Protein AF-0000000078591551 (afdb_homodimer)

pLDDT: mean 77.23, std 20.64, range [16.31, 97.5]

InterPro domains:
  IPR007632 Anoctamin [PTHR12308] (68-942)
  IPR032394 Anoctamin, dimerisation domain [PF16178] (71-331)
  IPR049452 Anoctamin, transmembrane domain [PF04547] (334-931)

Organism: NCBI:txid53326

Nearest PDB structures (foldseek):
  6qp6-assembly1_A  TM=9.035E-01  e=3.468E-50  Mus musculus
  8b8k-assembly1_B  TM=9.073E-01  e=5.286E-49  Mus musculus
  8b8j-assembly1_A  TM=8.773E-01  e=1.111E-42  Mus musculus
  8b8m-assembly1_B  TM=8.915E-01  e=1.619E-41  Mus musculus
  8b8q-assembly1_A  TM=8.797E-01  e=5.798E-42  Mus musculus

Secondary structure (DSSP, 8-state):
------------------------------------------THHHHHSSTTSS-HHHHHHHHTT--TTSB-TTSSSBP-EEEEEE---SS------S--------THHHHSSTT-S-HHHHHHHHHHHHHHHHHHTT-EEEEEE--TTT-SEEEEEEE--HHHHHHHHHHHT-EEEEEE------S------HHHHHHHHH-TTS--HHHHHHHPPPPEEEEE--GGGGGGSTTTT-HHHHS-HHHHHHHHHHHHHH-B-S-TTS-GGG--TT-B-HHHHHHTTSSSEEEPPPPP---HHHHHHS---SHHHHHIIIII-GGGTTSPP-HHHHHHHH-HHHHHHHHHHHHHHHHHHHHHHHHHHHHHHHHHHGGG-HHHHHHH-SSSHHHHPEEPPSSSSSPPPEEGGGGHHHHHHHHHHSSHHHHHHHHHHHHHHHHHHHHHHHHHHHHHHHTT-TT------PBPHHHHHH---EEEETTTTEEEE---HHHHHHHHHHHHHHHHHHHHHHHHHHHHHHHHHHHHHHHHHHT--HHHHHSHHHHHHHHHHHHHHHHHHHHHHHHHHHHHHHHHHH--SBHHHHHHHHHHHHHHHHHHHHHHHHHIIIIIHHHHS---S--TTS---EETTEEPP--BTTBSHHHHHHHHHHHHHHHHHHHHHHHHHHHHHHHHHHHHHHHS-SS--HHHHHHHHHHHHHHHHHS---HHHHHHTSBP--TTHHHHHHHHHHHHHHHHHTTTTT-TTHHHHHHHHHHHHHHHHHHIIIIIBPPPP----SS-TTHHHHHHHHHHHHHHHHHHIIIIISSHHHHHHHHHHHSS-TTHHHHHEEEEEGGG---SS-SS-S--EEEEES-BPPPTTT-SSEEETTEEE---TT-PBPHHHHHHHHHHHHHHHHHHHHHHHHHHHHHHHS-SS-HHHHHHHHHHHHHHHHHHHHHHHHTTGGGS---GGGG-/------------------------------------------THHHHHSGGGGS-HHHHHHHHTT--TTSB-TTSSSBP-EEEEEE---SS------S--------GGGTSSSTTSS-HHHHHHHHHHHHHHHHHHTT-EEEEEE--TTT-SEEEEEEE--HHHHHHHHHHHT-EEEEEE------S----S-HHHHHHHHH-TTS--HHHHHHHPPPPEEEEE--GGGGGGSTTTT-HHHHS-HHHHHHHHHHHHHH-B-S-TTS-GGG--TT-B-HHHHHHTTSSSEEEPPPPP---HHHHHHS---SHHHHHIIIII-GGGTTSPP-HHHHHHHH-HHHHHHHHHHHHHHHHHHHHHHHHHHHHHHHHHHGGG-HHHHHHH-SSSHHHHPEEPPSSSSSPPPEEGGGGHHHHHHHHHHSSHHHHHHHHHHHHHHHHHHHHHHHHHHHHHHHTT-TT------PBPHHHHHH---EEEETTTTEEEE---HHHHHHHHHHHHHHHHHHHHHHHHHHHHHHHHHHHHHHHHHHT--HHHHHSHHHHHHHHHHHHHHHHHHHHHHHHHHHHHHHHHHH--SBHHHHHHHHHHHHHHHHHHHHHHHHHIIIIIHHHHS---S--TTS---EETTEEPP--BTTBSHHHHHHHHHHHHHHHHHHHHHHHHHHHHHHHHHHHHHHHS-SS--HHHHHHHHHHHHHHHHHS---HHHHHHTSBP--TTHHHHHHHHHHHHHHHHHTTTTT-TTHHHHHHHHHHHHHHHHHHIIIIIBPPPP----SS-TTHHHHHHHHHHHHHHHHHHIIIIISSHHHHHHHHHHHSS-TTHHHHHEEEEEGGG---SS-SS-S--EEEEES-BPPPTTT-SEEEETTEEEE--TT-PBPHHHHHHHHHHHHHHHHHHHHHHHHHHHHHHHS-SS-HHHHHHHHHHHHHHHHHHHHHHHHTTGGGS---GGGG-

Solvent-accessible surface area (backbone atoms only — not comparable to full-atom values): 107550 Å² total; per-residue (Å²): 143,82,90,77,77,74,83,78,78,77,79,79,78,80,78,85,76,84,78,75,79,67,75,78,69,78,77,76,72,83,71,75,76,73,69,76,64,78,74,74,65,65,73,69,59,70,74,65,54,77,67,68,82,52,64,71,69,61,54,61,58,59,53,33,73,58,50,87,73,48,37,43,99,83,68,75,50,53,57,38,37,39,37,31,30,66,68,80,74,90,76,79,83,70,81,76,65,77,82,57,72,81,63,76,73,62,69,67,59,74,75,42,83,79,59,83,63,52,76,63,51,51,41,51,50,40,50,50,25,30,56,50,46,42,42,71,68,54,40,45,79,48,81,47,71,51,62,79,88,70,40,64,47,36,37,41,37,29,27,72,47,64,71,52,48,54,54,46,34,48,72,67,51,41,67,42,47,45,45,71,60,77,71,68,72,63,84,63,65,66,78,45,56,73,62,53,55,56,48,59,70,67,52,67,39,56,73,59,72,73,58,42,60,66,43,53,71,79,59,45,40,60,42,62,49,43,86,90,53,40,78,55,30,59,56,51,89,35,75,84,63,53,56,52,69,33,56,47,30,38,52,52,49,55,48,42,47,64,38,44,40,52,66,84,83,59,60,85,88,68,62,65,90,77,50,46,22,48,69,54,35,40,67,67,60,54,25,73,45,73,43,42,77,67,68,68,68,69,56,76,73,61,50,71,79,51,81,72,63,23,57,54,36,45,42,43,63,54,50,38,30,77,88,35,68,65,37,64,76,53,53,57,48,40,26,54,63,42,15,44,41,59,25,48,50,52,50,50,52,50,50,53,42,58,59,31,50,61,51,16,52,53,18,50,52,47,41,50,51,18,62,73,45,55,85,72,36,56,61,43,46,41,32,48,27,81,84,42,68,4,57,72,35,39,29,54,37,73,47,81,54,46,37,48,72,37,51,40,38,55,45,28,68,57,30,49,54,32,37,32,43,58,39,84,58,31,59,57,48,40,54,50,44,44,46,44,48,52,50,52,54,49,49,44,46,25,52,48,47,53,52,28,49,63,70,59,40,74,81,57,68,82,68,80,71,56,68,31,68,66,31,59,67,71,34,82,42,65,37,79,31,80,54,79,71,42,74,35,67,37,75,53,67,68,58,47,48,51,36,48,50,54,44,49,51,51,53,52,50,51,52,51,49,46,52,49,48,48,50,51,50,54,51,48,46,40,52,51,51,46,56,53,36,64,63,75,42,73,70,52,58,52,45,39,68,60,51,47,43,52,53,51,32,53,51,47,42,53,48,43,57,52,51,49,58,55,43,52,57,48,44,52,53,46,44,58,66,48,50,43,53,28,59,65,52,40,50,51,54,37,49,52,53,50,45,55,50,50,49,49,51,69,44,47,59,56,50,37,49,52,67,43,36,60,70,40,27,59,66,76,76,82,61,86,87,61,84,55,55,59,60,96,82,37,70,44,57,50,54,52,85,78,42,46,48,52,55,46,30,51,36,49,50,45,42,55,52,47,50,51,51,49,50,54,47,45,67,58,48,47,61,54,52,47,43,51,46,47,50,46,57,62,61,52,69,83,85,64,56,75,66,56,47,54,50,45,49,52,46,43,57,59,48,59,69,76,68,77,75,52,51,72,61,57,46,65,62,30,41,78,69,58,94,63,57,64,53,58,56,51,51,53,52,54,54,49,51,42,56,46,40,34,54,22,42,54,38,45,53,42,34,41,56,47,39,58,49,44,63,51,45,56,33,50,52,43,39,40,54,71,69,49,28,32,38,61,78,33,44,82,51,87,65,82,61,69,56,57,57,53,51,51,51,50,45,61,49,14,44,56,44,33,35,47,40,44,36,69,38,40,63,59,48,57,50,50,52,45,34,72,74,65,74,46,62,79,59,49,68,65,57,42,40,19,56,41,78,36,70,76,64,73,58,80,70,60,96,68,77,88,58,60,61,23,30,45,62,41,46,39,24,33,34,48,89,80,30,67,85,38,71,48,95,89,38,81,41,75,56,27,80,79,48,46,81,30,65,64,34,39,52,44,52,29,50,24,44,49,46,34,54,51,51,43,52,53,53,48,52,50,44,53,49,51,58,67,71,51,60,55,62,47,67,67,56,50,44,50,53,48,25,51,51,48,51,52,47,51,51,49,50,50,51,62,60,54,64,58,58,74,72,60,63,79,72,74,61,75,76,110,140,74,94,68,86,78,82,77,77,81,81,82,82,79,83,84,75,87,77,78,79,70,79,77,70,79,77,76,75,81,76,75,77,75,71,77,68,78,74,77,65,62,72,69,58,66,72,64,53,77,66,67,83,51,65,72,70,60,54,60,57,60,53,31,72,58,52,88,72,49,39,42,98,82,68,74,48,53,57,38,37,38,38,30,29,64,70,82,72,90,77,78,84,71,79,76,65,76,82,56,71,81,66,75,71,63,70,67,58,74,77,42,84,78,59,83,62,53,75,64,53,52,41,52,49,39,50,50,26,30,54,51,45,42,43,71,69,54,39,43,78,47,79,47,70,50,61,78,88,70,40,64,49,36,37,40,38,30,28,74,47,64,71,53,49,54,53,46,32,48,73,67,51,41,66,42,47,44,46,71,59,78,72,69,73,63,85,61,66,66,77,49,54,73,62,52,54,55,48,60,68,68,51,68,37,57,73,57,72,72,57,43,61,65,40,52,71,80,60,45,42,59,43,63,48,42,88,90,52,40,80,54,30,60,56,52,87,35,75,84,65,52,56,51,70,32,57,46,31,36,52,50,48,55,49,42,47,64,38,44,39,52,66,85,84,60,60,86,88,69,62,64,89,76,51,46,22,48,68,54,37,40,68,67,60,53,26,73,46,73,44,42,76,66,66,68,68,67,55,76,74,61,51,72,79,48,81,75,64,24,56,54,37,44,41,43,63,55,49,36,31,78,88,34,67,66,36,64,75,54,52,58,48,41,27,54,64,40,15,43,42,60,24,49,51,53,51,50,53,50,50,55,42,58,61,29,51,60,51,17,54,54,19,50,51,49,41,50,50,19,62,72,44,54,85,74,36,57,60,45,47,40,31,47,27,82,85,42,66,5,56,72,37,40,29,54,38,73,47,80,55,44,36,49,72,38,52,41,35,54,45,27,68,56,31,49,53,33,38,30,44,60,40,88,57,32,60,57,49,40,55,48,44,44,44,44,47,50,50,50,54,50,47,44,45,24,52,48,46,52,52,28,49,63,70,60,39,74,82,58,67,80,66,78,73,58,67,31,68,66,29,59,67,71,34,81,43,67,37,79,33,80,53,78,72,41,74,36,66,38,77,53,67,68,58,48,48,52,37,48,50,54,46,50,53,50,51,52,51,50,52,50,49,45,52,49,48,48,51,51,50,52,52,48,47,41,52,50,52,46,54,53,35,65,63,76,43,72,70,53,57,53,44,39,70,60,51,46,43,51,51,51,30,52,51,49,42,54,48,42,57,52,51,50,58,55,44,52,56,48,45,54,52,46,45,58,66,47,49,43,55,27,58,68,52,40,50,50,55,37,50,52,54,50,46,55,50,51,50,49,52,69,44,47,58,56,51,39,48,52,64,41,36,59,70,38,28,57,66,77,76,83,61,87,88,62,83,55,56,58,58,95,83,37,72,43,59,50,54,53,84,78,43,46,49,51,54,45,30,52,36,48,51,45,42,55,52,48,50,52,52,48,51,52,48,44,67,59,46,46,60,55,53,48,42,50,47,48,49,47,59,60,61,53,71,84,85,62,54,75,65,55,47,53,50,46,49,52,46,44,58,59,48,57,71,78,67,77,75,54,52,76,61,57,46,64,63,32,40,79,70,59,96,62,57,66,52,58,56,51,50,53,53,55,52,50,50,43,55,46,40,34,54,23,44,52,37,46,53,41,33,42,56,48,38,57,49,44,62,52,45,57,34,50,51,43,39,39,54,70,69,48,27,32,38,61,78,33,44,81,49,86,65,82,63,68,56,58,58,53,52,50,52,51,45,61,48,14,43,55,44,33,34,45,42,45,35,68,37,40,62,58,47,58,51,50,53,44,34,71,72,66,75,44,63,80,59,48,69,63,58,42,40,19,54,41,77,36,70,76,65,73,56,81,70,60,94,68,78,90,58,59,61,24,30,45,61,40,46,38,26,34,34,47,87,81,28,73,65,42,76,48,95,90,40,84,40,74,44,27,79,80,50,46,80,30,64,64,35,40,52,43,53,29,50,25,43,49,46,34,55,51,52,42,51,52,53,49,51,50,44,52,50,51,58,66,70,50,62,56,60,47,67,65,57,50,44,49,52,50,24,50,51,48,52,52,48,51,51,49,51,49,50,62,59,54,63,57,58,72,71,59,63,79,72,74,62,76,77,109

Radius of gyration: 43.88 Å; Cα contacts (8 Å, |Δi|>4): 2270; chains: 2; bounding box: 173×126×94 Å

Sequence (1920 aa):
MDRDAANLVPLLKLKSQDDVDLPKYPEMGDAGEVVILPSDVPMDDVLEKTYSHQPKELQDFFSLEWDKNCYFSDGKRQIDYVLAYEEDNNNEATSASPSSVEMDPDDDDKNSPQSASSSKEKKQNRRFYFETNLQKMGLQIERVNISPQLGRTRFVLLHAPFPVLEKQAQLLTVKLPVQQSDVTFQDRTSLPGLVDSILSRVGIFDFDERVKKVLEEPDFFTAPYSSDRRKQFVNWDRPDILFPHSERSRMVYDLLTRAHYDDPHSDVKGKNQYRFGIERLVAQGVYSAAYPLHQTIRDGYERKKGSEVSQRELLYNHWVSWRNVLKYQPLDCIKRYFGTKIAFYFAWLGYYTRSLYLAAFVGIITVLFGFWNVGEDVVSNDICGRDGVGSKTLICPQCENYCDFTPLNNSCVYAKVSYLFDNGSTVIFAALMSIWATLFLEGWKRYHAEIAWKWGLLDFVIEEDTVRPEFQYRVKTKRFNPVTQQDEPYLSGKKKAANFFAAMVTVVFFMCLVLAVVFGMVVYRVICMRLLASMDNPTVDSYAFLIVSATAAFINLAIIITMNYFYNSLAHRLTRWECPRTQADFDNSYTFKVFLFQFANYYSSLFYIAFFKGVLSQLPGHKDNDGNVKIAGYRLEGCDPAGCFVELVIQLAIIMCGKQFFSAFVEFAYPNVMSLLRKWQLMVPIVETKQQRKERIREESCKKVGKDMARWEADYYLNPTYDQFLFDEYLEMVLQFGFCTLFVAAFPLAPFFAVLNNILEIRLDAYKFLVNTQRPVPAQARNIGVWLKILDVISKFSVTINALVIAFTSDFVPKTMYWFAKHSMIGYVDSSLSYFDASEFNMKSSQFHNVTECRYRGWRRSPCSLMDTTNTTYGKESCDDFLGLSMEWWKVFAARLLFVVVFEHVVFVIKIVVEYLIPDVPTRIFVQQQREKYLVRKALLNDLASGRETANGPSPERKAMDRDAANLVPLLKLKSQDDVDLPKYPEMGDAGEVVILPSDVPMDDVLEKTYSHQPKELQDFFSLEWDKNCYFSDGKRQIDYVLAYEEDNNNEATSASPSSVEMDPDDDDKNSPQSASSSKEKKQNRRFYFETNLQKMGLQIERVNISPQLGRTRFVLLHAPFPVLEKQAQLLTVKLPVQQSDVTFQDRTSLPGLVDSILSRVGIFDFDERVKKVLEEPDFFTAPYSSDRRKQFVNWDRPDILFPHSERSRMVYDLLTRAHYDDPHSDVKGKNQYRFGIERLVAQGVYSAAYPLHQTIRDGYERKKGSEVSQRELLYNHWVSWRNVLKYQPLDCIKRYFGTKIAFYFAWLGYYTRSLYLAAFVGIITVLFGFWNVGEDVVSNDICGRDGVGSKTLICPQCENYCDFTPLNNSCVYAKVSYLFDNGSTVIFAALMSIWATLFLEGWKRYHAEIAWKWGLLDFVIEEDTVRPEFQYRVKTKRFNPVTQQDEPYLSGKKKAANFFAAMVTVVFFMCLVLAVVFGMVVYRVICMRLLASMDNPTVDSYAFLIVSATAAFINLAIIITMNYFYNSLAHRLTRWECPRTQADFDNSYTFKVFLFQFANYYSSLFYIAFFKGVLSQLPGHKDNDGNVKIAGYRLEGCDPAGCFVELVIQLAIIMCGKQFFSAFVEFAYPNVMSLLRKWQLMVPIVETKQQRKERIREESCKKVGKDMARWEADYYLNPTYDQFLFDEYLEMVLQFGFCTLFVAAFPLAPFFAVLNNILEIRLDAYKFLVNTQRPVPAQARNIGVWLKILDVISKFSVTINALVIAFTSDFVPKTMYWFAKHSMIGYVDSSLSYFDASEFNMKSSQFHNVTECRYRGWRRSPCSLMDTTNTTYGKESCDDFLGLSMEWWKVFAARLLFVVVFEHVVFVIKIVVEYLIPDVPTRIFVQQQREKYLVRKALLNDLASGRETANGPSPERKA

Structure (mmCIF, N/CA/C/O backbone):
data_AF-0000000078591551-model_v1
#
loop_
_entity.id
_entity.type
_entity.pdbx_description
1 polymer Anoctamin
#
loop_
_atom_site.group_PDB
_atom_site.id
_atom_site.type_symbol
_atom_site.label_atom_id
_atom_site.label_alt_id
_atom_site.label_comp_id
_atom_site.label_asym_id
_atom_site.label_entity_id
_atom_site.label_seq_id
_atom_site.pdbx_PDB_ins_code
_atom_site.Cartn_x
_atom_site.Cartn_y
_atom_site.Cartn_z
_atom_site.occupancy
_atom_site.B_iso_or_equiv
_atom_site.auth_seq_id
_atom_site.auth_comp_id
_atom_site.auth_asym_id
_atom_site.auth_atom_id
_atom_site.pdbx_PDB_model_num
ATOM 1 N N . MET A 1 1 ? -82.812 4.734 49.75 1 18.61 1 MET A N 1
ATOM 2 C CA . MET A 1 1 ? -82.938 5.301 51.094 1 18.61 1 MET A CA 1
ATOM 3 C C . MET A 1 1 ? -81.75 6.262 51.375 1 18.61 1 MET A C 1
ATOM 5 O O . MET A 1 1 ? -80.75 6.242 50.688 1 18.61 1 MET A O 1
ATOM 9 N N . ASP A 1 2 ? -81.375 6.664 52.688 1 18.47 2 ASP A N 1
ATOM 10 C CA . ASP A 1 2 ? -81.125 7.898 53.406 1 18.47 2 ASP A CA 1
ATOM 11 C C . ASP A 1 2 ? -79.625 8.328 53.281 1 18.47 2 ASP A C 1
ATOM 13 O O . ASP A 1 2 ? -79.375 9.492 52.969 1 18.47 2 ASP A O 1
ATOM 17 N N . ARG A 1 3 ? -78.625 7.727 54.031 1 19.89 3 ARG A N 1
ATOM 18 C CA . ARG A 1 3 ? -77.812 8.398 55.062 1 19.89 3 ARG A CA 1
ATOM 19 C C . ARG A 1 3 ? -76.5 8.875 54.469 1 19.89 3 ARG A C 1
ATOM 21 O O . ARG A 1 3 ? -75.562 8.094 54.375 1 19.89 3 ARG A O 1
ATOM 28 N N . ASP A 1 4 ? -76.375 9.695 53.375 1 17.86 4 ASP A N 1
ATOM 29 C CA . ASP A 1 4 ? -75.375 9.984 52.344 1 17.86 4 ASP A CA 1
ATOM 30 C C . ASP A 1 4 ? -74.188 10.758 52.906 1 17.86 4 ASP A C 1
ATOM 32 O O . ASP A 1 4 ? -73.438 11.406 52.156 1 17.86 4 ASP A O 1
ATOM 36 N N . ALA A 1 5 ? -74 10.859 54.219 1 21.31 5 ALA A N 1
ATOM 37 C CA . ALA A 1 5 ? -73.438 12.023 54.906 1 21.31 5 ALA A CA 1
ATOM 38 C C . ALA A 1 5 ? -71.938 12.078 54.719 1 21.31 5 ALA A C 1
ATOM 40 O O . ALA A 1 5 ? -71.188 11.93 55.688 1 21.31 5 ALA A O 1
ATOM 41 N N . ALA A 1 6 ? -71.312 11.453 53.719 1 21.56 6 ALA A N 1
ATOM 42 C CA . ALA A 1 6 ? -69.938 10.984 53.844 1 21.56 6 ALA A CA 1
ATOM 43 C C . ALA A 1 6 ? -69 12.156 54.062 1 21.56 6 ALA A C 1
ATOM 45 O O . ALA A 1 6 ? -69.188 13.25 53.562 1 21.56 6 ALA A O 1
ATOM 46 N N . ASN A 1 7 ? -68 12.086 55 1 19.83 7 ASN A N 1
ATOM 47 C CA . ASN A 1 7 ? -67.125 12.797 55.906 1 19.83 7 ASN A CA 1
ATOM 48 C C . ASN A 1 7 ? -66.062 13.641 55.125 1 19.83 7 ASN A C 1
ATOM 50 O O . ASN A 1 7 ? -65.375 13.125 54.25 1 19.83 7 ASN A O 1
ATOM 54 N N . LEU A 1 8 ? -66.25 15.031 54.875 1 19.2 8 LEU A N 1
ATOM 55 C CA . LEU A 1 8 ? -65.75 16.234 54.219 1 19.2 8 LEU A CA 1
ATOM 56 C C . LEU A 1 8 ? -64.312 16.516 54.719 1 19.2 8 LEU A C 1
ATOM 58 O O . LEU A 1 8 ? -64.125 16.875 55.875 1 19.2 8 LEU A O 1
ATOM 62 N N . VAL A 1 9 ? -63.281 15.609 54.469 1 21.41 9 VAL A N 1
ATOM 63 C CA . VAL A 1 9 ? -62.031 15.664 55.219 1 21.41 9 VAL A CA 1
ATOM 64 C C . VAL A 1 9 ? -61.438 17.062 55.094 1 21.41 9 VAL A C 1
ATOM 66 O O . VAL A 1 9 ? -61.312 17.594 53.969 1 21.41 9 VAL A O 1
ATOM 69 N N . PRO A 1 10 ? -61.344 17.844 56.125 1 20.47 10 PRO A N 1
ATOM 70 C CA . PRO A 1 10 ? -61.062 19.281 56.281 1 20.47 10 PRO A CA 1
ATOM 71 C C . PRO A 1 10 ? -59.688 19.672 55.719 1 20.47 10 PRO A C 1
ATOM 73 O O . PRO A 1 10 ? -58.75 18.891 55.75 1 20.47 10 PRO A O 1
ATOM 76 N N . LEU A 1 11 ? -59.594 20.531 54.656 1 19.77 11 LEU A N 1
ATOM 77 C CA . LEU A 1 11 ? -58.594 21.125 53.781 1 19.77 11 LEU A CA 1
ATOM 78 C C . LEU A 1 11 ? -57.531 21.859 54.594 1 19.77 11 LEU A C 1
ATOM 80 O O . LEU A 1 11 ? -57.844 22.766 55.375 1 19.77 11 LEU A O 1
ATOM 84 N N . LEU A 1 12 ? -56.5 21.109 55.188 1 19.02 12 LEU A N 1
ATOM 85 C CA . LEU A 1 12 ? -55.562 21.625 56.188 1 19.02 12 LEU A CA 1
ATOM 86 C C . LEU A 1 12 ? -54.969 22.938 55.719 1 19.02 12 LEU A C 1
ATOM 88 O O . LEU A 1 12 ? -54.5 23.062 54.594 1 19.02 12 LEU A O 1
ATOM 92 N N . LYS A 1 13 ? -55.281 24.125 56.344 1 21.39 13 LYS A N 1
ATOM 93 C CA . LYS A 1 13 ? -55 25.547 56.219 1 21.39 13 LYS A CA 1
ATOM 94 C C . LYS A 1 13 ? -53.5 25.828 56.344 1 21.39 13 LYS A C 1
ATOM 96 O O . LYS A 1 13 ? -52.906 25.594 57.406 1 21.39 13 LYS A O 1
ATOM 101 N N . LEU A 1 14 ? -52.688 25.516 55.281 1 18.25 14 LEU A N 1
ATOM 102 C CA . LEU A 1 14 ? -51.25 25.688 55.25 1 18.25 14 LEU A CA 1
ATOM 103 C C . LEU A 1 14 ? -50.844 27.094 55.656 1 18.25 14 LEU A C 1
ATOM 105 O O . LEU A 1 14 ? -51.281 28.062 55.062 1 18.25 14 LEU A O 1
ATOM 109 N N . LYS A 1 15 ? -50.562 27.391 56.906 1 20.83 15 LYS A N 1
ATOM 110 C CA . LYS A 1 15 ? -50.344 28.641 57.625 1 20.83 15 LYS A CA 1
ATOM 111 C C . LYS A 1 15 ? -49.188 29.438 57 1 20.83 15 LYS A C 1
ATOM 113 O O . LYS A 1 15 ? -48.125 28.891 56.719 1 20.83 15 LYS A O 1
ATOM 118 N N . SER A 1 16 ? -49.406 30.703 56.406 1 21.89 16 SER A N 1
ATOM 119 C CA . SER A 1 16 ? -48.75 31.797 55.688 1 21.89 16 SER A CA 1
ATOM 120 C C . SER A 1 16 ? -47.688 32.469 56.531 1 21.89 16 SER A C 1
ATOM 122 O O . SER A 1 16 ? -47.375 33.656 56.344 1 21.89 16 SER A O 1
ATOM 124 N N . GLN A 1 17 ? -47 31.828 57.5 1 19.8 17 GLN A N 1
ATOM 125 C CA . GLN A 1 17 ? -46.469 32.562 58.625 1 19.8 17 GLN A CA 1
ATOM 126 C C . GLN A 1 17 ? -45.594 33.75 58.156 1 19.8 17 GLN A C 1
ATOM 128 O O . GLN A 1 17 ? -45.844 34.875 58.531 1 19.8 17 GLN A O 1
ATOM 133 N N . ASP A 1 18 ? -44.312 33.938 58.75 1 21.55 18 ASP A N 1
ATOM 134 C CA . ASP A 1 18 ? -43.594 34.906 59.562 1 21.55 18 ASP A CA 1
ATOM 135 C C . ASP A 1 18 ? -42.781 35.875 58.688 1 21.55 18 ASP A C 1
ATOM 137 O O . ASP A 1 18 ? -42.062 35.406 57.75 1 21.55 18 ASP A O 1
ATOM 141 N N . ASP A 1 19 ? -43 37.25 58.625 1 23.84 19 ASP A N 1
ATOM 142 C CA . ASP A 1 19 ? -42.719 38.5 57.938 1 23.84 19 ASP A CA 1
ATOM 143 C C . ASP A 1 19 ? -41.25 38.906 58.125 1 23.84 19 ASP A C 1
ATOM 145 O O . ASP A 1 19 ? -40.938 39.656 59.062 1 23.84 19 ASP A O 1
ATOM 149 N N . VAL A 1 20 ? -40.281 38.031 58.281 1 24.06 20 VAL A N 1
ATOM 150 C CA . VAL A 1 20 ? -38.969 38.5 58.719 1 24.06 20 VAL A CA 1
ATOM 151 C C . VAL A 1 20 ? -38.562 39.688 57.906 1 24.06 20 VAL A C 1
ATOM 153 O O . VAL A 1 20 ? -38.656 39.688 56.656 1 24.06 20 VAL A O 1
ATOM 156 N N . ASP A 1 21 ? -38.469 40.875 58.562 1 23.69 21 ASP A N 1
ATOM 157 C CA . ASP A 1 21 ? -38.281 42.281 58.156 1 23.69 21 ASP A CA 1
ATOM 158 C C . ASP A 1 21 ? -37 42.438 57.312 1 23.69 21 ASP A C 1
ATOM 160 O O . ASP A 1 21 ? -35.906 42.312 57.812 1 23.69 21 ASP A O 1
ATOM 164 N N . LEU A 1 22 ? -36.875 41.75 56.25 1 21.73 22 LEU A N 1
ATOM 165 C CA . LEU A 1 22 ? -35.688 41.875 55.406 1 21.73 22 LEU A CA 1
ATOM 166 C C . LEU A 1 22 ? -35.375 43.344 55.125 1 21.73 22 LEU A C 1
ATOM 168 O O . LEU A 1 22 ? -36.25 44.094 54.688 1 21.73 22 LEU A O 1
ATOM 172 N N . PRO A 1 23 ? -34.438 43.906 56 1 24.77 23 PRO A N 1
ATOM 173 C CA . PRO A 1 23 ? -34.25 45.375 55.969 1 24.77 23 PRO A CA 1
ATOM 174 C C . PRO A 1 23 ? -34.344 45.969 54.562 1 24.77 23 PRO A C 1
ATOM 176 O O . PRO A 1 23 ? -34.125 45.281 53.594 1 24.77 23 PRO A O 1
ATOM 179 N N . LYS A 1 24 ? -35.125 47.094 54.438 1 25.06 24 LYS A N 1
ATOM 180 C CA . LYS A 1 24 ? -35.656 47.812 53.281 1 25.06 24 LYS A CA 1
ATOM 181 C C . LYS A 1 24 ? -34.5 48.281 52.375 1 25.06 24 LYS A C 1
ATOM 183 O O . LYS A 1 24 ? -33.625 49.031 52.812 1 25.06 24 LYS A O 1
ATOM 188 N N . TYR A 1 25 ? -33.875 47.406 51.719 1 21.3 25 TYR A N 1
ATOM 189 C CA . TYR A 1 25 ? -32.75 47.844 50.875 1 21.3 25 TYR A CA 1
ATOM 190 C C . TYR A 1 25 ? -33.125 49.156 50.188 1 21.3 25 TYR A C 1
ATOM 192 O O . TYR A 1 25 ? -34.281 49.375 49.781 1 21.3 25 TYR A O 1
ATOM 200 N N . PRO A 1 26 ? -32.375 50.312 50.531 1 23.22 26 PRO A N 1
ATOM 201 C CA . PRO A 1 26 ? -32.812 51.625 50.062 1 23.22 26 PRO A CA 1
ATOM 202 C C . PRO A 1 26 ? -33.312 51.625 48.625 1 23.22 26 PRO A C 1
ATOM 204 O O . PRO A 1 26 ? -32.938 50.75 47.844 1 23.22 26 PRO A O 1
ATOM 207 N N . GLU A 1 27 ? -34.562 52.125 48.438 1 21.39 27 GLU A N 1
ATOM 208 C CA . GLU A 1 27 ? -35.344 52.281 47.188 1 21.39 27 GLU A CA 1
ATOM 209 C C . GLU A 1 27 ? -34.5 53 46.125 1 21.39 27 GLU A C 1
ATOM 211 O O . GLU A 1 27 ? -34.062 54.156 46.344 1 21.39 27 GLU A O 1
ATOM 216 N N . MET A 1 28 ? -33.5 52.344 45.625 1 21.22 28 MET A N 1
ATOM 217 C CA . MET A 1 28 ? -32.656 53.062 44.656 1 21.22 28 MET A CA 1
ATOM 218 C C . MET A 1 28 ? -33.531 53.969 43.781 1 21.22 28 MET A C 1
ATOM 220 O O . MET A 1 28 ? -34.594 53.562 43.344 1 21.22 28 MET A O 1
ATOM 224 N N . GLY A 1 29 ? -33.469 55.312 43.906 1 20 29 GLY A N 1
ATOM 225 C CA . GLY A 1 29 ? -34.219 56.438 43.344 1 20 29 GLY A CA 1
ATOM 226 C C . GLY A 1 29 ? -34.625 56.188 41.906 1 20 29 GLY A C 1
ATOM 227 O O . GLY A 1 29 ? -34.125 55.25 41.25 1 20 29 GLY A O 1
ATOM 228 N N . ASP A 1 30 ? -35.625 57.031 41.344 1 21.48 30 ASP A N 1
ATOM 229 C CA . ASP A 1 30 ? -36.469 57.125 40.156 1 21.48 30 ASP A CA 1
ATOM 230 C C . ASP A 1 30 ? -35.625 57.125 38.875 1 21.48 30 ASP A C 1
ATOM 232 O O . ASP A 1 30 ? -35.406 58.188 38.312 1 21.48 30 ASP A O 1
ATOM 236 N N . ALA A 1 31 ? -34.594 56.531 38.812 1 21.7 31 ALA A N 1
ATOM 237 C CA . ALA A 1 31 ? -33.688 56.844 37.688 1 21.7 31 ALA A CA 1
ATOM 238 C C . ALA A 1 31 ? -34.469 56.875 36.375 1 21.7 31 ALA A C 1
ATOM 240 O O . ALA A 1 31 ? -35.344 56.062 36.156 1 21.7 31 ALA A O 1
ATOM 241 N N . GLY A 1 32 ? -34.594 58.156 35.75 1 21.61 32 GLY A N 1
ATOM 242 C CA . GLY A 1 32 ? -35.281 58.625 34.562 1 21.61 32 GLY A CA 1
ATOM 243 C C . GLY A 1 32 ? -35.312 57.625 33.438 1 21.61 32 GLY A C 1
ATOM 244 O O . GLY A 1 32 ? -34.375 56.812 33.312 1 21.61 32 GLY A O 1
ATOM 245 N N . GLU A 1 33 ? -36.5 57.125 33.188 1 21.38 33 GLU A N 1
ATOM 246 C CA . GLU A 1 33 ? -36.938 56.219 32.156 1 21.38 33 GLU A CA 1
ATOM 247 C C . GLU A 1 33 ? -36.344 56.594 30.797 1 21.38 33 GLU A C 1
ATOM 249 O O . GLU A 1 33 ? -36.75 57.562 30.172 1 21.38 33 GLU A O 1
ATOM 254 N N . VAL A 1 34 ? -35.031 56.781 30.75 1 21.95 34 VAL A N 1
ATOM 255 C CA . VAL A 1 34 ? -34.625 57.188 29.422 1 21.95 34 VAL A CA 1
ATOM 256 C C . VAL A 1 34 ? -35.219 56.25 28.375 1 21.95 34 VAL A C 1
ATOM 258 O O . VAL A 1 34 ? -34.938 55.062 28.359 1 21.95 34 VAL A O 1
ATOM 261 N N . VAL A 1 35 ? -36.531 56.5 28.125 1 21.77 35 VAL A N 1
ATOM 262 C CA . VAL A 1 35 ? -37.25 55.906 26.984 1 21.77 35 VAL A CA 1
ATOM 263 C C . VAL A 1 35 ? -36.375 55.969 25.734 1 21.77 35 VAL A C 1
ATOM 265 O O . VAL A 1 35 ? -36 57.062 25.297 1 21.77 35 VAL A O 1
ATOM 268 N N . ILE A 1 36 ? -35.469 55.156 25.719 1 22.88 36 ILE A N 1
ATOM 269 C CA . ILE A 1 36 ? -34.75 55.094 24.469 1 22.88 36 ILE A CA 1
ATOM 270 C C . ILE A 1 36 ? -35.719 55.094 23.297 1 22.88 36 ILE A C 1
ATOM 272 O O . ILE A 1 36 ? -36.531 54.156 23.156 1 22.88 36 ILE A O 1
ATOM 276 N N . LEU A 1 37 ? -36.281 56.281 22.953 1 22.98 37 LEU A N 1
ATOM 277 C CA . LEU A 1 37 ? -37.156 56.5 21.828 1 22.98 37 LEU A CA 1
ATOM 278 C C . LEU A 1 37 ? -36.719 55.719 20.609 1 22.98 37 LEU A C 1
ATOM 280 O O . LEU A 1 37 ? -35.531 55.5 20.406 1 22.98 37 LEU A O 1
ATOM 284 N N . PRO A 1 38 ? -37.719 54.906 20.141 1 24.66 38 PRO A N 1
ATOM 285 C CA . PRO A 1 38 ? -37.531 54.094 18.938 1 24.66 38 PRO A CA 1
ATOM 286 C C . PRO A 1 38 ? -36.875 54.875 17.797 1 24.66 38 PRO A C 1
ATOM 288 O O . PRO A 1 38 ? -37.375 55.938 17.391 1 24.66 38 PRO A O 1
ATOM 291 N N . SER A 1 39 ? -35.625 55.281 17.969 1 24.86 39 SER A N 1
ATOM 292 C CA . SER A 1 39 ? -35.156 56.031 16.797 1 24.86 39 SER A CA 1
ATOM 293 C C . SER A 1 39 ? -35.594 55.344 15.5 1 24.86 39 SER A C 1
ATOM 295 O O . SER A 1 39 ? -35.312 54.125 15.328 1 24.86 39 SER A O 1
ATOM 297 N N . ASP A 1 40 ? -36.75 55.688 14.93 1 26.78 40 ASP A N 1
ATOM 298 C CA . ASP A 1 40 ? -37.344 55.406 13.633 1 26.78 40 ASP A CA 1
ATOM 299 C C . ASP A 1 40 ? -36.312 55.438 12.523 1 26.78 40 ASP A C 1
ATOM 301 O O . ASP A 1 40 ? -36.281 56.406 11.734 1 26.78 40 ASP A O 1
ATOM 305 N N . VAL A 1 41 ? -35.062 55.219 12.836 1 28.2 41 VAL A N 1
ATOM 306 C CA . VAL A 1 41 ? -34.312 55.281 11.586 1 28.2 41 VAL A CA 1
ATOM 307 C C . VAL A 1 41 ? -34.844 54.25 10.609 1 28.2 41 VAL A C 1
ATOM 309 O O . VAL A 1 41 ? -35.031 53.094 10.969 1 28.2 41 VAL A O 1
ATOM 312 N N . PRO A 1 42 ? -35.625 54.719 9.625 1 26.45 42 PRO A N 1
ATOM 313 C CA . PRO A 1 42 ? -36.219 53.844 8.625 1 26.45 42 PRO A CA 1
ATOM 314 C C . PRO A 1 42 ? -35.281 52.719 8.203 1 26.45 42 PRO A C 1
ATOM 316 O O . PRO A 1 42 ? -34.062 52.938 8.062 1 26.45 42 PRO A O 1
ATOM 319 N N . MET A 1 43 ? -35.594 51.5 8.648 1 28.7 43 MET A N 1
ATOM 320 C CA . MET A 1 43 ? -34.938 50.219 8.375 1 28.7 43 MET A CA 1
ATOM 321 C C . MET A 1 43 ? -34.531 50.125 6.91 1 28.7 43 MET A C 1
ATOM 323 O O . MET A 1 43 ? -33.875 49.156 6.512 1 28.7 43 MET A O 1
ATOM 327 N N . ASP A 1 44 ? -35.25 50.969 6.039 1 29.8 44 ASP A N 1
ATOM 328 C CA . ASP A 1 44 ? -35 50.844 4.609 1 29.8 44 ASP A CA 1
ATOM 329 C C . ASP A 1 44 ? -33.562 51.156 4.273 1 29.8 44 ASP A C 1
ATOM 331 O O . ASP A 1 44 ? -32.969 50.594 3.332 1 29.8 44 ASP A O 1
ATOM 335 N N . ASP A 1 45 ? -33.094 52.281 4.871 1 28.95 45 ASP A N 1
ATOM 336 C CA . ASP A 1 45 ? -31.812 52.844 4.379 1 28.95 45 ASP A CA 1
ATOM 337 C C . ASP A 1 45 ? -30.641 52 4.852 1 28.95 45 ASP A C 1
ATOM 339 O O . ASP A 1 45 ? -29.5 52.219 4.426 1 28.95 45 ASP A O 1
ATOM 343 N N . VAL A 1 46 ? -30.797 51.438 6.016 1 29.3 46 VAL A N 1
ATOM 344 C CA . VAL A 1 46 ? -29.562 50.844 6.488 1 29.3 46 VAL A CA 1
ATOM 345 C C . VAL A 1 46 ? -29.172 49.656 5.574 1 29.3 46 VAL A C 1
ATOM 347 O O . VAL A 1 46 ? -28 49.312 5.473 1 29.3 46 VAL A O 1
ATOM 350 N N . LEU A 1 47 ? -30.188 49.031 5.098 1 30.28 47 LEU A N 1
ATOM 351 C CA . LEU A 1 47 ? -29.828 47.844 4.352 1 30.28 47 LEU A CA 1
ATOM 352 C C . LEU A 1 47 ? -29.109 48.188 3.057 1 30.28 47 LEU A C 1
ATOM 354 O O . LEU A 1 47 ? -28.344 47.406 2.523 1 30.28 47 LEU A O 1
ATOM 358 N N . GLU A 1 48 ? -29.578 49.344 2.393 1 30.59 48 GLU A N 1
ATOM 359 C CA . GLU A 1 48 ? -29.141 49.562 1.017 1 30.59 48 GLU A CA 1
ATOM 360 C C . GLU A 1 48 ? -27.719 50.125 0.966 1 30.59 48 GLU A C 1
ATOM 362 O O . GLU A 1 48 ? -27.078 50.125 -0.091 1 30.59 48 GLU A O 1
ATOM 367 N N . LYS A 1 49 ? -27.344 51 1.885 1 30 49 LYS A N 1
ATOM 368 C CA . LYS A 1 49 ? -26.25 51.906 1.53 1 30 49 LYS A CA 1
ATOM 369 C C . LYS A 1 49 ? -24.953 51.156 1.263 1 30 49 LYS A C 1
ATOM 371 O O . LYS A 1 49 ? -24.297 51.375 0.251 1 30 49 LYS A O 1
ATOM 376 N N . THR A 1 50 ? -24.188 50.812 2.334 1 29.84 50 THR A N 1
ATOM 377 C CA . THR A 1 50 ? -22.719 50.875 2.305 1 29.84 50 THR A CA 1
ATOM 378 C C . THR A 1 50 ? -22.125 49.688 1.585 1 29.84 50 THR A C 1
ATOM 380 O O . THR A 1 50 ? -20.922 49.438 1.646 1 29.84 50 THR A O 1
ATOM 383 N N . TYR A 1 51 ? -22.938 48.812 1.171 1 33.34 51 TYR A N 1
ATOM 384 C CA . TYR A 1 51 ? -22.234 47.75 0.426 1 33.34 51 TYR A CA 1
ATOM 385 C C . TYR A 1 51 ? -21.656 48.312 -0.868 1 33.34 51 TYR A C 1
ATOM 387 O O . TYR A 1 51 ? -21.516 47.594 -1.857 1 33.34 51 TYR A O 1
ATOM 395 N N . SER A 1 52 ? -21.5 49.562 -0.929 1 34.19 52 SER A N 1
ATOM 396 C CA . SER A 1 52 ? -21.125 50.156 -2.217 1 34.19 52 SER A CA 1
ATOM 397 C C . SER A 1 52 ? -19.781 49.594 -2.705 1 34.19 52 SER A C 1
ATOM 399 O O . SER A 1 52 ? -19.516 49.594 -3.908 1 34.19 52 SER A O 1
ATOM 401 N N . HIS A 1 53 ? -18.75 49.344 -1.773 1 36.41 53 HIS A N 1
ATOM 402 C CA . HIS A 1 53 ? -17.422 49.156 -2.359 1 36.41 53 HIS A CA 1
ATOM 403 C C . HIS A 1 53 ? -17.188 47.688 -2.705 1 36.41 53 HIS A C 1
ATOM 405 O O . HIS A 1 53 ? -16.109 47.312 -3.178 1 36.41 53 HIS A O 1
ATOM 411 N N . GLN A 1 54 ? -17.906 46.719 -2.125 1 45.19 54 GLN A N 1
ATOM 412 C CA . GLN A 1 54 ? -17.609 45.375 -2.613 1 45.19 54 GLN A CA 1
ATOM 413 C C . GLN A 1 54 ? -18.312 45.094 -3.941 1 45.19 54 GLN A C 1
ATOM 415 O O . GLN A 1 54 ? -19.375 45.688 -4.219 1 45.19 54 GLN A O 1
ATOM 420 N N . PRO A 1 55 ? -17.594 44.531 -4.914 1 47.53 55 PRO A N 1
ATOM 421 C CA . PRO A 1 55 ? -18.297 44.219 -6.16 1 47.53 55 PRO A CA 1
ATOM 422 C C . PRO A 1 55 ? -19.672 43.594 -5.922 1 47.53 55 PRO A C 1
ATOM 424 O O . PRO A 1 55 ? -19.875 42.906 -4.914 1 47.53 55 PRO A O 1
ATOM 427 N N . LYS A 1 56 ? -20.812 44.156 -6.488 1 50.28 56 LYS A N 1
ATOM 428 C CA . LYS A 1 56 ? -22.234 43.781 -6.445 1 50.28 56 LYS A CA 1
ATOM 429 C C . LYS A 1 56 ? -22.406 42.281 -6.336 1 50.28 56 LYS A C 1
ATOM 431 O O . LYS A 1 56 ? -23.328 41.812 -5.672 1 50.28 56 LYS A O 1
ATOM 436 N N . GLU A 1 57 ? -21.406 41.562 -6.816 1 52.91 57 GLU A N 1
ATOM 437 C CA . GLU A 1 57 ? -21.516 40.094 -6.906 1 52.91 57 GLU A CA 1
ATOM 438 C C . GLU A 1 57 ? -21.359 39.438 -5.535 1 52.91 57 GLU A C 1
ATOM 440 O O . GLU A 1 57 ? -22.031 38.469 -5.238 1 52.91 57 GLU A O 1
ATOM 445 N N . LEU A 1 58 ? -20.578 39.938 -4.781 1 56.69 58 LEU A N 1
ATOM 446 C CA . LEU A 1 58 ? -20.359 39.375 -3.453 1 56.69 58 LEU A CA 1
ATOM 447 C C . LEU A 1 58 ? -21.516 39.75 -2.516 1 56.69 58 LEU A C 1
ATOM 449 O O . LEU A 1 58 ? -21.828 39 -1.595 1 56.69 58 LEU A O 1
ATOM 453 N N . GLN A 1 59 ? -22.219 40.875 -2.789 1 54.12 59 GLN A N 1
ATOM 454 C CA . GLN A 1 59 ? -23.328 41.312 -1.949 1 54.12 59 GLN A CA 1
ATOM 455 C C . GLN A 1 59 ? -24.516 40.375 -2.066 1 54.12 59 GLN A C 1
ATOM 457 O O . GLN A 1 59 ? -25.188 40.094 -1.07 1 54.12 59 GLN A O 1
ATOM 462 N N . ASP A 1 60 ? -24.766 39.969 -3.25 1 56.12 60 ASP A N 1
ATOM 463 C CA . ASP A 1 60 ? -25.891 39.062 -3.48 1 56.12 60 ASP A CA 1
ATOM 464 C C . ASP A 1 60 ? -25.641 37.688 -2.826 1 56.12 60 ASP A C 1
ATOM 466 O O . ASP A 1 60 ? -26.578 37.062 -2.348 1 56.12 60 ASP A O 1
ATOM 470 N N . PHE A 1 61 ? -24.375 37.375 -2.75 1 62.16 61 PHE A N 1
ATOM 471 C CA . PHE A 1 61 ? -24.016 36.062 -2.217 1 62.16 61 PHE A CA 1
ATOM 472 C C . PHE A 1 61 ? -24.312 36 -0.725 1 62.16 61 PHE A C 1
ATOM 474 O O . PHE A 1 61 ? -24.859 35 -0.245 1 62.16 61 PHE A O 1
ATOM 481 N N . PHE A 1 62 ? -24.188 37.094 -0.046 1 62.88 62 PHE A N 1
ATOM 482 C CA . PHE A 1 62 ? -24.312 37.062 1.406 1 62.88 62 PHE A CA 1
ATOM 483 C C . PHE A 1 62 ? -25.719 37.469 1.829 1 62.88 62 PHE A C 1
ATOM 485 O O . PHE A 1 62 ? -26.125 37.25 2.977 1 62.88 62 PHE A O 1
ATOM 492 N N . SER A 1 63 ? -26.531 37.938 0.885 1 64.44 63 SER A N 1
ATOM 493 C CA . SER A 1 63 ? -27.875 38.406 1.23 1 64.44 63 SER A CA 1
ATOM 494 C C . SER A 1 63 ? -28.797 37.219 1.495 1 64.44 63 SER A C 1
ATOM 496 O O . SER A 1 63 ? -29.781 37.344 2.24 1 64.44 63 SER A O 1
ATOM 498 N N . LEU A 1 64 ? -28.469 36.094 0.983 1 70.06 64 LEU A N 1
ATOM 499 C CA . LEU A 1 64 ? -29.344 34.938 1.104 1 70.06 64 LEU A CA 1
ATOM 500 C C . LEU A 1 64 ? -29.172 34.281 2.463 1 70.06 64 LEU A C 1
ATOM 502 O O . LEU A 1 64 ? -29.938 33.375 2.811 1 70.06 64 LEU A O 1
ATOM 506 N N . GLU A 1 65 ? -28.359 34.812 3.211 1 72.19 65 GLU A N 1
ATOM 507 C CA . GLU A 1 65 ? -28.125 34.219 4.52 1 72.19 65 GLU A CA 1
ATOM 508 C C . GLU A 1 65 ? -29.141 34.688 5.547 1 72.19 65 GLU A C 1
ATOM 510 O O . GLU A 1 65 ? -29.344 34.031 6.57 1 72.19 65 GLU A O 1
ATOM 515 N N . TRP A 1 66 ? -29.984 35.719 5.18 1 71.31 66 TRP A N 1
ATOM 516 C CA . TRP A 1 66 ? -30.828 36.312 6.215 1 71.31 66 TRP A CA 1
ATOM 517 C C . TRP A 1 66 ? -32.312 36.062 5.91 1 71.31 66 TRP A C 1
ATOM 519 O O . TRP A 1 66 ? -32.781 36.375 4.812 1 71.31 66 TRP A O 1
ATOM 529 N N . ASP A 1 67 ? -32.875 35.219 6.742 1 77.06 67 ASP A N 1
ATOM 530 C CA . ASP A 1 67 ? -34.312 34.938 6.691 1 77.06 67 ASP A CA 1
ATOM 531 C C . ASP A 1 67 ? -35.062 35.688 7.781 1 77.06 67 ASP A C 1
ATOM 533 O O . ASP A 1 67 ? -34.75 35.562 8.969 1 77.06 67 ASP A O 1
ATOM 537 N N . LYS A 1 68 ? -36.031 36.438 7.434 1 73.94 68 LYS A N 1
ATOM 538 C CA . LYS A 1 68 ? -36.812 37.281 8.344 1 73.94 68 LYS A CA 1
ATOM 539 C C . LYS A 1 68 ? -37.531 36.438 9.391 1 73.94 68 LYS A C 1
ATOM 541 O O . LYS A 1 68 ? -37.875 36.938 10.469 1 73.94 68 LYS A O 1
ATOM 546 N N . ASN A 1 69 ? -37.656 35.188 9.148 1 78.94 69 ASN A N 1
ATOM 547 C CA . ASN A 1 69 ? -38.438 34.344 10.047 1 78.94 69 ASN A CA 1
ATOM 548 C C . ASN A 1 69 ? -37.562 33.688 11.094 1 78.94 69 ASN A C 1
ATOM 550 O O . ASN A 1 69 ? -38.031 32.969 11.984 1 78.94 69 ASN A O 1
ATOM 554 N N . CYS A 1 70 ? -36.281 33.969 11.102 1 87.31 70 CYS A N 1
ATOM 555 C CA . CYS A 1 70 ? -35.344 33.312 12.023 1 87.31 70 CYS A CA 1
ATOM 556 C C . CYS A 1 70 ? -34.812 34.312 13.039 1 87.31 70 CYS A C 1
ATOM 558 O O . CYS A 1 70 ? -33.625 34.281 13.367 1 87.31 70 CYS A O 1
ATOM 560 N N . TYR A 1 71 ? -35.719 35.188 13.492 1 88.25 71 TYR A N 1
ATOM 561 C CA . TYR A 1 71 ? -35.312 36.188 14.453 1 88.25 71 TYR A CA 1
ATOM 562 C C . TYR A 1 71 ? -36.188 36.156 15.703 1 88.25 71 TYR A C 1
ATOM 564 O O . TYR A 1 71 ? -37.25 35.562 15.695 1 88.25 71 TYR A O 1
ATOM 572 N N . PHE A 1 72 ? -35.562 36.688 16.781 1 90.5 72 PHE A N 1
ATOM 573 C CA . PHE A 1 72 ? -36.344 36.875 18 1 90.5 72 PHE A CA 1
ATOM 574 C C . PHE A 1 72 ? -37.562 37.75 17.719 1 90.5 72 PHE A C 1
ATOM 576 O O . PHE A 1 72 ? -37.719 38.281 16.625 1 90.5 72 PHE A O 1
ATOM 583 N N . SER A 1 73 ? -38.531 37.781 18.672 1 84.25 73 SER A N 1
ATOM 584 C CA . SER A 1 73 ? -39.719 38.594 18.547 1 84.25 73 SER A CA 1
ATOM 585 C C . SER A 1 73 ? -39.375 40.062 18.312 1 84.25 73 SER A C 1
ATOM 587 O O . SER A 1 73 ? -40.188 40.781 17.75 1 84.25 73 SER A O 1
ATOM 589 N N . ASP A 1 74 ? -38.062 40.438 18.672 1 85.19 74 ASP A N 1
ATOM 590 C CA . ASP A 1 74 ? -37.625 41.812 18.484 1 85.19 74 ASP A CA 1
ATOM 591 C C . ASP A 1 74 ? -37.219 42.094 17.031 1 85.19 74 ASP A C 1
ATOM 593 O O . ASP A 1 74 ? -37.094 43.25 16.609 1 85.19 74 ASP A O 1
ATOM 597 N N . GLY A 1 75 ? -36.969 41.094 16.219 1 81.81 75 GLY A N 1
ATOM 598 C CA . GLY A 1 75 ? -36.656 41.219 14.812 1 81.81 75 GLY A CA 1
ATOM 599 C C . GLY A 1 75 ? -35.188 41.594 14.578 1 81.81 75 GLY A C 1
ATOM 600 O O . GLY A 1 75 ? -34.781 41.844 13.438 1 81.81 75 GLY A O 1
ATOM 601 N N . LYS A 1 76 ? -34.406 41.812 15.625 1 81.81 76 LYS A N 1
ATOM 602 C CA . LYS A 1 76 ? -33.031 42.219 15.492 1 81.81 76 LYS A CA 1
ATOM 603 C C . LYS A 1 76 ? -32.062 41.062 15.789 1 81.81 76 LYS A C 1
ATOM 605 O O . LYS A 1 76 ? -31.047 40.938 15.133 1 81.81 76 LYS A O 1
ATOM 610 N N . ARG A 1 77 ? -32.438 40.312 16.75 1 90.19 77 ARG A N 1
ATOM 611 C CA . ARG A 1 77 ? -31.547 39.219 17.172 1 90.19 77 ARG A CA 1
ATOM 612 C C . ARG A 1 77 ? -31.891 37.938 16.438 1 90.19 77 ARG A C 1
ATOM 614 O O . ARG A 1 77 ? -33 37.438 16.516 1 90.19 77 ARG A O 1
ATOM 621 N N . GLN A 1 78 ? -30.875 37.469 15.805 1 90.5 78 GLN A N 1
ATOM 622 C CA . GLN A 1 78 ? -31.031 36.25 15.039 1 90.5 78 GLN A CA 1
ATOM 623 C C . GLN A 1 78 ? -30.969 35 15.953 1 90.5 78 GLN A C 1
ATOM 625 O O . GLN A 1 78 ? -30.188 35 16.906 1 90.5 78 GLN A O 1
ATOM 630 N N . ILE A 1 79 ? -31.766 33.938 15.656 1 93.06 79 ILE A N 1
ATOM 631 C CA . ILE A 1 79 ? -31.766 32.719 16.422 1 93.06 79 ILE A CA 1
ATOM 632 C C . ILE A 1 79 ? -30.641 31.797 15.914 1 93.06 79 ILE A C 1
ATOM 634 O O . ILE A 1 79 ? -30.594 31.453 14.727 1 93.06 79 ILE A O 1
ATOM 638 N N . ASP A 1 80 ? -29.781 31.438 16.781 1 93.62 80 ASP A N 1
ATOM 639 C CA . ASP A 1 80 ? -28.656 30.594 16.391 1 93.62 80 ASP A CA 1
ATOM 640 C C . ASP A 1 80 ? -28.938 29.125 16.719 1 93.62 80 ASP A C 1
ATOM 642 O O . ASP A 1 80 ? -28.422 28.219 16.062 1 93.62 80 ASP A O 1
ATOM 646 N N . TYR A 1 81 ? -29.656 28.875 17.734 1 94.75 81 TYR A N 1
ATOM 647 C CA . TYR A 1 81 ? -29.953 27.516 18.188 1 94.75 81 TYR A CA 1
ATOM 648 C C . TYR A 1 81 ? -31.281 27.469 18.953 1 94.75 81 TYR A C 1
ATOM 650 O O . TYR A 1 81 ? -31.672 28.469 19.562 1 94.75 81 TYR A O 1
ATOM 658 N N . VAL A 1 82 ? -31.969 26.312 18.922 1 94.44 82 VAL A N 1
ATOM 659 C CA . VAL A 1 82 ? -33.281 26.188 19.562 1 94.44 82 VAL A CA 1
ATOM 660 C C . VAL A 1 82 ? -33.281 24.969 20.484 1 94.44 82 VAL A C 1
ATOM 662 O O . VAL A 1 82 ? -32.75 23.906 20.125 1 94.44 82 VAL A O 1
ATOM 665 N N . LEU A 1 83 ? -33.719 25.156 21.656 1 94.88 83 LEU A N 1
ATOM 666 C CA . LEU A 1 83 ? -33.969 24.078 22.609 1 94.88 83 LEU A CA 1
ATOM 667 C C . LEU A 1 83 ? -35.469 23.906 22.859 1 94.88 83 LEU A C 1
ATOM 669 O O . LEU A 1 83 ? -36.188 24.906 22.906 1 94.88 83 LEU A O 1
ATOM 673 N N . ALA A 1 84 ? -35.938 22.688 22.938 1 91.69 84 ALA A N 1
ATOM 674 C CA . ALA A 1 84 ? -37.344 22.422 23.172 1 91.69 84 ALA A CA 1
ATOM 675 C C . ALA A 1 84 ? -37.531 21.438 24.328 1 91.69 84 ALA A C 1
ATOM 677 O O . ALA A 1 84 ? -36.688 20.531 24.531 1 91.69 84 ALA A O 1
ATOM 678 N N . TYR A 1 85 ? -38.5 21.672 25.203 1 89.5 85 TYR A N 1
ATOM 679 C CA . TYR A 1 85 ? -38.812 20.75 26.266 1 89.5 85 TYR A CA 1
ATOM 680 C C . TYR A 1 85 ? -40.312 20.672 26.484 1 89.5 85 TYR A C 1
ATOM 682 O O . TYR A 1 85 ? -41.062 21.609 26.125 1 89.5 85 TYR A O 1
ATOM 690 N N . GLU A 1 86 ? -40.844 19.547 26.922 1 81.31 86 GLU A N 1
ATOM 691 C CA . GLU A 1 86 ? -42.25 19.312 27.203 1 81.31 86 GLU A CA 1
ATOM 692 C C . GLU A 1 86 ? -42.562 19.422 28.688 1 81.31 86 GLU A C 1
ATOM 694 O O . GLU A 1 86 ? -41.781 18.922 29.516 1 81.31 86 GLU A O 1
ATOM 699 N N . GLU A 1 87 ? -43.594 20.172 29.094 1 73.12 87 GLU A N 1
ATOM 700 C CA . GLU A 1 87 ? -43.969 20.344 30.484 1 73.12 87 GLU A CA 1
ATOM 701 C C . GLU A 1 87 ? -44.562 19.062 31.047 1 73.12 87 GLU A C 1
ATOM 703 O O . GLU A 1 87 ? -45.406 18.422 30.406 1 73.12 87 GLU A O 1
ATOM 708 N N . ASP A 1 88 ? -43.938 18.328 31.969 1 58.31 88 ASP A N 1
ATOM 709 C CA . ASP A 1 88 ? -44.375 17.094 32.625 1 58.31 88 ASP A CA 1
ATOM 710 C C . ASP A 1 88 ? -45.688 17.312 33.375 1 58.31 88 ASP A C 1
ATOM 712 O O . ASP A 1 88 ? -45.812 18.234 34.188 1 58.31 88 ASP A O 1
ATOM 716 N N . ASN A 1 89 ? -46.906 17.141 32.969 1 49.5 89 ASN A N 1
ATOM 717 C CA . ASN A 1 89 ? -48.156 17.188 33.719 1 49.5 89 ASN A CA 1
ATOM 718 C C . ASN A 1 89 ? -48.125 16.234 34.906 1 49.5 89 ASN A C 1
ATOM 720 O O . ASN A 1 89 ? -47.438 15.195 34.875 1 49.5 89 ASN A O 1
ATOM 724 N N . ASN A 1 90 ? -48.719 16.578 36.219 1 40.81 90 ASN A N 1
ATOM 725 C CA . ASN A 1 90 ? -48.906 15.82 37.438 1 40.81 90 ASN A CA 1
ATOM 726 C C . ASN A 1 90 ? -49.531 14.453 37.156 1 40.81 90 ASN A C 1
ATOM 728 O O . ASN A 1 90 ? -49.531 13.57 38 1 40.81 90 ASN A O 1
ATOM 732 N N . ASN A 1 91 ? -50.938 14.305 36.594 1 34.84 91 ASN A N 1
ATOM 733 C CA . ASN A 1 91 ? -51.781 13.133 36.75 1 34.84 91 ASN A CA 1
ATOM 734 C C . ASN A 1 91 ? -51.188 11.914 36.031 1 34.84 91 ASN A C 1
ATOM 736 O O . ASN A 1 91 ? -51.688 10.797 36.219 1 34.84 91 ASN A O 1
ATOM 740 N N . GLU A 1 92 ? -51.188 11.852 34.688 1 33.84 92 GLU A N 1
ATOM 741 C CA . GLU A 1 92 ? -51.25 10.555 34.031 1 33.84 92 GLU A CA 1
ATOM 742 C C . GLU A 1 92 ? -49.969 9.766 34.219 1 33.84 92 GLU A C 1
ATOM 744 O O . GLU A 1 92 ? -48.875 10.266 33.969 1 33.84 92 GLU A O 1
ATOM 749 N N . ALA A 1 93 ? -50 8.664 35.094 1 32.59 93 ALA A N 1
ATOM 750 C CA . ALA A 1 93 ? -49.281 7.41 35.125 1 32.59 93 ALA A CA 1
ATOM 751 C C . ALA A 1 93 ? -49 6.879 33.719 1 32.59 93 ALA A C 1
ATOM 753 O O . ALA A 1 93 ? -49.406 5.77 33.375 1 32.59 93 ALA A O 1
ATOM 754 N N . THR A 1 94 ? -49.406 7.449 32.625 1 29.84 94 THR A N 1
ATOM 755 C CA . THR A 1 94 ? -49.375 6.711 31.359 1 29.84 94 THR A CA 1
ATOM 756 C C . THR A 1 94 ? -48.031 6.023 31.172 1 29.84 94 THR A C 1
ATOM 758 O O . THR A 1 94 ? -47 6.469 31.703 1 29.84 94 THR A O 1
ATOM 761 N N . SER A 1 95 ? -48.031 4.852 30.219 1 28.81 95 SER A N 1
ATOM 762 C CA . SER A 1 95 ? -47.219 3.744 29.75 1 28.81 95 SER A CA 1
ATOM 763 C C . SER A 1 95 ? -45.875 4.234 29.266 1 28.81 95 SER A C 1
ATOM 765 O O . SER A 1 95 ? -45.781 5.223 28.531 1 28.81 95 SER A O 1
ATOM 767 N N . ALA A 1 96 ? -44.844 3.977 30 1 29.91 96 ALA A N 1
ATOM 768 C CA . ALA A 1 96 ? -43.438 3.953 29.625 1 29.91 96 ALA A CA 1
ATOM 769 C C . ALA A 1 96 ? -43.25 3.441 28.203 1 29.91 96 ALA A C 1
ATOM 771 O O . ALA A 1 96 ? -43.562 2.283 27.906 1 29.91 96 ALA A O 1
ATOM 772 N N . SER A 1 97 ? -43.531 4.098 27.141 1 28.94 97 SER A N 1
ATOM 773 C CA . SER A 1 97 ? -43.031 3.545 25.891 1 28.94 97 SER A CA 1
ATOM 774 C C . SER A 1 97 ? -41.625 2.967 26.078 1 28.94 97 SER A C 1
ATOM 776 O O . SER A 1 97 ? -40.781 3.588 26.719 1 28.94 97 SER A O 1
ATOM 778 N N . PRO A 1 98 ? -41.438 1.59 26.062 1 30.59 98 PRO A N 1
ATOM 779 C CA . PRO A 1 98 ? -40.219 0.801 26.25 1 30.59 98 PRO A CA 1
ATOM 780 C C . PRO A 1 98 ? -39.031 1.391 25.516 1 30.59 98 PRO A C 1
ATOM 782 O O . PRO A 1 98 ? -37.906 0.848 25.594 1 30.59 98 PRO A O 1
ATOM 785 N N . SER A 1 99 ? -39.312 2.041 24.453 1 32.75 99 SER A N 1
ATOM 786 C CA . SER A 1 99 ? -38.031 2.344 23.859 1 32.75 99 SER A CA 1
ATOM 787 C C . SER A 1 99 ? -37.156 3.209 24.766 1 32.75 99 SER A C 1
ATOM 789 O O . SER A 1 99 ? -36.625 4.219 24.344 1 32.75 99 SER A O 1
ATOM 791 N N . SER A 1 100 ? -37.531 3.48 26.078 1 31.61 100 SER A N 1
ATOM 792 C CA . SER A 1 100 ? -36.781 4.344 26.984 1 31.61 100 SER A CA 1
ATOM 793 C C . SER A 1 100 ? -35.281 3.998 26.984 1 31.61 100 SER A C 1
ATOM 795 O O . SER A 1 100 ? -34.906 2.857 27.266 1 31.61 100 SER A O 1
ATOM 797 N N . VAL A 1 101 ? -34.562 4.598 26.141 1 36.03 101 VAL A N 1
ATOM 798 C CA . VAL A 1 101 ? -33.125 4.594 26.375 1 36.03 101 VAL A CA 1
ATOM 799 C C . VAL A 1 101 ? -32.844 4.582 27.875 1 36.03 101 VAL A C 1
ATOM 801 O O . VAL A 1 101 ? -33.5 5.273 28.641 1 36.03 101 VAL A O 1
ATOM 804 N N . GLU A 1 102 ? -32.469 3.496 28.547 1 35.5 102 GLU A N 1
ATOM 805 C CA . GLU A 1 102 ? -31.938 3.33 29.891 1 35.5 102 GLU A CA 1
ATOM 806 C C . GLU A 1 102 ? -31.328 4.633 30.422 1 35.5 102 GLU A C 1
ATOM 808 O O . GLU A 1 102 ? -30.422 5.188 29.797 1 35.5 102 GLU A O 1
ATOM 813 N N . MET A 1 103 ? -32.062 5.555 31.094 1 40.22 103 MET A N 1
ATOM 814 C CA . MET A 1 103 ? -31.672 6.699 31.906 1 40.22 103 MET A CA 1
ATOM 815 C C . MET A 1 103 ? -30.469 6.352 32.781 1 40.22 103 MET A C 1
ATOM 817 O O . MET A 1 103 ? -30.516 5.41 33.562 1 40.22 103 MET A O 1
ATOM 821 N N . ASP A 1 104 ? -29.344 6.414 32.344 1 43.03 104 ASP A N 1
ATOM 822 C CA . ASP A 1 104 ? -28.203 6.273 33.25 1 43.03 104 ASP A CA 1
ATOM 823 C C . ASP A 1 104 ? -28.375 7.113 34.531 1 43.03 104 ASP A C 1
ATOM 825 O O . ASP A 1 104 ? -28.453 8.344 34.438 1 43.03 104 ASP A O 1
ATOM 829 N N . PRO A 1 105 ? -29.109 6.699 35.625 1 44.41 105 PRO A N 1
ATOM 830 C CA . PRO A 1 105 ? -29.25 7.5 36.844 1 44.41 105 PRO A CA 1
ATOM 831 C C . PRO A 1 105 ? -27.922 8.133 37.281 1 44.41 105 PRO A C 1
ATOM 833 O O . PRO A 1 105 ? -26.859 7.535 37.125 1 44.41 105 PRO A O 1
ATOM 836 N N . ASP A 1 106 ? -27.844 9.375 37.219 1 47.31 106 ASP A N 1
ATOM 837 C CA . ASP A 1 106 ? -26.703 10.039 37.844 1 47.31 106 ASP A CA 1
ATOM 838 C C . ASP A 1 106 ? -26.469 9.5 39.25 1 47.31 106 ASP A C 1
ATOM 840 O O . ASP A 1 106 ? -27.344 9.578 40.125 1 47.31 106 ASP A O 1
ATOM 844 N N . ASP A 1 107 ? -25.75 8.547 39.469 1 48.53 107 ASP A N 1
ATOM 845 C CA . ASP A 1 107 ? -25.406 7.996 40.781 1 48.53 107 ASP A CA 1
ATOM 846 C C . ASP A 1 107 ? -25.266 9.102 41.812 1 48.53 107 ASP A C 1
ATOM 848 O O . ASP A 1 107 ? -25.375 8.844 43.031 1 48.53 107 ASP A O 1
ATOM 852 N N . ASP A 1 108 ? -24.859 10.234 41.438 1 45.62 108 ASP A N 1
ATOM 853 C CA . ASP A 1 108 ? -24.656 11.258 42.469 1 45.62 108 ASP A CA 1
ATOM 854 C C . ASP A 1 108 ? -26 11.711 43.062 1 45.62 108 ASP A C 1
ATOM 856 O O . ASP A 1 108 ? -26.031 12.469 44.031 1 45.62 108 ASP A O 1
ATOM 860 N N . ASP A 1 109 ? -27.031 11.633 42.375 1 51.31 109 ASP A N 1
ATOM 861 C CA . ASP A 1 109 ? -28.312 12.023 42.938 1 51.31 109 ASP A CA 1
ATOM 862 C C . ASP A 1 109 ? -28.688 11.109 44.125 1 51.31 109 ASP A C 1
ATOM 864 O O . ASP A 1 109 ? -29.656 11.367 44.812 1 51.31 109 ASP A O 1
ATOM 868 N N . LYS A 1 110 ? -28.25 9.914 44.219 1 47.31 110 LYS A N 1
ATOM 869 C CA . LYS A 1 110 ? -28.641 9.023 45.312 1 47.31 110 LYS A CA 1
ATOM 870 C C . LYS A 1 110 ? -28.203 9.602 46.656 1 47.31 110 LYS A C 1
ATOM 872 O O . LYS A 1 110 ? -28.875 9.406 47.656 1 47.31 110 LYS A O 1
ATOM 877 N N . ASN A 1 111 ? -26.875 10.164 46.656 1 41.69 111 ASN A N 1
ATOM 878 C CA . ASN A 1 111 ? -26.391 10.539 47.969 1 41.69 111 ASN A CA 1
ATOM 879 C C . ASN A 1 111 ? -26.828 11.953 48.344 1 41.69 111 ASN A C 1
ATOM 881 O O . ASN A 1 111 ? -26.422 12.477 49.406 1 41.69 111 ASN A O 1
ATOM 885 N N . SER A 1 112 ? -27.234 12.805 47.375 1 43.16 112 SER A N 1
ATOM 886 C CA . SER A 1 112 ? -27.562 14.141 47.844 1 43.16 112 SER A CA 1
ATOM 887 C C . SER A 1 112 ? -28.906 14.141 48.562 1 43.16 112 SER A C 1
ATOM 889 O O . SER A 1 112 ? -29.812 13.383 48.219 1 43.16 112 SER A O 1
ATOM 891 N N . PRO A 1 113 ? -28.969 14.547 49.844 1 40.03 113 PRO A N 1
ATOM 892 C CA . PRO A 1 113 ? -30.188 14.625 50.656 1 40.03 113 PRO A CA 1
ATOM 893 C C . PRO A 1 113 ? -31.375 15.219 49.875 1 40.03 113 PRO A C 1
ATOM 895 O O . PRO A 1 113 ? -32.469 15.344 50.438 1 40.03 113 PRO A O 1
ATOM 898 N N . GLN A 1 114 ? -31.203 16 48.875 1 41.31 114 GLN A N 1
ATOM 899 C CA . GLN A 1 114 ? -32.406 16.578 48.25 1 41.31 114 GLN A CA 1
ATOM 900 C C . GLN A 1 114 ? -33.281 15.5 47.656 1 41.31 114 GLN A C 1
ATOM 902 O O . GLN A 1 114 ? -33.344 15.359 46.406 1 41.31 114 GLN A O 1
ATOM 907 N N . SER A 1 115 ? -33.375 14.375 48.094 1 43.5 115 SER A N 1
ATOM 908 C CA . SER A 1 115 ? -34.094 13.18 47.656 1 43.5 115 SER A CA 1
ATOM 909 C C . SER A 1 115 ? -35.562 13.5 47.312 1 43.5 115 SER A C 1
ATOM 911 O O . SER A 1 115 ? -36.188 12.758 46.594 1 43.5 115 SER A O 1
ATOM 913 N N . ALA A 1 116 ? -36.344 14.281 48.188 1 45.72 116 ALA A N 1
ATOM 914 C CA . ALA A 1 116 ? -37.781 14.242 48.125 1 45.72 116 ALA A CA 1
ATOM 915 C C . ALA A 1 116 ? -38.312 14.984 46.906 1 45.72 116 ALA A C 1
ATOM 917 O O . ALA A 1 116 ? -39.531 15.102 46.719 1 45.72 116 ALA A O 1
ATOM 918 N N . SER A 1 117 ? -37.438 15.766 46.156 1 53.12 117 SER A N 1
ATOM 919 C CA . SER A 1 117 ? -38.094 16.562 45.125 1 53.12 117 SER A CA 1
ATOM 920 C C . SER A 1 117 ? -38.5 15.695 43.938 1 53.12 117 SER A C 1
ATOM 922 O O . SER A 1 117 ? -37.844 14.711 43.625 1 53.12 117 SER A O 1
ATOM 924 N N . SER A 1 118 ? -39.75 15.664 43.5 1 65.81 118 SER A N 1
ATOM 925 C CA . SER A 1 118 ? -40.375 14.969 42.375 1 65.81 118 SER A CA 1
ATOM 926 C C . SER A 1 118 ? -39.531 15.078 41.125 1 65.81 118 SER A C 1
ATOM 928 O O . SER A 1 118 ? -38.719 16 41 1 65.81 118 SER A O 1
ATOM 930 N N . SER A 1 119 ? -39.219 13.969 40.344 1 76.38 119 SER A N 1
ATOM 931 C CA . SER A 1 119 ? -38.531 13.922 39.062 1 76.38 119 SER A CA 1
ATOM 932 C C . SER A 1 119 ? -38.812 15.172 38.219 1 76.38 119 SER A C 1
ATOM 934 O O . SER A 1 119 ? -37.906 15.672 37.531 1 76.38 119 SER A O 1
ATOM 936 N N . LYS A 1 120 ? -39.906 15.742 38.469 1 79 120 LYS A N 1
ATOM 937 C CA . LYS A 1 120 ? -40.281 16.953 37.75 1 79 120 LYS A CA 1
ATOM 938 C C . LYS A 1 120 ? -39.5 18.156 38.25 1 79 120 LYS A C 1
ATOM 940 O O . LYS A 1 120 ? -39 18.969 37.469 1 79 120 LYS A O 1
ATOM 945 N N . GLU A 1 121 ? -39.344 18.219 39.438 1 79.94 121 GLU A N 1
ATOM 946 C CA . GLU A 1 121 ? -38.656 19.344 40.031 1 79.94 121 GLU A CA 1
ATOM 947 C C . GLU A 1 121 ? -37.156 19.297 39.719 1 79.94 121 GLU A C 1
ATOM 949 O O . GLU A 1 121 ? -36.531 20.328 39.5 1 79.94 121 GLU A O 1
ATOM 954 N N . LYS A 1 122 ? -36.75 18.094 39.656 1 82.38 122 LYS A N 1
ATOM 955 C CA . LYS A 1 122 ? -35.344 17.938 39.312 1 82.38 122 LYS A CA 1
ATOM 956 C C . LYS A 1 122 ? -35.062 18.406 37.875 1 82.38 122 LYS A C 1
ATOM 958 O O . LYS A 1 122 ? -34.062 19.078 37.625 1 82.38 122 LYS A O 1
ATOM 963 N N . LYS A 1 123 ? -35.875 18.062 37 1 87.44 123 LYS A N 1
ATOM 964 C CA . LYS A 1 123 ? -35.719 18.484 35.594 1 87.44 123 LYS A CA 1
ATOM 965 C C . LYS A 1 123 ? -35.812 20 35.469 1 87.44 123 LYS A C 1
ATOM 967 O O . LYS A 1 123 ? -35.062 20.609 34.719 1 87.44 123 LYS A O 1
ATOM 972 N N . GLN A 1 124 ? -36.688 20.562 36.25 1 87.44 124 GLN A N 1
ATOM 973 C CA . GLN A 1 124 ? -36.875 22.016 36.188 1 87.44 124 GLN A CA 1
ATOM 974 C C . GLN A 1 124 ? -35.656 22.75 36.75 1 87.44 124 GLN A C 1
ATOM 976 O O . GLN A 1 124 ? -35.25 23.797 36.219 1 87.44 124 GLN A O 1
ATOM 981 N N . ASN A 1 125 ? -35.156 22.203 37.75 1 85.19 125 ASN A N 1
ATOM 982 C CA . ASN A 1 125 ? -33.969 22.828 38.344 1 85.19 125 ASN A CA 1
ATOM 983 C C . ASN A 1 125 ? -32.75 22.734 37.406 1 85.19 125 ASN A C 1
ATOM 985 O O . ASN A 1 125 ? -31.969 23.688 37.312 1 85.19 125 ASN A O 1
ATOM 989 N N . ARG A 1 126 ? -32.625 21.625 36.812 1 88.12 126 ARG A N 1
ATOM 990 C CA . ARG A 1 126 ? -31.516 21.453 35.875 1 88.12 126 ARG A CA 1
ATOM 991 C C . ARG A 1 126 ? -31.625 22.406 34.688 1 88.12 126 ARG A C 1
ATOM 993 O O . ARG A 1 126 ? -30.609 22.938 34.25 1 88.12 126 ARG A O 1
ATOM 1000 N N . ARG A 1 127 ? -32.812 22.641 34.25 1 90.62 127 ARG A N 1
ATOM 1001 C CA . ARG A 1 127 ? -33.031 23.578 33.156 1 90.62 127 ARG A CA 1
ATOM 1002 C C . ARG A 1 127 ? -32.688 25 33.562 1 90.62 127 ARG A C 1
ATOM 1004 O O . ARG A 1 127 ? -32.094 25.75 32.812 1 90.62 127 ARG A O 1
ATOM 1011 N N . PHE A 1 128 ? -33.125 25.25 34.781 1 89.5 128 PHE A N 1
ATOM 1012 C CA . PHE A 1 128 ? -32.906 26.594 35.281 1 89.5 128 PHE A CA 1
ATOM 1013 C C . PHE A 1 128 ? -31.406 26.859 35.438 1 89.5 128 PHE A C 1
ATOM 1015 O O . PHE A 1 128 ? -30.906 27.922 35.062 1 89.5 128 PHE A O 1
ATOM 1022 N N . TYR A 1 129 ? -30.719 25.906 35.969 1 88.38 129 TYR A N 1
ATOM 1023 C CA . TYR A 1 129 ? -29.281 26.078 36.156 1 88.38 129 TYR A CA 1
ATOM 1024 C C . TYR A 1 129 ? -28.547 26.156 34.844 1 88.38 129 TYR A C 1
ATOM 1026 O O . TYR A 1 129 ? -27.609 26.938 34.656 1 88.38 129 TYR A O 1
ATOM 1034 N N . PHE A 1 130 ? -28.938 25.391 33.906 1 92.31 130 PHE A N 1
ATOM 1035 C CA . PHE A 1 130 ? -28.312 25.375 32.594 1 92.31 130 PHE A CA 1
ATOM 1036 C C . PHE A 1 130 ? -28.516 26.703 31.875 1 92.31 130 PHE A C 1
ATOM 1038 O O . PHE A 1 130 ? -27.562 27.266 31.328 1 92.31 130 PHE A O 1
ATOM 1045 N N . GLU A 1 131 ? -29.719 27.219 31.891 1 93 131 GLU A N 1
ATOM 1046 C CA . GLU A 1 131 ? -30.031 28.469 31.203 1 93 131 GLU A CA 1
ATOM 1047 C C . GLU A 1 131 ? -29.344 29.656 31.875 1 93 131 GLU A C 1
ATOM 1049 O O . GLU A 1 131 ? -28.922 30.594 31.203 1 93 131 GLU A O 1
ATOM 1054 N N . THR A 1 132 ? -29.172 29.547 33.188 1 90.75 132 THR A N 1
ATOM 1055 C CA . THR A 1 132 ? -28.469 30.609 33.906 1 90.75 132 THR A CA 1
ATOM 1056 C C . THR A 1 132 ? -26.984 30.609 33.562 1 90.75 132 THR A C 1
ATOM 1058 O O . THR A 1 132 ? -26.375 31.672 33.375 1 90.75 132 THR A O 1
ATOM 1061 N N . ASN A 1 133 ? -26.5 29.469 33.5 1 90.38 133 ASN A N 1
ATOM 1062 C CA . ASN A 1 133 ? -25.094 29.359 33.125 1 90.38 133 ASN A CA 1
ATOM 1063 C C . ASN A 1 133 ? -24.859 29.797 31.688 1 90.38 133 ASN A C 1
ATOM 1065 O O . ASN A 1 133 ? -23.797 30.344 31.359 1 90.38 133 ASN A O 1
ATOM 1069 N N . LEU A 1 134 ? -25.781 29.578 30.781 1 93.75 134 LEU A N 1
ATOM 1070 C CA . LEU A 1 134 ? -25.672 30.047 29.406 1 93.75 134 LEU A CA 1
ATOM 1071 C C . LEU A 1 134 ? -25.688 31.562 29.328 1 93.75 134 LEU A C 1
ATOM 1073 O O . LEU A 1 134 ? -24.953 32.156 28.531 1 93.75 134 LEU A O 1
ATOM 1077 N N . GLN A 1 135 ? -26.469 32.125 30.203 1 92.5 135 GLN A N 1
ATOM 1078 C CA . GLN A 1 135 ? -26.531 33.594 30.25 1 92.5 135 GLN A CA 1
ATOM 1079 C C . GLN A 1 135 ? -25.234 34.188 30.812 1 92.5 135 GLN A C 1
ATOM 1081 O O . GLN A 1 135 ? -24.797 35.25 30.359 1 92.5 135 GLN A O 1
ATOM 1086 N N . LYS A 1 136 ? -24.641 33.406 31.656 1 88 136 LYS A N 1
ATOM 1087 C CA . LYS A 1 136 ? -23.359 33.875 32.219 1 88 136 LYS A CA 1
ATOM 1088 C C . LYS A 1 136 ? -22.25 33.781 31.172 1 88 136 LYS A C 1
ATOM 1090 O O . LYS A 1 136 ? -21.297 34.562 31.219 1 88 136 LYS A O 1
ATOM 1095 N N . MET A 1 137 ? -22.422 32.938 30.25 1 89.56 137 MET A N 1
ATOM 1096 C CA . MET A 1 137 ? -21.438 32.781 29.188 1 89.56 137 MET A CA 1
ATOM 1097 C C . MET A 1 137 ? -21.656 33.844 28.109 1 89.56 137 MET A C 1
ATOM 1099 O O . MET A 1 137 ? -20.828 34 27.203 1 89.56 137 MET A O 1
ATOM 1103 N N . GLY A 1 138 ? -22.688 34.562 28.172 1 90.81 138 GLY A N 1
ATOM 1104 C CA . GLY A 1 138 ? -22.891 35.688 27.281 1 90.81 138 GLY A CA 1
ATOM 1105 C C . GLY A 1 138 ? -24.016 35.469 26.297 1 90.81 138 GLY A C 1
ATOM 1106 O O . GLY A 1 138 ? -24.281 36.344 25.453 1 90.81 138 GLY A O 1
ATOM 1107 N N . LEU A 1 139 ? -24.656 34.344 26.391 1 95.69 139 LEU A N 1
ATOM 1108 C CA . LEU A 1 139 ? -25.734 34.062 25.453 1 95.69 139 LEU A CA 1
ATOM 1109 C C . LEU A 1 139 ? -27.031 34.75 25.906 1 95.69 139 LEU A C 1
ATOM 1111 O O . LEU A 1 139 ? -27.234 34.969 27.094 1 95.69 139 LEU A O 1
ATOM 1115 N N . GLN A 1 140 ? -27.844 35.094 24.906 1 95.62 140 GLN A N 1
ATOM 1116 C CA . GLN A 1 140 ? -29.141 35.688 25.156 1 95.62 140 GLN A CA 1
ATOM 1117 C C . GLN A 1 140 ? -30.266 34.688 24.891 1 95.62 140 GLN A C 1
ATOM 1119 O O . GLN A 1 140 ? -30.172 33.906 23.938 1 95.62 140 GLN A O 1
ATOM 1124 N N . ILE A 1 141 ? -31.297 34.688 25.734 1 95.38 141 ILE A N 1
ATOM 1125 C CA . ILE A 1 141 ? -32.344 33.656 25.672 1 95.38 141 ILE A CA 1
ATOM 1126 C C . ILE A 1 141 ? -33.719 34.312 25.562 1 95.38 141 ILE A C 1
ATOM 1128 O O . ILE A 1 141 ? -33.969 35.344 26.172 1 95.38 141 ILE A O 1
ATOM 1132 N N . GLU A 1 142 ? -34.5 33.812 24.625 1 93.38 142 GLU A N 1
ATOM 1133 C CA . GLU A 1 142 ? -35.938 34.125 24.531 1 93.38 142 GLU A CA 1
ATOM 1134 C C . GLU A 1 142 ? -36.781 32.906 24.688 1 93.38 142 GLU A C 1
ATOM 1136 O O . GLU A 1 142 ? -36.594 31.891 24 1 93.38 142 GLU A O 1
ATOM 1141 N N . ARG A 1 143 ? -37.719 32.938 25.656 1 91.25 143 ARG A N 1
ATOM 1142 C CA . ARG A 1 143 ? -38.625 31.812 25.891 1 91.25 143 ARG A CA 1
ATOM 1143 C C . ARG A 1 143 ? -39.969 32.062 25.203 1 91.25 143 ARG A C 1
ATOM 1145 O O . ARG A 1 143 ? -40.562 33.125 25.328 1 91.25 143 ARG A O 1
ATOM 1152 N N . VAL A 1 144 ? -40.281 31.109 24.344 1 85.88 144 VAL A N 1
ATOM 1153 C CA . VAL A 1 144 ? -41.531 31.25 23.625 1 85.88 144 VAL A CA 1
ATOM 1154 C C . VAL A 1 144 ? -42.406 30.016 23.875 1 85.88 144 VAL A C 1
ATOM 1156 O O . VAL A 1 144 ? -41.906 28.906 24.016 1 85.88 144 VAL A O 1
ATOM 1159 N N . ASN A 1 145 ? -43.625 30.234 24.188 1 74.94 145 ASN A N 1
ATOM 1160 C CA . ASN A 1 145 ? -44.594 29.156 24.422 1 74.94 145 ASN A CA 1
ATOM 1161 C C . ASN A 1 145 ? -45.625 29.094 23.312 1 74.94 145 ASN A C 1
ATOM 1163 O O . ASN A 1 145 ? -45.938 30.094 22.672 1 74.94 145 ASN A O 1
ATOM 1167 N N . ILE A 1 146 ? -45.812 27.875 22.797 1 65 146 ILE A N 1
ATOM 1168 C CA . ILE A 1 146 ? -46.906 27.672 21.859 1 65 146 ILE A CA 1
ATOM 1169 C C . ILE A 1 146 ? -48.25 27.812 22.578 1 65 146 ILE A C 1
ATOM 1171 O O . ILE A 1 146 ? -48.344 27.547 23.781 1 65 146 ILE A O 1
ATOM 1175 N N . SER A 1 147 ? -49.156 28.391 22.016 1 52.62 147 SER A N 1
ATOM 1176 C CA . SER A 1 147 ? -50.469 28.531 22.609 1 52.62 147 SER A CA 1
ATOM 1177 C C . SER A 1 147 ? -50.875 27.234 23.312 1 52.62 147 SER A C 1
ATOM 1179 O O . SER A 1 147 ? -50.656 26.141 22.812 1 52.62 147 SER A O 1
ATOM 1181 N N . PRO A 1 148 ? -51.031 27.297 24.734 1 48.12 148 PRO A N 1
ATOM 1182 C CA . PRO A 1 148 ? -51.406 26.188 25.625 1 48.12 148 PRO A CA 1
ATOM 1183 C C . PRO A 1 148 ? -52.344 25.172 24.953 1 48.12 148 PRO A C 1
ATOM 1185 O O . PRO A 1 148 ? -52.375 24 25.344 1 48.12 148 PRO A O 1
ATOM 1188 N N . GLN A 1 149 ? -53.188 25.625 24.078 1 42.12 149 GLN A N 1
ATOM 1189 C CA . GLN A 1 149 ? -54.188 24.719 23.516 1 42.12 149 GLN A CA 1
ATOM 1190 C C . GLN A 1 149 ? -53.531 23.719 22.562 1 42.12 149 GLN A C 1
ATOM 1192 O O . GLN A 1 149 ? -54.094 22.641 22.344 1 42.12 149 GLN A O 1
ATOM 1197 N N . LEU A 1 150 ? -52.469 24.078 21.859 1 48.06 150 LEU A N 1
ATOM 1198 C CA . LEU A 1 150 ? -52 23.281 20.734 1 48.06 150 LEU A CA 1
ATOM 1199 C C . LEU A 1 150 ? -50.875 22.344 21.188 1 48.06 150 LEU A C 1
ATOM 1201 O O . LEU A 1 150 ? -50.688 21.281 20.594 1 48.06 150 LEU A O 1
ATOM 1205 N N . GLY A 1 151 ? -50.094 22.625 22.125 1 55.41 151 GLY A N 1
ATOM 1206 C CA . GLY A 1 151 ? -49.031 21.688 22.469 1 55.41 151 GLY A CA 1
ATOM 1207 C C . GLY A 1 151 ? -48.219 22.109 23.672 1 55.41 151 GLY A C 1
ATOM 1208 O O . GLY A 1 151 ? -48.25 23.281 24.062 1 55.41 151 GLY A O 1
ATOM 1209 N N . ARG A 1 152 ? -47.938 21.172 24.656 1 64.62 152 ARG A N 1
ATOM 1210 C CA . ARG A 1 152 ? -47.25 21.312 25.922 1 64.62 152 ARG A CA 1
ATOM 1211 C C . ARG A 1 152 ? -45.75 21.531 25.703 1 64.62 152 ARG A C 1
ATOM 1213 O O . ARG A 1 152 ? -44.969 21.438 26.641 1 64.62 152 ARG A O 1
ATOM 1220 N N . THR A 1 153 ? -45.406 21.922 24.328 1 79.88 153 THR A N 1
ATOM 1221 C CA . THR A 1 153 ? -43.969 22.031 24.125 1 79.88 153 THR A CA 1
ATOM 1222 C C . THR A 1 153 ? -43.5 23.484 24.266 1 79.88 153 THR A C 1
ATOM 1224 O O . THR A 1 153 ? -44.156 24.406 23.781 1 79.88 153 THR A O 1
ATOM 1227 N N . ARG A 1 154 ? -42.562 23.688 25.094 1 86.75 154 ARG A N 1
ATOM 1228 C CA . ARG A 1 154 ? -41.938 24.984 25.281 1 86.75 154 ARG A CA 1
ATOM 1229 C C . ARG A 1 154 ? -40.594 25.062 24.516 1 86.75 154 ARG A C 1
ATOM 1231 O O . ARG A 1 154 ? -39.906 24.062 24.391 1 86.75 154 ARG A O 1
ATOM 1238 N N . PHE A 1 155 ? -40.406 26.312 23.969 1 91.5 155 PHE A N 1
ATOM 1239 C CA . PHE A 1 155 ? -39.188 26.5 23.156 1 91.5 155 PHE A CA 1
ATOM 1240 C C . PHE A 1 155 ? -38.281 27.547 23.781 1 91.5 155 PHE A C 1
ATOM 1242 O O . PHE A 1 155 ? -38.75 28.562 24.297 1 91.5 155 PHE A O 1
ATOM 1249 N N . VAL A 1 156 ? -37.031 27.25 23.828 1 93.81 156 VAL A N 1
ATOM 1250 C CA . VAL A 1 156 ? -36 28.188 24.266 1 93.81 156 VAL A CA 1
ATOM 1251 C C . VAL A 1 156 ? -35.125 28.578 23.078 1 93.81 156 VAL A C 1
ATOM 1253 O O . VAL A 1 156 ? -34.406 27.75 22.531 1 93.81 156 VAL A O 1
ATOM 1256 N N . LEU A 1 157 ? -35.188 29.812 22.672 1 95.12 157 LEU A N 1
ATOM 1257 C CA . LEU A 1 157 ? -34.406 30.312 21.562 1 95.12 157 LEU A CA 1
ATOM 1258 C C . LEU A 1 157 ? -33.094 30.953 22.047 1 95.12 157 LEU A C 1
ATOM 1260 O O . LEU A 1 157 ? -33.094 31.688 23.031 1 95.12 157 LEU A O 1
ATOM 1264 N N . LEU A 1 158 ? -32.031 30.672 21.375 1 96.31 158 LEU A N 1
ATOM 1265 C CA . LEU A 1 158 ? -30.719 31.156 21.797 1 96.31 158 LEU A CA 1
ATOM 1266 C C . LEU A 1 158 ? -30.109 32.062 20.734 1 96.31 158 LEU A C 1
ATOM 1268 O O . LEU A 1 158 ? -30.203 31.797 19.547 1 96.31 158 LEU A O 1
ATOM 1272 N N . HIS A 1 159 ? -29.516 33.188 21.156 1 95.19 159 HIS A N 1
ATOM 1273 C CA . HIS A 1 159 ? -28.766 34.125 20.312 1 95.19 159 HIS A CA 1
ATOM 1274 C C . HIS A 1 159 ? -27.406 34.438 20.906 1 95.19 159 HIS A C 1
ATOM 1276 O O . HIS A 1 159 ? -27.297 34.719 22.094 1 95.19 159 HIS A O 1
ATOM 1282 N N . ALA A 1 160 ? -26.359 34.375 20.125 1 95.5 160 ALA A N 1
ATOM 1283 C CA . ALA A 1 160 ? -25 34.719 20.562 1 95.5 160 ALA A CA 1
ATOM 1284 C C . ALA A 1 160 ? -24.625 36.094 20.047 1 95.5 160 ALA A C 1
ATOM 1286 O O . ALA A 1 160 ? -24.516 36.312 18.828 1 95.5 160 ALA A O 1
ATOM 1287 N N . PRO A 1 161 ? -24.328 37 20.922 1 93.81 161 PRO A N 1
ATOM 1288 C CA . PRO A 1 161 ? -23.875 38.344 20.484 1 93.81 161 PRO A CA 1
ATOM 1289 C C . PRO A 1 161 ? -22.469 38.281 19.859 1 93.81 161 PRO A C 1
ATOM 1291 O O . PRO A 1 161 ? -21.75 37.312 20.016 1 93.81 161 PRO A O 1
ATOM 1294 N N . PHE A 1 162 ? -22.031 39.312 19.219 1 91.75 162 PHE A N 1
ATOM 1295 C CA . PHE A 1 162 ? -20.828 39.375 18.406 1 91.75 162 PHE A CA 1
ATOM 1296 C C . PHE A 1 162 ? -19.594 39.156 19.266 1 91.75 162 PHE A C 1
ATOM 1298 O O . PHE A 1 162 ? -18.688 38.406 18.891 1 91.75 162 PHE A O 1
ATOM 1305 N N . PRO A 1 163 ? -19.484 39.719 20.469 1 88.75 163 PRO A N 1
ATOM 1306 C CA . PRO A 1 163 ? -18.266 39.531 21.266 1 88.75 163 PRO A CA 1
ATOM 1307 C C . PRO A 1 163 ? -18.062 38.062 21.688 1 88.75 163 PRO A C 1
ATOM 1309 O O . PRO A 1 163 ? -16.938 37.594 21.781 1 88.75 163 PRO A O 1
ATOM 1312 N N . VAL A 1 164 ? -19.172 37.406 21.938 1 92.44 164 VAL A N 1
ATOM 1313 C CA . VAL A 1 164 ? -19.094 36 22.312 1 92.44 164 VAL A CA 1
ATOM 1314 C C . VAL A 1 164 ? -18.641 35.188 21.109 1 92.44 164 VAL A C 1
ATOM 1316 O O . VAL A 1 164 ? -17.828 34.25 21.234 1 92.44 164 VAL A O 1
ATOM 1319 N N . LEU A 1 165 ? -19.094 35.531 19.984 1 93.31 165 LEU A N 1
ATOM 1320 C CA . LEU A 1 165 ? -18.734 34.844 18.75 1 93.31 165 LEU A CA 1
ATOM 1321 C C . LEU A 1 165 ? -17.266 35.062 18.422 1 93.31 165 LEU A C 1
ATOM 1323 O O . LEU A 1 165 ? -16.578 34.156 17.938 1 93.31 165 LEU A O 1
ATOM 1327 N N . GLU A 1 166 ? -16.766 36.219 18.578 1 89.12 166 GLU A N 1
ATOM 1328 C CA . GLU A 1 166 ? -15.375 36.531 18.297 1 89.12 166 GLU A CA 1
ATOM 1329 C C . GLU A 1 166 ? -14.438 35.719 19.172 1 89.12 166 GLU A C 1
ATOM 1331 O O . GLU A 1 166 ? -13.43 35.188 18.703 1 89.12 166 GLU A O 1
ATOM 1336 N N . LYS A 1 167 ? -14.812 35.625 20.422 1 85.25 167 LYS A N 1
ATOM 1337 C CA . LYS A 1 167 ? -14.008 34.844 21.344 1 85.25 167 LYS A CA 1
ATOM 1338 C C . LYS A 1 167 ? -14.031 33.375 20.984 1 85.25 167 LYS A C 1
ATOM 1340 O O . LYS A 1 167 ? -12.992 32.719 21 1 85.25 167 LYS A O 1
ATOM 1345 N N . GLN A 1 168 ? -15.195 32.969 20.672 1 86.69 168 GLN A N 1
ATOM 1346 C CA . GLN A 1 168 ? -15.328 31.562 20.344 1 86.69 168 GLN A CA 1
ATOM 1347 C C . GLN A 1 168 ? -14.641 31.25 19.016 1 86.69 168 GLN A C 1
ATOM 1349 O O . GLN A 1 168 ? -14.117 30.141 18.844 1 86.69 168 GLN A O 1
ATOM 1354 N N . ALA A 1 169 ? -14.648 32.094 18.078 1 88.5 169 ALA A N 1
ATOM 1355 C CA . ALA A 1 169 ? -14 31.891 16.781 1 88.5 169 ALA A CA 1
ATOM 1356 C C . ALA A 1 169 ? -12.492 31.75 16.938 1 88.5 169 ALA A C 1
ATOM 1358 O O . ALA A 1 169 ? -11.859 30.969 16.219 1 88.5 169 ALA A O 1
ATOM 1359 N N . GLN A 1 170 ? -11.914 32.469 17.828 1 80.81 170 GLN A N 1
ATOM 1360 C CA . GLN A 1 170 ? -10.477 32.375 18.078 1 80.81 170 GLN A CA 1
ATOM 1361 C C . GLN A 1 170 ? -10.117 31.078 18.781 1 80.81 170 GLN A C 1
ATOM 1363 O O . GLN A 1 170 ? -9.086 30.469 18.484 1 80.81 170 GLN A O 1
ATOM 1368 N N . LEU A 1 171 ? -11.086 30.672 19.641 1 75.44 171 LEU A N 1
ATOM 1369 C CA . LEU A 1 171 ? -10.844 29.438 20.375 1 75.44 171 LEU A CA 1
ATOM 1370 C C . LEU A 1 171 ? -10.906 28.234 19.453 1 75.44 171 LEU A C 1
ATOM 1372 O O . LEU A 1 171 ? -10.133 27.281 19.594 1 75.44 171 LEU A O 1
ATOM 1376 N N . LEU A 1 172 ? -11.844 28.297 18.531 1 78.75 172 LEU A N 1
ATOM 1377 C CA . LEU A 1 172 ? -12.031 27.156 17.625 1 78.75 172 LEU A CA 1
ATOM 1378 C C . LEU A 1 172 ? -11.188 27.328 16.375 1 78.75 172 LEU A C 1
ATOM 1380 O O . LEU A 1 172 ? -11.172 26.453 15.508 1 78.75 172 LEU A O 1
ATOM 1384 N N . THR A 1 173 ? -10.375 28.375 16.203 1 79.38 173 THR A N 1
ATOM 1385 C CA . THR A 1 173 ? -9.547 28.672 15.039 1 79.38 173 THR A CA 1
ATOM 1386 C C . THR A 1 173 ? -10.352 28.594 13.75 1 79.38 173 THR A C 1
ATOM 1388 O O . THR A 1 173 ? -9.961 27.906 12.805 1 79.38 173 THR A O 1
ATOM 1391 N N . VAL A 1 174 ? -11.492 29.281 13.797 1 85.25 174 VAL A N 1
ATOM 1392 C CA . VAL A 1 174 ? -12.344 29.328 12.617 1 85.25 174 VAL A CA 1
ATOM 1393 C C . VAL A 1 174 ? -11.625 30.062 11.492 1 85.25 174 VAL A C 1
ATOM 1395 O O . VAL A 1 174 ? -11.016 31.109 11.711 1 85.25 174 VAL A O 1
ATOM 1398 N N . LYS A 1 175 ? -11.609 29.531 10.297 1 83.44 175 LYS A N 1
ATOM 1399 C CA . LYS A 1 175 ? -10.953 30.141 9.148 1 83.44 175 LYS A CA 1
ATOM 1400 C C . LYS A 1 175 ? -11.938 31 8.352 1 83.44 175 LYS A C 1
ATOM 1402 O O . LYS A 1 175 ? -13.047 30.547 8.039 1 83.44 175 LYS A O 1
ATOM 1407 N N . LEU A 1 176 ? -11.547 32.25 8.133 1 86.38 176 LEU A N 1
ATOM 1408 C CA . LEU A 1 176 ? -12.352 33.188 7.359 1 86.38 176 LEU A CA 1
ATOM 1409 C C . LEU A 1 176 ? -11.586 33.656 6.125 1 86.38 176 LEU A C 1
ATOM 1411 O O . LEU A 1 176 ? -10.359 33.594 6.086 1 86.38 176 LEU A O 1
ATOM 1415 N N . PRO A 1 177 ? -12.273 34.031 5.09 1 83.06 177 PRO A N 1
ATOM 1416 C CA . PRO A 1 177 ? -11.617 34.5 3.861 1 83.06 177 PRO A CA 1
ATOM 1417 C C . PRO A 1 177 ? -10.891 35.812 4.039 1 83.06 177 PRO A C 1
ATOM 1419 O O . PRO A 1 177 ? -11.398 36.719 4.711 1 83.06 177 PRO A O 1
ATOM 1422 N N . VAL A 1 178 ? -9.641 35.938 3.494 1 79.38 178 VAL A N 1
ATOM 1423 C CA . VAL A 1 178 ? -8.82 37.125 3.604 1 79.38 178 VAL A CA 1
ATOM 1424 C C . VAL A 1 178 ? -8.75 37.844 2.252 1 79.38 178 VAL A C 1
ATOM 1426 O O . VAL A 1 178 ? -9.094 39.031 2.143 1 79.38 178 VAL A O 1
ATOM 1429 N N . GLN A 1 179 ? -8.117 37.125 1.253 1 76.88 179 GLN A N 1
ATOM 1430 C CA . GLN A 1 179 ? -7.961 37.688 -0.08 1 76.88 179 GLN A CA 1
ATOM 1431 C C . GLN A 1 179 ? -8.375 36.688 -1.158 1 76.88 179 GLN A C 1
ATOM 1433 O O . GLN A 1 179 ? -8.297 35.5 -0.955 1 76.88 179 GLN A O 1
ATOM 1438 N N . GLN A 1 180 ? -8.93 37.375 -2.172 1 76.25 180 GLN A N 1
ATOM 1439 C CA . GLN A 1 180 ? -9.297 36.531 -3.303 1 76.25 180 GLN A CA 1
ATOM 1440 C C . GLN A 1 180 ? -8.062 35.969 -3.99 1 76.25 180 GLN A C 1
ATOM 1442 O O . GLN A 1 180 ? -7.051 36.656 -4.137 1 76.25 180 GLN A O 1
ATOM 1447 N N . SER A 1 181 ? -8.07 34.656 -4.25 1 73.69 181 SER A N 1
ATOM 1448 C CA . SER A 1 181 ? -6.945 34 -4.883 1 73.69 181 SER A CA 1
ATOM 1449 C C . SER A 1 181 ? -6.613 34.625 -6.234 1 73.69 181 SER A C 1
ATOM 1451 O O . SER A 1 181 ? -7.516 34.906 -7.023 1 73.69 181 SER A O 1
ATOM 1453 N N . ASP A 1 182 ? -5.352 35.094 -6.391 1 69.69 182 ASP A N 1
ATOM 1454 C CA . ASP A 1 182 ? -4.898 35.75 -7.617 1 69.69 182 ASP A CA 1
ATOM 1455 C C . ASP A 1 182 ? -4.391 34.719 -8.625 1 69.69 182 ASP A C 1
ATOM 1457 O O . ASP A 1 182 ? -3.91 35.094 -9.703 1 69.69 182 ASP A O 1
ATOM 1461 N N . VAL A 1 183 ? -4.309 33.594 -8.148 1 65.75 183 VAL A N 1
ATOM 1462 C CA . VAL A 1 183 ? -3.781 32.594 -9.086 1 65.75 183 VAL A CA 1
ATOM 1463 C C . VAL A 1 183 ? -4.852 32.25 -10.117 1 65.75 183 VAL A C 1
ATOM 1465 O O . VAL A 1 183 ? -5.93 31.75 -9.758 1 65.75 183 VAL A O 1
ATOM 1468 N N . THR A 1 184 ? -4.938 33.031 -11.18 1 57.81 184 THR A N 1
ATOM 1469 C CA . THR A 1 184 ? -5.871 32.688 -12.25 1 57.81 184 THR A CA 1
ATOM 1470 C C . THR A 1 184 ? -5.383 31.5 -13.047 1 57.81 184 THR A C 1
ATOM 1472 O O . THR A 1 184 ? -4.277 31.516 -13.594 1 57.81 184 THR A O 1
ATOM 1475 N N . PHE A 1 185 ? -5.512 30.375 -12.594 1 51.78 185 PHE A N 1
ATOM 1476 C CA . PHE A 1 185 ? -5.113 29.266 -13.461 1 51.78 185 PHE A CA 1
ATOM 1477 C C . PHE A 1 185 ? -5.828 29.359 -14.805 1 51.78 185 PHE A C 1
ATOM 1479 O O . PHE A 1 185 ? -7.055 29.484 -14.852 1 51.78 185 PHE A O 1
ATOM 1486 N N . GLN A 1 186 ? -5.336 30.328 -15.664 1 45.41 186 GLN A N 1
ATOM 1487 C CA . GLN A 1 186 ? -5.961 30.141 -16.969 1 45.41 186 GLN A CA 1
ATOM 1488 C C . GLN A 1 186 ? -6.496 28.719 -17.109 1 45.41 186 GLN A C 1
ATOM 1490 O O . GLN A 1 186 ? -6.043 27.797 -16.422 1 45.41 186 GLN A O 1
ATOM 1495 N N . ASP A 1 187 ? -7.613 28.578 -18 1 40.16 187 ASP A N 1
ATOM 1496 C CA . ASP A 1 187 ? -8.367 27.391 -18.359 1 40.16 187 ASP A CA 1
ATOM 1497 C C . ASP A 1 187 ? -7.465 26.156 -18.422 1 40.16 187 ASP A C 1
ATOM 1499 O O . ASP A 1 187 ? -7.297 25.547 -19.484 1 40.16 187 ASP A O 1
ATOM 1503 N N . ARG A 1 188 ? -6.32 26.281 -18.016 1 35.09 188 ARG A N 1
ATOM 1504 C CA . ARG A 1 188 ? -5.543 25.094 -18.297 1 35.09 188 ARG A CA 1
ATOM 1505 C C . ARG A 1 188 ? -6.191 23.859 -17.688 1 35.09 188 ARG A C 1
ATOM 1507 O O . ARG A 1 188 ? -5.641 23.25 -16.766 1 35.09 188 ARG A O 1
ATOM 1514 N N . THR A 1 189 ? -7.32 24.109 -17.109 1 38.06 189 THR A N 1
ATOM 1515 C CA . THR A 1 189 ? -7.906 22.828 -16.719 1 38.06 189 THR A CA 1
ATOM 1516 C C . THR A 1 189 ? -7.613 21.75 -17.766 1 38.06 189 THR A C 1
ATOM 1518 O O . THR A 1 189 ? -8.352 21.609 -18.734 1 38.06 189 THR A O 1
ATOM 1521 N N . SER A 1 190 ? -6.508 21.766 -18.266 1 36.06 190 SER A N 1
ATOM 1522 C CA . SER A 1 190 ? -6.195 20.781 -19.297 1 36.06 190 SER A CA 1
ATOM 1523 C C . SER A 1 190 ? -6.902 19.469 -19.031 1 36.06 190 SER A C 1
ATOM 1525 O O . SER A 1 190 ? -7.41 18.828 -19.953 1 36.06 190 SER A O 1
ATOM 1527 N N . LEU A 1 191 ? -6.465 18.703 -18 1 37.81 191 LEU A N 1
ATOM 1528 C CA . LEU A 1 191 ? -6.965 17.328 -17.984 1 37.81 191 LEU A CA 1
ATOM 1529 C C . LEU A 1 191 ? -8.406 17.281 -17.484 1 37.81 191 LEU A C 1
ATOM 1531 O O . LEU A 1 191 ? -8.648 17.125 -16.281 1 37.81 191 LEU A O 1
ATOM 1535 N N . PRO A 1 192 ? -9.258 18.297 -17.469 1 45.38 192 PRO A N 1
ATOM 1536 C CA . PRO A 1 192 ? -10.594 17.75 -17.219 1 45.38 192 PRO A CA 1
ATOM 1537 C C . PRO A 1 192 ? -10.719 16.281 -17.641 1 45.38 192 PRO A C 1
ATOM 1539 O O . PRO A 1 192 ? -10.109 15.867 -18.625 1 45.38 192 PRO A O 1
ATOM 1542 N N . GLY A 1 193 ? -10.867 15.336 -16.766 1 53.5 193 GLY A N 1
ATOM 1543 C CA . GLY A 1 193 ? -11.078 13.984 -17.25 1 53.5 193 GLY A CA 1
ATOM 1544 C C . GLY A 1 193 ? -11.836 13.93 -18.562 1 53.5 193 GLY A C 1
ATOM 1545 O O . GLY A 1 193 ? -12.523 14.891 -18.938 1 53.5 193 GLY A O 1
ATOM 1546 N N . LEU A 1 194 ? -11.328 13.438 -19.578 1 56.91 194 LEU A N 1
ATOM 1547 C CA . LEU A 1 194 ? -11.938 13.164 -20.875 1 56.91 194 LEU A CA 1
ATOM 1548 C C . LEU A 1 194 ? -13.461 13.141 -20.75 1 56.91 194 LEU A C 1
ATOM 1550 O O . LEU A 1 194 ? -14.156 13.711 -21.594 1 56.91 194 LEU A O 1
ATOM 1554 N N . VAL A 1 195 ? -13.898 12.727 -19.625 1 61.47 195 VAL A N 1
ATOM 1555 C CA . VAL A 1 195 ? -15.344 12.57 -19.469 1 61.47 195 VAL A CA 1
ATOM 1556 C C . VAL A 1 195 ? -15.977 13.914 -19.156 1 61.47 195 VAL A C 1
ATOM 1558 O O . VAL A 1 195 ? -17.047 14.25 -19.688 1 61.47 195 VAL A O 1
ATOM 1561 N N . ASP A 1 196 ? -15.242 14.734 -18.375 1 62.84 196 ASP A N 1
ATOM 1562 C CA . ASP A 1 196 ? -15.789 16.031 -18 1 62.84 196 ASP A CA 1
ATOM 1563 C C . ASP A 1 196 ? -15.781 16.984 -19.188 1 62.84 196 ASP A C 1
ATOM 1565 O O . ASP A 1 196 ? -16.703 17.781 -19.359 1 62.84 196 ASP A O 1
ATOM 1569 N N . SER A 1 197 ? -14.82 16.781 -20.062 1 63.47 197 SER A N 1
ATOM 1570 C CA . SER A 1 197 ? -14.75 17.641 -21.234 1 63.47 197 SER A CA 1
ATOM 1571 C C . SER A 1 197 ? -15.859 17.312 -22.234 1 63.47 197 SER A C 1
ATOM 1573 O O . SER A 1 197 ? -16.438 18.203 -22.844 1 63.47 197 SER A O 1
ATOM 1575 N N . ILE A 1 198 ? -16.234 16.016 -22.281 1 64.56 198 ILE A N 1
ATOM 1576 C CA . ILE A 1 198 ? -17.281 15.586 -23.203 1 64.56 198 ILE A CA 1
ATOM 1577 C C . ILE A 1 198 ? -18.641 16 -22.641 1 64.56 198 ILE A C 1
ATOM 1579 O O . ILE A 1 198 ? -19.5 16.5 -23.391 1 64.56 198 ILE A O 1
ATOM 1583 N N . LEU A 1 199 ? -18.719 15.922 -21.391 1 65.81 199 LEU A N 1
ATOM 1584 C CA . LEU A 1 199 ? -20 16.219 -20.766 1 65.81 199 LEU A CA 1
ATOM 1585 C C . LEU A 1 199 ? -20.25 17.734 -20.75 1 65.81 199 LEU A C 1
ATOM 1587 O O . LEU A 1 199 ? -21.391 18.172 -20.859 1 65.81 199 LEU A O 1
ATOM 1591 N N . SER A 1 200 ? -19.156 18.516 -20.578 1 65.25 200 SER A N 1
ATOM 1592 C CA . SER A 1 200 ? -19.312 19.969 -20.531 1 65.25 200 SER A CA 1
ATOM 1593 C C . SER A 1 200 ? -19.719 20.516 -21.906 1 65.25 200 SER A C 1
ATOM 1595 O O . SER A 1 200 ? -20.344 21.578 -21.984 1 65.25 200 SER A O 1
ATOM 1597 N N . ARG A 1 201 ? -19.469 19.766 -22.984 1 63.91 201 ARG A N 1
ATOM 1598 C CA . ARG A 1 201 ? -19.797 20.203 -24.344 1 63.91 201 ARG A CA 1
ATOM 1599 C C . ARG A 1 201 ? -21.297 20.047 -24.625 1 63.91 201 ARG A C 1
ATOM 1601 O O . ARG A 1 201 ? -21.859 20.781 -25.422 1 63.91 201 ARG A O 1
ATOM 1608 N N . VAL A 1 202 ? -21.922 19.031 -23.953 1 69.94 202 VAL A N 1
ATOM 1609 C CA . VAL A 1 202 ? -23.328 18.781 -24.234 1 69.94 202 VAL A CA 1
ATOM 1610 C C . VAL A 1 202 ? -24.203 19.797 -23.5 1 69.94 202 VAL A C 1
ATOM 1612 O O . VAL A 1 202 ? -25.344 20.047 -23.875 1 69.94 202 VAL A O 1
ATOM 1615 N N . GLY A 1 203 ? -23.656 20.812 -22.703 1 63.03 203 GLY A N 1
ATOM 1616 C CA . GLY A 1 203 ? -24.281 21.953 -22.047 1 63.03 203 GLY A CA 1
ATOM 1617 C C . GLY A 1 203 ? -25.453 21.562 -21.156 1 63.03 203 GLY A C 1
ATOM 1618 O O . GLY A 1 203 ? -26.016 22.422 -20.484 1 63.03 203 GLY A O 1
ATOM 1619 N N . ILE A 1 204 ? -26 20.375 -21.156 1 70.94 204 ILE A N 1
ATOM 1620 C CA . ILE A 1 204 ? -27.203 19.984 -20.406 1 70.94 204 ILE A CA 1
ATOM 1621 C C . ILE A 1 204 ? -26.844 19.812 -18.938 1 70.94 204 ILE A C 1
ATOM 1623 O O . ILE A 1 204 ? -27.703 19.969 -18.062 1 70.94 204 ILE A O 1
ATOM 1627 N N . PHE A 1 205 ? -25.625 19.797 -18.641 1 76.25 205 PHE A N 1
ATOM 1628 C CA . PHE A 1 205 ? -25.219 19.5 -17.266 1 76.25 205 PHE A CA 1
ATOM 1629 C C . PHE A 1 205 ? -24.891 20.781 -16.5 1 76.25 205 PHE A C 1
ATOM 1631 O O . PHE A 1 205 ? -24.656 20.75 -15.297 1 76.25 205 PHE A O 1
ATOM 1638 N N . ASP A 1 206 ? -24.969 21.938 -17.156 1 78.19 206 ASP A N 1
ATOM 1639 C CA . ASP A 1 206 ? -24.609 23.203 -16.5 1 78.19 206 ASP A CA 1
ATOM 1640 C C . ASP A 1 206 ? -25.828 24.078 -16.281 1 78.19 206 ASP A C 1
ATOM 1642 O O . ASP A 1 206 ? -26.859 23.891 -16.938 1 78.19 206 ASP A O 1
ATOM 1646 N N . PHE A 1 207 ? -25.734 24.875 -15.258 1 81.75 207 PHE A N 1
ATOM 1647 C CA . PHE A 1 207 ? -26.797 25.828 -14.953 1 81.75 207 PHE A CA 1
ATOM 1648 C C . PHE A 1 207 ? -26.641 27.094 -15.797 1 81.75 207 PHE A C 1
ATOM 1650 O O . PHE A 1 207 ? -25.625 27.281 -16.453 1 81.75 207 PHE A O 1
ATOM 1657 N N . ASP A 1 208 ? -27.734 27.891 -15.781 1 80.19 208 ASP A N 1
ATOM 1658 C CA . ASP A 1 208 ? -27.688 29.219 -16.422 1 80.19 208 ASP A CA 1
ATOM 1659 C C . ASP A 1 208 ? -26.672 30.109 -15.719 1 80.19 208 ASP A C 1
ATOM 1661 O O . ASP A 1 208 ? -26.328 29.891 -14.555 1 80.19 208 ASP A O 1
ATOM 1665 N N . GLU A 1 209 ? -26.125 31 -16.391 1 80.44 209 GLU A N 1
ATOM 1666 C CA . GLU A 1 209 ? -25.047 31.859 -15.906 1 80.44 209 GLU A CA 1
ATOM 1667 C C . GLU A 1 209 ? -25.469 32.625 -14.648 1 80.44 209 GLU A C 1
ATOM 1669 O O . GLU A 1 209 ? -24.656 32.781 -13.734 1 80.44 209 GLU A O 1
ATOM 1674 N N . ARG A 1 210 ? -26.625 33.031 -14.539 1 76.25 210 ARG A N 1
ATOM 1675 C CA . ARG A 1 210 ? -27.094 33.75 -13.367 1 76.25 210 ARG A CA 1
ATOM 1676 C C . ARG A 1 210 ? -27.109 32.844 -12.141 1 76.25 210 ARG A C 1
ATOM 1678 O O . ARG A 1 210 ? -26.703 33.25 -11.047 1 76.25 210 ARG A O 1
ATOM 1685 N N . VAL A 1 211 ? -27.562 31.688 -12.367 1 79.5 211 VAL A N 1
ATOM 1686 C CA . VAL A 1 211 ? -27.656 30.734 -11.273 1 79.5 211 VAL A CA 1
ATOM 1687 C C . VAL A 1 211 ? -26.266 30.25 -10.883 1 79.5 211 VAL A C 1
ATOM 1689 O O . VAL A 1 211 ? -25.984 30.031 -9.695 1 79.5 211 VAL A O 1
ATOM 1692 N N . LYS A 1 212 ? -25.406 30.234 -11.828 1 80.69 212 LYS A N 1
ATOM 1693 C CA . LYS A 1 212 ? -24.031 29.766 -11.578 1 80.69 212 LYS A CA 1
ATOM 1694 C C . LYS A 1 212 ? -23.281 30.734 -10.672 1 80.69 212 LYS A C 1
ATOM 1696 O O . LYS A 1 212 ? -22.516 30.312 -9.812 1 80.69 212 LYS A O 1
ATOM 1701 N N . LYS A 1 213 ? -23.531 31.922 -10.805 1 76.62 213 LYS A N 1
ATOM 1702 C CA . LYS A 1 213 ? -22.844 32.938 -10.023 1 76.62 213 LYS A CA 1
ATOM 1703 C C . LYS A 1 213 ? -23.297 32.906 -8.562 1 76.62 213 LYS A C 1
ATOM 1705 O O . LYS A 1 213 ? -22.5 33.219 -7.664 1 76.62 213 LYS A O 1
ATOM 1710 N N . VAL A 1 214 ? -24.469 32.438 -8.43 1 76.69 214 VAL A N 1
ATOM 1711 C CA . VAL A 1 214 ? -24.984 32.406 -7.062 1 76.69 214 VAL A CA 1
ATOM 1712 C C . VAL A 1 214 ? -24.547 31.094 -6.387 1 76.69 214 VAL A C 1
ATOM 1714 O O . VAL A 1 214 ? -24.344 31.062 -5.172 1 76.69 214 VAL A O 1
ATOM 1717 N N . LEU A 1 215 ? -24.375 30.141 -7.117 1 80.81 215 LEU A N 1
ATOM 1718 C CA . LEU A 1 215 ? -24.094 28.812 -6.574 1 80.81 215 LEU A CA 1
ATOM 1719 C C . LEU A 1 215 ? -22.609 28.656 -6.289 1 80.81 215 LEU A C 1
ATOM 1721 O O . LEU A 1 215 ? -22.234 27.953 -5.352 1 80.81 215 LEU A O 1
ATOM 1725 N N . GLU A 1 216 ? -21.75 29.297 -7.062 1 80.38 216 GLU A N 1
ATOM 1726 C CA . GLU A 1 216 ? -20.312 29.094 -6.93 1 80.38 216 GLU A CA 1
ATOM 1727 C C . GLU A 1 216 ? -19.656 30.219 -6.129 1 80.38 216 GLU A C 1
ATOM 1729 O O . GLU A 1 216 ? -19.953 31.391 -6.363 1 80.38 216 GLU A O 1
ATOM 1734 N N . GLU A 1 217 ? -18.938 29.766 -5.105 1 76.94 217 GLU A N 1
ATOM 1735 C CA . GLU A 1 217 ? -18.188 30.719 -4.289 1 76.94 217 GLU A CA 1
ATOM 1736 C C . GLU A 1 217 ? -16.797 30.953 -4.855 1 76.94 217 GLU A C 1
ATOM 1738 O O . GLU A 1 217 ? -16.125 30.016 -5.289 1 76.94 217 GLU A O 1
ATOM 1743 N N . PRO A 1 218 ? -16.469 32.156 -5.008 1 75.5 218 PRO A N 1
ATOM 1744 C CA . PRO A 1 218 ? -15.102 32.438 -5.465 1 75.5 218 PRO A CA 1
ATOM 1745 C C . PRO A 1 218 ? -14.039 31.859 -4.527 1 75.5 218 PRO A C 1
ATOM 1747 O O . PRO A 1 218 ? -14.305 31.641 -3.344 1 75.5 218 PRO A O 1
ATOM 1750 N N . ASP A 1 219 ? -12.914 31.656 -5.055 1 76.56 219 ASP A N 1
ATOM 1751 C CA . ASP A 1 219 ? -11.828 31.062 -4.289 1 76.56 219 ASP A CA 1
ATOM 1752 C C . ASP A 1 219 ? -11.109 32.125 -3.449 1 76.56 219 ASP A C 1
ATOM 1754 O O . ASP A 1 219 ? -10.742 33.156 -3.961 1 76.56 219 ASP A O 1
ATOM 1758 N N . PHE A 1 220 ? -11.141 31.891 -2.131 1 76.06 220 PHE A N 1
ATOM 1759 C CA . PHE A 1 220 ? -10.461 32.812 -1.214 1 76.06 220 PHE A CA 1
ATOM 1760 C C . PHE A 1 220 ? -9.312 32.094 -0.5 1 76.06 220 PHE A C 1
ATOM 1762 O O . PHE A 1 220 ? -9.352 30.875 -0.312 1 76.06 220 PHE A O 1
ATOM 1769 N N . PHE A 1 221 ? -8.266 32.938 -0.219 1 75.12 221 PHE A N 1
ATOM 1770 C CA . PHE A 1 221 ? -7.309 32.469 0.779 1 75.12 221 PHE A CA 1
ATOM 1771 C C . PHE A 1 221 ? -7.891 32.562 2.182 1 75.12 221 PHE A C 1
ATOM 1773 O O . PHE A 1 221 ? -8.562 33.562 2.5 1 75.12 221 PHE A O 1
ATOM 1780 N N . THR A 1 222 ? -7.828 31.5 2.912 1 79.31 222 THR A N 1
ATOM 1781 C CA . THR A 1 222 ? -8.422 31.516 4.242 1 79.31 222 THR A CA 1
ATOM 1782 C C . THR A 1 222 ? -7.34 31.531 5.32 1 79.31 222 THR A C 1
ATOM 1784 O O . THR A 1 222 ? -6.23 31.031 5.102 1 79.31 222 THR A O 1
ATOM 1787 N N . ALA A 1 223 ? -7.574 32.25 6.34 1 76.75 223 ALA A N 1
ATOM 1788 C CA . ALA A 1 223 ? -6.699 32.281 7.508 1 76.75 223 ALA A CA 1
ATOM 1789 C C . ALA A 1 223 ? -7.504 32.219 8.805 1 76.75 223 ALA A C 1
ATOM 1791 O O . ALA A 1 223 ? -8.695 32.5 8.82 1 76.75 223 ALA A O 1
ATOM 1792 N N . PRO A 1 224 ? -6.926 31.703 9.828 1 80.31 224 PRO A N 1
ATOM 1793 C CA . PRO A 1 224 ? -7.625 31.688 11.117 1 80.31 224 PRO A CA 1
ATOM 1794 C C . PRO A 1 224 ? -7.926 33.094 11.648 1 80.31 224 PRO A C 1
ATOM 1796 O O . PRO A 1 224 ? -7.113 34 11.492 1 80.31 224 PRO A O 1
ATOM 1799 N N . TYR A 1 225 ? -9.086 33.219 12.219 1 84.88 225 TYR A N 1
ATOM 1800 C CA . TYR A 1 225 ? -9.57 34.531 12.688 1 84.88 225 TYR A CA 1
ATOM 1801 C C . TYR A 1 225 ? -8.789 35 13.914 1 84.88 225 TYR A C 1
ATOM 1803 O O . TYR A 1 225 ? -8.477 34.188 14.797 1 84.88 225 TYR A O 1
ATOM 1811 N N . SER A 1 226 ? -8.305 36.188 13.828 1 78.88 226 SER A N 1
ATOM 1812 C CA . SER A 1 226 ? -7.711 36.875 14.961 1 78.88 226 SER A CA 1
ATOM 1813 C C . SER A 1 226 ? -8.328 38.25 15.148 1 78.88 226 SER A C 1
ATOM 1815 O O . SER A 1 226 ? -8.5 39 14.188 1 78.88 226 SER A O 1
ATOM 1817 N N . SER A 1 227 ? -8.828 38.531 16.375 1 80.44 227 SER A N 1
ATOM 1818 C CA . SER A 1 227 ? -9.477 39.812 16.656 1 80.44 227 SER A CA 1
ATOM 1819 C C . SER A 1 227 ? -8.555 41 16.375 1 80.44 227 SER A C 1
ATOM 1821 O O . SER A 1 227 ? -9.008 42.062 16.016 1 80.44 227 SER A O 1
ATOM 1823 N N . ASP A 1 228 ? -7.211 40.688 16.438 1 73.31 228 ASP A N 1
ATOM 1824 C CA . ASP A 1 228 ? -6.23 41.719 16.234 1 73.31 228 ASP A CA 1
ATOM 1825 C C . ASP A 1 228 ? -6.098 42.094 14.758 1 73.31 228 ASP A C 1
ATOM 1827 O O . ASP A 1 228 ? -5.746 43.219 14.414 1 73.31 228 ASP A O 1
ATOM 1831 N N . ARG A 1 229 ? -6.438 41.219 13.93 1 78.56 229 ARG A N 1
ATOM 1832 C CA . ARG A 1 229 ? -6.328 41.406 12.484 1 78.56 229 ARG A CA 1
ATOM 1833 C C . ARG A 1 229 ? -7.695 41.375 11.82 1 78.56 229 ARG A C 1
ATOM 1835 O O . ARG A 1 229 ? -7.848 40.781 10.742 1 78.56 229 ARG A O 1
ATOM 1842 N N . ARG A 1 230 ? -8.711 41.844 12.398 1 82.62 230 ARG A N 1
ATOM 1843 C CA . ARG A 1 230 ? -10.078 41.812 11.891 1 82.62 230 ARG A CA 1
ATOM 1844 C C . ARG A 1 230 ? -10.195 42.5 10.539 1 82.62 230 ARG A C 1
ATOM 1846 O O . ARG A 1 230 ? -10.961 42.062 9.672 1 82.62 230 ARG A O 1
ATOM 1853 N N . LYS A 1 231 ? -9.312 43.469 10.258 1 78.69 231 LYS A N 1
ATOM 1854 C CA . LYS A 1 231 ? -9.43 44.281 9.047 1 78.69 231 LYS A CA 1
ATOM 1855 C C . LYS A 1 231 ? -8.953 43.5 7.82 1 78.69 231 LYS A C 1
ATOM 1857 O O . LYS A 1 231 ? -9.242 43.906 6.688 1 78.69 231 LYS A O 1
ATOM 1862 N N . GLN A 1 232 ? -8.297 42.531 8.078 1 79.38 232 GLN A N 1
ATOM 1863 C CA . GLN A 1 232 ? -7.742 41.781 6.957 1 79.38 232 GLN A CA 1
ATOM 1864 C C . GLN A 1 232 ? -8.773 40.812 6.371 1 79.38 232 GLN A C 1
ATOM 1866 O O . GLN A 1 232 ? -8.609 40.312 5.254 1 79.38 232 GLN A O 1
ATOM 1871 N N . PHE A 1 233 ? -9.805 40.656 7.117 1 85 233 PHE A N 1
ATOM 1872 C CA . PHE A 1 233 ? -10.781 39.656 6.672 1 85 233 PHE A CA 1
ATOM 1873 C C . PHE A 1 233 ? -11.859 40.344 5.816 1 85 233 PHE A C 1
ATOM 1875 O O . PHE A 1 233 ? -12.125 41.531 5.957 1 85 233 PHE A O 1
ATOM 1882 N N . VAL A 1 234 ? -12.375 39.469 4.953 1 80.62 234 VAL A N 1
ATOM 1883 C CA . VAL A 1 234 ? -13.461 39.969 4.109 1 80.62 234 VAL A CA 1
ATOM 1884 C C . VAL A 1 234 ? -14.68 40.312 4.973 1 80.62 234 VAL A C 1
ATOM 1886 O O . VAL A 1 234 ? -15.023 39.531 5.883 1 80.62 234 VAL A O 1
ATOM 1889 N N . ASN A 1 235 ? -15.398 41.438 4.832 1 78.25 235 ASN A N 1
ATOM 1890 C CA . ASN A 1 235 ? -16.578 41.906 5.559 1 78.25 235 ASN A CA 1
ATOM 1891 C C . ASN A 1 235 ? -16.25 42.219 7.012 1 78.25 235 ASN A C 1
ATOM 1893 O O . ASN A 1 235 ? -17.016 41.906 7.918 1 78.25 235 ASN A O 1
ATOM 1897 N N . TRP A 1 236 ? -15.016 42.656 7.211 1 81.12 236 TRP A N 1
ATOM 1898 C CA . TRP A 1 236 ? -14.586 43 8.57 1 81.12 236 TRP A CA 1
ATOM 1899 C C . TRP A 1 236 ? -15.438 44.125 9.156 1 81.12 236 TRP A C 1
ATOM 1901 O O . TRP A 1 236 ? -15.578 44.219 10.375 1 81.12 236 TRP A O 1
ATOM 1911 N N . ASP A 1 237 ? -16.094 44.875 8.312 1 77.5 237 ASP A N 1
ATOM 1912 C CA . ASP A 1 237 ? -16.828 46.062 8.727 1 77.5 237 ASP A CA 1
ATOM 1913 C C . ASP A 1 237 ? -18.266 45.688 9.102 1 77.5 237 ASP A C 1
ATOM 1915 O O . ASP A 1 237 ? -19 46.531 9.648 1 77.5 237 ASP A O 1
ATOM 1919 N N . ARG A 1 238 ? -18.641 44.438 8.875 1 80 238 ARG A N 1
ATOM 1920 C CA . ARG A 1 238 ? -20.016 44 9.18 1 80 238 ARG A CA 1
ATOM 1921 C C . ARG A 1 238 ? -20 42.812 10.156 1 80 238 ARG A C 1
ATOM 1923 O O . ARG A 1 238 ? -20.016 41.656 9.734 1 80 238 ARG A O 1
ATOM 1930 N N . PRO A 1 239 ? -20.125 43.125 11.328 1 81.12 239 PRO A N 1
ATOM 1931 C CA . PRO A 1 239 ? -20.094 42.062 12.328 1 81.12 239 PRO A CA 1
ATOM 1932 C C . PRO A 1 239 ? -21.266 41.094 12.188 1 81.12 239 PRO A C 1
ATOM 1934 O O . PRO A 1 239 ? -21.172 39.938 12.633 1 81.12 239 PRO A O 1
ATOM 1937 N N . ASP A 1 240 ? -22.359 41.531 11.562 1 76.12 240 ASP A N 1
ATOM 1938 C CA . ASP A 1 240 ? -23.547 40.688 11.453 1 76.12 240 ASP A CA 1
ATOM 1939 C C . ASP A 1 240 ? -23.344 39.594 10.414 1 76.12 240 ASP A C 1
ATOM 1941 O O . ASP A 1 240 ? -23.969 38.531 10.5 1 76.12 240 ASP A O 1
ATOM 1945 N N . ILE A 1 241 ? -22.391 39.875 9.508 1 79.62 241 ILE A N 1
ATOM 1946 C CA . ILE A 1 241 ? -22.25 38.906 8.422 1 79.62 241 ILE A CA 1
ATOM 1947 C C . ILE A 1 241 ? -20.844 38.344 8.422 1 79.62 241 ILE A C 1
ATOM 1949 O O . ILE A 1 241 ? -20.484 37.562 7.531 1 79.62 241 ILE A O 1
ATOM 1953 N N . LEU A 1 242 ? -20.078 38.656 9.352 1 84.31 242 LEU A N 1
ATOM 1954 C CA . LEU A 1 242 ? -18.703 38.219 9.383 1 84.31 242 LEU A CA 1
ATOM 1955 C C . LEU A 1 242 ? -18.641 36.688 9.508 1 84.31 242 LEU A C 1
ATOM 1957 O O . LEU A 1 242 ? -17.812 36.031 8.844 1 84.31 242 LEU A O 1
ATOM 1961 N N . PHE A 1 243 ? -19.547 36.219 10.352 1 88.56 243 PHE A N 1
ATOM 1962 C CA . PHE A 1 243 ? -19.609 34.781 10.531 1 88.56 243 PHE A CA 1
ATOM 1963 C C . PHE A 1 243 ? -20.828 34.188 9.852 1 88.56 243 PHE A C 1
ATOM 1965 O O . PHE A 1 243 ? -21.969 34.594 10.148 1 88.56 243 PHE A O 1
ATOM 1972 N N . PRO A 1 244 ? -20.609 33.312 8.938 1 86.06 244 PRO A N 1
ATOM 1973 C CA . PRO A 1 244 ? -21.766 32.656 8.297 1 86.06 244 PRO A CA 1
ATOM 1974 C C . PRO A 1 244 ? -22.656 31.938 9.297 1 86.06 244 PRO A C 1
ATOM 1976 O O . PRO A 1 244 ? -22.203 31.578 10.383 1 86.06 244 PRO A O 1
ATOM 1979 N N . HIS A 1 245 ? -23.891 31.672 8.906 1 88.06 245 HIS A N 1
ATOM 1980 C CA . HIS A 1 245 ? -24.891 31.078 9.797 1 88.06 245 HIS A CA 1
ATOM 1981 C C . HIS A 1 245 ? -24.469 29.688 10.25 1 88.06 245 HIS A C 1
ATOM 1983 O O . HIS A 1 245 ? -24.719 29.312 11.398 1 88.06 245 HIS A O 1
ATOM 1989 N N . SER A 1 246 ? -23.906 28.969 9.391 1 89.94 246 SER A N 1
ATOM 1990 C CA . SER A 1 246 ? -23.484 27.625 9.742 1 89.94 246 SER A CA 1
ATOM 1991 C C . SER A 1 246 ? -22.391 27.656 10.812 1 89.94 246 SER A C 1
ATOM 1993 O O . SER A 1 246 ? -22.391 26.844 11.734 1 89.94 246 SER A O 1
ATOM 1995 N N . GLU A 1 247 ? -21.469 28.609 10.711 1 90.19 247 GLU A N 1
ATOM 1996 C CA . GLU A 1 247 ? -20.406 28.734 11.695 1 90.19 247 GLU A CA 1
ATOM 1997 C C . GLU A 1 247 ? -20.938 29.25 13.023 1 90.19 247 GLU A C 1
ATOM 1999 O O . GLU A 1 247 ? -20.453 28.875 14.094 1 90.19 247 GLU A O 1
ATOM 2004 N N . ARG A 1 248 ? -21.906 30.125 12.938 1 91.31 248 ARG A N 1
ATOM 2005 C CA . ARG A 1 248 ? -22.531 30.625 14.156 1 91.31 248 ARG A CA 1
ATOM 2006 C C . ARG A 1 248 ? -23.188 29.5 14.945 1 91.31 248 ARG A C 1
ATOM 2008 O O . ARG A 1 248 ? -22.969 29.375 16.156 1 91.31 248 ARG A O 1
ATOM 2015 N N . SER A 1 249 ? -23.953 28.734 14.227 1 92.88 249 SER A N 1
ATOM 2016 C CA . SER A 1 249 ? -24.625 27.609 14.891 1 92.88 249 SER A CA 1
ATOM 2017 C C . SER A 1 249 ? -23.609 26.625 15.461 1 92.88 249 SER A C 1
ATOM 2019 O O . SER A 1 249 ? -23.828 26.047 16.531 1 92.88 249 SER A O 1
ATOM 2021 N N . ARG A 1 250 ? -22.547 26.406 14.781 1 92 250 ARG A N 1
ATOM 2022 C CA . ARG A 1 250 ? -21.516 25.484 15.258 1 92 250 ARG A CA 1
ATOM 2023 C C . ARG A 1 250 ? -20.844 26.031 16.516 1 92 250 ARG A C 1
ATOM 2025 O O . ARG A 1 250 ? -20.594 25.266 17.453 1 92 250 ARG A O 1
ATOM 2032 N N . MET A 1 251 ? -20.562 27.281 16.547 1 91.62 251 MET A N 1
ATOM 2033 C CA . MET A 1 251 ? -19.938 27.906 17.719 1 91.62 251 MET A CA 1
ATOM 2034 C C . MET A 1 251 ? -20.859 27.844 18.922 1 91.62 251 MET A C 1
ATOM 2036 O O . MET A 1 251 ? -20.406 27.562 20.047 1 91.62 251 MET A O 1
ATOM 2040 N N . VAL A 1 252 ? -22.109 28.109 18.672 1 93.81 252 VAL A N 1
ATOM 2041 C CA . VAL A 1 252 ? -23.062 28.062 19.766 1 93.81 252 VAL A CA 1
ATOM 2042 C C . VAL A 1 252 ? -23.219 26.625 20.266 1 93.81 252 VAL A C 1
ATOM 2044 O O . VAL A 1 252 ? -23.359 26.391 21.469 1 93.81 252 VAL A O 1
ATOM 2047 N N . TYR A 1 253 ? -23.25 25.719 19.344 1 91.88 253 TYR A N 1
ATOM 2048 C CA . TYR A 1 253 ? -23.297 24.328 19.734 1 91.88 253 TYR A CA 1
ATOM 2049 C C . TYR A 1 253 ? -22.125 23.953 20.625 1 91.88 253 TYR A C 1
ATOM 2051 O O . TYR A 1 253 ? -22.266 23.188 21.578 1 91.88 253 TYR A O 1
ATOM 2059 N N . ASP A 1 254 ? -20.938 24.438 20.281 1 86.94 254 ASP A N 1
ATOM 2060 C CA . ASP A 1 254 ? -19.75 24.172 21.094 1 86.94 254 ASP A CA 1
ATOM 2061 C C . ASP A 1 254 ? -19.922 24.719 22.5 1 86.94 254 ASP A C 1
ATOM 2063 O O . ASP A 1 254 ? -19.484 24.094 23.469 1 86.94 254 ASP A O 1
ATOM 2067 N N . LEU A 1 255 ? -20.578 25.812 22.672 1 88.75 255 LEU A N 1
ATOM 2068 C CA . LEU A 1 255 ? -20.844 26.406 23.984 1 88.75 255 LEU A CA 1
ATOM 2069 C C . LEU A 1 255 ? -21.859 25.547 24.75 1 88.75 255 LEU A C 1
ATOM 2071 O O . LEU A 1 255 ? -21.703 25.359 25.969 1 88.75 255 LEU A O 1
ATOM 2075 N N . LEU A 1 256 ? -22.828 25.062 24.031 1 91.19 256 LEU A N 1
ATOM 2076 C CA . LEU A 1 256 ? -23.875 24.266 24.656 1 91.19 256 LEU A CA 1
ATOM 2077 C C . LEU A 1 256 ? -23.297 22.938 25.156 1 91.19 256 LEU A C 1
ATOM 2079 O O . LEU A 1 256 ? -23.766 22.406 26.172 1 91.19 256 LEU A O 1
ATOM 2083 N N . THR A 1 257 ? -22.344 22.453 24.516 1 85 257 THR A N 1
ATOM 2084 C CA . THR A 1 257 ? -21.75 21.188 24.906 1 85 257 THR A CA 1
ATOM 2085 C C . THR A 1 257 ? -20.812 21.375 26.094 1 85 257 THR A C 1
ATOM 2087 O O . THR A 1 257 ? -20.609 20.438 26.891 1 85 257 THR A O 1
ATOM 2090 N N . ARG A 1 258 ? -20.312 22.562 26.328 1 79.56 258 ARG A N 1
ATOM 2091 C CA . ARG A 1 258 ? -19.344 22.812 27.391 1 79.56 258 ARG A CA 1
ATOM 2092 C C . ARG A 1 258 ? -20.031 23.391 28.625 1 79.56 258 ARG A C 1
ATOM 2094 O O . ARG A 1 258 ? -19.469 23.375 29.719 1 79.56 258 ARG A O 1
ATOM 2101 N N . ALA A 1 259 ? -21.25 23.797 28.453 1 85.94 259 ALA A N 1
ATOM 2102 C CA . ALA A 1 259 ? -21.953 24.469 29.547 1 85.94 259 ALA A CA 1
ATOM 2103 C C . ALA A 1 259 ? -22.328 23.469 30.656 1 85.94 259 ALA A C 1
ATOM 2105 O O . ALA A 1 259 ? -22.75 22.344 30.375 1 85.94 259 ALA A O 1
ATOM 2106 N N . HIS A 1 260 ? -22.062 23.922 31.891 1 83.94 260 HIS A N 1
ATOM 2107 C CA . HIS A 1 260 ? -22.406 23.109 33.062 1 83.94 260 HIS A CA 1
ATOM 2108 C C . HIS A 1 260 ? -23.828 23.375 33.5 1 83.94 260 HIS A C 1
ATOM 2110 O O . HIS A 1 260 ? -24.391 24.438 33.219 1 83.94 260 HIS A O 1
ATOM 2116 N N . TYR A 1 261 ? -24.516 22.453 34.156 1 84.94 261 TYR A N 1
ATOM 2117 C CA . TYR A 1 261 ? -25.859 22.688 34.688 1 84.94 261 TYR A CA 1
ATOM 2118 C C . TYR A 1 261 ? -25.891 22.484 36.188 1 84.94 261 TYR A C 1
ATOM 2120 O O . TYR A 1 261 ? -26.906 22.031 36.75 1 84.94 261 TYR A O 1
ATOM 2128 N N . ASP A 1 262 ? -24.719 22.688 36.844 1 78.62 262 ASP A N 1
ATOM 2129 C CA . ASP A 1 262 ? -24.688 22.703 38.312 1 78.62 262 ASP A CA 1
ATOM 2130 C C . ASP A 1 262 ? -25 24.094 38.844 1 78.62 262 ASP A C 1
ATOM 2132 O O . ASP A 1 262 ? -25.078 25.062 38.094 1 78.62 262 ASP A O 1
ATOM 2136 N N . ASP A 1 263 ? -25.266 24.125 40.188 1 72.56 263 ASP A N 1
ATOM 2137 C CA . ASP A 1 263 ? -25.609 25.375 40.844 1 72.56 263 ASP A CA 1
ATOM 2138 C C . ASP A 1 263 ? -24.5 26.406 40.688 1 72.56 263 ASP A C 1
ATOM 2140 O O . ASP A 1 263 ? -23.344 26.141 41.031 1 72.56 263 ASP A O 1
ATOM 2144 N N . PRO A 1 264 ? -24.875 27.438 39.906 1 69.88 264 PRO A N 1
ATOM 2145 C CA . PRO A 1 264 ? -23.875 28.469 39.625 1 69.88 264 PRO A CA 1
ATOM 2146 C C . PRO A 1 264 ? -23.234 29.031 40.875 1 69.88 264 PRO A C 1
ATOM 2148 O O . PRO A 1 264 ? -22.109 29.562 40.844 1 69.88 264 PRO A O 1
ATOM 2151 N N . HIS A 1 265 ? -23.938 29.078 42.125 1 61.22 265 HIS A N 1
ATOM 2152 C CA . HIS A 1 265 ? -23.422 29.672 43.375 1 61.22 265 HIS A CA 1
ATOM 2153 C C . HIS A 1 265 ? -22.641 28.672 44.188 1 61.22 265 HIS A C 1
ATOM 2155 O O . HIS A 1 265 ? -22.094 29.016 45.25 1 61.22 265 HIS A O 1
ATOM 2161 N N . SER A 1 266 ? -22.703 27.375 43.844 1 57.09 266 SER A N 1
ATOM 2162 C CA . SER A 1 266 ? -21.969 26.391 44.656 1 57.09 266 SER A CA 1
ATOM 2163 C C . SER A 1 266 ? -20.469 26.516 44.438 1 57.09 266 SER A C 1
ATOM 2165 O O . SER A 1 266 ? -20.016 26.844 43.344 1 57.09 266 SER A O 1
ATOM 2167 N N . ASP A 1 267 ? -19.656 26.703 45.594 1 49.44 267 ASP A N 1
ATOM 2168 C CA . ASP A 1 267 ? -18.203 26.828 45.688 1 49.44 267 ASP A CA 1
ATOM 2169 C C . ASP A 1 267 ? -17.516 25.781 44.781 1 49.44 267 ASP A C 1
ATOM 2171 O O . ASP A 1 267 ? -18.094 24.734 44.5 1 49.44 267 ASP A O 1
ATOM 2175 N N . VAL A 1 268 ? -16.297 26.141 44.25 1 50.41 268 VAL A N 1
ATOM 2176 C CA . VAL A 1 268 ? -15.383 25.484 43.312 1 50.41 268 VAL A CA 1
ATOM 2177 C C . VAL A 1 268 ? -15.312 23.984 43.625 1 50.41 268 VAL A C 1
ATOM 2179 O O . VAL A 1 268 ? -15.086 23.172 42.719 1 50.41 268 VAL A O 1
ATOM 2182 N N . LYS A 1 269 ? -15.297 23.703 44.938 1 49.44 269 LYS A N 1
ATOM 2183 C CA . LYS A 1 269 ? -14.906 22.359 45.406 1 49.44 269 LYS A CA 1
ATOM 2184 C C . LYS A 1 269 ? -15.984 21.344 45.062 1 49.44 269 LYS A C 1
ATOM 2186 O O . LYS A 1 269 ? -15.711 20.141 45 1 49.44 269 LYS A O 1
ATOM 2191 N N . GLY A 1 270 ? -17.281 21.703 44.844 1 46 270 GLY A N 1
ATOM 2192 C CA . GLY A 1 270 ? -18.328 20.719 44.75 1 46 270 GLY A CA 1
ATOM 2193 C C . GLY A 1 270 ? -18.844 20.531 43.344 1 46 270 GLY A C 1
ATOM 2194 O O . GLY A 1 270 ? -19.891 19.906 43.125 1 46 270 GLY A O 1
ATOM 2195 N N . LYS A 1 271 ? -18.469 21.203 42.469 1 50.84 271 LYS A N 1
ATOM 2196 C CA . LYS A 1 271 ? -18.922 21.125 41.094 1 50.84 271 LYS A CA 1
ATOM 2197 C C . LYS A 1 271 ? -18.625 19.75 40.5 1 50.84 271 LYS A C 1
ATOM 2199 O O . LYS A 1 271 ? -17.484 19.281 40.531 1 50.84 271 LYS A O 1
ATOM 2204 N N . ASN A 1 272 ? -19.625 18.938 40.531 1 54.19 272 ASN A N 1
ATOM 2205 C CA . ASN A 1 272 ? -19.484 17.625 39.875 1 54.19 272 ASN A CA 1
ATOM 2206 C C . ASN A 1 272 ? -18.969 17.766 38.438 1 54.19 272 ASN A C 1
ATOM 2208 O O . ASN A 1 272 ? -19.625 18.391 37.594 1 54.19 272 ASN A O 1
ATOM 2212 N N . GLN A 1 273 ? -17.766 17.625 38.219 1 58.19 273 GLN A N 1
ATOM 2213 C CA . GLN A 1 273 ? -16.938 17.797 37.031 1 58.19 273 GLN A CA 1
ATOM 2214 C C . GLN A 1 273 ? -17.578 17.109 35.844 1 58.19 273 GLN A C 1
ATOM 2216 O O . GLN A 1 273 ? -17.297 17.453 34.688 1 58.19 273 GLN A O 1
ATOM 2221 N N . TYR A 1 274 ? -18.75 16.359 36.125 1 62 274 TYR A N 1
ATOM 2222 C CA . TYR A 1 274 ? -19.219 15.57 35 1 62 274 TYR A CA 1
ATOM 2223 C C . TYR A 1 274 ? -20.609 16.047 34.531 1 62 274 TYR A C 1
ATOM 2225 O O . TYR A 1 274 ? -21.203 15.453 33.625 1 62 274 TYR A O 1
ATOM 2233 N N . ARG A 1 275 ? -21.141 17.109 35.125 1 71.62 275 ARG A N 1
ATOM 2234 C CA . ARG A 1 275 ? -22.469 17.578 34.75 1 71.62 275 ARG A CA 1
ATOM 2235 C C . ARG A 1 275 ? -22.375 18.719 33.75 1 71.62 275 ARG A C 1
ATOM 2237 O O . ARG A 1 275 ? -22.578 19.875 34.094 1 71.62 275 ARG A O 1
ATOM 2244 N N . PHE A 1 276 ? -22.047 18.312 32.562 1 77.75 276 PHE A N 1
ATOM 2245 C CA . PHE A 1 276 ? -21.984 19.359 31.547 1 77.75 276 PHE A CA 1
ATOM 2246 C C . PHE A 1 276 ? -22.469 18.828 30.203 1 77.75 276 PHE A C 1
ATOM 2248 O O . PHE A 1 276 ? -22.484 17.625 29.969 1 77.75 276 PHE A O 1
ATOM 2255 N N . GLY A 1 277 ? -23.094 19.672 29.484 1 82.38 277 GLY A N 1
ATOM 2256 C CA . GLY A 1 277 ? -23.359 19.391 28.078 1 82.38 277 GLY A CA 1
ATOM 2257 C C . GLY A 1 277 ? -24.844 19.234 27.766 1 82.38 277 GLY A C 1
ATOM 2258 O O . GLY A 1 277 ? -25.594 18.688 28.578 1 82.38 277 GLY A O 1
ATOM 2259 N N . ILE A 1 278 ? -25.234 19.672 26.625 1 86.81 278 ILE A N 1
ATOM 2260 C CA . ILE A 1 278 ? -26.625 19.625 26.156 1 86.81 278 ILE A CA 1
ATOM 2261 C C . ILE A 1 278 ? -26.969 18.188 25.766 1 86.81 278 ILE A C 1
ATOM 2263 O O . ILE A 1 278 ? -28.125 17.766 25.906 1 86.81 278 ILE A O 1
ATOM 2267 N N . GLU A 1 279 ? -26.047 17.469 25.281 1 81.5 279 GLU A N 1
ATOM 2268 C CA . GLU A 1 279 ? -26.297 16.109 24.844 1 81.5 279 GLU A CA 1
ATOM 2269 C C . GLU A 1 279 ? -26.734 15.219 26 1 81.5 279 GLU A C 1
ATOM 2271 O O . GLU A 1 279 ? -27.609 14.367 25.844 1 81.5 279 GLU A O 1
ATOM 2276 N N . ARG A 1 280 ? -26.188 15.438 27.094 1 79.38 280 ARG A N 1
ATOM 2277 C CA . ARG A 1 280 ? -26.562 14.688 28.297 1 79.38 280 ARG A CA 1
ATOM 2278 C C . ARG A 1 280 ? -27.953 15.094 28.766 1 79.38 280 ARG A C 1
ATOM 2280 O O . ARG A 1 280 ? -28.734 14.25 29.234 1 79.38 280 ARG A O 1
ATOM 2287 N N . LEU A 1 281 ? -28.25 16.297 28.672 1 87.31 281 LEU A N 1
ATOM 2288 C CA . LEU A 1 281 ? -29.547 16.797 29.109 1 87.31 281 LEU A CA 1
ATOM 2289 C C . LEU A 1 281 ? -30.672 16.266 28.219 1 87.31 281 LEU A C 1
ATOM 2291 O O . LEU A 1 281 ? -31.781 16 28.688 1 87.31 281 LEU A O 1
ATOM 2295 N N . VAL A 1 282 ? -30.359 16.172 26.969 1 86.62 282 VAL A N 1
ATOM 2296 C CA . VAL A 1 282 ? -31.344 15.609 26.047 1 86.62 282 VAL A CA 1
ATOM 2297 C C . VAL A 1 282 ? -31.516 14.109 26.312 1 86.62 282 VAL A C 1
ATOM 2299 O O . VAL A 1 282 ? -32.625 13.586 26.266 1 86.62 282 VAL A O 1
ATOM 2302 N N . ALA A 1 283 ? -30.438 13.453 26.609 1 77.44 283 ALA A N 1
ATOM 2303 C CA . ALA A 1 283 ? -30.469 12.016 26.875 1 77.44 283 ALA A CA 1
ATOM 2304 C C . ALA A 1 283 ? -31.234 11.727 28.172 1 77.44 283 ALA A C 1
ATOM 2306 O O . ALA A 1 283 ? -31.891 10.695 28.281 1 77.44 283 ALA A O 1
ATOM 2307 N N . GLN A 1 284 ? -31.203 12.672 29.125 1 79.75 284 GLN A N 1
ATOM 2308 C CA . GLN A 1 284 ? -31.891 12.523 30.406 1 79.75 284 GLN A CA 1
ATOM 2309 C C . GLN A 1 284 ? -33.344 12.961 30.297 1 79.75 284 GLN A C 1
ATOM 2311 O O . GLN A 1 284 ? -34.125 12.812 31.25 1 79.75 284 GLN A O 1
ATOM 2316 N N . GLY A 1 285 ? -33.719 13.445 29.156 1 83.75 285 GLY A N 1
ATOM 2317 C CA . GLY A 1 285 ? -35.094 13.844 28.953 1 83.75 285 GLY A CA 1
ATOM 2318 C C . GLY A 1 285 ? -35.406 15.211 29.5 1 83.75 285 GLY A C 1
ATOM 2319 O O . GLY A 1 285 ? -36.594 15.578 29.641 1 83.75 285 GLY A O 1
ATOM 2320 N N . VAL A 1 286 ? -34.344 15.938 29.922 1 87.5 286 VAL A N 1
ATOM 2321 C CA . VAL A 1 286 ? -34.562 17.297 30.406 1 87.5 286 VAL A CA 1
ATOM 2322 C C . VAL A 1 286 ? -35.062 18.172 29.25 1 87.5 286 VAL A C 1
ATOM 2324 O O . VAL A 1 286 ? -35.969 18.984 29.406 1 87.5 286 VAL A O 1
ATOM 2327 N N . TYR A 1 287 ? -34.375 18.047 28.188 1 90.94 287 TYR A N 1
ATOM 2328 C CA . TYR A 1 287 ? -34.812 18.641 26.938 1 90.94 287 TYR A CA 1
ATOM 2329 C C . TYR A 1 287 ? -35.25 17.578 25.938 1 90.94 287 TYR A C 1
ATOM 2331 O O . TYR A 1 287 ? -34.688 16.469 25.938 1 90.94 287 TYR A O 1
ATOM 2339 N N . SER A 1 288 ? -36.219 17.859 25.172 1 86.62 288 SER A N 1
ATOM 2340 C CA . SER A 1 288 ? -36.719 16.906 24.188 1 86.62 288 SER A CA 1
ATOM 2341 C C . SER A 1 288 ? -35.938 16.969 22.891 1 86.62 288 SER A C 1
ATOM 2343 O O . SER A 1 288 ? -35.781 15.961 22.203 1 86.62 288 SER A O 1
ATOM 2345 N N . ALA A 1 289 ? -35.5 18.188 22.531 1 89.81 289 ALA A N 1
ATOM 2346 C CA . ALA A 1 289 ? -34.75 18.312 21.281 1 89.81 289 ALA A CA 1
ATOM 2347 C C . ALA A 1 289 ? -33.875 19.562 21.312 1 89.81 289 ALA A C 1
ATOM 2349 O O . ALA A 1 289 ? -34.125 20.5 22.047 1 89.81 289 ALA A O 1
ATOM 2350 N N . ALA A 1 290 ? -32.844 19.484 20.703 1 92.56 290 ALA A N 1
ATOM 2351 C CA . ALA A 1 290 ? -31.906 20.594 20.453 1 92.56 290 ALA A CA 1
ATOM 2352 C C . ALA A 1 290 ? -31.438 20.594 19 1 92.56 290 ALA A C 1
ATOM 2354 O O . ALA A 1 290 ? -30.828 19.641 18.531 1 92.56 290 ALA A O 1
ATOM 2355 N N . TYR A 1 291 ? -31.812 21.625 18.25 1 92.75 291 TYR A N 1
ATOM 2356 C CA . TYR A 1 291 ? -31.484 21.641 16.828 1 92.75 291 TYR A CA 1
ATOM 2357 C C . TYR A 1 291 ? -31.297 23.078 16.328 1 92.75 291 TYR A C 1
ATOM 2359 O O . TYR A 1 291 ? -31.875 24.016 16.906 1 92.75 291 TYR A O 1
ATOM 2367 N N . PRO A 1 292 ? -30.453 23.266 15.273 1 93.69 292 PRO A N 1
ATOM 2368 C CA . PRO A 1 292 ? -30.422 24.562 14.578 1 93.69 292 PRO A CA 1
ATOM 2369 C C . PRO A 1 292 ? -31.625 24.781 13.68 1 93.69 292 PRO A C 1
ATOM 2371 O O . PRO A 1 292 ? -32.312 23.812 13.312 1 93.69 292 PRO A O 1
ATOM 2374 N N . LEU A 1 293 ? -31.875 25.922 13.336 1 92.44 293 LEU A N 1
ATOM 2375 C CA . LEU A 1 293 ? -33.094 26.25 12.609 1 92.44 293 LEU A CA 1
ATOM 2376 C C . LEU A 1 293 ? -32.875 26.188 11.102 1 92.44 293 LEU A C 1
ATOM 2378 O O . LEU A 1 293 ? -31.844 26.609 10.609 1 92.44 293 LEU A O 1
ATOM 2382 N N . HIS A 1 294 ? -33.906 25.625 10.43 1 92.38 294 HIS A N 1
ATOM 2383 C CA . HIS A 1 294 ? -33.969 25.719 8.977 1 92.38 294 HIS A CA 1
ATOM 2384 C C . HIS A 1 294 ? -34.5 27.062 8.531 1 92.38 294 HIS A C 1
ATOM 2386 O O . HIS A 1 294 ? -35.281 27.688 9.234 1 92.38 294 HIS A O 1
ATOM 2392 N N . GLN A 1 295 ? -34.031 27.453 7.359 1 90.25 295 GLN A N 1
ATOM 2393 C CA . GLN A 1 295 ? -34.625 28.641 6.75 1 90.25 295 GLN A CA 1
ATOM 2394 C C . GLN A 1 295 ? -35.969 28.312 6.129 1 90.25 295 GLN A C 1
ATOM 2396 O O . GLN A 1 295 ? -36.375 27.141 6.055 1 90.25 295 GLN A O 1
ATOM 2401 N N . THR A 1 296 ? -36.688 29.312 5.824 1 85.62 296 THR A N 1
ATOM 2402 C CA . THR A 1 296 ? -38.031 29.141 5.336 1 85.62 296 THR A CA 1
ATOM 2403 C C . THR A 1 296 ? -38.062 28.844 3.842 1 85.62 296 THR A C 1
ATOM 2405 O O . THR A 1 296 ? -37.219 29.344 3.098 1 85.62 296 THR A O 1
ATOM 2408 N N . ILE A 1 297 ? -38.938 27.922 3.498 1 85.56 297 ILE A N 1
ATOM 2409 C CA . ILE A 1 297 ? -39.219 27.641 2.094 1 85.56 297 ILE A CA 1
ATOM 2410 C C . ILE A 1 297 ? -40.625 28.156 1.735 1 85.56 297 ILE A C 1
ATOM 2412 O O . ILE A 1 297 ? -41.594 27.812 2.395 1 85.56 297 ILE A O 1
ATOM 2416 N N . ARG A 1 298 ? -40.75 28.953 0.655 1 77.81 298 ARG A N 1
ATOM 2417 C CA . ARG A 1 298 ? -42.031 29.5 0.244 1 77.81 298 ARG A CA 1
ATOM 2418 C C . ARG A 1 298 ? -42.875 28.453 -0.466 1 77.81 298 ARG A C 1
ATOM 2420 O O . ARG A 1 298 ? -42.344 27.453 -0.961 1 77.81 298 ARG A O 1
ATOM 2427 N N . ASP A 1 299 ? -44.062 28.75 -0.35 1 71.62 299 ASP A N 1
ATOM 2428 C CA . ASP A 1 299 ? -45 27.844 -0.965 1 71.62 299 ASP A CA 1
ATOM 2429 C C . ASP A 1 299 ? -44.875 27.844 -2.486 1 71.62 299 ASP A C 1
ATOM 2431 O O . ASP A 1 299 ? -44.281 28.766 -3.059 1 71.62 299 ASP A O 1
ATOM 2435 N N . GLY A 1 300 ? -45.156 26.703 -3.16 1 64.12 300 GLY A N 1
ATOM 2436 C CA . GLY A 1 300 ? -45 26.422 -4.582 1 64.12 300 GLY A CA 1
ATOM 2437 C C . GLY A 1 300 ? -45.375 27.609 -5.457 1 64.12 300 GLY A C 1
ATOM 2438 O O . GLY A 1 300 ? -44.625 27.938 -6.387 1 64.12 300 GLY A O 1
ATOM 2439 N N . TYR A 1 301 ? -46.406 28.297 -5.133 1 54.97 301 TYR A N 1
ATOM 2440 C CA . TYR A 1 301 ? -46.875 29.375 -5.988 1 54.97 301 TYR A CA 1
ATOM 2441 C C . TYR A 1 301 ? -46 30.609 -5.855 1 54.97 301 TYR A C 1
ATOM 2443 O O . TYR A 1 301 ? -45.656 31.234 -6.855 1 54.97 301 TYR A O 1
ATOM 2451 N N . GLU A 1 302 ? -45.531 30.844 -4.691 1 63.38 302 GLU A N 1
ATOM 2452 C CA . GLU A 1 302 ? -44.719 32.031 -4.438 1 63.38 302 GLU A CA 1
ATOM 2453 C C . GLU A 1 302 ? -43.281 31.797 -4.852 1 63.38 302 GLU A C 1
ATOM 2455 O O . GLU A 1 302 ? -42.562 32.719 -5.207 1 63.38 302 GLU A O 1
ATOM 2460 N N . ARG A 1 303 ? -42.906 30.547 -4.812 1 65.12 303 ARG A N 1
ATOM 2461 C CA . ARG A 1 303 ? -41.531 30.188 -5.137 1 65.12 303 ARG A CA 1
ATOM 2462 C C . ARG A 1 303 ? -41.219 30.453 -6.605 1 65.12 303 ARG A C 1
ATOM 2464 O O . ARG A 1 303 ? -40.094 30.812 -6.953 1 65.12 303 ARG A O 1
ATOM 2471 N N . LYS A 1 304 ? -42.312 30.328 -7.508 1 62.5 304 LYS A N 1
ATOM 2472 C CA . LYS A 1 304 ? -42.125 30.438 -8.953 1 62.5 304 LYS A CA 1
ATOM 2473 C C . LYS A 1 304 ? -42.031 31.906 -9.383 1 62.5 304 LYS A C 1
ATOM 2475 O O . LYS A 1 304 ? -41.406 32.219 -10.406 1 62.5 304 LYS A O 1
ATOM 2480 N N . LYS A 1 305 ? -42.688 32.844 -8.727 1 54.28 305 LYS A N 1
ATOM 2481 C CA . LYS A 1 305 ? -42.812 34.188 -9.258 1 54.28 305 LYS A CA 1
ATOM 2482 C C . LYS A 1 305 ? -41.625 35.062 -8.914 1 54.28 305 LYS A C 1
ATOM 2484 O O . LYS A 1 305 ? -41.312 36.031 -9.617 1 54.28 305 LYS A O 1
ATOM 2489 N N . GLY A 1 306 ? -40.625 34.531 -7.871 1 59.38 306 GLY A N 1
ATOM 2490 C CA . GLY A 1 306 ? -39.594 35.531 -7.508 1 59.38 306 GLY A CA 1
ATOM 2491 C C . GLY A 1 306 ? -38.25 34.906 -7.266 1 59.38 306 GLY A C 1
ATOM 2492 O O . GLY A 1 306 ? -38.031 33.719 -7.527 1 59.38 306 GLY A O 1
ATOM 2493 N N . SER A 1 307 ? -37.188 35.938 -7.168 1 65.88 307 SER A N 1
ATOM 2494 C CA . SER A 1 307 ? -35.812 35.531 -6.832 1 65.88 307 SER A CA 1
ATOM 2495 C C . SER A 1 307 ? -35.75 34.781 -5.504 1 65.88 307 SER A C 1
ATOM 2497 O O . SER A 1 307 ? -36.625 34.969 -4.648 1 65.88 307 SER A O 1
ATOM 2499 N N . GLU A 1 308 ? -35 33.781 -5.379 1 71.56 308 GLU A N 1
ATOM 2500 C CA . GLU A 1 308 ? -34.844 32.969 -4.172 1 71.56 308 GLU A CA 1
ATOM 2501 C C . GLU A 1 308 ? -34.531 33.844 -2.955 1 71.56 308 GLU A C 1
ATOM 2503 O O . GLU A 1 308 ? -33.781 34.781 -3.047 1 71.56 308 GLU A O 1
ATOM 2508 N N . VAL A 1 309 ? -35.25 33.594 -1.808 1 66.56 309 VAL A N 1
ATOM 2509 C CA . VAL A 1 309 ? -35.188 34.406 -0.608 1 66.56 309 VAL A CA 1
ATOM 2510 C C . VAL A 1 309 ? -34.219 33.812 0.401 1 66.56 309 VAL A C 1
ATOM 2512 O O . VAL A 1 309 ? -33.719 34.5 1.276 1 66.56 309 VAL A O 1
ATOM 2515 N N . SER A 1 310 ? -33.938 32.531 0.237 1 83.38 310 SER A N 1
ATOM 2516 C CA . SER A 1 310 ? -33.094 31.891 1.237 1 83.38 310 SER A CA 1
ATOM 2517 C C . SER A 1 310 ? -32.188 30.859 0.598 1 83.38 310 SER A C 1
ATOM 2519 O O . SER A 1 310 ? -32.406 30.453 -0.546 1 83.38 310 SER A O 1
ATOM 2521 N N . GLN A 1 311 ? -31.188 30.531 1.317 1 87.38 311 GLN A N 1
ATOM 2522 C CA . GLN A 1 311 ? -30.266 29.5 0.849 1 87.38 311 GLN A CA 1
ATOM 2523 C C . GLN A 1 311 ? -30.969 28.141 0.769 1 87.38 311 GLN A C 1
ATOM 2525 O O . GLN A 1 311 ? -30.672 27.328 -0.117 1 87.38 311 GLN A O 1
ATOM 2530 N N . ARG A 1 312 ? -31.891 27.875 1.708 1 91 312 ARG A N 1
ATOM 2531 C CA . ARG A 1 312 ? -32.625 26.625 1.705 1 91 312 ARG A CA 1
ATOM 2532 C C . ARG A 1 312 ? -33.5 26.5 0.457 1 91 312 ARG A C 1
ATOM 2534 O O . ARG A 1 312 ? -33.594 25.422 -0.141 1 91 312 ARG A O 1
ATOM 2541 N N . GLU A 1 313 ? -34.125 27.594 0.068 1 88.38 313 GLU A N 1
ATOM 2542 C CA . GLU A 1 313 ? -34.938 27.594 -1.137 1 88.38 313 GLU A CA 1
ATOM 2543 C C . GLU A 1 313 ? -34.094 27.422 -2.391 1 88.38 313 GLU A C 1
ATOM 2545 O O . GLU A 1 313 ? -34.531 26.781 -3.35 1 88.38 313 GLU A O 1
ATOM 2550 N N . LEU A 1 314 ? -33 28.062 -2.357 1 87.69 314 LEU A N 1
ATOM 2551 C CA . LEU A 1 314 ? -32.062 27.906 -3.463 1 87.69 314 LEU A CA 1
ATOM 2552 C C . LEU A 1 314 ? -31.656 26.453 -3.631 1 87.69 314 LEU A C 1
ATOM 2554 O O . LEU A 1 314 ? -31.609 25.938 -4.754 1 87.69 314 LEU A O 1
ATOM 2558 N N . LEU A 1 315 ? -31.406 25.781 -2.541 1 91.38 315 LEU A N 1
ATOM 2559 C CA . LEU A 1 315 ? -31.016 24.375 -2.566 1 91.38 315 LEU A CA 1
ATOM 2560 C C . LEU A 1 315 ? -32.188 23.484 -2.965 1 91.38 315 LEU A C 1
ATOM 2562 O O . LEU A 1 315 ? -32 22.469 -3.619 1 91.38 315 LEU A O 1
ATOM 2566 N N . TYR A 1 316 ? -33.312 23.859 -2.551 1 90.5 316 TYR A N 1
ATOM 2567 C CA . TYR A 1 316 ? -34.5 23.062 -2.912 1 90.5 316 TYR A CA 1
ATOM 2568 C C . TYR A 1 316 ? -34.75 23.125 -4.414 1 90.5 316 TYR A C 1
ATOM 2570 O O . TYR A 1 316 ? -35 22.094 -5.047 1 90.5 316 TYR A O 1
ATOM 2578 N N . ASN A 1 317 ? -34.594 24.219 -5.031 1 86.88 317 ASN A N 1
ATOM 2579 C CA . ASN A 1 317 ? -34.906 24.406 -6.441 1 86.88 317 ASN A CA 1
ATOM 2580 C C . ASN A 1 317 ? -33.781 23.859 -7.344 1 86.88 317 ASN A C 1
ATOM 2582 O O . ASN A 1 317 ? -34.062 23.344 -8.422 1 86.88 317 ASN A O 1
ATOM 2586 N N . HIS A 1 318 ? -32.625 23.938 -6.863 1 88.25 318 HIS A N 1
ATOM 2587 C CA . HIS A 1 318 ? -31.547 23.641 -7.789 1 88.25 318 HIS A CA 1
ATOM 2588 C C . HIS A 1 318 ? -30.797 22.375 -7.371 1 88.25 318 HIS A C 1
ATOM 2590 O O . HIS A 1 318 ? -29.922 21.906 -8.094 1 88.25 318 HIS A O 1
ATOM 2596 N N . TRP A 1 319 ? -31.125 21.812 -6.328 1 90.56 319 TRP A N 1
ATOM 2597 C CA . TRP A 1 319 ? -30.422 20.625 -5.844 1 90.56 319 TRP A CA 1
ATOM 2598 C C . TRP A 1 319 ? -31.406 19.469 -5.633 1 90.56 319 TRP A C 1
ATOM 2600 O O . TRP A 1 319 ? -31.234 18.391 -6.203 1 90.56 319 TRP A O 1
ATOM 2610 N N . VAL A 1 320 ? -32.531 19.688 -4.977 1 90.25 320 VAL A N 1
ATOM 2611 C CA . VAL A 1 320 ? -33.469 18.625 -4.59 1 90.25 320 VAL A CA 1
ATOM 2612 C C . VAL A 1 320 ? -34.438 18.359 -5.715 1 90.25 320 VAL A C 1
ATOM 2614 O O . VAL A 1 320 ? -34.906 17.234 -5.914 1 90.25 320 VAL A O 1
ATOM 2617 N N . SER A 1 321 ? -34.656 19.359 -6.516 1 86.75 321 SER A N 1
ATOM 2618 C CA . SER A 1 321 ? -35.688 19.25 -7.539 1 86.75 321 SER A CA 1
ATOM 2619 C C . SER A 1 321 ? -35.344 18.188 -8.578 1 86.75 321 SER A C 1
ATOM 2621 O O . SER A 1 321 ? -34.188 18.109 -9.016 1 86.75 321 SER A O 1
ATOM 2623 N N . TRP A 1 322 ? -36.312 17.391 -9 1 83.81 322 TRP A N 1
ATOM 2624 C CA . TRP A 1 322 ? -36.156 16.297 -9.953 1 83.81 322 TRP A CA 1
ATOM 2625 C C . TRP A 1 322 ? -35.875 16.844 -11.352 1 83.81 322 TRP A C 1
ATOM 2627 O O . TRP A 1 322 ? -35.312 16.141 -12.195 1 83.81 322 TRP A O 1
ATOM 2637 N N . ARG A 1 323 ? -36.125 18.109 -11.531 1 80.25 323 ARG A N 1
ATOM 2638 C CA . ARG A 1 323 ? -35.938 18.719 -12.836 1 80.25 323 ARG A CA 1
ATOM 2639 C C . ARG A 1 323 ? -34.438 18.922 -13.109 1 80.25 323 ARG A C 1
ATOM 2641 O O . ARG A 1 323 ? -34.031 19.031 -14.266 1 80.25 323 ARG A O 1
ATOM 2648 N N . ASN A 1 324 ? -33.75 18.938 -12.062 1 82.12 324 ASN A N 1
ATOM 2649 C CA . ASN A 1 324 ? -32.312 19.219 -12.203 1 82.12 324 ASN A CA 1
ATOM 2650 C C . ASN A 1 324 ? -31.484 17.969 -11.93 1 82.12 324 ASN A C 1
ATOM 2652 O O . ASN A 1 324 ? -30.391 18.062 -11.367 1 82.12 324 ASN A O 1
ATOM 2656 N N . VAL A 1 325 ? -31.984 16.891 -12.32 1 82.12 325 VAL A N 1
ATOM 2657 C CA . VAL A 1 325 ? -31.297 15.625 -12.047 1 82.12 325 VAL A CA 1
ATOM 2658 C C . VAL A 1 325 ? -30.016 15.547 -12.859 1 82.12 325 VAL A C 1
ATOM 2660 O O . VAL A 1 325 ? -29.031 14.938 -12.43 1 82.12 325 VAL A O 1
ATOM 2663 N N . LEU A 1 326 ? -29.953 16.219 -13.969 1 78.44 326 LEU A N 1
ATOM 2664 C CA . LEU A 1 326 ? -28.797 16.109 -14.852 1 78.44 326 LEU A CA 1
ATOM 2665 C C . LEU A 1 326 ? -27.797 17.203 -14.555 1 78.44 326 LEU A C 1
ATOM 2667 O O . LEU A 1 326 ? -26.672 17.203 -15.078 1 78.44 326 LEU A O 1
ATOM 2671 N N . LYS A 1 327 ? -28.188 18.062 -13.641 1 83.81 327 LYS A N 1
ATOM 2672 C CA . LYS A 1 327 ? -27.297 19.172 -13.336 1 83.81 327 LYS A CA 1
ATOM 2673 C C . LYS A 1 327 ? -26.312 18.812 -12.234 1 83.81 327 LYS A C 1
ATOM 2675 O O . LYS A 1 327 ? -26.5 17.828 -11.516 1 83.81 327 LYS A O 1
ATOM 2680 N N . TYR A 1 328 ? -25.188 19.562 -12.219 1 83.75 328 TYR A N 1
ATOM 2681 C CA . TYR A 1 328 ? -24.172 19.297 -11.211 1 83.75 328 TYR A CA 1
ATOM 2682 C C . TYR A 1 328 ? -24.656 19.719 -9.828 1 83.75 328 TYR A C 1
ATOM 2684 O O . TYR A 1 328 ? -25.578 20.531 -9.711 1 83.75 328 TYR A O 1
ATOM 2692 N N . GLN A 1 329 ? -24.094 19.156 -8.805 1 89.81 329 GLN A N 1
ATOM 2693 C CA . GLN A 1 329 ? -24.453 19.453 -7.418 1 89.81 329 GLN A CA 1
ATOM 2694 C C . GLN A 1 329 ? -23.781 20.734 -6.93 1 89.81 329 GLN A C 1
ATOM 2696 O O . GLN A 1 329 ? -22.594 20.938 -7.16 1 89.81 329 GLN A O 1
ATOM 2701 N N . PRO A 1 330 ? -24.484 21.609 -6.422 1 91.56 330 PRO A N 1
ATOM 2702 C CA . PRO A 1 330 ? -23.891 22.812 -5.848 1 91.56 330 PRO A CA 1
ATOM 2703 C C . PRO A 1 330 ? -23.188 22.547 -4.52 1 91.56 330 PRO A C 1
ATOM 2705 O O . PRO A 1 330 ? -23.719 22.891 -3.459 1 91.56 330 PRO A O 1
ATOM 2708 N N . LEU A 1 331 ? -22.047 22.125 -4.512 1 92.62 331 LEU A N 1
ATOM 2709 C CA . LEU A 1 331 ? -21.312 21.656 -3.332 1 92.62 331 LEU A CA 1
ATOM 2710 C C . LEU A 1 331 ? -20.984 22.828 -2.418 1 92.62 331 LEU A C 1
ATOM 2712 O O . LEU A 1 331 ? -21.016 22.703 -1.192 1 92.62 331 LEU A O 1
ATOM 2716 N N . ASP A 1 332 ? -20.688 23.953 -2.965 1 90 332 ASP A N 1
ATOM 2717 C CA . ASP A 1 332 ? -20.328 25.109 -2.152 1 90 332 ASP A CA 1
ATOM 2718 C C . ASP A 1 332 ? -21.516 25.594 -1.33 1 90 332 ASP A C 1
ATOM 2720 O O . ASP A 1 332 ? -21.359 25.984 -0.173 1 90 332 ASP A O 1
ATOM 2724 N N . CYS A 1 333 ? -22.656 25.5 -1.971 1 90.62 333 CYS A N 1
ATOM 2725 C CA . CYS A 1 333 ? -23.875 25.906 -1.257 1 90.62 333 CYS A CA 1
ATOM 2726 C C . CYS A 1 333 ? -24.219 24.906 -0.171 1 90.62 333 CYS A C 1
ATOM 2728 O O . CYS A 1 333 ? -24.703 25.281 0.898 1 90.62 333 CYS A O 1
ATOM 2730 N N . ILE A 1 334 ? -24.031 23.688 -0.458 1 93.31 334 ILE A N 1
ATOM 2731 C CA . ILE A 1 334 ? -24.297 22.641 0.525 1 93.31 334 ILE A CA 1
ATOM 2732 C C . ILE A 1 334 ? -23.375 22.812 1.724 1 93.31 334 ILE A C 1
ATOM 2734 O O . ILE A 1 334 ? -23.797 22.688 2.873 1 93.31 334 ILE A O 1
ATOM 2738 N N . LYS A 1 335 ? -22.172 23.125 1.44 1 91.75 335 LYS A N 1
ATOM 2739 C CA . LYS A 1 335 ? -21.203 23.359 2.506 1 91.75 335 LYS A CA 1
ATOM 2740 C C . LYS A 1 335 ? -21.578 24.547 3.365 1 91.75 335 LYS A C 1
ATOM 2742 O O . LYS A 1 335 ? -21.484 24.5 4.594 1 91.75 335 LYS A O 1
ATOM 2747 N N . ARG A 1 336 ? -22.031 25.531 2.725 1 88.81 336 ARG A N 1
ATOM 2748 C CA . ARG A 1 336 ? -22.406 26.75 3.436 1 88.81 336 ARG A CA 1
ATOM 2749 C C . ARG A 1 336 ? -23.594 26.516 4.348 1 88.81 336 ARG A C 1
ATOM 2751 O O . ARG A 1 336 ? -23.688 27.094 5.434 1 88.81 336 ARG A O 1
ATOM 2758 N N . TYR A 1 337 ? -24.438 25.688 3.898 1 91.62 337 TYR A N 1
ATOM 2759 C CA . TYR A 1 337 ? -25.672 25.484 4.645 1 91.62 337 TYR A CA 1
ATOM 2760 C C . TYR A 1 337 ? -25.5 24.375 5.676 1 91.62 337 TYR A C 1
ATOM 2762 O O . TYR A 1 337 ? -25.953 24.516 6.82 1 91.62 337 TYR A O 1
ATOM 2770 N N . PHE A 1 338 ? -24.891 23.234 5.359 1 93.25 338 PHE A N 1
ATOM 2771 C CA . PHE A 1 338 ? -24.891 22.062 6.215 1 93.25 338 PHE A CA 1
ATOM 2772 C C . PHE A 1 338 ? -23.516 21.844 6.828 1 93.25 338 PHE A C 1
ATOM 2774 O O . PHE A 1 338 ? -23.359 21.031 7.758 1 93.25 338 PHE A O 1
ATOM 2781 N N . GLY A 1 339 ? -22.531 22.406 6.348 1 91.25 339 GLY A N 1
ATOM 2782 C CA . GLY A 1 339 ? -21.188 22.188 6.84 1 91.25 339 GLY A CA 1
ATOM 2783 C C . GLY A 1 339 ? -20.359 21.281 5.938 1 91.25 339 GLY A C 1
ATOM 2784 O O . GLY A 1 339 ? -20.859 20.812 4.914 1 91.25 339 GLY A O 1
ATOM 2785 N N . THR A 1 340 ? -19.141 21.016 6.273 1 91.25 340 THR A N 1
ATOM 2786 C CA . THR A 1 340 ? -18.219 20.297 5.398 1 91.25 340 THR A CA 1
ATOM 2787 C C . THR A 1 340 ? -18.453 18.797 5.484 1 91.25 340 THR A C 1
ATOM 2789 O O . THR A 1 340 ? -18.203 18.062 4.52 1 91.25 340 THR A O 1
ATOM 2792 N N . LYS A 1 341 ? -18.906 18.281 6.59 1 91 341 LYS A N 1
ATOM 2793 C CA . LYS A 1 341 ? -19.109 16.844 6.746 1 91 341 LYS A CA 1
ATOM 2794 C C . LYS A 1 341 ? -20.141 16.328 5.746 1 91 341 LYS A C 1
ATOM 2796 O O . LYS A 1 341 ? -19.891 15.352 5.035 1 91 341 LYS A O 1
ATOM 2801 N N . ILE A 1 342 ? -21.297 16.953 5.633 1 93.44 342 ILE A N 1
ATOM 2802 C CA . ILE A 1 342 ? -22.359 16.547 4.711 1 93.44 342 ILE A CA 1
ATOM 2803 C C . ILE A 1 342 ? -21.953 16.891 3.279 1 93.44 342 ILE A C 1
ATOM 2805 O O . ILE A 1 342 ? -22.25 16.156 2.344 1 93.44 342 ILE A O 1
ATOM 2809 N N . ALA A 1 343 ? -21.266 17.969 3.15 1 94.06 343 ALA A N 1
ATOM 2810 C CA . ALA A 1 343 ? -20.812 18.359 1.819 1 94.06 343 ALA A CA 1
ATOM 2811 C C . ALA A 1 343 ? -19.828 17.359 1.253 1 94.06 343 ALA A C 1
ATOM 2813 O O . ALA A 1 343 ? -19.859 17.031 0.061 1 94.06 343 ALA A O 1
ATOM 2814 N N . PHE A 1 344 ? -18.984 16.828 2.102 1 93.62 344 PHE A N 1
ATOM 2815 C CA . PHE A 1 344 ? -18.031 15.82 1.657 1 93.62 344 PHE A CA 1
ATOM 2816 C C . PHE A 1 344 ? -18.75 14.547 1.232 1 93.62 344 PHE A C 1
ATOM 2818 O O . PHE A 1 344 ? -18.328 13.867 0.295 1 93.62 344 PHE A O 1
ATOM 2825 N N . TYR A 1 345 ? -19.812 14.211 1.916 1 95 345 TYR A N 1
ATOM 2826 C CA . TYR A 1 345 ? -20.578 13.023 1.536 1 95 345 TYR A CA 1
ATOM 2827 C C . TYR A 1 345 ? -21.141 13.172 0.127 1 95 345 TYR A C 1
ATOM 2829 O O . TYR A 1 345 ? -21 12.266 -0.701 1 95 345 TYR A O 1
ATOM 2837 N N . PHE A 1 346 ? -21.688 14.305 -0.182 1 95.06 346 PHE A N 1
ATOM 2838 C CA . PHE A 1 346 ? -22.297 14.5 -1.492 1 95.06 346 PHE A CA 1
ATOM 2839 C C . PHE A 1 346 ? -21.234 14.68 -2.564 1 95.06 346 PHE A C 1
ATOM 2841 O O . PHE A 1 346 ? -21.438 14.305 -3.721 1 95.06 346 PHE A O 1
ATOM 2848 N N . ALA A 1 347 ? -20.109 15.25 -2.125 1 95.31 347 ALA A N 1
ATOM 2849 C CA . ALA A 1 347 ? -19 15.336 -3.064 1 95.31 347 ALA A CA 1
ATOM 2850 C C . ALA A 1 347 ? -18.484 13.945 -3.432 1 95.31 347 ALA A C 1
ATOM 2852 O O . ALA A 1 347 ? -18.25 13.656 -4.605 1 95.31 347 ALA A O 1
ATOM 2853 N N . TRP A 1 348 ? -18.344 13.156 -2.451 1 95.81 348 TRP A N 1
ATOM 2854 C CA . TRP A 1 348 ? -17.859 11.789 -2.67 1 95.81 348 TRP A CA 1
ATOM 2855 C C . TRP A 1 348 ? -18.875 10.992 -3.49 1 95.81 348 TRP A C 1
ATOM 2857 O O . TRP A 1 348 ? -18.5 10.273 -4.422 1 95.81 348 TRP A O 1
ATOM 2867 N N . LEU A 1 349 ? -20.172 11.094 -3.162 1 95.81 349 LEU A N 1
ATOM 2868 C CA . LEU A 1 349 ? -21.234 10.383 -3.875 1 95.81 349 LEU A CA 1
ATOM 2869 C C . LEU A 1 349 ? -21.297 10.812 -5.336 1 95.81 349 LEU A C 1
ATOM 2871 O O . LEU A 1 349 ? -21.453 9.984 -6.227 1 95.81 349 LEU A O 1
ATOM 2875 N N . GLY A 1 350 ? -21.156 12.125 -5.527 1 94 350 GLY A N 1
ATOM 2876 C CA . GLY A 1 350 ? -21.141 12.625 -6.895 1 94 350 GLY A CA 1
ATOM 2877 C C . GLY A 1 350 ? -19.953 12.133 -7.699 1 94 350 GLY A C 1
ATOM 2878 O O . GLY A 1 350 ? -20.109 11.727 -8.852 1 94 350 GLY A O 1
ATOM 2879 N N . TYR A 1 351 ? -18.828 12.148 -7.121 1 94 351 TYR A N 1
ATOM 2880 C CA . TYR A 1 351 ? -17.625 11.68 -7.809 1 94 351 TYR A CA 1
ATOM 2881 C C . TYR A 1 351 ? -17.719 10.188 -8.109 1 94 351 TYR A C 1
ATOM 2883 O O . TYR A 1 351 ? -17.344 9.742 -9.195 1 94 351 TYR A O 1
ATOM 2891 N N . TYR A 1 352 ? -18.156 9.398 -7.117 1 96 352 TYR A N 1
ATOM 2892 C CA . TYR A 1 352 ? -18.359 7.965 -7.285 1 96 352 TYR A CA 1
ATOM 2893 C C . TYR A 1 352 ? -19.297 7.672 -8.445 1 96 352 TYR A C 1
ATOM 2895 O O . TYR A 1 352 ? -19 6.832 -9.297 1 96 352 TYR A O 1
ATOM 2903 N N . THR A 1 353 ? -20.391 8.398 -8.57 1 94.56 353 THR A N 1
ATOM 2904 C CA . THR A 1 353 ? -21.375 8.195 -9.625 1 94.56 353 THR A CA 1
ATOM 2905 C C . THR A 1 353 ? -20.797 8.555 -10.984 1 94.56 353 THR A C 1
ATOM 2907 O O . THR A 1 353 ? -21 7.828 -11.961 1 94.56 353 THR A O 1
ATOM 2910 N N . ARG A 1 354 ? -20.078 9.625 -11.023 1 90.88 354 ARG A N 1
ATOM 2911 C CA . ARG A 1 354 ? -19.484 10.039 -12.281 1 90.88 354 ARG A CA 1
ATOM 2912 C C . ARG A 1 354 ? -18.438 9.031 -12.758 1 90.88 354 ARG A C 1
ATOM 2914 O O . ARG A 1 354 ? -18.328 8.758 -13.953 1 90.88 354 ARG A O 1
ATOM 2921 N N . SER A 1 355 ? -17.703 8.547 -11.812 1 93.38 355 SER A N 1
ATOM 2922 C CA . SER A 1 355 ? -16.688 7.562 -12.164 1 93.38 355 SER A CA 1
ATOM 2923 C C . SER A 1 355 ? -17.312 6.27 -12.664 1 93.38 355 SER A C 1
ATOM 2925 O O . SER A 1 355 ? -16.719 5.543 -13.469 1 93.38 355 SER A O 1
ATOM 2927 N N . LEU A 1 356 ? -18.531 5.973 -12.25 1 95.38 356 LEU A N 1
ATOM 2928 C CA . LEU A 1 356 ? -19.234 4.746 -12.617 1 95.38 356 LEU A CA 1
ATOM 2929 C C . LEU A 1 356 ? -19.781 4.836 -14.039 1 95.38 356 LEU A C 1
ATOM 2931 O O . LEU A 1 356 ? -20.109 3.816 -14.648 1 95.38 356 LEU A O 1
ATOM 2935 N N . TYR A 1 357 ? -19.844 6.035 -14.648 1 92.5 357 TYR A N 1
ATOM 2936 C CA . TYR A 1 357 ? -20.375 6.184 -16 1 92.5 357 TYR A CA 1
ATOM 2937 C C . TYR A 1 357 ? -19.531 5.398 -17 1 92.5 357 TYR A C 1
ATOM 2939 O O . TYR A 1 357 ? -20.078 4.668 -17.828 1 92.5 357 TYR A O 1
ATOM 2947 N N . LEU A 1 358 ? -18.297 5.508 -16.828 1 91.12 358 LEU A N 1
ATOM 2948 C CA . LEU A 1 358 ? -17.406 4.816 -17.75 1 91.12 358 LEU A CA 1
ATOM 2949 C C . LEU A 1 358 ? -17.469 3.307 -17.531 1 91.12 358 LEU A C 1
ATOM 2951 O O . LEU A 1 358 ? -17.469 2.537 -18.5 1 91.12 358 LEU A O 1
ATOM 2955 N N . ALA A 1 359 ? -17.5 2.9 -16.312 1 95.31 359 ALA A N 1
ATOM 2956 C CA . ALA A 1 359 ? -17.609 1.478 -16 1 95.31 359 ALA A CA 1
ATOM 2957 C C . ALA A 1 359 ? -18.922 0.897 -16.516 1 95.31 359 ALA A C 1
ATOM 2959 O O . ALA A 1 359 ? -18.953 -0.213 -17.047 1 95.31 359 ALA A O 1
ATOM 2960 N N . ALA A 1 360 ? -20.016 1.661 -16.359 1 96.88 360 ALA A N 1
ATOM 2961 C CA . ALA A 1 360 ? -21.328 1.22 -16.828 1 96.88 360 ALA A CA 1
ATOM 2962 C C . ALA A 1 360 ? -21.359 1.111 -18.359 1 96.88 360 ALA A C 1
ATOM 2964 O O . ALA A 1 360 ? -21.906 0.16 -18.906 1 96.88 360 ALA A O 1
ATOM 2965 N N . PHE A 1 361 ? -20.734 2.012 -19.016 1 94.94 361 PHE A N 1
ATOM 2966 C CA . PHE A 1 361 ? -20.688 2.01 -20.469 1 94.94 361 PHE A CA 1
ATOM 2967 C C . PHE A 1 361 ? -19.938 0.783 -20.984 1 94.94 361 PHE A C 1
ATOM 2969 O O . PHE A 1 361 ? -20.422 0.09 -21.891 1 94.94 361 PHE A O 1
ATOM 2976 N N . VAL A 1 362 ? -18.828 0.479 -20.359 1 95.19 362 VAL A N 1
ATOM 2977 C CA . VAL A 1 362 ? -18.047 -0.679 -20.781 1 95.19 362 VAL A CA 1
ATOM 2978 C C . VAL A 1 362 ? -18.797 -1.963 -20.422 1 95.19 362 VAL A C 1
ATOM 2980 O O . VAL A 1 362 ? -18.75 -2.943 -21.172 1 95.19 362 VAL A O 1
ATOM 2983 N N . GLY A 1 363 ? -19.453 -1.948 -19.281 1 96.25 363 GLY A N 1
ATOM 2984 C CA . GLY A 1 363 ? -20.25 -3.105 -18.891 1 96.25 363 GLY A CA 1
ATOM 2985 C C . GLY A 1 363 ? -21.375 -3.4 -19.859 1 96.25 363 GLY A C 1
ATOM 2986 O O . GLY A 1 363 ? -21.609 -4.555 -20.219 1 96.25 363 GLY A O 1
ATOM 2987 N N . ILE A 1 364 ? -22.047 -2.398 -20.375 1 96.38 364 ILE A N 1
ATOM 2988 C CA . ILE A 1 364 ? -23.141 -2.561 -21.328 1 96.38 364 ILE A CA 1
ATOM 2989 C C . ILE A 1 364 ? -22.578 -3.08 -22.656 1 96.38 364 ILE A C 1
ATOM 2991 O O . ILE A 1 364 ? -23.172 -3.975 -23.281 1 96.38 364 ILE A O 1
ATOM 2995 N N . ILE A 1 365 ? -21.453 -2.619 -23.047 1 95.69 365 ILE A N 1
ATOM 2996 C CA . ILE A 1 365 ? -20.828 -3.047 -24.297 1 95.69 365 ILE A CA 1
ATOM 2997 C C . ILE A 1 365 ? -20.453 -4.523 -24.203 1 95.69 365 ILE A C 1
ATOM 2999 O O . ILE A 1 365 ? -20.609 -5.273 -25.172 1 95.69 365 ILE A O 1
ATOM 3003 N N . THR A 1 366 ? -20.016 -4.93 -23.047 1 95.25 366 THR A N 1
ATOM 3004 C CA . THR A 1 366 ? -19.609 -6.316 -22.859 1 95.25 366 THR A CA 1
ATOM 3005 C C . THR A 1 366 ? -20.812 -7.25 -22.969 1 95.25 366 THR A C 1
ATOM 3007 O O . THR A 1 366 ? -20.734 -8.305 -23.594 1 95.25 366 THR A O 1
ATOM 3010 N N . VAL A 1 367 ? -21.953 -6.895 -22.438 1 94.62 367 VAL A N 1
ATOM 3011 C CA . VAL A 1 367 ? -23.156 -7.723 -22.484 1 94.62 367 VAL A CA 1
ATOM 3012 C C . VAL A 1 367 ? -23.75 -7.68 -23.891 1 94.62 367 VAL A C 1
ATOM 3014 O O . VAL A 1 367 ? -24.25 -8.688 -24.391 1 94.62 367 VAL A O 1
ATOM 3017 N N . LEU A 1 368 ? -23.672 -6.523 -24.578 1 95.31 368 LEU A N 1
ATOM 3018 C CA . LEU A 1 368 ? -24.188 -6.41 -25.938 1 95.31 368 LEU A CA 1
ATOM 3019 C C . LEU A 1 368 ? -23.359 -7.25 -26.891 1 95.31 368 LEU A C 1
ATOM 3021 O O . LEU A 1 368 ? -23.891 -7.828 -27.844 1 95.31 368 LEU A O 1
ATOM 3025 N N . PHE A 1 369 ? -22.125 -7.336 -26.609 1 94.31 369 PHE A N 1
ATOM 3026 C CA . PHE A 1 369 ? -21.266 -8.211 -27.406 1 94.31 369 PHE A CA 1
ATOM 3027 C C . PHE A 1 369 ? -21.688 -9.664 -27.25 1 94.31 369 PHE A C 1
ATOM 3029 O O . PHE A 1 369 ? -21.734 -10.406 -28.234 1 94.31 369 PHE A O 1
ATOM 3036 N N . GLY A 1 370 ? -22 -10.07 -26.078 1 92.81 370 GLY A N 1
ATOM 3037 C CA . GLY A 1 370 ? -22.5 -11.414 -25.859 1 92.81 370 GLY A CA 1
ATOM 3038 C C . GLY A 1 370 ? -23.844 -11.664 -26.531 1 92.81 370 GLY A C 1
ATOM 3039 O O . GLY A 1 370 ? -24.062 -12.734 -27.094 1 92.81 370 GLY A O 1
ATOM 3040 N N . PHE A 1 371 ? -24.672 -10.672 -26.547 1 93.44 371 PHE A N 1
ATOM 3041 C CA . PHE A 1 371 ? -26 -10.781 -27.141 1 93.44 371 PHE A CA 1
ATOM 3042 C C . PHE A 1 371 ? -25.922 -10.898 -28.656 1 93.44 371 PHE A C 1
ATOM 3044 O O . PHE A 1 371 ? -26.656 -11.695 -29.25 1 93.44 371 PHE A O 1
ATOM 3051 N N . TRP A 1 372 ? -24.984 -10.219 -29.281 1 93.38 372 TRP A N 1
ATOM 3052 C CA . TRP A 1 372 ? -24.859 -10.219 -30.734 1 93.38 372 TRP A CA 1
ATOM 3053 C C . TRP A 1 372 ? -24.156 -11.484 -31.219 1 93.38 372 TRP A C 1
ATOM 3055 O O . TRP A 1 372 ? -24.438 -11.961 -32.312 1 93.38 372 TRP A O 1
ATOM 3065 N N . ASN A 1 373 ? -23.391 -12.148 -30.359 1 92.62 373 ASN A N 1
ATOM 3066 C CA . ASN A 1 373 ? -22.594 -13.289 -30.797 1 92.62 373 ASN A CA 1
ATOM 3067 C C . ASN A 1 373 ? -23.125 -14.602 -30.203 1 92.62 373 ASN A C 1
ATOM 3069 O O . ASN A 1 373 ? -22.531 -15.656 -30.406 1 92.62 373 ASN A O 1
ATOM 3073 N N . VAL A 1 374 ? -24.188 -14.555 -29.531 1 92.25 374 VAL A N 1
ATOM 3074 C CA . VAL A 1 374 ? -24.734 -15.758 -28.906 1 92.25 374 VAL A CA 1
ATOM 3075 C C . VAL A 1 374 ? -25.156 -16.75 -29.984 1 92.25 374 VAL A C 1
ATOM 3077 O O . VAL A 1 374 ? -25.016 -17.969 -29.797 1 92.25 374 VAL A O 1
ATOM 3080 N N . GLY A 1 375 ? -25.562 -16.312 -31.172 1 90.25 375 GLY A N 1
ATOM 3081 C CA . GLY A 1 375 ? -26 -17.172 -32.25 1 90.25 375 GLY A CA 1
ATOM 3082 C C . GLY A 1 375 ? -24.859 -17.922 -32.938 1 90.25 375 GLY A C 1
ATOM 3083 O O . GLY A 1 375 ? -25.047 -19 -33.5 1 90.25 375 GLY A O 1
ATOM 3084 N N . GLU A 1 376 ? -23.656 -17.453 -32.719 1 90.5 376 GLU A N 1
ATOM 3085 C CA . GLU A 1 376 ? -22.5 -18.031 -33.406 1 90.5 376 GLU A CA 1
ATOM 3086 C C . GLU A 1 376 ? -21.656 -18.875 -32.438 1 90.5 376 GLU A C 1
ATOM 3088 O O . GLU A 1 376 ? -20.672 -19.5 -32.875 1 90.5 376 GLU A O 1
ATOM 3093 N N . ASP A 1 377 ? -22.094 -19.047 -31.266 1 92.19 377 ASP A N 1
ATOM 3094 C CA . ASP A 1 377 ? -21.328 -19.844 -30.297 1 92.19 377 ASP A CA 1
ATOM 3095 C C . ASP A 1 377 ? -21.531 -21.328 -30.531 1 92.19 377 ASP A C 1
ATOM 3097 O O . ASP A 1 377 ? -22.641 -21.844 -30.422 1 92.19 377 ASP A O 1
ATOM 3101 N N . VAL A 1 378 ? -20.484 -22 -30.734 1 92.81 378 VAL A N 1
ATOM 3102 C CA . VAL A 1 378 ? -20.531 -23.406 -31.094 1 92.81 378 VAL A CA 1
ATOM 3103 C C . VAL A 1 378 ? -20.953 -24.234 -29.891 1 92.81 378 VAL A C 1
ATOM 3105 O O . VAL A 1 378 ? -21.734 -25.188 -30.031 1 92.81 378 VAL A O 1
ATOM 3108 N N . VAL A 1 379 ? -20.484 -23.922 -28.766 1 92.25 379 VAL A N 1
ATOM 3109 C CA . VAL A 1 379 ? -20.75 -24.719 -27.562 1 92.25 379 VAL A CA 1
ATOM 3110 C C . VAL A 1 379 ? -22.234 -24.672 -27.219 1 92.25 379 VAL A C 1
ATOM 3112 O O . VAL A 1 379 ? -22.844 -25.703 -26.969 1 92.25 379 VAL A O 1
ATOM 3115 N N . SER A 1 380 ? -22.828 -23.453 -27.219 1 92 380 SER A N 1
ATOM 3116 C CA . SER A 1 380 ? -24.25 -23.328 -26.922 1 92 380 SER A CA 1
ATOM 3117 C C . SER A 1 380 ? -25.109 -23.984 -28.016 1 92 380 SER A C 1
ATOM 3119 O O . SER A 1 380 ? -26.141 -24.594 -27.703 1 92 380 SER A O 1
ATOM 3121 N N . ASN A 1 381 ? -24.672 -23.906 -29.188 1 92.88 381 ASN A N 1
ATOM 3122 C CA . ASN A 1 381 ? -25.422 -24.516 -30.281 1 92.88 381 ASN A CA 1
ATOM 3123 C C . ASN A 1 381 ? -25.359 -26.031 -30.234 1 92.88 381 ASN A C 1
ATOM 3125 O O . ASN A 1 381 ? -26.312 -26.719 -30.609 1 92.88 381 ASN A O 1
ATOM 3129 N N . ASP A 1 382 ? -24.234 -26.547 -29.734 1 92.31 382 ASP A N 1
ATOM 3130 C CA . ASP A 1 382 ? -24.094 -28 -29.578 1 92.31 382 ASP A CA 1
ATOM 3131 C C . ASP A 1 382 ? -25.047 -28.516 -28.484 1 92.31 382 ASP A C 1
ATOM 3133 O O . ASP A 1 382 ? -25.609 -29.609 -28.625 1 92.31 382 ASP A O 1
ATOM 3137 N N . ILE A 1 383 ? -25.172 -27.812 -27.5 1 92 383 ILE A N 1
ATOM 3138 C CA . ILE A 1 383 ? -26.031 -28.219 -26.406 1 92 383 ILE A CA 1
ATOM 3139 C C . ILE A 1 383 ? -27.5 -28.094 -26.828 1 92 383 ILE A C 1
ATOM 3141 O O . ILE A 1 383 ? -28.328 -28.938 -26.484 1 92 383 ILE A O 1
ATOM 3145 N N . CYS A 1 384 ? -27.844 -27.031 -27.594 1 90.81 384 CYS A N 1
ATOM 3146 C CA . CYS A 1 384 ? -29.219 -26.734 -27.984 1 90.81 384 CYS A CA 1
ATOM 3147 C C . CYS A 1 384 ? -29.609 -27.531 -29.219 1 90.81 384 CYS A C 1
ATOM 3149 O O . CYS A 1 384 ? -30.797 -27.656 -29.531 1 90.81 384 CYS A O 1
ATOM 3151 N N . GLY A 1 385 ? -28.688 -28.109 -29.875 1 87.44 385 GLY A N 1
ATOM 3152 C CA . GLY A 1 385 ? -28.969 -28.766 -31.141 1 87.44 385 GLY A CA 1
ATOM 3153 C C . GLY A 1 385 ? -29.875 -29.969 -31 1 87.44 385 GLY A C 1
ATOM 3154 O O . GLY A 1 385 ? -29.859 -30.641 -29.969 1 87.44 385 GLY A O 1
ATOM 3155 N N . ARG A 1 386 ? -30.688 -30.266 -32.094 1 82.81 386 ARG A N 1
ATOM 3156 C CA . ARG A 1 386 ? -31.609 -31.406 -32.125 1 82.81 386 ARG A CA 1
ATOM 3157 C C . ARG A 1 386 ? -30.969 -32.625 -32.781 1 82.81 386 ARG A C 1
ATOM 3159 O O . ARG A 1 386 ? -31.453 -33.75 -32.625 1 82.81 386 ARG A O 1
ATOM 3166 N N . ASP A 1 387 ? -29.875 -32.562 -33.406 1 79.19 387 ASP A N 1
ATOM 3167 C CA . ASP A 1 387 ? -29.266 -33.688 -34.125 1 79.19 387 ASP A CA 1
ATOM 3168 C C . ASP A 1 387 ? -27.875 -34 -33.594 1 79.19 387 ASP A C 1
ATOM 3170 O O . ASP A 1 387 ? -27.234 -34.969 -34.031 1 79.19 387 ASP A O 1
ATOM 3174 N N . GLY A 1 388 ? -27.438 -33.375 -32.531 1 79.12 388 GLY A N 1
ATOM 3175 C CA . GLY A 1 388 ? -26.078 -33.594 -32.094 1 79.12 388 GLY A CA 1
ATOM 3176 C C . GLY A 1 388 ? -25.984 -34.062 -30.641 1 79.12 388 GLY A C 1
ATOM 3177 O O . GLY A 1 388 ? -26.828 -34.875 -30.203 1 79.12 388 GLY A O 1
ATOM 3178 N N . VAL A 1 389 ? -24.922 -33.875 -30.031 1 81.19 389 VAL A N 1
ATOM 3179 C CA . VAL A 1 389 ? -24.609 -34.312 -28.672 1 81.19 389 VAL A CA 1
ATOM 3180 C C . VAL A 1 389 ? -25.703 -33.875 -27.719 1 81.19 389 VAL A C 1
ATOM 3182 O O . VAL A 1 389 ? -26.031 -34.562 -26.75 1 81.19 389 VAL A O 1
ATOM 3185 N N . GLY A 1 390 ? -26.422 -32.844 -28.094 1 84.62 390 GLY A N 1
ATOM 3186 C CA . GLY A 1 390 ? -27.453 -32.281 -27.25 1 84.62 390 GLY A CA 1
ATOM 3187 C C . GLY A 1 390 ? -28.656 -33.219 -27.078 1 84.62 390 GLY A C 1
ATOM 3188 O O . GLY A 1 390 ? -29.188 -33.344 -25.969 1 84.62 390 GLY A O 1
ATOM 3189 N N . SER A 1 391 ? -29.078 -33.844 -28.141 1 85.25 391 SER A N 1
ATOM 3190 C CA . SER A 1 391 ? -30.281 -34.688 -28.094 1 85.25 391 SER A CA 1
ATOM 3191 C C . SER A 1 391 ? -29.938 -36.125 -27.766 1 85.25 391 SER A C 1
ATOM 3193 O O . SER A 1 391 ? -30.75 -36.875 -27.203 1 85.25 391 SER A O 1
ATOM 3195 N N . LYS A 1 392 ? -28.688 -36.531 -28 1 85.38 392 LYS A N 1
ATOM 3196 C CA . LYS A 1 392 ? -28.328 -37.938 -27.859 1 85.38 392 LYS A CA 1
ATOM 3197 C C . LYS A 1 392 ? -27.781 -38.25 -26.469 1 85.38 392 LYS A C 1
ATOM 3199 O O . LYS A 1 392 ? -27.859 -39.375 -25.984 1 85.38 392 LYS A O 1
ATOM 3204 N N . THR A 1 393 ? -27.328 -37.219 -25.828 1 89.56 393 THR A N 1
ATOM 3205 C CA . THR A 1 393 ? -26.656 -37.438 -24.547 1 89.56 393 THR A CA 1
ATOM 3206 C C . THR A 1 393 ? -27.625 -37.219 -23.391 1 89.56 393 THR A C 1
ATOM 3208 O O . THR A 1 393 ? -28.359 -36.25 -23.359 1 89.56 393 THR A O 1
ATOM 3211 N N . LEU A 1 394 ? -27.703 -38.25 -22.484 1 90.06 394 LEU A N 1
ATOM 3212 C CA . LEU A 1 394 ? -28.516 -38.156 -21.281 1 90.06 394 LEU A CA 1
ATOM 3213 C C . LEU A 1 394 ? -27.641 -37.781 -20.078 1 90.06 394 LEU A C 1
ATOM 3215 O O . LEU A 1 394 ? -26.578 -38.344 -19.875 1 90.06 394 LEU A O 1
ATOM 3219 N N . ILE A 1 395 ? -28.094 -36.781 -19.359 1 91 395 ILE A N 1
ATOM 3220 C CA . ILE A 1 395 ? -27.359 -36.344 -18.172 1 91 395 ILE A CA 1
ATOM 3221 C C . ILE A 1 395 ? -27.844 -37.094 -16.953 1 91 395 ILE A C 1
ATOM 3223 O O . ILE A 1 395 ? -29.047 -37.375 -16.812 1 91 395 ILE A O 1
ATOM 3227 N N . CYS A 1 396 ? -26.875 -37.406 -16.078 1 88.88 396 CYS A N 1
ATOM 3228 C CA . CYS A 1 396 ? -27.172 -38.188 -14.859 1 88.88 396 CYS A CA 1
ATOM 3229 C C . CYS A 1 396 ? -28.078 -37.375 -13.938 1 88.88 396 CYS A C 1
ATOM 3231 O O . CYS A 1 396 ? -28 -36.156 -13.883 1 88.88 396 CYS A O 1
ATOM 3233 N N . PRO A 1 397 ? -28.938 -38.094 -13.203 1 85.06 397 PRO A N 1
ATOM 3234 C CA . PRO A 1 397 ? -29.844 -37.406 -12.281 1 85.06 397 PRO A CA 1
ATOM 3235 C C . PRO A 1 397 ? -29.109 -36.625 -11.203 1 85.06 397 PRO A C 1
ATOM 3237 O O . PRO A 1 397 ? -28.078 -37.062 -10.703 1 85.06 397 PRO A O 1
ATOM 3240 N N . GLN A 1 398 ? -29.641 -35.438 -10.883 1 80.25 398 GLN A N 1
ATOM 3241 C CA . GLN A 1 398 ? -29 -34.562 -9.922 1 80.25 398 GLN A CA 1
ATOM 3242 C C . GLN A 1 398 ? -29.344 -34.938 -8.492 1 80.25 398 GLN A C 1
ATOM 3244 O O . GLN A 1 398 ? -28.641 -34.562 -7.555 1 80.25 398 GLN A O 1
ATOM 3249 N N . CYS A 1 399 ? -30.422 -35.594 -8.305 1 77 399 CYS A N 1
ATOM 3250 C CA . CYS A 1 399 ? -30.812 -36.031 -6.98 1 77 399 CYS A CA 1
ATOM 3251 C C . CYS A 1 399 ? -31.141 -37.531 -6.988 1 77 399 CYS A C 1
ATOM 3253 O O . CYS A 1 399 ? -31.312 -38.125 -8.055 1 77 399 CYS A O 1
ATOM 3255 N N . GLU A 1 400 ? -31.219 -38.031 -5.793 1 73.81 400 GLU A N 1
ATOM 3256 C CA . GLU A 1 400 ? -31.484 -39.469 -5.668 1 73.81 400 GLU A CA 1
ATOM 3257 C C . GLU A 1 400 ? -32.969 -39.75 -5.598 1 73.81 400 GLU A C 1
ATOM 3259 O O . GLU A 1 400 ? -33.719 -39 -4.988 1 73.81 400 GLU A O 1
ATOM 3264 N N . ASN A 1 401 ? -33.406 -40.781 -6.234 1 74.5 401 ASN A N 1
ATO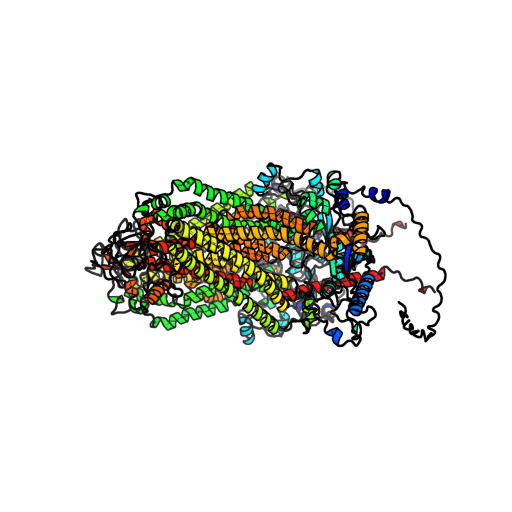M 3265 C CA . ASN A 1 401 ? -34.719 -41.406 -6.117 1 74.5 401 ASN A CA 1
ATOM 3266 C C . ASN A 1 401 ? -35.781 -40.656 -6.934 1 74.5 401 ASN A C 1
ATOM 3268 O O . ASN A 1 401 ? -36.594 -41.281 -7.609 1 74.5 401 ASN A O 1
ATOM 3272 N N . TYR A 1 402 ? -35.688 -39.25 -6.82 1 75.44 402 TYR A N 1
ATOM 3273 C CA . TYR A 1 402 ? -36.812 -38.531 -7.43 1 75.44 402 TYR A CA 1
ATOM 3274 C C . TYR A 1 402 ? -36.375 -37.875 -8.742 1 75.44 402 TYR A C 1
ATOM 3276 O O . TYR A 1 402 ? -37.219 -37.656 -9.617 1 75.44 402 TYR A O 1
ATOM 3284 N N . CYS A 1 403 ? -35.156 -37.688 -8.922 1 80.38 403 CYS A N 1
ATOM 3285 C CA . CYS A 1 403 ? -34.688 -37 -10.133 1 80.38 403 CYS A CA 1
ATOM 3286 C C . CYS A 1 403 ? -34.469 -38.031 -11.25 1 80.38 403 CYS A C 1
ATOM 3288 O O . CYS A 1 403 ? -33.969 -39.125 -11.008 1 80.38 403 CYS A O 1
ATOM 3290 N N . ASP A 1 404 ? -34.969 -37.656 -12.398 1 85.44 404 ASP A N 1
ATOM 3291 C CA . ASP A 1 404 ? -34.812 -38.531 -13.562 1 85.44 404 ASP A CA 1
ATOM 3292 C C . ASP A 1 404 ? -33.688 -38.031 -14.469 1 85.44 404 ASP A C 1
ATOM 3294 O O . ASP A 1 404 ? -33.125 -36.969 -14.242 1 85.44 404 ASP A O 1
ATOM 3298 N N . PHE A 1 405 ? -33.281 -38.938 -15.438 1 86.5 405 PHE A N 1
ATOM 3299 C CA . PHE A 1 405 ? -32.344 -38.531 -16.469 1 86.5 405 PHE A CA 1
ATOM 3300 C C . PHE A 1 405 ? -32.906 -37.375 -17.312 1 86.5 405 PHE A C 1
ATOM 3302 O O . PHE A 1 405 ? -34.125 -37.281 -17.5 1 86.5 405 PHE A O 1
ATOM 3309 N N . THR A 1 406 ? -32.125 -36.5 -17.641 1 86.44 406 THR A N 1
ATOM 3310 C CA . THR A 1 406 ? -32.531 -35.344 -18.469 1 86.44 406 THR A CA 1
ATOM 3311 C C . THR A 1 406 ? -31.656 -35.219 -19.703 1 86.44 406 THR A C 1
ATOM 3313 O O . THR A 1 406 ? -30.438 -35.438 -19.625 1 86.44 406 THR A O 1
ATOM 3316 N N . PRO A 1 407 ? -32.375 -35.062 -20.812 1 89.31 407 PRO A N 1
ATOM 3317 C CA . PRO A 1 407 ? -31.531 -34.781 -22 1 89.31 407 PRO A CA 1
ATOM 3318 C C . PRO A 1 407 ? -30.734 -33.5 -21.891 1 89.31 407 PRO A C 1
ATOM 3320 O O . PRO A 1 407 ? -31.203 -32.531 -21.281 1 89.31 407 PRO A O 1
ATOM 3323 N N . LEU A 1 408 ? -29.594 -33.469 -22.453 1 91.81 408 LEU A N 1
ATOM 3324 C CA . LEU A 1 408 ? -28.688 -32.312 -22.375 1 91.81 408 LEU A CA 1
ATOM 3325 C C . LEU A 1 408 ? -29.312 -31.078 -22.984 1 91.81 408 LEU A C 1
ATOM 3327 O O . LEU A 1 408 ? -29.016 -29.953 -22.562 1 91.81 408 LEU A O 1
ATOM 3331 N N . ASN A 1 409 ? -30.25 -31.203 -23.922 1 90.31 409 ASN A N 1
ATOM 3332 C CA . ASN A 1 409 ? -30.875 -30.078 -24.609 1 90.31 409 ASN A CA 1
ATOM 3333 C C . ASN A 1 409 ? -31.781 -29.281 -23.672 1 90.31 409 ASN A C 1
ATOM 3335 O O . ASN A 1 409 ? -32.156 -28.141 -23.984 1 90.31 409 ASN A O 1
ATOM 3339 N N . ASN A 1 410 ? -32.125 -29.828 -22.531 1 87 410 ASN A N 1
ATOM 3340 C CA . ASN A 1 410 ? -32.906 -29.094 -21.547 1 87 410 ASN A CA 1
ATOM 3341 C C . ASN A 1 410 ? -32.125 -27.953 -20.922 1 87 410 ASN A C 1
ATOM 3343 O O . ASN A 1 410 ? -32.719 -27.016 -20.359 1 87 410 ASN A O 1
ATOM 3347 N N . SER A 1 411 ? -30.812 -27.969 -21.109 1 89.81 411 SER A N 1
ATOM 3348 C CA . SER A 1 411 ? -29.953 -26.922 -20.547 1 89.81 411 SER A CA 1
ATOM 3349 C C . SER A 1 411 ? -29.625 -25.844 -21.578 1 89.81 411 SER A C 1
ATOM 3351 O O . SER A 1 411 ? -28.672 -25.094 -21.406 1 89.81 411 SER A O 1
ATOM 3353 N N . CYS A 1 412 ? -30.438 -25.766 -22.625 1 89.94 412 CYS A N 1
ATOM 3354 C CA . CYS A 1 412 ? -30.188 -24.828 -23.703 1 89.94 412 CYS A CA 1
ATOM 3355 C C . CYS A 1 412 ? -30.281 -23.375 -23.219 1 89.94 412 CYS A C 1
ATOM 3357 O O . CYS A 1 412 ? -29.359 -22.578 -23.438 1 89.94 412 CYS A O 1
ATOM 3359 N N . VAL A 1 413 ? -31.359 -23.016 -22.453 1 88.62 413 VAL A N 1
ATOM 3360 C CA . VAL A 1 413 ? -31.547 -21.656 -21.969 1 88.62 413 VAL A CA 1
ATOM 3361 C C . VAL A 1 413 ? -30.406 -21.297 -21.016 1 88.62 413 VAL A C 1
ATOM 3363 O O . VAL A 1 413 ? -29.875 -20.188 -21.078 1 88.62 413 VAL A O 1
ATOM 3366 N N . TYR A 1 414 ? -30.016 -22.234 -20.266 1 90.12 414 TYR A N 1
ATOM 3367 C CA . TYR A 1 414 ? -28.938 -22.031 -19.312 1 90.12 414 TYR A CA 1
ATOM 3368 C C . TYR A 1 414 ? -27.625 -21.75 -20.031 1 90.12 414 TYR A C 1
ATOM 3370 O O . TYR A 1 414 ? -26.859 -20.875 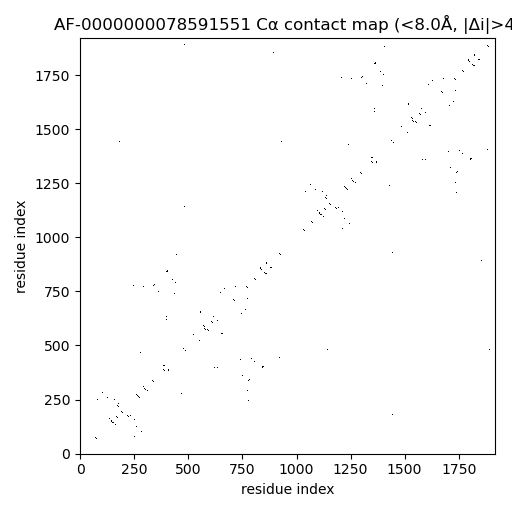-19.625 1 90.12 414 TYR A O 1
ATOM 3378 N N . ALA A 1 415 ? -27.375 -22.484 -21.062 1 91.5 415 ALA A N 1
ATOM 3379 C CA . ALA A 1 415 ? -26.141 -22.344 -21.812 1 91.5 415 ALA A CA 1
ATOM 3380 C C . ALA A 1 415 ? -26.094 -21 -22.547 1 91.5 415 ALA A C 1
ATOM 3382 O O . ALA A 1 415 ? -25.047 -20.344 -22.594 1 91.5 415 ALA A O 1
ATOM 3383 N N . LYS A 1 416 ? -27.234 -20.578 -23.031 1 92.25 416 LYS A N 1
ATOM 3384 C CA . LYS A 1 416 ? -27.281 -19.312 -23.75 1 92.25 416 LYS A CA 1
ATOM 3385 C C . LYS A 1 416 ? -27.109 -18.125 -22.797 1 92.25 416 LYS A C 1
ATOM 3387 O O . LYS A 1 416 ? -26.422 -17.156 -23.109 1 92.25 416 LYS A O 1
ATOM 3392 N N . VAL A 1 417 ? -27.688 -18.219 -21.672 1 90.38 417 VAL A N 1
ATOM 3393 C CA . VAL A 1 417 ? -27.562 -17.156 -20.672 1 90.38 417 VAL A CA 1
ATOM 3394 C C . VAL A 1 417 ? -26.141 -17.109 -20.156 1 90.38 417 VAL A C 1
ATOM 3396 O O . VAL A 1 417 ? -25.594 -16.031 -19.891 1 90.38 417 VAL A O 1
ATOM 3399 N N . SER A 1 418 ? -25.562 -18.266 -19.984 1 91.44 418 SER A N 1
ATOM 3400 C CA . SER A 1 418 ? -24.188 -18.312 -19.531 1 91.44 418 SER A CA 1
ATOM 3401 C C . SER A 1 418 ? -23.25 -17.625 -20.516 1 91.44 418 SER A C 1
ATOM 3403 O O . SER A 1 418 ? -22.344 -16.891 -20.109 1 91.44 418 SER A O 1
ATOM 3405 N N . TYR A 1 419 ? -23.5 -17.797 -21.766 1 92.5 419 TYR A N 1
ATOM 3406 C CA . TYR A 1 419 ? -22.656 -17.188 -22.766 1 92.5 419 TYR A CA 1
ATOM 3407 C C . TYR A 1 419 ? -22.859 -15.672 -22.797 1 92.5 419 TYR A C 1
ATOM 3409 O O . TYR A 1 419 ? -21.938 -14.922 -23.125 1 92.5 419 TYR A O 1
ATOM 3417 N N . LEU A 1 420 ? -24.047 -15.25 -22.531 1 92.31 420 LEU A N 1
ATOM 3418 C CA . LEU A 1 420 ? -24.344 -13.82 -22.516 1 92.31 420 LEU A CA 1
ATOM 3419 C C . LEU A 1 420 ? -23.438 -13.086 -21.547 1 92.31 420 LEU A C 1
ATOM 3421 O O . LEU A 1 420 ? -22.953 -11.984 -21.844 1 92.31 420 LEU A O 1
ATOM 3425 N N . PHE A 1 421 ? -23.109 -13.734 -20.438 1 91.88 421 PHE A N 1
ATOM 3426 C CA . PHE A 1 421 ? -22.359 -13.062 -19.391 1 91.88 421 PHE A CA 1
ATOM 3427 C C . PHE A 1 421 ? -20.938 -13.609 -19.312 1 91.88 421 PHE A C 1
ATOM 3429 O O . PHE A 1 421 ? -20.047 -12.961 -18.75 1 91.88 421 PHE A O 1
ATOM 3436 N N . ASP A 1 422 ? -20.766 -14.758 -19.766 1 90.25 422 ASP A N 1
ATOM 3437 C CA . ASP A 1 422 ? -19.453 -15.375 -19.75 1 90.25 422 ASP A CA 1
ATOM 3438 C C . ASP A 1 422 ? -18.875 -15.5 -21.156 1 90.25 422 ASP A C 1
ATOM 3440 O O . ASP A 1 422 ? -18.812 -16.594 -21.703 1 90.25 422 ASP A O 1
ATOM 3444 N N . ASN A 1 423 ? -18.5 -14.43 -21.719 1 88.81 423 ASN A N 1
ATOM 3445 C CA . ASN A 1 423 ? -17.859 -14.43 -23.047 1 88.81 423 ASN A CA 1
ATOM 3446 C C . ASN A 1 423 ? -16.406 -13.977 -22.969 1 88.81 423 ASN A C 1
ATOM 3448 O O . ASN A 1 423 ? -15.914 -13.656 -21.875 1 88.81 423 ASN A O 1
ATOM 3452 N N . GLY A 1 424 ? -15.539 -14.195 -23.906 1 86 424 GLY A N 1
ATOM 3453 C CA . GLY A 1 424 ? -14.133 -13.82 -23.922 1 86 424 GLY A CA 1
ATOM 3454 C C . GLY A 1 424 ? -13.891 -12.375 -23.516 1 86 424 GLY A C 1
ATOM 3455 O O . GLY A 1 424 ? -12.867 -12.055 -22.922 1 86 424 GLY A O 1
ATOM 3456 N N . SER A 1 425 ? -14.859 -11.523 -23.641 1 90.94 425 SER A N 1
ATOM 3457 C CA . SER A 1 425 ? -14.727 -10.102 -23.344 1 90.94 425 SER A CA 1
ATOM 3458 C C . SER A 1 425 ? -14.883 -9.836 -21.844 1 90.94 425 SER A C 1
ATOM 3460 O O . SER A 1 425 ? -14.445 -8.797 -21.344 1 90.94 425 SER A O 1
ATOM 3462 N N . THR A 1 426 ? -15.438 -10.75 -21.125 1 91.88 426 THR A N 1
ATOM 3463 C CA . THR A 1 426 ? -15.656 -10.57 -19.703 1 91.88 426 THR A CA 1
ATOM 3464 C C . THR A 1 426 ? -14.336 -10.578 -18.938 1 91.88 426 THR A C 1
ATOM 3466 O O . THR A 1 426 ? -14.195 -9.906 -17.922 1 91.88 426 THR A O 1
ATOM 3469 N N . VAL A 1 427 ? -13.344 -11.312 -19.438 1 93 427 VAL A N 1
ATOM 3470 C CA . VAL A 1 427 ? -12.031 -11.352 -18.812 1 93 427 VAL A CA 1
ATOM 3471 C C . VAL A 1 427 ? -11.375 -9.977 -18.906 1 93 427 VAL A C 1
ATOM 3473 O O . VAL A 1 427 ? -10.82 -9.484 -17.922 1 93 427 VAL A O 1
ATOM 3476 N N . ILE A 1 428 ? -11.492 -9.344 -19.984 1 93.81 428 ILE A N 1
ATOM 3477 C CA . ILE A 1 428 ? -10.938 -8.008 -20.172 1 93.81 428 ILE A CA 1
ATOM 3478 C C . ILE A 1 428 ? -11.68 -7.008 -19.297 1 93.81 428 ILE A C 1
ATOM 3480 O O . ILE A 1 428 ? -11.07 -6.117 -18.703 1 93.81 428 ILE A O 1
ATOM 3484 N N . PHE A 1 429 ? -13 -7.191 -19.266 1 95.62 429 PHE A N 1
ATOM 3485 C CA . PHE A 1 429 ? -13.812 -6.305 -18.438 1 95.62 429 PHE A CA 1
ATOM 3486 C C . PHE A 1 429 ? -13.422 -6.418 -16.969 1 95.62 429 PHE A C 1
ATOM 3488 O O . PHE A 1 429 ? -13.328 -5.406 -16.266 1 95.62 429 PHE A O 1
ATOM 3495 N N . ALA A 1 430 ? -13.242 -7.641 -16.531 1 95 430 ALA A N 1
ATOM 3496 C CA . ALA A 1 430 ? -12.859 -7.844 -15.133 1 95 430 ALA A CA 1
ATOM 3497 C C . ALA A 1 430 ? -11.523 -7.18 -14.828 1 95 430 ALA A C 1
ATOM 3499 O O . ALA A 1 430 ? -11.344 -6.582 -13.766 1 95 430 ALA A O 1
ATOM 3500 N N . ALA A 1 431 ? -10.562 -7.273 -15.711 1 94.62 431 ALA A N 1
ATOM 3501 C CA . ALA A 1 431 ? -9.266 -6.621 -15.547 1 94.62 431 ALA A CA 1
ATOM 3502 C C . ALA A 1 431 ? -9.414 -5.102 -15.531 1 94.62 431 ALA A C 1
ATOM 3504 O O . ALA A 1 431 ? -8.828 -4.422 -14.688 1 94.62 431 ALA A O 1
ATOM 3505 N N . LEU A 1 432 ? -10.234 -4.598 -16.359 1 94.81 432 LEU A N 1
ATOM 3506 C CA . LEU A 1 432 ? -10.445 -3.158 -16.438 1 94.81 432 LEU A CA 1
ATOM 3507 C C . LEU A 1 432 ? -11.125 -2.635 -15.188 1 94.81 432 LEU A C 1
ATOM 3509 O O . LEU A 1 432 ? -10.82 -1.537 -14.719 1 94.81 432 LEU A O 1
ATOM 3513 N N . MET A 1 433 ? -12.047 -3.43 -14.695 1 96 433 MET A N 1
ATOM 3514 C CA . MET A 1 433 ? -12.766 -2.994 -13.492 1 96 433 MET A CA 1
ATOM 3515 C C . MET A 1 433 ? -11.844 -2.994 -12.281 1 96 433 MET A C 1
ATOM 3517 O O . MET A 1 433 ? -11.992 -2.166 -11.383 1 96 433 MET A O 1
ATOM 3521 N N . SER A 1 434 ? -10.922 -3.951 -12.242 1 94.25 434 SER A N 1
ATOM 3522 C CA . SER A 1 434 ? -9.945 -3.951 -11.156 1 94.25 434 SER A CA 1
ATOM 3523 C C . SER A 1 434 ? -9.047 -2.727 -11.219 1 94.25 434 SER A C 1
ATOM 3525 O O . SER A 1 434 ? -8.719 -2.135 -10.188 1 94.25 434 SER A O 1
ATOM 3527 N N . ILE A 1 435 ? -8.68 -2.301 -12.352 1 93.69 435 ILE A N 1
ATOM 3528 C CA . ILE A 1 435 ? -7.867 -1.103 -12.539 1 93.69 435 ILE A CA 1
ATOM 3529 C C . ILE A 1 435 ? -8.711 0.139 -12.266 1 93.69 435 ILE A C 1
ATOM 3531 O O . ILE A 1 435 ? -8.227 1.102 -11.664 1 93.69 435 ILE A O 1
ATOM 3535 N N . TRP A 1 436 ? -9.984 0.084 -12.68 1 95.5 436 TRP A N 1
ATOM 3536 C CA . TRP A 1 436 ? -10.914 1.182 -12.445 1 95.5 436 TRP A CA 1
ATOM 3537 C C . TRP A 1 436 ? -11.047 1.468 -10.953 1 95.5 436 TRP A C 1
ATOM 3539 O O . TRP A 1 436 ? -11.117 2.629 -10.539 1 95.5 436 TRP A O 1
ATOM 3549 N N . ALA A 1 437 ? -11.094 0.403 -10.164 1 95.44 437 ALA A N 1
ATOM 3550 C CA . ALA A 1 437 ? -11.219 0.589 -8.719 1 95.44 437 ALA A CA 1
ATOM 3551 C C . ALA A 1 437 ? -10.062 1.411 -8.164 1 95.44 437 ALA A C 1
ATOM 3553 O O . ALA A 1 437 ? -10.258 2.279 -7.312 1 95.44 437 ALA A O 1
ATOM 3554 N N . THR A 1 438 ? -8.883 1.249 -8.695 1 93.25 438 THR A N 1
ATOM 3555 C CA . THR A 1 438 ? -7.711 2 -8.258 1 93.25 438 THR A CA 1
ATOM 3556 C C . THR A 1 438 ? -7.746 3.424 -8.805 1 93.25 438 THR A C 1
ATOM 3558 O O . THR A 1 438 ? -7.387 4.375 -8.102 1 93.25 438 THR A O 1
ATOM 3561 N N . LEU A 1 439 ? -8.164 3.551 -10.008 1 92.94 439 LEU A N 1
ATOM 3562 C CA . LEU A 1 439 ? -8.281 4.879 -10.602 1 92.94 439 LEU A CA 1
ATOM 3563 C C . LEU A 1 439 ? -9.305 5.719 -9.844 1 92.94 439 LEU A C 1
ATOM 3565 O O . LEU A 1 439 ? -9.102 6.918 -9.633 1 92.94 439 LEU A O 1
ATOM 3569 N N . PHE A 1 440 ? -10.359 5.074 -9.477 1 94.38 440 PHE A N 1
ATOM 3570 C CA . PHE A 1 440 ? -11.391 5.746 -8.688 1 94.38 440 PHE A CA 1
ATOM 3571 C C . PHE A 1 440 ? -10.82 6.234 -7.359 1 94.38 440 PHE A C 1
ATOM 3573 O O . PHE A 1 440 ? -11.031 7.387 -6.969 1 94.38 440 PHE A O 1
ATOM 3580 N N . LEU A 1 441 ? -10.109 5.398 -6.641 1 94.81 441 LEU A N 1
ATOM 3581 C CA . LEU A 1 441 ? -9.594 5.746 -5.32 1 94.81 441 LEU A CA 1
ATOM 3582 C C . LEU A 1 441 ? -8.531 6.84 -5.422 1 94.81 441 LEU A C 1
ATOM 3584 O O . LEU A 1 441 ? -8.562 7.809 -4.66 1 94.81 441 LEU A O 1
ATOM 3588 N N . GLU A 1 442 ? -7.637 6.734 -6.379 1 92.69 442 GLU A N 1
ATOM 3589 C CA . GLU A 1 442 ? -6.609 7.754 -6.559 1 92.69 442 GLU A CA 1
ATOM 3590 C C . GLU A 1 442 ? -7.215 9.062 -7.059 1 92.69 442 GLU A C 1
ATOM 3592 O O . GLU A 1 442 ? -6.77 10.148 -6.676 1 92.69 442 GLU A O 1
ATOM 3597 N N . GLY A 1 443 ? -8.164 8.906 -7.926 1 91.75 443 GLY A N 1
ATOM 3598 C CA . GLY A 1 443 ? -8.859 10.102 -8.391 1 91.75 443 GLY A CA 1
ATOM 3599 C C . GLY A 1 443 ? -9.609 10.82 -7.293 1 91.75 443 GLY A C 1
ATOM 3600 O O . GLY A 1 443 ? -9.664 12.055 -7.277 1 91.75 443 GLY A O 1
ATOM 3601 N N . TRP A 1 444 ? -10.188 10.062 -6.422 1 93.56 444 TRP A N 1
ATOM 3602 C CA . TRP A 1 444 ? -10.891 10.672 -5.301 1 93.56 444 TRP A CA 1
ATOM 3603 C C . TRP A 1 444 ? -9.914 11.422 -4.395 1 93.56 444 TRP A C 1
ATOM 3605 O O . TRP A 1 444 ? -10.203 12.531 -3.934 1 93.56 444 TRP A O 1
ATOM 3615 N N . LYS A 1 445 ? -8.797 10.844 -4.09 1 92 445 LYS A N 1
ATOM 3616 C CA . LYS A 1 445 ? -7.809 11.531 -3.266 1 92 445 LYS A CA 1
ATOM 3617 C C . LYS A 1 445 ? -7.434 12.883 -3.863 1 92 445 LYS A C 1
ATOM 3619 O O . LYS A 1 445 ? -7.305 13.875 -3.141 1 92 445 LYS A O 1
ATOM 3624 N N . ARG A 1 446 ? -7.344 12.953 -5.141 1 90.31 446 ARG A N 1
ATOM 3625 C CA . ARG A 1 446 ? -7.016 14.195 -5.844 1 90.31 446 ARG A CA 1
ATOM 3626 C C . ARG A 1 446 ? -8.164 15.195 -5.758 1 90.31 446 ARG A C 1
ATOM 3628 O O . ARG A 1 446 ? -7.949 16.375 -5.473 1 90.31 446 ARG A O 1
ATOM 3635 N N . TYR A 1 447 ? -9.297 14.648 -6.008 1 91.56 447 TYR A N 1
ATOM 3636 C CA . TYR A 1 447 ? -10.469 15.516 -5.945 1 91.56 447 TYR A CA 1
ATOM 3637 C C . TYR A 1 447 ? -10.695 16.031 -4.527 1 91.56 447 TYR A C 1
ATOM 3639 O O . TYR A 1 447 ? -11.094 17.172 -4.336 1 91.56 447 TYR A O 1
ATOM 3647 N N . HIS A 1 448 ? -10.5 15.164 -3.604 1 91.62 448 HIS A N 1
ATOM 3648 C CA . HIS A 1 448 ? -10.633 15.555 -2.205 1 91.62 448 HIS A CA 1
ATOM 3649 C C . HIS A 1 448 ? -9.656 16.672 -1.846 1 91.62 448 HIS A C 1
ATOM 3651 O O . HIS A 1 448 ? -10.008 17.609 -1.13 1 91.62 448 HIS A O 1
ATOM 3657 N N . ALA A 1 449 ? -8.422 16.578 -2.326 1 88.56 449 ALA A N 1
ATOM 3658 C CA . ALA A 1 449 ? -7.426 17.609 -2.037 1 88.56 449 ALA A CA 1
ATOM 3659 C C . ALA A 1 449 ? -7.824 18.953 -2.641 1 88.56 449 ALA A C 1
ATOM 3661 O O . ALA A 1 449 ? -7.59 20 -2.041 1 88.56 449 ALA A O 1
ATOM 3662 N N . GLU A 1 450 ? -8.43 18.891 -3.744 1 88.5 450 GLU A N 1
ATOM 3663 C CA . GLU A 1 450 ? -8.883 20.125 -4.406 1 88.5 450 GLU A CA 1
ATOM 3664 C C . GLU A 1 450 ? -10.008 20.781 -3.621 1 88.5 450 GLU A C 1
ATOM 3666 O O . GLU A 1 450 ? -9.992 22 -3.4 1 88.5 450 GLU A O 1
ATOM 3671 N N . ILE A 1 451 ? -10.93 19.969 -3.213 1 89.06 451 ILE A N 1
ATOM 3672 C CA . ILE A 1 451 ? -12.07 20.531 -2.484 1 89.06 451 ILE A CA 1
ATOM 3673 C C . ILE A 1 451 ? -11.625 20.969 -1.091 1 89.06 451 ILE A C 1
ATOM 3675 O O . ILE A 1 451 ? -12.109 21.969 -0.564 1 89.06 451 ILE A O 1
ATOM 3679 N N . ALA A 1 452 ? -10.742 20.188 -0.545 1 88.5 452 ALA A N 1
ATOM 3680 C CA . ALA A 1 452 ? -10.242 20.531 0.785 1 88.5 452 ALA A CA 1
ATOM 3681 C C . ALA A 1 452 ? -9.484 21.859 0.763 1 88.5 452 ALA A C 1
ATOM 3683 O O . ALA A 1 452 ? -9.562 22.641 1.71 1 88.5 452 ALA A O 1
ATOM 3684 N N . TRP A 1 453 ? -8.766 22.062 -0.269 1 82.94 453 TRP A N 1
ATOM 3685 C CA . TRP A 1 453 ? -8.062 23.344 -0.402 1 82.94 453 TRP A CA 1
ATOM 3686 C C . TRP A 1 453 ? -9.047 24.484 -0.584 1 82.94 453 TRP A C 1
ATOM 3688 O O . TRP A 1 453 ? -8.898 25.547 0.038 1 82.94 453 TRP A O 1
ATOM 3698 N N . LYS A 1 454 ? -10.031 24.266 -1.394 1 82.62 454 LYS A N 1
ATOM 3699 C CA . LYS A 1 454 ? -11.031 25.312 -1.648 1 82.62 454 LYS A CA 1
ATOM 3700 C C . LYS A 1 454 ? -11.766 25.688 -0.367 1 82.62 454 LYS A C 1
ATOM 3702 O O . LYS A 1 454 ? -12.062 26.875 -0.146 1 82.62 454 LYS A O 1
ATOM 3707 N N . TRP A 1 455 ? -11.984 24.703 0.438 1 85.19 455 TRP A N 1
ATOM 3708 C CA . TRP A 1 455 ? -12.742 24.938 1.661 1 85.19 455 TRP A CA 1
ATOM 3709 C C . TRP A 1 455 ? -11.805 25.25 2.826 1 85.19 455 TRP A C 1
ATOM 3711 O O . TRP A 1 455 ? -12.258 25.438 3.959 1 85.19 455 TRP A O 1
ATOM 3721 N N . GLY A 1 456 ? -10.492 25.281 2.627 1 78.75 456 GLY A N 1
ATOM 3722 C CA . GLY A 1 456 ? -9.523 25.672 3.639 1 78.75 456 GLY A CA 1
ATOM 3723 C C . GLY A 1 456 ? -9.32 24.609 4.703 1 78.75 456 GLY A C 1
ATOM 3724 O O . GLY A 1 456 ? -9.164 24.922 5.883 1 78.75 456 GLY A O 1
ATOM 3725 N N . LEU A 1 457 ? -9.422 23.375 4.309 1 80.06 457 LEU A N 1
ATOM 3726 C CA . LEU A 1 457 ? -9.367 22.297 5.293 1 80.06 457 LEU A CA 1
ATOM 3727 C C . LEU A 1 457 ? -8.047 21.547 5.203 1 80.06 457 LEU A C 1
ATOM 3729 O O . LEU A 1 457 ? -7.824 20.578 5.934 1 80.06 457 LEU A O 1
ATOM 3733 N N . LEU A 1 458 ? -7.102 21.891 4.426 1 72.56 458 LEU A N 1
ATOM 3734 C CA . LEU A 1 458 ? -5.863 21.141 4.258 1 72.56 458 LEU A CA 1
ATOM 3735 C C . LEU A 1 458 ? -5.07 21.109 5.562 1 72.56 458 LEU A C 1
ATOM 3737 O O . LEU A 1 458 ? -4.469 20.078 5.898 1 72.56 458 LEU A O 1
ATOM 3741 N N . ASP A 1 459 ? -5.07 22.172 6.285 1 63.03 459 ASP A N 1
ATOM 3742 C CA . ASP A 1 459 ? -4.305 22.219 7.531 1 63.03 459 ASP A CA 1
ATOM 3743 C C . ASP A 1 459 ? -5.211 22.016 8.742 1 63.03 459 ASP A C 1
ATOM 3745 O O . ASP A 1 459 ? -4.84 22.359 9.867 1 63.03 459 ASP A O 1
ATOM 3749 N N . PHE A 1 460 ? -6.344 21.5 8.375 1 56.97 460 PHE A N 1
ATOM 3750 C CA . PHE A 1 460 ? -7.309 21.344 9.453 1 56.97 460 PHE A CA 1
ATOM 3751 C C . PHE A 1 460 ? -6.938 20.172 10.359 1 56.97 460 PHE A C 1
ATOM 3753 O O . PHE A 1 460 ? -6.727 19.062 9.875 1 56.97 460 PHE A O 1
ATOM 3760 N N . VAL A 1 461 ? -6.18 20.391 11.438 1 53.31 461 VAL A N 1
ATOM 3761 C CA . VAL A 1 461 ? -5.891 19.359 12.422 1 53.31 461 VAL A CA 1
ATOM 3762 C C . VAL A 1 461 ? -7.109 19.141 13.312 1 53.31 461 VAL A C 1
ATOM 3764 O O . VAL A 1 461 ? -7.648 20.094 13.883 1 53.31 461 VAL A O 1
ATOM 3767 N N . ILE A 1 462 ? -8.008 18.219 12.961 1 49.41 462 ILE A N 1
ATOM 3768 C CA . ILE A 1 462 ? -9.141 17.922 13.828 1 49.41 462 ILE A CA 1
ATOM 3769 C C . ILE A 1 462 ? -8.703 17.984 15.289 1 49.41 462 ILE A C 1
ATOM 3771 O O . ILE A 1 462 ? -7.727 17.328 15.672 1 49.41 462 ILE A O 1
ATOM 3775 N N . GLU A 1 463 ? -8.961 19.062 15.906 1 51.41 463 GLU A N 1
ATOM 3776 C CA . GLU A 1 463 ? -8.828 19.312 17.344 1 51.41 463 GLU A CA 1
ATOM 3777 C C . GLU A 1 463 ? -8.953 18 18.125 1 51.41 463 GLU A C 1
ATOM 3779 O O . GLU A 1 463 ? -9.422 17 17.594 1 51.41 463 GLU A O 1
ATOM 3784 N N . GLU A 1 464 ? -8.68 18.156 19.469 1 50.72 464 GLU A N 1
ATOM 3785 C CA . GLU A 1 464 ? -8.703 17.281 20.625 1 50.72 464 GLU A CA 1
ATOM 3786 C C . GLU A 1 464 ? -10 16.484 20.688 1 50.72 464 GLU A C 1
ATOM 3788 O O . GLU A 1 464 ? -11.094 17.062 20.734 1 50.72 464 GLU A O 1
ATOM 3793 N N . ASP A 1 465 ? -10.023 15.414 20.016 1 56.16 465 ASP A N 1
ATOM 3794 C CA . ASP A 1 465 ? -11.148 14.516 20.25 1 56.16 465 ASP A CA 1
ATOM 3795 C C . ASP A 1 465 ? -11.641 14.602 21.688 1 56.16 465 ASP A C 1
ATOM 3797 O O . ASP A 1 465 ? -10.883 14.344 22.625 1 56.16 465 ASP A O 1
ATOM 3801 N N . THR A 1 466 ? -12.742 15.461 21.859 1 60.03 466 THR A N 1
ATOM 3802 C CA . THR A 1 466 ? -13.398 15.547 23.156 1 60.03 466 THR A CA 1
ATOM 3803 C C . THR A 1 466 ? -13.789 14.156 23.656 1 60.03 466 THR A C 1
ATOM 3805 O O . THR A 1 466 ? -14.109 13.273 22.859 1 60.03 466 THR A O 1
ATOM 3808 N N . VAL A 1 467 ? -13.344 13.938 24.875 1 70.62 467 VAL A N 1
ATOM 3809 C CA . VAL A 1 467 ? -13.742 12.703 25.531 1 70.62 467 VAL A CA 1
ATOM 3810 C C . VAL A 1 467 ? -15.266 12.578 25.516 1 70.62 467 VAL A C 1
ATOM 3812 O O . VAL A 1 467 ? -15.977 13.547 25.781 1 70.62 467 VAL A O 1
ATOM 3815 N N . ARG A 1 468 ? -15.797 11.539 25.062 1 71.94 468 ARG A N 1
ATOM 3816 C CA . ARG A 1 468 ? -17.234 11.281 25.016 1 71.94 468 ARG A CA 1
ATOM 3817 C C . ARG A 1 468 ? -17.844 11.367 26.406 1 71.94 468 ARG A C 1
ATOM 3819 O O . ARG A 1 468 ? -17.25 10.898 27.375 1 71.94 468 ARG A O 1
ATOM 3826 N N . PRO A 1 469 ? -18.891 11.961 26.531 1 66.12 469 PRO A N 1
ATOM 3827 C CA . PRO A 1 469 ? -19.547 12.07 27.844 1 66.12 469 PRO A CA 1
ATOM 3828 C C . PRO A 1 469 ? -19.875 10.711 28.453 1 66.12 469 PRO A C 1
ATOM 3830 O O . PRO A 1 469 ? -19.766 10.539 29.672 1 66.12 469 PRO A O 1
ATOM 3833 N N . GLU A 1 470 ? -20.125 9.789 27.656 1 71.38 470 GLU A N 1
ATOM 3834 C CA . GLU A 1 470 ? -20.453 8.461 28.156 1 71.38 470 GLU A CA 1
ATOM 3835 C C . GLU A 1 470 ? -19.25 7.801 28.812 1 71.38 470 GLU A C 1
ATOM 3837 O O . GLU A 1 470 ? -19.375 7.078 29.797 1 71.38 470 GLU A O 1
ATOM 3842 N N . PHE A 1 471 ? -18.172 8.148 28.266 1 74.06 471 PHE A N 1
ATOM 3843 C CA . PHE A 1 471 ? -16.938 7.594 28.812 1 74.06 471 PHE A CA 1
ATOM 3844 C C . PHE A 1 471 ? -16.656 8.156 30.203 1 74.06 471 PHE A C 1
ATOM 3846 O O . PHE A 1 471 ? -16.234 7.426 31.094 1 74.06 471 PHE A O 1
ATOM 3853 N N . GLN A 1 472 ? -16.922 9.375 30.359 1 69.88 472 GLN A N 1
ATOM 3854 C CA . GLN A 1 472 ? -16.641 10.047 31.609 1 69.88 472 GLN A CA 1
ATOM 3855 C C . GLN A 1 472 ? -17.578 9.555 32.719 1 69.88 472 GLN A C 1
ATOM 3857 O O . GLN A 1 472 ? -17.188 9.492 33.875 1 69.88 472 GLN A O 1
ATOM 3862 N N . TYR A 1 473 ? -18.688 9.109 32.219 1 66.44 473 TYR A N 1
ATOM 3863 C CA . TYR A 1 473 ? -19.703 8.695 33.188 1 66.44 473 TYR A CA 1
ATOM 3864 C C . TYR A 1 473 ? -19.5 7.246 33.594 1 66.44 473 TYR A C 1
ATOM 3866 O O . TYR A 1 473 ? -19.641 6.902 34.781 1 66.44 473 TYR A O 1
ATOM 3874 N N . ARG A 1 474 ? -19.062 6.512 32.75 1 73.81 474 ARG A N 1
ATOM 3875 C CA . ARG A 1 474 ? -19.031 5.074 33 1 73.81 474 ARG A CA 1
ATOM 3876 C C . ARG A 1 474 ? -17.719 4.66 33.625 1 73.81 474 ARG A C 1
ATOM 3878 O O . ARG A 1 474 ? -17.672 3.693 34.406 1 73.81 474 ARG A O 1
ATOM 3885 N N . VAL A 1 475 ? -16.719 5.469 33.312 1 77.88 475 VAL A N 1
ATOM 3886 C CA . VAL A 1 475 ? -15.398 5.09 33.812 1 77.88 475 VAL A CA 1
ATOM 3887 C C . VAL A 1 475 ? -15.078 5.891 35.062 1 77.88 475 VAL A C 1
ATOM 3889 O O . VAL A 1 475 ? -15.016 7.125 35.031 1 77.88 475 VAL A O 1
ATOM 3892 N N . LYS A 1 476 ? -14.922 5.273 36.156 1 71.88 476 LYS A N 1
ATOM 3893 C CA . LYS A 1 476 ? -14.695 5.93 37.438 1 71.88 476 LYS A CA 1
ATOM 3894 C C . LYS A 1 476 ? -13.219 5.918 37.844 1 71.88 476 LYS A C 1
ATOM 3896 O O . LYS A 1 476 ? -12.789 6.688 38.688 1 71.88 476 LYS A O 1
ATOM 3901 N N . THR A 1 477 ? -12.508 5.129 37.094 1 80.12 477 THR A N 1
ATOM 3902 C CA . THR A 1 477 ? -11.086 5.07 37.406 1 80.12 477 THR A CA 1
ATOM 3903 C C . THR A 1 477 ? -10.344 6.25 36.781 1 80.12 477 THR A C 1
ATOM 3905 O O . THR A 1 477 ? -10.664 6.672 35.656 1 80.12 477 THR A O 1
ATOM 3908 N N . LYS A 1 478 ? -9.508 6.934 37.594 1 78.56 478 LYS A N 1
ATOM 3909 C CA . LYS A 1 478 ? -8.773 8.102 37.125 1 78.56 478 LYS A CA 1
ATOM 3910 C C . LYS A 1 478 ? -7.273 7.82 37.031 1 78.56 478 LYS A C 1
ATOM 3912 O O . LYS A 1 478 ? -6.754 7.008 37.812 1 78.56 478 LYS A O 1
ATOM 3917 N N . ARG A 1 479 ? -6.73 8.18 36 1 79.19 479 ARG A N 1
ATOM 3918 C CA . ARG A 1 479 ? -5.281 8.102 35.812 1 79.19 479 ARG A CA 1
ATOM 3919 C C . ARG A 1 479 ? -4.715 9.445 35.375 1 79.19 479 ARG A C 1
ATOM 3921 O O . ARG A 1 479 ? -5.414 10.242 34.75 1 79.19 479 ARG A O 1
ATOM 3928 N N . PHE A 1 480 ? -3.4 9.68 35.719 1 77.94 480 PHE A N 1
ATOM 3929 C CA . PHE A 1 480 ? -2.709 10.914 35.375 1 77.94 480 PHE A CA 1
ATOM 3930 C C . PHE A 1 480 ? -2.412 10.961 33.875 1 77.94 480 PHE A C 1
ATOM 3932 O O . PHE A 1 480 ? -1.776 10.055 33.344 1 77.94 480 PHE A O 1
ATOM 3939 N N . ASN A 1 481 ? -3.102 11.883 33.188 1 73.75 481 ASN A N 1
ATOM 3940 C CA . ASN A 1 481 ? -2.834 12.078 31.781 1 73.75 481 ASN A CA 1
ATOM 3941 C C . ASN A 1 481 ? -1.619 12.977 31.547 1 73.75 481 ASN A C 1
ATOM 3943 O O . ASN A 1 481 ? -1.612 14.133 31.969 1 73.75 481 ASN A O 1
ATOM 3947 N N . PRO A 1 482 ? -0.646 12.398 30.984 1 74.69 482 PRO A N 1
ATOM 3948 C CA . PRO A 1 482 ? 0.582 13.172 30.797 1 74.69 482 PRO A CA 1
ATOM 3949 C C . PRO A 1 482 ? 0.377 14.398 29.906 1 74.69 482 PRO A C 1
ATOM 3951 O O . PRO A 1 482 ? 1.166 15.344 29.953 1 74.69 482 PRO A O 1
ATOM 3954 N N . VAL A 1 483 ? -0.692 14.484 29.156 1 74.75 483 VAL A N 1
ATOM 3955 C CA . VAL A 1 483 ? -0.913 15.609 28.266 1 74.75 483 VAL A CA 1
ATOM 3956 C C . VAL A 1 483 ? -1.478 16.797 29.047 1 74.75 483 VAL A C 1
ATOM 3958 O O . VAL A 1 483 ? -0.939 17.906 28.984 1 74.75 483 VAL A O 1
ATOM 3961 N N . THR A 1 484 ? -2.545 16.594 29.781 1 70.38 484 THR A N 1
ATOM 3962 C CA . THR A 1 484 ? -3.211 17.656 30.516 1 70.38 484 THR A CA 1
ATOM 3963 C C . THR A 1 484 ? -2.654 17.766 31.938 1 70.38 484 THR A C 1
ATOM 3965 O O . THR A 1 484 ? -2.832 18.781 32.594 1 70.38 484 THR A O 1
ATOM 3968 N N . GLN A 1 485 ? -1.801 16.734 32.406 1 73.56 485 GLN A N 1
ATOM 3969 C CA . GLN A 1 485 ? -1.243 16.641 33.75 1 73.56 485 GLN A CA 1
ATOM 3970 C C . GLN A 1 485 ? -2.342 16.719 34.812 1 73.56 485 GLN A C 1
ATOM 3972 O O . GLN A 1 485 ? -2.172 17.375 35.844 1 73.56 485 GLN A O 1
ATOM 3977 N N . GLN A 1 486 ? -3.65 16.297 34.375 1 75.31 486 GLN A N 1
ATOM 3978 C CA . GLN A 1 486 ? -4.777 16.156 35.281 1 75.31 486 GLN A CA 1
ATOM 3979 C C . GLN A 1 486 ? -5.285 14.719 35.344 1 75.31 486 GLN A C 1
ATOM 3981 O O . GLN A 1 486 ? -4.977 13.922 34.438 1 75.31 486 GLN A O 1
ATOM 3986 N N . ASP A 1 487 ? -5.895 14.445 36.375 1 76.5 487 ASP A N 1
ATOM 3987 C CA . ASP A 1 487 ? -6.465 13.102 36.5 1 76.5 487 ASP A CA 1
ATOM 3988 C C . ASP A 1 487 ? -7.699 12.953 35.625 1 76.5 487 ASP A C 1
ATOM 3990 O O . ASP A 1 487 ? -8.648 13.734 35.719 1 76.5 487 ASP A O 1
ATOM 3994 N N . GLU A 1 488 ? -7.578 12.25 34.656 1 77.62 488 GLU A N 1
ATOM 3995 C CA . GLU A 1 488 ? -8.695 11.977 33.75 1 77.62 488 GLU A CA 1
ATOM 3996 C C . GLU A 1 488 ? -9.156 10.523 33.875 1 77.62 488 GLU A C 1
ATOM 3998 O O . GLU A 1 488 ? -8.391 9.656 34.312 1 77.62 488 GLU A O 1
ATOM 4003 N N . PRO A 1 489 ? -10.406 10.336 33.625 1 77.94 489 PRO A N 1
ATOM 4004 C CA . PRO A 1 489 ? -10.891 8.953 33.656 1 77.94 489 PRO A CA 1
ATOM 4005 C C . PRO A 1 489 ? -10.148 8.039 32.688 1 77.94 489 PRO A C 1
ATOM 4007 O O . PRO A 1 489 ? -9.797 8.461 31.578 1 77.94 489 PRO A O 1
ATOM 4010 N N . TYR A 1 490 ? -9.711 6.941 33.219 1 79.12 490 TYR A N 1
ATOM 4011 C CA . TYR A 1 490 ? -8.922 5.996 32.438 1 79.12 490 TYR A CA 1
ATOM 4012 C C . TYR A 1 490 ? -9.453 4.578 32.594 1 79.12 490 TYR A C 1
ATOM 4014 O O . TYR A 1 490 ? -9.734 4.141 33.719 1 79.12 490 TYR A O 1
ATOM 4022 N N . LEU A 1 491 ? -9.812 4.023 31.484 1 82.25 491 LEU A N 1
ATOM 4023 C CA . LEU A 1 491 ? -10.18 2.611 31.5 1 82.25 491 LEU A CA 1
ATOM 4024 C C . LEU A 1 491 ? -8.938 1.727 31.516 1 82.25 491 LEU A C 1
ATOM 4026 O O . LEU A 1 491 ? -8.07 1.855 30.656 1 82.25 491 LEU A O 1
ATOM 4030 N N . SER A 1 492 ? -8.891 0.851 32.5 1 81.81 492 SER A N 1
ATOM 4031 C CA . SER A 1 492 ? -7.723 -0.01 32.625 1 81.81 492 SER A CA 1
ATOM 4032 C C . SER A 1 492 ? -7.531 -0.873 31.375 1 81.81 492 SER A C 1
ATOM 4034 O O . SER A 1 492 ? -8.508 -1.251 30.719 1 81.81 492 SER A O 1
ATOM 4036 N N . GLY A 1 493 ? -6.383 -1.1 30.984 1 81.88 493 GLY A N 1
ATOM 4037 C CA . GLY A 1 493 ? -6.059 -1.9 29.812 1 81.88 493 GLY A CA 1
ATOM 4038 C C . GLY A 1 493 ? -6.652 -3.295 29.859 1 81.88 493 GLY A C 1
ATOM 4039 O O . GLY A 1 493 ? -7.094 -3.822 28.844 1 81.88 493 GLY A O 1
ATOM 4040 N N . LYS A 1 494 ? -6.691 -3.883 31.062 1 85.94 494 LYS A N 1
ATOM 4041 C CA . LYS A 1 494 ? -7.246 -5.227 31.203 1 85.94 494 LYS A CA 1
ATOM 4042 C C . LYS A 1 494 ? -8.75 -5.227 30.938 1 85.94 494 LYS A C 1
ATOM 4044 O O . LYS A 1 494 ? -9.266 -6.121 30.266 1 85.94 494 LYS A O 1
ATOM 4049 N N . LYS A 1 495 ? -9.406 -4.18 31.438 1 86 495 LYS A N 1
ATOM 4050 C CA . LYS A 1 495 ? -10.844 -4.094 31.219 1 86 495 LYS A CA 1
ATOM 4051 C C . LYS A 1 495 ? -11.172 -3.756 29.766 1 86 495 LYS A C 1
ATOM 4053 O O . LYS A 1 495 ? -12.148 -4.258 29.203 1 86 495 LYS A O 1
ATOM 4058 N N . LYS A 1 496 ? -10.344 -2.906 29.25 1 87.12 496 LYS A N 1
ATOM 4059 C CA . LYS A 1 496 ? -10.523 -2.58 27.844 1 87.12 496 LYS A CA 1
ATOM 4060 C C . LYS A 1 496 ? -10.352 -3.814 26.953 1 87.12 496 LYS A C 1
ATOM 4062 O O . LYS A 1 496 ? -11.133 -4.043 26.031 1 87.12 496 LYS A O 1
ATOM 4067 N N . ALA A 1 497 ? -9.391 -4.656 27.297 1 89.06 497 ALA A N 1
ATOM 4068 C CA . ALA A 1 497 ? -9.141 -5.879 26.547 1 89.06 497 ALA A CA 1
ATOM 4069 C C . ALA A 1 497 ? -10.258 -6.891 26.75 1 89.06 497 ALA A C 1
ATOM 4071 O O . ALA A 1 497 ? -10.648 -7.598 25.812 1 89.06 497 ALA A O 1
ATOM 4072 N N . ALA A 1 498 ? -10.734 -6.996 27.953 1 90.06 498 ALA A N 1
ATOM 4073 C CA . ALA A 1 498 ? -11.836 -7.91 28.234 1 90.06 498 ALA A CA 1
ATOM 4074 C C . ALA A 1 498 ? -13.094 -7.504 27.484 1 90.06 498 ALA A C 1
ATOM 4076 O O . ALA A 1 498 ? -13.805 -8.352 26.938 1 90.06 498 ALA A O 1
ATOM 4077 N N . ASN A 1 499 ? -13.367 -6.176 27.453 1 88.75 499 ASN A N 1
ATOM 4078 C CA . ASN A 1 499 ? -14.523 -5.684 26.719 1 88.75 499 ASN A CA 1
ATOM 4079 C C . ASN A 1 499 ? -14.375 -5.91 25.219 1 88.75 499 ASN A C 1
ATOM 4081 O O . ASN A 1 499 ? -15.328 -6.277 24.531 1 88.75 499 ASN A O 1
ATOM 4085 N N . PHE A 1 500 ? -13.203 -5.723 24.828 1 87.5 500 PHE A N 1
ATOM 4086 C CA . PHE A 1 500 ? -12.945 -5.91 23.406 1 87.5 500 PHE A CA 1
ATOM 4087 C C . PHE A 1 500 ? -13.047 -7.383 23.031 1 87.5 500 PHE A C 1
ATOM 4089 O O . PHE A 1 500 ? -13.555 -7.719 21.953 1 87.5 500 PHE A O 1
ATOM 4096 N N . PHE A 1 501 ? -12.609 -8.273 23.875 1 90.31 501 PHE A N 1
ATOM 4097 C CA . PHE A 1 501 ? -12.68 -9.711 23.625 1 90.31 501 PHE A CA 1
ATOM 4098 C C . PHE A 1 501 ? -14.125 -10.195 23.641 1 90.31 501 PHE A C 1
ATOM 4100 O O . PHE A 1 501 ? -14.516 -11.016 22.812 1 90.31 501 PHE A O 1
ATOM 4107 N N . ALA A 1 502 ? -14.828 -9.625 24.516 1 90.81 502 ALA A N 1
ATOM 4108 C CA . ALA A 1 502 ? -16.25 -9.984 24.578 1 90.81 502 ALA A CA 1
ATOM 4109 C C . ALA A 1 502 ? -16.984 -9.508 23.328 1 90.81 502 ALA A C 1
ATOM 4111 O O . ALA A 1 502 ? -17.859 -10.219 22.812 1 90.81 502 ALA A O 1
ATOM 4112 N N . ALA A 1 503 ? -16.625 -8.344 22.875 1 91 503 ALA A N 1
ATOM 4113 C CA . ALA A 1 503 ? -17.25 -7.832 21.656 1 91 503 ALA A CA 1
ATOM 4114 C C . ALA A 1 503 ? -16.828 -8.664 20.438 1 91 503 ALA A C 1
ATOM 4116 O O . ALA A 1 503 ? -17.672 -8.977 19.578 1 91 503 ALA A O 1
ATOM 4117 N N . MET A 1 504 ? -15.664 -9.117 20.406 1 89.81 504 MET A N 1
ATOM 4118 C CA . MET A 1 504 ? -15.156 -9.898 19.281 1 89.81 504 MET A CA 1
ATOM 4119 C C . MET A 1 504 ? -15.789 -11.289 19.25 1 89.81 504 MET A C 1
ATOM 4121 O O . MET A 1 504 ? -16.094 -11.82 18.188 1 89.81 504 MET A O 1
ATOM 4125 N N . VAL A 1 505 ? -16.031 -11.844 20.406 1 92.38 505 VAL A N 1
ATOM 4126 C CA . VAL A 1 505 ? -16.656 -13.156 20.5 1 92.38 505 VAL A CA 1
ATOM 4127 C C . VAL A 1 505 ? -18.094 -13.07 20 1 92.38 505 VAL A C 1
ATOM 4129 O O . VAL A 1 505 ? -18.578 -13.977 19.328 1 92.38 505 VAL A O 1
ATOM 4132 N N . THR A 1 506 ? -18.641 -11.93 20.281 1 91.88 506 THR A N 1
ATOM 4133 C CA . THR A 1 506 ? -20.016 -11.75 19.828 1 91.88 506 THR A CA 1
ATOM 4134 C C . THR A 1 506 ? -20.062 -11.57 18.312 1 91.88 506 THR A C 1
ATOM 4136 O O . THR A 1 506 ? -20.953 -12.102 17.641 1 91.88 506 THR A O 1
ATOM 4139 N N . VAL A 1 507 ? -19.156 -10.859 17.781 1 90.94 507 VAL A N 1
ATOM 4140 C CA . VAL A 1 507 ? -19.109 -10.656 16.344 1 90.94 507 VAL A CA 1
ATOM 4141 C C . VAL A 1 507 ? -18.844 -11.984 15.641 1 90.94 507 VAL A C 1
ATOM 4143 O O . VAL A 1 507 ? -19.484 -12.312 14.641 1 90.94 507 VAL A O 1
ATOM 4146 N N . VAL A 1 508 ? -17.953 -12.844 16.172 1 92.94 508 VAL A N 1
ATOM 4147 C CA . VAL A 1 508 ? -17.625 -14.141 15.586 1 92.94 508 VAL A CA 1
ATOM 4148 C C . VAL A 1 508 ? -18.828 -15.07 15.68 1 92.94 508 VAL A C 1
ATOM 4150 O O . VAL A 1 508 ? -19.094 -15.844 14.758 1 92.94 508 VAL A O 1
ATOM 4153 N N . PHE A 1 509 ? -19.547 -14.969 16.719 1 93.94 509 PHE A N 1
ATOM 4154 C CA . PHE A 1 509 ? -20.766 -15.75 16.875 1 93.94 509 PHE A CA 1
ATOM 4155 C C . PHE A 1 509 ? -21.766 -15.414 15.797 1 93.94 509 PHE A C 1
ATOM 4157 O O . PHE A 1 509 ? -22.375 -16.312 15.195 1 93.94 509 PHE A O 1
ATOM 4164 N N . PHE A 1 510 ? -21.891 -14.156 15.523 1 92.25 510 PHE A N 1
ATOM 4165 C CA . PHE A 1 510 ? -22.844 -13.758 14.5 1 92.25 510 PHE A CA 1
ATOM 4166 C C . PHE A 1 510 ? -22.344 -14.125 13.109 1 92.25 510 PHE A C 1
ATOM 4168 O O . PHE A 1 510 ? -23.141 -14.398 12.211 1 92.25 510 PHE A O 1
ATOM 4175 N N . MET A 1 511 ? -21.094 -14.125 12.922 1 92.5 511 MET A N 1
ATOM 4176 C CA . MET A 1 511 ? -20.547 -14.602 11.656 1 92.5 511 MET A CA 1
ATOM 4177 C C . MET A 1 511 ? -20.812 -16.094 11.469 1 92.5 511 MET A C 1
ATOM 4179 O O . MET A 1 511 ? -21.094 -16.531 10.352 1 92.5 511 MET A O 1
ATOM 4183 N N . CYS A 1 512 ? -20.797 -16.844 12.539 1 93.94 512 CYS A N 1
ATOM 4184 C CA . CYS A 1 512 ? -21.141 -18.25 12.484 1 93.94 512 CYS A CA 1
ATOM 4185 C C . CYS A 1 512 ? -22.625 -18.453 12.188 1 93.94 512 CYS A C 1
ATOM 4187 O O . CYS A 1 512 ? -23 -19.406 11.5 1 93.94 512 CYS A O 1
ATOM 4189 N N . LEU A 1 513 ? -23.344 -17.516 12.672 1 93.88 513 LEU A N 1
ATOM 4190 C CA . LEU A 1 513 ? -24.781 -17.562 12.375 1 93.88 513 LEU A CA 1
ATOM 4191 C C . LEU A 1 513 ? -25.031 -17.328 10.891 1 93.88 513 LEU A C 1
ATOM 4193 O O . LEU A 1 513 ? -25.938 -17.922 10.305 1 93.88 513 LEU A O 1
ATOM 4197 N N . VAL A 1 514 ? -24.266 -16.438 10.289 1 94.5 514 VAL A N 1
ATOM 4198 C CA . VAL A 1 514 ? -24.375 -16.188 8.859 1 94.5 514 VAL A CA 1
ATOM 4199 C C . VAL A 1 514 ? -24.016 -17.453 8.086 1 94.5 514 VAL A C 1
ATOM 4201 O O . VAL A 1 514 ? -24.703 -17.812 7.125 1 94.5 514 VAL A O 1
ATOM 4204 N N . LEU A 1 515 ? -23.016 -18.172 8.523 1 94.38 515 LEU A N 1
ATOM 4205 C CA . LEU A 1 515 ? -22.609 -19.422 7.879 1 94.38 515 LEU A CA 1
ATOM 4206 C C . LEU A 1 515 ? -23.688 -20.484 8.047 1 94.38 515 LEU A C 1
ATOM 4208 O O . LEU A 1 515 ? -23.922 -21.297 7.145 1 94.38 515 LEU A O 1
ATOM 4212 N N . ALA A 1 516 ? -24.359 -20.422 9.18 1 94.81 516 ALA A N 1
ATOM 4213 C CA . ALA A 1 516 ? -25.484 -21.344 9.406 1 94.81 516 ALA A CA 1
ATOM 4214 C C . ALA A 1 516 ? -26.641 -21.031 8.453 1 94.81 516 ALA A C 1
ATOM 4216 O O . ALA A 1 516 ? -27.312 -21.953 7.984 1 94.81 516 ALA A O 1
ATOM 4217 N N . VAL A 1 517 ? -26.75 -19.766 8.164 1 94.38 517 VAL A N 1
ATOM 4218 C CA . VAL A 1 517 ? -27.812 -19.391 7.227 1 94.38 517 VAL A CA 1
ATOM 4219 C C . VAL A 1 517 ? -27.453 -19.859 5.82 1 94.38 517 VAL A C 1
ATOM 4221 O O . VAL A 1 517 ? -28.312 -20.328 5.074 1 94.38 517 VAL A O 1
ATOM 4224 N N . VAL A 1 518 ? -26.266 -19.766 5.461 1 93.75 518 VAL A N 1
ATOM 4225 C CA . VAL A 1 518 ? -25.828 -20.25 4.156 1 93.75 518 VAL A CA 1
ATOM 4226 C C . VAL A 1 518 ? -26.047 -21.766 4.062 1 93.75 518 VAL A C 1
ATOM 4228 O O . VAL A 1 518 ? -26.516 -22.266 3.037 1 93.75 518 VAL A O 1
ATOM 4231 N N . PHE A 1 519 ? -25.797 -22.453 5.133 1 92.44 519 PHE A N 1
ATOM 4232 C CA . PHE A 1 519 ? -26.047 -23.875 5.18 1 92.44 519 PHE A CA 1
ATOM 4233 C C . PHE A 1 519 ? -27.531 -24.172 5.059 1 92.44 519 PHE A C 1
ATOM 4235 O O . PHE A 1 519 ? -27.938 -25.125 4.387 1 92.44 519 PHE A O 1
ATOM 4242 N N . GLY A 1 520 ? -28.297 -23.359 5.766 1 93.31 520 GLY A N 1
ATOM 4243 C CA . GLY A 1 520 ? -29.75 -23.5 5.637 1 93.31 520 GLY A CA 1
ATOM 4244 C C . GLY A 1 520 ? -30.234 -23.281 4.219 1 93.31 520 GLY A C 1
ATOM 4245 O O . GLY A 1 520 ? -31.172 -23.953 3.768 1 93.31 520 GLY A O 1
ATOM 4246 N N . MET A 1 521 ? -29.562 -22.406 3.488 1 93.62 521 MET A N 1
ATOM 4247 C CA . MET A 1 521 ? -29.938 -22.125 2.104 1 93.62 521 MET A CA 1
ATOM 4248 C C . MET A 1 521 ? -29.562 -23.297 1.195 1 93.62 521 MET A C 1
ATOM 4250 O O . MET A 1 521 ? -30.266 -23.578 0.224 1 93.62 521 MET A O 1
ATOM 4254 N N . VAL A 1 522 ? -28.484 -23.969 1.469 1 91.12 522 VAL A N 1
ATOM 4255 C CA . VAL A 1 522 ? -28.078 -25.141 0.699 1 91.12 522 VAL A CA 1
ATOM 4256 C C . VAL A 1 522 ? -29.094 -26.266 0.894 1 91.12 522 VAL A C 1
ATOM 4258 O O . VAL A 1 522 ? -29.5 -26.906 -0.072 1 91.12 522 VAL A O 1
ATOM 4261 N N . VAL A 1 523 ? -29.609 -26.438 2.111 1 91.5 523 VAL A N 1
ATOM 4262 C CA . VAL A 1 523 ? -30.609 -27.453 2.42 1 91.5 523 VAL A CA 1
ATOM 4263 C C . VAL A 1 523 ? -31.938 -27.109 1.727 1 91.5 523 VAL A C 1
ATOM 4265 O O . VAL A 1 523 ? -32.594 -28 1.183 1 91.5 523 VAL A O 1
ATOM 4268 N N . TYR A 1 524 ? -32.25 -25.891 1.753 1 93.69 524 TYR A N 1
ATOM 4269 C CA . TYR A 1 524 ? -33.438 -25.453 1.063 1 93.69 524 TYR A CA 1
ATOM 4270 C C . TYR A 1 524 ? -33.375 -25.781 -0.421 1 93.69 524 TYR A C 1
ATOM 4272 O O . TYR A 1 524 ? -34.375 -26.25 -1.001 1 93.69 524 TYR A O 1
ATOM 4280 N N . ARG A 1 525 ? -32.281 -25.562 -1.093 1 91 525 ARG A N 1
ATOM 4281 C CA . ARG A 1 525 ? -32.125 -25.828 -2.518 1 91 525 ARG A CA 1
ATOM 4282 C C . ARG A 1 525 ? -32.312 -27.312 -2.818 1 91 525 ARG A C 1
ATOM 4284 O O . ARG A 1 525 ? -32.938 -27.688 -3.807 1 91 525 ARG A O 1
ATOM 4291 N N . VAL A 1 526 ? -31.734 -28.125 -1.922 1 88.62 526 VAL A N 1
ATOM 4292 C CA . VAL A 1 526 ? -31.828 -29.578 -2.115 1 88.62 526 VAL A CA 1
ATOM 4293 C C . VAL A 1 526 ? -33.281 -30.016 -1.982 1 88.62 526 VAL A C 1
ATOM 4295 O O . VAL A 1 526 ? -33.781 -30.781 -2.814 1 88.62 526 VAL A O 1
ATOM 4298 N N . ILE A 1 527 ? -34 -29.5 -1.005 1 89.31 527 ILE A N 1
ATOM 4299 C CA . ILE A 1 527 ? -35.375 -29.891 -0.75 1 89.31 527 ILE A CA 1
ATOM 4300 C C . ILE A 1 527 ? -36.281 -29.391 -1.882 1 89.31 527 ILE A C 1
ATOM 4302 O O . ILE A 1 527 ? -37.156 -30.109 -2.357 1 89.31 527 ILE A O 1
ATOM 4306 N N . CYS A 1 528 ? -36.031 -28.188 -2.275 1 90.75 528 CYS A N 1
ATOM 4307 C CA . CYS A 1 528 ? -36.844 -27.594 -3.33 1 90.75 528 CYS A CA 1
ATOM 4308 C C . CYS A 1 528 ? -36.625 -28.328 -4.648 1 90.75 528 CYS A C 1
ATOM 4310 O O . CYS A 1 528 ? -37.594 -28.531 -5.391 1 90.75 528 CYS A O 1
ATOM 4312 N N . MET A 1 529 ? -35.438 -28.75 -5.016 1 88.12 529 MET A N 1
ATOM 4313 C CA . MET A 1 529 ? -35.156 -29.5 -6.234 1 88.12 529 MET A CA 1
ATOM 4314 C C . MET A 1 529 ? -35.875 -30.844 -6.207 1 88.12 529 MET A C 1
ATOM 4316 O O . MET A 1 529 ? -36.438 -31.281 -7.219 1 88.12 529 MET A O 1
ATOM 4320 N N . ARG A 1 530 ? -35.906 -31.469 -5.094 1 85.56 530 ARG A N 1
ATOM 4321 C CA . ARG A 1 530 ? -36.594 -32.75 -4.941 1 85.56 530 ARG A CA 1
ATOM 4322 C C . ARG A 1 530 ? -38.094 -32.594 -5.086 1 85.56 530 ARG A C 1
ATOM 4324 O O . ARG A 1 530 ? -38.75 -33.438 -5.695 1 85.56 530 ARG A O 1
ATOM 4331 N N . LEU A 1 531 ? -38.562 -31.547 -4.508 1 88.25 531 LEU A N 1
ATOM 4332 C CA . LEU A 1 531 ? -40 -31.297 -4.566 1 88.25 531 LEU A CA 1
ATOM 4333 C C . LEU A 1 531 ? -40.469 -31.016 -5.996 1 88.25 531 LEU A C 1
ATOM 4335 O O . LEU A 1 531 ? -41.531 -31.484 -6.43 1 88.25 531 LEU A O 1
ATOM 4339 N N . LEU A 1 532 ? -39.688 -30.266 -6.715 1 88.62 532 LEU A N 1
ATOM 4340 C CA . LEU A 1 532 ? -40.031 -29.953 -8.102 1 88.62 532 LEU A CA 1
ATOM 4341 C C . LEU A 1 532 ? -39.906 -31.203 -8.977 1 88.62 532 LEU A C 1
ATOM 4343 O O . LEU A 1 532 ? -40.719 -31.375 -9.906 1 88.62 532 LEU A O 1
ATOM 4347 N N . ALA A 1 533 ? -38.906 -32.031 -8.703 1 84 533 ALA A N 1
ATOM 4348 C CA . ALA A 1 533 ? -38.719 -33.281 -9.469 1 84 533 ALA A CA 1
ATOM 4349 C C . ALA A 1 533 ? -39.844 -34.25 -9.211 1 84 533 ALA A C 1
ATOM 4351 O O . ALA A 1 533 ? -40.188 -35.062 -10.086 1 84 533 ALA A O 1
ATOM 4352 N N . SER A 1 534 ? -40.469 -34.219 -8.016 1 83.44 534 SER A N 1
ATOM 4353 C CA . SER A 1 534 ? -41.531 -35.125 -7.637 1 83.44 534 SER A CA 1
ATOM 4354 C C . SER A 1 534 ? -42.844 -34.812 -8.367 1 83.44 534 SER A C 1
ATOM 4356 O O . SER A 1 534 ? -43.719 -35.656 -8.484 1 83.44 534 SER A O 1
ATOM 4358 N N . MET A 1 535 ? -42.875 -33.594 -8.906 1 83.38 535 MET A N 1
ATOM 4359 C CA . MET A 1 535 ? -44.094 -33.188 -9.609 1 83.38 535 MET A CA 1
ATOM 4360 C C . MET A 1 535 ? -44.156 -33.844 -10.992 1 83.38 535 MET A C 1
ATOM 4362 O O . MET A 1 535 ? -45.219 -33.875 -11.617 1 83.38 535 MET A O 1
ATOM 4366 N N . ASP A 1 536 ? -43.281 -34.562 -11.531 1 77.56 536 ASP A N 1
ATOM 4367 C CA . ASP A 1 536 ? -43.188 -35.312 -12.773 1 77.56 536 ASP A CA 1
ATOM 4368 C C . ASP A 1 536 ? -43.688 -34.5 -13.953 1 77.56 536 ASP A C 1
ATOM 4370 O O . ASP A 1 536 ? -44.469 -35 -14.781 1 77.56 536 ASP A O 1
ATOM 4374 N N . ASN A 1 537 ? -43.438 -33.188 -14 1 82 537 ASN A N 1
ATOM 4375 C CA . ASN A 1 537 ? -43.75 -32.312 -15.109 1 82 537 ASN A CA 1
ATOM 4376 C C . ASN A 1 537 ? -42.5 -31.891 -15.883 1 82 537 ASN A C 1
ATOM 4378 O O . ASN A 1 537 ? -41.625 -31.234 -15.336 1 82 537 ASN A O 1
ATOM 4382 N N . PRO A 1 538 ? -42.438 -32.25 -17.156 1 78.69 538 PRO A N 1
ATOM 4383 C CA . PRO A 1 538 ? -41.25 -32 -17.953 1 78.69 538 PRO A CA 1
ATOM 4384 C C . PRO A 1 538 ? -40.969 -30.5 -18.109 1 78.69 538 PRO A C 1
ATOM 4386 O O . PRO A 1 538 ? -39.781 -30.109 -18.188 1 78.69 538 PRO A O 1
ATOM 4389 N N . THR A 1 539 ? -41.969 -29.703 -18.094 1 81.38 539 THR A N 1
ATOM 4390 C CA . THR A 1 539 ? -41.781 -28.266 -18.234 1 81.38 539 THR A CA 1
ATOM 4391 C C . THR A 1 539 ? -41.156 -27.703 -16.953 1 81.38 539 THR A C 1
ATOM 4393 O O . THR A 1 539 ? -40.281 -26.828 -17.031 1 81.38 539 THR A O 1
ATOM 4396 N N . VAL A 1 540 ? -41.531 -28.172 -15.891 1 83.56 540 VAL A N 1
ATOM 4397 C CA . VAL A 1 540 ? -41 -27.703 -14.609 1 83.56 540 VAL A CA 1
ATOM 4398 C C . VAL A 1 540 ? -39.594 -28.188 -14.414 1 83.56 540 VAL A C 1
ATOM 4400 O O . VAL A 1 540 ? -38.75 -27.484 -13.844 1 83.56 540 VAL A O 1
ATOM 4403 N N . ASP A 1 541 ? -39.312 -29.297 -14.992 1 80.12 541 ASP A N 1
ATOM 4404 C CA . ASP A 1 541 ? -37.969 -29.859 -14.859 1 80.12 541 ASP A CA 1
ATOM 4405 C C . ASP A 1 541 ? -36.969 -29.062 -15.672 1 80.12 541 ASP A C 1
ATOM 4407 O O . ASP A 1 541 ? -35.812 -28.938 -15.273 1 80.12 541 ASP A O 1
ATOM 4411 N N . SER A 1 542 ? -37.531 -28.516 -16.781 1 79.88 542 SER A N 1
ATOM 4412 C CA . SER A 1 542 ? -36.625 -27.75 -17.625 1 79.88 542 SER A CA 1
ATOM 4413 C C . SER A 1 542 ? -36.25 -26.422 -16.969 1 79.88 542 SER A C 1
ATOM 4415 O O . SER A 1 542 ? -35.188 -25.859 -17.234 1 79.88 542 SER A O 1
ATOM 4417 N N . TYR A 1 543 ? -37.125 -25.859 -16.078 1 86.81 543 TYR A N 1
ATOM 4418 C CA . TYR A 1 543 ? -36.875 -24.562 -15.461 1 86.81 543 TYR A CA 1
ATOM 4419 C C . TYR A 1 543 ? -36.594 -24.734 -13.969 1 86.81 543 TYR A C 1
ATOM 4421 O O . TYR A 1 543 ? -36.562 -23.75 -13.227 1 86.81 543 TYR A O 1
ATOM 4429 N N . ALA A 1 544 ? -36.375 -25.906 -13.539 1 86.25 544 ALA A N 1
ATOM 4430 C CA . ALA A 1 544 ? -36.219 -26.203 -12.117 1 86.25 544 ALA A CA 1
ATOM 4431 C C . ALA A 1 544 ? -35.031 -25.453 -11.539 1 86.25 544 ALA A C 1
ATOM 4433 O O . ALA A 1 544 ? -35.125 -24.828 -10.477 1 86.25 544 ALA A O 1
ATOM 4434 N N . PHE A 1 545 ? -33.844 -25.422 -12.258 1 86.69 545 PHE A N 1
ATOM 4435 C CA . PHE A 1 545 ? -32.625 -24.766 -11.766 1 86.69 545 PHE A CA 1
ATOM 4436 C C . PHE A 1 545 ? -32.844 -23.25 -11.648 1 86.69 545 PHE A C 1
ATOM 4438 O O . PHE A 1 545 ? -32.375 -22.625 -10.703 1 86.69 545 PHE A O 1
ATOM 4445 N N . LEU A 1 546 ? -33.562 -22.688 -12.531 1 89.31 546 LEU A N 1
ATOM 4446 C CA . LEU A 1 546 ? -33.812 -21.25 -12.523 1 89.31 546 LEU A CA 1
ATOM 4447 C C . LEU A 1 546 ? -34.75 -20.859 -11.398 1 89.31 546 LEU A C 1
ATOM 4449 O O . LEU A 1 546 ? -34.562 -19.859 -10.727 1 89.31 546 LEU A O 1
ATOM 4453 N N . ILE A 1 547 ? -35.75 -21.672 -11.156 1 91.56 547 ILE A N 1
ATOM 4454 C CA . ILE A 1 547 ? -36.75 -21.406 -10.117 1 91.56 547 ILE A CA 1
ATOM 4455 C C . ILE A 1 547 ? -36.125 -21.547 -8.742 1 91.56 547 ILE A C 1
ATOM 4457 O O . ILE A 1 547 ? -36.281 -20.688 -7.879 1 91.56 547 ILE A O 1
ATOM 4461 N N . VAL A 1 548 ? -35.344 -22.625 -8.594 1 92.19 548 VAL A N 1
ATOM 4462 C CA . VAL A 1 548 ? -34.719 -22.859 -7.297 1 92.19 548 VAL A CA 1
ATOM 4463 C C . VAL A 1 548 ? -33.719 -21.75 -7.004 1 92.19 548 VAL A C 1
ATOM 4465 O O . VAL A 1 548 ? -33.656 -21.234 -5.887 1 92.19 548 VAL A O 1
ATOM 4468 N N . SER A 1 549 ? -32.938 -21.328 -8.008 1 93 549 SER A N 1
ATOM 4469 C CA . SER A 1 549 ? -31.938 -20.297 -7.812 1 93 549 SER A CA 1
ATOM 4470 C C . SER A 1 549 ? -32.594 -18.953 -7.508 1 93 549 SER A C 1
ATOM 4472 O O . SER A 1 549 ? -32.125 -18.219 -6.613 1 93 549 SER A O 1
ATOM 4474 N N . ALA A 1 550 ? -33.656 -18.547 -8.148 1 94.75 550 ALA A N 1
ATOM 4475 C CA . ALA A 1 550 ? -34.344 -17.281 -7.941 1 94.75 550 ALA A CA 1
ATOM 4476 C C . ALA A 1 550 ? -35.031 -17.234 -6.578 1 94.75 550 ALA A C 1
ATOM 4478 O O . ALA A 1 550 ? -34.906 -16.234 -5.855 1 94.75 550 ALA A O 1
ATOM 4479 N N . THR A 1 551 ? -35.719 -18.297 -6.234 1 95.75 551 THR A N 1
ATOM 4480 C CA . THR A 1 551 ? -36.438 -18.312 -4.957 1 95.75 551 THR A CA 1
ATOM 4481 C C . THR A 1 551 ? -35.438 -18.328 -3.797 1 95.75 551 THR A C 1
ATOM 4483 O O . THR A 1 551 ? -35.656 -17.672 -2.777 1 95.75 551 THR A O 1
ATOM 4486 N N . ALA A 1 552 ? -34.375 -19.156 -4.004 1 95.19 552 ALA A N 1
ATOM 4487 C CA . ALA A 1 552 ? -33.344 -19.172 -2.971 1 95.19 552 ALA A CA 1
ATOM 4488 C C . ALA A 1 552 ? -32.75 -17.797 -2.785 1 95.19 552 ALA A C 1
ATOM 4490 O O . ALA A 1 552 ? -32.5 -17.359 -1.656 1 95.19 552 ALA A O 1
ATOM 4491 N N . ALA A 1 553 ? -32.531 -17.078 -3.842 1 95.88 553 ALA A N 1
ATOM 4492 C CA . ALA A 1 553 ? -31.938 -15.742 -3.781 1 95.88 553 ALA A CA 1
ATOM 4493 C C . ALA A 1 553 ? -32.875 -14.758 -3.094 1 95.88 553 ALA A C 1
ATOM 4495 O O . ALA A 1 553 ? -32.438 -13.938 -2.285 1 95.88 553 ALA A O 1
ATOM 4496 N N . PHE A 1 554 ? -34.188 -14.859 -3.336 1 96.38 554 PHE A N 1
ATOM 4497 C CA . PHE A 1 554 ? -35.156 -13.977 -2.719 1 96.38 554 PHE A CA 1
ATOM 4498 C C . PHE A 1 554 ? -35.25 -14.242 -1.221 1 96.38 554 PHE A C 1
ATOM 4500 O O . PHE A 1 554 ? -35.344 -13.305 -0.422 1 96.38 554 PHE A O 1
ATOM 4507 N N . ILE A 1 555 ? -35.219 -15.461 -0.888 1 96.38 555 ILE A N 1
ATOM 4508 C CA . ILE A 1 555 ? -35.281 -15.82 0.525 1 96.38 555 ILE A CA 1
ATOM 4509 C C . ILE A 1 555 ? -34 -15.352 1.227 1 96.38 555 ILE A C 1
ATOM 4511 O O . ILE A 1 555 ? -34.062 -14.805 2.332 1 96.38 555 ILE A O 1
ATOM 4515 N N . ASN A 1 556 ? -32.938 -15.578 0.554 1 95.94 556 ASN A N 1
ATOM 4516 C CA . ASN A 1 556 ? -31.688 -15.109 1.115 1 95.94 556 ASN A CA 1
ATOM 4517 C C . ASN A 1 556 ? -31.688 -13.602 1.325 1 95.94 556 ASN A C 1
ATOM 4519 O O . ASN A 1 556 ? -31.219 -13.117 2.355 1 95.94 556 ASN A O 1
ATOM 4523 N N . LEU A 1 557 ? -32.219 -12.875 0.398 1 95.94 557 LEU A N 1
ATOM 4524 C CA . LEU A 1 557 ? -32.281 -11.422 0.505 1 95.94 557 LEU A CA 1
ATOM 4525 C C . LEU A 1 557 ? -33.125 -11.008 1.697 1 95.94 557 LEU A C 1
ATOM 4527 O O . LEU A 1 557 ? -32.75 -10.117 2.459 1 95.94 557 LEU A O 1
ATOM 4531 N N . ALA A 1 558 ? -34.219 -11.664 1.892 1 95.56 558 ALA A N 1
ATOM 4532 C CA . ALA A 1 558 ? -35.094 -11.367 3.014 1 95.56 558 ALA A CA 1
ATOM 4533 C C . ALA A 1 558 ? -34.406 -11.625 4.348 1 95.56 558 ALA A C 1
ATOM 4535 O O . ALA A 1 558 ? -34.531 -10.82 5.277 1 95.56 558 ALA A O 1
ATOM 4536 N N . ILE A 1 559 ? -33.688 -12.68 4.387 1 95.88 559 ILE A N 1
ATOM 4537 C CA . ILE A 1 559 ? -32.969 -13.031 5.609 1 95.88 559 ILE A CA 1
ATOM 4538 C C . ILE A 1 559 ? -31.844 -12.016 5.855 1 95.88 559 ILE A C 1
ATOM 4540 O O . ILE A 1 559 ? -31.609 -11.609 6.996 1 95.88 559 ILE A O 1
ATOM 4544 N N . ILE A 1 560 ? -31.156 -11.617 4.84 1 95.81 560 ILE A N 1
ATOM 4545 C CA . ILE A 1 560 ? -30.062 -10.664 4.941 1 95.81 560 ILE A CA 1
ATOM 4546 C C . ILE A 1 560 ? -30.578 -9.344 5.52 1 95.81 560 ILE A C 1
ATOM 4548 O O . ILE A 1 560 ? -30 -8.797 6.457 1 95.81 560 ILE A O 1
ATOM 4552 N N . ILE A 1 561 ? -31.703 -8.844 4.992 1 93.62 561 ILE A N 1
ATOM 4553 C CA . ILE A 1 561 ? -32.25 -7.57 5.434 1 93.62 561 ILE A CA 1
ATOM 4554 C C . ILE A 1 561 ? -32.688 -7.676 6.898 1 93.62 561 ILE A C 1
ATOM 4556 O O . ILE A 1 561 ? -32.406 -6.77 7.695 1 93.62 561 ILE A O 1
ATOM 4560 N N . THR A 1 562 ? -33.188 -8.812 7.25 1 93.62 562 THR A N 1
ATOM 4561 C CA . THR A 1 562 ? -33.656 -9.023 8.617 1 93.62 562 THR A CA 1
ATOM 4562 C C . THR A 1 562 ? -32.469 -9.125 9.578 1 93.62 562 THR A C 1
ATOM 4564 O O . THR A 1 562 ? -32.469 -8.5 10.641 1 93.62 562 THR A O 1
ATOM 4567 N N . MET A 1 563 ? -31.516 -9.883 9.18 1 94 563 MET A N 1
ATOM 4568 C CA . MET A 1 563 ? -30.328 -10.062 10.031 1 94 563 MET A CA 1
ATOM 4569 C C . MET A 1 563 ? -29.578 -8.75 10.188 1 94 563 MET A C 1
ATOM 4571 O O . MET A 1 563 ? -29.031 -8.469 11.258 1 94 563 MET A O 1
ATOM 4575 N N . ASN A 1 564 ? -29.547 -7.977 9.156 1 92.56 564 ASN A N 1
ATOM 4576 C CA . ASN A 1 564 ? -28.859 -6.688 9.227 1 92.56 564 ASN A CA 1
ATOM 4577 C C . ASN A 1 564 ? -29.547 -5.754 10.227 1 92.56 564 ASN A C 1
ATOM 4579 O O . ASN A 1 564 ? -28.859 -5.027 10.961 1 92.56 564 ASN A O 1
ATOM 4583 N N . TYR A 1 565 ? -30.828 -5.789 10.258 1 90.31 565 TYR A N 1
ATOM 4584 C CA . TYR A 1 565 ? -31.594 -4.941 11.172 1 90.31 565 TYR A CA 1
ATOM 4585 C C . TYR A 1 565 ? -31.266 -5.285 12.625 1 90.31 565 TYR A C 1
ATOM 4587 O O . TYR A 1 565 ? -30.984 -4.398 13.43 1 90.31 565 TYR A O 1
ATOM 4595 N N . PHE A 1 566 ? -31.203 -6.531 12.898 1 90.81 566 PHE A N 1
ATOM 4596 C CA . PHE A 1 566 ? -30.953 -6.977 14.266 1 90.81 566 PHE A CA 1
ATOM 4597 C C . PHE A 1 566 ? -29.484 -6.758 14.648 1 90.81 566 PHE A C 1
ATOM 4599 O O . PHE A 1 566 ? -29.188 -6.336 15.766 1 90.81 566 PHE A O 1
ATOM 4606 N N . TYR A 1 567 ? -28.688 -6.961 13.766 1 92 567 TYR A N 1
ATOM 4607 C CA . TYR A 1 567 ? -27.266 -6.852 14.094 1 92 567 TYR A CA 1
ATOM 4608 C C . TYR A 1 567 ? -26.859 -5.395 14.266 1 92 567 TYR A C 1
ATOM 4610 O O . TYR A 1 567 ? -25.969 -5.086 15.055 1 92 567 TYR A O 1
ATOM 4618 N N . ASN A 1 568 ? -27.438 -4.512 13.539 1 89.56 568 ASN A N 1
ATOM 4619 C CA . ASN A 1 568 ? -27.109 -3.098 13.703 1 89.56 568 ASN A CA 1
ATOM 4620 C C . ASN A 1 568 ? -27.391 -2.623 15.125 1 89.56 568 ASN A C 1
ATOM 4622 O O . ASN A 1 568 ? -26.594 -1.9 15.719 1 89.56 568 ASN A O 1
ATOM 4626 N N . SER A 1 569 ? -28.469 -3.066 15.641 1 90.25 569 SER A N 1
ATOM 4627 C CA . SER A 1 569 ? -28.844 -2.703 17 1 90.25 569 SER A CA 1
ATOM 4628 C C . SER A 1 569 ? -27.891 -3.338 18.016 1 90.25 569 SER A C 1
ATOM 4630 O O . SER A 1 569 ? -27.531 -2.709 19.016 1 90.25 569 SER A O 1
ATOM 4632 N N . LEU A 1 570 ? -27.531 -4.5 17.703 1 91.19 570 LEU A N 1
ATOM 4633 C CA . LEU A 1 570 ? -26.625 -5.203 18.594 1 91.19 570 LEU A CA 1
ATOM 4634 C C . LEU A 1 570 ? -25.234 -4.574 18.562 1 91.19 570 LEU A C 1
ATOM 4636 O O . LEU A 1 570 ? -24.578 -4.426 19.594 1 91.19 570 LEU A O 1
ATOM 4640 N N . ALA A 1 571 ? -24.781 -4.297 17.375 1 92.31 571 ALA A N 1
ATOM 4641 C CA . ALA A 1 571 ? -23.453 -3.697 17.219 1 92.31 571 ALA A CA 1
ATOM 4642 C C . ALA A 1 571 ? -23.375 -2.357 17.938 1 92.31 571 ALA A C 1
ATOM 4644 O O . ALA A 1 571 ? -22.328 -2.018 18.5 1 92.31 571 ALA A O 1
ATOM 4645 N N . HIS A 1 572 ? -24.438 -1.645 17.906 1 90.38 572 HIS A N 1
ATOM 4646 C CA . HIS A 1 572 ? -24.469 -0.367 18.609 1 90.38 572 HIS A CA 1
ATOM 4647 C C . HIS A 1 572 ? -24.344 -0.565 20.109 1 90.38 572 HIS A C 1
ATOM 4649 O O . HIS A 1 572 ? -23.609 0.166 20.781 1 90.38 572 HIS A O 1
ATOM 4655 N N . ARG A 1 573 ? -24.984 -1.543 20.641 1 88.75 573 ARG A N 1
ATOM 4656 C CA . ARG A 1 573 ? -24.938 -1.842 22.062 1 88.75 573 ARG A CA 1
ATOM 4657 C C . ARG A 1 573 ? -23.562 -2.375 22.469 1 88.75 573 ARG A C 1
ATOM 4659 O O . ARG A 1 573 ? -23.047 -2.041 23.531 1 88.75 573 ARG A O 1
ATOM 4666 N N . LEU A 1 574 ? -23.047 -3.148 21.641 1 90.44 574 LEU A N 1
ATOM 4667 C CA . LEU A 1 574 ? -21.734 -3.713 21.922 1 90.44 574 LEU A CA 1
ATOM 4668 C C . LEU A 1 574 ? -20.672 -2.621 21.938 1 90.44 574 LEU A C 1
ATOM 4670 O O . LEU A 1 574 ? -19.766 -2.648 22.781 1 90.44 574 LEU A O 1
ATOM 4674 N N . THR A 1 575 ? -20.766 -1.684 21.016 1 89.88 575 THR A N 1
ATOM 4675 C CA . THR A 1 575 ? -19.781 -0.608 20.938 1 89.88 575 THR A CA 1
ATOM 4676 C C . THR A 1 575 ? -19.906 0.319 22.156 1 89.88 575 THR A C 1
ATOM 4678 O O . THR A 1 575 ? -18.891 0.834 22.656 1 89.88 575 THR A O 1
ATOM 4681 N N . ARG A 1 576 ? -21.109 0.469 22.562 1 85.19 576 ARG A N 1
ATOM 4682 C CA . ARG A 1 576 ? -21.312 1.264 23.766 1 85.19 576 ARG A CA 1
ATOM 4683 C C . ARG A 1 576 ? -20.719 0.568 25 1 85.19 576 ARG A C 1
ATOM 4685 O O . ARG A 1 576 ? -20.156 1.222 25.875 1 85.19 576 ARG A O 1
ATOM 4692 N N . TRP A 1 577 ? -20.844 -0.671 24.938 1 84.56 577 TRP A N 1
ATOM 4693 C CA . TRP A 1 577 ? -20.312 -1.459 26.047 1 84.56 577 TRP A CA 1
ATOM 4694 C C . TRP A 1 577 ? -18.797 -1.414 26.078 1 84.56 577 TRP A C 1
ATOM 4696 O O . TRP A 1 577 ? -18.172 -1.546 27.141 1 84.56 577 TRP A O 1
ATOM 4706 N N . GLU A 1 578 ? -18.141 -1.246 24.984 1 88 578 GLU A N 1
ATOM 4707 C CA . GLU A 1 578 ? -16.688 -1.121 24.906 1 88 578 GLU A CA 1
ATOM 4708 C C . GLU A 1 578 ? -16.219 0.2 25.5 1 88 578 GLU A C 1
ATOM 4710 O O . GLU A 1 578 ? -15.055 0.329 25.891 1 88 578 GLU A O 1
ATOM 4715 N N . CYS A 1 579 ? -17 1.159 25.578 1 81.69 579 CYS A N 1
ATOM 4716 C CA . CYS A 1 579 ? -16.75 2.471 26.172 1 81.69 579 CYS A CA 1
ATOM 4717 C C . CYS A 1 579 ? -15.523 3.121 25.531 1 81.69 579 CYS A C 1
ATOM 4719 O O . CYS A 1 579 ? -14.539 3.406 26.219 1 81.69 579 CYS A O 1
ATOM 4721 N N . PRO A 1 580 ? -15.727 3.391 24.25 1 84.94 580 PRO A N 1
ATOM 4722 C CA . PRO A 1 580 ? -14.609 4.117 23.625 1 84.94 580 PRO A CA 1
ATOM 4723 C C . PRO A 1 580 ? -14.445 5.527 24.188 1 84.94 580 PRO A C 1
ATOM 4725 O O . PRO A 1 580 ? -15.422 6.148 24.609 1 84.94 580 PRO A O 1
ATOM 4728 N N . ARG A 1 581 ? -13.211 6.016 24.172 1 81.56 581 ARG A N 1
ATOM 4729 C CA . ARG A 1 581 ? -12.891 7.297 24.781 1 81.56 581 ARG A CA 1
ATOM 4730 C C . ARG A 1 581 ? -13.375 8.461 23.922 1 81.56 581 ARG A C 1
ATOM 4732 O O . ARG A 1 581 ? -13.969 9.414 24.438 1 81.56 581 ARG A O 1
ATOM 4739 N N . THR A 1 582 ? -13.133 8.328 22.641 1 79.88 582 THR A N 1
ATOM 4740 C CA . THR A 1 582 ? -13.477 9.43 21.75 1 79.88 582 THR A CA 1
ATOM 4741 C C . THR A 1 582 ? -14.594 9.016 20.781 1 79.88 582 THR A C 1
ATOM 4743 O O . THR A 1 582 ? -14.891 7.832 20.641 1 79.88 582 THR A O 1
ATOM 4746 N N . GLN A 1 583 ? -15.258 10 20.234 1 77.88 583 GLN A N 1
ATOM 4747 C CA . GLN A 1 583 ? -16.312 9.734 19.266 1 77.88 583 GLN A CA 1
ATOM 4748 C C . GLN A 1 583 ? -15.742 9.086 18 1 77.88 583 GLN A C 1
ATOM 4750 O O . GLN A 1 583 ? -16.391 8.242 17.375 1 77.88 583 GLN A O 1
ATOM 4755 N N . ALA A 1 584 ? -14.57 9.508 17.656 1 79.38 584 ALA A N 1
ATOM 4756 C CA . ALA A 1 584 ? -13.945 8.914 16.469 1 79.38 584 ALA A CA 1
ATOM 4757 C C . ALA A 1 584 ? -13.664 7.43 16.688 1 79.38 584 ALA A C 1
ATOM 4759 O O . ALA A 1 584 ? -13.852 6.617 15.781 1 79.38 584 ALA A O 1
ATOM 4760 N N . ASP A 1 585 ? -13.312 7.117 17.953 1 83.69 585 ASP A N 1
ATOM 4761 C CA . ASP A 1 585 ? -13.062 5.715 18.281 1 83.69 585 ASP A CA 1
ATOM 4762 C C . ASP A 1 585 ? -14.352 4.906 18.25 1 83.69 585 ASP A C 1
ATOM 4764 O O . ASP A 1 585 ? -14.359 3.742 17.844 1 83.69 585 ASP A O 1
ATOM 4768 N N . PHE A 1 586 ? -15.32 5.531 18.703 1 85.81 586 PHE A N 1
ATOM 4769 C CA . PHE A 1 586 ? -16.625 4.871 18.672 1 85.81 586 PHE A CA 1
ATOM 4770 C C . PHE A 1 586 ? -17.062 4.602 17.234 1 85.81 586 PHE A C 1
ATOM 4772 O O . PHE A 1 586 ? -17.453 3.482 16.906 1 85.81 586 PHE A O 1
ATOM 4779 N N . ASP A 1 587 ? -16.938 5.586 16.391 1 85.38 587 ASP A N 1
ATOM 4780 C CA . ASP A 1 587 ? -17.375 5.453 15 1 85.38 587 ASP A CA 1
ATOM 4781 C C . ASP A 1 587 ? -16.531 4.422 14.258 1 85.38 587 ASP A C 1
ATOM 4783 O O . ASP A 1 587 ? -17.047 3.664 13.43 1 85.38 587 ASP A O 1
ATOM 4787 N N . ASN A 1 588 ? -15.312 4.469 14.57 1 87.44 588 ASN A N 1
ATOM 4788 C CA . ASN A 1 588 ? -14.438 3.514 13.898 1 87.44 588 ASN A CA 1
ATOM 4789 C C . ASN A 1 588 ? -14.758 2.078 14.305 1 87.44 588 ASN A C 1
ATOM 4791 O O . ASN A 1 588 ? -14.859 1.195 13.445 1 87.44 588 ASN A O 1
ATOM 4795 N N . SER A 1 589 ? -14.898 1.843 15.641 1 89.94 589 SER A N 1
ATOM 4796 C CA . SER A 1 589 ? -15.211 0.499 16.125 1 89.94 589 SER A CA 1
ATOM 4797 C C . SER A 1 589 ? -16.578 0.047 15.648 1 89.94 589 SER A C 1
ATOM 4799 O O . SER A 1 589 ? -16.766 -1.106 15.25 1 89.94 589 SER A O 1
ATOM 4801 N N . TYR A 1 590 ? -17.484 0.942 15.641 1 91.69 590 TYR A N 1
ATOM 4802 C CA . TYR A 1 590 ? -18.828 0.636 15.164 1 91.69 590 TYR A CA 1
ATOM 4803 C C . TYR A 1 590 ? -18.828 0.317 13.672 1 91.69 590 TYR A C 1
ATOM 4805 O O . TYR A 1 590 ? -19.438 -0.657 13.242 1 91.69 590 TYR A O 1
ATOM 4813 N N . THR A 1 591 ? -18.172 1.139 12.883 1 91.56 591 THR A N 1
ATOM 4814 C CA . THR A 1 591 ? -18.109 0.947 11.438 1 91.56 591 THR A CA 1
ATOM 4815 C C . THR A 1 591 ? -17.453 -0.393 11.102 1 91.56 591 THR A C 1
ATOM 4817 O O . THR A 1 591 ? -17.953 -1.129 10.25 1 91.56 591 THR A O 1
ATOM 4820 N N . PHE A 1 592 ? -16.453 -0.709 11.82 1 90.31 592 PHE A N 1
ATOM 4821 C CA . PHE A 1 592 ? -15.734 -1.948 11.547 1 90.31 592 PHE A CA 1
ATOM 4822 C C . PHE A 1 592 ? -16.609 -3.158 11.852 1 90.31 592 PHE A C 1
ATOM 4824 O O . PHE A 1 592 ? -16.656 -4.113 11.078 1 90.31 592 PHE A O 1
ATOM 4831 N N . LYS A 1 593 ? -17.359 -3.119 12.938 1 92.56 593 LYS A N 1
ATOM 4832 C CA . LYS A 1 593 ? -18.203 -4.242 13.352 1 92.56 593 LYS A CA 1
ATOM 4833 C C . LYS A 1 593 ? -19.375 -4.43 12.406 1 92.56 593 LYS A C 1
ATOM 4835 O O . LYS A 1 593 ? -19.641 -5.543 11.945 1 92.56 593 LYS A O 1
ATOM 4840 N N . VAL A 1 594 ? -19.938 -3.357 12.086 1 94.06 594 VAL A N 1
ATOM 4841 C CA . VAL A 1 594 ? -21.125 -3.451 11.234 1 94.06 594 VAL A CA 1
ATOM 4842 C C . VAL A 1 594 ? -20.703 -3.834 9.812 1 94.06 594 VAL A C 1
ATOM 4844 O O . VAL A 1 594 ? -21.359 -4.648 9.164 1 94.06 594 VAL A O 1
ATOM 4847 N N . PHE A 1 595 ? -19.594 -3.389 9.367 1 93.94 595 PHE A N 1
ATOM 4848 C CA . PHE A 1 595 ? -19.141 -3.691 8.016 1 93.94 595 PHE A CA 1
ATOM 4849 C C . PHE A 1 595 ? -18.75 -5.16 7.891 1 93.94 595 PHE A C 1
ATOM 4851 O O . PHE A 1 595 ? -19.109 -5.824 6.914 1 93.94 595 PHE A O 1
ATOM 4858 N N . LEU A 1 596 ? -18.047 -5.578 8.828 1 92.12 596 LEU A N 1
ATOM 4859 C CA . LEU A 1 596 ? -17.609 -6.965 8.781 1 92.12 596 LEU A CA 1
ATOM 4860 C C . LEU A 1 596 ? -18.797 -7.918 8.742 1 92.12 596 LEU A C 1
ATOM 4862 O O . LEU A 1 596 ? -18.797 -8.891 7.984 1 92.12 596 LEU A O 1
ATOM 4866 N N . PHE A 1 597 ? -19.734 -7.617 9.508 1 93.62 597 PHE A N 1
ATOM 4867 C CA . PHE A 1 597 ? -20.922 -8.469 9.539 1 93.62 597 PHE A CA 1
ATOM 4868 C C . PHE A 1 597 ? -21.703 -8.367 8.227 1 93.62 597 PHE A C 1
ATOM 4870 O O . PHE A 1 597 ? -22.094 -9.383 7.66 1 93.62 597 PHE A O 1
ATOM 4877 N N . GLN A 1 598 ? -21.938 -7.203 7.793 1 94.44 598 GLN A N 1
ATOM 4878 C CA . GLN A 1 598 ? -22.719 -7.047 6.57 1 94.44 598 GLN A CA 1
ATOM 4879 C C . GLN A 1 598 ? -21.953 -7.57 5.359 1 94.44 598 GLN A C 1
ATOM 4881 O O . GLN A 1 598 ? -22.547 -8.086 4.414 1 94.44 598 GLN A O 1
ATOM 4886 N N . PHE A 1 599 ? -20.672 -7.465 5.387 1 93.56 599 PHE A N 1
ATOM 4887 C CA . PHE A 1 599 ? -19.859 -8.039 4.328 1 93.56 599 PHE A CA 1
ATOM 4888 C C . PHE A 1 599 ? -20.047 -9.547 4.254 1 93.56 599 PHE A C 1
ATOM 4890 O O . PHE A 1 599 ? -20.266 -10.102 3.172 1 93.56 599 PHE A O 1
ATOM 4897 N N . ALA A 1 600 ? -20 -10.148 5.371 1 93.88 600 ALA A N 1
ATOM 4898 C CA . ALA A 1 600 ? -20.203 -11.602 5.422 1 93.88 600 ALA A CA 1
ATOM 4899 C C . ALA A 1 600 ? -21.625 -11.977 5.035 1 93.88 600 ALA A C 1
ATOM 4901 O O . ALA A 1 600 ? -21.844 -12.961 4.328 1 93.88 600 ALA A O 1
ATOM 4902 N N . ASN A 1 601 ? -22.484 -11.164 5.453 1 94.94 601 ASN A N 1
ATOM 4903 C CA . ASN A 1 601 ? -23.891 -11.469 5.234 1 94.94 601 ASN A CA 1
ATOM 4904 C C . ASN A 1 601 ? -24.266 -11.352 3.762 1 94.94 601 ASN A C 1
ATOM 4906 O O . ASN A 1 601 ? -25.016 -12.18 3.24 1 94.94 601 ASN A O 1
ATOM 4910 N N . TYR A 1 602 ? -23.766 -10.406 3.092 1 95.56 602 TYR A N 1
ATOM 4911 C CA . TYR A 1 602 ? -24.156 -10.18 1.701 1 95.56 602 TYR A CA 1
ATOM 4912 C C . TYR A 1 602 ? -23.344 -11.07 0.763 1 95.56 602 TYR A C 1
ATOM 4914 O O . TYR A 1 602 ? -23.859 -11.539 -0.253 1 95.56 602 TYR A O 1
ATOM 4922 N N . TYR A 1 603 ? -22.078 -11.391 1.079 1 95.56 603 TYR A N 1
ATOM 4923 C CA . TYR A 1 603 ? -21.219 -11.977 0.072 1 95.56 603 TYR A CA 1
ATOM 4924 C C . TYR A 1 603 ? -20.969 -13.453 0.359 1 95.56 603 TYR A C 1
ATOM 4926 O O . TYR A 1 603 ? -20.469 -14.188 -0.497 1 95.56 603 TYR A O 1
ATOM 4934 N N . SER A 1 604 ? -21.391 -14.023 1.506 1 94.69 604 SER A N 1
ATOM 4935 C CA . SER A 1 604 ? -21.109 -15.414 1.853 1 94.69 604 SER A CA 1
ATOM 4936 C C . SER A 1 604 ? -21.812 -16.375 0.896 1 94.69 604 SER A C 1
ATOM 4938 O O . SER A 1 604 ? -21.219 -17.375 0.474 1 94.69 604 SER A O 1
ATOM 4940 N N . SER A 1 605 ? -22.984 -16.047 0.546 1 94.44 605 SER A N 1
ATOM 4941 C CA . SER A 1 605 ? -23.703 -16.922 -0.372 1 94.44 605 SER A CA 1
ATOM 4942 C C . SER A 1 605 ? -23.078 -16.906 -1.759 1 94.44 605 SER A C 1
ATOM 4944 O O . SER A 1 605 ? -23.047 -17.938 -2.443 1 94.44 605 SER A O 1
ATOM 4946 N N . LEU A 1 606 ? -22.578 -15.773 -2.16 1 95.19 606 LEU A N 1
ATOM 4947 C CA . LEU A 1 606 ? -21.906 -15.664 -3.451 1 95.19 606 LEU A CA 1
ATOM 4948 C C . LEU A 1 606 ? -20.609 -16.469 -3.459 1 95.19 606 LEU A C 1
ATOM 4950 O O . LEU A 1 606 ? -20.297 -17.125 -4.449 1 95.19 606 LEU A O 1
ATOM 4954 N N . PHE A 1 607 ? -19.906 -16.531 -2.328 1 94.69 607 PHE A N 1
ATOM 4955 C CA . PHE A 1 607 ? -18.672 -17.297 -2.207 1 94.69 607 PHE A CA 1
ATOM 4956 C C . PHE A 1 607 ? -18.969 -18.781 -2.273 1 94.69 607 PHE A C 1
ATOM 4958 O O . PHE A 1 607 ? -18.203 -19.547 -2.895 1 94.69 607 PHE A O 1
ATOM 4965 N N . TYR A 1 608 ? -20.047 -19.203 -1.743 1 93.94 608 TYR A N 1
ATOM 4966 C CA . TYR A 1 608 ? -20.391 -20.609 -1.759 1 93.94 608 TYR A CA 1
ATOM 4967 C C . TYR A 1 608 ? -20.703 -21.078 -3.176 1 93.94 608 TYR A C 1
ATOM 4969 O O . TYR A 1 608 ? -20.156 -22.109 -3.625 1 93.94 608 TYR A O 1
ATOM 4977 N N . ILE A 1 609 ? -21.469 -20.297 -3.854 1 93.25 609 ILE A N 1
ATOM 4978 C CA . ILE A 1 609 ? -21.891 -20.719 -5.188 1 93.25 609 ILE A CA 1
ATOM 4979 C C . ILE A 1 609 ? -20.688 -20.656 -6.145 1 93.25 609 ILE A C 1
ATOM 4981 O O . ILE A 1 609 ? -20.531 -21.531 -6.992 1 93.25 609 ILE A O 1
ATOM 4985 N N . ALA A 1 610 ? -19.859 -19.703 -5.918 1 93.75 610 ALA A N 1
ATOM 4986 C CA . ALA A 1 610 ? -18.75 -19.469 -6.844 1 93.75 610 ALA A CA 1
ATOM 4987 C C . ALA A 1 610 ? -17.656 -20.516 -6.641 1 93.75 610 ALA A C 1
ATOM 4989 O O . ALA A 1 610 ? -17.109 -21.047 -7.609 1 93.75 610 ALA A O 1
ATOM 4990 N N . PHE A 1 611 ? -17.406 -20.969 -5.383 1 92.19 611 PHE A N 1
ATOM 4991 C CA . PHE A 1 611 ? -16.172 -21.703 -5.188 1 92.19 611 PHE A CA 1
ATOM 4992 C C . PHE A 1 611 ? -16.438 -23.047 -4.527 1 92.19 611 PHE A C 1
ATOM 4994 O O . PHE A 1 611 ? -15.617 -23.969 -4.605 1 92.19 611 PHE A O 1
ATOM 5001 N N . PHE A 1 612 ? -17.562 -23.266 -3.906 1 89.94 612 PHE A N 1
ATOM 5002 C CA . PHE A 1 612 ? -17.703 -24.469 -3.107 1 89.94 612 PHE A CA 1
ATOM 5003 C C . PHE A 1 612 ? -18.781 -25.375 -3.697 1 89.94 612 PHE A C 1
ATOM 5005 O O . PHE A 1 612 ? -18.672 -26.609 -3.641 1 89.94 612 PHE A O 1
ATOM 5012 N N . LYS A 1 613 ? -19.75 -24.906 -4.305 1 89.62 613 LYS A N 1
ATOM 5013 C CA . LYS A 1 613 ? -20.875 -25.703 -4.785 1 89.62 613 LYS A CA 1
ATOM 5014 C C . LYS A 1 613 ? -20.422 -26.719 -5.82 1 89.62 613 LYS A C 1
ATOM 5016 O O . LYS A 1 613 ? -20.781 -27.906 -5.738 1 89.62 613 LYS A O 1
ATOM 5021 N N . GLY A 1 614 ? -19.578 -26.281 -6.727 1 82.94 614 GLY A N 1
ATOM 5022 C CA . GLY A 1 614 ? -19.125 -27.172 -7.777 1 82.94 614 GLY A CA 1
ATOM 5023 C C . GLY A 1 614 ? -18.141 -28.219 -7.293 1 82.94 614 GLY A C 1
ATOM 5024 O O . GLY A 1 614 ? -18.078 -29.328 -7.84 1 82.94 614 GLY A O 1
ATOM 5025 N N . VAL A 1 615 ? -17.484 -28.016 -6.23 1 82.88 615 VAL A N 1
ATOM 5026 C CA . VAL A 1 615 ? -16.406 -28.891 -5.77 1 82.88 615 VAL A CA 1
ATOM 5027 C C . VAL A 1 615 ? -16.969 -29.906 -4.773 1 82.88 615 VAL A C 1
ATOM 5029 O O . VAL A 1 615 ? -16.484 -31.047 -4.699 1 82.88 615 VAL A O 1
ATOM 5032 N N . LEU A 1 616 ? -18.031 -29.625 -4.184 1 81.06 616 LEU A N 1
ATOM 5033 C CA . LEU A 1 616 ? -18.547 -30.484 -3.121 1 81.06 616 LEU A CA 1
ATOM 5034 C C . LEU A 1 616 ? -19.469 -31.562 -3.686 1 81.06 616 LEU A C 1
ATOM 5036 O O . LEU A 1 616 ? -19.688 -32.594 -3.053 1 81.06 616 LEU A O 1
ATOM 5040 N N . SER A 1 617 ? -20.062 -31.359 -4.832 1 74.75 617 SER A N 1
ATOM 5041 C CA . SER A 1 617 ? -20.953 -32.344 -5.43 1 74.75 617 SER A CA 1
ATOM 5042 C C . SER A 1 617 ? -20.578 -32.625 -6.887 1 74.75 617 SER A C 1
ATOM 5044 O O . SER A 1 617 ? -21.203 -32.062 -7.797 1 74.75 617 SER A O 1
ATOM 5046 N N . GLN A 1 618 ? -19.594 -33.5 -7.055 1 72.19 618 GLN A N 1
ATOM 5047 C CA . GLN A 1 618 ? -19.141 -33.688 -8.43 1 72.19 618 GLN A CA 1
ATOM 5048 C C . GLN A 1 618 ? -19.594 -35.031 -8.969 1 72.19 618 GLN A C 1
ATOM 5050 O O . GLN A 1 618 ? -19.938 -35.156 -10.148 1 72.19 618 GLN A O 1
ATOM 5055 N N . LEU A 1 619 ? -19.734 -36 -8.094 1 81.69 619 LEU A N 1
ATOM 5056 C CA . LEU A 1 619 ? -19.969 -37.344 -8.602 1 81.69 619 LEU A CA 1
ATOM 5057 C C . LEU A 1 619 ? -21.422 -37.75 -8.414 1 81.69 619 LEU A C 1
ATOM 5059 O O . LEU A 1 619 ? -22.016 -37.531 -7.355 1 81.69 619 LEU A O 1
ATOM 5063 N N . PRO A 1 620 ? -21.953 -38.219 -9.531 1 82.88 620 PRO A N 1
ATOM 5064 C CA . PRO A 1 620 ? -23.328 -38.719 -9.43 1 82.88 620 PRO A CA 1
ATOM 5065 C C . PRO A 1 620 ? -23.406 -40.062 -8.695 1 82.88 620 PRO A C 1
ATOM 5067 O O . PRO A 1 620 ? -22.406 -40.781 -8.602 1 82.88 620 PRO A O 1
ATOM 5070 N N . GLY A 1 621 ? -24.438 -40.406 -8.086 1 75.88 621 GLY A N 1
ATOM 5071 C CA . GLY A 1 621 ? -24.672 -41.719 -7.516 1 75.88 621 GLY A CA 1
ATOM 5072 C C . GLY A 1 621 ? -24.484 -41.75 -6.008 1 75.88 621 GLY A C 1
ATOM 5073 O O . GLY A 1 621 ? -24.203 -40.719 -5.391 1 75.88 621 GLY A O 1
ATOM 5074 N N . HIS A 1 622 ? -24.891 -42.812 -5.398 1 66.88 622 HIS A N 1
ATOM 5075 C CA . HIS A 1 622 ? -24.906 -42.969 -3.947 1 66.88 622 HIS A CA 1
ATOM 5076 C C . HIS A 1 622 ? -23.797 -43.906 -3.484 1 66.88 622 HIS A C 1
ATOM 5078 O O . HIS A 1 622 ? -23.875 -44.469 -2.393 1 66.88 622 HIS A O 1
ATOM 5084 N N . LYS A 1 623 ? -22.703 -43.875 -4.195 1 62.38 623 LYS A N 1
ATOM 5085 C CA . LYS A 1 623 ? -21.703 -44.781 -3.637 1 62.38 623 LYS A CA 1
ATOM 5086 C C . LYS A 1 623 ? -21.031 -44.188 -2.402 1 62.38 623 LYS A C 1
ATOM 5088 O O . LYS A 1 623 ? -20.891 -42.969 -2.301 1 62.38 623 LYS A O 1
ATOM 5093 N N . ASP A 1 624 ? -20.953 -44.812 -1.315 1 53.88 624 ASP A N 1
ATOM 5094 C CA . ASP A 1 624 ? -20.438 -44.375 -0.016 1 53.88 624 ASP A CA 1
ATOM 5095 C C . ASP A 1 624 ? -19.094 -43.656 -0.164 1 53.88 624 ASP A C 1
ATOM 5097 O O . ASP A 1 624 ? -18.828 -42.688 0.536 1 53.88 624 ASP A O 1
ATOM 5101 N N . ASN A 1 625 ? -18.188 -44.219 -0.898 1 55.34 625 ASN A N 1
ATOM 5102 C CA . ASN A 1 625 ? -16.844 -43.656 -0.896 1 55.34 625 ASN A CA 1
ATOM 5103 C C . ASN A 1 625 ? -16.594 -42.781 -2.113 1 55.34 625 ASN A C 1
ATOM 5105 O O . ASN A 1 625 ? -15.523 -42.844 -2.727 1 55.34 625 ASN A O 1
ATOM 5109 N N . ASP A 1 626 ? -17.719 -41.969 -2.398 1 61.62 626 ASP A N 1
ATOM 5110 C CA . ASP A 1 626 ? -17.562 -41.25 -3.668 1 61.62 626 ASP A CA 1
ATOM 5111 C C . ASP A 1 626 ? -16.938 -39.875 -3.461 1 61.62 626 ASP A C 1
ATOM 5113 O O . ASP A 1 626 ? -16.594 -39.188 -4.426 1 61.62 626 ASP A O 1
ATOM 5117 N N . GLY A 1 627 ? -16.469 -39.5 -2.252 1 64.69 627 GLY A N 1
ATOM 5118 C CA . GLY A 1 627 ? -15.797 -38.219 -2.012 1 64.69 627 GLY A CA 1
ATOM 5119 C C . GLY A 1 627 ? -16.75 -37.031 -1.932 1 64.69 627 GLY A C 1
ATOM 5120 O O . GLY A 1 627 ? -16.328 -35.906 -1.645 1 64.69 627 GLY A O 1
ATOM 5121 N N . ASN A 1 628 ? -18.188 -37.312 -2.141 1 70.44 628 ASN A N 1
ATOM 5122 C CA . ASN A 1 628 ? -19.172 -36.25 -2.047 1 70.44 628 ASN A CA 1
ATOM 5123 C C . ASN A 1 628 ? -19.516 -35.906 -0.594 1 70.44 628 ASN A C 1
ATOM 5125 O O . ASN A 1 628 ? -19.5 -36.812 0.261 1 70.44 628 ASN A O 1
ATOM 5129 N N . VAL A 1 629 ? -19.688 -34.625 -0.35 1 76.94 629 VAL A N 1
ATOM 5130 C CA . VAL A 1 629 ? -20.188 -34.25 0.966 1 76.94 629 VAL A CA 1
ATOM 5131 C C . VAL A 1 629 ? -21.688 -34.469 1.04 1 76.94 629 VAL A C 1
ATOM 5133 O O . VAL A 1 629 ? -22.438 -34.031 0.149 1 76.94 629 VAL A O 1
ATOM 5136 N N . LYS A 1 630 ? -22.125 -35.281 1.976 1 79.62 630 LYS A N 1
ATOM 5137 C CA . LYS A 1 630 ? -23.547 -35.625 2.113 1 79.62 630 LYS A CA 1
ATOM 5138 C C . LYS A 1 630 ? -24.109 -35.062 3.412 1 79.62 630 LYS A C 1
ATOM 5140 O O . LYS A 1 630 ? -23.406 -34.969 4.418 1 79.62 630 LYS A O 1
ATOM 5145 N N . ILE A 1 631 ? -25.281 -34.469 3.166 1 76.94 631 ILE A N 1
ATOM 5146 C CA . ILE A 1 631 ? -26.016 -34.031 4.344 1 76.94 631 ILE A CA 1
ATOM 5147 C C . ILE A 1 631 ? -27.172 -34.969 4.629 1 76.94 631 ILE A C 1
ATOM 5149 O O . ILE A 1 631 ? -28.078 -35.125 3.799 1 76.94 631 ILE A O 1
ATOM 5153 N N . ALA A 1 632 ? -27.234 -35.594 5.715 1 76.56 632 ALA A N 1
ATOM 5154 C CA . ALA A 1 632 ? -28.266 -36.562 6.109 1 76.56 632 ALA A CA 1
ATOM 5155 C C . ALA A 1 632 ? -28.422 -37.656 5.062 1 76.56 632 ALA A C 1
ATOM 5157 O O . ALA A 1 632 ? -29.547 -38.031 4.719 1 76.56 632 ALA A O 1
ATOM 5158 N N . GLY A 1 633 ? -27.344 -37.969 4.367 1 73.44 633 GLY A N 1
ATOM 5159 C CA . GLY A 1 633 ? -27.328 -39.062 3.406 1 73.44 633 GLY A CA 1
ATOM 5160 C C . GLY A 1 633 ? -27.625 -38.594 1.989 1 73.44 633 GLY A C 1
ATOM 5161 O O . GLY A 1 633 ? -27.531 -39.406 1.049 1 73.44 633 GLY A O 1
ATOM 5162 N N . TYR A 1 634 ? -28.047 -37.375 1.873 1 75.62 634 TYR A N 1
ATOM 5163 C CA . TYR A 1 634 ? -28.375 -36.875 0.542 1 75.62 634 TYR A CA 1
ATOM 5164 C C . TYR A 1 634 ? -27.266 -36 -0.014 1 75.62 634 TYR A C 1
ATOM 5166 O O . TYR A 1 634 ? -26.656 -35.219 0.721 1 75.62 634 TYR A O 1
ATOM 5174 N N . ARG A 1 635 ? -27.062 -36.281 -1.25 1 81.06 635 ARG A N 1
ATOM 5175 C CA . ARG A 1 635 ? -26.047 -35.469 -1.936 1 81.06 635 ARG A CA 1
ATOM 5176 C C . ARG A 1 635 ? -26.469 -34.031 -2.035 1 81.06 635 ARG A C 1
ATOM 5178 O O . ARG A 1 635 ? -27.656 -33.719 -2.111 1 81.06 635 ARG A O 1
ATOM 5185 N N . LEU A 1 636 ? -25.5 -33.156 -2.055 1 84 636 LEU A N 1
ATOM 5186 C CA . LEU A 1 636 ? -25.75 -31.719 -2.215 1 84 636 LEU A CA 1
ATOM 5187 C C . LEU A 1 636 ? -26.125 -31.391 -3.658 1 84 636 LEU A C 1
ATOM 5189 O O . LEU A 1 636 ? -25.922 -32.219 -4.559 1 84 636 LEU A O 1
ATOM 5193 N N . GLU A 1 637 ? -26.75 -30.25 -3.783 1 81.5 637 GLU A N 1
ATOM 5194 C CA . GLU A 1 637 ? -27.141 -29.844 -5.129 1 81.5 637 GLU A CA 1
ATOM 5195 C C . GLU A 1 637 ? -25.906 -29.578 -5.996 1 81.5 637 GLU A C 1
ATOM 5197 O O . GLU A 1 637 ? -24.984 -28.891 -5.566 1 81.5 637 GLU A O 1
ATOM 5202 N N . GLY A 1 638 ? -25.891 -30.203 -7.113 1 80.94 638 GLY A N 1
ATOM 5203 C CA . GLY A 1 638 ? -24.797 -29.953 -8.055 1 80.94 638 GLY A CA 1
ATOM 5204 C C . GLY A 1 638 ? -25.078 -28.812 -9 1 80.94 638 GLY A C 1
ATOM 5205 O O . GLY A 1 638 ? -26.047 -28.078 -8.828 1 80.94 638 GLY A O 1
ATOM 5206 N N . CYS A 1 639 ? -24.188 -28.578 -9.867 1 85.44 639 CYS A N 1
ATOM 5207 C CA . CYS A 1 639 ? -24.328 -27.531 -10.875 1 85.44 639 CYS A CA 1
ATOM 5208 C C . CYS A 1 639 ? -24.984 -28.078 -12.141 1 85.44 639 CYS A C 1
ATOM 5210 O O . CYS A 1 639 ? -25 -29.297 -12.359 1 85.44 639 CYS A O 1
ATOM 5212 N N . ASP A 1 640 ? -25.609 -27.172 -12.867 1 83.75 640 ASP A N 1
ATOM 5213 C CA . ASP A 1 640 ? -26.109 -27.531 -14.188 1 83.75 640 ASP A CA 1
ATOM 5214 C C . ASP A 1 640 ? -24.969 -28.016 -15.086 1 83.75 640 ASP A C 1
ATOM 5216 O O . ASP A 1 640 ? -23.797 -27.719 -14.828 1 83.75 640 ASP A O 1
ATOM 5220 N N . PRO A 1 641 ? -25.328 -28.875 -16.016 1 82.62 641 PRO A N 1
ATOM 5221 C CA . PRO A 1 641 ? -24.281 -29.359 -16.922 1 82.62 641 PRO A CA 1
ATOM 5222 C C . PRO A 1 641 ? -23.562 -28.219 -17.641 1 82.62 641 PRO A C 1
ATOM 5224 O O . PRO A 1 641 ? -22.422 -28.391 -18.078 1 82.62 641 PRO A O 1
ATOM 5227 N N . ALA A 1 642 ? -24.25 -27.125 -17.734 1 81.06 642 ALA A N 1
ATOM 5228 C CA . ALA A 1 642 ? -23.609 -25.969 -18.375 1 81.06 642 ALA A CA 1
ATOM 5229 C C . ALA A 1 642 ? -22.781 -25.172 -17.375 1 81.06 642 ALA A C 1
ATOM 5231 O O . ALA A 1 642 ? -22.094 -24.219 -17.734 1 81.06 642 ALA A O 1
ATOM 5232 N N . GLY A 1 643 ? -22.781 -25.531 -16.094 1 83.25 643 GLY A N 1
ATOM 5233 C CA . GLY A 1 643 ? -21.969 -24.859 -15.094 1 83.25 643 GLY A CA 1
ATOM 5234 C C . GLY A 1 643 ? -22.797 -24.125 -14.055 1 83.25 643 GLY A C 1
ATOM 5235 O O . GLY A 1 643 ? -24.031 -24.078 -14.164 1 83.25 643 GLY A O 1
ATOM 5236 N N . CYS A 1 644 ? -22.109 -23.547 -13.078 1 87.5 644 CYS A N 1
ATOM 5237 C CA . CYS A 1 644 ? -22.766 -22.844 -11.984 1 87.5 644 CYS A CA 1
ATOM 5238 C C . CYS A 1 644 ? -22.703 -21.328 -12.195 1 87.5 644 CYS A C 1
ATOM 5240 O O . CYS A 1 644 ? -23.016 -20.562 -11.289 1 87.5 644 CYS A O 1
ATOM 5242 N N . PHE A 1 645 ? -22.312 -20.891 -13.32 1 91.75 645 PHE A N 1
ATOM 5243 C CA . PHE A 1 645 ? -22.062 -19.469 -13.555 1 91.75 645 PHE A CA 1
ATOM 5244 C C . PHE A 1 645 ? -23.375 -18.688 -13.555 1 91.75 645 PHE A C 1
ATOM 5246 O O . PHE A 1 645 ? -23.438 -17.594 -12.992 1 91.75 645 PHE A O 1
ATOM 5253 N N . VAL A 1 646 ? -24.469 -19.219 -14.102 1 92.69 646 VAL A N 1
ATOM 5254 C CA . VAL A 1 646 ? -25.75 -18.516 -14.203 1 92.69 646 VAL A CA 1
ATOM 5255 C C . VAL A 1 646 ? -26.359 -18.359 -12.82 1 92.69 646 VAL A C 1
ATOM 5257 O O . VAL A 1 646 ? -26.984 -17.344 -12.531 1 92.69 646 VAL A O 1
ATOM 5260 N N . GLU A 1 647 ? -26.203 -19.359 -12.023 1 93.25 647 GLU A N 1
ATOM 5261 C CA . GLU A 1 647 ? -26.703 -19.25 -10.656 1 93.25 647 GLU A CA 1
ATOM 5262 C C . GLU A 1 647 ? -26.031 -18.109 -9.906 1 93.25 647 GLU A C 1
ATOM 5264 O O . GLU A 1 647 ? -26.672 -17.422 -9.109 1 93.25 647 GLU A O 1
ATOM 5269 N N . LEU A 1 648 ? -24.75 -17.969 -10.125 1 94.25 648 LEU A N 1
ATOM 5270 C CA . LEU A 1 648 ? -24.016 -16.859 -9.516 1 94.25 648 LEU A CA 1
ATOM 5271 C C . LEU A 1 648 ? -24.547 -15.523 -10.008 1 94.25 648 LEU A C 1
ATOM 5273 O O . LEU A 1 648 ? -24.703 -14.586 -9.227 1 94.25 648 LEU A O 1
ATOM 5277 N N . VAL A 1 649 ? -24.875 -15.414 -11.281 1 95.12 649 VAL A N 1
ATOM 5278 C CA . VAL A 1 649 ? -25.406 -14.188 -11.883 1 95.12 649 VAL A CA 1
ATOM 5279 C C . VAL A 1 649 ? -26.766 -13.852 -11.258 1 95.12 649 VAL A C 1
ATOM 5281 O O . VAL A 1 649 ? -27 -12.703 -10.875 1 95.12 649 VAL A O 1
ATOM 5284 N N . ILE A 1 650 ? -27.578 -14.852 -11.117 1 95.06 650 ILE A N 1
ATOM 5285 C CA . ILE A 1 650 ? -28.922 -14.648 -10.57 1 95.06 650 ILE A CA 1
ATOM 5286 C C . ILE A 1 650 ? -28.828 -14.219 -9.109 1 95.06 650 ILE A C 1
ATOM 5288 O O . ILE A 1 650 ? -29.5 -13.266 -8.695 1 95.06 650 ILE A O 1
ATOM 5292 N N . GLN A 1 651 ? -28 -14.938 -8.398 1 95.44 651 GLN A N 1
ATOM 5293 C CA . GLN A 1 651 ? -27.828 -14.594 -6.988 1 95.44 651 GLN A CA 1
ATOM 5294 C C . GLN A 1 651 ? -27.312 -13.164 -6.832 1 95.44 651 GLN A C 1
ATOM 5296 O O . GLN A 1 651 ? -27.812 -12.406 -6 1 95.44 651 GLN A O 1
ATOM 5301 N N . LEU A 1 652 ? -26.375 -12.773 -7.629 1 95.44 652 LEU A N 1
ATOM 5302 C CA . LEU A 1 652 ? -25.781 -11.438 -7.559 1 95.44 652 LEU A CA 1
ATOM 5303 C C . LEU A 1 652 ? -26.781 -10.375 -7.98 1 95.44 652 LEU A C 1
ATOM 5305 O O . LEU A 1 652 ? -26.922 -9.344 -7.32 1 95.44 652 LEU A O 1
ATOM 5309 N N . ALA A 1 653 ? -27.531 -10.562 -8.992 1 95.62 653 ALA A N 1
ATOM 5310 C CA . ALA A 1 653 ? -28.484 -9.602 -9.516 1 95.62 653 ALA A CA 1
ATOM 5311 C C . ALA A 1 653 ? -29.625 -9.359 -8.516 1 95.62 653 ALA A C 1
ATOM 5313 O O . ALA A 1 653 ? -29.984 -8.219 -8.242 1 95.62 653 ALA A O 1
ATOM 5314 N N . ILE A 1 654 ? -30.047 -10.414 -7.914 1 96.44 654 ILE A N 1
ATOM 5315 C CA . ILE A 1 654 ? -31.188 -10.297 -7.008 1 96.44 654 ILE A CA 1
ATOM 5316 C C . ILE A 1 654 ? -30.734 -9.633 -5.703 1 96.44 654 ILE A C 1
ATOM 5318 O O . ILE A 1 654 ? -31.422 -8.75 -5.184 1 96.44 654 ILE A O 1
ATOM 5322 N N . ILE A 1 655 ? -29.609 -10 -5.273 1 95.56 655 ILE A N 1
ATOM 5323 C CA . ILE A 1 655 ? -29.141 -9.438 -4.008 1 95.56 655 ILE A CA 1
ATOM 5324 C C . ILE A 1 655 ? -28.766 -7.973 -4.199 1 95.56 655 ILE A C 1
ATOM 5326 O O . ILE A 1 655 ? -29.156 -7.117 -3.4 1 95.56 655 ILE A O 1
ATOM 5330 N N . MET A 1 656 ? -28.078 -7.66 -5.207 1 95.62 656 MET A N 1
ATOM 5331 C CA . MET A 1 656 ? -27.625 -6.289 -5.418 1 95.62 656 MET A CA 1
ATOM 5332 C C . MET A 1 656 ? -28.781 -5.371 -5.746 1 95.62 656 MET A C 1
ATOM 5334 O O . MET A 1 656 ? -28.984 -4.34 -5.094 1 95.62 656 MET A O 1
ATOM 5338 N N . CYS A 1 657 ? -29.609 -5.762 -6.723 1 94.62 657 CYS A N 1
ATOM 5339 C CA . CYS A 1 657 ? -30.734 -4.922 -7.133 1 94.62 657 CYS A CA 1
ATOM 5340 C C . CYS A 1 657 ? -31.844 -4.926 -6.078 1 94.62 657 CYS A C 1
ATOM 5342 O O . CYS A 1 657 ? -32.469 -3.895 -5.828 1 94.62 657 CYS A O 1
ATOM 5344 N N . GLY A 1 658 ? -32 -6.133 -5.48 1 94.12 658 GLY A N 1
ATOM 5345 C CA . GLY A 1 658 ? -33 -6.207 -4.43 1 94.12 658 GLY A CA 1
ATOM 5346 C C . GLY A 1 658 ? -32.688 -5.332 -3.232 1 94.12 658 GLY A C 1
ATOM 5347 O O . GLY A 1 658 ? -33.562 -4.656 -2.695 1 94.12 658 GLY A O 1
ATOM 5348 N N . LYS A 1 659 ? -31.469 -5.301 -2.828 1 93 659 LYS A N 1
ATOM 5349 C CA . LYS A 1 659 ? -31.031 -4.465 -1.708 1 93 659 LYS A CA 1
ATOM 5350 C C . LYS A 1 659 ? -31.203 -2.984 -2.031 1 93 659 LYS A C 1
ATOM 5352 O O . LYS A 1 659 ? -31.672 -2.211 -1.199 1 93 659 LYS A O 1
ATOM 5357 N N . GLN A 1 660 ? -30.828 -2.588 -3.193 1 90.31 660 GLN A N 1
ATOM 5358 C CA . GLN A 1 660 ? -30.906 -1.187 -3.594 1 90.31 660 GLN A CA 1
ATOM 5359 C C . GLN A 1 660 ? -32.344 -0.72 -3.713 1 90.31 660 GLN A C 1
ATOM 5361 O O . GLN A 1 660 ? -32.688 0.395 -3.309 1 90.31 660 GLN A O 1
ATOM 5366 N N . PHE A 1 661 ? -33.188 -1.595 -4.227 1 89.38 661 PHE A N 1
ATOM 5367 C CA . PHE A 1 661 ? -34.625 -1.26 -4.34 1 89.38 661 PHE A CA 1
ATOM 5368 C C . PHE A 1 661 ? -35.25 -1.138 -2.961 1 89.38 661 PHE A C 1
ATOM 5370 O O . PHE A 1 661 ? -36.031 -0.22 -2.717 1 89.38 661 PHE A O 1
ATOM 5377 N N . PHE A 1 662 ? -34.875 -1.994 -2.143 1 88.88 662 PHE A N 1
ATOM 5378 C CA . PHE A 1 662 ? -35.406 -1.958 -0.788 1 88.88 662 PHE A CA 1
ATOM 5379 C C . PHE A 1 662 ? -34.938 -0.708 -0.052 1 88.88 662 PHE A C 1
ATOM 5381 O O . PHE A 1 662 ? -35.719 -0.068 0.653 1 88.88 662 PHE A O 1
ATOM 5388 N N . SER A 1 663 ? -33.688 -0.398 -0.201 1 86 663 SER A N 1
ATOM 5389 C CA . SER A 1 663 ? -33.125 0.781 0.458 1 86 663 SER A CA 1
ATOM 5390 C C . SER A 1 663 ? -33.781 2.059 -0.058 1 86 663 SER A C 1
ATOM 5392 O O . SER A 1 663 ? -34.094 2.963 0.722 1 86 663 SER A O 1
ATOM 5394 N N . ALA A 1 664 ? -34 2.139 -1.328 1 84.19 664 ALA A N 1
ATOM 5395 C CA . ALA A 1 664 ? -34.688 3.295 -1.915 1 84.19 664 ALA A CA 1
ATOM 5396 C C . ALA A 1 664 ? -36.125 3.398 -1.428 1 84.19 664 ALA A C 1
ATOM 5398 O O . ALA A 1 664 ? -36.625 4.496 -1.137 1 84.19 664 ALA A O 1
ATOM 5399 N N . PHE A 1 665 ? -36.75 2.295 -1.249 1 84.94 665 PHE A N 1
ATOM 5400 C CA . PHE A 1 665 ? -38.125 2.256 -0.785 1 84.94 665 PHE A CA 1
ATOM 5401 C C . PHE A 1 665 ? -38.219 2.717 0.664 1 84.94 665 PHE A C 1
ATOM 5403 O O . PHE A 1 665 ? -39.094 3.504 1.013 1 84.94 665 PHE A O 1
ATOM 5410 N N . VAL A 1 666 ? -37.312 2.307 1.43 1 82.19 666 VAL A N 1
ATOM 5411 C CA . VAL A 1 666 ? -37.312 2.664 2.844 1 82.19 666 VAL A CA 1
ATOM 5412 C C . VAL A 1 666 ? -36.969 4.148 3 1 82.19 666 VAL A C 1
ATOM 5414 O O . VAL A 1 666 ? -37.562 4.832 3.84 1 82.19 666 VAL A O 1
ATOM 5417 N N . GLU A 1 667 ? -36 4.625 2.254 1 80.94 667 GLU A N 1
ATOM 5418 C CA . GLU A 1 667 ? -35.594 6.023 2.33 1 80.94 667 GLU A CA 1
ATOM 5419 C C . GLU A 1 667 ? -36.75 6.953 1.924 1 80.94 667 GLU A C 1
ATOM 5421 O O . GLU A 1 667 ? -36.844 8.078 2.42 1 80.94 667 GLU A O 1
ATOM 5426 N N . PHE A 1 668 ? -37.625 6.469 1.064 1 77.81 668 PHE A N 1
ATOM 5427 C CA . PHE A 1 668 ? -38.75 7.281 0.603 1 77.81 668 PHE A CA 1
ATOM 5428 C C . PHE A 1 668 ? -39.938 7.137 1.533 1 77.81 668 PHE A C 1
ATOM 5430 O O . PHE A 1 668 ? -40.562 8.133 1.911 1 77.81 668 PHE A O 1
ATOM 5437 N N . ALA A 1 669 ? -40.156 5.98 1.911 1 80.19 669 ALA A N 1
ATOM 5438 C CA . ALA A 1 669 ? -41.406 5.68 2.613 1 80.19 669 ALA A CA 1
ATOM 5439 C C . ALA A 1 669 ? -41.25 5.926 4.113 1 80.19 669 ALA A C 1
ATOM 5441 O O . ALA A 1 669 ? -42.156 6.469 4.746 1 80.19 669 ALA A O 1
ATOM 5442 N N . TYR A 1 670 ? -40.125 5.668 4.672 1 79.81 670 TYR A N 1
ATOM 5443 C CA . TYR A 1 670 ? -39.969 5.656 6.125 1 79.81 670 TYR A CA 1
ATOM 5444 C C . TYR A 1 670 ? -40.125 7.059 6.699 1 79.81 670 TYR A C 1
ATOM 5446 O O . TYR A 1 670 ? -40.938 7.281 7.602 1 79.81 670 TYR A O 1
ATOM 5454 N N . PRO A 1 671 ? -39.375 8.055 6.184 1 77 671 PRO A N 1
ATOM 5455 C CA . PRO A 1 671 ? -39.5 9.391 6.77 1 77 671 PRO A CA 1
ATOM 5456 C C . PRO A 1 671 ? -40.906 9.977 6.57 1 77 671 PRO A C 1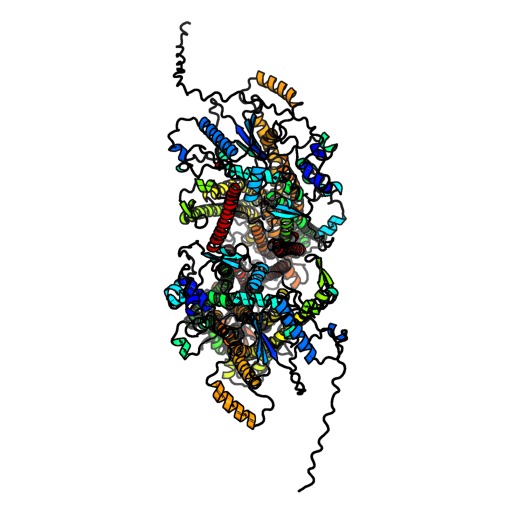
ATOM 5458 O O . PRO A 1 671 ? -41.406 10.68 7.445 1 77 671 PRO A O 1
ATOM 5461 N N . ASN A 1 672 ? -41.625 9.625 5.48 1 76.5 672 ASN A N 1
ATOM 5462 C CA . ASN A 1 672 ? -42.969 10.133 5.227 1 76.5 672 ASN A CA 1
ATOM 5463 C C . ASN A 1 672 ? -44 9.5 6.168 1 76.5 672 ASN A C 1
ATOM 5465 O O . ASN A 1 672 ? -44.906 10.18 6.66 1 76.5 672 ASN A O 1
ATOM 5469 N N . VAL A 1 673 ? -43.75 8.305 6.43 1 77.06 673 VAL A N 1
ATOM 5470 C CA . VAL A 1 673 ? -44.656 7.598 7.324 1 77.06 673 VAL A CA 1
ATOM 5471 C C . VAL A 1 673 ? -44.438 8.07 8.758 1 77.06 673 VAL A C 1
ATOM 5473 O O . VAL A 1 673 ? -45.406 8.273 9.508 1 77.06 673 VAL A O 1
ATOM 5476 N N . MET A 1 674 ? -43.188 8.305 9.102 1 78.38 674 MET A N 1
ATOM 5477 C CA . MET A 1 674 ? -42.875 8.727 10.461 1 78.38 674 MET A CA 1
ATOM 5478 C C . MET A 1 674 ? -43.312 10.164 10.703 1 78.38 674 MET A C 1
ATOM 5480 O O . MET A 1 674 ? -43.781 10.508 11.797 1 78.38 674 MET A O 1
ATOM 5484 N N . SER A 1 675 ? -43.031 11 9.672 1 74.62 675 SER A N 1
ATOM 5485 C CA . SER A 1 675 ? -43.5 12.383 9.789 1 74.62 675 SER A CA 1
ATOM 5486 C C . SER A 1 675 ? -45 12.453 9.945 1 74.62 675 SER A C 1
ATOM 5488 O O . SER A 1 675 ? -45.531 13.258 10.727 1 74.62 675 SER A O 1
ATOM 5490 N N . LEU A 1 676 ? -45.75 11.531 9.227 1 72.12 676 LEU A N 1
ATOM 5491 C CA . LEU A 1 676 ? -47.219 11.484 9.32 1 72.12 676 LEU A CA 1
ATOM 5492 C C . LEU A 1 676 ? -47.656 10.977 10.695 1 72.12 676 LEU A C 1
ATOM 5494 O O . LEU A 1 676 ? -48.594 11.492 11.281 1 72.12 676 LEU A O 1
ATOM 5498 N N . LEU A 1 677 ? -46.875 10.094 11.172 1 73.62 677 LEU A N 1
ATOM 5499 C CA . LEU A 1 677 ? -47.188 9.531 12.484 1 73.62 677 LEU A CA 1
ATOM 5500 C C . LEU A 1 677 ? -46.906 10.547 13.594 1 73.62 677 LEU A C 1
ATOM 5502 O O . LEU A 1 677 ? -47.656 10.641 14.555 1 73.62 677 LEU A O 1
ATOM 5506 N N . ARG A 1 678 ? -45.812 11.25 13.484 1 74.62 678 ARG A N 1
ATOM 5507 C CA . ARG A 1 678 ? -45.469 12.258 14.477 1 74.62 678 ARG A CA 1
ATOM 5508 C C . ARG A 1 678 ? -46.438 13.422 14.461 1 74.62 678 ARG A C 1
ATOM 5510 O O . ARG A 1 678 ? -46.812 13.938 15.516 1 74.62 678 ARG A O 1
ATOM 5517 N N . LYS A 1 679 ? -46.812 13.797 13.219 1 66.69 679 LYS A N 1
ATOM 5518 C CA . LYS A 1 679 ? -47.844 14.828 13.109 1 66.69 679 LYS A CA 1
ATOM 5519 C C . LYS A 1 679 ? -49.156 14.367 13.734 1 66.69 679 LYS A C 1
ATOM 5521 O O . LYS A 1 679 ? -49.844 15.148 14.406 1 66.69 679 LYS A O 1
ATOM 5526 N N . TRP A 1 680 ? -49.344 13.062 13.477 1 64.62 680 TRP A N 1
ATOM 5527 C CA . TRP A 1 680 ? -50.562 12.484 14.023 1 64.62 680 TRP A CA 1
ATOM 5528 C C . TRP A 1 680 ? -50.5 12.391 15.539 1 64.62 680 TRP A C 1
ATOM 5530 O O . TRP A 1 680 ? -51.469 12.703 16.234 1 64.62 680 TRP A O 1
ATOM 5540 N N . GLN A 1 681 ? -49.344 12.023 16.031 1 63.66 681 GLN A N 1
ATOM 5541 C CA . GLN A 1 681 ? -49.156 11.867 17.469 1 63.66 681 GLN A CA 1
ATOM 5542 C C . GLN A 1 681 ? -49.219 13.219 18.172 1 63.66 681 GLN A C 1
ATOM 5544 O O . GLN A 1 681 ? -49.688 13.32 19.297 1 63.66 681 GLN A O 1
ATOM 5549 N N . LEU A 1 682 ? -48.594 14.086 17.5 1 59.72 682 LEU A N 1
ATOM 5550 C CA . LEU A 1 682 ? -48.5 15.406 18.125 1 59.72 682 LEU A CA 1
ATOM 5551 C C . LEU A 1 682 ? -49.844 16.141 18 1 59.72 682 LEU A C 1
ATOM 5553 O O . LEU A 1 682 ? -50.156 17 18.828 1 59.72 682 LEU A O 1
ATOM 5557 N N . MET A 1 683 ? -50.594 15.828 16.797 1 51.25 683 MET A N 1
ATOM 5558 C CA . MET A 1 683 ? -51.906 16.484 16.609 1 51.25 683 MET A CA 1
ATOM 5559 C C . MET A 1 683 ? -52.969 15.82 17.469 1 51.25 683 MET A C 1
ATOM 5561 O O . MET A 1 683 ? -54.031 16.391 17.688 1 51.25 683 MET A O 1
ATOM 5565 N N . VAL A 1 684 ? -52.906 14.555 17.75 1 46.78 684 VAL A N 1
ATOM 5566 C CA . VAL A 1 684 ? -53.938 13.891 18.531 1 46.78 684 VAL A CA 1
ATOM 5567 C C . VAL A 1 684 ? -53.938 14.461 19.953 1 46.78 684 VAL A C 1
ATOM 5569 O O . VAL A 1 684 ? -52.969 14.359 20.688 1 46.78 684 VAL A O 1
ATOM 5572 N N . PRO A 1 685 ? -54.812 15.523 20.219 1 42.47 685 PRO A N 1
ATOM 5573 C CA . PRO A 1 685 ? -55 15.977 21.594 1 42.47 685 PRO A CA 1
ATOM 5574 C C . PRO A 1 685 ? -55.344 14.836 22.562 1 42.47 685 PRO A C 1
ATOM 5576 O O . PRO A 1 685 ? -55.906 13.828 22.156 1 42.47 685 PRO A O 1
ATOM 5579 N N . ILE A 1 686 ? -54.688 14.625 23.625 1 38.53 686 ILE A N 1
ATOM 5580 C CA . ILE A 1 686 ? -55.125 13.641 24.609 1 38.53 686 ILE A CA 1
ATOM 5581 C C . ILE A 1 686 ? -56.656 13.602 24.672 1 38.53 686 ILE A C 1
ATOM 5583 O O . ILE A 1 686 ? -57.25 12.547 24.531 1 38.53 686 ILE A O 1
ATOM 5587 N N . VAL A 1 687 ? -57.344 13.945 26 1 37.72 687 VAL A N 1
ATOM 5588 C CA . VAL 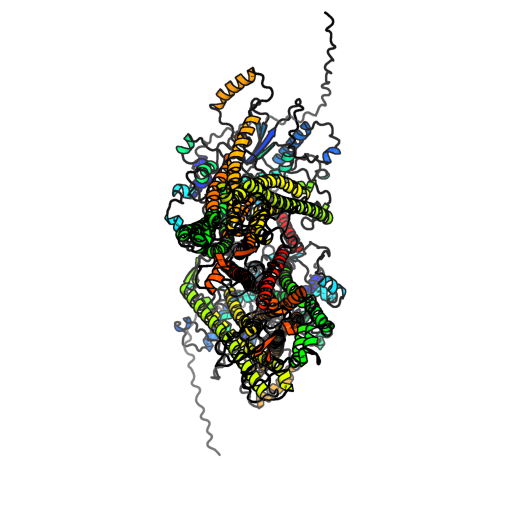A 1 687 ? -58.688 13.781 26.578 1 37.72 687 VAL A CA 1
ATOM 5589 C C . VAL A 1 687 ? -59.656 14.789 25.953 1 37.72 687 VAL A C 1
ATOM 5591 O O . VAL A 1 687 ? -59.812 15.891 26.469 1 37.72 687 VAL A O 1
ATOM 5594 N N . GLU A 1 688 ? -59.5 15.328 24.812 1 39.19 688 GLU A N 1
ATOM 5595 C CA . GLU A 1 688 ? -60.5 16.328 24.469 1 39.19 688 GLU A CA 1
ATOM 5596 C C . GLU A 1 688 ? -61.875 15.688 24.25 1 39.19 688 GLU A C 1
ATOM 5598 O O . GLU A 1 688 ? -61.969 14.617 23.656 1 39.19 688 GLU A O 1
ATOM 5603 N N . THR A 1 689 ? -62.875 15.984 25.188 1 38.44 689 THR A N 1
ATOM 5604 C CA . THR A 1 689 ? -64.312 15.688 25.031 1 38.44 689 THR A CA 1
ATOM 5605 C C . THR A 1 689 ? -64.75 16.062 23.625 1 38.44 689 THR A C 1
ATOM 5607 O O . THR A 1 689 ? -64.125 16.875 22.953 1 38.44 689 THR A O 1
ATOM 5610 N N . LYS A 1 690 ? -65.75 15.461 23.078 1 43.84 690 LYS A N 1
ATOM 5611 C CA . LYS A 1 690 ? -66.438 15.617 21.766 1 43.84 690 LYS A CA 1
ATOM 5612 C C . LYS A 1 690 ? -66.5 17.094 21.375 1 43.84 690 LYS A C 1
ATOM 5614 O O . LYS A 1 690 ? -66.25 17.453 20.234 1 43.84 690 LYS A O 1
ATOM 5619 N N . GLN A 1 691 ? -66.875 17.859 22.359 1 46.88 691 GLN A N 1
ATOM 5620 C CA . GLN A 1 691 ? -67.188 19.25 22.062 1 46.88 691 GLN A CA 1
ATOM 5621 C C . GLN A 1 691 ? -65.938 20.047 21.797 1 46.88 691 GLN A C 1
ATOM 5623 O O . GLN A 1 691 ? -65.875 20.875 20.891 1 46.88 691 GLN A O 1
ATOM 5628 N N . GLN A 1 692 ? -64.875 19.766 22.547 1 45.09 692 GLN A N 1
ATOM 5629 C CA . GLN A 1 692 ? -63.656 20.547 22.422 1 45.09 692 GLN A CA 1
ATOM 5630 C C . GLN A 1 692 ? -62.875 20.188 21.156 1 45.09 692 GLN A C 1
ATOM 5632 O O . GLN A 1 692 ? -62.219 21.031 20.562 1 45.09 692 GLN A O 1
ATOM 5637 N N . ARG A 1 693 ? -63.156 18.953 20.672 1 45.56 693 ARG A N 1
ATOM 5638 C CA . ARG A 1 693 ? -62.594 18.547 19.375 1 45.56 693 ARG A CA 1
ATOM 5639 C C . ARG A 1 693 ? -63.25 19.359 18.25 1 45.56 693 ARG A C 1
ATOM 5641 O O . ARG A 1 693 ? -62.562 19.797 17.328 1 45.56 693 ARG A O 1
ATOM 5648 N N . LYS A 1 694 ? -64.625 19.5 18.281 1 48.53 694 LYS A N 1
ATOM 5649 C CA . LYS A 1 694 ? -65.312 20.297 17.281 1 48.53 694 LYS A CA 1
ATOM 5650 C C . LYS A 1 694 ? -64.812 21.75 17.297 1 48.53 694 LYS A C 1
ATOM 5652 O O . LYS A 1 694 ? -64.625 22.344 16.234 1 48.53 694 LYS A O 1
ATOM 5657 N N . GLU A 1 695 ? -64.688 22.312 18.438 1 47.47 695 GLU A N 1
ATOM 5658 C CA . GLU A 1 695 ? -64.25 23.703 18.516 1 47.47 695 GLU A CA 1
ATOM 5659 C C . GLU A 1 695 ? -62.781 23.844 18.094 1 47.47 695 GLU A C 1
ATOM 5661 O O . GLU A 1 695 ? -62.406 24.812 17.438 1 47.47 695 GLU A O 1
ATOM 5666 N N . ARG A 1 696 ? -61.938 22.875 18.375 1 45.41 696 ARG A N 1
ATOM 5667 C CA . ARG A 1 696 ? -60.531 22.875 17.953 1 45.41 696 ARG A CA 1
ATOM 5668 C C . ARG A 1 696 ? -60.406 22.719 16.453 1 45.41 696 ARG A C 1
ATOM 5670 O O . ARG A 1 696 ? -59.625 23.422 15.805 1 45.41 696 ARG A O 1
ATOM 5677 N N . ILE A 1 697 ? -61.219 21.844 15.867 1 47.75 697 ILE A N 1
ATOM 5678 C CA . ILE A 1 697 ? -61.281 21.75 14.414 1 47.75 697 ILE A CA 1
ATOM 5679 C C . ILE A 1 697 ? -61.781 23.078 13.836 1 47.75 697 ILE A C 1
ATOM 5681 O O . ILE A 1 697 ? -61.25 23.547 12.82 1 47.75 697 ILE A O 1
ATOM 5685 N N . ARG A 1 698 ? -62.812 23.625 14.383 1 45.19 698 ARG A N 1
ATOM 5686 C CA . ARG A 1 698 ? -63.312 24.922 13.914 1 45.19 698 ARG A CA 1
ATOM 5687 C C . ARG A 1 698 ? -62.219 26 14.07 1 45.19 698 ARG A C 1
ATOM 5689 O O . ARG A 1 698 ? -62.031 26.812 13.164 1 45.19 698 ARG A O 1
ATOM 5696 N N . GLU A 1 699 ? -61.594 26.094 15.203 1 44.22 699 GLU A N 1
ATOM 5697 C CA . GLU A 1 699 ? -60.562 27.109 15.391 1 44.22 699 GLU A CA 1
ATOM 5698 C C . GLU A 1 699 ? -59.281 26.75 14.617 1 44.22 699 GLU A C 1
ATOM 5700 O O . GLU A 1 699 ? -58.625 27.625 14.07 1 44.22 699 GLU A O 1
ATOM 5705 N N . GLU A 1 700 ? -58.875 25.562 14.586 1 43.75 700 GLU A N 1
ATOM 5706 C CA . GLU A 1 700 ? -57.75 25.125 13.758 1 43.75 700 GLU A CA 1
ATOM 5707 C C . GLU A 1 700 ? -58.062 25.312 12.273 1 43.75 700 GLU A C 1
ATOM 5709 O O . GLU A 1 700 ? -57.156 25.641 11.484 1 43.75 700 GLU A O 1
ATOM 5714 N N . SER A 1 701 ? -59.25 24.906 11.781 1 41.44 701 SER A N 1
ATOM 5715 C CA . SER A 1 701 ? -59.625 25.281 10.422 1 41.44 701 SER A CA 1
ATOM 5716 C C . SER A 1 701 ? -59.625 26.797 10.242 1 41.44 701 SER A C 1
ATOM 5718 O O . SER A 1 701 ? -59.312 27.297 9.156 1 41.44 701 SER A O 1
ATOM 5720 N N . CYS A 1 702 ? -60.188 27.594 11.133 1 36.44 702 CYS A N 1
ATOM 5721 C CA . CYS A 1 702 ? -60.094 29.047 11.016 1 36.44 702 CYS A CA 1
ATOM 5722 C C . CYS A 1 702 ? -58.656 29.516 11.195 1 36.44 702 CYS A C 1
ATOM 5724 O O . CYS A 1 702 ? -58.188 30.438 10.508 1 36.44 702 CYS A O 1
ATOM 5726 N N . LYS A 1 703 ? -57.969 29.188 12.312 1 41.12 703 LYS A N 1
ATOM 5727 C CA . LYS A 1 703 ? -56.594 29.672 12.461 1 41.12 703 LYS A CA 1
ATOM 5728 C C . LYS A 1 703 ? -55.625 28.875 11.57 1 41.12 703 LYS A C 1
ATOM 5730 O O . LYS A 1 703 ? -54.469 29.266 11.414 1 41.12 703 LYS A O 1
ATOM 5735 N N . LYS A 1 704 ? -55.719 27.781 11.172 1 41.03 704 LYS A N 1
ATOM 5736 C CA . LYS A 1 704 ? -54.906 27.156 10.133 1 41.03 704 LYS A CA 1
ATOM 5737 C C . LYS A 1 704 ? -55 27.938 8.82 1 41.03 704 LYS A C 1
ATOM 5739 O O . LYS A 1 704 ? -54.125 27.797 7.957 1 41.03 704 LYS A O 1
ATOM 5744 N N . VAL A 1 705 ? -56.125 28.312 8.445 1 39.09 705 VAL A N 1
ATOM 5745 C CA . VAL A 1 705 ? -56.094 28.938 7.133 1 39.09 705 VAL A CA 1
ATOM 5746 C C . VAL A 1 705 ? -55 30.031 7.113 1 39.09 705 VAL A C 1
ATOM 5748 O O . VAL A 1 705 ? -54.25 30.156 6.141 1 39.09 705 VAL A O 1
ATOM 5751 N N . GLY A 1 706 ? -54.969 31.328 7.957 1 37.75 706 GLY A N 1
ATOM 5752 C CA . GLY A 1 706 ? -54.062 32.469 7.734 1 37.75 706 GLY A CA 1
ATOM 5753 C C . GLY A 1 706 ? -52.75 32.344 8.492 1 37.75 706 GLY A C 1
ATOM 5754 O O . GLY A 1 706 ? -51.812 33.094 8.203 1 37.75 706 GLY A O 1
ATOM 5755 N N . LYS A 1 707 ? -52.531 32.062 9.992 1 45.16 707 LYS A N 1
ATOM 5756 C CA . LYS A 1 707 ? -51.344 32.438 10.789 1 45.16 707 LYS A CA 1
ATOM 5757 C C . LYS A 1 707 ? -50.25 31.406 10.648 1 45.16 707 LYS A C 1
ATOM 5759 O O . LYS A 1 707 ? -50.438 30.219 10.969 1 45.16 707 LYS A O 1
ATOM 5764 N N . ASP A 1 708 ? -49.188 31.5 9.812 1 56.5 708 ASP A N 1
ATOM 5765 C CA . ASP A 1 708 ? -47.906 30.906 9.438 1 56.5 708 ASP A CA 1
ATOM 5766 C C . ASP A 1 708 ? -47.156 30.375 10.656 1 56.5 708 ASP A C 1
ATOM 5768 O O . ASP A 1 708 ? -46.938 31.125 11.617 1 56.5 708 ASP A O 1
ATOM 5772 N N . MET A 1 709 ? -47.25 28.938 11.086 1 72 709 MET A N 1
ATOM 5773 C CA . MET A 1 709 ? -46.375 28.312 12.094 1 72 709 MET A CA 1
ATOM 5774 C C . MET A 1 709 ? -45 28.906 12.055 1 72 709 MET A C 1
ATOM 5776 O O . MET A 1 709 ? -44.438 29.125 10.977 1 72 709 MET A O 1
ATOM 5780 N N . ALA A 1 710 ? -44.656 29.312 13.328 1 80.5 710 ALA A N 1
ATOM 5781 C CA . ALA A 1 710 ? -43.312 29.828 13.406 1 80.5 710 ALA A CA 1
ATOM 5782 C C . ALA A 1 710 ? -42.281 28.797 12.953 1 80.5 710 ALA A C 1
ATOM 5784 O O . ALA A 1 710 ? -42.531 27.594 13.039 1 80.5 710 ALA A O 1
ATOM 5785 N N . ARG A 1 711 ? -41.281 29.141 12.391 1 85.94 711 ARG A N 1
ATOM 5786 C CA . ARG A 1 711 ? -40.25 28.281 11.82 1 85.94 711 ARG A CA 1
ATOM 5787 C C . ARG A 1 711 ? -39.688 27.328 12.875 1 85.94 711 ARG A C 1
ATOM 5789 O O . ARG A 1 711 ? -39.406 26.156 12.594 1 85.94 711 ARG A O 1
ATOM 5796 N N . TRP A 1 712 ? -39.438 27.75 14.117 1 88 712 TRP A N 1
ATOM 5797 C CA . TRP A 1 712 ? -38.875 26.922 15.172 1 88 712 TRP A CA 1
ATOM 5798 C C . TRP A 1 712 ? -39.844 25.828 15.594 1 88 712 TRP A C 1
ATOM 5800 O O . TRP A 1 712 ? -39.438 24.766 16.047 1 88 712 TRP A O 1
ATOM 5810 N N . GLU A 1 713 ? -41.156 26.047 15.477 1 83.69 713 GLU A N 1
ATOM 5811 C CA . GLU A 1 713 ? -42.156 25.016 15.758 1 83.69 713 GLU A CA 1
ATOM 5812 C C . GLU A 1 713 ? -42.25 24 14.617 1 83.69 713 GLU A C 1
ATOM 5814 O O . GLU A 1 713 ? -42.344 22.797 14.859 1 83.69 713 GLU A O 1
ATOM 5819 N N . ALA A 1 714 ? -42.25 24.547 13.406 1 83.56 714 ALA A N 1
ATOM 5820 C CA . ALA A 1 714 ? -42.312 23.672 12.234 1 83.56 714 ALA A CA 1
ATOM 5821 C C . ALA A 1 714 ? -41.125 22.703 12.203 1 83.56 714 ALA A C 1
ATOM 5823 O O . ALA A 1 714 ? -41.281 21.547 11.812 1 83.56 714 ALA A O 1
ATOM 5824 N N . ASP A 1 715 ? -39.938 23.156 12.57 1 89.56 715 ASP A N 1
ATOM 5825 C CA . ASP A 1 715 ? -38.75 22.328 12.539 1 89.56 715 ASP A CA 1
ATOM 5826 C C . ASP A 1 715 ? -38.781 21.266 13.641 1 89.56 715 ASP A C 1
ATOM 5828 O O . ASP A 1 715 ? -38.125 20.234 13.531 1 89.56 715 ASP A O 1
ATOM 5832 N N . TYR A 1 716 ? -39.469 21.531 14.727 1 86.06 716 TYR A N 1
ATOM 5833 C CA . TYR A 1 716 ? -39.594 20.562 15.812 1 86.06 716 TYR A CA 1
ATOM 5834 C C . TYR A 1 716 ? -40.312 19.312 15.352 1 86.06 716 TYR A C 1
ATOM 5836 O O . TYR A 1 716 ? -40.031 18.203 15.836 1 86.06 716 TYR A O 1
ATOM 5844 N N . TYR A 1 717 ? -41.188 19.406 14.367 1 80.5 717 TYR A N 1
ATOM 5845 C CA . TYR A 1 717 ? -42 18.281 13.898 1 80.5 717 TYR A CA 1
ATOM 5846 C C . TYR A 1 717 ? -41.25 17.453 12.867 1 80.5 717 TYR A C 1
ATOM 5848 O O . TYR A 1 717 ? -41.688 16.375 12.469 1 80.5 717 TYR A O 1
ATOM 5856 N N . LEU A 1 718 ? -40.125 17.953 12.484 1 86.88 718 LEU A N 1
ATOM 5857 C CA . LEU A 1 718 ? -39.312 17.188 11.555 1 86.88 718 LEU A CA 1
ATOM 5858 C C . LEU A 1 718 ? -38.594 16.047 12.273 1 86.88 718 LEU A C 1
ATOM 5860 O O . LEU A 1 718 ? -38.531 16.016 13.5 1 86.88 718 LEU A O 1
ATOM 5864 N N . ASN A 1 719 ? -38.125 15.086 11.539 1 85.25 719 ASN A N 1
ATOM 5865 C CA . ASN A 1 719 ? -37.406 13.945 12.109 1 85.25 719 ASN A CA 1
ATOM 5866 C C . ASN A 1 719 ? -36.062 14.359 12.68 1 85.25 719 ASN A C 1
ATOM 5868 O O . ASN A 1 719 ? -35.344 15.141 12.055 1 85.25 719 ASN A O 1
ATOM 5872 N N . PRO A 1 720 ? -35.781 13.875 13.891 1 84 720 PRO A N 1
ATOM 5873 C CA . PRO A 1 720 ? -34.469 14.219 14.469 1 84 720 PRO A CA 1
ATOM 5874 C C . PRO A 1 720 ? -33.312 13.539 13.75 1 84 720 PRO A C 1
ATOM 5876 O O . PRO A 1 720 ? -33.469 12.477 13.148 1 84 720 PRO A O 1
ATOM 5879 N N . THR A 1 721 ? -32.219 14.25 13.742 1 78.5 721 THR A N 1
ATOM 5880 C CA . THR A 1 721 ? -31 13.695 13.141 1 78.5 721 THR A CA 1
ATOM 5881 C C . THR A 1 721 ? -30.219 12.852 14.156 1 78.5 721 THR A C 1
ATOM 5883 O O . THR A 1 721 ? -29.984 13.297 15.281 1 78.5 721 THR A O 1
ATOM 5886 N N . TYR A 1 722 ? -30.125 11.578 13.914 1 68.88 722 TYR A N 1
ATOM 5887 C CA . TYR A 1 722 ? -29.344 10.727 14.805 1 68.88 722 TYR A CA 1
ATOM 5888 C C . TYR A 1 722 ? -27.859 10.844 14.508 1 68.88 722 TYR A C 1
ATOM 5890 O O . TYR A 1 722 ? -27.469 11.305 13.438 1 68.88 722 TYR A O 1
ATOM 5898 N N . ASP A 1 723 ? -26.953 10.625 15.469 1 65.5 723 ASP A N 1
ATOM 5899 C CA . ASP A 1 723 ? -25.5 10.797 15.391 1 65.5 723 ASP A CA 1
ATOM 5900 C C . ASP A 1 723 ? -24.906 9.977 14.242 1 65.5 723 ASP A C 1
ATOM 5902 O O . ASP A 1 723 ? -23.938 10.391 13.609 1 65.5 723 ASP A O 1
ATOM 5906 N N . GLN A 1 724 ? -25.578 8.852 13.945 1 72.31 724 GLN A N 1
ATOM 5907 C CA . GLN A 1 724 ? -24.984 7.98 12.945 1 72.31 724 GLN A CA 1
ATOM 5908 C C . GLN A 1 724 ? -25.75 8.039 11.633 1 72.31 724 GLN A C 1
ATOM 5910 O O . GLN A 1 724 ? -25.875 7.027 10.93 1 72.31 724 GLN A O 1
ATOM 5915 N N . PHE A 1 725 ? -26.156 9.195 11.234 1 77.69 725 PHE A N 1
ATOM 5916 C CA . PHE A 1 725 ? -27 9.258 10.055 1 77.69 725 PHE A CA 1
ATOM 5917 C C . PHE A 1 725 ? -26.172 9.109 8.781 1 77.69 725 PHE A C 1
ATOM 5919 O O . PHE A 1 725 ? -26.641 8.531 7.797 1 77.69 725 PHE A O 1
ATOM 5926 N N . LEU A 1 726 ? -24.969 9.625 8.766 1 87.56 726 LEU A N 1
ATOM 5927 C CA . LEU A 1 726 ? -24.141 9.523 7.562 1 87.56 726 LEU A CA 1
ATOM 5928 C C . LEU A 1 726 ? -23.5 8.148 7.457 1 87.56 726 LEU A C 1
ATOM 5930 O O . LEU A 1 726 ? -23.078 7.734 6.371 1 87.56 726 LEU A O 1
ATOM 5934 N N . PHE A 1 727 ? -23.516 7.414 8.555 1 88.5 727 PHE A N 1
ATOM 5935 C CA . PHE A 1 727 ? -22.922 6.086 8.578 1 88.5 727 PHE A CA 1
ATOM 5936 C C . PHE A 1 727 ? -23.688 5.125 7.688 1 88.5 727 PHE A C 1
ATOM 5938 O O . PHE A 1 727 ? -23.109 4.398 6.887 1 88.5 727 PHE A O 1
ATOM 5945 N N . ASP A 1 728 ? -24.953 5.168 7.77 1 87.44 728 ASP A N 1
ATOM 5946 C CA . ASP A 1 728 ? -25.797 4.246 7.012 1 87.44 728 ASP A CA 1
ATOM 5947 C C . ASP A 1 728 ? -25.719 4.531 5.516 1 87.44 728 ASP A C 1
ATOM 5949 O O . ASP A 1 728 ? -25.75 3.605 4.699 1 87.44 728 ASP A O 1
ATOM 5953 N N . GLU A 1 729 ? -25.594 5.785 5.238 1 91.12 729 GLU A N 1
ATOM 5954 C CA . GLU A 1 729 ? -25.5 6.164 3.832 1 91.12 729 GLU A CA 1
ATOM 5955 C C . GLU A 1 729 ? -24.172 5.707 3.225 1 91.12 729 GLU A C 1
ATOM 5957 O O . GLU A 1 729 ? -24.141 5.152 2.123 1 91.12 729 GLU A O 1
ATOM 5962 N N . TYR A 1 730 ? -23.047 5.891 3.943 1 93.81 730 TYR A N 1
ATOM 5963 C CA . TYR A 1 730 ? -21.75 5.438 3.465 1 93.81 730 TYR A CA 1
ATOM 5964 C C . TYR A 1 730 ? -21.703 3.92 3.354 1 93.81 730 TYR A C 1
ATOM 5966 O O . TYR A 1 730 ? -21.156 3.375 2.396 1 93.81 730 TYR A O 1
ATOM 5974 N N . LEU A 1 731 ? -22.297 3.277 4.324 1 93.94 731 LEU A N 1
ATOM 5975 C CA . LEU A 1 731 ? -22.281 1.818 4.352 1 93.94 731 LEU A CA 1
ATOM 5976 C C . LEU A 1 731 ? -22.984 1.242 3.129 1 93.94 731 LEU A C 1
ATOM 5978 O O . LEU A 1 731 ? -22.5 0.299 2.508 1 93.94 731 LEU A O 1
ATOM 5982 N N . GLU A 1 732 ? -24.062 1.831 2.77 1 92.56 732 GLU A N 1
ATOM 5983 C CA . GLU A 1 732 ? -24.812 1.373 1.608 1 92.56 732 GLU A CA 1
ATOM 5984 C C . GLU A 1 732 ? -24 1.509 0.327 1 92.56 732 GLU A C 1
ATOM 5986 O O . GLU A 1 732 ? -23.969 0.596 -0.501 1 92.56 732 GLU A O 1
ATOM 5991 N N . MET A 1 733 ? -23.344 2.59 0.204 1 95.31 733 MET A N 1
ATOM 5992 C CA . MET A 1 733 ? -22.594 2.846 -1.021 1 95.31 733 MET A CA 1
ATOM 5993 C C . MET A 1 733 ? -21.312 2.01 -1.064 1 95.31 733 MET A C 1
ATOM 5995 O O . MET A 1 733 ? -20.875 1.589 -2.137 1 95.31 733 MET A O 1
ATOM 5999 N N . VAL A 1 734 ? -20.688 1.755 0.094 1 95.69 734 VAL A N 1
ATOM 6000 C CA . VAL A 1 734 ? -19.469 0.964 0.156 1 95.69 734 VAL A CA 1
ATOM 6001 C C . VAL A 1 734 ? -19.766 -0.491 -0.191 1 95.69 734 VAL A C 1
ATOM 6003 O O . VAL A 1 734 ? -19 -1.145 -0.894 1 95.69 734 VAL A O 1
ATOM 6006 N N . LEU A 1 735 ? -20.953 -0.994 0.228 1 95.94 735 LEU A N 1
ATOM 6007 C CA . LEU A 1 735 ? -21.359 -2.348 -0.129 1 95.94 735 LEU A CA 1
ATOM 6008 C C . LEU A 1 735 ? -21.672 -2.447 -1.619 1 95.94 735 LEU A C 1
ATOM 6010 O O . LEU A 1 735 ? -21.375 -3.459 -2.254 1 95.94 735 LEU A O 1
ATOM 6014 N N . GLN A 1 736 ? -22.266 -1.388 -2.096 1 96 736 GLN A N 1
ATOM 6015 C CA . GLN A 1 736 ? -22.516 -1.343 -3.533 1 96 736 GLN A CA 1
ATOM 6016 C C . GLN A 1 736 ? -21.219 -1.382 -4.32 1 96 736 GLN A C 1
ATOM 6018 O O . GLN A 1 736 ? -21.125 -2.039 -5.363 1 96 736 GLN A O 1
ATOM 6023 N N . PHE A 1 737 ? -20.188 -0.704 -3.896 1 97.06 737 PHE A N 1
ATOM 6024 C CA . PHE A 1 737 ? -18.859 -0.736 -4.5 1 97.06 737 PHE A CA 1
ATOM 6025 C C . PHE A 1 737 ? -18.312 -2.158 -4.523 1 97.06 737 PHE A C 1
ATOM 6027 O O . PHE A 1 737 ? -17.672 -2.568 -5.5 1 97.06 737 PHE A O 1
ATOM 6034 N N . GLY A 1 738 ? -18.609 -2.875 -3.49 1 96.56 738 GLY A N 1
ATOM 6035 C CA . GLY A 1 738 ? -18.188 -4.266 -3.445 1 96.56 738 GLY A CA 1
ATOM 6036 C C . GLY A 1 738 ? -18.859 -5.125 -4.508 1 96.56 738 GLY A C 1
ATOM 6037 O O . GLY A 1 738 ? -18.188 -5.938 -5.156 1 96.56 738 GLY A O 1
ATOM 6038 N N . PHE A 1 739 ? -20.125 -4.902 -4.746 1 95.75 739 PHE A N 1
ATOM 6039 C CA . PHE A 1 739 ? -20.844 -5.664 -5.762 1 95.75 739 PHE A CA 1
ATOM 6040 C C . PHE A 1 739 ? -20.312 -5.34 -7.156 1 95.75 739 PHE A C 1
ATOM 6042 O O . PHE A 1 739 ? -20.297 -6.203 -8.039 1 95.75 739 PHE A O 1
ATOM 6049 N N . CYS A 1 740 ? -19.812 -4.113 -7.266 1 96.06 740 CYS A N 1
ATOM 6050 C CA . CYS A 1 740 ? -19.375 -3.648 -8.57 1 96.06 740 CYS A CA 1
ATOM 6051 C C . CYS A 1 740 ? -17.922 -4.051 -8.828 1 96.06 740 CYS A C 1
ATOM 6053 O O . CYS A 1 740 ? -17.422 -3.908 -9.945 1 96.06 740 CYS A O 1
ATOM 6055 N N . THR A 1 741 ? -17.266 -4.613 -7.852 1 95.94 741 THR A N 1
ATOM 6056 C CA . THR A 1 741 ? -15.844 -4.859 -8.062 1 95.94 741 THR A CA 1
ATOM 6057 C C . THR A 1 741 ? -15.484 -6.305 -7.73 1 95.94 741 THR A C 1
ATOM 6059 O O . THR A 1 741 ? -14.75 -6.957 -8.477 1 95.94 741 THR A O 1
ATOM 6062 N N . LEU A 1 742 ? -15.969 -6.934 -6.699 1 95.5 742 LEU A N 1
ATOM 6063 C CA . LEU A 1 742 ? -15.539 -8.234 -6.199 1 95.5 742 LEU A CA 1
ATOM 6064 C C . LEU A 1 742 ? -15.945 -9.352 -7.156 1 95.5 742 LEU A C 1
ATOM 6066 O O . LEU A 1 742 ? -15.156 -10.25 -7.445 1 95.5 742 LEU A O 1
ATOM 6070 N N . PHE A 1 743 ? -17.219 -9.352 -7.629 1 94.94 743 PHE A N 1
ATOM 6071 C CA . PHE A 1 743 ? -17.734 -10.414 -8.492 1 94.94 743 PHE A CA 1
ATOM 6072 C C . PHE A 1 743 ? -18.234 -9.836 -9.812 1 94.94 743 PHE A C 1
ATOM 6074 O O . PHE A 1 743 ? -19.234 -10.312 -10.359 1 94.94 743 PHE A O 1
ATOM 6081 N N . VAL A 1 744 ? -17.609 -8.82 -10.258 1 93.94 744 VAL A N 1
ATOM 6082 C CA . VAL A 1 744 ? -18.109 -8.086 -11.422 1 93.94 744 VAL A CA 1
ATOM 6083 C C . VAL A 1 744 ? -17.938 -8.938 -12.68 1 93.94 744 VAL A C 1
ATOM 6085 O O . VAL A 1 744 ? -18.656 -8.742 -13.664 1 93.94 744 VAL A O 1
ATOM 6088 N N . ALA A 1 745 ? -17.062 -9.922 -12.633 1 93.69 745 ALA A N 1
ATOM 6089 C CA . ALA A 1 745 ? -16.875 -10.828 -13.758 1 93.69 745 ALA A CA 1
ATOM 6090 C C . ALA A 1 745 ? -18.156 -11.602 -14.062 1 93.69 745 ALA A C 1
ATOM 6092 O O . ALA A 1 745 ? -18.406 -11.969 -15.211 1 93.69 745 ALA A O 1
ATOM 6093 N N . ALA A 1 746 ? -18.953 -11.828 -13.102 1 94.31 746 ALA A N 1
ATOM 6094 C CA . ALA A 1 746 ? -20.188 -12.602 -13.258 1 94.31 746 ALA A CA 1
ATOM 6095 C C . ALA A 1 746 ? -21.328 -11.719 -13.742 1 94.31 746 ALA A C 1
ATOM 6097 O O . ALA A 1 746 ? -22.234 -12.195 -14.43 1 94.31 746 ALA A O 1
ATOM 6098 N N . PHE A 1 747 ? -21.266 -10.484 -13.383 1 94.94 747 PHE A N 1
ATOM 6099 C CA . PHE A 1 747 ? -22.375 -9.594 -13.711 1 94.94 747 PHE A CA 1
ATOM 6100 C C . PHE A 1 747 ? -21.859 -8.227 -14.125 1 94.94 747 PHE A C 1
ATOM 6102 O O . PHE A 1 747 ? -21.938 -7.266 -13.352 1 94.94 747 PHE A O 1
ATOM 6109 N N . PRO A 1 748 ? -21.516 -8.055 -15.391 1 95.88 748 PRO A N 1
ATOM 6110 C CA . PRO A 1 748 ? -20.922 -6.805 -15.875 1 95.88 748 PRO A CA 1
ATOM 6111 C C . PRO A 1 748 ? -21.922 -5.648 -15.906 1 95.88 748 PRO A C 1
ATOM 6113 O O . PRO A 1 748 ? -21.531 -4.492 -16.062 1 95.88 748 PRO A O 1
ATOM 6116 N N . LEU A 1 749 ? -23.219 -5.883 -15.648 1 95.81 749 LEU A N 1
ATOM 6117 C CA . LEU A 1 749 ? -24.234 -4.832 -15.641 1 95.81 749 LEU A CA 1
ATOM 6118 C C . LEU A 1 749 ? -24.359 -4.195 -14.266 1 95.81 749 LEU A C 1
ATOM 6120 O O . LEU A 1 749 ? -25.094 -3.219 -14.086 1 95.81 749 LEU A O 1
ATOM 6124 N N . ALA A 1 750 ? -23.625 -4.68 -13.336 1 96.69 750 ALA A N 1
ATOM 6125 C CA . ALA A 1 750 ? -23.703 -4.18 -11.969 1 96.69 750 ALA A CA 1
ATOM 6126 C C . ALA A 1 750 ? -23.438 -2.678 -11.914 1 96.69 750 ALA A C 1
ATOM 6128 O O . ALA A 1 750 ? -24.188 -1.926 -11.305 1 96.69 750 ALA A O 1
ATOM 6129 N N . PRO A 1 751 ? -22.406 -2.127 -12.609 1 96.94 751 PRO A N 1
ATOM 6130 C CA . PRO A 1 751 ? -22.172 -0.682 -12.578 1 96.94 751 PRO A CA 1
ATOM 6131 C C . PRO A 1 751 ? -23.312 0.12 -13.188 1 96.94 751 PRO A C 1
ATOM 6133 O O . PRO A 1 751 ? -23.594 1.236 -12.742 1 96.94 751 PRO A O 1
ATOM 6136 N N . PHE A 1 752 ? -24 -0.45 -14.172 1 96.94 752 PHE A N 1
ATOM 6137 C CA . PHE A 1 752 ? -25.125 0.236 -14.789 1 96.94 752 PHE A CA 1
ATOM 6138 C C . PHE A 1 752 ? -26.266 0.416 -13.797 1 96.94 752 PHE A C 1
ATOM 6140 O O . PHE A 1 752 ? -26.797 1.517 -13.648 1 96.94 752 PHE A O 1
ATOM 6147 N N . PHE A 1 753 ? -26.609 -0.603 -13.102 1 96.31 753 PHE A N 1
ATOM 6148 C CA . PHE A 1 753 ? -27.672 -0.515 -12.109 1 96.31 753 PHE A CA 1
ATOM 6149 C C . PHE A 1 753 ? -27.234 0.348 -10.93 1 96.31 753 PHE A C 1
ATOM 6151 O O . PHE A 1 753 ? -28.062 1.01 -10.297 1 96.31 753 PHE A O 1
ATOM 6158 N N . ALA A 1 754 ? -25.922 0.338 -10.609 1 96.94 754 ALA A N 1
ATOM 6159 C CA . ALA A 1 754 ? -25.406 1.202 -9.555 1 96.94 754 ALA A CA 1
ATOM 6160 C C . ALA A 1 754 ? -25.562 2.674 -9.922 1 96.94 754 ALA A C 1
ATOM 6162 O O . ALA A 1 754 ? -25.922 3.498 -9.078 1 96.94 754 ALA A O 1
ATOM 6163 N N . VAL A 1 755 ? -25.328 3.021 -11.219 1 95.88 755 VAL A N 1
ATOM 6164 C CA . VAL A 1 755 ? -25.469 4.402 -11.672 1 95.88 755 VAL A CA 1
ATOM 6165 C C . VAL A 1 755 ? -26.922 4.836 -11.547 1 95.88 755 VAL A C 1
ATOM 6167 O O . VAL A 1 755 ? -27.219 5.922 -11.039 1 95.88 755 VAL A O 1
ATOM 6170 N N . LEU A 1 756 ? -27.844 3.994 -11.906 1 94.06 756 LEU A N 1
ATOM 6171 C CA . LEU A 1 756 ? -29.266 4.309 -11.82 1 94.06 756 LEU A CA 1
ATOM 6172 C C . LEU A 1 756 ? -29.672 4.52 -10.367 1 94.06 756 LEU A C 1
ATOM 6174 O O . LEU A 1 756 ? -30.391 5.473 -10.055 1 94.06 756 LEU A O 1
ATOM 6178 N N . ASN A 1 757 ? -29.172 3.688 -9.547 1 93.94 757 ASN A N 1
ATOM 6179 C CA . ASN A 1 757 ? -29.469 3.805 -8.125 1 93.94 757 ASN A CA 1
ATOM 6180 C C . ASN A 1 757 ? -28.891 5.078 -7.535 1 93.94 757 ASN A C 1
ATOM 6182 O O . ASN A 1 757 ? -29.531 5.754 -6.73 1 93.94 757 ASN A O 1
ATOM 6186 N N . ASN A 1 758 ? -27.656 5.41 -7.914 1 94.5 758 ASN A N 1
ATOM 6187 C CA . ASN A 1 758 ? -26.953 6.555 -7.336 1 94.5 758 ASN A CA 1
ATOM 6188 C C . ASN A 1 758 ? -27.594 7.875 -7.766 1 94.5 758 ASN A C 1
ATOM 6190 O O . ASN A 1 758 ? -27.641 8.828 -6.984 1 94.5 758 ASN A O 1
ATOM 6194 N N . ILE A 1 759 ? -28.078 7.949 -8.961 1 91 759 ILE A N 1
ATOM 6195 C CA . ILE A 1 759 ? -28.75 9.156 -9.445 1 91 759 ILE A CA 1
ATOM 6196 C C . ILE A 1 759 ? -30 9.414 -8.609 1 91 759 ILE A C 1
ATOM 6198 O O . ILE A 1 759 ? -30.281 10.555 -8.219 1 91 759 ILE A O 1
ATOM 6202 N N . LEU A 1 760 ? -30.672 8.375 -8.25 1 89.5 760 LEU A N 1
ATOM 6203 C CA . LEU A 1 760 ? -31.859 8.5 -7.41 1 89.5 760 LEU A CA 1
ATOM 6204 C C . LEU A 1 760 ? -31.484 8.773 -5.961 1 89.5 760 LEU A C 1
ATOM 6206 O O . LEU A 1 760 ? -32.125 9.57 -5.285 1 89.5 760 LEU A O 1
ATOM 6210 N N . GLU A 1 761 ? -30.422 8.18 -5.555 1 91.31 761 GLU A N 1
ATOM 6211 C CA . GLU A 1 761 ? -29.969 8.297 -4.172 1 91.31 761 GLU A CA 1
ATOM 6212 C C . GLU A 1 761 ? -29.516 9.727 -3.855 1 91.31 761 GLU A C 1
ATOM 6214 O O . GLU A 1 761 ? -29.781 10.234 -2.764 1 91.31 761 GLU A O 1
ATOM 6219 N N . ILE A 1 762 ? -28.859 10.375 -4.742 1 92.25 762 ILE A N 1
ATOM 6220 C CA . ILE A 1 762 ? -28.391 11.734 -4.535 1 92.25 762 ILE A CA 1
ATOM 6221 C C . ILE A 1 762 ? -29.578 12.656 -4.273 1 92.25 762 ILE A C 1
ATOM 6223 O O . ILE A 1 762 ? -29.562 13.477 -3.348 1 92.25 762 ILE A O 1
ATOM 6227 N N . ARG A 1 763 ? -30.703 12.477 -4.953 1 91.06 763 ARG A N 1
ATOM 6228 C CA . ARG A 1 763 ? -31.859 13.344 -4.816 1 91.06 763 ARG A CA 1
ATOM 6229 C C . ARG A 1 763 ? -32.688 12.953 -3.594 1 91.06 763 ARG A C 1
ATOM 6231 O O . ARG A 1 763 ? -33.219 13.82 -2.9 1 91.06 763 ARG A O 1
ATOM 6238 N N . LEU A 1 764 ? -32.719 11.742 -3.367 1 89.62 764 LEU A N 1
ATOM 6239 C CA . LEU A 1 764 ? -33.469 11.281 -2.211 1 89.62 764 LEU A CA 1
ATOM 6240 C C . LEU A 1 764 ? -32.781 11.703 -0.911 1 89.62 764 LEU A C 1
ATOM 6242 O O . LEU A 1 764 ? -33.469 12.094 0.045 1 89.62 764 LEU A O 1
ATOM 6246 N N . ASP A 1 765 ? -31.516 11.578 -0.889 1 91.38 765 ASP A N 1
ATOM 6247 C CA . ASP A 1 765 ? -30.781 12.008 0.294 1 91.38 765 ASP A CA 1
ATOM 6248 C C . ASP A 1 765 ? -30.859 13.523 0.471 1 91.38 765 ASP A C 1
ATOM 6250 O O . ASP A 1 765 ? -30.953 14.016 1.598 1 91.38 765 ASP A O 1
ATOM 6254 N N . ALA A 1 766 ? -30.75 14.234 -0.629 1 92.81 766 ALA A N 1
ATOM 6255 C CA . ALA A 1 766 ? -30.906 15.688 -0.555 1 92.81 766 ALA A CA 1
ATOM 6256 C C . ALA A 1 766 ? -32.281 16.062 -0.007 1 92.81 766 ALA A C 1
ATOM 6258 O O . ALA A 1 766 ? -32.375 16.953 0.839 1 92.81 766 ALA A O 1
ATOM 6259 N N . TYR A 1 767 ? -33.281 15.352 -0.475 1 90.25 767 TYR A N 1
ATOM 6260 C CA . TYR A 1 767 ? -34.625 15.594 -0.001 1 90.25 767 TYR A CA 1
ATOM 6261 C C . TYR A 1 767 ? -34.781 15.234 1.476 1 90.25 767 TYR A C 1
ATOM 6263 O O . TYR A 1 767 ? -35.406 15.961 2.238 1 90.25 767 TYR A O 1
ATOM 6271 N N . LYS A 1 768 ? -34.188 14.289 1.867 1 88.88 768 LYS A N 1
ATOM 6272 C CA . LYS A 1 768 ? -34.219 13.828 3.252 1 88.88 768 LYS A CA 1
ATOM 6273 C C . LYS A 1 768 ? -33.594 14.852 4.188 1 88.88 768 LYS A C 1
ATOM 6275 O O . LYS A 1 768 ? -34.188 15.203 5.215 1 88.88 768 LYS A O 1
ATOM 6280 N N . PHE A 1 769 ? -32.438 15.422 3.857 1 89.44 769 PHE A N 1
ATOM 6281 C CA . PHE A 1 769 ? -31.703 16.328 4.73 1 89.44 769 PHE A CA 1
ATOM 6282 C C . PHE A 1 769 ? -32.344 17.719 4.715 1 89.44 769 PHE A C 1
ATOM 6284 O O . PHE A 1 769 ? -32.344 18.406 5.73 1 89.44 769 PHE A O 1
ATOM 6291 N N . LEU A 1 770 ? -32.875 18.062 3.57 1 91.31 770 LEU A N 1
ATOM 6292 C CA . LEU A 1 770 ? -33.344 19.438 3.424 1 91.31 770 LEU A CA 1
ATOM 6293 C C . LEU A 1 770 ? -34.781 19.562 3.889 1 91.31 770 LEU A C 1
ATOM 6295 O O . LEU A 1 770 ? -35.188 20.609 4.418 1 91.31 770 LEU A O 1
ATOM 6299 N N . VAL A 1 771 ? -35.625 18.516 3.766 1 88.5 771 VAL A N 1
ATOM 6300 C CA . VAL A 1 771 ? -37.062 18.703 3.959 1 88.5 771 VAL A CA 1
ATOM 6301 C C . VAL A 1 771 ? -37.531 17.828 5.117 1 88.5 771 VAL A C 1
ATOM 6303 O O . VAL A 1 771 ? -38.375 18.266 5.93 1 88.5 771 VAL A O 1
ATOM 6306 N N . ASN A 1 772 ? -37.031 16.719 5.293 1 87.06 772 ASN A N 1
ATOM 6307 C CA . ASN A 1 772 ? -37.656 15.75 6.203 1 87.06 772 ASN A CA 1
ATOM 6308 C C . ASN A 1 772 ? -36.938 15.703 7.543 1 87.06 772 ASN A C 1
ATOM 6310 O O . ASN A 1 772 ? -37.469 15.18 8.523 1 87.06 772 ASN A O 1
ATOM 6314 N N . THR A 1 773 ? -35.781 16.203 7.648 1 88.94 773 THR A N 1
ATOM 6315 C CA . THR A 1 773 ? -35 16.125 8.883 1 88.94 773 THR A CA 1
ATOM 6316 C C . THR A 1 773 ? -34.688 17.516 9.422 1 88.94 773 THR A C 1
ATOM 6318 O O . THR A 1 773 ? -34.625 18.484 8.664 1 88.94 773 THR A O 1
ATOM 6321 N N . GLN A 1 774 ? -34.531 17.453 10.766 1 91.31 774 GLN A N 1
ATOM 6322 C CA . GLN A 1 774 ? -34.031 18.703 11.367 1 91.31 774 GLN A CA 1
ATOM 6323 C C . GLN A 1 774 ? -32.656 19.047 10.867 1 91.31 774 GLN A C 1
ATOM 6325 O O . GLN A 1 774 ? -31.875 18.156 10.508 1 91.31 774 GLN A O 1
ATOM 6330 N N . ARG A 1 775 ? -32.375 20.281 10.781 1 92.38 775 ARG A N 1
ATOM 6331 C CA . ARG A 1 775 ? -31.062 20.703 10.297 1 92.38 775 ARG A CA 1
ATOM 6332 C C . ARG A 1 775 ? -29.953 20.141 11.188 1 92.38 775 ARG A C 1
ATOM 6334 O O . ARG A 1 775 ? -29.906 20.422 12.391 1 92.38 775 ARG A O 1
ATOM 6341 N N . PRO A 1 776 ? -29.125 19.328 10.664 1 91.19 776 PRO A N 1
ATOM 6342 C CA . PRO A 1 776 ? -28.031 18.797 11.461 1 91.19 776 PRO A CA 1
ATOM 6343 C C . PRO A 1 776 ? -27.016 19.875 11.844 1 91.19 776 PRO A C 1
ATOM 6345 O O . PRO A 1 776 ? -26.906 20.906 11.172 1 91.19 776 PRO A O 1
ATOM 6348 N N . VAL A 1 777 ? -26.297 19.609 12.953 1 90.19 777 VAL A N 1
ATOM 6349 C CA . VAL A 1 777 ? -25.234 20.531 13.359 1 90.19 777 VAL A CA 1
ATOM 6350 C C . VAL A 1 777 ? -24.141 20.562 12.289 1 90.19 777 VAL A C 1
ATOM 6352 O O . VAL A 1 777 ? -23.688 19.5 11.836 1 90.19 777 VAL A O 1
ATOM 6355 N N . PRO A 1 778 ? -23.812 21.672 11.766 1 90.62 778 PRO A N 1
ATOM 6356 C CA . PRO A 1 778 ? -22.781 21.781 10.734 1 90.62 778 PRO A CA 1
ATOM 6357 C C . PRO A 1 778 ? -21.391 21.406 11.25 1 90.62 778 PRO A C 1
ATOM 6359 O O . PRO A 1 778 ? -20.562 22.281 11.484 1 90.62 778 PRO A O 1
ATOM 6362 N N . ALA A 1 779 ? -21.125 20.156 11.281 1 85.25 779 ALA A N 1
ATOM 6363 C CA . ALA A 1 779 ? -19.844 19.641 11.766 1 85.25 779 ALA A CA 1
ATOM 6364 C C . ALA A 1 779 ? -18.781 19.688 10.672 1 85.25 779 ALA A C 1
ATOM 6366 O O . ALA A 1 779 ? -19.109 19.672 9.484 1 85.25 779 ALA A O 1
ATOM 6367 N N . GLN A 1 780 ? -17.547 19.875 11.117 1 83.25 780 GLN A N 1
ATOM 6368 C CA . GLN A 1 780 ? -16.438 19.875 10.18 1 83.25 780 GLN A CA 1
ATOM 6369 C C . GLN A 1 780 ? -15.773 18.5 10.117 1 83.25 780 GLN A C 1
ATOM 6371 O O . GLN A 1 780 ? -15.711 17.781 11.117 1 83.25 780 GLN A O 1
ATOM 6376 N N . ALA A 1 781 ? -15.508 18.078 8.945 1 84.12 781 ALA A N 1
ATOM 6377 C CA . ALA A 1 781 ? -14.797 16.828 8.75 1 84.12 781 ALA A CA 1
ATOM 6378 C C . ALA A 1 781 ? -13.633 17 7.773 1 84.12 781 ALA A C 1
ATOM 6380 O O . ALA A 1 781 ? -13.727 17.781 6.824 1 84.12 781 ALA A O 1
ATOM 6381 N N . ARG A 1 782 ? -12.516 16.312 8.055 1 81.62 782 ARG A N 1
ATOM 6382 C CA . ARG A 1 782 ? -11.336 16.406 7.191 1 81.62 782 ARG A CA 1
ATOM 6383 C C . ARG A 1 782 ? -11.469 15.484 5.984 1 81.62 782 ARG A C 1
ATOM 6385 O O . ARG A 1 782 ? -11.062 15.844 4.875 1 81.62 782 ARG A O 1
ATOM 6392 N N . ASN A 1 783 ? -11.898 14.352 6.211 1 86.69 783 ASN A N 1
ATOM 6393 C CA . ASN A 1 783 ? -12.031 13.344 5.168 1 86.69 783 ASN A CA 1
ATOM 6394 C C . ASN A 1 783 ? -13.141 12.344 5.496 1 86.69 783 ASN A C 1
ATOM 6396 O O . ASN A 1 783 ? -13.906 12.547 6.441 1 86.69 783 ASN A O 1
ATOM 6400 N N . ILE A 1 784 ? -13.336 11.406 4.625 1 87.5 784 ILE A N 1
ATOM 6401 C CA . ILE A 1 784 ? -14.391 10.414 4.797 1 87.5 784 ILE A CA 1
ATOM 6402 C C . ILE A 1 784 ? -13.977 9.391 5.852 1 87.5 784 ILE A C 1
ATOM 6404 O O . ILE A 1 784 ? -14.766 8.516 6.219 1 87.5 784 ILE A O 1
ATOM 6408 N N . GLY A 1 785 ? -12.805 9.516 6.379 1 83.12 785 GLY A N 1
ATOM 6409 C CA . GLY A 1 785 ? -12.383 8.727 7.523 1 83.12 785 GLY A CA 1
ATOM 6410 C C . GLY A 1 785 ? -12.016 7.301 7.16 1 83.12 785 GLY A C 1
ATOM 6411 O O . GLY A 1 785 ? -11.305 7.066 6.188 1 83.12 785 GLY A O 1
ATOM 6412 N N . VAL A 1 786 ? -12.547 6.309 7.867 1 88.5 786 VAL A N 1
ATOM 6413 C CA . VAL A 1 786 ? -12.172 4.902 7.801 1 88.5 786 VAL A CA 1
ATOM 6414 C C . VAL A 1 786 ? -12.727 4.277 6.52 1 88.5 786 VAL A C 1
ATOM 6416 O O . VAL A 1 786 ? -12.25 3.23 6.078 1 88.5 786 VAL A O 1
ATOM 6419 N N . TRP A 1 787 ? -13.688 4.902 5.883 1 93.25 787 TRP A N 1
ATOM 6420 C CA . TRP A 1 787 ? -14.305 4.363 4.676 1 93.25 787 TRP A CA 1
ATOM 6421 C C . TRP A 1 787 ? -13.281 4.254 3.549 1 93.25 787 TRP A C 1
ATOM 6423 O O . TRP A 1 787 ? -13.359 3.338 2.725 1 93.25 787 TRP A O 1
ATOM 6433 N N . LEU A 1 788 ? -12.328 5.18 3.51 1 93.19 788 LEU A N 1
ATOM 6434 C CA . LEU A 1 788 ? -11.312 5.133 2.465 1 93.19 788 LEU A CA 1
ATOM 6435 C C . LEU A 1 788 ? -10.438 3.898 2.617 1 93.19 788 LEU A C 1
ATOM 6437 O O . LEU A 1 788 ? -10.07 3.268 1.623 1 93.19 788 LEU A O 1
ATOM 6441 N N . LYS A 1 789 ? -10.188 3.531 3.816 1 90.25 789 LYS A N 1
ATOM 6442 C CA . LYS A 1 789 ? -9.383 2.336 4.074 1 90.25 789 LYS A CA 1
ATOM 6443 C C . LYS A 1 789 ? -10.148 1.071 3.693 1 90.25 789 LYS A C 1
ATOM 6445 O O . LYS A 1 789 ? -9.57 0.133 3.143 1 90.25 789 LYS A O 1
ATOM 6450 N N . ILE A 1 790 ? -11.391 1.061 3.984 1 93.81 790 ILE A N 1
ATOM 6451 C CA . ILE A 1 790 ? -12.219 -0.097 3.662 1 93.81 790 ILE A CA 1
ATOM 6452 C C . ILE A 1 790 ? -12.32 -0.255 2.146 1 93.81 790 ILE A C 1
ATOM 6454 O O . ILE A 1 790 ? -12.203 -1.366 1.624 1 93.81 790 ILE A O 1
ATOM 6458 N N . LEU A 1 791 ? -12.5 0.844 1.433 1 96.31 791 LEU A N 1
ATOM 6459 C CA . LEU A 1 791 ? -12.578 0.81 -0.024 1 96.31 791 LEU A CA 1
ATOM 6460 C C . LEU A 1 791 ? -11.273 0.311 -0.627 1 96.31 791 LEU A C 1
ATOM 6462 O O . LEU A 1 791 ? -11.281 -0.424 -1.617 1 96.31 791 LEU A O 1
ATOM 6466 N N . ASP A 1 792 ? -10.18 0.638 -0.029 1 93.06 792 ASP A N 1
ATOM 6467 C CA . ASP A 1 792 ? -8.867 0.193 -0.496 1 93.06 792 ASP A CA 1
ATOM 6468 C C . ASP A 1 792 ? -8.711 -1.316 -0.326 1 93.06 792 ASP A C 1
ATOM 6470 O O . ASP A 1 792 ? -8.18 -1.992 -1.211 1 93.06 792 ASP A O 1
ATOM 6474 N N . VAL A 1 793 ? -9.234 -1.792 0.756 1 91.5 793 VAL A N 1
ATOM 6475 C CA . VAL A 1 793 ? -9.148 -3.225 1.02 1 91.5 793 VAL A CA 1
ATOM 6476 C C . VAL A 1 793 ? -10.023 -3.986 0.024 1 91.5 793 VAL A C 1
ATOM 6478 O O . VAL A 1 793 ? -9.602 -5.008 -0.523 1 91.5 793 VAL A O 1
ATOM 6481 N N . ILE A 1 794 ? -11.18 -3.48 -0.236 1 95 794 ILE A N 1
ATOM 6482 C CA . ILE A 1 794 ? -12.078 -4.121 -1.189 1 95 794 ILE A CA 1
ATOM 6483 C C . ILE A 1 794 ? -11.445 -4.125 -2.578 1 95 794 ILE A C 1
ATOM 6485 O O . ILE A 1 794 ? -11.523 -5.117 -3.303 1 95 794 ILE A O 1
ATOM 6489 N N . SER A 1 795 ? -10.797 -3.012 -2.879 1 95.19 795 SER A N 1
ATOM 6490 C CA . SER A 1 795 ? -10.148 -2.887 -4.18 1 95.19 795 SER A CA 1
ATOM 6491 C C . SER A 1 795 ? -9.039 -3.92 -4.348 1 95.19 795 SER A C 1
ATOM 6493 O O . SER A 1 795 ? -8.906 -4.527 -5.414 1 95.19 795 SER A O 1
ATOM 6495 N N . LYS A 1 796 ? -8.312 -4.23 -3.344 1 92.06 796 LYS A N 1
ATOM 6496 C CA . LYS A 1 796 ? -7.219 -5.191 -3.416 1 92.06 796 LYS A CA 1
ATOM 6497 C C . LYS A 1 796 ? -7.742 -6.621 -3.512 1 92.06 796 LYS A C 1
ATOM 6499 O O . LYS A 1 796 ? -7.215 -7.434 -4.273 1 92.06 796 LYS A O 1
ATOM 6504 N N . PHE A 1 797 ? -8.828 -6.926 -2.877 1 92.88 797 PHE A N 1
ATOM 6505 C CA . PHE A 1 797 ? -9.391 -8.273 -2.887 1 92.88 797 PHE A CA 1
ATOM 6506 C C . PHE A 1 797 ? -10.156 -8.531 -4.18 1 92.88 797 PHE A C 1
ATOM 6508 O O . PHE A 1 797 ? -10.328 -9.688 -4.582 1 92.88 797 PHE A O 1
ATOM 6515 N N . SER A 1 798 ? -10.594 -7.449 -4.785 1 95.62 798 SER A N 1
ATOM 6516 C CA . SER A 1 798 ? -11.359 -7.602 -6.02 1 95.62 798 SER A CA 1
ATOM 6517 C C . SER A 1 798 ? -10.516 -8.273 -7.105 1 95.62 798 SER A C 1
ATOM 6519 O O . SER A 1 798 ? -11.039 -9.062 -7.895 1 95.62 798 SER A O 1
ATOM 6521 N N . VAL A 1 799 ? -9.188 -8.078 -7.137 1 95.5 799 VAL A N 1
ATOM 6522 C CA . VAL A 1 799 ? -8.32 -8.664 -8.148 1 95.5 799 VAL A CA 1
ATOM 6523 C C . VAL A 1 799 ? -8.273 -10.18 -7.98 1 95.5 799 VAL A C 1
ATOM 6525 O O . VAL A 1 799 ? -8.469 -10.922 -8.945 1 95.5 799 VAL A O 1
ATOM 6528 N N . THR A 1 800 ? -8.094 -10.625 -6.766 1 94.88 800 THR A N 1
ATOM 6529 C CA . THR A 1 800 ? -7.941 -12.047 -6.484 1 94.88 800 THR A CA 1
ATOM 6530 C C . THR A 1 800 ? -9.273 -12.781 -6.672 1 94.88 800 THR A C 1
ATOM 6532 O O . THR A 1 800 ? -9.312 -13.867 -7.25 1 94.88 800 THR A O 1
ATOM 6535 N N . ILE A 1 801 ? -10.367 -12.18 -6.27 1 95.56 801 ILE A N 1
ATOM 6536 C CA . ILE A 1 801 ? -11.664 -12.836 -6.344 1 95.56 801 ILE A CA 1
ATOM 6537 C C . ILE A 1 801 ? -12.109 -12.945 -7.801 1 95.56 801 ILE A C 1
ATOM 6539 O O . ILE A 1 801 ? -12.609 -13.984 -8.234 1 95.56 801 ILE A O 1
ATOM 6543 N N . ASN A 1 802 ? -11.883 -11.914 -8.57 1 96.62 802 ASN A N 1
ATOM 6544 C CA . ASN A 1 802 ? -12.234 -11.984 -9.984 1 96.62 802 ASN A CA 1
ATOM 6545 C C . ASN A 1 802 ? -11.367 -13 -10.727 1 96.62 802 ASN A C 1
ATOM 6547 O O . ASN A 1 802 ? -11.852 -13.695 -11.625 1 96.62 802 ASN A O 1
ATOM 6551 N N . ALA A 1 803 ? -10.086 -13.07 -10.328 1 96.88 803 ALA A N 1
ATOM 6552 C CA . ALA A 1 803 ? -9.219 -14.062 -10.938 1 96.88 803 ALA A CA 1
ATOM 6553 C C . ALA A 1 803 ? -9.711 -15.477 -10.648 1 96.88 803 ALA A C 1
ATOM 6555 O O . ALA A 1 803 ? -9.742 -16.328 -11.539 1 96.88 803 ALA A O 1
ATOM 6556 N N . LEU A 1 804 ? -10.172 -15.688 -9.461 1 96.19 804 LEU A N 1
ATOM 6557 C CA . LEU A 1 804 ? -10.656 -17 -9.062 1 96.19 804 LEU A CA 1
ATOM 6558 C C . LEU A 1 804 ? -11.984 -17.328 -9.742 1 96.19 804 LEU A C 1
ATOM 6560 O O . LEU A 1 804 ? -12.234 -18.469 -10.133 1 96.19 804 LEU A O 1
ATOM 6564 N N . VAL A 1 805 ? -12.812 -16.312 -9.914 1 95.62 805 VAL A N 1
ATOM 6565 C CA . VAL A 1 805 ? -14.102 -16.516 -10.57 1 95.62 805 VAL A CA 1
ATOM 6566 C C . VAL A 1 805 ? -13.883 -16.875 -12.039 1 95.62 805 VAL A C 1
ATOM 6568 O O . VAL A 1 805 ? -14.492 -17.828 -12.547 1 95.62 805 VAL A O 1
ATOM 6571 N N . ILE A 1 806 ? -12.984 -16.25 -12.688 1 95.75 806 ILE A N 1
ATOM 6572 C CA . ILE A 1 806 ? -12.719 -16.516 -14.094 1 95.75 806 ILE A CA 1
ATOM 6573 C C . ILE A 1 806 ? -12.07 -17.891 -14.25 1 95.75 806 ILE A C 1
ATOM 6575 O O . ILE A 1 806 ? -12.383 -18.625 -15.188 1 95.75 806 ILE A O 1
ATOM 6579 N N . ALA A 1 807 ? -11.273 -18.219 -13.242 1 95.88 807 ALA A N 1
ATOM 6580 C CA . ALA A 1 807 ? -10.508 -19.469 -13.359 1 95.88 807 ALA A CA 1
ATOM 6581 C C . ALA A 1 807 ? -11.359 -20.672 -12.992 1 95.88 807 ALA A C 1
ATOM 6583 O O . ALA A 1 807 ? -11.336 -21.688 -13.68 1 95.88 807 ALA A O 1
ATOM 6584 N N . PHE A 1 808 ? -12.211 -20.516 -11.961 1 93.5 808 PHE A N 1
ATOM 6585 C CA . PHE A 1 808 ? -12.812 -21.719 -11.406 1 93.5 808 PHE A CA 1
ATOM 6586 C C . PHE A 1 808 ? -14.312 -21.75 -11.656 1 93.5 808 PHE A C 1
ATOM 6588 O O . PHE A 1 808 ? -14.938 -22.812 -11.625 1 93.5 808 PHE A O 1
ATOM 6595 N N . THR A 1 809 ? -14.883 -20.656 -11.906 1 92.88 809 THR A N 1
ATOM 6596 C CA . THR A 1 809 ? -16.328 -20.625 -12.117 1 92.88 809 THR A CA 1
ATOM 6597 C C . THR A 1 809 ? -16.656 -20.453 -13.594 1 92.88 809 THR A C 1
ATOM 6599 O O . THR A 1 809 ? -17.531 -21.141 -14.125 1 92.88 809 THR A O 1
ATOM 6602 N N . SER A 1 810 ? -15.914 -19.656 -14.297 1 92.88 810 SER A N 1
ATOM 6603 C CA . SER A 1 810 ? -16.078 -19.469 -15.734 1 92.88 810 SER A CA 1
ATOM 6604 C C . SER A 1 810 ? -15.445 -20.609 -16.516 1 92.88 810 SER A C 1
ATOM 6606 O O . SER A 1 810 ? -14.578 -21.312 -16 1 92.88 810 SER A O 1
ATOM 6608 N N . ASP A 1 811 ? -15.898 -20.875 -17.734 1 92.44 811 ASP A N 1
ATOM 6609 C CA . ASP A 1 811 ? -15.336 -21.906 -18.594 1 92.44 811 ASP A CA 1
ATOM 6610 C C . ASP A 1 811 ? -14.328 -21.297 -19.578 1 92.44 811 ASP A C 1
ATOM 6612 O O . ASP A 1 811 ? -14.023 -21.906 -20.609 1 92.44 811 ASP A O 1
ATOM 6616 N N . PHE A 1 812 ? -13.914 -20.172 -19.25 1 93.38 812 PHE A N 1
ATOM 6617 C CA . PHE A 1 812 ? -12.969 -19.5 -20.125 1 93.38 812 PHE A CA 1
ATOM 6618 C C . PHE A 1 812 ? -11.672 -20.281 -20.25 1 93.38 812 PHE A C 1
ATOM 6620 O O . PHE A 1 812 ? -11.156 -20.484 -21.359 1 93.38 812 PHE A O 1
ATOM 6627 N N . VAL A 1 813 ? -11.156 -20.844 -19.172 1 95 813 VAL A N 1
ATOM 6628 C CA . VAL A 1 813 ? -9.844 -21.484 -19.141 1 95 813 VAL A CA 1
ATOM 6629 C C . VAL A 1 813 ? -9.922 -22.828 -19.859 1 95 813 VAL A C 1
ATOM 6631 O O . VAL A 1 813 ? -9.141 -23.094 -20.781 1 95 813 VAL A O 1
ATOM 6634 N N . PRO A 1 814 ? -10.922 -23.672 -19.547 1 94.19 814 PRO A N 1
ATOM 6635 C CA . PRO A 1 814 ? -10.992 -24.938 -20.266 1 94.19 814 PRO A CA 1
ATOM 6636 C C . PRO A 1 814 ? -11.297 -24.75 -21.75 1 94.19 814 PRO A C 1
ATOM 6638 O O . PRO A 1 814 ? -10.773 -25.484 -22.594 1 94.19 814 PRO A O 1
ATOM 6641 N N . LYS A 1 815 ? -12.102 -23.797 -22.125 1 94 815 LYS A N 1
ATOM 6642 C CA . LYS A 1 815 ? -12.406 -23.531 -23.531 1 94 815 LYS A CA 1
ATOM 6643 C C . LYS A 1 815 ? -11.164 -23.062 -24.281 1 94 815 LYS A C 1
ATOM 6645 O O . LYS A 1 815 ? -10.914 -23.484 -25.406 1 94 815 LYS A O 1
ATOM 6650 N N . THR A 1 816 ? -10.398 -22.203 -23.656 1 94.38 816 THR A N 1
ATOM 6651 C CA . THR A 1 816 ? -9.18 -21.688 -24.281 1 94.38 816 THR A CA 1
ATOM 6652 C C . THR A 1 816 ? -8.148 -22.797 -24.453 1 94.38 816 THR A C 1
ATOM 6654 O O . THR A 1 816 ? -7.457 -22.859 -25.469 1 94.38 816 THR A O 1
ATOM 6657 N N . MET A 1 817 ? -8.047 -23.641 -23.484 1 93.69 817 MET A N 1
ATOM 6658 C CA . MET A 1 817 ? -7.117 -24.766 -23.578 1 93.69 817 MET A CA 1
ATOM 6659 C C . MET A 1 817 ? -7.508 -25.703 -24.719 1 93.69 817 MET A C 1
ATOM 6661 O O . MET A 1 817 ? -6.648 -26.188 -25.453 1 93.69 817 MET A O 1
ATOM 6665 N N . TYR A 1 818 ? -8.812 -25.953 -24.781 1 93.19 818 TYR A N 1
ATOM 6666 C CA . TYR A 1 818 ? -9.305 -26.812 -25.859 1 93.19 818 TYR A CA 1
ATOM 6667 C C . TYR A 1 818 ? -9.07 -26.156 -27.219 1 93.19 818 TYR A C 1
ATOM 6669 O O . TYR A 1 818 ? -8.688 -26.828 -28.188 1 93.19 818 TYR A O 1
ATOM 6677 N N . TRP A 1 819 ? -9.273 -24.891 -27.328 1 92.94 819 TRP A N 1
ATOM 6678 C CA . TRP A 1 819 ? -9.07 -24.156 -28.562 1 92.94 819 TRP A CA 1
ATOM 6679 C C . TRP A 1 819 ? -7.605 -24.203 -28.984 1 92.94 819 TRP A C 1
ATOM 6681 O O . TRP A 1 819 ? -7.297 -24.297 -30.172 1 92.94 819 TRP A O 1
ATOM 6691 N N . PHE A 1 820 ? -6.707 -24.141 -28.047 1 91 820 PHE A N 1
ATOM 6692 C CA . PHE A 1 820 ? -5.281 -24.172 -28.344 1 91 820 PHE A CA 1
ATOM 6693 C C . PHE A 1 820 ? -4.859 -25.562 -28.812 1 91 820 PHE A C 1
ATOM 6695 O O . PHE A 1 820 ? -3.965 -25.703 -29.641 1 91 820 PHE A O 1
ATOM 6702 N N . ALA A 1 821 ? -5.52 -26.578 -28.312 1 87.31 821 ALA A N 1
ATOM 6703 C CA . ALA A 1 821 ? -5.145 -27.953 -28.625 1 87.31 821 ALA A CA 1
ATOM 6704 C C . ALA A 1 821 ? -5.742 -28.406 -29.953 1 87.31 821 ALA A C 1
ATOM 6706 O O . ALA A 1 821 ? -5.07 -29.047 -30.766 1 87.31 821 ALA A O 1
ATOM 6707 N N . LYS A 1 822 ? -7.012 -28.047 -30.219 1 89.31 822 LYS A N 1
ATOM 6708 C CA . LYS A 1 822 ? -7.707 -28.594 -31.391 1 89.31 822 LYS A CA 1
ATOM 6709 C C . LYS A 1 822 ? -7.98 -27.516 -32.438 1 89.31 822 LYS A C 1
ATOM 6711 O O . LYS A 1 822 ? -8.359 -27.812 -33.562 1 89.31 822 LYS A O 1
ATOM 6716 N N . HIS A 1 823 ? -7.828 -26.188 -32.188 1 91.12 823 HIS A N 1
ATOM 6717 C CA . HIS A 1 823 ? -8.055 -25.047 -33.062 1 91.12 823 HIS A CA 1
ATOM 6718 C C . HIS A 1 823 ? -9.492 -25.016 -33.562 1 91.12 823 HIS A C 1
ATOM 6720 O O . HIS A 1 823 ? -9.766 -24.531 -34.656 1 91.12 823 HIS A O 1
ATOM 6726 N N . SER A 1 824 ? -10.375 -25.75 -32.875 1 90.75 824 SER A N 1
ATOM 6727 C CA . SER A 1 824 ? -11.812 -25.734 -33.125 1 90.75 824 SER A CA 1
ATOM 6728 C C . SER A 1 824 ? -12.594 -26.016 -31.828 1 90.75 824 SER A C 1
ATOM 6730 O O . SER A 1 824 ? -12.07 -26.625 -30.906 1 90.75 824 SER A O 1
ATOM 6732 N N . MET A 1 825 ? -13.789 -25.5 -31.797 1 92.19 825 MET A N 1
ATOM 6733 C CA . MET A 1 825 ? -14.586 -25.703 -30.594 1 92.19 825 MET A CA 1
ATOM 6734 C C . MET A 1 825 ? -15.57 -26.844 -30.781 1 92.19 825 MET A C 1
ATOM 6736 O O . MET A 1 825 ? -16.328 -27.188 -29.859 1 92.19 825 MET A O 1
ATOM 6740 N N . ILE A 1 826 ? -15.477 -27.5 -31.875 1 89.62 826 ILE A N 1
ATOM 6741 C CA . ILE A 1 826 ? -16.344 -28.641 -32.125 1 89.62 826 ILE A CA 1
ATOM 6742 C C . ILE A 1 826 ? -15.914 -29.828 -31.281 1 89.62 826 ILE A C 1
ATOM 6744 O O . ILE A 1 826 ? -14.734 -30.172 -31.25 1 89.62 826 ILE A O 1
ATOM 6748 N N . GLY A 1 827 ? -16.781 -30.281 -30.484 1 89.38 827 GLY A N 1
ATOM 6749 C CA . GLY A 1 827 ? -16.5 -31.438 -29.672 1 89.38 827 GLY A CA 1
ATOM 6750 C C . GLY A 1 827 ? -16.156 -31.094 -28.234 1 89.38 827 GLY A C 1
ATOM 6751 O O . GLY A 1 827 ? -15.922 -31.984 -27.422 1 89.38 827 GLY A O 1
ATOM 6752 N N . TYR A 1 828 ? -16.141 -29.859 -27.984 1 92.12 828 TYR A N 1
ATOM 6753 C CA . TYR A 1 828 ? -15.781 -29.438 -26.641 1 92.12 828 TYR A CA 1
ATOM 6754 C C . TYR A 1 828 ? -16.766 -29.984 -25.609 1 92.12 828 TYR A C 1
ATOM 6756 O O . TYR A 1 828 ? -16.375 -30.453 -24.547 1 92.12 828 TYR A O 1
ATOM 6764 N N . VAL A 1 829 ? -18.078 -29.953 -25.859 1 91.5 829 VAL A N 1
ATOM 6765 C CA . VAL A 1 829 ? -19.109 -30.406 -24.922 1 91.5 829 VAL A CA 1
ATOM 6766 C C . VAL A 1 829 ? -18.922 -31.891 -24.625 1 91.5 829 VAL A C 1
ATOM 6768 O O . VAL A 1 829 ? -19 -32.312 -23.469 1 91.5 829 VAL A O 1
ATOM 6771 N N . ASP A 1 830 ? -18.641 -32.594 -25.641 1 88.88 830 ASP A N 1
ATOM 6772 C CA . ASP A 1 830 ? -18.422 -34.031 -25.469 1 88.88 830 ASP A CA 1
ATOM 6773 C C . ASP A 1 830 ? -17.172 -34.312 -24.656 1 88.88 830 ASP A C 1
ATOM 6775 O O . ASP A 1 830 ? -17.125 -35.25 -23.859 1 88.88 830 ASP A O 1
ATOM 6779 N N . SER A 1 831 ? -16.172 -33.5 -24.891 1 88.69 831 SER A N 1
ATOM 6780 C CA . SER A 1 831 ? -14.914 -33.688 -24.172 1 88.69 831 SER A CA 1
ATOM 6781 C C . SER A 1 831 ? -15.039 -33.281 -22.703 1 88.69 831 SER A C 1
ATOM 6783 O O . SER A 1 831 ? -14.289 -33.781 -21.859 1 88.69 831 SER A O 1
ATOM 6785 N N . SER A 1 832 ? -15.969 -32.469 -22.391 1 90 832 SER A N 1
ATOM 6786 C CA . SER A 1 832 ? -16.094 -31.953 -21.031 1 90 832 SER A CA 1
ATOM 6787 C C . SER A 1 832 ? -16.969 -32.875 -20.188 1 90 832 SER A C 1
ATOM 6789 O O . SER A 1 832 ? -16.984 -32.75 -18.953 1 90 832 SER A O 1
ATOM 6791 N N . LEU A 1 833 ? -17.656 -33.844 -20.766 1 89.38 833 LEU A N 1
ATOM 6792 C CA . LEU A 1 833 ? -18.547 -34.75 -20.062 1 89.38 833 LEU A CA 1
ATOM 6793 C C . LEU A 1 833 ? -17.875 -36.125 -19.859 1 89.38 833 LEU A C 1
ATOM 6795 O O . LEU A 1 833 ? -17.156 -36.594 -20.734 1 89.38 833 LEU A O 1
ATOM 6799 N N . SER A 1 834 ? -18.109 -36.656 -18.688 1 87.81 834 SER A N 1
ATOM 6800 C CA . SER A 1 834 ? -17.609 -38 -18.359 1 87.81 834 SER A CA 1
ATOM 6801 C C . SER A 1 834 ? -18.734 -39.031 -18.312 1 87.81 834 SER A C 1
ATOM 6803 O O . SER A 1 834 ? -19.906 -38.656 -18.219 1 87.81 834 SER A O 1
ATOM 6805 N N . TYR A 1 835 ? -18.391 -40.25 -18.406 1 86.44 835 TYR A N 1
ATOM 6806 C CA . TYR A 1 835 ? -19.375 -41.312 -18.453 1 86.44 835 TYR A CA 1
ATOM 6807 C C . TYR A 1 835 ? -19.609 -41.875 -17.062 1 86.44 835 TYR A C 1
ATOM 6809 O O . TYR A 1 835 ? -18.703 -41.938 -16.234 1 86.44 835 TYR A O 1
ATOM 6817 N N . PHE A 1 836 ? -20.812 -42.219 -16.766 1 87.38 836 PHE A N 1
ATOM 6818 C CA . PHE A 1 836 ? -21.203 -42.875 -15.523 1 87.38 836 PHE A CA 1
ATOM 6819 C C . PHE A 1 836 ? -22.078 -44.094 -15.797 1 87.38 836 PHE A C 1
ATOM 6821 O O . PHE A 1 836 ? -22.906 -44.062 -16.703 1 87.38 836 PHE A O 1
ATOM 6828 N N . ASP A 1 837 ? -21.812 -45.156 -15.031 1 86.75 837 ASP A N 1
ATOM 6829 C CA . ASP A 1 837 ? -22.609 -46.375 -15.156 1 86.75 837 ASP A CA 1
ATOM 6830 C C . ASP A 1 837 ? -23.984 -46.188 -14.5 1 86.75 837 ASP A C 1
ATOM 6832 O O . ASP A 1 837 ? -24.094 -46.156 -13.273 1 86.75 837 ASP A O 1
ATOM 6836 N N . ALA A 1 838 ? -25.031 -46.062 -15.344 1 86.81 838 ALA A N 1
ATOM 6837 C CA . ALA A 1 838 ? -26.391 -45.781 -14.867 1 86.81 838 ALA A CA 1
ATOM 6838 C C . ALA A 1 838 ? -27.109 -47.062 -14.461 1 86.81 838 ALA A C 1
ATOM 6840 O O . ALA A 1 838 ? -28.25 -47 -13.992 1 86.81 838 ALA A O 1
ATOM 6841 N N . SER A 1 839 ? -26.469 -48.25 -14.531 1 79.38 839 SER A N 1
ATOM 6842 C CA . SER A 1 839 ? -27.156 -49.5 -14.25 1 79.38 839 SER A CA 1
ATOM 6843 C C . SER A 1 839 ? -27.531 -49.594 -12.773 1 79.38 839 SER A C 1
ATOM 6845 O O . SER A 1 839 ? -28.469 -50.312 -12.414 1 79.38 839 SER A O 1
ATOM 6847 N N . GLU A 1 840 ? -26.859 -48.844 -11.984 1 73.38 840 GLU A N 1
ATOM 6848 C CA . GLU A 1 840 ? -27.094 -49 -10.562 1 73.38 840 GLU A CA 1
ATOM 6849 C C . GLU A 1 840 ? -28.172 -48.031 -10.062 1 73.38 840 GLU A C 1
ATOM 6851 O O . GLU A 1 840 ? -28.594 -48.125 -8.914 1 73.38 840 GLU A O 1
ATOM 6856 N N . PHE A 1 841 ? -28.688 -47.156 -10.984 1 78.69 841 PHE A N 1
ATOM 6857 C CA . PHE A 1 841 ? -29.688 -46.219 -10.516 1 78.69 841 PHE A CA 1
ATOM 6858 C C . PHE A 1 841 ? -31.047 -46.875 -10.375 1 78.69 841 PHE A C 1
ATOM 6860 O O . PHE A 1 841 ? -31.484 -47.594 -11.258 1 78.69 841 PHE A O 1
ATOM 6867 N N . ASN A 1 842 ? -31.531 -46.906 -9.109 1 72.31 842 ASN A N 1
ATOM 6868 C CA . ASN A 1 842 ? -32.875 -47.406 -8.867 1 72.31 842 ASN A CA 1
ATOM 6869 C C . ASN A 1 842 ? -33.875 -46.281 -8.758 1 72.31 842 ASN A C 1
ATOM 6871 O O . ASN A 1 842 ? -33.938 -45.594 -7.727 1 72.31 842 ASN A O 1
ATOM 6875 N N . MET A 1 843 ? -34.469 -45.906 -9.969 1 73.62 843 MET A N 1
ATOM 6876 C CA . MET A 1 843 ? -35.406 -44.781 -9.938 1 73.62 843 MET A CA 1
ATOM 6877 C C . MET A 1 843 ? -36.844 -45.281 -9.797 1 73.62 843 MET A C 1
ATOM 6879 O O . MET A 1 843 ? -37.188 -46.375 -10.289 1 73.62 843 MET A O 1
ATOM 6883 N N . LYS A 1 844 ? -37.594 -44.719 -8.938 1 68.38 844 LYS A N 1
ATOM 6884 C CA . LYS A 1 844 ? -39 -45.094 -8.719 1 68.38 844 LYS A CA 1
ATOM 6885 C C . LYS A 1 844 ? -39.812 -44.906 -9.992 1 68.38 844 LYS A C 1
ATOM 6887 O O . LYS A 1 844 ? -40.656 -45.781 -10.328 1 68.38 844 LYS A O 1
ATOM 6892 N N . SER A 1 845 ? -39.75 -43.75 -10.641 1 70.31 845 SER A N 1
ATOM 6893 C CA . SER A 1 845 ? -40.469 -43.469 -11.883 1 70.31 845 SER A CA 1
ATOM 6894 C C . SER A 1 845 ? -39.531 -42.844 -12.922 1 70.31 845 SER A C 1
ATOM 6896 O O . SER A 1 845 ? -38.812 -41.906 -12.609 1 70.31 845 SER A O 1
ATOM 6898 N N . SER A 1 846 ? -39.125 -43.594 -13.969 1 77.12 846 SER A N 1
ATOM 6899 C CA . SER A 1 846 ? -38.281 -43 -15 1 77.12 846 SER A CA 1
ATOM 6900 C C . SER A 1 846 ? -38.969 -43 -16.359 1 77.12 846 SER A C 1
ATOM 6902 O O . SER A 1 846 ? -39.719 -43.938 -16.672 1 77.12 846 SER A O 1
ATOM 6904 N N . GLN A 1 847 ? -38.906 -41.844 -17 1 77.88 847 GLN A N 1
ATOM 6905 C CA . GLN A 1 847 ? -39.406 -41.719 -18.359 1 77.88 847 GLN A CA 1
ATOM 6906 C C . GLN A 1 847 ? -38.5 -42.438 -19.359 1 77.88 847 GLN A C 1
ATOM 6908 O O . GLN A 1 847 ? -38.906 -42.719 -20.484 1 77.88 847 GLN A O 1
ATOM 6913 N N . PHE A 1 848 ? -37.25 -42.656 -18.891 1 82.44 848 PHE A N 1
ATOM 6914 C CA . PHE A 1 848 ? -36.281 -43.281 -19.766 1 82.44 848 PHE A CA 1
ATOM 6915 C C . PHE A 1 848 ? -36.062 -44.75 -19.359 1 82.44 848 PHE A C 1
ATOM 6917 O O . PHE A 1 848 ? -35.781 -45.031 -18.188 1 82.44 848 PHE A O 1
ATOM 6924 N N . HIS A 1 849 ? -36.406 -45.625 -20.281 1 78.56 849 HIS A N 1
ATOM 6925 C CA . HIS A 1 849 ? -36.312 -47.062 -19.969 1 78.56 849 HIS A CA 1
ATOM 6926 C C . HIS A 1 849 ? -35 -47.625 -20.469 1 78.56 849 HIS A C 1
ATOM 6928 O O . HIS A 1 849 ? -34.531 -47.25 -21.547 1 78.56 849 HIS A O 1
ATOM 6934 N N . ASN A 1 850 ? -34.312 -48.469 -19.781 1 79.25 850 ASN A N 1
ATOM 6935 C CA . ASN A 1 850 ? -33.156 -49.25 -20.141 1 79.25 850 ASN A CA 1
ATOM 6936 C C . ASN A 1 850 ? -31.938 -48.344 -20.391 1 79.25 850 ASN A C 1
ATOM 6938 O O . ASN A 1 850 ? -31.266 -48.5 -21.406 1 79.25 850 ASN A O 1
ATOM 6942 N N . VAL A 1 851 ? -31.781 -47.312 -19.547 1 85.75 851 VAL A N 1
ATOM 6943 C CA . VAL A 1 851 ? -30.625 -46.438 -19.672 1 85.75 851 VAL A CA 1
ATOM 6944 C C . VAL A 1 851 ? -29.406 -47.094 -19.047 1 85.75 851 VAL A C 1
ATOM 6946 O O . VAL A 1 851 ? -29.422 -47.469 -17.875 1 85.75 851 VAL A O 1
ATOM 6949 N N . THR A 1 852 ? -28.328 -47.344 -19.891 1 84.56 852 THR A N 1
ATOM 6950 C CA . THR A 1 852 ? -27.141 -48.031 -19.406 1 84.56 852 THR A CA 1
ATOM 6951 C C . THR A 1 852 ? -26.031 -47.031 -19.078 1 84.56 852 THR A C 1
ATOM 6953 O O . THR A 1 852 ? -25.125 -47.344 -18.297 1 84.56 852 THR A O 1
ATOM 6956 N N . GLU A 1 853 ? -26.125 -45.875 -19.719 1 88.19 853 GLU A N 1
ATOM 6957 C CA . GLU A 1 853 ? -25.062 -44.906 -19.484 1 88.19 853 GLU A CA 1
ATOM 6958 C C . GLU A 1 853 ? -25.625 -43.469 -19.359 1 88.19 853 GLU A C 1
ATOM 6960 O O . GLU A 1 853 ? -26.625 -43.156 -20 1 88.19 853 GLU A O 1
ATOM 6965 N N . CYS A 1 854 ? -25.094 -42.688 -18.516 1 89.5 854 CYS A N 1
ATOM 6966 C CA . CYS A 1 854 ? -25.391 -41.281 -18.391 1 89.5 854 CYS A CA 1
ATOM 6967 C C . CYS A 1 854 ? -24.109 -40.469 -18.281 1 89.5 854 CYS A C 1
ATOM 6969 O O . CYS A 1 854 ? -23.031 -41.031 -18.062 1 89.5 854 CYS A O 1
ATOM 6971 N N . ARG A 1 855 ? -24.188 -39.188 -18.594 1 89.44 855 ARG A N 1
ATOM 6972 C CA . ARG A 1 855 ? -23.016 -38.344 -18.609 1 89.44 855 ARG A CA 1
ATOM 6973 C C . ARG A 1 855 ? -23.109 -37.281 -17.516 1 89.44 855 ARG A C 1
ATOM 6975 O O . ARG A 1 855 ? -24.203 -36.938 -17.047 1 89.44 855 ARG A O 1
ATOM 6982 N N . TYR A 1 856 ? -22.016 -36.844 -16.984 1 87.88 856 TYR A N 1
ATOM 6983 C CA . TYR A 1 856 ? -21.922 -35.75 -16.016 1 87.88 856 TYR A CA 1
ATOM 6984 C C . TYR A 1 856 ? -20.703 -34.906 -16.281 1 87.88 856 TYR A C 1
ATOM 6986 O O . TYR A 1 856 ? -19.766 -35.312 -16.984 1 87.88 856 TYR A O 1
ATOM 6994 N N . ARG A 1 857 ? -20.75 -33.719 -15.82 1 88.31 857 ARG A N 1
ATOM 6995 C CA . ARG A 1 857 ? -19.656 -32.781 -16.047 1 88.31 857 ARG A CA 1
ATOM 6996 C C . ARG A 1 857 ? -18.453 -33.125 -15.18 1 88.31 857 ARG A C 1
ATOM 6998 O O . ARG A 1 857 ? -18.594 -33.312 -13.969 1 88.31 857 ARG A O 1
ATOM 7005 N N . GLY A 1 858 ? -17.391 -33.281 -15.875 1 83.06 858 GLY A N 1
ATOM 7006 C CA . GLY A 1 858 ? -16.156 -33.5 -15.125 1 83.06 858 GLY A CA 1
ATOM 7007 C C . GLY A 1 858 ? -15.109 -34.281 -15.914 1 83.06 858 GLY A C 1
ATOM 7008 O O . GLY A 1 858 ? -15.438 -35 -16.875 1 83.06 858 GLY A O 1
ATOM 7009 N N . TRP A 1 859 ? -13.977 -33.938 -16.219 1 87.5 859 TRP A N 1
ATOM 7010 C CA . TRP A 1 859 ? -12.859 -34.594 -16.875 1 87.5 859 TRP A CA 1
ATOM 7011 C C . TRP A 1 859 ? -12.344 -35.75 -16.031 1 87.5 859 TRP A C 1
ATOM 7013 O O . TRP A 1 859 ? -11.156 -35.844 -15.711 1 87.5 859 TRP A O 1
ATOM 7023 N N . ARG A 1 860 ? -13.344 -36.719 -15.766 1 87.69 860 ARG A N 1
ATOM 7024 C CA . ARG A 1 860 ? -12.945 -37.875 -14.969 1 87.69 860 ARG A CA 1
ATOM 7025 C C . ARG A 1 860 ? -12.828 -39.125 -15.836 1 87.69 860 ARG A C 1
ATOM 7027 O O . ARG A 1 860 ? -13.289 -39.156 -16.984 1 87.69 860 ARG A O 1
ATOM 7034 N N . ARG A 1 861 ? -12.25 -40.156 -15.281 1 85.62 861 ARG A N 1
ATOM 7035 C CA . ARG A 1 861 ? -12.07 -41.438 -16 1 85.62 861 ARG A CA 1
ATOM 7036 C C . ARG A 1 861 ? -13.375 -42.219 -16.078 1 85.62 861 ARG A C 1
ATOM 7038 O O . ARG A 1 861 ? -14.195 -42.156 -15.156 1 85.62 861 ARG A O 1
ATOM 7045 N N . SER A 1 862 ? -13.555 -42.906 -17.203 1 84.94 862 SER A N 1
ATOM 7046 C CA . SER A 1 862 ? -14.766 -43.688 -17.438 1 84.94 862 SER A CA 1
ATOM 7047 C C . SER A 1 862 ? -14.695 -45.031 -16.719 1 84.94 862 SER A C 1
ATOM 7049 O O . SER A 1 862 ? -13.617 -45.594 -16.531 1 84.94 862 SER A O 1
ATOM 7051 N N . PRO A 1 863 ? -15.828 -45.5 -16.234 1 84.62 863 PRO A N 1
ATOM 7052 C CA . PRO A 1 863 ? -15.859 -46.812 -15.594 1 84.62 863 PRO A CA 1
ATOM 7053 C C . PRO A 1 863 ? -15.523 -47.938 -16.562 1 84.62 863 PRO A C 1
ATOM 7055 O O . PRO A 1 863 ? -15.828 -47.844 -17.75 1 84.62 863 PRO A O 1
ATOM 7058 N N . CYS A 1 864 ? -14.914 -49.031 -16.062 1 82.88 864 CYS A N 1
ATOM 7059 C CA . CYS A 1 864 ? -14.484 -50.188 -16.875 1 82.88 864 CYS A CA 1
ATOM 7060 C C . CYS A 1 864 ? -15.68 -50.969 -17.391 1 82.88 864 CYS A C 1
ATOM 7062 O O . CYS A 1 864 ? -15.586 -51.656 -18.406 1 82.88 864 CYS A O 1
ATOM 7064 N N . SER A 1 865 ? -16.797 -50.844 -16.719 1 81.5 865 SER A N 1
ATOM 7065 C CA . SER A 1 865 ? -18 -51.562 -17.125 1 81.5 865 SER A CA 1
ATOM 7066 C C . SER A 1 865 ? -18.516 -51.094 -18.484 1 81.5 865 SER A C 1
ATOM 7068 O O . SER A 1 865 ? -19.109 -51.844 -19.234 1 81.5 865 SER A O 1
ATOM 7070 N N . LEU A 1 866 ? -18.406 -49.875 -18.688 1 77.88 866 LEU A N 1
ATOM 7071 C CA . LEU A 1 866 ? -18.922 -49.281 -19.922 1 77.88 866 LEU A CA 1
ATOM 7072 C C . LEU A 1 866 ? -17.875 -49.312 -21.016 1 77.88 866 LEU A C 1
ATOM 7074 O O . LEU A 1 866 ? -18.203 -49.344 -22.203 1 77.88 866 LEU A O 1
ATOM 7078 N N . MET A 1 867 ? -16.578 -49.031 -20.609 1 62.59 867 MET A N 1
ATOM 7079 C CA . MET A 1 867 ? -15.648 -48.781 -21.719 1 62.59 867 MET A CA 1
ATOM 7080 C C . MET A 1 867 ? -14.461 -49.719 -21.641 1 62.59 867 MET A C 1
ATOM 7082 O O . MET A 1 867 ? -13.922 -49.969 -20.547 1 62.59 867 MET A O 1
ATOM 7086 N N . ASP A 1 868 ? -14.477 -50.812 -22.406 1 59.47 868 ASP A N 1
ATOM 7087 C CA . ASP A 1 868 ? -13.102 -51.281 -22.625 1 59.47 868 ASP A CA 1
ATOM 7088 C C . ASP A 1 868 ? -12.164 -50.094 -22.828 1 59.47 868 ASP A C 1
ATOM 7090 O O . ASP A 1 868 ? -12.609 -48.938 -22.859 1 59.47 868 ASP A O 1
ATOM 7094 N N . THR A 1 869 ? -10.938 -50.094 -23.531 1 53.78 869 THR A N 1
ATOM 7095 C CA . THR A 1 869 ? -10.016 -49 -23.812 1 53.78 869 THR A CA 1
ATOM 7096 C C . THR A 1 869 ? -10.734 -47.844 -24.469 1 53.78 869 THR A C 1
ATOM 7098 O O . THR A 1 869 ? -11.234 -47.969 -25.594 1 53.78 869 THR A O 1
ATOM 7101 N N . THR A 1 870 ? -11.477 -46.938 -23.641 1 55.91 870 THR A N 1
ATOM 7102 C CA . THR A 1 870 ? -12.359 -45.875 -24.094 1 55.91 870 THR A CA 1
ATOM 7103 C C . THR A 1 870 ? -11.57 -44.812 -24.859 1 55.91 870 THR A C 1
ATOM 7105 O O . THR A 1 870 ? -10.516 -44.375 -24.406 1 55.91 870 THR A O 1
ATOM 7108 N N . ASN A 1 871 ? -11.734 -44.688 -26.172 1 60.62 871 ASN A N 1
ATOM 7109 C CA . ASN A 1 871 ? -11.195 -43.656 -27.031 1 60.62 871 ASN A CA 1
ATOM 7110 C C . ASN A 1 871 ? -11.875 -42.312 -26.766 1 60.62 871 ASN A C 1
ATOM 7112 O O . ASN A 1 871 ? -13.078 -42.156 -26.984 1 60.62 871 ASN A O 1
ATOM 7116 N N . THR A 1 872 ? -11.375 -41.562 -25.891 1 64 872 THR A N 1
ATOM 7117 C CA . THR A 1 872 ? -11.859 -40.188 -25.703 1 64 872 THR A CA 1
ATOM 7118 C C . THR A 1 872 ? -11.289 -39.281 -26.781 1 64 872 THR A C 1
ATOM 7120 O O . THR A 1 872 ? -10.477 -39.688 -27.609 1 64 872 THR A O 1
ATOM 7123 N N . THR A 1 873 ? -11.859 -38.125 -26.859 1 67.81 873 THR A N 1
ATOM 7124 C CA . THR A 1 873 ? -11.375 -37.125 -27.812 1 67.81 873 THR A CA 1
ATOM 7125 C C . THR A 1 873 ? -9.883 -36.875 -27.609 1 67.81 873 THR A C 1
ATOM 7127 O O . THR A 1 873 ? -9.203 -36.406 -28.531 1 67.81 873 THR A O 1
ATOM 7130 N N . TYR A 1 874 ? -9.367 -37.281 -26.438 1 67.88 874 TYR A N 1
ATOM 7131 C CA . TYR A 1 874 ? -7.961 -37.031 -26.141 1 67.88 874 TYR A CA 1
ATOM 7132 C C . TYR A 1 874 ? -7.121 -38.281 -26.312 1 67.88 874 TYR A C 1
ATOM 7134 O O . TYR A 1 874 ? -5.91 -38.25 -26.078 1 67.88 874 TYR A O 1
ATOM 7142 N N . GLY A 1 875 ? -7.738 -39.375 -26.781 1 65 875 GLY A N 1
ATOM 7143 C CA . GLY A 1 875 ? -7.004 -40.594 -27.031 1 65 875 GLY A CA 1
ATOM 7144 C C . GLY A 1 875 ? -7.406 -41.719 -26.109 1 65 875 GLY A C 1
ATOM 7145 O O . GLY A 1 875 ? -8.469 -41.688 -25.484 1 65 875 GLY A O 1
ATOM 7146 N N . LYS A 1 876 ? -6.535 -42.812 -26.078 1 65.69 876 LYS A N 1
ATOM 7147 C CA . LYS A 1 876 ? -6.832 -44.031 -25.312 1 65.69 876 LYS A CA 1
ATOM 7148 C C . LYS A 1 876 ? -6.531 -43.812 -23.828 1 65.69 876 LYS A C 1
ATOM 7150 O O . LYS A 1 876 ? -5.426 -43.406 -23.469 1 65.69 876 LYS A O 1
ATOM 7155 N N . GLU A 1 877 ? -7.566 -43.75 -23.016 1 71.12 877 GLU A N 1
ATOM 7156 C CA . GLU A 1 877 ? -7.371 -43.594 -21.562 1 71.12 877 GLU A CA 1
ATOM 7157 C C . GLU A 1 877 ? -7.766 -44.875 -20.828 1 71.12 877 GLU A C 1
ATOM 7159 O O . GLU A 1 877 ? -8.625 -45.625 -21.281 1 71.12 877 GLU A O 1
ATOM 7164 N N . SER A 1 878 ? -6.984 -45.062 -19.688 1 74 878 SER A N 1
ATOM 7165 C CA . SER A 1 878 ? -7.273 -46.219 -18.859 1 74 878 SER A CA 1
ATOM 7166 C C . SER A 1 878 ? -8.586 -46.031 -18.109 1 74 878 SER A C 1
ATOM 7168 O O . SER A 1 878 ? -8.914 -44.938 -17.672 1 74 878 SER A O 1
ATOM 7170 N N . CYS A 1 879 ? -9.391 -47.094 -18.125 1 78.19 879 CYS A N 1
ATOM 7171 C CA . CYS A 1 879 ? -10.641 -47.062 -17.375 1 78.19 879 CYS A CA 1
ATOM 7172 C C . CYS A 1 879 ? -10.375 -47.156 -15.867 1 78.19 879 CYS A C 1
ATOM 7174 O O . CYS A 1 879 ? -9.312 -47.594 -15.438 1 78.19 879 CYS A O 1
ATOM 7176 N N . ASP A 1 880 ? -11.227 -46.5 -15.031 1 81.56 880 ASP A N 1
ATOM 7177 C CA . ASP A 1 880 ? -11.125 -46.5 -13.578 1 81.56 880 ASP A CA 1
ATOM 7178 C C . ASP A 1 880 ? -12.5 -46.625 -12.93 1 81.56 880 ASP A C 1
ATOM 7180 O O . ASP A 1 880 ? -13.344 -45.75 -13.078 1 81.56 880 ASP A O 1
ATOM 7184 N N . ASP A 1 881 ? -12.688 -47.625 -12.18 1 79.94 881 ASP A N 1
ATOM 7185 C CA . ASP A 1 881 ? -13.984 -47.844 -11.555 1 79.94 881 ASP A CA 1
ATOM 7186 C C . ASP A 1 881 ? -14.211 -46.875 -10.391 1 79.94 881 ASP A C 1
ATOM 7188 O O . ASP A 1 881 ? -15.344 -46.688 -9.945 1 79.94 881 ASP A O 1
ATOM 7192 N N . PHE A 1 882 ? -13.172 -46.25 -9.883 1 81.25 882 PHE A N 1
ATOM 7193 C CA . PHE A 1 882 ? -13.305 -45.281 -8.797 1 81.25 882 PHE A CA 1
ATOM 7194 C C . PHE A 1 882 ? -13.461 -43.875 -9.352 1 81.25 882 PHE A C 1
ATOM 7196 O O . PHE A 1 882 ? -13.531 -42.906 -8.594 1 81.25 882 PHE A O 1
ATOM 7203 N N . LEU A 1 883 ? -13.602 -43.812 -10.633 1 85.62 883 LEU A N 1
ATOM 7204 C CA . LEU A 1 883 ? -13.844 -42.531 -11.328 1 85.62 883 LEU A CA 1
ATOM 7205 C C . LEU A 1 883 ? -12.812 -41.5 -10.914 1 85.62 883 LEU A C 1
ATOM 7207 O O . LEU A 1 883 ? -13.18 -40.375 -10.523 1 85.62 883 LEU A O 1
ATOM 7211 N N . GLY A 1 884 ? -11.516 -41.875 -10.922 1 84.56 884 GLY A N 1
ATOM 7212 C CA . GLY A 1 884 ? -10.43 -40.969 -10.578 1 84.56 884 GLY A CA 1
ATOM 7213 C C . GLY A 1 884 ? -10.25 -39.844 -11.578 1 84.56 884 GLY A C 1
ATOM 7214 O O . GLY A 1 884 ? -11.008 -39.719 -12.539 1 84.56 884 GLY A O 1
ATOM 7215 N N . LEU A 1 885 ? -9.383 -38.844 -11.32 1 89.25 885 LEU A N 1
ATOM 7216 C CA . LEU A 1 885 ? -9.141 -37.656 -12.148 1 89.25 885 LEU A CA 1
ATOM 7217 C C . LEU A 1 885 ? -8.305 -38.031 -13.367 1 89.25 885 LEU A C 1
ATOM 7219 O O . LEU A 1 885 ? -7.344 -38.812 -13.266 1 89.25 885 LEU A O 1
ATOM 7223 N N . SER A 1 886 ? -8.672 -37.594 -14.508 1 89.12 886 SER A N 1
ATOM 7224 C CA . SER A 1 886 ? -7.969 -37.875 -15.758 1 89.12 886 SER A CA 1
ATOM 7225 C C . SER A 1 886 ? -6.809 -36.906 -15.953 1 89.12 886 SER A C 1
ATOM 7227 O O . SER A 1 886 ? -6.633 -35.969 -15.172 1 89.12 886 SER A O 1
ATOM 7229 N N . MET A 1 887 ? -5.949 -37.156 -16.984 1 87.75 887 MET A N 1
ATOM 7230 C CA . MET A 1 887 ? -4.84 -36.281 -17.328 1 87.75 887 MET A CA 1
ATOM 7231 C C . MET A 1 887 ? -5.352 -34.906 -17.781 1 87.75 887 MET A C 1
ATOM 7233 O O . MET A 1 887 ? -4.75 -33.875 -17.484 1 87.75 887 MET A O 1
ATOM 7237 N N . GLU A 1 888 ? -6.5 -34.938 -18.422 1 89.94 888 GLU A N 1
ATOM 7238 C CA . GLU A 1 888 ? -7.074 -33.688 -18.906 1 89.94 888 GLU A CA 1
ATOM 7239 C C . GLU A 1 888 ? -7.547 -32.812 -17.734 1 89.94 888 GLU A C 1
ATOM 7241 O O . GLU A 1 888 ? -7.477 -31.578 -17.797 1 89.94 888 GLU A O 1
ATOM 7246 N N . TRP A 1 889 ? -8.047 -33.469 -16.75 1 92.31 889 TRP A N 1
ATOM 7247 C CA . TRP A 1 889 ? -8.469 -32.719 -15.578 1 92.31 889 TRP A CA 1
ATOM 7248 C C . TRP A 1 889 ? -7.301 -31.969 -14.953 1 92.31 889 TRP A C 1
ATOM 7250 O O . TRP A 1 889 ? -7.426 -30.797 -14.586 1 92.31 889 TRP A O 1
ATOM 7260 N N . TRP A 1 890 ? -6.145 -32.594 -14.836 1 93.81 890 TRP A N 1
ATOM 7261 C CA . TRP A 1 890 ? -4.969 -31.984 -14.234 1 93.81 890 TRP A CA 1
ATOM 7262 C C . TRP A 1 890 ? -4.434 -30.859 -15.117 1 93.81 890 TRP A C 1
ATOM 7264 O O . TRP A 1 890 ? -3.938 -29.844 -14.609 1 93.81 890 TRP A O 1
ATOM 7274 N N . LYS A 1 891 ? -4.477 -31.094 -16.453 1 94.31 891 LYS A N 1
ATOM 7275 C CA . LYS A 1 891 ? -4.07 -30.031 -17.359 1 94.31 891 LYS A CA 1
ATOM 7276 C C . LYS A 1 891 ? -4.938 -28.797 -17.188 1 94.31 891 LYS A C 1
ATOM 7278 O O . LYS A 1 891 ? -4.422 -27.672 -17.125 1 94.31 891 LYS A O 1
ATOM 7283 N N . VAL A 1 892 ? -6.227 -29.031 -17.062 1 94.94 892 VAL A N 1
ATOM 7284 C CA . VAL A 1 892 ? -7.156 -27.906 -16.906 1 94.94 892 VAL A CA 1
ATOM 7285 C C . VAL A 1 892 ? -6.934 -27.25 -15.547 1 94.94 892 VAL A C 1
ATOM 7287 O O . VAL A 1 892 ? -6.938 -26.031 -15.438 1 94.94 892 VAL A O 1
ATOM 7290 N N . PHE A 1 893 ? -6.75 -28.047 -14.523 1 96 893 PHE A N 1
ATOM 7291 C CA . PHE A 1 893 ? -6.516 -27.516 -13.18 1 96 893 PHE A CA 1
ATOM 7292 C C . PHE A 1 893 ? -5.238 -26.688 -13.141 1 96 893 PHE A C 1
ATOM 7294 O O . PHE A 1 893 ? -5.215 -25.609 -12.547 1 96 893 PHE A O 1
ATOM 7301 N N . ALA A 1 894 ? -4.188 -27.141 -13.766 1 97.06 894 ALA A N 1
ATOM 7302 C CA . ALA A 1 894 ? -2.934 -26.406 -13.844 1 97.06 894 ALA A CA 1
ATOM 7303 C C . ALA A 1 894 ? -3.113 -25.094 -14.617 1 97.06 894 ALA A C 1
ATOM 7305 O O . ALA A 1 894 ? -2.566 -24.062 -14.234 1 97.06 894 ALA A O 1
ATOM 7306 N N . ALA A 1 895 ? -3.854 -25.203 -15.664 1 97.12 895 ALA A N 1
ATOM 7307 C CA . ALA A 1 895 ? -4.105 -24 -16.453 1 97.12 895 ALA A CA 1
ATOM 7308 C C . ALA A 1 895 ? -4.91 -22.984 -15.664 1 97.12 895 ALA A C 1
ATOM 7310 O O . ALA A 1 895 ? -4.691 -21.766 -15.797 1 97.12 895 ALA A O 1
ATOM 7311 N N . ARG A 1 896 ? -5.867 -23.453 -14.891 1 97.19 896 ARG A N 1
ATOM 7312 C CA . ARG A 1 896 ? -6.648 -22.562 -14.039 1 97.19 896 ARG A CA 1
ATOM 7313 C C . ARG A 1 896 ? -5.75 -21.844 -13.039 1 97.19 896 ARG A C 1
ATOM 7315 O O . ARG A 1 896 ? -5.84 -20.625 -12.891 1 97.19 896 ARG A O 1
ATOM 7322 N N . LEU A 1 897 ? -4.863 -22.547 -12.445 1 97.5 897 LEU A N 1
ATOM 7323 C CA . LEU A 1 897 ? -3.961 -21.969 -11.461 1 97.5 897 LEU A CA 1
ATOM 7324 C C . LEU A 1 897 ? -2.967 -21.016 -12.125 1 97.5 897 LEU A C 1
ATOM 7326 O O . LEU A 1 897 ? -2.643 -19.969 -11.57 1 97.5 897 LEU A O 1
ATOM 7330 N N . LEU A 1 898 ? -2.475 -21.406 -13.273 1 97.31 898 LEU A N 1
ATOM 7331 C CA . LEU A 1 898 ? -1.556 -20.547 -14.016 1 97.31 898 LEU A CA 1
ATOM 7332 C C . LEU A 1 898 ? -2.229 -19.234 -14.391 1 97.31 898 LEU A C 1
ATOM 7334 O O . LEU A 1 898 ? -1.604 -18.172 -14.328 1 97.31 898 LEU A O 1
ATOM 7338 N N . PHE A 1 899 ? -3.463 -19.359 -14.773 1 97 899 PHE A N 1
ATOM 7339 C CA . PHE A 1 899 ? -4.207 -18.156 -15.109 1 97 899 PHE A CA 1
ATOM 7340 C C . PHE A 1 899 ? -4.305 -17.234 -13.898 1 97 899 PHE A C 1
ATOM 7342 O O . PHE A 1 899 ? -4.121 -16.016 -14.023 1 97 899 PHE A O 1
ATOM 7349 N N . VAL A 1 900 ? -4.625 -17.766 -12.773 1 97 900 VAL A N 1
ATOM 7350 C CA . VAL A 1 900 ? -4.766 -16.953 -11.555 1 97 900 VAL A CA 1
ATOM 7351 C C . VAL A 1 900 ? -3.449 -16.25 -11.258 1 97 900 VAL A C 1
ATOM 7353 O O . VAL A 1 900 ? -3.441 -15.039 -10.977 1 97 900 VAL A O 1
ATOM 7356 N N . VAL A 1 901 ? -2.314 -16.906 -11.398 1 96.5 901 VAL A N 1
ATOM 7357 C CA . VAL A 1 901 ? -1.005 -16.344 -11.086 1 96.5 901 VAL A CA 1
ATOM 7358 C C . VAL A 1 901 ? -0.672 -15.234 -12.078 1 96.5 901 VAL A C 1
ATOM 7360 O O . VAL A 1 901 ? -0.273 -14.141 -11.68 1 96.5 901 VAL A O 1
ATOM 7363 N N . VAL A 1 902 ? -0.92 -15.445 -13.312 1 95.94 902 VAL A N 1
ATOM 7364 C CA . VAL A 1 902 ? -0.563 -14.469 -14.344 1 95.94 902 VAL A CA 1
ATOM 7365 C C . VAL A 1 902 ? -1.49 -13.258 -14.25 1 95.94 902 VAL A C 1
ATOM 7367 O O . VAL A 1 902 ? -1.03 -12.117 -14.266 1 95.94 902 VAL A O 1
ATOM 7370 N N . PHE A 1 903 ? -2.771 -13.547 -14.102 1 96.19 903 PHE A N 1
ATOM 7371 C CA . PHE A 1 903 ? -3.756 -12.477 -14.039 1 96.19 903 PHE A CA 1
ATOM 7372 C C . PHE A 1 903 ? -3.504 -11.578 -12.836 1 96.19 903 PHE A C 1
ATOM 7374 O O . PHE A 1 903 ? -3.48 -10.352 -12.961 1 96.19 903 PHE A O 1
ATOM 7381 N N . GLU A 1 904 ? -3.326 -12.172 -11.75 1 95.62 904 GLU A N 1
ATOM 7382 C CA . GLU A 1 904 ? -3.125 -11.414 -10.516 1 95.62 904 GLU A CA 1
ATOM 7383 C C . GLU A 1 904 ? -1.858 -10.57 -10.594 1 95.62 904 GLU A C 1
ATOM 7385 O O . GLU A 1 904 ? -1.867 -9.398 -10.211 1 95.62 904 GLU A O 1
ATOM 7390 N N . HIS A 1 905 ? -0.779 -11.102 -11.086 1 94.62 905 HIS A N 1
ATOM 7391 C CA . HIS A 1 905 ? 0.488 -10.375 -11.109 1 94.62 905 HIS A CA 1
ATOM 7392 C C . HIS A 1 905 ? 0.467 -9.258 -12.141 1 94.62 905 HIS A C 1
ATOM 7394 O O . HIS A 1 905 ? 0.988 -8.172 -11.898 1 94.62 905 HIS A O 1
ATOM 7400 N N . VAL A 1 906 ? -0.18 -9.477 -13.219 1 94.94 906 VAL A N 1
ATOM 7401 C CA . VAL A 1 906 ? -0.248 -8.453 -14.25 1 94.94 906 VAL A CA 1
ATOM 7402 C C . VAL A 1 906 ? -1.118 -7.293 -13.773 1 94.94 906 VAL A C 1
ATOM 7404 O O . VAL A 1 906 ? -0.718 -6.129 -13.859 1 94.94 906 VAL A O 1
ATOM 7407 N N . VAL A 1 907 ? -2.275 -7.605 -13.227 1 94.62 907 VAL A N 1
ATOM 7408 C CA . VAL A 1 907 ? -3.203 -6.566 -12.797 1 94.62 907 VAL A CA 1
ATOM 7409 C C . VAL A 1 907 ? -2.629 -5.824 -11.594 1 94.62 907 VAL A C 1
ATOM 7411 O O . VAL A 1 907 ? -2.732 -4.602 -11.5 1 94.62 907 VAL A O 1
ATOM 7414 N N . PHE A 1 908 ? -1.951 -6.523 -10.695 1 92.62 908 PHE A N 1
ATOM 7415 C CA . PHE A 1 908 ? -1.366 -5.879 -9.523 1 92.62 908 PHE A CA 1
ATOM 7416 C C . PHE A 1 908 ? -0.224 -4.957 -9.93 1 92.62 908 PHE A C 1
ATOM 7418 O O . PHE A 1 908 ? -0.054 -3.879 -9.352 1 92.62 908 PHE A O 1
ATOM 7425 N N . VAL A 1 909 ? 0.583 -5.383 -10.891 1 91.56 909 VAL A N 1
ATOM 7426 C CA . VAL A 1 909 ? 1.689 -4.547 -11.344 1 91.56 909 VAL A CA 1
ATOM 7427 C C . VAL A 1 909 ? 1.145 -3.281 -12 1 91.56 909 VAL A C 1
ATOM 7429 O O . VAL A 1 909 ? 1.648 -2.182 -11.758 1 91.56 909 VAL A O 1
ATOM 7432 N N . ILE A 1 910 ? 0.063 -3.43 -12.719 1 92.62 910 ILE A N 1
ATOM 7433 C CA . ILE A 1 910 ? -0.551 -2.27 -13.352 1 92.62 910 ILE A CA 1
ATOM 7434 C C . ILE A 1 910 ? -1.127 -1.341 -12.289 1 92.62 910 ILE A C 1
ATOM 7436 O O . ILE A 1 910 ? -0.993 -0.119 -12.383 1 92.62 910 ILE A O 1
ATOM 7440 N N . LYS A 1 911 ? -1.737 -1.93 -11.328 1 91.06 911 LYS A N 1
ATOM 7441 C CA . LYS A 1 911 ? -2.314 -1.141 -10.25 1 91.06 911 LYS A CA 1
ATOM 7442 C C . LYS A 1 911 ? -1.234 -0.36 -9.5 1 91.06 911 LYS A C 1
ATOM 7444 O O . LYS A 1 911 ? -1.427 0.812 -9.172 1 91.06 911 LYS A O 1
ATOM 7449 N N . ILE A 1 912 ? -0.076 -0.953 -9.266 1 86.19 912 ILE A N 1
ATOM 7450 C CA . ILE A 1 912 ? 1.024 -0.305 -8.555 1 86.19 912 ILE A CA 1
ATOM 7451 C C . ILE A 1 912 ? 1.581 0.835 -9.406 1 86.19 912 ILE A C 1
ATOM 7453 O O . ILE A 1 912 ? 1.881 1.914 -8.891 1 86.19 912 ILE A O 1
ATOM 7457 N N . VAL A 1 913 ? 1.639 0.623 -10.672 1 88.56 913 VAL A N 1
ATOM 7458 C CA . VAL A 1 913 ? 2.16 1.639 -11.578 1 88.56 913 VAL A CA 1
ATOM 7459 C C . VAL A 1 913 ? 1.201 2.824 -11.633 1 88.56 913 VAL A C 1
ATOM 7461 O O . VAL A 1 913 ? 1.628 3.98 -11.586 1 88.56 913 VAL A O 1
ATOM 7464 N N . VAL A 1 914 ? -0.063 2.527 -11.617 1 88.06 914 VAL A N 1
ATOM 7465 C CA . VAL A 1 914 ? -1.07 3.582 -11.664 1 88.06 914 VAL A CA 1
ATOM 7466 C C . VAL A 1 914 ? -1.037 4.383 -10.367 1 88.06 914 VAL A C 1
ATOM 7468 O O . VAL A 1 914 ? -1.116 5.613 -10.391 1 88.06 914 VAL A O 1
ATOM 7471 N N . GLU A 1 915 ? -0.916 3.73 -9.32 1 85.62 915 GLU A N 1
ATOM 7472 C CA . GLU A 1 915 ? -0.854 4.395 -8.023 1 85.62 915 GLU A CA 1
ATOM 7473 C C . GLU A 1 915 ? 0.38 5.285 -7.914 1 85.62 915 GLU A C 1
ATOM 7475 O O . GLU A 1 915 ? 0.329 6.355 -7.305 1 85.62 915 GLU A O 1
ATOM 7480 N N . TYR A 1 916 ? 1.448 4.848 -8.578 1 81.31 916 TYR A N 1
ATOM 7481 C CA . TYR A 1 916 ? 2.695 5.602 -8.508 1 81.31 916 TYR A CA 1
ATOM 7482 C C . TYR A 1 916 ? 2.658 6.801 -9.453 1 81.31 916 TYR A C 1
ATOM 7484 O O . TYR A 1 916 ? 3.229 7.852 -9.148 1 81.31 916 TYR A O 1
ATOM 7492 N N . LEU A 1 917 ? 2 6.66 -10.539 1 82.31 917 LEU A N 1
ATOM 7493 C CA . LEU A 1 917 ? 1.994 7.695 -11.57 1 82.31 917 LEU A CA 1
ATOM 7494 C C . LEU A 1 917 ? 1.051 8.828 -11.188 1 82.31 917 LEU A C 1
ATOM 7496 O O . LEU A 1 917 ? 1.256 9.977 -11.602 1 82.31 917 LEU A O 1
ATOM 7500 N N . ILE A 1 918 ? 0.049 8.547 -10.406 1 84.88 918 ILE A N 1
ATOM 7501 C CA . ILE A 1 918 ? -0.933 9.578 -10.07 1 84.88 918 ILE A CA 1
ATOM 7502 C C . ILE A 1 918 ? -0.615 10.164 -8.695 1 84.88 918 ILE A C 1
ATOM 7504 O O . ILE A 1 918 ? -0.778 9.492 -7.672 1 84.88 918 ILE A O 1
ATOM 7508 N N . PRO A 1 919 ? -0.187 11.414 -8.734 1 82.94 919 PRO A N 1
ATOM 7509 C CA . PRO A 1 919 ? 0.088 12.031 -7.434 1 82.94 919 PRO A CA 1
ATOM 7510 C C . PRO A 1 919 ? -1.181 12.305 -6.633 1 82.94 919 PRO A C 1
ATOM 7512 O O . PRO A 1 919 ? -2.234 12.586 -7.211 1 82.94 919 PRO A O 1
ATOM 7515 N N . ASP A 1 920 ? -1.12 12.305 -5.395 1 80.06 920 ASP A N 1
ATOM 7516 C CA . ASP A 1 920 ? -2.26 12.492 -4.5 1 80.06 920 ASP A CA 1
ATOM 7517 C C . ASP A 1 920 ? -2.766 13.93 -4.555 1 80.06 920 ASP A C 1
ATOM 7519 O O . ASP A 1 920 ? -3.965 14.18 -4.418 1 80.06 920 ASP A O 1
ATOM 7523 N N . VAL A 1 921 ? -1.846 14.883 -4.758 1 84.38 921 VAL A N 1
ATOM 7524 C CA . VAL A 1 921 ? -2.236 16.281 -4.824 1 84.38 921 VAL A CA 1
ATOM 7525 C C . VAL A 1 921 ? -1.993 16.828 -6.23 1 84.38 921 VAL A C 1
ATOM 7527 O O . VAL A 1 921 ? -0.89 16.703 -6.77 1 84.38 921 VAL A O 1
ATOM 7530 N N . PRO A 1 922 ? -3.039 17.359 -6.816 1 82.25 922 PRO A N 1
ATOM 7531 C CA . PRO A 1 922 ? -2.859 17.922 -8.156 1 82.25 922 PRO A CA 1
ATOM 7532 C C . PRO A 1 922 ? -1.836 19.047 -8.18 1 82.25 922 PRO A C 1
ATOM 7534 O O . PRO A 1 922 ? -1.641 19.734 -7.172 1 82.25 922 PRO A O 1
ATOM 7537 N N . THR A 1 923 ? -1.2 19.25 -9.289 1 77.5 923 THR A N 1
ATOM 7538 C CA . THR A 1 923 ? -0.136 20.234 -9.445 1 77.5 923 THR A CA 1
ATOM 7539 C C . THR A 1 923 ? -0.671 21.641 -9.25 1 77.5 923 THR A C 1
ATOM 7541 O O . THR A 1 923 ? 0.024 22.5 -8.703 1 77.5 923 THR A O 1
ATOM 7544 N N . ARG A 1 924 ? -1.925 21.797 -9.578 1 76.38 924 ARG A N 1
ATOM 7545 C CA . ARG A 1 924 ? -2.506 23.125 -9.422 1 76.38 924 ARG A CA 1
ATOM 7546 C C . ARG A 1 924 ? -2.582 23.516 -7.953 1 76.38 924 ARG A C 1
ATOM 7548 O O . ARG A 1 924 ? -2.283 24.656 -7.602 1 76.38 924 ARG A O 1
ATOM 7555 N N . ILE A 1 925 ? -3.008 22.562 -7.27 1 78.81 925 ILE A N 1
ATOM 7556 C CA . ILE A 1 925 ? -3.158 22.844 -5.848 1 78.81 925 ILE A CA 1
ATOM 7557 C C . ILE A 1 925 ? -1.782 22.969 -5.195 1 78.81 925 ILE A C 1
ATOM 7559 O O . ILE A 1 925 ? -1.587 23.781 -4.285 1 78.81 925 ILE A O 1
ATOM 7563 N N . PHE A 1 926 ? -0.929 22.25 -5.746 1 75.81 926 PHE A N 1
ATOM 7564 C CA . PHE A 1 926 ? 0.43 22.359 -5.227 1 75.81 926 PHE A CA 1
ATOM 7565 C C . PHE A 1 926 ? 1.011 23.734 -5.484 1 75.81 926 PHE A C 1
ATOM 7567 O O . PHE A 1 926 ? 1.646 24.328 -4.605 1 75.81 926 PHE A O 1
ATOM 7574 N N . VAL A 1 927 ? 0.712 24.297 -6.656 1 75.44 927 VAL A N 1
ATOM 7575 C CA . VAL A 1 927 ? 1.192 25.625 -7.02 1 75.44 927 VAL A CA 1
ATOM 7576 C C . VAL A 1 927 ? 0.501 26.672 -6.16 1 75.44 927 VAL A C 1
ATOM 7578 O O . VAL A 1 927 ? 1.128 27.656 -5.734 1 75.44 927 VAL A O 1
ATOM 7581 N N . GLN A 1 928 ? -0.726 26.391 -5.922 1 75.75 928 GLN A N 1
ATOM 7582 C CA . GLN A 1 928 ? -1.468 27.344 -5.098 1 75.75 928 GLN A CA 1
ATOM 7583 C C . GLN A 1 928 ? -0.952 27.344 -3.662 1 75.75 928 GLN A C 1
ATOM 7585 O O . GLN A 1 928 ? -0.867 28.406 -3.031 1 75.75 928 GLN A O 1
ATOM 7590 N N . GLN A 1 929 ? -0.635 26.266 -3.209 1 76.06 929 GLN A N 1
ATOM 7591 C CA . GLN A 1 929 ? -0.082 26.172 -1.861 1 76.06 929 GLN A CA 1
ATOM 7592 C C . GLN A 1 929 ? 1.294 26.828 -1.787 1 76.06 929 GLN A C 1
ATOM 7594 O O . GLN A 1 929 ? 1.631 27.469 -0.786 1 76.06 929 GLN A O 1
ATOM 7599 N N . GLN A 1 930 ? 2.025 26.703 -2.891 1 74.81 930 GLN A N 1
ATOM 7600 C CA . GLN A 1 930 ? 3.34 27.328 -2.934 1 74.81 930 GLN A CA 1
ATOM 7601 C C . GLN A 1 930 ? 3.223 28.844 -3.012 1 74.81 930 GLN A C 1
ATOM 7603 O O . GLN A 1 930 ? 4.039 29.578 -2.434 1 74.81 930 GLN A O 1
ATOM 7608 N N . ARG A 1 931 ? 2.244 29.266 -3.73 1 76.94 931 ARG A N 1
ATOM 7609 C CA . ARG A 1 931 ? 2.008 30.703 -3.811 1 76.94 931 ARG A CA 1
ATOM 7610 C C . ARG A 1 931 ? 1.613 31.266 -2.449 1 76.94 931 ARG A C 1
ATOM 7612 O O . ARG A 1 931 ? 2.068 32.344 -2.064 1 76.94 931 ARG A O 1
ATOM 7619 N N . GLU A 1 932 ? 0.792 30.5 -1.805 1 74.31 932 GLU A N 1
ATOM 7620 C CA . GLU A 1 932 ? 0.377 30.938 -0.474 1 74.31 932 GLU A CA 1
ATOM 7621 C C . GLU A 1 932 ? 1.568 31.016 0.476 1 74.31 932 GLU A C 1
ATOM 7623 O O . GLU A 1 932 ? 1.697 31.984 1.234 1 74.31 932 GLU A O 1
ATOM 7628 N N . LYS A 1 933 ? 2.369 30.125 0.389 1 71.31 933 LYS A N 1
ATOM 7629 C CA . LYS A 1 933 ? 3.555 30.125 1.242 1 71.31 933 LYS A CA 1
ATOM 7630 C C . LYS A 1 933 ? 4.516 31.234 0.841 1 71.31 933 LYS A C 1
ATOM 7632 O O . LYS A 1 933 ? 5.152 31.859 1.698 1 71.31 933 LYS A O 1
ATOM 7637 N N . TYR A 1 934 ? 4.582 31.438 -0.472 1 71.81 934 TYR A N 1
ATOM 7638 C CA . TYR A 1 934 ? 5.426 32.5 -0.984 1 71.81 934 TYR A CA 1
ATOM 7639 C C . TYR A 1 934 ? 4.934 33.875 -0.499 1 71.81 934 TYR A C 1
ATOM 7641 O O . TYR A 1 934 ? 5.734 34.719 -0.113 1 71.81 934 TYR A O 1
ATOM 7649 N N . LEU A 1 935 ? 3.67 34.062 -0.464 1 71.94 935 LEU A N 1
ATOM 7650 C CA . LEU A 1 935 ? 3.096 35.344 -0.045 1 71.94 935 LEU A CA 1
ATOM 7651 C C . LEU A 1 935 ? 3.264 35.531 1.457 1 71.94 935 LEU A C 1
ATOM 7653 O O . LEU A 1 935 ? 3.494 36.656 1.913 1 71.94 935 LEU A O 1
ATOM 7657 N N . VAL A 1 936 ? 3.191 34.469 2.105 1 69 936 VAL A N 1
ATOM 7658 C CA . VAL A 1 936 ? 3.375 34.562 3.551 1 69 936 VAL A CA 1
ATOM 7659 C C . VAL A 1 936 ? 4.828 34.906 3.867 1 69 936 VAL A C 1
ATOM 7661 O O . VAL A 1 936 ? 5.098 35.719 4.758 1 69 936 VAL A O 1
ATOM 7664 N N . ARG A 1 937 ? 5.715 34.375 3.115 1 64.31 937 ARG A N 1
ATOM 7665 C CA . ARG A 1 937 ? 7.129 34.688 3.309 1 64.31 937 ARG A CA 1
ATOM 7666 C C . ARG A 1 937 ? 7.449 36.125 2.928 1 64.31 937 ARG A C 1
ATOM 7668 O O . ARG A 1 937 ? 8.219 36.781 3.617 1 64.31 937 ARG A O 1
ATOM 7675 N N . LYS A 1 938 ? 6.906 36.5 1.85 1 64.94 938 LYS A N 1
ATOM 7676 C CA . LYS A 1 938 ? 7.121 37.875 1.415 1 64.94 938 LYS A CA 1
ATOM 7677 C C . LYS A 1 938 ? 6.555 38.875 2.43 1 64.94 938 LYS A C 1
ATOM 7679 O O . LYS A 1 938 ? 7.164 39.906 2.697 1 64.94 938 LYS A O 1
ATOM 7684 N N . ALA A 1 939 ? 5.449 38.469 2.963 1 64.62 939 ALA A N 1
ATOM 7685 C CA . ALA A 1 939 ? 4.832 39.344 3.969 1 64.62 939 ALA A CA 1
ATOM 7686 C C . ALA A 1 939 ? 5.684 39.406 5.23 1 64.62 939 ALA A C 1
ATOM 7688 O O . ALA A 1 939 ? 5.82 40.469 5.844 1 64.62 939 ALA A O 1
ATOM 7689 N N . LEU A 1 940 ? 6.305 38.344 5.496 1 62 940 LEU A N 1
ATOM 7690 C CA . LEU A 1 940 ? 7.176 38.312 6.664 1 62 940 LEU A CA 1
ATOM 7691 C C . LEU A 1 940 ? 8.453 39.094 6.414 1 62 940 LEU A C 1
ATOM 7693 O O . LEU A 1 940 ? 8.938 39.812 7.309 1 62 940 LEU A O 1
ATOM 7697 N N . LEU A 1 941 ? 8.961 39 5.254 1 60.88 941 LEU A N 1
ATOM 7698 C CA . LEU A 1 941 ? 10.172 39.719 4.898 1 60.88 941 LEU A CA 1
ATOM 7699 C C . LEU A 1 941 ? 9.922 41.219 4.887 1 60.88 941 LEU A C 1
ATOM 7701 O O . LEU A 1 941 ? 10.773 42 5.312 1 60.88 941 LEU A O 1
ATOM 7705 N N . ASN A 1 942 ? 8.781 41.625 4.445 1 58.22 942 ASN A N 1
ATOM 7706 C CA . ASN A 1 942 ? 8.43 43.031 4.438 1 58.22 942 ASN A CA 1
ATOM 7707 C C . ASN A 1 942 ? 8.227 43.562 5.855 1 58.22 942 ASN A C 1
ATOM 7709 O O . ASN A 1 942 ? 8.594 44.719 6.148 1 58.22 942 ASN A O 1
ATOM 7713 N N . ASP A 1 943 ? 7.719 42.75 6.621 1 59.28 943 ASP A N 1
ATOM 7714 C CA . ASP A 1 943 ? 7.543 43.156 8.016 1 59.28 943 ASP A CA 1
ATOM 7715 C C . ASP A 1 943 ? 8.891 43.281 8.719 1 59.28 943 ASP A C 1
ATOM 7717 O O . ASP A 1 943 ? 9.086 44.219 9.516 1 59.28 943 ASP A O 1
ATOM 7721 N N . LEU A 1 944 ? 9.758 42.438 8.383 1 58 944 LEU A N 1
ATOM 7722 C CA . LEU A 1 944 ? 11.094 42.531 8.969 1 58 944 LEU A CA 1
ATOM 7723 C C . LEU A 1 944 ? 11.867 43.719 8.43 1 58 944 LEU A C 1
ATOM 7725 O O . LEU A 1 944 ? 12.633 44.344 9.164 1 58 944 LEU A O 1
ATOM 7729 N N . ALA A 1 945 ? 11.578 44.031 7.234 1 54.03 945 ALA A N 1
ATOM 7730 C CA . ALA A 1 945 ? 12.227 45.188 6.621 1 54.03 945 ALA A CA 1
ATOM 7731 C C . ALA A 1 945 ? 11.625 46.5 7.141 1 54.03 945 ALA A C 1
ATOM 7733 O O . ALA A 1 945 ? 12.344 47.469 7.34 1 54.03 945 ALA A O 1
ATOM 7734 N N . SER A 1 946 ? 10.344 46.594 7.367 1 51.19 946 SER A N 1
ATOM 7735 C CA . SER A 1 946 ? 9.68 47.781 7.855 1 51.19 946 SER A CA 1
ATOM 7736 C C . SER A 1 946 ? 9.938 48 9.344 1 51.19 946 SER A C 1
ATOM 7738 O O . SER A 1 946 ? 9.961 49.156 9.812 1 51.19 946 SER A O 1
ATOM 7740 N N . GLY A 1 947 ? 10.023 47.125 10.164 1 46.44 947 GLY A N 1
ATOM 7741 C CA . GLY A 1 947 ? 10.328 47.312 11.578 1 46.44 947 GLY A CA 1
ATOM 7742 C C . GLY A 1 947 ? 11.672 47.969 11.812 1 46.44 947 GLY A C 1
ATOM 7743 O O . GLY A 1 947 ? 12.023 48.281 12.953 1 46.44 947 GLY A O 1
ATOM 7744 N N . ARG A 1 948 ? 12.602 48.219 11.016 1 43.06 948 ARG A N 1
ATOM 7745 C CA . ARG A 1 948 ? 13.789 49.062 11.172 1 43.06 948 ARG A CA 1
ATOM 7746 C C . ARG A 1 948 ? 13.422 50.531 11.195 1 43.06 948 ARG A C 1
ATOM 7748 O O . ARG A 1 948 ? 14.109 51.344 11.828 1 43.06 948 ARG A O 1
ATOM 7755 N N . GLU A 1 949 ? 12.359 51 10.555 1 35.88 949 GLU A N 1
ATOM 7756 C CA . GLU A 1 949 ? 12.258 52.469 10.539 1 35.88 949 GLU A CA 1
ATOM 7757 C C . GLU A 1 949 ? 11.805 53 11.891 1 35.88 949 GLU A C 1
ATOM 7759 O O . GLU A 1 949 ? 12.109 54.156 12.242 1 35.88 949 GLU A O 1
ATOM 7764 N N . THR A 1 950 ? 11 52.312 12.617 1 33.91 950 THR A N 1
ATOM 7765 C CA . THR A 1 950 ? 10.516 53 13.805 1 33.91 950 THR A CA 1
ATOM 7766 C C . THR A 1 950 ? 11.594 53.062 14.883 1 33.91 950 THR A C 1
ATOM 7768 O O . THR A 1 950 ? 11.43 53.719 15.914 1 33.91 950 THR A O 1
ATOM 7771 N N . ALA A 1 951 ? 12.562 52.312 14.906 1 33.84 951 ALA A N 1
ATOM 7772 C CA . ALA A 1 951 ? 13.492 52.531 16 1 33.84 951 ALA A CA 1
ATOM 7773 C C . ALA A 1 951 ? 14.359 53.781 15.727 1 33.84 951 ALA A C 1
ATOM 7775 O O . ALA A 1 951 ? 15.188 54.156 16.562 1 33.84 951 ALA A O 1
ATOM 7776 N N . ASN A 1 952 ? 14.664 54.219 14.523 1 30.34 952 ASN A N 1
ATOM 7777 C CA . ASN A 1 952 ? 15.375 55.469 14.469 1 30.34 952 ASN A CA 1
ATOM 7778 C C . ASN A 1 952 ? 14.445 56.656 14.727 1 30.34 952 ASN A C 1
ATOM 7780 O O . ASN A 1 952 ? 13.484 56.875 13.992 1 30.34 952 ASN A O 1
ATOM 7784 N N . GLY A 1 953 ? 14.164 57 15.922 1 28.05 953 GLY A N 1
ATOM 7785 C CA . GLY A 1 953 ? 13.562 58.25 16.375 1 28.05 953 GLY A CA 1
ATOM 7786 C C . GLY A 1 953 ? 13.875 59.438 15.484 1 28.05 953 GLY A C 1
ATOM 7787 O O . GLY A 1 953 ? 14.797 59.375 14.672 1 28.05 953 GLY A O 1
ATOM 7788 N N . PRO A 1 954 ? 12.828 60.188 15.148 1 30.11 954 PRO A N 1
ATOM 7789 C CA . PRO A 1 954 ? 13.055 61.438 14.422 1 30.11 954 PRO A CA 1
ATOM 7790 C C . PRO A 1 954 ? 14.281 62.188 14.922 1 30.11 954 PRO A C 1
ATOM 7792 O O . PRO A 1 954 ? 14.617 62.125 16.109 1 30.11 954 PRO A O 1
ATOM 7795 N N . SER A 1 955 ? 15.281 62.281 14.148 1 27.69 955 SER A N 1
ATOM 7796 C CA . SER A 1 955 ? 16.312 63.281 14.477 1 27.69 955 SER A CA 1
ATOM 7797 C C . SER A 1 955 ? 15.68 64.562 14.914 1 27.69 955 SER A C 1
ATOM 7799 O O . SER A 1 955 ? 14.641 65 14.406 1 27.69 955 SER A O 1
ATOM 7801 N N . PRO A 1 956 ? 15.938 65.062 16.141 1 30.67 956 PRO A N 1
ATOM 7802 C CA . PRO A 1 956 ? 15.508 66.375 16.688 1 30.67 956 PRO A CA 1
ATOM 7803 C C . PRO A 1 956 ? 15.766 67.5 15.719 1 30.67 956 PRO A C 1
ATOM 7805 O O . PRO A 1 956 ? 15.656 68.688 16.109 1 30.67 956 PRO A O 1
ATOM 7808 N N . GLU A 1 957 ? 16.094 67.312 14.453 1 28.22 957 GLU A N 1
ATOM 7809 C CA . GLU A 1 957 ? 16.578 68.5 13.805 1 28.22 957 GLU A CA 1
ATOM 7810 C C . GLU A 1 957 ? 15.43 69.5 13.57 1 28.22 957 GLU A C 1
ATOM 7812 O O . GLU A 1 957 ? 15.648 70.625 13.102 1 28.22 957 GLU A O 1
ATOM 7817 N N . ARG A 1 958 ? 14.148 69.062 13.555 1 27.56 958 ARG A N 1
ATOM 7818 C CA . ARG A 1 958 ? 13.312 70.188 13.141 1 27.56 958 ARG A CA 1
ATOM 7819 C C . ARG A 1 958 ? 13.242 71.25 14.227 1 27.56 958 ARG A C 1
ATOM 7821 O O . ARG A 1 958 ? 12.438 72.188 14.141 1 27.56 958 ARG A O 1
ATOM 7828 N N . LYS A 1 959 ? 13.883 70.875 15.359 1 29.2 959 LYS A N 1
ATOM 7829 C CA . LYS A 1 959 ? 13.75 72.125 16.109 1 29.2 959 LYS A CA 1
ATOM 7830 C C . LYS A 1 959 ? 14.633 73.25 15.508 1 29.2 959 LYS A C 1
ATOM 7832 O O . LYS A 1 959 ? 14.5 74.375 15.859 1 29.2 959 LYS A O 1
ATOM 7837 N N . ALA A 1 960 ? 15.539 73.125 14.477 1 23.7 960 ALA A N 1
ATOM 7838 C CA . ALA A 1 960 ? 15.961 74.438 14.156 1 23.7 960 ALA A CA 1
ATOM 7839 C C . ALA A 1 960 ? 15.109 75.062 13.047 1 23.7 960 ALA A C 1
ATOM 7841 O O . ALA A 1 960 ? 14.719 74.375 12.109 1 23.7 960 ALA A O 1
ATOM 7842 N N . MET B 1 1 ? 89.938 32.656 -24.141 1 16.8 1 MET B N 1
ATOM 7843 C CA . MET B 1 1 ? 89.812 33.5 -22.938 1 16.8 1 MET B CA 1
ATOM 7844 C C . MET B 1 1 ? 88.688 34.5 -23.109 1 16.8 1 MET B C 1
ATOM 7846 O O . MET B 1 1 ? 87.812 34.625 -22.234 1 16.8 1 MET B O 1
ATOM 7850 N N . ASP B 1 2 ? 88.75 35.625 -23.859 1 16.31 2 ASP B N 1
ATOM 7851 C CA . ASP B 1 2 ? 88.438 37 -23.5 1 16.31 2 ASP B CA 1
ATOM 7852 C C . ASP B 1 2 ? 87 37.344 -23.797 1 16.31 2 ASP B C 1
ATOM 7854 O O . ASP B 1 2 ? 86.375 38.094 -23.062 1 16.31 2 ASP B O 1
ATOM 7858 N N . ARG B 1 3 ? 86.5 37.188 -25.047 1 19.73 3 ARG B N 1
ATOM 7859 C CA . ARG B 1 3 ? 85.75 38.219 -25.719 1 19.73 3 ARG B CA 1
ATOM 7860 C C . ARG B 1 3 ? 84.312 38.219 -25.25 1 19.73 3 ARG B C 1
ATOM 7862 O O . ARG B 1 3 ? 83.438 37.562 -25.844 1 19.73 3 ARG B O 1
ATOM 7869 N N . ASP B 1 4 ? 83.938 38.188 -23.906 1 17.83 4 ASP B N 1
ATOM 7870 C CA . ASP B 1 4 ? 82.812 37.844 -23.078 1 17.83 4 ASP B CA 1
ATOM 7871 C C . ASP B 1 4 ? 81.75 38.938 -23.125 1 17.83 4 ASP B C 1
ATOM 7873 O O . ASP B 1 4 ? 80.812 38.969 -22.312 1 17.83 4 ASP B O 1
ATOM 7877 N N . ALA B 1 5 ? 81.938 40.062 -23.875 1 22.31 5 ALA B N 1
ATOM 7878 C CA . ALA B 1 5 ? 81.312 41.312 -23.422 1 22.31 5 ALA B CA 1
ATOM 7879 C C . ALA B 1 5 ? 79.812 41.281 -23.578 1 22.31 5 ALA B C 1
ATOM 7881 O O . ALA B 1 5 ? 79.312 40.938 -24.656 1 22.31 5 ALA B O 1
ATOM 7882 N N . ALA B 1 6 ? 78.938 41.438 -22.391 1 20.92 6 ALA B N 1
ATOM 7883 C CA . ALA B 1 6 ? 77.688 41.281 -21.641 1 20.92 6 ALA B CA 1
ATOM 7884 C C . ALA B 1 6 ? 76.688 42.344 -22.062 1 20.92 6 ALA B C 1
ATOM 7886 O O . ALA B 1 6 ? 76.875 43.531 -21.844 1 20.92 6 ALA B O 1
ATOM 7887 N N . ASN B 1 7 ? 76.062 42.188 -23.234 1 19.48 7 ASN B N 1
ATOM 7888 C CA . ASN B 1 7 ? 75.188 43.062 -24.047 1 19.48 7 ASN B CA 1
ATOM 7889 C C . ASN B 1 7 ? 74 43.594 -23.234 1 19.48 7 ASN B C 1
ATOM 7891 O O . ASN B 1 7 ? 73.188 42.812 -22.766 1 19.48 7 ASN B O 1
ATOM 7895 N N . LEU B 1 8 ? 74.125 44.688 -22.359 1 18.7 8 LEU B N 1
ATOM 7896 C CA . LEU B 1 8 ? 73.312 45.438 -21.375 1 18.7 8 LEU B CA 1
ATOM 7897 C C . LEU B 1 8 ? 72.062 46 -22.016 1 18.7 8 LEU B C 1
ATOM 7899 O O . LEU B 1 8 ? 72.125 46.875 -22.875 1 18.7 8 LEU B O 1
ATOM 7903 N N . VAL B 1 9 ? 71.062 45.219 -22.391 1 21.34 9 VAL B N 1
ATOM 7904 C CA . VAL B 1 9 ? 69.938 45.688 -23.188 1 21.34 9 VAL B CA 1
ATOM 7905 C C . VAL B 1 9 ? 69.188 46.781 -22.453 1 21.34 9 VAL B C 1
ATOM 7907 O O . VAL B 1 9 ? 68.812 46.594 -21.281 1 21.34 9 VAL B O 1
ATOM 7910 N N . PRO B 1 10 ? 69.25 48.031 -22.828 1 20.02 10 PRO B N 1
ATOM 7911 C CA . PRO B 1 10 ? 68.812 49.25 -22.172 1 20.02 10 PRO B CA 1
ATOM 7912 C C . PRO B 1 10 ? 67.312 49.25 -21.859 1 20.02 10 PRO B C 1
ATOM 7914 O O . PRO B 1 10 ? 66.5 48.656 -22.609 1 20.02 10 PRO B O 1
ATOM 7917 N N . LEU B 1 11 ? 66.812 49.375 -20.531 1 19.34 11 LEU B N 1
ATOM 7918 C CA . LEU B 1 11 ? 65.625 49.375 -19.719 1 19.34 11 LEU B CA 1
ATOM 7919 C C . LEU B 1 11 ? 64.688 50.5 -20.156 1 19.34 11 LEU B C 1
ATOM 7921 O O . LEU B 1 11 ? 65.062 51.688 -20.094 1 19.34 11 LEU B O 1
ATOM 7925 N N . LEU B 1 12 ? 63.969 50.344 -21.312 1 18.81 12 LEU B N 1
ATOM 7926 C CA . LEU B 1 12 ? 63.219 51.438 -21.891 1 18.81 12 LEU B CA 1
ATOM 7927 C C . LEU B 1 12 ? 62.281 52.094 -20.844 1 18.81 12 LEU B C 1
ATOM 7929 O O . LEU B 1 12 ? 61.594 51.375 -20.125 1 18.81 12 LEU B O 1
ATOM 7933 N N . LYS B 1 13 ? 62.438 53.438 -20.422 1 21.53 13 LYS B N 1
ATOM 7934 C CA . LYS B 1 13 ? 61.906 54.406 -19.469 1 21.53 13 LYS B CA 1
ATOM 7935 C C . LYS B 1 13 ? 60.438 54.719 -19.734 1 21.53 13 LYS B C 1
ATOM 7937 O O . LYS B 1 13 ? 60.094 55.281 -20.781 1 21.53 13 LYS B O 1
ATOM 7942 N N . LEU B 1 14 ? 59.5 53.781 -19.438 1 18.73 14 LEU B N 1
ATOM 7943 C CA . LEU B 1 14 ? 58.062 53.938 -19.703 1 18.73 14 LEU B CA 1
ATOM 7944 C C . LEU B 1 14 ? 57.562 55.25 -19.078 1 18.73 14 LEU B C 1
ATOM 7946 O O . LEU B 1 14 ? 57.75 55.469 -17.875 1 18.73 14 LEU B O 1
ATOM 7950 N N . LYS B 1 15 ? 57.312 56.312 -19.781 1 21.2 15 LYS B N 1
ATOM 7951 C CA . LYS B 1 15 ? 57 57.719 -19.484 1 21.2 15 LYS B CA 1
ATOM 7952 C C . LYS B 1 15 ? 55.75 57.812 -18.641 1 21.2 15 LYS B C 1
ATOM 7954 O O . LYS B 1 15 ? 54.719 57.188 -18.953 1 21.2 15 LYS B O 1
ATOM 7959 N N . SER B 1 16 ? 55.75 58.312 -17.266 1 21.36 16 SER B N 1
ATOM 7960 C CA . SER B 1 16 ? 54.969 58.594 -16.078 1 21.36 16 SER B CA 1
ATOM 7961 C C . SER B 1 16 ? 53.938 59.688 -16.359 1 21.36 16 SER B C 1
ATOM 7963 O O . SER B 1 16 ? 53.406 60.312 -15.422 1 21.36 16 SER B O 1
ATOM 7965 N N . GLN B 1 17 ? 53.438 59.969 -17.562 1 19.59 17 GLN B N 1
ATOM 7966 C CA . GLN B 1 17 ? 53 61.344 -17.812 1 19.59 17 GLN B CA 1
ATOM 7967 C C . GLN B 1 17 ? 51.938 61.75 -16.797 1 19.59 17 GLN B C 1
ATOM 7969 O O . GLN B 1 17 ? 52.062 62.812 -16.156 1 19.59 17 GLN B O 1
ATOM 7974 N N . ASP B 1 18 ? 50.625 62.031 -17.234 1 21.8 18 ASP B N 1
ATOM 7975 C CA . ASP B 1 18 ? 49.75 63.219 -17.234 1 21.8 18 ASP B CA 1
ATOM 7976 C C . ASP B 1 18 ? 48.906 63.281 -15.945 1 21.8 18 ASP B C 1
ATOM 7978 O O . ASP B 1 18 ? 48.25 62.312 -15.578 1 21.8 18 ASP B O 1
ATOM 7982 N N . ASP B 1 19 ? 49.094 64.25 -14.914 1 23.2 19 ASP B N 1
ATOM 7983 C CA . ASP B 1 19 ? 48.781 64.688 -13.562 1 23.2 19 ASP B CA 1
ATOM 7984 C C . ASP B 1 19 ? 47.344 65.125 -13.445 1 23.2 19 ASP B C 1
ATOM 7986 O O . ASP B 1 19 ? 47.031 66.312 -13.609 1 23.2 19 ASP B O 1
ATOM 7990 N N . VAL B 1 20 ? 46.344 64.625 -14.188 1 24.47 20 VAL B N 1
ATOM 7991 C CA . VAL B 1 20 ? 45.062 65.375 -14.164 1 24.47 20 VAL B CA 1
ATOM 7992 C C . VAL B 1 20 ? 44.656 65.625 -12.727 1 24.47 20 VAL B C 1
ATOM 7994 O O . VAL B 1 20 ? 44.719 64.75 -11.867 1 24.47 20 VAL B O 1
ATOM 7997 N N . ASP B 1 21 ? 44.594 66.938 -12.281 1 23.59 21 ASP B N 1
ATOM 7998 C CA . ASP B 1 21 ? 44.469 67.688 -11.023 1 23.59 21 ASP B CA 1
ATOM 7999 C C . ASP B 1 21 ? 43.219 67.25 -10.266 1 23.59 21 ASP B C 1
ATOM 8001 O O . ASP B 1 21 ? 42.094 67.625 -10.617 1 23.59 21 ASP B O 1
ATOM 8005 N N . LEU B 1 22 ? 42.938 66 -10.055 1 21.81 22 LEU B N 1
ATOM 8006 C CA . LEU B 1 22 ? 41.688 65.688 -9.375 1 21.81 22 LEU B CA 1
ATOM 8007 C C . LEU B 1 22 ? 41.531 66.438 -8.078 1 21.81 22 LEU B C 1
ATOM 8009 O O . LEU B 1 22 ? 42.469 66.5 -7.27 1 21.81 22 LEU B O 1
ATOM 8013 N N . PRO B 1 23 ? 40.656 67.562 -8.039 1 24.48 23 PRO B N 1
ATOM 8014 C CA . PRO B 1 23 ? 40.625 68.5 -6.934 1 24.48 23 PRO B CA 1
ATOM 8015 C C . PRO B 1 23 ? 40.781 67.812 -5.57 1 24.48 23 PRO B C 1
ATOM 8017 O O . PRO B 1 23 ? 40.469 66.625 -5.422 1 24.48 23 PRO B O 1
ATOM 8020 N N . LYS B 1 24 ? 41.656 68.375 -4.637 1 24.27 24 LYS B N 1
ATOM 8021 C CA . LYS B 1 24 ? 42.219 68 -3.35 1 24.27 24 LYS B CA 1
ATOM 8022 C C . LYS B 1 24 ? 41.125 67.688 -2.328 1 24.27 24 LYS B C 1
ATOM 8024 O O . LYS B 1 24 ? 40.312 68.562 -2.002 1 24.27 24 LYS B O 1
ATOM 8029 N N . TYR B 1 25 ? 40.406 66.625 -2.42 1 20.84 25 TYR B N 1
ATOM 8030 C CA . TYR B 1 25 ? 39.312 66.438 -1.464 1 20.84 25 TYR B CA 1
ATOM 8031 C C . TYR B 1 25 ? 39.781 66.75 -0.05 1 20.84 25 TYR B C 1
ATOM 8033 O O . TYR B 1 25 ? 40.938 66.5 0.32 1 20.84 25 TYR B O 1
ATOM 8041 N N . PRO B 1 26 ? 39.188 67.812 0.647 1 22.72 26 PRO B N 1
ATOM 8042 C CA . PRO B 1 26 ? 39.719 68.312 1.91 1 22.72 26 PRO B CA 1
ATOM 8043 C C . PRO B 1 26 ? 40.125 67.25 2.875 1 22.72 26 PRO B C 1
ATOM 8045 O O . PRO B 1 26 ? 39.625 66.125 2.803 1 22.72 26 PRO B O 1
ATOM 8048 N N . GLU B 1 27 ? 41.406 67.25 3.359 1 21.06 27 GLU B N 1
ATOM 8049 C CA . GLU B 1 27 ? 42.125 66.375 4.301 1 21.06 27 GLU B CA 1
ATOM 8050 C C . GLU B 1 27 ? 41.375 66.25 5.605 1 21.06 27 GLU B C 1
ATOM 8052 O O . GLU B 1 27 ? 41.125 67.188 6.328 1 21.06 27 GLU B O 1
ATOM 8057 N N . MET B 1 28 ? 40.281 65.562 5.594 1 21.2 28 MET B N 1
ATOM 8058 C CA . MET B 1 28 ? 39.5 65.5 6.824 1 21.2 28 MET B CA 1
ATOM 8059 C C . MET B 1 28 ? 40.406 65.312 8.047 1 21.2 28 MET B C 1
ATOM 8061 O O . MET B 1 28 ? 41.406 64.625 7.988 1 21.2 28 MET B O 1
ATOM 8065 N N . GLY B 1 29 ? 40.469 66.25 9.039 1 20.16 29 GLY B N 1
ATOM 8066 C CA . GLY B 1 29 ? 41.312 66.5 10.203 1 20.16 29 GLY B CA 1
ATOM 8067 C C . GLY B 1 29 ? 41.625 65.25 10.992 1 20.16 29 GLY B C 1
ATOM 8068 O O . GLY B 1 29 ? 41.031 64.188 10.766 1 20.16 29 GLY B O 1
ATOM 8069 N N . ASP B 1 30 ? 42.688 65.312 11.969 1 21.55 30 ASP B N 1
ATOM 8070 C CA . ASP B 1 30 ? 43.5 64.438 12.797 1 21.55 30 ASP B CA 1
ATOM 8071 C C . ASP B 1 30 ? 42.656 63.594 13.742 1 21.55 30 ASP B C 1
ATOM 8073 O O . ASP B 1 30 ? 42.906 63.5 14.945 1 21.55 30 ASP B O 1
ATOM 8077 N N . ALA B 1 31 ? 41.5 63.219 13.445 1 22.05 31 ALA B N 1
ATOM 8078 C CA . ALA B 1 31 ? 40.656 62.719 14.539 1 22.05 31 ALA B CA 1
ATOM 8079 C C . ALA B 1 31 ? 41.406 61.719 15.406 1 22.05 31 ALA B C 1
ATOM 8081 O O . ALA B 1 31 ? 42.188 60.906 14.898 1 22.05 31 ALA B O 1
ATOM 8082 N N . GLY B 1 32 ? 41.625 62.031 16.766 1 21.81 32 GLY B N 1
ATOM 8083 C CA . GLY B 1 32 ? 42.312 61.469 17.906 1 21.81 32 GLY B CA 1
ATOM 8084 C C . GLY B 1 32 ? 42.219 59.938 17.953 1 21.81 32 GLY B C 1
ATOM 8085 O O . GLY B 1 32 ? 41.219 59.375 17.531 1 21.81 32 GLY B O 1
ATOM 8086 N N . GLU B 1 33 ? 43.375 59.312 17.797 1 21.56 33 GLU B N 1
ATOM 8087 C CA . GLU B 1 33 ? 43.75 57.906 17.859 1 21.56 33 GLU B CA 1
ATOM 8088 C C . GLU B 1 33 ? 43.125 57.219 19.078 1 21.56 33 GLU B C 1
ATOM 8090 O O . GLU B 1 33 ? 43.594 57.406 20.203 1 21.56 33 GLU B O 1
ATOM 8095 N N . VAL B 1 34 ? 41.812 57.344 19.297 1 22.66 34 VAL B N 1
ATOM 8096 C CA . VAL B 1 34 ? 41.406 56.719 20.547 1 22.66 34 VAL B CA 1
ATOM 8097 C C . VAL B 1 34 ? 41.906 55.281 20.594 1 22.66 34 VAL B C 1
ATOM 8099 O O . VAL B 1 34 ? 41.531 54.469 19.766 1 22.66 34 VAL B O 1
ATOM 8102 N N . VAL B 1 35 ? 43.188 55.125 20.984 1 22.2 35 VAL B N 1
ATOM 8103 C CA . VAL B 1 35 ? 43.844 53.875 21.328 1 22.2 35 VAL B CA 1
ATOM 8104 C C . VAL B 1 35 ? 42.938 53.062 22.25 1 22.2 35 VAL B C 1
ATOM 8106 O O . VAL B 1 35 ? 42.625 53.5 23.359 1 22.2 35 VAL B O 1
ATOM 8109 N N . ILE B 1 36 ? 41.938 52.531 21.719 1 22.95 36 ILE B N 1
ATOM 8110 C CA . ILE B 1 36 ? 41.156 51.688 22.609 1 22.95 36 ILE B CA 1
ATOM 8111 C C . ILE B 1 36 ? 42.062 50.719 23.328 1 22.95 36 ILE B C 1
ATOM 8113 O O . ILE B 1 36 ? 42.75 49.906 22.688 1 22.95 36 ILE B O 1
ATOM 8117 N N . LEU B 1 37 ? 42.688 51.125 24.453 1 23.12 37 LEU B N 1
ATOM 8118 C CA . LEU B 1 37 ? 43.562 50.344 25.359 1 23.12 37 LEU B CA 1
ATOM 8119 C C . LEU B 1 37 ? 43 48.938 25.578 1 23.12 37 LEU B C 1
ATOM 8121 O O . LEU B 1 37 ? 41.781 48.75 25.594 1 23.12 37 LEU B O 1
ATOM 8125 N N . PRO B 1 38 ? 43.875 47.969 25.297 1 24.73 38 PRO B N 1
ATOM 8126 C CA . PRO B 1 38 ? 43.562 46.562 25.484 1 24.73 38 PRO B CA 1
ATOM 8127 C C . PRO B 1 38 ? 42.969 46.25 26.844 1 24.73 38 PRO B C 1
ATOM 8129 O O . PRO B 1 38 ? 43.531 46.594 27.875 1 24.73 38 PRO B O 1
ATOM 8132 N N . SER B 1 39 ? 41.75 46.719 27.125 1 25.2 39 SER B N 1
ATOM 8133 C CA . SER B 1 39 ? 41.312 46.375 28.484 1 25.2 39 SER B CA 1
ATOM 8134 C C . SER B 1 39 ? 41.562 44.906 28.766 1 25.2 39 SER B C 1
ATOM 8136 O O . SER B 1 39 ? 41.188 44.031 27.984 1 25.2 39 SER B O 1
ATOM 8138 N N . ASP B 1 40 ? 42.719 44.531 29.375 1 26.92 40 ASP B N 1
ATOM 8139 C CA . ASP B 1 40 ? 43.219 43.312 29.969 1 26.92 40 ASP B CA 1
ATOM 8140 C C . ASP B 1 40 ? 42.094 42.594 30.766 1 26.92 40 ASP B C 1
ATOM 8142 O O . ASP B 1 40 ? 42.094 42.656 32 1 26.92 40 ASP B O 1
ATOM 8146 N N . VAL B 1 41 ? 40.875 42.781 30.406 1 28.3 41 VAL B N 1
ATOM 8147 C CA . VAL B 1 41 ? 40.062 41.938 31.281 1 28.3 41 VAL B CA 1
ATOM 8148 C C . VAL B 1 41 ? 40.438 40.469 31.109 1 28.3 41 VAL B C 1
ATOM 8150 O O . VAL B 1 41 ? 40.531 39.969 29.984 1 28.3 41 VAL B O 1
ATOM 8153 N N . PRO B 1 42 ? 41.219 39.969 32.094 1 26.84 42 PRO B N 1
ATOM 8154 C CA . PRO B 1 42 ? 41.656 38.562 32.062 1 26.84 42 PRO B CA 1
ATOM 8155 C C . PRO B 1 42 ? 40.594 37.625 31.516 1 26.84 42 PRO B C 1
ATOM 8157 O O . PRO B 1 42 ? 39.406 37.781 31.828 1 26.84 42 PRO B O 1
ATOM 8160 N N . MET B 1 43 ? 40.844 37.094 30.328 1 28.86 43 MET B N 1
ATOM 8161 C CA . MET B 1 43 ? 40.062 36.125 29.578 1 28.86 43 MET B CA 1
ATOM 8162 C C . MET B 1 43 ? 39.562 35.031 30.484 1 28.86 43 MET B C 1
ATOM 8164 O O . MET B 1 43 ? 38.75 34.188 30.078 1 28.86 43 MET B O 1
ATOM 8168 N N . ASP B 1 44 ? 40.344 34.812 31.672 1 30.34 44 ASP B N 1
ATOM 8169 C CA . ASP B 1 44 ? 39.969 33.719 32.531 1 30.34 44 ASP B CA 1
ATOM 8170 C C . ASP B 1 44 ? 38.562 33.875 33.062 1 30.34 44 ASP B C 1
ATOM 8172 O O . ASP B 1 44 ? 37.875 32.875 33.344 1 30.34 44 ASP B O 1
ATOM 8176 N N . ASP B 1 45 ? 38.25 35.125 33.5 1 29.48 45 ASP B N 1
ATOM 8177 C CA . ASP B 1 45 ? 37 35.344 34.281 1 29.48 45 ASP B CA 1
ATOM 8178 C C . ASP B 1 45 ? 35.781 35.25 33.344 1 29.48 45 ASP B C 1
ATOM 8180 O O . ASP B 1 45 ? 34.656 35.25 33.844 1 29.48 45 ASP B O 1
ATOM 8184 N N . VAL B 1 46 ? 35.969 35.688 32.156 1 29.33 46 VAL B N 1
ATOM 8185 C CA . VAL B 1 46 ? 34.719 35.75 31.422 1 29.33 46 VAL B CA 1
ATOM 8186 C C . VAL B 1 46 ? 34.156 34.344 31.219 1 29.33 46 VAL B C 1
ATOM 8188 O O . VAL B 1 46 ? 32.938 34.188 31.094 1 29.33 46 VAL B O 1
ATOM 8191 N N . LEU B 1 47 ? 35.094 33.469 31.016 1 30.7 47 LEU B N 1
ATOM 8192 C CA . LEU B 1 47 ? 34.531 32.156 30.641 1 30.7 47 LEU B CA 1
ATOM 8193 C C . LEU B 1 47 ? 33.812 31.531 31.828 1 30.7 47 LEU B C 1
ATOM 8195 O O . LEU B 1 47 ? 32.875 30.734 31.641 1 30.7 47 LEU B O 1
ATOM 8199 N N . GLU B 1 48 ? 34.375 31.719 33.094 1 31.2 48 GLU B N 1
ATOM 8200 C CA . GLU B 1 48 ? 33.906 30.906 34.188 1 31.2 48 GLU B CA 1
ATOM 8201 C C . GLU B 1 48 ? 32.562 31.422 34.719 1 31.2 48 GLU B C 1
ATOM 8203 O O . GLU B 1 48 ? 31.859 30.719 35.438 1 31.2 48 GLU B O 1
ATOM 8208 N N . LYS B 1 49 ? 32.344 32.75 34.781 1 30.75 49 LYS B N 1
ATOM 8209 C CA . LYS B 1 49 ? 31.359 33.25 35.719 1 30.75 49 LYS B CA 1
ATOM 8210 C C . LYS B 1 49 ? 29.969 32.688 35.375 1 30.75 49 LYS B C 1
ATOM 8212 O O . LYS B 1 49 ? 29.266 32.219 36.25 1 30.75 49 LYS B O 1
ATOM 8217 N N . THR B 1 50 ? 29.266 33.344 34.375 1 29.97 50 THR B N 1
ATOM 8218 C CA . THR B 1 50 ? 27.828 33.5 34.5 1 29.97 50 THR B CA 1
ATOM 8219 C C . THR B 1 50 ? 27.094 32.219 34.094 1 29.97 50 THR B C 1
ATOM 8221 O O . THR B 1 50 ? 25.875 32.25 33.906 1 29.97 50 THR B O 1
ATOM 8224 N N . TYR B 1 51 ? 27.797 31.234 33.75 1 34.19 51 TYR B N 1
ATOM 8225 C CA . TYR B 1 51 ? 26.969 30.047 33.531 1 34.19 51 TYR B CA 1
ATOM 8226 C C . TYR B 1 51 ? 26.375 29.562 34.875 1 34.19 51 TYR B C 1
ATOM 8228 O O . TYR B 1 51 ? 26.047 28.375 35 1 34.19 51 TYR B O 1
ATOM 8236 N N . SER B 1 52 ? 26.359 30.391 35.812 1 34.75 52 SER B N 1
ATOM 8237 C CA . SER B 1 52 ? 26 29.922 37.156 1 34.75 52 SER B CA 1
ATOM 8238 C C . SER B 1 52 ? 24.578 29.344 37.156 1 34.75 52 SER B C 1
ATOM 8240 O O . SER B 1 52 ? 24.266 28.484 37.969 1 34.75 52 SER B O 1
ATOM 8242 N N . HIS B 1 53 ? 23.562 29.938 36.375 1 36.91 53 HIS B N 1
ATOM 8243 C CA . HIS B 1 53 ? 22.203 29.516 36.656 1 36.91 53 HIS B CA 1
ATOM 8244 C C . HIS B 1 53 ? 21.812 28.297 35.844 1 36.91 53 HIS B C 1
ATOM 8246 O O . HIS B 1 53 ? 20.688 27.812 35.938 1 36.91 53 HIS B O 1
ATOM 8252 N N . GLN B 1 54 ? 22.5 27.969 34.719 1 45.56 54 GLN B N 1
ATOM 8253 C CA . GLN B 1 54 ? 22.062 26.734 34.094 1 45.56 54 GLN B CA 1
ATOM 8254 C C . GLN B 1 54 ? 22.688 25.516 34.75 1 45.56 54 GLN B C 1
ATOM 8256 O O . GLN B 1 54 ? 23.781 25.609 35.312 1 45.56 54 GLN B O 1
ATOM 8261 N N . PRO B 1 55 ? 21.891 24.469 35 1 48.31 55 PRO B N 1
ATOM 8262 C CA . PRO B 1 55 ? 22.5 23.266 35.594 1 48.31 55 PRO B CA 1
ATOM 8263 C C . PRO B 1 55 ? 23.812 22.891 34.906 1 48.31 55 PRO B C 1
ATOM 8265 O O . PRO B 1 55 ? 24 23.156 33.719 1 48.31 55 PRO B O 1
ATOM 8268 N N . LYS B 1 56 ? 24.984 22.719 35.656 1 50.94 56 LYS B N 1
ATOM 8269 C CA . LYS B 1 56 ? 26.359 22.375 35.312 1 50.94 56 LYS B CA 1
ATOM 8270 C C . LYS B 1 56 ? 26.391 21.422 34.125 1 50.94 56 LYS B C 1
ATOM 8272 O O . LYS B 1 56 ? 27.297 21.5 33.281 1 50.94 56 LYS B O 1
ATOM 8277 N N . GLU B 1 57 ? 25.312 20.688 33.938 1 53.03 57 GLU B N 1
ATOM 8278 C CA . GLU B 1 57 ? 25.266 19.641 32.906 1 53.03 57 GLU B CA 1
ATOM 8279 C C . GLU B 1 57 ? 25.125 20.234 31.516 1 53.03 57 GLU B C 1
ATOM 8281 O O . GLU B 1 57 ? 25.703 19.734 30.562 1 53.03 57 GLU B O 1
ATOM 8286 N N . LEU B 1 58 ? 24.438 21.203 31.391 1 57.19 58 LEU B N 1
ATOM 8287 C CA . LEU B 1 58 ? 24.234 21.828 30.094 1 57.19 58 LEU B CA 1
ATOM 8288 C C . LEU B 1 58 ? 25.453 22.656 29.688 1 57.19 58 LEU B C 1
ATOM 8290 O O . LEU B 1 58 ? 25.734 22.797 28.5 1 57.19 58 LEU B O 1
ATOM 8294 N N . GLN B 1 59 ? 26.266 23.109 30.688 1 54.47 59 GLN B N 1
ATOM 8295 C CA . GLN B 1 59 ? 27.438 23.922 30.406 1 54.47 59 GLN B CA 1
ATOM 8296 C C . GLN B 1 59 ? 28.531 23.078 29.734 1 54.47 59 GLN B C 1
ATOM 8298 O O . GLN B 1 59 ? 29.203 23.547 28.828 1 54.47 59 GLN B O 1
ATOM 8303 N N . ASP B 1 60 ? 28.688 21.906 30.219 1 56.22 60 ASP B N 1
ATOM 8304 C CA . ASP B 1 60 ? 29.703 21.016 29.656 1 56.22 60 ASP B CA 1
ATOM 8305 C C . ASP B 1 60 ? 29.344 20.625 28.219 1 56.22 60 ASP B C 1
ATOM 8307 O O . ASP B 1 60 ? 30.219 20.453 27.391 1 56.22 60 ASP B O 1
ATOM 8311 N N . PHE B 1 61 ? 28.062 20.594 28.016 1 62.25 61 PHE B N 1
ATOM 8312 C CA . PHE B 1 61 ? 27.594 20.156 26.703 1 62.25 61 PHE B CA 1
ATOM 8313 C C . PHE B 1 61 ? 27.953 21.188 25.641 1 62.25 61 PHE B C 1
ATOM 8315 O O . PHE B 1 61 ? 28.422 20.844 24.562 1 62.25 61 PHE B O 1
ATOM 8322 N N . PHE B 1 62 ? 27.938 22.438 25.984 1 63.22 62 PHE B N 1
ATOM 8323 C CA . PHE B 1 62 ? 28.125 23.5 25 1 63.22 62 PHE B CA 1
ATOM 8324 C C . PHE B 1 62 ? 29.578 23.922 24.938 1 63.22 62 PHE B C 1
ATOM 8326 O O . PHE B 1 62 ? 30 24.578 23.984 1 63.22 62 PHE B O 1
ATOM 8333 N N . SER B 1 63 ? 30.391 23.469 25.891 1 64.5 63 SER B N 1
ATOM 8334 C CA . SER B 1 63 ? 31.781 23.875 25.922 1 64.5 63 SER B CA 1
ATOM 8335 C C . SER B 1 63 ? 32.594 23.172 24.828 1 64.5 63 SER B C 1
ATOM 8337 O O . SER B 1 63 ? 33.594 23.688 24.359 1 64.5 63 SER B O 1
ATOM 8339 N N . LEU B 1 64 ? 32.125 22.094 24.391 1 70.62 64 LEU B N 1
ATOM 8340 C CA . LEU B 1 64 ? 32.875 21.312 23.422 1 70.62 64 LEU B CA 1
ATOM 8341 C C . LEU B 1 64 ? 32.688 21.875 22.016 1 70.62 64 LEU B C 1
ATOM 8343 O O . LEU B 1 64 ? 33.375 21.438 21.078 1 70.62 64 LEU B O 1
ATOM 8347 N N . GLU B 1 65 ? 31.953 22.875 21.938 1 72.44 65 GLU B N 1
ATOM 8348 C CA . GLU B 1 65 ? 31.703 23.453 20.609 1 72.44 65 GLU B CA 1
ATOM 8349 C C . GLU B 1 65 ? 32.812 24.422 20.219 1 72.44 65 GLU B C 1
ATOM 8351 O O . GLU B 1 65 ? 33 24.703 19.047 1 72.44 65 GLU B O 1
ATOM 8356 N N . TRP B 1 66 ? 33.75 24.766 21.172 1 71.62 66 TRP B N 1
ATOM 8357 C CA . TRP B 1 66 ? 34.688 25.844 20.859 1 71.62 66 TRP B CA 1
ATOM 8358 C C . TRP B 1 66 ? 36.125 25.312 20.844 1 71.62 66 TRP B C 1
ATOM 8360 O O . TRP B 1 66 ? 36.562 24.656 21.797 1 71.62 66 TRP B O 1
ATOM 8370 N N . ASP B 1 67 ? 36.656 25.312 19.625 1 77.12 67 ASP B N 1
ATOM 8371 C CA . ASP B 1 67 ? 38.062 24.938 19.406 1 77.12 67 ASP B CA 1
ATOM 8372 C C . ASP B 1 67 ? 38.906 26.188 19.203 1 77.12 67 ASP B C 1
ATOM 8374 O O . ASP B 1 67 ? 38.656 27 18.312 1 77.12 67 ASP B O 1
ATOM 8378 N N . LYS B 1 68 ? 39.938 26.312 19.938 1 74 68 LYS B N 1
ATOM 8379 C CA . LYS B 1 68 ? 40.844 27.469 19.922 1 74 68 LYS B CA 1
ATOM 8380 C C . LYS B 1 68 ? 41.531 27.609 18.562 1 74 68 LYS B C 1
ATOM 8382 O O . LYS B 1 68 ? 41.938 28.703 18.188 1 74 68 LYS B O 1
ATOM 8387 N N . ASN B 1 69 ? 41.5 26.578 17.797 1 78.94 69 ASN B N 1
ATOM 8388 C CA . ASN B 1 69 ? 42.25 26.609 16.547 1 78.94 69 ASN B CA 1
ATOM 8389 C C . ASN B 1 69 ? 41.344 27.016 15.375 1 78.94 69 ASN B C 1
ATOM 8391 O O . ASN B 1 69 ? 41.812 27.141 14.242 1 78.94 69 ASN B O 1
ATOM 8395 N N . CYS B 1 70 ? 40.094 27.344 15.641 1 87.31 70 CYS B N 1
ATOM 8396 C CA . CYS B 1 70 ? 39.156 27.688 14.578 1 87.31 70 CYS B CA 1
ATOM 8397 C C . CYS B 1 70 ? 38.781 29.156 14.648 1 87.31 70 CYS B C 1
ATOM 8399 O O . CYS B 1 70 ? 37.594 29.5 14.453 1 87.31 70 CYS B O 1
ATOM 8401 N N . TYR B 1 71 ? 39.812 29.984 14.953 1 88.19 71 TYR B N 1
ATOM 8402 C CA . TYR B 1 71 ? 39.531 31.422 15.055 1 88.19 71 TYR B CA 1
ATOM 8403 C C . TYR B 1 71 ? 40.438 32.219 14.141 1 88.19 71 TYR B C 1
ATOM 8405 O O . TYR B 1 71 ? 41.469 31.703 13.656 1 88.19 71 TYR B O 1
ATOM 8413 N N . PHE B 1 72 ? 39.938 33.438 13.844 1 90.5 72 PHE B N 1
ATOM 8414 C CA . PHE B 1 72 ? 40.781 34.375 13.125 1 90.5 72 PHE B CA 1
ATOM 8415 C C . PHE B 1 72 ? 42.094 34.625 13.875 1 90.5 72 PHE B C 1
ATOM 8417 O O . PHE B 1 72 ? 42.25 34.156 15.008 1 90.5 72 PHE B O 1
ATOM 8424 N N . SER B 1 73 ? 43.062 35.25 13.211 1 84.25 73 SER B N 1
ATOM 8425 C CA . SER B 1 73 ? 44.344 35.562 13.844 1 84.25 73 SER B CA 1
ATOM 8426 C C . SER B 1 73 ? 44.156 36.406 15.094 1 84.25 73 SER B C 1
ATOM 8428 O O . SER B 1 73 ? 45 36.406 15.992 1 84.25 73 SER B O 1
ATOM 8430 N N . ASP B 1 74 ? 42.906 37.062 15.219 1 85.25 74 ASP B N 1
ATOM 8431 C CA . ASP B 1 74 ? 42.594 37.906 16.375 1 85.25 74 ASP B CA 1
ATOM 8432 C C . ASP B 1 74 ? 42.156 37.031 17.562 1 85.25 74 ASP B C 1
ATOM 8434 O O . ASP B 1 74 ? 42.156 37.5 18.703 1 85.25 74 ASP B O 1
ATOM 8438 N N . GLY B 1 75 ? 41.781 35.781 17.391 1 82.31 75 GLY B N 1
ATOM 8439 C CA . GLY B 1 75 ? 41.406 34.875 18.453 1 82.31 75 GLY B CA 1
ATOM 8440 C C . GLY B 1 75 ? 40 35.094 18.969 1 82.31 75 GLY B C 1
ATOM 8441 O O . GLY B 1 75 ? 39.562 34.438 19.906 1 82.31 75 GLY B O 1
ATOM 8442 N N . LYS B 1 76 ? 39.281 36.094 18.453 1 82 76 LYS B N 1
ATOM 8443 C CA . LYS B 1 76 ? 37.938 36.438 18.906 1 82 76 LYS B CA 1
ATOM 8444 C C . LYS B 1 76 ? 36.875 35.969 17.906 1 82 76 LYS B C 1
ATOM 8446 O O . LYS B 1 76 ? 35.812 35.469 18.281 1 82 76 LYS B O 1
ATOM 8451 N N . ARG B 1 77 ? 37.188 36.125 16.672 1 90.31 77 ARG B N 1
ATOM 8452 C CA . ARG B 1 77 ? 36.219 35.812 15.633 1 90.31 77 ARG B CA 1
ATOM 8453 C C . ARG B 1 77 ? 36.406 34.375 15.164 1 90.31 77 ARG B C 1
ATOM 8455 O O . ARG B 1 77 ? 37.469 34 14.695 1 90.31 77 ARG B O 1
ATOM 8462 N N . GLN B 1 78 ? 35.312 33.719 15.297 1 90.5 78 GLN B N 1
ATOM 8463 C CA . GLN B 1 78 ? 35.312 32.312 14.898 1 90.5 78 GLN B CA 1
ATOM 8464 C C . GLN B 1 78 ? 35.156 32.156 13.383 1 90.5 78 GLN B C 1
ATOM 8466 O O . GLN B 1 78 ? 34.438 32.938 12.75 1 90.5 78 GLN B O 1
ATOM 8471 N N . ILE B 1 79 ? 35.844 31.156 12.766 1 93.19 79 ILE B N 1
ATOM 8472 C CA . ILE B 1 79 ? 35.75 30.891 11.336 1 93.19 79 ILE B CA 1
ATOM 8473 C C . ILE B 1 79 ? 34.5 30.016 11.055 1 93.19 79 ILE B C 1
ATOM 8475 O O . ILE B 1 79 ? 34.375 28.922 11.609 1 93.19 79 ILE B O 1
ATOM 8479 N N . ASP B 1 80 ? 33.656 30.5 10.25 1 93.69 80 ASP B N 1
ATOM 8480 C CA . ASP B 1 80 ? 32.438 29.75 9.93 1 93.69 80 ASP B CA 1
ATOM 8481 C C . ASP B 1 80 ? 32.594 28.984 8.617 1 93.69 80 ASP B C 1
ATOM 8483 O O . ASP B 1 80 ? 31.953 27.953 8.422 1 93.69 80 ASP B O 1
ATOM 8487 N N . TYR B 1 81 ? 33.312 29.5 7.707 1 94.75 81 TYR B N 1
ATOM 8488 C CA . TYR B 1 81 ? 33.5 28.906 6.391 1 94.75 81 TYR B CA 1
ATOM 8489 C C . TYR B 1 81 ? 34.844 29.297 5.789 1 94.75 81 TYR B C 1
ATOM 8491 O O . TYR B 1 81 ? 35.375 30.375 6.094 1 94.75 81 TYR B O 1
ATOM 8499 N N . VAL B 1 82 ? 35.406 28.422 4.93 1 94.38 82 VAL B N 1
ATOM 8500 C CA . VAL B 1 82 ? 36.719 28.688 4.344 1 94.38 82 VAL B CA 1
ATOM 8501 C C . VAL B 1 82 ? 36.625 28.547 2.822 1 94.38 82 VAL B C 1
ATOM 8503 O O . VAL B 1 82 ? 36 27.625 2.305 1 94.38 82 VAL B O 1
ATOM 8506 N N . LEU B 1 83 ? 37.156 29.484 2.143 1 94.81 83 LEU B N 1
ATOM 8507 C CA . LEU B 1 83 ? 37.344 29.438 0.696 1 94.81 83 LEU B CA 1
ATOM 8508 C C . LEU B 1 83 ? 38.812 29.375 0.335 1 94.81 83 LEU B C 1
ATOM 8510 O O . LEU B 1 83 ? 39.656 30 1.001 1 94.81 83 LEU B O 1
ATOM 8514 N N . ALA B 1 84 ? 39.156 28.562 -0.635 1 91.5 84 ALA B N 1
ATOM 8515 C CA . ALA B 1 84 ? 40.531 28.422 -1.063 1 91.5 84 ALA B CA 1
ATOM 8516 C C . ALA B 1 84 ? 40.656 28.609 -2.574 1 91.5 84 ALA B C 1
ATOM 8518 O O . ALA B 1 84 ? 39.781 28.219 -3.328 1 91.5 84 ALA B O 1
ATOM 8519 N N . TYR B 1 85 ? 41.688 29.297 -3.025 1 89.38 85 TYR B N 1
ATOM 8520 C CA . TYR B 1 85 ? 41.969 29.438 -4.449 1 89.38 85 TYR B CA 1
ATOM 8521 C C . TYR B 1 85 ? 43.469 29.391 -4.719 1 89.38 85 TYR B C 1
ATOM 8523 O O . TYR B 1 85 ? 44.281 29.672 -3.828 1 89.38 85 TYR B O 1
ATOM 8531 N N . GLU B 1 86 ? 43.875 28.906 -5.875 1 81.25 86 GLU B N 1
ATOM 8532 C CA . GLU B 1 86 ? 45.281 28.812 -6.285 1 81.25 86 GLU B CA 1
ATOM 8533 C C . GLU B 1 86 ? 45.656 29.953 -7.227 1 81.25 86 GLU B C 1
ATOM 8535 O O . GLU B 1 86 ? 44.875 30.312 -8.117 1 81.25 86 GLU B O 1
ATOM 8540 N N . GLU B 1 87 ? 46.781 30.641 -6.969 1 73.06 87 GLU B N 1
ATOM 8541 C CA . GLU B 1 87 ? 47.219 31.75 -7.809 1 73.06 87 GLU B CA 1
ATOM 8542 C C . GLU B 1 87 ? 47.719 31.25 -9.156 1 73.06 87 GLU B C 1
ATOM 8544 O O . GLU B 1 87 ? 48.469 30.266 -9.227 1 73.06 87 GLU B O 1
ATOM 8549 N N . ASP B 1 88 ? 47.062 31.484 -10.281 1 58.22 88 ASP B N 1
ATOM 8550 C CA . ASP B 1 88 ? 47.438 31.094 -11.641 1 58.22 88 ASP B CA 1
ATOM 8551 C C . ASP B 1 88 ? 48.781 31.672 -12.031 1 58.22 88 ASP B C 1
ATOM 8553 O O . ASP B 1 88 ? 49.031 32.875 -11.914 1 58.22 88 ASP B O 1
ATOM 8557 N N . ASN B 1 89 ? 49.969 31.125 -11.922 1 49.28 89 ASN B N 1
ATOM 8558 C CA . ASN B 1 89 ? 51.25 31.609 -12.453 1 49.28 89 ASN B CA 1
ATOM 8559 C C . ASN B 1 89 ? 51.156 31.859 -13.961 1 49.28 89 ASN B C 1
ATOM 8561 O O . ASN B 1 89 ? 50.406 31.203 -14.664 1 49.28 89 ASN B O 1
ATOM 8565 N N . ASN B 1 90 ? 51.812 33 -14.555 1 40.84 90 ASN B N 1
ATOM 8566 C CA . ASN B 1 90 ? 52.031 33.375 -15.953 1 40.84 90 ASN B CA 1
ATOM 8567 C C . ASN B 1 90 ? 52.5 32.188 -16.781 1 40.84 90 ASN B C 1
ATOM 8569 O O . ASN B 1 90 ? 52.438 32.219 -18.016 1 40.84 90 ASN B O 1
ATOM 8573 N N . ASN B 1 91 ? 53.844 31.547 -16.531 1 34.81 91 ASN B N 1
ATOM 8574 C CA . ASN B 1 91 ? 54.594 30.812 -17.547 1 34.81 91 ASN B CA 1
ATOM 8575 C C . ASN B 1 91 ? 53.906 29.516 -17.938 1 34.81 91 ASN B C 1
ATOM 8577 O O . ASN B 1 91 ? 54.312 28.844 -18.891 1 34.81 91 ASN B O 1
ATOM 8581 N N . GLU B 1 92 ? 53.781 28.5 -17.047 1 34 92 GLU B N 1
ATOM 8582 C CA . GLU B 1 92 ? 53.688 27.141 -17.562 1 34 92 GLU B CA 1
ATOM 8583 C C . GLU B 1 92 ? 52.344 26.891 -18.266 1 34 92 GLU B C 1
ATOM 8585 O O . GLU B 1 92 ? 51.312 27.141 -17.688 1 34 92 GLU B O 1
ATOM 8590 N N . ALA B 1 93 ? 52.375 26.781 -19.656 1 32.91 93 ALA B N 1
ATOM 8591 C CA . ALA B 1 93 ? 51.531 26.047 -20.609 1 32.91 93 ALA B CA 1
ATOM 8592 C C . ALA B 1 93 ? 51.125 24.688 -20.031 1 32.91 93 ALA B C 1
ATOM 8594 O O . ALA B 1 93 ? 51.406 23.656 -20.625 1 32.91 93 ALA B O 1
ATOM 8595 N N . THR B 1 94 ? 51.469 24.266 -18.844 1 30.08 94 THR B N 1
ATOM 8596 C CA . THR B 1 94 ? 51.312 22.844 -18.531 1 30.08 94 THR B CA 1
ATOM 8597 C C . THR B 1 94 ? 49.906 22.391 -18.906 1 30.08 94 THR B C 1
ATOM 8599 O O . THR B 1 94 ? 48.938 23.188 -18.906 1 30.08 94 THR B O 1
ATOM 8602 N N . SER B 1 95 ? 49.781 20.938 -19.219 1 28.94 95 SER B N 1
ATOM 8603 C CA . SER B 1 95 ? 48.812 19.953 -19.734 1 28.94 95 SER B CA 1
ATOM 8604 C C . SER B 1 95 ? 47.5 20.047 -18.969 1 28.94 95 SER B C 1
ATOM 8606 O O . SER B 1 95 ? 47.469 20.125 -17.734 1 28.94 95 SER B O 1
ATOM 8608 N N . ALA B 1 96 ? 46.5 20.516 -19.578 1 30.06 96 ALA B N 1
ATOM 8609 C CA . ALA B 1 96 ? 45.094 20.375 -19.281 1 30.06 96 ALA B CA 1
ATOM 8610 C C . ALA B 1 96 ? 44.781 18.984 -18.734 1 30.06 96 ALA B C 1
ATOM 8612 O O . ALA B 1 96 ? 44.969 17.984 -19.422 1 30.06 96 ALA B O 1
ATOM 8613 N N . SER B 1 97 ? 45.062 18.594 -17.547 1 28.95 97 SER B N 1
ATOM 8614 C CA . SER B 1 97 ? 44.438 17.344 -17.141 1 28.95 97 SER B CA 1
ATOM 8615 C C . SER B 1 97 ? 43 17.234 -17.656 1 28.95 97 SER B C 1
ATOM 8617 O O . SER B 1 97 ? 42.25 18.219 -17.578 1 28.95 97 SER B O 1
ATOM 8619 N N . PRO B 1 98 ? 42.688 16.344 -18.656 1 30.62 98 PRO B N 1
ATOM 8620 C CA . PRO B 1 98 ? 41.406 16.094 -19.328 1 30.62 98 PRO B CA 1
ATOM 8621 C C . PRO B 1 98 ? 40.25 16.062 -18.359 1 30.62 98 PRO B C 1
ATOM 8623 O O . PRO B 1 98 ? 39.094 15.898 -18.781 1 30.62 98 PRO B O 1
ATOM 8626 N N . SER B 1 99 ? 40.562 15.664 -17.188 1 32.75 99 SER B N 1
ATOM 8627 C CA . SER B 1 99 ? 39.281 15.539 -16.516 1 32.75 99 SER B CA 1
ATOM 8628 C C . SER B 1 99 ? 38.562 16.891 -16.406 1 32.75 99 SER B C 1
ATOM 8630 O O . SER B 1 99 ? 38.094 17.266 -15.328 1 32.75 99 SER B O 1
ATOM 8632 N N . SER B 1 100 ? 39.031 18.016 -17.062 1 31.42 100 SER B N 1
ATOM 8633 C CA . SER B 1 100 ? 38.406 19.344 -16.969 1 31.42 100 SER B CA 1
ATOM 8634 C C . SER B 1 100 ? 36.906 19.266 -17.172 1 31.42 100 SER B C 1
ATOM 8636 O O . SER B 1 100 ? 36.438 18.75 -18.203 1 31.42 100 SER B O 1
ATOM 8638 N N . VAL B 1 101 ? 36.188 19.109 -16.156 1 35.94 101 VAL B N 1
ATOM 8639 C CA . VAL B 1 101 ? 34.75 19.406 -16.25 1 35.94 101 VAL B CA 1
ATOM 8640 C C . VAL B 1 101 ? 34.531 20.531 -17.266 1 35.94 101 VAL B C 1
ATOM 8642 O O . VAL B 1 101 ? 35.312 21.5 -17.297 1 35.94 101 VAL B O 1
ATOM 8645 N N . GLU B 1 102 ? 34.125 20.328 -18.5 1 35.16 102 GLU B N 1
ATOM 8646 C CA . GLU B 1 102 ? 33.625 21.266 -19.5 1 35.16 102 GLU B CA 1
ATOM 8647 C C . GLU B 1 102 ? 33.156 22.578 -18.875 1 35.16 102 GLU B C 1
ATOM 8649 O O . GLU B 1 102 ? 32.25 22.578 -18.016 1 35.16 102 GLU B O 1
ATOM 8654 N N . MET B 1 103 ? 34.031 23.625 -18.656 1 40.19 103 MET B N 1
ATOM 8655 C CA . MET B 1 103 ? 33.781 25.016 -18.344 1 40.19 103 MET B CA 1
ATOM 8656 C C . MET B 1 103 ? 32.594 25.547 -19.141 1 40.19 103 MET B C 1
ATOM 8658 O O . MET B 1 103 ? 32.594 25.531 -20.375 1 40.19 103 MET B O 1
ATOM 8662 N N . ASP B 1 104 ? 31.438 25.359 -18.812 1 42.59 104 ASP B N 1
ATOM 8663 C CA . ASP B 1 104 ? 30.328 26.047 -19.484 1 42.59 104 ASP B CA 1
ATOM 8664 C C . ASP B 1 104 ? 30.641 27.531 -19.688 1 42.59 104 ASP B C 1
ATOM 8666 O O . ASP B 1 104 ? 30.812 28.281 -18.719 1 42.59 104 ASP B O 1
ATOM 8670 N N . PRO B 1 105 ? 31.375 28.016 -20.75 1 44.66 105 PRO B N 1
ATOM 8671 C CA . PRO B 1 105 ? 31.625 29.438 -20.969 1 44.66 105 PRO B CA 1
ATOM 8672 C C . PRO B 1 105 ? 30.391 30.297 -20.734 1 44.66 105 PRO B C 1
ATOM 8674 O O . PRO B 1 105 ? 29.266 29.859 -21.031 1 44.66 105 PRO B O 1
ATOM 8677 N N . ASP B 1 106 ? 30.422 31.078 -19.766 1 47.59 106 ASP B N 1
ATOM 8678 C CA . ASP B 1 106 ? 29.359 32.094 -19.641 1 47.59 106 ASP B CA 1
ATOM 8679 C C . ASP B 1 106 ? 29.125 32.781 -20.969 1 47.59 106 ASP B C 1
ATOM 8681 O O . ASP B 1 106 ? 30.031 33.406 -21.516 1 47.59 106 ASP B O 1
ATOM 8685 N N . ASP B 1 107 ? 28.328 32.375 -21.766 1 48.81 107 ASP B N 1
ATOM 8686 C CA . ASP B 1 107 ? 27.984 33 -23.031 1 48.81 107 ASP B CA 1
ATOM 8687 C C . ASP B 1 107 ? 27.984 34.531 -22.906 1 48.81 107 ASP B C 1
ATOM 8689 O O . ASP B 1 107 ? 28.094 35.25 -23.891 1 48.81 107 ASP B O 1
ATOM 8693 N N . ASP B 1 108 ? 27.688 35 -21.766 1 45.84 108 ASP B N 1
ATOM 8694 C CA . ASP B 1 108 ? 27.625 36.469 -21.672 1 45.84 108 ASP B CA 1
ATOM 8695 C C . ASP B 1 108 ? 29.016 37.094 -21.781 1 45.84 108 ASP B C 1
ATOM 8697 O O . ASP B 1 108 ? 29.141 38.312 -21.875 1 45.84 108 ASP B O 1
ATOM 8701 N N . ASP B 1 109 ? 30.016 36.438 -21.453 1 51.56 109 ASP B N 1
ATOM 8702 C CA . ASP B 1 109 ? 31.344 37.031 -21.625 1 51.56 109 ASP B CA 1
ATOM 8703 C C . ASP B 1 109 ? 31.672 37.25 -23.094 1 51.56 109 ASP B C 1
ATOM 8705 O O . ASP B 1 109 ? 32.688 37.875 -23.422 1 51.56 109 ASP B O 1
ATOM 8709 N N . LYS B 1 110 ? 31.141 36.594 -24.031 1 47.84 110 LYS B N 1
ATOM 8710 C CA . LYS B 1 110 ? 31.469 36.781 -25.438 1 47.84 110 LYS B CA 1
ATOM 8711 C C . LYS B 1 110 ? 31.156 38.219 -25.875 1 47.84 110 LYS B C 1
ATOM 8713 O O . LYS B 1 110 ? 31.859 38.781 -26.719 1 47.84 110 LYS B O 1
ATOM 8718 N N . ASN B 1 111 ? 29.906 38.719 -25.391 1 42.41 111 ASN B N 1
ATOM 8719 C CA . ASN B 1 111 ? 29.5 40 -25.953 1 42.41 111 ASN B CA 1
ATOM 8720 C C . ASN B 1 111 ? 30.062 41.188 -25.141 1 42.41 111 ASN B C 1
ATOM 8722 O O . ASN B 1 111 ? 29.734 42.344 -25.406 1 42.41 111 ASN B O 1
ATOM 8726 N N . SER B 1 112 ? 30.562 40.969 -23.875 1 44.25 112 SER B N 1
ATOM 8727 C CA . SER B 1 112 ? 31.031 42.156 -23.188 1 44.25 112 SER B CA 1
ATOM 8728 C C . SER B 1 112 ? 32.406 42.594 -23.688 1 44.25 112 SER B C 1
ATOM 8730 O O . SER B 1 112 ? 33.219 41.75 -24.094 1 44.25 112 SER B O 1
ATOM 8732 N N . PRO B 1 113 ? 32.562 43.812 -24.156 1 41.31 113 PRO B N 1
ATOM 8733 C CA . PRO B 1 113 ? 33.844 44.375 -24.641 1 41.31 113 PRO B CA 1
ATOM 8734 C C . PRO B 1 113 ? 35.031 44.031 -23.75 1 41.31 113 PRO B C 1
ATOM 8736 O O . PRO B 1 113 ? 36.156 44.406 -24.047 1 41.31 113 PRO B O 1
ATOM 8739 N N . GLN B 1 114 ? 34.875 43.75 -22.5 1 42.12 114 GLN B N 1
ATOM 8740 C CA . GLN B 1 114 ? 36.062 43.469 -21.688 1 42.12 114 GLN B CA 1
ATOM 8741 C C . GLN B 1 114 ? 36.781 42.219 -22.188 1 42.12 114 GLN B C 1
ATOM 8743 O O . GLN B 1 114 ? 36.875 41.219 -21.453 1 42.12 114 GLN B O 1
ATOM 8748 N N . SER B 1 115 ? 36.688 41.781 -23.281 1 45.31 115 SER B N 1
ATOM 8749 C CA . SER B 1 115 ? 37.219 40.594 -23.938 1 45.31 115 SER B CA 1
ATOM 8750 C C . SER B 1 115 ? 38.719 40.469 -23.75 1 45.31 115 SER B C 1
ATOM 8752 O O . SER B 1 115 ? 39.312 39.406 -23.984 1 45.31 115 SER B O 1
ATOM 8754 N N . ALA B 1 116 ? 39.531 41.594 -23.75 1 47.41 116 ALA B N 1
ATOM 8755 C CA . ALA B 1 116 ? 40.969 41.469 -23.891 1 47.41 116 ALA B CA 1
ATOM 8756 C C . ALA B 1 116 ? 41.594 40.969 -22.594 1 47.41 116 ALA B C 1
ATOM 8758 O O . ALA B 1 116 ? 42.812 40.781 -22.531 1 47.41 116 ALA B O 1
ATOM 8759 N N . SER B 1 117 ? 40.844 40.969 -21.438 1 53.69 117 SER B N 1
ATOM 8760 C CA . SER B 1 117 ? 41.562 40.656 -20.203 1 53.69 117 SER B CA 1
ATOM 8761 C C . SER B 1 117 ? 41.844 39.156 -20.094 1 53.69 117 SER B C 1
ATOM 8763 O O . SER B 1 117 ? 41.062 38.344 -20.578 1 53.69 117 SER B O 1
ATOM 8765 N N . SER B 1 118 ? 43.062 38.688 -19.859 1 66.25 118 SER B N 1
ATOM 8766 C CA . SER B 1 118 ? 43.531 37.312 -19.672 1 66.25 118 SER B CA 1
ATOM 8767 C C . SER B 1 118 ? 42.656 36.562 -18.703 1 66.25 118 SER B C 1
ATOM 8769 O O . SER B 1 118 ? 41.969 37.156 -17.875 1 66.25 118 SER B O 1
ATOM 8771 N N . SER B 1 119 ? 42.25 35.25 -18.969 1 76.31 119 SER B N 1
ATOM 8772 C CA . SER B 1 119 ? 41.5 34.344 -18.109 1 76.31 119 SER B CA 1
ATOM 8773 C C . SER B 1 119 ? 41.875 34.562 -16.641 1 76.31 119 SER B C 1
ATOM 8775 O O . SER B 1 119 ? 41 34.469 -15.758 1 76.31 119 SER B O 1
ATOM 8777 N N . LYS B 1 120 ? 43.031 35 -16.453 1 78.75 120 LYS B N 1
ATOM 8778 C CA . LYS B 1 120 ? 43.5 35.219 -15.086 1 78.75 120 LYS B CA 1
ATOM 8779 C C . LYS B 1 120 ? 42.875 36.469 -14.5 1 78.75 120 LYS B C 1
ATOM 8781 O O . LYS B 1 120 ? 42.438 36.469 -13.344 1 78.75 120 LYS B O 1
ATOM 8786 N N . GLU B 1 121 ? 42.812 37.406 -15.242 1 79.75 121 GLU B N 1
ATOM 8787 C CA . GLU B 1 121 ? 42.25 38.656 -14.773 1 79.75 121 GLU B CA 1
ATOM 8788 C C . GLU B 1 121 ? 40.75 38.531 -14.523 1 79.75 121 GLU B C 1
ATOM 8790 O O . GLU B 1 121 ? 40.219 39.156 -13.586 1 79.75 121 GLU B O 1
ATOM 8795 N N . LYS B 1 122 ? 40.219 37.719 -15.344 1 82.25 122 LYS B N 1
ATOM 8796 C CA . LYS B 1 122 ? 38.781 37.5 -15.164 1 82.25 122 LYS B CA 1
ATOM 8797 C C . LYS B 1 122 ? 38.5 36.781 -13.844 1 82.25 122 LYS B C 1
ATOM 8799 O O . LYS B 1 122 ? 37.562 37.156 -13.125 1 82.25 122 LYS B O 1
ATOM 8804 N N . LYS B 1 123 ? 39.25 35.844 -13.523 1 87.31 123 LYS B N 1
ATOM 8805 C CA . LYS B 1 123 ? 39.062 35.094 -12.273 1 87.31 123 LYS B CA 1
ATOM 8806 C C . LYS B 1 123 ? 39.312 36 -11.062 1 87.31 123 LYS B C 1
ATOM 8808 O O . LYS B 1 123 ? 38.594 35.938 -10.07 1 87.31 123 LYS B O 1
ATOM 8813 N N . GLN B 1 124 ? 40.25 36.875 -11.227 1 87.25 124 GLN B N 1
ATOM 8814 C CA . GLN B 1 124 ? 40.594 37.781 -10.125 1 87.25 124 GLN B CA 1
ATOM 8815 C C . GLN B 1 124 ? 39.5 38.812 -9.914 1 87.25 124 GLN B C 1
ATOM 8817 O O . GLN B 1 124 ? 39.188 39.156 -8.773 1 87.25 124 GLN B O 1
ATOM 8822 N N . ASN B 1 125 ? 38.969 39.219 -10.945 1 85 125 ASN B N 1
ATOM 8823 C CA . ASN B 1 125 ? 37.875 40.188 -10.836 1 85 125 ASN B CA 1
ATOM 8824 C C . ASN B 1 125 ? 36.625 39.594 -10.234 1 85 125 ASN B C 1
ATOM 8826 O O . ASN B 1 125 ? 35.938 40.219 -9.43 1 85 125 ASN B O 1
ATOM 8830 N N . ARG B 1 126 ? 36.375 38.406 -10.625 1 87.94 126 ARG B N 1
ATOM 8831 C CA . ARG B 1 126 ? 35.188 37.719 -10.086 1 87.94 126 ARG B CA 1
ATOM 8832 C C . ARG B 1 126 ? 35.344 37.469 -8.586 1 87.94 126 ARG B C 1
ATOM 8834 O O . ARG B 1 126 ? 34.375 37.594 -7.832 1 87.94 126 ARG B O 1
ATOM 8841 N N . ARG B 1 127 ? 36.531 37.188 -8.164 1 90.56 127 ARG B N 1
ATOM 8842 C CA . ARG B 1 127 ? 36.781 36.969 -6.746 1 90.56 127 ARG B CA 1
ATOM 8843 C C . ARG B 1 127 ? 36.625 38.281 -5.965 1 90.56 127 ARG B C 1
ATOM 8845 O O . ARG B 1 127 ? 36.062 38.281 -4.875 1 90.56 127 ARG B O 1
ATOM 8852 N N . PHE B 1 128 ? 37.156 39.281 -6.609 1 89.31 128 PHE B N 1
ATOM 8853 C CA . PHE B 1 128 ? 37.062 40.562 -5.953 1 89.31 128 PHE B CA 1
ATOM 8854 C C . PHE B 1 128 ? 35.625 41.031 -5.805 1 89.31 128 PHE B C 1
ATOM 8856 O O . PHE B 1 128 ? 35.219 41.5 -4.742 1 89.31 128 PHE B O 1
ATOM 8863 N N . TYR B 1 129 ? 34.875 40.844 -6.816 1 88.25 129 TYR B N 1
ATOM 8864 C CA . TYR B 1 129 ? 33.469 41.25 -6.77 1 88.25 129 TYR B CA 1
ATOM 8865 C C . TYR B 1 129 ? 32.688 40.375 -5.777 1 88.25 129 TYR B C 1
ATOM 8867 O O . TYR B 1 129 ? 31.828 40.875 -5.043 1 88.25 129 TYR B O 1
ATOM 8875 N N . PHE B 1 130 ? 32.969 39.156 -5.723 1 92.19 130 PHE B N 1
ATOM 8876 C CA . PHE B 1 130 ? 32.281 38.219 -4.828 1 92.19 130 PHE B CA 1
ATOM 8877 C C . PHE B 1 130 ? 32.562 38.562 -3.371 1 92.19 130 PHE B C 1
ATOM 8879 O O . PHE B 1 130 ? 31.656 38.625 -2.543 1 92.19 130 PHE B O 1
ATOM 8886 N N . GLU B 1 131 ? 33.844 38.812 -3.061 1 92.88 131 GLU B N 1
ATOM 8887 C CA . GLU B 1 131 ? 34.25 39.125 -1.691 1 92.88 131 GLU B CA 1
ATOM 8888 C C . GLU B 1 131 ? 33.719 40.469 -1.24 1 92.88 131 GLU B C 1
ATOM 8890 O O . GLU B 1 131 ? 33.344 40.625 -0.073 1 92.88 131 GLU B O 1
ATOM 8895 N N . THR B 1 132 ? 33.594 41.375 -2.199 1 90.62 132 THR B N 1
ATOM 8896 C CA . THR B 1 132 ? 33.031 42.688 -1.872 1 90.62 132 THR B CA 1
ATOM 8897 C C . THR B 1 132 ? 31.531 42.562 -1.57 1 90.62 132 THR B C 1
ATOM 8899 O O . THR B 1 132 ? 31.031 43.219 -0.646 1 90.62 132 THR B O 1
ATOM 8902 N N . ASN B 1 133 ? 30.922 41.812 -2.334 1 90.25 133 ASN B N 1
ATOM 8903 C CA . ASN B 1 133 ? 29.5 41.625 -2.098 1 90.25 133 ASN B CA 1
ATOM 8904 C C . ASN B 1 133 ? 29.25 40.875 -0.788 1 90.25 133 ASN B C 1
ATOM 8906 O O . ASN B 1 133 ? 28.234 41.094 -0.122 1 90.25 133 ASN B O 1
ATOM 8910 N N . LEU B 1 134 ? 30.109 39.969 -0.382 1 93.62 134 LEU B N 1
ATOM 8911 C CA . LEU B 1 134 ? 29.984 39.281 0.892 1 93.62 134 LEU B CA 1
ATOM 8912 C C . LEU B 1 134 ? 30.156 40.25 2.061 1 93.62 134 LEU B C 1
ATOM 8914 O O . LEU B 1 134 ? 29.453 40.125 3.07 1 93.62 134 LEU B O 1
ATOM 8918 N N . GLN B 1 135 ? 31.031 41.188 1.849 1 92.38 135 GLN B N 1
ATOM 8919 C CA . GLN B 1 135 ? 31.234 42.188 2.891 1 92.38 135 GLN B CA 1
ATOM 8920 C C . GLN B 1 135 ? 30.031 43.125 3.01 1 92.38 135 GLN B C 1
ATOM 8922 O O . GLN B 1 135 ? 29.688 43.531 4.109 1 92.38 135 GLN B O 1
ATOM 8927 N N . LYS B 1 136 ? 29.406 43.281 1.899 1 87.94 136 LYS B N 1
ATOM 8928 C CA . LYS B 1 136 ? 28.203 44.125 1.911 1 87.94 136 LYS B CA 1
ATOM 8929 C C . LYS B 1 136 ? 27.047 43.438 2.607 1 87.94 136 LYS B C 1
ATOM 8931 O O . LYS B 1 136 ? 26.188 44.062 3.203 1 87.94 136 LYS B O 1
ATOM 8936 N N . MET B 1 137 ? 27.078 42.156 2.588 1 89.44 137 MET B N 1
ATOM 8937 C CA . MET B 1 137 ? 26.047 41.375 3.246 1 89.44 137 MET B CA 1
ATOM 8938 C C . MET B 1 137 ? 26.312 41.25 4.742 1 89.44 137 MET B C 1
ATOM 8940 O O . MET B 1 137 ? 25.469 40.781 5.496 1 89.44 137 MET B O 1
ATOM 8944 N N . GLY B 1 138 ? 27.422 41.688 5.168 1 90.81 138 GLY B N 1
ATOM 8945 C CA . GLY B 1 138 ? 27.703 41.781 6.594 1 90.81 138 GLY B CA 1
ATOM 8946 C C . GLY B 1 138 ? 28.766 40.781 7.055 1 90.81 138 GLY B C 1
ATOM 8947 O O . GLY B 1 138 ? 29.078 40.688 8.242 1 90.81 138 GLY B O 1
ATOM 8948 N N . LEU B 1 139 ? 29.281 40.031 6.117 1 95.69 139 LEU B N 1
ATOM 8949 C CA . LEU B 1 139 ? 30.281 39.031 6.504 1 95.69 139 LEU B CA 1
ATOM 8950 C C . LEU B 1 139 ? 31.656 39.688 6.648 1 95.69 139 LEU B C 1
ATOM 8952 O O . LEU B 1 139 ? 31.938 40.688 6.004 1 95.69 139 LEU B O 1
ATOM 8956 N N . GLN B 1 140 ? 32.469 39.125 7.547 1 95.56 140 GLN B N 1
ATOM 8957 C CA . GLN B 1 140 ? 33.844 39.562 7.742 1 95.56 140 GLN B CA 1
ATOM 8958 C C . GLN B 1 140 ? 34.812 38.594 7.137 1 95.56 140 GLN B C 1
ATOM 8960 O O . GLN B 1 140 ? 34.625 37.375 7.199 1 95.56 140 GLN B O 1
ATOM 8965 N N . ILE B 1 141 ? 35.875 39.094 6.531 1 95.38 141 ILE B N 1
ATOM 8966 C CA . ILE B 1 141 ? 36.812 38.281 5.766 1 95.38 141 ILE B CA 1
ATOM 8967 C C . ILE B 1 141 ? 38.219 38.5 6.27 1 95.38 141 ILE B C 1
ATOM 8969 O O . ILE B 1 141 ? 38.594 39.625 6.609 1 95.38 141 ILE B O 1
ATOM 8973 N N . GLU B 1 142 ? 38.938 37.375 6.484 1 93.38 142 GLU B N 1
ATOM 8974 C CA . GLU B 1 142 ? 40.375 37.406 6.727 1 93.38 142 GLU B CA 1
ATOM 8975 C C . GLU B 1 142 ? 41.125 36.594 5.668 1 93.38 142 GLU B C 1
ATOM 8977 O O . GLU B 1 142 ? 40.781 35.438 5.406 1 93.38 142 GLU B O 1
ATOM 8982 N N . ARG B 1 143 ? 42.062 37.219 4.996 1 91.25 143 ARG B N 1
ATOM 8983 C CA . ARG B 1 143 ? 42.875 36.562 3.977 1 91.25 143 ARG B CA 1
ATOM 8984 C C . ARG B 1 143 ? 44.188 36.062 4.547 1 91.25 143 ARG B C 1
ATOM 8986 O O . ARG B 1 143 ? 44.906 36.844 5.227 1 91.25 143 ARG B O 1
ATOM 8993 N N . VAL B 1 144 ? 44.375 34.781 4.434 1 85.88 144 VAL B N 1
ATOM 8994 C CA . VAL B 1 144 ? 45.625 34.219 4.961 1 85.88 144 VAL B CA 1
ATOM 8995 C C . VAL B 1 144 ? 46.375 33.469 3.846 1 85.88 144 VAL B C 1
ATOM 8997 O O . VAL B 1 144 ? 45.75 32.875 2.959 1 85.88 144 VAL B O 1
ATOM 9000 N N . ASN B 1 145 ? 47.625 33.719 3.744 1 75.31 145 ASN B N 1
ATOM 9001 C CA . ASN B 1 145 ? 48.469 33.062 2.748 1 75.31 145 ASN B CA 1
ATOM 9002 C C . ASN B 1 145 ? 49.438 32.094 3.395 1 75.31 145 ASN B C 1
ATOM 9004 O O . ASN B 1 145 ? 49.812 32.25 4.559 1 75.31 145 ASN B O 1
ATOM 9008 N N . ILE B 1 146 ? 49.469 30.875 2.846 1 64.88 146 ILE B N 1
ATOM 9009 C CA . ILE B 1 146 ? 50.5 29.938 3.285 1 64.88 146 ILE B CA 1
ATOM 9010 C C . ILE B 1 146 ? 51.875 30.406 2.836 1 64.88 146 ILE B C 1
ATOM 9012 O O . ILE B 1 146 ? 52 31.109 1.824 1 64.88 146 ILE B O 1
ATOM 9016 N N . SER B 1 147 ? 52.812 30.297 3.607 1 52.47 147 SER B N 1
ATOM 9017 C CA . SER B 1 147 ? 54.156 30.703 3.244 1 52.47 147 SER B CA 1
ATOM 9018 C C . SER B 1 147 ? 54.5 30.312 1.808 1 52.47 147 SER B C 1
ATOM 9020 O O . SER B 1 147 ? 54.094 29.234 1.35 1 52.47 147 SER B O 1
ATOM 9022 N N . PRO B 1 148 ? 54.719 31.359 0.882 1 48 148 PRO B N 1
ATOM 9023 C CA . PRO B 1 148 ? 55 31.234 -0.548 1 48 148 PRO B CA 1
ATOM 9024 C C . PRO B 1 148 ? 55.781 29.953 -0.883 1 48 148 PRO B C 1
ATOM 9026 O O . PRO B 1 148 ? 55.688 29.453 -2.008 1 48 148 PRO B O 1
ATOM 9029 N N . GLN B 1 149 ? 56.656 29.531 0.016 1 42.06 149 GLN B N 1
ATOM 9030 C CA . GLN B 1 149 ? 57.5 28.406 -0.318 1 42.06 149 GLN B CA 1
ATOM 9031 C C . GLN B 1 149 ? 56.719 27.109 -0.381 1 42.06 149 GLN B C 1
ATOM 9033 O O . GLN B 1 149 ? 57.125 26.156 -1.066 1 42.06 149 GLN B O 1
ATOM 9038 N N . LEU B 1 150 ? 55.656 26.938 0.403 1 48 150 LEU B N 1
ATOM 9039 C CA . LEU B 1 150 ? 55.031 25.641 0.592 1 48 150 LEU B CA 1
ATOM 9040 C C . LEU B 1 150 ? 53.844 25.453 -0.349 1 48 150 LEU B C 1
ATOM 9042 O O . LEU B 1 150 ? 53.5 24.328 -0.719 1 48 150 LEU B O 1
ATOM 9046 N N . GLY B 1 151 ? 53.156 26.438 -0.767 1 55.38 151 GLY B N 1
ATOM 9047 C CA . GLY B 1 151 ? 52.031 26.172 -1.643 1 55.38 151 GLY B CA 1
ATOM 9048 C C . GLY B 1 151 ? 51.344 27.438 -2.119 1 55.38 151 GLY B C 1
ATOM 9049 O O . GLY B 1 151 ? 51.5 28.5 -1.52 1 55.38 151 GLY B O 1
ATOM 9050 N N . ARG B 1 152 ? 51 27.562 -3.451 1 64.56 152 ARG B N 1
ATOM 9051 C CA . ARG B 1 152 ? 50.375 28.672 -4.172 1 64.56 152 ARG B CA 1
ATOM 9052 C C . ARG B 1 152 ? 48.906 28.812 -3.795 1 64.56 152 ARG B C 1
ATOM 9054 O O . ARG B 1 152 ? 48.156 29.5 -4.473 1 64.56 152 ARG B O 1
ATOM 9061 N N . THR B 1 153 ? 48.531 28.109 -2.564 1 79.75 153 THR B N 1
ATOM 9062 C CA . THR B 1 153 ? 47.125 28.172 -2.275 1 79.75 153 THR B CA 1
ATOM 9063 C C . THR B 1 153 ? 46.812 29.297 -1.293 1 79.75 153 THR B C 1
ATOM 9065 O O . THR B 1 153 ? 47.531 29.484 -0.309 1 79.75 153 THR B O 1
ATOM 9068 N N . ARG B 1 154 ? 45.938 30.141 -1.656 1 86.62 154 ARG B N 1
ATOM 9069 C CA . ARG B 1 154 ? 45.438 31.219 -0.792 1 86.62 154 ARG B CA 1
ATOM 9070 C C . ARG B 1 154 ? 44.125 30.844 -0.16 1 86.62 154 ARG B C 1
ATOM 9072 O O . ARG B 1 154 ? 43.281 30.172 -0.782 1 86.62 154 ARG B O 1
ATOM 9079 N N . PHE B 1 155 ? 44 31.297 1.149 1 91.38 155 PHE B N 1
ATOM 9080 C CA . PHE B 1 155 ? 42.781 30.953 1.873 1 91.38 155 PHE B CA 1
ATOM 9081 C C . PHE B 1 155 ? 42.031 32.188 2.271 1 91.38 155 PHE B C 1
ATOM 9083 O O . PHE B 1 155 ? 42.625 33.219 2.65 1 91.38 155 PHE B O 1
ATOM 9090 N N . VAL B 1 156 ? 40.75 32.156 2.07 1 93.75 156 VAL B N 1
ATOM 9091 C CA . VAL B 1 156 ? 39.844 33.219 2.514 1 93.75 156 VAL B CA 1
ATOM 9092 C C . VAL B 1 156 ? 38.969 32.688 3.641 1 93.75 156 VAL B C 1
ATOM 9094 O O . VAL B 1 156 ? 38.125 31.812 3.43 1 93.75 156 VAL B O 1
ATOM 9097 N N . LEU B 1 157 ? 39.125 33.219 4.816 1 95.12 157 LEU B N 1
ATOM 9098 C CA . LEU B 1 157 ? 38.344 32.812 5.98 1 95.12 157 LEU B CA 1
ATOM 9099 C C . LEU B 1 157 ? 37.156 33.719 6.18 1 95.12 157 LEU B C 1
ATOM 9101 O O . LEU B 1 157 ? 37.25 34.938 6.059 1 95.12 157 LEU B O 1
ATOM 9105 N N . LEU B 1 158 ? 36 33.156 6.473 1 96.31 158 LEU B N 1
ATOM 9106 C CA . LEU B 1 158 ? 34.781 33.906 6.605 1 96.31 158 LEU B CA 1
ATOM 9107 C C . LEU B 1 158 ? 34.219 33.812 8.023 1 96.31 158 LEU B C 1
ATOM 9109 O O . LEU B 1 158 ? 34.25 32.719 8.617 1 96.31 158 LEU B O 1
ATOM 9113 N N . HIS B 1 159 ? 33.75 34.938 8.602 1 95.19 159 HIS B N 1
ATOM 9114 C CA . HIS B 1 159 ? 33.094 35 9.891 1 95.19 159 HIS B CA 1
ATOM 9115 C C . HIS B 1 159 ? 31.781 35.781 9.789 1 95.19 159 HIS B C 1
ATOM 9117 O O . HIS B 1 159 ? 31.75 36.875 9.195 1 95.19 159 HIS B O 1
ATOM 9123 N N . ALA B 1 160 ? 30.703 35.281 10.289 1 95.5 160 ALA B N 1
ATOM 9124 C CA . ALA B 1 160 ? 29.422 35.969 10.328 1 95.5 160 ALA B CA 1
ATOM 9125 C C . ALA B 1 160 ? 29.141 36.531 11.711 1 95.5 160 ALA B C 1
ATOM 9127 O O . ALA B 1 160 ? 29.016 35.812 12.688 1 95.5 160 ALA B O 1
ATOM 9128 N N . PRO B 1 161 ? 28.984 37.844 11.805 1 93.81 161 PRO B N 1
ATOM 9129 C CA . PRO B 1 161 ? 28.641 38.438 13.094 1 93.81 161 PRO B CA 1
ATOM 9130 C C . PRO B 1 161 ? 27.219 38.094 13.547 1 93.81 161 PRO B C 1
ATOM 9132 O O . PRO B 1 161 ? 26.422 37.594 12.75 1 93.81 161 PRO B O 1
ATOM 9135 N N . PHE B 1 162 ? 26.859 38.344 14.742 1 91.81 162 PHE B N 1
ATOM 9136 C CA . PHE B 1 162 ? 25.625 37.906 15.391 1 91.81 162 PHE B CA 1
ATOM 9137 C C . PHE B 1 162 ? 24.406 38.531 14.711 1 91.81 162 PHE B C 1
ATOM 9139 O O . PHE B 1 162 ? 23.422 37.844 14.461 1 91.81 162 PHE B O 1
ATOM 9146 N N . PRO B 1 163 ? 24.422 39.781 14.32 1 88.88 163 PRO B N 1
ATOM 9147 C CA . PRO B 1 163 ? 23.219 40.375 13.688 1 88.88 163 PRO B CA 1
ATOM 9148 C C . PRO B 1 163 ? 22.906 39.719 12.344 1 88.88 163 PRO B C 1
ATOM 9150 O O . PRO B 1 163 ? 21.734 39.594 11.977 1 88.88 163 PRO B O 1
ATOM 9153 N N . VAL B 1 164 ? 23.938 39.344 11.641 1 92.5 164 VAL B N 1
ATOM 9154 C CA . VAL B 1 164 ? 23.734 38.688 10.359 1 92.5 164 VAL B CA 1
ATOM 9155 C C . VAL B 1 164 ? 23.156 37.312 10.586 1 92.5 164 VAL B C 1
ATOM 9157 O O . VAL B 1 164 ? 22.25 36.875 9.852 1 92.5 164 VAL B O 1
ATOM 9160 N N . LEU B 1 165 ? 23.594 36.656 11.594 1 93.31 165 LEU B N 1
ATOM 9161 C CA . LEU B 1 165 ? 23.109 35.344 11.922 1 93.31 165 LEU B CA 1
ATOM 9162 C C . LEU B 1 165 ? 21.656 35.375 12.375 1 93.31 165 LEU B C 1
ATOM 9164 O O . LEU B 1 165 ? 20.859 34.5 12.062 1 93.31 165 LEU B O 1
ATOM 9168 N N . GLU B 1 166 ? 21.297 36.344 13.141 1 89.12 166 GLU B N 1
ATOM 9169 C CA . GLU B 1 166 ? 19.922 36.469 13.625 1 89.12 166 GLU B CA 1
ATOM 9170 C C . GLU B 1 166 ? 18.938 36.656 12.469 1 89.12 166 GLU B C 1
ATOM 9172 O O . GLU B 1 166 ? 17.875 36.062 12.445 1 89.12 166 GLU B O 1
ATOM 9177 N N . LYS B 1 167 ? 19.359 37.5 11.547 1 85 167 LYS B N 1
ATOM 9178 C CA . LYS B 1 167 ? 18.531 37.719 10.375 1 85 167 LYS B CA 1
ATOM 9179 C C . LYS B 1 167 ? 18.375 36.469 9.531 1 85 167 LYS B C 1
ATOM 9181 O O . LYS B 1 167 ? 17.281 36.156 9.078 1 85 167 LYS B O 1
ATOM 9186 N N . GLN B 1 168 ? 19.484 35.844 9.406 1 86.62 168 GLN B N 1
ATOM 9187 C CA . GLN B 1 168 ? 19.469 34.656 8.586 1 86.62 168 GLN B CA 1
ATOM 9188 C C . GLN B 1 168 ? 18.688 33.531 9.273 1 86.62 168 GLN B C 1
ATOM 9190 O O . GLN B 1 168 ? 18.047 32.719 8.609 1 86.62 168 GLN B O 1
ATOM 9195 N N . ALA B 1 169 ? 18.734 33.406 10.523 1 88.44 169 ALA B N 1
ATOM 9196 C CA . ALA B 1 169 ? 18.016 32.375 11.281 1 88.44 169 ALA B CA 1
ATOM 9197 C C . ALA B 1 169 ? 16.5 32.562 11.133 1 88.44 169 ALA B C 1
ATOM 9199 O O . ALA B 1 169 ? 15.766 31.562 11.078 1 88.44 169 ALA B O 1
ATOM 9200 N N . GLN B 1 170 ? 16.047 33.75 11.094 1 80.75 170 GLN B N 1
ATOM 9201 C CA . GLN B 1 170 ? 14.625 34.031 10.93 1 80.75 170 GLN B CA 1
ATOM 9202 C C . GLN B 1 170 ? 14.164 33.719 9.508 1 80.75 170 GLN B C 1
ATOM 9204 O O . GLN B 1 170 ? 13.07 33.188 9.305 1 80.75 170 GLN B O 1
ATOM 9209 N N . LEU B 1 171 ? 15.117 33.969 8.586 1 75.25 171 LEU B N 1
ATOM 9210 C CA . LEU B 1 171 ? 14.789 33.719 7.188 1 75.25 171 LEU B CA 1
ATOM 9211 C C . LEU B 1 171 ? 14.688 32.219 6.922 1 75.25 171 LEU B C 1
ATOM 9213 O O . LEU B 1 171 ? 13.828 31.781 6.16 1 75.25 171 LEU B O 1
ATOM 9217 N N . LEU B 1 172 ? 15.586 31.5 7.535 1 78.62 172 LEU B N 1
ATOM 9218 C CA . LEU B 1 172 ? 15.609 30.062 7.305 1 78.62 172 LEU B CA 1
ATOM 9219 C C . LEU B 1 172 ? 14.734 29.328 8.32 1 78.62 172 LEU B C 1
ATOM 9221 O O . LEU B 1 172 ? 14.594 28.109 8.25 1 78.62 172 LEU B O 1
ATOM 9225 N N . THR B 1 173 ? 14.039 29.969 9.234 1 79.25 173 THR B N 1
ATOM 9226 C CA . THR B 1 173 ? 13.195 29.406 10.281 1 79.25 173 THR B CA 1
ATOM 9227 C C . THR B 1 173 ? 13.93 28.312 11.055 1 79.25 173 THR B C 1
ATOM 9229 O O . THR B 1 173 ? 13.422 27.203 11.203 1 79.25 173 THR B O 1
ATOM 9232 N N . VAL B 1 174 ? 15.133 28.688 11.477 1 85.19 174 VAL B N 1
ATOM 9233 C CA . VAL B 1 174 ? 15.93 27.766 12.273 1 85.19 174 VAL B CA 1
ATOM 9234 C C . VAL B 1 174 ? 15.234 27.5 13.609 1 85.19 174 VAL B C 1
ATOM 9236 O O . VAL B 1 174 ? 14.75 28.422 14.258 1 85.19 174 VAL B O 1
ATOM 9239 N N . LYS B 1 175 ? 15.109 26.266 14.008 1 83.44 175 LYS B N 1
ATOM 9240 C CA . LYS B 1 175 ? 14.461 25.906 15.266 1 83.44 175 LYS B CA 1
ATOM 9241 C C . LYS B 1 175 ? 15.484 25.781 16.391 1 83.44 175 LYS B C 1
ATOM 9243 O O . LYS B 1 175 ? 16.531 25.125 16.219 1 83.44 175 LYS B O 1
ATOM 9248 N N . LEU B 1 176 ? 15.219 26.484 17.469 1 86.31 176 LEU B N 1
ATOM 9249 C CA . LEU B 1 176 ? 16.078 26.469 18.656 1 86.31 176 LEU B CA 1
ATOM 9250 C C . LEU B 1 176 ? 15.312 25.953 19.859 1 86.31 176 LEU B C 1
ATOM 9252 O O . LEU B 1 176 ? 14.086 26 19.906 1 86.31 176 LEU B O 1
ATOM 9256 N N . PRO B 1 177 ? 15.984 25.375 20.828 1 83.19 177 PRO B N 1
ATOM 9257 C CA . PRO B 1 177 ? 15.32 24.844 22.016 1 83.19 177 PRO B CA 1
ATOM 9258 C C . PRO B 1 177 ? 14.742 25.938 22.906 1 83.19 177 PRO B C 1
ATOM 9260 O O . PRO B 1 177 ? 15.367 26.984 23.094 1 83.19 177 PRO B O 1
ATOM 9263 N N . VAL B 1 178 ? 13.484 25.734 23.406 1 79.25 178 VAL B N 1
ATOM 9264 C CA . VAL B 1 178 ? 12.797 26.703 24.25 1 79.25 178 VAL B CA 1
ATOM 9265 C C . VAL B 1 178 ? 12.742 26.188 25.688 1 79.25 178 VAL B C 1
ATOM 9267 O O . VAL B 1 178 ? 13.195 26.859 26.625 1 79.25 178 VAL B O 1
ATOM 9270 N N . GLN B 1 179 ? 11.984 25.047 25.875 1 76.88 179 GLN B N 1
ATOM 9271 C CA . GLN B 1 179 ? 11.828 24.469 27.203 1 76.88 179 GLN B CA 1
ATOM 9272 C C . GLN B 1 179 ? 12.086 22.969 27.172 1 76.88 179 GLN B C 1
ATOM 9274 O O . GLN B 1 179 ? 11.898 22.312 26.141 1 76.88 179 GLN B O 1
ATOM 9279 N N . GLN B 1 180 ? 12.656 22.594 28.344 1 76.19 180 GLN B N 1
ATOM 9280 C CA . GLN B 1 180 ? 12.891 21.156 28.453 1 76.19 180 GLN B CA 1
ATOM 9281 C C . GLN B 1 180 ? 11.578 20.406 28.562 1 76.19 180 GLN B C 1
ATOM 9283 O O . GLN B 1 180 ? 10.633 20.859 29.219 1 76.19 180 GLN B O 1
ATOM 9288 N N . SER B 1 181 ? 11.43 19.344 27.781 1 73.19 181 SER B N 1
ATOM 9289 C CA . SER B 1 181 ? 10.211 18.547 27.766 1 73.19 181 SER B CA 1
ATOM 9290 C C . SER B 1 181 ? 9.883 18 29.156 1 73.19 181 SER B C 1
ATOM 9292 O O . SER B 1 181 ? 10.766 17.547 29.875 1 73.19 181 SER B O 1
ATOM 9294 N N . ASP B 1 182 ? 8.672 18.344 29.656 1 69.81 182 ASP B N 1
ATOM 9295 C CA . ASP B 1 182 ? 8.219 17.922 30.969 1 69.81 182 ASP B CA 1
ATOM 9296 C C . ASP B 1 182 ? 7.574 16.531 30.922 1 69.81 182 ASP B C 1
ATOM 9298 O O . ASP B 1 182 ? 7.09 16.031 31.938 1 69.81 182 ASP B O 1
ATOM 9302 N N . VAL B 1 183 ? 7.406 16.109 29.75 1 66.38 183 VAL B N 1
ATOM 9303 C CA . VAL B 1 183 ? 6.746 14.812 29.688 1 66.38 183 VAL B CA 1
ATOM 9304 C C . VAL B 1 183 ? 7.738 13.711 30.047 1 66.38 183 VAL B C 1
ATOM 9306 O O . VAL B 1 183 ? 8.773 13.562 29.406 1 66.38 183 VAL B O 1
ATOM 9309 N N . THR B 1 184 ? 7.867 13.445 31.328 1 57.78 184 THR B N 1
ATOM 9310 C CA . THR B 1 184 ? 8.727 12.352 31.766 1 57.78 184 THR B CA 1
ATOM 9311 C C . THR B 1 184 ? 8.086 11.008 31.438 1 57.78 184 THR B C 1
ATOM 9313 O O . THR B 1 184 ? 6.977 10.719 31.875 1 57.78 184 THR B O 1
ATOM 9316 N N . PHE B 1 185 ? 8.102 10.594 30.281 1 52.09 185 PHE B N 1
ATOM 9317 C CA . PHE B 1 185 ? 7.562 9.25 30.078 1 52.09 185 PHE B CA 1
ATOM 9318 C C . PHE B 1 185 ? 8.242 8.242 31 1 52.09 185 PHE B C 1
ATOM 9320 O O . PHE B 1 185 ? 9.477 8.172 31.047 1 52.09 185 PHE B O 1
ATOM 9327 N N . GLN B 1 186 ? 7.84 8.281 32.312 1 45.78 186 GLN B N 1
ATOM 9328 C CA . GLN B 1 186 ? 8.406 7.121 33 1 45.78 186 GLN B CA 1
ATOM 9329 C C . GLN B 1 186 ? 8.781 6.023 32 1 45.78 186 GLN B C 1
ATOM 9331 O O . GLN B 1 186 ? 8.25 5.977 30.906 1 45.78 186 GLN B O 1
ATOM 9336 N N . ASP B 1 187 ? 9.836 5.156 32.438 1 40.62 187 ASP B N 1
ATOM 9337 C CA . ASP B 1 187 ? 10.469 4.027 31.766 1 40.62 187 ASP B CA 1
ATOM 9338 C C . ASP B 1 187 ? 9.445 3.25 30.938 1 40.62 187 ASP B C 1
ATOM 9340 O O . ASP B 1 187 ? 9.172 2.084 31.219 1 40.62 187 ASP B O 1
ATOM 9344 N N . ARG B 1 188 ? 8.344 3.74 30.797 1 35.28 188 ARG B N 1
ATOM 9345 C CA . ARG B 1 188 ? 7.418 2.807 30.156 1 35.28 188 ARG B CA 1
ATOM 9346 C C . ARG B 1 188 ? 7.938 2.371 28.781 1 35.28 188 ARG B C 1
ATOM 9348 O O . ARG B 1 188 ? 7.336 2.689 27.75 1 35.28 188 ARG B O 1
ATOM 9355 N N . THR B 1 189 ? 9.094 2.85 28.516 1 38.22 189 THR B N 1
ATOM 9356 C CA . THR B 1 189 ? 9.508 2.234 27.266 1 38.22 189 THR B CA 1
ATOM 9357 C C . THR B 1 189 ? 9.07 0.774 27.203 1 38.22 189 THR B C 1
ATOM 9359 O O . THR B 1 189 ? 9.758 -0.108 27.719 1 38.22 189 THR B O 1
ATOM 9362 N N . SER B 1 190 ? 7.961 0.531 27.609 1 35.94 190 SER B N 1
ATOM 9363 C CA . SER B 1 190 ? 7.512 -0.857 27.578 1 35.94 190 SER B CA 1
ATOM 9364 C C . SER B 1 190 ? 8.094 -1.604 26.391 1 35.94 190 SER B C 1
ATOM 9366 O O . SER B 1 190 ? 8.469 -2.773 26.5 1 35.94 190 SER B O 1
ATOM 9368 N N . LEU B 1 191 ? 7.656 -1.255 25.156 1 37.09 191 LEU B N 1
ATOM 9369 C CA . LEU B 1 191 ? 8.008 -2.182 24.094 1 37.09 191 LEU B CA 1
ATOM 9370 C C . LEU B 1 191 ? 9.484 -2.051 23.719 1 37.09 191 LEU B C 1
ATOM 9372 O O . LEU B 1 191 ? 9.82 -1.458 22.703 1 37.09 191 LEU B O 1
ATOM 9376 N N . PRO B 1 192 ? 10.391 -1.357 24.391 1 45.91 192 PRO B N 1
ATOM 9377 C CA . PRO B 1 192 ? 11.703 -1.713 23.828 1 45.91 192 PRO B CA 1
ATOM 9378 C C . PRO B 1 192 ? 11.703 -3.09 23.156 1 45.91 192 PRO B C 1
ATOM 9380 O O . PRO B 1 192 ? 11.062 -4.02 23.656 1 45.91 192 PRO B O 1
ATOM 9383 N N . GLY B 1 193 ? 11.758 -3.234 21.859 1 53.03 193 GLY B N 1
ATOM 9384 C CA . GLY B 1 193 ? 11.797 -4.547 21.25 1 53.03 193 GLY B CA 1
ATOM 9385 C C . GLY B 1 193 ? 12.5 -5.59 22.094 1 53.03 193 GLY B C 1
ATOM 9386 O O . GLY B 1 193 ? 13.266 -5.25 23 1 53.03 193 GLY B O 1
ATOM 9387 N N . LEU B 1 194 ? 11.898 -6.594 22.438 1 56.47 194 LEU B N 1
ATOM 9388 C CA . LEU B 1 194 ? 12.43 -7.781 23.094 1 56.47 194 LEU B CA 1
ATOM 9389 C C . LEU B 1 194 ? 13.945 -7.859 22.922 1 56.47 194 LEU B C 1
ATOM 9391 O O . LEU B 1 194 ? 14.664 -8.148 23.891 1 56.47 194 LEU B O 1
ATOM 9395 N N . VAL B 1 195 ? 14.391 -7.328 21.844 1 61.5 195 VAL B N 1
ATOM 9396 C CA . VAL B 1 195 ? 15.812 -7.465 21.547 1 61.5 195 VAL B CA 1
ATOM 9397 C C . VAL B 1 195 ? 16.594 -6.379 22.297 1 61.5 195 VAL B C 1
ATOM 9399 O O . VAL B 1 195 ? 17.672 -6.641 22.844 1 61.5 195 VAL B O 1
ATOM 9402 N N . ASP B 1 196 ? 15.969 -5.176 22.391 1 62.66 196 ASP B N 1
ATOM 9403 C CA . ASP B 1 196 ? 16.656 -4.078 23.062 1 62.66 196 ASP B CA 1
ATOM 9404 C C . ASP B 1 196 ? 16.703 -4.305 24.562 1 62.66 196 ASP B C 1
ATOM 9406 O O . ASP B 1 196 ? 17.703 -3.973 25.219 1 62.66 196 ASP B O 1
ATOM 9410 N N . SER B 1 197 ? 15.703 -4.969 25.031 1 63.12 197 SER B N 1
ATOM 9411 C CA . SER B 1 197 ? 15.672 -5.246 26.469 1 63.12 197 SER B CA 1
ATOM 9412 C C . SER B 1 197 ? 16.703 -6.309 26.844 1 63.12 197 SER B C 1
ATOM 9414 O O . SER B 1 197 ? 17.344 -6.211 27.891 1 63.12 197 SER B O 1
ATOM 9416 N N . ILE B 1 198 ? 16.906 -7.27 25.938 1 64.31 198 ILE B N 1
ATOM 9417 C CA . ILE B 1 198 ? 17.875 -8.328 26.203 1 64.31 198 ILE B CA 1
ATOM 9418 C C . ILE B 1 198 ? 19.297 -7.773 26.062 1 64.31 198 ILE B C 1
ATOM 9420 O O . ILE B 1 198 ? 20.172 -8.062 26.891 1 64.31 198 ILE B O 1
ATOM 9424 N N . LEU B 1 199 ? 19.406 -6.918 25.141 1 65.56 199 LEU B N 1
ATOM 9425 C CA . LEU B 1 199 ? 20.734 -6.379 24.875 1 65.56 199 LEU B CA 1
ATOM 9426 C C . LEU B 1 199 ? 21.141 -5.375 25.953 1 65.56 199 LEU B C 1
ATOM 9428 O O . LEU B 1 199 ? 22.312 -5.266 26.297 1 65.56 199 LEU B O 1
ATOM 9432 N N . SER B 1 200 ? 20.156 -4.609 26.453 1 65.94 200 SER B N 1
ATOM 9433 C CA . SER B 1 200 ? 20.438 -3.617 27.484 1 65.94 200 SER B CA 1
ATOM 9434 C C . SER B 1 200 ? 20.844 -4.281 28.797 1 65.94 200 SER B C 1
ATOM 9436 O O . SER B 1 200 ? 21.578 -3.695 29.594 1 65.94 200 SER B O 1
ATOM 9438 N N . ARG B 1 201 ? 20.484 -5.559 29 1 63.97 201 ARG B N 1
ATOM 9439 C CA . ARG B 1 201 ? 20.797 -6.281 30.219 1 63.97 201 ARG B CA 1
ATOM 9440 C C . ARG B 1 201 ? 22.25 -6.746 30.219 1 63.97 201 ARG B C 1
ATOM 9442 O O . ARG B 1 201 ? 22.875 -6.887 31.281 1 63.97 201 ARG B O 1
ATOM 9449 N N . VAL B 1 202 ? 22.828 -6.996 29.016 1 69.88 202 VAL B N 1
ATOM 9450 C CA . VAL B 1 202 ? 24.188 -7.508 28.953 1 69.88 202 VAL B CA 1
ATOM 9451 C C . VAL B 1 202 ? 25.172 -6.367 29.188 1 69.88 202 VAL B C 1
ATOM 9453 O O . VAL B 1 202 ? 26.312 -6.602 29.594 1 69.88 202 VAL B O 1
ATOM 9456 N N . GLY B 1 203 ? 24.766 -5.062 29.375 1 63.41 203 GLY B N 1
ATOM 9457 C CA . GLY B 1 203 ? 25.531 -3.879 29.75 1 63.41 203 GLY B CA 1
ATOM 9458 C C . GLY B 1 203 ? 26.688 -3.598 28.812 1 63.41 203 GLY B C 1
ATOM 9459 O O . GLY B 1 203 ? 27.375 -2.588 28.953 1 63.41 203 GLY B O 1
ATOM 9460 N N . ILE B 1 204 ? 27.125 -4.449 27.922 1 71.19 204 ILE B N 1
ATOM 9461 C CA . ILE B 1 204 ? 28.297 -4.281 27.062 1 71.19 204 ILE B CA 1
ATOM 9462 C C . ILE B 1 204 ? 28 -3.275 25.953 1 71.19 204 ILE B C 1
ATOM 9464 O O . ILE B 1 204 ? 28.906 -2.629 25.438 1 71.19 204 ILE B O 1
ATOM 9468 N N . PHE B 1 205 ? 26.797 -2.945 25.797 1 76.31 205 PHE B N 1
ATOM 9469 C CA . PHE B 1 205 ? 26.422 -2.105 24.656 1 76.31 205 PHE B CA 1
ATOM 9470 C C . PHE B 1 205 ? 26.266 -0.654 25.094 1 76.31 205 PHE B C 1
ATOM 9472 O O . PHE B 1 205 ? 26.078 0.233 24.266 1 76.31 205 PHE B O 1
ATOM 9479 N N . ASP B 1 206 ? 26.422 -0.352 26.391 1 78.19 206 ASP B N 1
ATOM 9480 C CA . ASP B 1 206 ? 26.219 1.004 26.891 1 78.19 206 ASP B CA 1
ATOM 9481 C C . ASP B 1 206 ? 27.547 1.632 27.328 1 78.19 206 ASP B C 1
ATOM 9483 O O . ASP B 1 206 ? 28.516 0.922 27.594 1 78.19 206 ASP B O 1
ATOM 9487 N N . PHE B 1 207 ? 27.578 2.928 27.219 1 81.56 207 PHE B N 1
ATOM 9488 C CA . PHE B 1 207 ? 28.75 3.682 27.672 1 81.56 207 PHE B CA 1
ATOM 9489 C C . PHE B 1 207 ? 28.672 3.932 29.172 1 81.56 207 PHE B C 1
ATOM 9491 O O . PHE B 1 207 ? 27.656 3.682 29.797 1 81.56 207 PHE B O 1
ATOM 9498 N N . ASP B 1 208 ? 29.844 4.375 29.703 1 80.12 208 ASP B N 1
ATOM 9499 C CA . ASP B 1 208 ? 29.891 4.805 31.094 1 80.12 208 ASP B CA 1
ATOM 9500 C C . ASP B 1 208 ? 29 6.023 31.328 1 80.12 208 ASP B C 1
ATOM 9502 O O . ASP B 1 208 ? 28.688 6.758 30.391 1 80.12 208 ASP B O 1
ATOM 9506 N N . GLU B 1 209 ? 28.531 6.176 32.469 1 80.19 209 GLU B N 1
ATOM 9507 C CA . GLU B 1 209 ? 27.562 7.211 32.812 1 80.19 209 GLU B CA 1
ATOM 9508 C C . GLU B 1 209 ? 28.109 8.602 32.5 1 80.19 209 GLU B C 1
ATOM 9510 O O . GLU B 1 209 ? 27.375 9.477 32.062 1 80.19 209 GLU B O 1
ATOM 9515 N N . ARG B 1 210 ? 29.312 8.844 32.688 1 76.19 210 ARG B N 1
ATOM 9516 C CA . ARG B 1 210 ? 29.906 10.148 32.375 1 76.19 210 ARG B CA 1
ATOM 9517 C C . ARG B 1 210 ? 29.891 10.438 30.891 1 76.19 210 ARG B C 1
ATOM 9519 O O . ARG B 1 210 ? 29.562 11.547 30.469 1 76.19 210 ARG B O 1
ATOM 9526 N N . VAL B 1 211 ? 30.203 9.453 30.172 1 79.38 211 VAL B N 1
ATOM 9527 C CA . VAL B 1 211 ? 30.25 9.609 28.734 1 79.38 211 VAL B CA 1
ATOM 9528 C C . VAL B 1 211 ? 28.828 9.719 28.172 1 79.38 211 VAL B C 1
ATOM 9530 O O . VAL B 1 211 ? 28.578 10.469 27.234 1 79.38 211 VAL B O 1
ATOM 9533 N N . LYS B 1 212 ? 27.922 9.078 28.844 1 80.56 212 LYS B N 1
ATOM 9534 C CA . LYS B 1 212 ? 26.531 9.094 28.406 1 80.56 212 LYS B CA 1
ATOM 9535 C C . LYS B 1 212 ? 25.922 10.484 28.531 1 80.56 212 LYS B C 1
ATOM 9537 O O . LYS B 1 212 ? 25.156 10.914 27.672 1 80.56 212 LYS B O 1
ATOM 9542 N N . LYS B 1 213 ? 26.297 11.156 29.484 1 76.75 213 LYS B N 1
ATOM 9543 C CA . LYS B 1 213 ? 25.75 12.492 29.734 1 76.75 213 LYS B CA 1
ATOM 9544 C C . LYS B 1 213 ? 26.234 13.492 28.703 1 76.75 213 LYS B C 1
ATOM 9546 O O . LYS B 1 213 ? 25.531 14.445 28.359 1 76.75 213 LYS B O 1
ATOM 9551 N N . VAL B 1 214 ? 27.375 13.164 28.203 1 76.62 214 VAL B N 1
ATOM 9552 C CA . VAL B 1 214 ? 27.938 14.086 27.219 1 76.62 214 VAL B CA 1
ATOM 9553 C C . VAL B 1 214 ? 27.406 13.75 25.828 1 76.62 214 VAL B C 1
ATOM 9555 O O . VAL B 1 214 ? 27.25 14.633 24.984 1 76.62 214 VAL B O 1
ATOM 9558 N N . LEU B 1 215 ? 27.109 12.586 25.641 1 80.5 215 LEU B N 1
ATOM 9559 C CA . LEU B 1 215 ? 26.719 12.125 24.312 1 80.5 215 LEU B CA 1
ATOM 9560 C C . LEU B 1 215 ? 25.234 12.367 24.078 1 80.5 215 LEU B C 1
ATOM 9562 O O . LEU B 1 215 ? 24.812 12.617 22.938 1 80.5 215 LEU B O 1
ATOM 9566 N N . GLU B 1 216 ? 24.406 12.328 25.109 1 80.12 216 GLU B N 1
ATOM 9567 C CA . GLU B 1 216 ? 22.953 12.43 24.938 1 80.12 216 GLU B CA 1
ATOM 9568 C C . GLU B 1 216 ? 22.469 13.836 25.25 1 80.12 216 GLU B C 1
ATOM 9570 O O . GLU B 1 216 ? 22.859 14.422 26.266 1 80.12 216 GLU B O 1
ATOM 9575 N N . GLU B 1 217 ? 21.75 14.359 24.266 1 76.75 217 GLU B N 1
ATOM 9576 C CA . GLU B 1 217 ? 21.125 15.672 24.438 1 76.75 217 GLU B CA 1
ATOM 9577 C C . GLU B 1 217 ? 19.734 15.555 25.062 1 76.75 217 GLU B C 1
ATOM 9579 O O . GLU B 1 217 ? 18.969 14.672 24.688 1 76.75 217 GLU B O 1
ATOM 9584 N N . PRO B 1 218 ? 19.531 16.281 26.078 1 75.38 218 PRO B N 1
ATOM 9585 C CA . PRO B 1 218 ? 18.172 16.25 26.641 1 75.38 218 PRO B CA 1
ATOM 9586 C C . PRO B 1 218 ? 17.109 16.672 25.625 1 75.38 218 PRO B C 1
ATOM 9588 O O . PRO B 1 218 ? 17.406 17.359 24.656 1 75.38 218 PRO B O 1
ATOM 9591 N N . ASP B 1 219 ? 15.945 16.25 25.875 1 76.56 219 ASP B N 1
ATOM 9592 C CA . ASP B 1 219 ? 14.836 16.531 24.969 1 76.56 219 ASP B CA 1
ATOM 9593 C C . ASP B 1 219 ? 14.258 17.922 25.219 1 76.56 219 ASP B C 1
ATOM 9595 O O . ASP B 1 219 ? 13.977 18.297 26.359 1 76.56 219 ASP B O 1
ATOM 9599 N N . PHE B 1 220 ? 14.328 18.75 24.172 1 76.12 220 PHE B N 1
ATOM 9600 C CA . PHE B 1 220 ? 13.781 20.094 24.25 1 76.12 220 PHE B CA 1
ATOM 9601 C C . PHE B 1 220 ? 12.602 20.266 23.297 1 76.12 220 PHE B C 1
ATOM 9603 O O . PHE B 1 220 ? 12.531 19.594 22.266 1 76.12 220 PHE B O 1
ATOM 9610 N N . PHE B 1 221 ? 11.656 21.141 23.766 1 75.12 221 PHE B N 1
ATOM 9611 C CA . PHE B 1 221 ? 10.703 21.656 22.797 1 75.12 221 PHE B CA 1
ATOM 9612 C C . PHE B 1 221 ? 11.352 22.703 21.906 1 75.12 221 PHE B C 1
ATOM 9614 O O . PHE B 1 221 ? 12.133 23.531 22.391 1 75.12 221 PHE B O 1
ATOM 9621 N N . THR B 1 222 ? 11.219 22.547 20.625 1 79.12 222 THR B N 1
ATOM 9622 C CA . THR B 1 222 ? 11.875 23.469 19.719 1 79.12 222 THR B CA 1
ATOM 9623 C C . THR B 1 222 ? 10.844 24.391 19.047 1 79.12 222 THR B C 1
ATOM 9625 O O . THR B 1 222 ? 9.688 24 18.875 1 79.12 222 THR B O 1
ATOM 9628 N N . ALA B 1 223 ? 11.195 25.578 18.875 1 76.81 223 ALA B N 1
ATOM 9629 C CA . ALA B 1 223 ? 10.383 26.562 18.172 1 76.81 223 ALA B CA 1
ATOM 9630 C C . ALA B 1 223 ? 11.227 27.375 17.188 1 76.81 223 ALA B C 1
ATOM 9632 O O . ALA B 1 223 ? 12.445 27.469 17.344 1 76.81 223 ALA B O 1
ATOM 9633 N N . PRO B 1 224 ? 10.656 27.859 16.156 1 80.38 224 PRO B N 1
ATOM 9634 C CA . PRO B 1 224 ? 11.398 28.719 15.242 1 80.38 224 PRO B CA 1
ATOM 9635 C C . PRO B 1 224 ? 11.867 30.016 15.898 1 80.38 224 PRO B C 1
ATOM 9637 O O . PRO B 1 224 ? 11.141 30.594 16.719 1 80.38 224 PRO B O 1
ATOM 9640 N N . TYR B 1 225 ? 13.07 30.422 15.57 1 84.88 225 TYR B N 1
ATOM 9641 C CA . TYR B 1 225 ? 13.695 31.578 16.188 1 84.88 225 TYR B CA 1
ATOM 9642 C C . TYR B 1 225 ? 13.031 32.875 15.734 1 84.88 225 TYR B C 1
ATOM 9644 O O . TYR B 1 225 ? 12.672 33 14.562 1 84.88 225 TYR B O 1
ATOM 9652 N N . SER B 1 226 ? 12.656 33.656 16.688 1 78.88 226 SER B N 1
ATOM 9653 C CA . SER B 1 226 ? 12.188 35 16.453 1 78.88 226 SER B CA 1
ATOM 9654 C C . SER B 1 226 ? 12.945 36 17.328 1 78.88 226 SER B C 1
ATOM 9656 O O . SER B 1 226 ? 13.141 35.781 18.516 1 78.88 226 SER B O 1
ATOM 9658 N N . SER B 1 227 ? 13.531 37.031 16.688 1 80.31 227 SER B N 1
ATOM 9659 C CA . SER B 1 227 ? 14.32 38.031 17.391 1 80.31 227 SER B CA 1
ATOM 9660 C C . SER B 1 227 ? 13.5 38.719 18.5 1 80.31 227 SER B C 1
ATOM 9662 O O . SER B 1 227 ? 14.039 39.125 19.531 1 80.31 227 SER B O 1
ATOM 9664 N N . ASP B 1 228 ? 12.133 38.688 18.281 1 73.06 228 ASP B N 1
ATOM 9665 C CA . ASP B 1 228 ? 11.25 39.344 19.234 1 73.06 228 ASP B CA 1
ATOM 9666 C C . ASP B 1 228 ? 11.086 38.5 20.5 1 73.06 228 ASP B C 1
ATOM 9668 O O . ASP B 1 228 ? 10.828 39.062 21.578 1 73.06 228 ASP B O 1
ATOM 9672 N N . ARG B 1 229 ? 11.305 37.281 20.406 1 78.5 229 ARG B N 1
ATOM 9673 C CA . ARG B 1 229 ? 11.148 36.375 21.531 1 78.5 229 ARG B CA 1
ATOM 9674 C C . ARG B 1 229 ? 12.477 35.688 21.891 1 78.5 229 ARG B C 1
ATOM 9676 O O . ARG B 1 229 ? 12.523 34.5 22.172 1 78.5 229 ARG B O 1
ATOM 9683 N N . ARG B 1 230 ? 13.57 36.344 21.812 1 82.56 230 ARG B N 1
ATOM 9684 C CA . ARG B 1 230 ? 14.898 35.812 22.047 1 82.56 230 ARG B CA 1
ATOM 9685 C C . ARG B 1 230 ? 15.023 35.25 23.469 1 82.56 230 ARG B C 1
ATOM 9687 O O . ARG B 1 230 ? 15.695 34.25 23.703 1 82.56 230 ARG B O 1
ATOM 9694 N N . LYS B 1 231 ? 14.234 35.781 24.406 1 78.62 231 LYS B N 1
ATOM 9695 C CA . LYS B 1 231 ? 14.375 35.438 25.828 1 78.62 231 LYS B CA 1
ATOM 9696 C C . LYS B 1 231 ? 13.766 34.062 26.109 1 78.62 231 LYS B C 1
ATOM 9698 O O . LYS B 1 231 ? 14.047 33.438 27.141 1 78.62 231 LYS B O 1
ATOM 9703 N N . GLN B 1 232 ? 13.031 33.656 25.234 1 79.38 232 GLN B N 1
ATOM 9704 C CA . GLN B 1 232 ? 12.352 32.375 25.453 1 79.38 232 GLN B CA 1
ATOM 9705 C C . GLN B 1 232 ? 13.258 31.203 25.109 1 79.38 232 GLN B C 1
ATOM 9707 O O . GLN B 1 232 ? 12.992 30.062 25.5 1 79.38 232 GLN B O 1
ATOM 9712 N N . PHE B 1 233 ? 14.297 31.547 24.438 1 84.94 233 PHE B N 1
ATOM 9713 C CA . PHE B 1 233 ? 15.148 30.469 23.969 1 84.94 233 PHE B CA 1
ATOM 9714 C C . PHE B 1 233 ? 16.25 30.172 24.984 1 84.94 233 PHE B C 1
ATOM 9716 O O . PHE B 1 233 ? 16.641 31.047 25.766 1 84.94 233 PHE B O 1
ATOM 9723 N N . VAL B 1 234 ? 16.656 28.922 24.938 1 80.69 234 VAL B N 1
ATOM 9724 C CA . VAL B 1 234 ? 17.75 28.516 25.812 1 80.69 234 VAL B CA 1
ATOM 9725 C C . VAL B 1 234 ? 19.016 29.25 25.406 1 80.69 234 VAL B C 1
ATOM 9727 O O . VAL B 1 234 ? 19.328 29.375 24.219 1 80.69 234 VAL B O 1
ATOM 9730 N N . ASN B 1 235 ? 19.844 29.844 26.297 1 78.12 235 ASN B N 1
ATOM 9731 C CA . ASN B 1 235 ? 21.094 30.562 26.094 1 78.12 235 ASN B CA 1
ATOM 9732 C C . ASN B 1 235 ? 20.859 31.891 25.375 1 78.12 235 ASN B C 1
ATOM 9734 O O . ASN B 1 235 ? 21.641 32.25 24.484 1 78.12 235 ASN B O 1
ATOM 9738 N N . TRP B 1 236 ? 19.688 32.438 25.609 1 81.12 236 TRP B N 1
ATOM 9739 C CA . TRP B 1 236 ? 19.359 33.719 24.953 1 81.12 236 TRP B CA 1
ATOM 9740 C C . TRP B 1 236 ? 20.328 34.812 25.344 1 81.12 236 TRP B C 1
ATOM 9742 O O . TRP B 1 236 ? 20.531 35.75 24.594 1 81.12 236 TRP B O 1
ATOM 9752 N N . ASP B 1 237 ? 21.016 34.625 26.438 1 77.5 237 ASP B N 1
ATOM 9753 C CA . ASP B 1 237 ? 21.891 35.656 26.984 1 77.5 237 ASP B CA 1
ATOM 9754 C C . ASP B 1 237 ? 23.297 35.531 26.422 1 77.5 237 ASP B C 1
ATOM 9756 O O . ASP B 1 237 ? 24.141 36.438 26.625 1 77.5 237 ASP B O 1
ATOM 9760 N N . ARG B 1 238 ? 23.547 34.5 25.609 1 79.94 238 ARG B N 1
ATOM 9761 C CA . ARG B 1 238 ? 24.875 34.281 25.031 1 79.94 238 ARG B CA 1
ATOM 9762 C C . ARG B 1 238 ? 24.797 34.219 23.516 1 79.94 238 ARG B C 1
ATOM 9764 O O . ARG B 1 238 ? 24.656 33.125 22.938 1 79.94 238 ARG B O 1
ATOM 9771 N N . PRO B 1 239 ? 25 35.281 22.953 1 81.31 239 PRO B N 1
ATOM 9772 C CA . PRO B 1 239 ? 24.906 35.312 21.5 1 81.31 239 PRO B CA 1
ATOM 9773 C C . PRO B 1 239 ? 25.969 34.438 20.828 1 81.31 239 PRO B C 1
ATOM 9775 O O . PRO B 1 239 ? 25.797 34 19.672 1 81.31 239 PRO B O 1
ATOM 9778 N N . ASP B 1 240 ? 27.078 34.156 21.531 1 76.06 240 ASP B N 1
ATOM 9779 C CA . ASP B 1 240 ? 28.172 33.375 20.938 1 76.06 240 ASP B CA 1
ATOM 9780 C C . ASP B 1 240 ? 27.812 31.906 20.828 1 76.06 240 ASP B C 1
ATOM 9782 O O . ASP B 1 240 ? 28.328 31.203 19.969 1 76.06 240 ASP B O 1
ATOM 9786 N N . ILE B 1 241 ? 26.859 31.516 21.688 1 79.69 241 ILE B N 1
ATOM 9787 C CA . ILE B 1 241 ? 26.578 30.094 21.719 1 79.69 241 ILE B CA 1
ATOM 9788 C C . ILE B 1 241 ? 25.109 29.844 21.359 1 79.69 241 ILE B C 1
ATOM 9790 O O . ILE B 1 241 ? 24.641 28.703 21.406 1 79.69 241 ILE B O 1
ATOM 9794 N N . LEU B 1 242 ? 24.438 30.828 21.016 1 84.12 242 LEU B N 1
ATOM 9795 C CA . LEU B 1 242 ? 23.016 30.688 20.719 1 84.12 242 LEU B CA 1
ATOM 9796 C C . LEU B 1 242 ? 22.797 29.766 19.516 1 84.12 242 LEU B C 1
ATOM 9798 O O . LEU B 1 242 ? 21.906 28.922 19.531 1 84.12 242 LEU B O 1
ATOM 9802 N N . PHE B 1 243 ? 23.688 29.984 18.562 1 88.44 243 PHE B N 1
ATOM 9803 C CA . PHE B 1 243 ? 23.609 29.141 17.375 1 88.44 243 PHE B CA 1
ATOM 9804 C C . PHE B 1 243 ? 24.734 28.125 17.359 1 88.44 243 PHE B C 1
ATOM 9806 O O . PHE B 1 243 ? 25.906 28.5 17.391 1 88.44 243 PHE B O 1
ATOM 9813 N N . PRO B 1 244 ? 24.391 26.891 17.328 1 86.06 244 PRO B N 1
ATOM 9814 C CA . PRO B 1 244 ? 25.438 25.875 17.234 1 86.06 244 PRO B CA 1
ATOM 9815 C C . PRO B 1 244 ? 26.297 26.031 15.984 1 86.06 244 PRO B C 1
ATOM 9817 O O . PRO B 1 244 ? 25.859 26.641 15 1 86.06 244 PRO B O 1
ATOM 9820 N N . HIS B 1 245 ? 27.469 25.453 15.992 1 88.06 245 HIS B N 1
ATOM 9821 C CA . HIS B 1 245 ? 28.453 25.609 14.914 1 88.06 245 HIS B CA 1
ATOM 9822 C C . HIS B 1 245 ? 27.906 25.062 13.602 1 88.06 245 HIS B C 1
ATOM 9824 O O . HIS B 1 245 ? 28.172 25.625 12.539 1 88.06 245 HIS B O 1
ATOM 9830 N N . SER B 1 246 ? 27.25 24 13.68 1 90 246 SER B N 1
ATOM 9831 C CA . SER B 1 246 ? 26.703 23.391 12.469 1 90 246 SER B CA 1
ATOM 9832 C C . SER B 1 246 ? 25.672 24.312 11.812 1 90 246 SER B C 1
ATOM 9834 O O . SER B 1 246 ? 25.641 24.453 10.594 1 90 246 SER B O 1
ATOM 9836 N N . GLU B 1 247 ? 24.844 24.953 12.633 1 90.19 247 GLU B N 1
ATOM 9837 C CA . GLU B 1 247 ? 23.844 25.875 12.102 1 90.19 247 GLU B CA 1
ATOM 9838 C C . GLU B 1 247 ? 24.484 27.156 11.562 1 90.19 247 GLU B C 1
ATOM 9840 O O . GLU B 1 247 ? 24 27.734 10.594 1 90.19 247 GLU B O 1
ATOM 9845 N N . ARG B 1 248 ? 25.531 27.578 12.219 1 91.38 248 ARG B N 1
ATOM 9846 C CA . ARG B 1 248 ? 26.266 28.75 11.75 1 91.38 248 ARG B CA 1
ATOM 9847 C C . ARG B 1 248 ? 26.828 28.516 10.352 1 91.38 248 ARG B C 1
ATOM 9849 O O . ARG B 1 248 ? 26.656 29.344 9.461 1 91.38 248 ARG B O 1
ATOM 9856 N N . SER B 1 249 ? 27.484 27.391 10.234 1 92.88 249 SER B N 1
ATOM 9857 C CA . SER B 1 249 ? 28.062 27.062 8.938 1 92.88 249 SER B CA 1
ATOM 9858 C C . SER B 1 249 ? 26.969 26.922 7.871 1 92.88 249 SER B C 1
ATOM 9860 O O . SER B 1 249 ? 27.188 27.297 6.715 1 92.88 249 SER B O 1
ATOM 9862 N N . ARG B 1 250 ? 25.859 26.375 8.203 1 91.94 250 ARG B N 1
ATOM 9863 C CA . ARG B 1 250 ? 24.766 26.219 7.266 1 91.94 250 ARG B CA 1
ATOM 9864 C C . ARG B 1 250 ? 24.203 27.578 6.836 1 91.94 250 ARG B C 1
ATOM 9866 O O . ARG B 1 250 ? 23.922 27.797 5.656 1 91.94 250 ARG B O 1
ATOM 9873 N N . MET B 1 251 ? 24.062 28.469 7.746 1 91.56 251 MET B N 1
ATOM 9874 C CA . MET B 1 251 ? 23.547 29.812 7.453 1 91.56 251 MET B CA 1
ATOM 9875 C C . MET B 1 251 ? 24.516 30.578 6.547 1 91.56 251 MET B C 1
ATOM 9877 O O . MET B 1 251 ? 24.078 31.25 5.613 1 91.56 251 MET B O 1
ATOM 9881 N N . VAL B 1 252 ? 25.781 30.438 6.863 1 93.75 252 VAL B N 1
ATOM 9882 C CA . VAL B 1 252 ? 26.766 31.125 6.047 1 93.75 252 VAL B CA 1
ATOM 9883 C C . VAL B 1 252 ? 26.797 30.516 4.645 1 93.75 252 VAL B C 1
ATOM 9885 O O . VAL B 1 252 ? 26.969 31.234 3.656 1 93.75 252 VAL B O 1
ATOM 9888 N N . TYR B 1 253 ? 26.688 29.219 4.605 1 91.81 253 TYR B N 1
ATOM 9889 C CA . TYR B 1 253 ? 26.625 28.578 3.303 1 91.81 253 TYR B CA 1
ATOM 9890 C C . TYR B 1 253 ? 25.453 29.094 2.486 1 91.81 253 TYR B C 1
ATOM 9892 O O . TYR B 1 253 ? 25.562 29.281 1.272 1 91.81 253 TYR B O 1
ATOM 9900 N N . ASP B 1 254 ? 24.312 29.281 3.133 1 86.81 254 ASP B N 1
ATOM 9901 C CA . ASP B 1 254 ? 23.156 29.812 2.443 1 86.81 254 ASP B CA 1
ATOM 9902 C C . ASP B 1 254 ? 23.438 31.219 1.889 1 86.81 254 ASP B C 1
ATOM 9904 O O . ASP B 1 254 ? 22.984 31.562 0.798 1 86.81 254 ASP B O 1
ATOM 9908 N N . LEU B 1 255 ? 24.203 32 2.537 1 88.62 255 LEU B N 1
ATOM 9909 C CA . LEU B 1 255 ? 24.594 33.344 2.08 1 88.62 255 LEU B CA 1
ATOM 9910 C C . LEU B 1 255 ? 25.531 33.25 0.889 1 88.62 255 LEU B C 1
ATOM 9912 O O . LEU B 1 255 ? 25.422 34.031 -0.06 1 88.62 255 LEU B O 1
ATOM 9916 N N . LEU B 1 256 ? 26.422 32.281 0.985 1 91.12 256 LEU B N 1
ATOM 9917 C CA . LEU B 1 256 ? 27.391 32.094 -0.08 1 91.12 256 LEU B CA 1
ATOM 9918 C C . LEU B 1 256 ? 26.719 31.656 -1.371 1 91.12 256 LEU B C 1
ATOM 9920 O O . LEU B 1 256 ? 27.172 31.984 -2.467 1 91.12 256 LEU B O 1
ATOM 9924 N N . THR B 1 257 ? 25.703 30.938 -1.244 1 84.94 257 THR B N 1
ATOM 9925 C CA . THR B 1 257 ? 25 30.438 -2.426 1 84.94 257 THR B CA 1
ATOM 9926 C C . THR B 1 257 ? 24.141 31.547 -3.045 1 84.94 257 THR B C 1
ATOM 9928 O O . THR B 1 257 ? 23.875 31.516 -4.25 1 84.94 257 THR B O 1
ATOM 9931 N N . ARG B 1 258 ? 23.75 32.531 -2.297 1 79.44 258 ARG B N 1
ATOM 9932 C CA . ARG B 1 258 ? 22.859 33.594 -2.789 1 79.44 258 ARG B CA 1
ATOM 9933 C C . ARG B 1 258 ? 23.656 34.812 -3.221 1 79.44 258 ARG B C 1
ATOM 9935 O O . ARG B 1 258 ? 23.141 35.656 -3.949 1 79.44 258 ARG B O 1
ATOM 9942 N N . ALA B 1 259 ? 24.906 34.844 -2.867 1 85.69 259 ALA B N 1
ATOM 9943 C CA . ALA B 1 259 ? 25.719 36.031 -3.145 1 85.69 259 ALA B CA 1
ATOM 9944 C C . ALA B 1 259 ? 26.031 36.156 -4.633 1 85.69 259 ALA B C 1
ATOM 9946 O O . ALA B 1 259 ? 26.328 35.156 -5.289 1 85.69 259 ALA B O 1
ATOM 9947 N N . HIS B 1 260 ? 25.875 37.375 -5.129 1 83.69 260 HIS B N 1
ATOM 9948 C CA . HIS B 1 260 ? 26.172 37.656 -6.527 1 83.69 260 HIS B CA 1
ATOM 9949 C C . HIS B 1 260 ? 27.641 38.031 -6.703 1 83.69 260 HIS B C 1
ATOM 9951 O O . HIS B 1 260 ? 28.297 38.469 -5.754 1 83.69 260 HIS B O 1
ATOM 9957 N N . TYR B 1 261 ? 28.266 37.812 -7.844 1 84.69 261 TYR B N 1
ATOM 9958 C CA . TYR B 1 261 ? 29.641 38.219 -8.086 1 84.69 261 TYR B CA 1
ATOM 9959 C C . TYR B 1 261 ? 29.719 39.188 -9.258 1 84.69 261 TYR B C 1
ATOM 9961 O O . TYR B 1 261 ? 30.703 39.188 -10.008 1 84.69 261 TYR B O 1
ATOM 9969 N N . ASP B 1 262 ? 28.609 39.938 -9.5 1 78.31 262 ASP B N 1
ATOM 9970 C CA . ASP B 1 262 ? 28.641 41.031 -10.477 1 78.31 262 ASP B CA 1
ATOM 9971 C C . ASP B 1 262 ? 29.109 42.344 -9.836 1 78.31 262 ASP B C 1
ATOM 9973 O O . ASP B 1 262 ? 29.25 42.406 -8.609 1 78.31 262 ASP B O 1
ATOM 9977 N N . ASP B 1 263 ? 29.453 43.312 -10.719 1 72 263 ASP B N 1
ATOM 9978 C CA . ASP B 1 263 ? 29.938 44.594 -10.266 1 72 263 ASP B CA 1
ATOM 9979 C C . ASP B 1 263 ? 28.922 45.281 -9.344 1 72 263 ASP B C 1
ATOM 9981 O O . ASP B 1 263 ? 27.766 45.469 -9.719 1 72 263 ASP B O 1
ATOM 9985 N N . PRO B 1 264 ? 29.375 45.375 -8.086 1 69.44 264 PRO B N 1
ATOM 9986 C CA . PRO B 1 264 ? 28.453 45.938 -7.09 1 69.44 264 PRO B CA 1
ATOM 9987 C C . PRO B 1 264 ? 27.922 47.312 -7.492 1 69.44 264 PRO B C 1
ATOM 9989 O O . PRO B 1 264 ? 26.859 47.719 -7.031 1 69.44 264 PRO B O 1
ATOM 9992 N N . HIS B 1 265 ? 28.688 48.188 -8.336 1 60.75 265 HIS B N 1
ATOM 9993 C CA . HIS B 1 265 ? 28.281 49.531 -8.695 1 60.75 265 HIS B CA 1
ATOM 9994 C C . HIS B 1 265 ? 27.438 49.531 -9.961 1 60.75 265 HIS B C 1
ATOM 9996 O O . HIS B 1 265 ? 26.953 50.594 -10.391 1 60.75 265 HIS B O 1
ATOM 10002 N N . SER B 1 266 ? 27.344 48.406 -10.664 1 56.62 266 SER B N 1
ATOM 10003 C CA . SER B 1 266 ? 26.562 48.406 -11.898 1 56.62 266 SER B CA 1
ATOM 10004 C C . SER B 1 266 ? 25.062 48.469 -11.594 1 56.62 266 SER B C 1
ATOM 10006 O O . SER B 1 266 ? 24.609 47.938 -10.594 1 56.62 266 SER B O 1
ATOM 10008 N N . ASP B 1 267 ? 24.312 49.531 -12.156 1 49.41 267 ASP B N 1
ATOM 10009 C CA . ASP B 1 267 ? 22.875 49.781 -12.055 1 49.41 267 ASP B CA 1
ATOM 10010 C C . ASP B 1 267 ? 22.062 48.5 -12.188 1 49.41 267 ASP B C 1
ATOM 10012 O O . ASP B 1 267 ? 22.516 47.562 -12.82 1 49.41 267 ASP B O 1
ATOM 10016 N N . VAL B 1 268 ? 20.891 48.406 -11.484 1 50.41 268 VAL B N 1
ATOM 10017 C CA . VAL B 1 268 ? 19.891 47.375 -11.305 1 50.41 268 VAL B CA 1
ATOM 10018 C C . VAL B 1 268 ? 19.672 46.625 -12.625 1 50.41 268 VAL B C 1
ATOM 10020 O O . VAL B 1 268 ? 19.344 45.438 -12.633 1 50.41 268 VAL B O 1
ATOM 10023 N N . LYS B 1 269 ? 19.672 47.438 -13.727 1 49.53 269 LYS B N 1
ATOM 10024 C CA . LYS B 1 269 ? 19.156 46.938 -15 1 49.53 269 LYS B CA 1
ATOM 10025 C C . LYS B 1 269 ? 20.125 45.938 -15.609 1 49.53 269 LYS B C 1
ATOM 10027 O O . LYS B 1 269 ? 19.719 45.094 -16.438 1 49.53 269 LYS B O 1
ATOM 10032 N N . GLY B 1 270 ? 21.406 45.906 -15.266 1 46.06 270 GLY B N 1
ATOM 10033 C CA . GLY B 1 270 ? 22.359 45.062 -15.984 1 46.06 270 GLY B CA 1
ATOM 10034 C C . GLY B 1 270 ? 22.797 43.844 -15.188 1 46.06 270 GLY B C 1
ATOM 10035 O O . GLY B 1 270 ? 23.766 43.156 -15.555 1 46.06 270 GLY B O 1
ATOM 10036 N N . LYS B 1 271 ? 22.469 43.656 -14.039 1 50.56 271 LYS B N 1
ATOM 10037 C CA . LYS B 1 271 ? 22.875 42.531 -13.195 1 50.56 271 LYS B CA 1
ATOM 10038 C C . LYS B 1 271 ? 22.406 41.219 -13.789 1 50.56 271 LYS B C 1
ATOM 10040 O O . LYS B 1 271 ? 21.219 41.031 -14.094 1 50.56 271 LYS B O 1
ATOM 10045 N N . ASN B 1 272 ? 23.312 40.656 -14.531 1 53.44 272 ASN B N 1
ATOM 10046 C CA . ASN B 1 272 ? 23.016 39.312 -15.039 1 53.44 272 ASN B CA 1
ATOM 10047 C C . ASN B 1 272 ? 22.453 38.406 -13.953 1 53.44 272 ASN B C 1
ATOM 10049 O O . ASN B 1 272 ? 23.125 38.156 -12.953 1 53.44 272 ASN B O 1
ATOM 10053 N N . GLN B 1 273 ? 21.234 38.312 -13.836 1 58.09 273 GLN B N 1
ATOM 10054 C CA . GLN B 1 273 ? 20.391 37.594 -12.867 1 58.09 273 GLN B CA 1
ATOM 10055 C C . GLN B 1 273 ? 20.906 36.188 -12.602 1 58.09 273 GLN B C 1
ATOM 10057 O O . GLN B 1 273 ? 20.609 35.625 -11.562 1 58.09 273 GLN B O 1
ATOM 10062 N N . TYR B 1 274 ? 22 35.812 -13.398 1 61.72 274 TYR B N 1
ATOM 10063 C CA . TYR B 1 274 ? 22.344 34.406 -13.234 1 61.72 274 TYR B CA 1
ATOM 10064 C C . TYR B 1 274 ? 23.734 34.25 -12.648 1 61.72 274 TYR B C 1
ATOM 10066 O O . TYR B 1 274 ? 24.234 33.125 -12.508 1 61.72 274 TYR B O 1
ATOM 10074 N N . ARG B 1 275 ? 24.422 35.312 -12.297 1 71.5 275 ARG B N 1
ATOM 10075 C CA . ARG B 1 275 ? 25.766 35.219 -11.758 1 71.5 275 ARG B CA 1
ATOM 10076 C C . ARG B 1 275 ? 25.75 35.25 -10.227 1 71.5 275 ARG B C 1
ATOM 10078 O O . ARG B 1 275 ? 26.062 36.281 -9.617 1 71.5 275 ARG B O 1
ATOM 10085 N N . PHE B 1 276 ? 25.312 34.156 -9.719 1 77.44 276 PHE B N 1
ATOM 10086 C CA . PHE B 1 276 ? 25.312 34.094 -8.258 1 77.44 276 PHE B CA 1
ATOM 10087 C C . PHE B 1 276 ? 25.688 32.719 -7.762 1 77.44 276 PHE B C 1
ATOM 10089 O O . PHE B 1 276 ? 25.562 31.719 -8.492 1 77.44 276 PHE B O 1
ATOM 10096 N N . GLY B 1 277 ? 26.375 32.656 -6.699 1 82.06 277 GLY B N 1
ATOM 10097 C CA . GLY B 1 277 ? 26.547 31.422 -5.969 1 82.06 277 GLY B CA 1
ATOM 10098 C C . GLY B 1 277 ? 27.984 30.938 -5.941 1 82.06 277 GLY B C 1
ATOM 10099 O O . GLY B 1 277 ? 28.703 31.078 -6.926 1 82.06 277 GLY B O 1
ATOM 10100 N N . ILE B 1 278 ? 28.375 30.344 -4.855 1 86.56 278 ILE B N 1
ATOM 10101 C CA . ILE B 1 278 ? 29.719 29.828 -4.645 1 86.56 278 ILE B CA 1
ATOM 10102 C C . ILE B 1 278 ? 29.922 28.547 -5.449 1 86.56 278 ILE B C 1
ATOM 10104 O O . ILE B 1 278 ? 31.016 28.25 -5.91 1 86.56 278 ILE B O 1
ATOM 10108 N N . GLU B 1 279 ? 28.875 27.812 -5.609 1 81.31 279 GLU B N 1
ATOM 10109 C CA . GLU B 1 279 ? 28.984 26.547 -6.328 1 81.31 279 GLU B CA 1
ATOM 10110 C C . GLU B 1 279 ? 29.375 26.766 -7.785 1 81.31 279 GLU B C 1
ATOM 10112 O O . GLU B 1 279 ? 30.156 25.984 -8.344 1 81.31 279 GLU B O 1
ATOM 10117 N N . ARG B 1 280 ? 28.891 27.781 -8.344 1 79.06 280 ARG B N 1
ATOM 10118 C CA . ARG B 1 280 ? 29.25 28.109 -9.719 1 79.06 280 ARG B CA 1
ATOM 10119 C C . ARG B 1 280 ? 30.703 28.594 -9.805 1 79.06 280 ARG B C 1
ATOM 10121 O O . ARG B 1 280 ? 31.406 28.297 -10.773 1 79.06 280 ARG B O 1
ATOM 10128 N N . LEU B 1 281 ? 31.109 29.297 -8.867 1 87.25 281 LEU B N 1
ATOM 10129 C CA . LEU B 1 281 ? 32.469 29.828 -8.859 1 87.25 281 LEU B CA 1
ATOM 10130 C C . LEU B 1 281 ? 33.5 28.703 -8.695 1 87.25 281 LEU B C 1
ATOM 10132 O O . LEU B 1 281 ? 34.594 28.766 -9.266 1 87.25 281 LEU B O 1
ATOM 10136 N N . VAL B 1 282 ? 33.125 27.75 -7.914 1 86.56 282 VAL B N 1
ATOM 10137 C CA . VAL B 1 282 ? 34 26.594 -7.75 1 86.56 282 VAL B CA 1
ATOM 10138 C C . VAL B 1 282 ? 34.031 25.766 -9.039 1 86.56 282 VAL B C 1
ATOM 10140 O O . VAL B 1 282 ? 35.062 25.266 -9.445 1 86.56 282 VAL B O 1
ATOM 10143 N N . ALA B 1 283 ? 32.906 25.656 -9.664 1 77.31 283 ALA B N 1
ATOM 10144 C CA . ALA B 1 283 ? 32.812 24.906 -10.906 1 77.31 283 ALA B CA 1
ATOM 10145 C C . ALA B 1 283 ? 33.594 25.578 -12.023 1 77.31 283 ALA B C 1
ATOM 10147 O O . ALA B 1 283 ? 34.156 24.906 -12.898 1 77.31 283 ALA B O 1
ATOM 10148 N N . GLN B 1 284 ? 33.688 26.922 -11.969 1 79.5 284 GLN B N 1
ATOM 10149 C CA . GLN B 1 284 ? 34.406 27.688 -12.977 1 79.5 284 GLN B CA 1
ATOM 10150 C C . GLN B 1 284 ? 35.906 27.766 -12.648 1 79.5 284 GLN B C 1
ATOM 10152 O O . GLN B 1 284 ? 36.688 28.297 -13.438 1 79.5 284 GLN B O 1
ATOM 10157 N N . GLY B 1 285 ? 36.281 27.188 -11.547 1 83.56 285 GLY B N 1
ATOM 10158 C CA . GLY B 1 285 ? 37.688 27.156 -11.172 1 83.56 285 GLY B CA 1
ATOM 10159 C C . GLY B 1 285 ? 38.156 28.453 -10.547 1 83.56 285 GLY B C 1
ATOM 10160 O O . GLY B 1 285 ? 39.375 28.688 -10.445 1 83.56 285 GLY B O 1
ATOM 10161 N N . VAL B 1 286 ? 37.188 29.359 -10.266 1 87.44 286 VAL B N 1
ATOM 10162 C CA . VAL B 1 286 ? 37.594 30.594 -9.594 1 87.44 286 VAL B CA 1
ATOM 10163 C C . VAL B 1 286 ? 38.094 30.281 -8.188 1 87.44 286 VAL B C 1
ATOM 10165 O O . VAL B 1 286 ? 39.094 30.844 -7.75 1 87.44 286 VAL B O 1
ATOM 10168 N N . TYR B 1 287 ? 37.375 29.5 -7.527 1 90.75 287 TYR B N 1
ATOM 10169 C CA . TYR B 1 287 ? 37.812 28.922 -6.262 1 90.75 287 TYR B CA 1
ATOM 10170 C C . TYR B 1 287 ? 38.094 27.438 -6.406 1 90.75 287 TYR B C 1
ATOM 10172 O O . TYR B 1 287 ? 37.438 26.75 -7.199 1 90.75 287 TYR B O 1
ATOM 10180 N N . SER B 1 288 ? 39.062 26.953 -5.711 1 86.56 288 SER B N 1
ATOM 10181 C CA . SER B 1 288 ? 39.438 25.547 -5.777 1 86.56 288 SER B CA 1
ATOM 10182 C C . SER B 1 288 ? 38.562 24.703 -4.82 1 86.56 288 SER B C 1
ATOM 10184 O O . SER B 1 288 ? 38.312 23.531 -5.082 1 86.56 288 SER B O 1
ATOM 10186 N N . ALA B 1 289 ? 38.25 25.312 -3.662 1 89.69 289 ALA B N 1
ATOM 10187 C CA . ALA B 1 289 ? 37.469 24.547 -2.684 1 89.69 289 ALA B CA 1
ATOM 10188 C C . ALA B 1 289 ? 36.719 25.484 -1.749 1 89.69 289 ALA B C 1
ATOM 10190 O O . ALA B 1 289 ? 37.094 26.641 -1.564 1 89.69 289 ALA B O 1
ATOM 10191 N N . ALA B 1 290 ? 35.656 25.078 -1.357 1 92.5 290 ALA B N 1
ATOM 10192 C CA . ALA B 1 290 ? 34.844 25.719 -0.334 1 92.5 290 ALA B CA 1
ATOM 10193 C C . ALA B 1 290 ? 34.312 24.703 0.677 1 92.5 290 ALA B C 1
ATOM 10195 O O . ALA B 1 290 ? 33.562 23.781 0.315 1 92.5 290 ALA B O 1
ATOM 10196 N N . TYR B 1 291 ? 34.75 24.812 1.916 1 92.69 291 TYR B N 1
ATOM 10197 C CA . TYR B 1 291 ? 34.344 23.812 2.902 1 92.69 291 TYR B CA 1
ATOM 10198 C C . TYR B 1 291 ? 34.312 24.422 4.301 1 92.69 291 TYR B C 1
ATOM 10200 O O . TYR B 1 291 ? 34.969 25.406 4.586 1 92.69 291 TYR B O 1
ATOM 10208 N N . PRO B 1 292 ? 33.406 23.859 5.203 1 93.69 292 PRO B N 1
ATOM 10209 C CA . PRO B 1 292 ? 33.5 24.219 6.621 1 93.69 292 PRO B CA 1
ATOM 10210 C C . PRO B 1 292 ? 34.688 23.578 7.336 1 93.69 292 PRO B C 1
ATOM 10212 O O . PRO B 1 292 ? 35.219 22.594 6.848 1 93.69 292 PRO B O 1
ATOM 10215 N N . LEU B 1 293 ? 35.031 24.062 8.391 1 92.38 293 LEU B N 1
ATOM 10216 C CA . LEU B 1 293 ? 36.25 23.625 9.062 1 92.38 293 LEU B CA 1
ATOM 10217 C C . LEU B 1 293 ? 35.938 22.5 10.055 1 92.38 293 LEU B C 1
ATOM 10219 O O . LEU B 1 293 ? 34.938 22.531 10.742 1 92.38 293 LEU B O 1
ATOM 10223 N N . HIS B 1 294 ? 36.875 21.531 10.055 1 92.31 294 HIS B N 1
ATOM 10224 C CA . HIS B 1 294 ? 36.875 20.516 11.102 1 92.31 294 HIS B CA 1
ATOM 10225 C C . HIS B 1 294 ? 37.531 21.031 12.375 1 92.31 294 HIS B C 1
ATOM 10227 O O . HIS B 1 294 ? 38.406 21.891 12.32 1 92.31 294 HIS B O 1
ATOM 10233 N N . GLN B 1 295 ? 37.062 20.469 13.461 1 90.12 295 GLN B N 1
ATOM 10234 C CA . GLN B 1 295 ? 37.719 20.766 14.719 1 90.12 295 GLN B CA 1
ATOM 10235 C C . GLN B 1 295 ? 39.031 19.953 14.836 1 90.12 295 GLN B C 1
ATOM 10237 O O . GLN B 1 295 ? 39.281 19.078 14.008 1 90.12 295 GLN B O 1
ATOM 10242 N N . THR B 1 296 ? 39.812 20.312 15.742 1 85.44 296 THR B N 1
ATOM 10243 C CA . THR B 1 296 ? 41.125 19.719 15.883 1 85.44 296 THR B CA 1
ATOM 10244 C C . THR B 1 296 ? 41.031 18.406 16.672 1 85.44 296 THR B C 1
ATOM 10246 O O . THR B 1 296 ? 40.219 18.281 17.594 1 85.44 296 THR B O 1
ATOM 10249 N N . ILE B 1 297 ? 41.812 17.453 16.188 1 85.5 297 ILE B N 1
ATOM 10250 C CA . ILE B 1 297 ? 42 16.203 16.922 1 85.5 297 ILE B CA 1
ATOM 10251 C C . ILE B 1 297 ? 43.438 16.141 17.484 1 85.5 297 ILE B C 1
ATOM 10253 O O . ILE B 1 297 ? 44.406 16.297 16.734 1 85.5 297 ILE B O 1
ATOM 10257 N N . ARG B 1 298 ? 43.594 15.867 18.781 1 77.38 298 ARG B N 1
ATOM 10258 C CA . ARG B 1 298 ? 44.906 15.812 19.406 1 77.38 298 ARG B CA 1
ATOM 10259 C C . ARG B 1 298 ? 45.594 14.5 19.094 1 77.38 298 ARG B C 1
ATOM 10261 O O . ARG B 1 298 ? 44.969 13.516 18.703 1 77.38 298 ARG B O 1
ATOM 10268 N N . ASP B 1 299 ? 46.812 14.664 19.188 1 71.5 299 ASP B N 1
ATOM 10269 C CA . ASP B 1 299 ? 47.625 13.5 18.891 1 71.5 299 ASP B CA 1
ATOM 10270 C C . ASP B 1 299 ? 47.438 12.398 19.938 1 71.5 299 ASP B C 1
ATOM 10272 O O . ASP B 1 299 ? 46.906 12.648 21.016 1 71.5 299 ASP B O 1
ATOM 10276 N N . GLY B 1 300 ? 47.594 11.109 19.516 1 63.94 300 GLY B N 1
ATOM 10277 C CA . GLY B 1 300 ? 47.344 9.898 20.281 1 63.94 300 GLY B CA 1
ATOM 10278 C C . GLY B 1 300 ? 47.75 10.008 21.734 1 63.94 300 GLY B C 1
ATOM 10279 O O . GLY B 1 300 ? 47 9.633 22.641 1 63.94 300 GLY B O 1
ATOM 10280 N N . TYR B 1 301 ? 48.906 10.602 21.969 1 55.19 301 TYR B N 1
ATOM 10281 C CA . TYR B 1 301 ? 49.438 10.648 23.328 1 55.19 301 TYR B CA 1
ATOM 10282 C C . TYR B 1 301 ? 48.688 11.656 24.172 1 55.19 301 TYR B C 1
ATOM 10284 O O . TYR B 1 301 ? 48.375 11.383 25.344 1 55.19 301 TYR B O 1
ATOM 10292 N N . GLU B 1 302 ? 48.312 12.727 23.609 1 63.53 302 GLU B N 1
ATOM 10293 C CA . GLU B 1 302 ? 47.594 13.789 24.328 1 63.53 302 GLU B CA 1
ATOM 10294 C C . GLU B 1 302 ? 46.125 13.461 24.516 1 63.53 302 GLU B C 1
ATOM 10296 O O . GLU B 1 302 ? 45.5 13.891 25.469 1 63.53 302 GLU B O 1
ATOM 10301 N N . ARG B 1 303 ? 45.625 12.688 23.578 1 64.88 303 ARG B N 1
ATOM 10302 C CA . ARG B 1 303 ? 44.219 12.328 23.594 1 64.88 303 ARG B CA 1
ATOM 10303 C C . ARG B 1 303 ? 43.875 11.453 24.797 1 64.88 303 ARG B C 1
ATOM 10305 O O . ARG B 1 303 ? 42.781 11.555 25.359 1 64.88 303 ARG B O 1
ATOM 10312 N N . LYS B 1 304 ? 44.906 10.594 25.25 1 62.41 304 LYS B N 1
ATOM 10313 C CA . LYS B 1 304 ? 44.656 9.625 26.312 1 62.41 304 LYS B CA 1
ATOM 10314 C C . LYS B 1 304 ? 44.688 10.297 27.688 1 62.41 304 LYS B C 1
ATOM 10316 O O . LYS B 1 304 ? 44.062 9.82 28.625 1 62.41 304 LYS B O 1
ATOM 10321 N N . LYS B 1 305 ? 45.469 11.359 27.891 1 54.56 305 LYS B N 1
ATOM 10322 C CA . LYS B 1 305 ? 45.719 11.859 29.25 1 54.56 305 LYS B CA 1
ATOM 10323 C C . LYS B 1 305 ? 44.594 12.789 29.703 1 54.56 305 LYS B C 1
ATOM 10325 O O . LYS B 1 305 ? 44.344 12.945 30.906 1 54.56 305 LYS B O 1
ATOM 10330 N N . GLY B 1 306 ? 43.625 13.367 28.656 1 58.91 306 GLY B N 1
ATOM 10331 C CA . GLY B 1 306 ? 42.719 14.391 29.188 1 58.91 306 GLY B CA 1
ATOM 10332 C C . GLY B 1 306 ? 41.312 14.297 28.641 1 58.91 306 GLY B C 1
ATOM 10333 O O . GLY B 1 306 ? 41 13.336 27.938 1 58.91 306 GLY B O 1
ATOM 10334 N N . SER B 1 307 ? 40.375 15.117 29.375 1 65.5 307 SER B N 1
ATOM 10335 C CA . SER B 1 307 ? 39 15.25 28.938 1 65.5 307 SER B CA 1
ATOM 10336 C C . SER B 1 307 ? 38.906 15.75 27.484 1 65.5 307 SER B C 1
ATOM 10338 O O . SER B 1 307 ? 39.844 16.422 27.016 1 65.5 307 SER B O 1
ATOM 10340 N N . GLU B 1 308 ? 38.062 15.227 26.672 1 69.88 308 GLU B N 1
ATOM 10341 C CA . GLU B 1 308 ? 37.906 15.586 25.266 1 69.88 308 GLU B CA 1
ATOM 10342 C C . GLU B 1 308 ? 37.75 17.094 25.094 1 69.88 308 GLU B C 1
ATOM 10344 O O . GLU B 1 308 ? 37.062 17.734 25.891 1 69.88 308 GLU B O 1
ATOM 10349 N N . VAL B 1 309 ? 38.469 17.703 24.125 1 66.38 309 VAL B N 1
ATOM 10350 C CA . VAL B 1 309 ? 38.562 19.141 23.922 1 66.38 309 VAL B CA 1
ATOM 10351 C C . VAL B 1 309 ? 37.562 19.578 22.844 1 66.38 309 VAL B C 1
ATOM 10353 O O . VAL B 1 309 ? 37.156 20.75 22.781 1 66.38 309 VAL B O 1
ATOM 10356 N N . SER B 1 310 ? 37.156 18.625 22.031 1 83.12 310 SER B N 1
ATOM 10357 C CA . SER B 1 310 ? 36.312 19.016 20.906 1 83.12 310 SER B CA 1
ATOM 10358 C C . SER B 1 310 ? 35.25 17.938 20.609 1 83.12 310 SER B C 1
ATOM 10360 O O . SER B 1 310 ? 35.375 16.797 21.062 1 83.12 310 SER B O 1
ATOM 10362 N N . GLN B 1 311 ? 34.25 18.344 19.938 1 87.38 311 GLN B N 1
ATOM 10363 C CA . GLN B 1 311 ? 33.219 17.406 19.531 1 87.38 311 GLN B CA 1
ATOM 10364 C C . GLN B 1 311 ? 33.781 16.375 18.547 1 87.38 311 GLN B C 1
ATOM 10366 O O . GLN B 1 311 ? 33.375 15.211 18.562 1 87.38 311 GLN B O 1
ATOM 10371 N N . ARG B 1 312 ? 34.719 16.797 17.672 1 90.94 312 ARG B N 1
ATOM 10372 C CA . ARG B 1 312 ? 35.344 15.891 16.719 1 90.94 312 ARG B CA 1
ATOM 10373 C C . ARG B 1 312 ? 36.125 14.805 17.438 1 90.94 312 ARG B C 1
ATOM 10375 O O . ARG B 1 312 ? 36.094 13.641 17.047 1 90.94 312 ARG B O 1
ATOM 10382 N N . GLU B 1 313 ? 36.844 15.172 18.469 1 88.31 313 GLU B N 1
ATOM 10383 C CA . GLU B 1 313 ? 37.594 14.211 19.25 1 88.31 313 GLU B CA 1
ATOM 10384 C C . GLU B 1 313 ? 36.688 13.258 20.016 1 88.31 313 GLU B C 1
ATOM 10386 O O . GLU B 1 313 ? 37 12.07 20.156 1 88.31 313 GLU B O 1
ATOM 10391 N N . LEU B 1 314 ? 35.656 13.82 20.516 1 87.56 314 LEU B N 1
ATOM 10392 C CA . LEU B 1 314 ? 34.656 12.992 21.188 1 87.56 314 LEU B CA 1
ATOM 10393 C C . LEU B 1 314 ? 34.094 11.93 20.234 1 87.56 314 LEU B C 1
ATOM 10395 O O . LEU B 1 314 ? 33.969 10.766 20.609 1 87.56 314 LEU B O 1
ATOM 10399 N N . LEU B 1 315 ? 33.844 12.312 19.031 1 91.31 315 LEU B N 1
ATOM 10400 C CA . LEU B 1 315 ? 33.312 11.398 18.031 1 91.31 315 LEU B CA 1
ATOM 10401 C C . LEU B 1 315 ? 34.375 10.398 17.594 1 91.31 315 LEU B C 1
ATOM 10403 O O . LEU B 1 315 ? 34.062 9.242 17.281 1 91.31 315 LEU B O 1
ATOM 10407 N N . TYR B 1 316 ? 35.562 10.836 17.516 1 90.44 316 TYR B N 1
ATOM 10408 C CA . TYR B 1 316 ? 36.625 9.93 17.125 1 90.44 316 TYR B CA 1
ATOM 10409 C C . TYR B 1 316 ? 36.812 8.828 18.172 1 90.44 316 TYR B C 1
ATOM 10411 O O . TYR B 1 316 ? 36.938 7.652 17.828 1 90.44 316 TYR B O 1
ATOM 10419 N N . ASN B 1 317 ? 36.719 9.125 19.406 1 86.69 317 ASN B N 1
ATOM 10420 C CA . ASN B 1 317 ? 37 8.18 20.484 1 86.69 317 ASN B CA 1
ATOM 10421 C C . ASN B 1 317 ? 35.812 7.262 20.75 1 86.69 317 ASN B C 1
ATOM 10423 O O . ASN B 1 317 ? 36 6.086 21.062 1 86.69 317 ASN B O 1
ATOM 10427 N N . HIS B 1 318 ? 34.688 7.785 20.516 1 88.06 318 HIS B N 1
ATOM 10428 C CA . HIS B 1 318 ? 33.531 7.008 20.984 1 88.06 318 HIS B CA 1
ATOM 10429 C C . HIS B 1 318 ? 32.688 6.551 19.797 1 88.06 318 HIS B C 1
ATOM 10431 O O . HIS B 1 318 ? 31.719 5.801 19.984 1 88.06 318 HIS B O 1
ATOM 10437 N N . TRP B 1 319 ? 33 6.898 18.656 1 90.5 319 TRP B N 1
ATOM 10438 C CA . TRP B 1 319 ? 32.188 6.531 17.484 1 90.5 319 TRP B CA 1
ATOM 10439 C C . TRP B 1 319 ? 33.062 5.82 16.453 1 90.5 319 TRP B C 1
ATOM 10441 O O . TRP B 1 319 ? 32.75 4.691 16.047 1 90.5 319 TRP B O 1
ATOM 10451 N N . VAL B 1 320 ? 34.25 6.34 16.125 1 90.25 320 VAL B N 1
ATOM 10452 C CA . VAL B 1 320 ? 35.062 5.82 15.031 1 90.25 320 VAL B CA 1
ATOM 10453 C C . VAL B 1 320 ? 35.969 4.719 15.562 1 90.25 320 VAL B C 1
ATOM 10455 O O . VAL B 1 320 ? 36.281 3.768 14.844 1 90.25 320 VAL B O 1
ATOM 10458 N N . SER B 1 321 ? 36.25 4.773 16.812 1 86.69 321 SER B N 1
ATOM 10459 C CA . SER B 1 321 ? 37.25 3.842 17.375 1 86.69 321 SER B CA 1
ATOM 10460 C C . SER B 1 321 ? 36.719 2.408 17.328 1 86.69 321 SER B C 1
ATOM 10462 O O . SER B 1 321 ? 35.562 2.152 17.609 1 86.69 321 SER B O 1
ATOM 10464 N N . TRP B 1 322 ? 37.594 1.458 16.969 1 84.06 322 TRP B N 1
ATOM 10465 C CA . TRP B 1 322 ? 37.281 0.043 16.812 1 84.06 322 TRP B CA 1
ATOM 10466 C C . TRP B 1 322 ? 37 -0.596 18.172 1 84.06 322 TRP B C 1
ATOM 10468 O O . TRP B 1 322 ? 36.312 -1.634 18.25 1 84.06 322 TRP B O 1
ATOM 10478 N N . ARG B 1 323 ? 37.375 0.072 19.219 1 80.06 323 ARG B N 1
ATOM 10479 C CA . ARG B 1 323 ? 37.188 -0.458 20.562 1 80.06 323 ARG B CA 1
ATOM 10480 C C . ARG B 1 323 ? 35.719 -0.37 20.969 1 80.06 323 ARG B C 1
ATOM 10482 O O . ARG B 1 323 ? 35.281 -1.113 21.844 1 80.06 323 ARG B O 1
ATOM 10489 N N . ASN B 1 324 ? 35.062 0.483 20.297 1 82.06 324 ASN B N 1
ATOM 10490 C CA . ASN B 1 324 ? 33.688 0.704 20.672 1 82.06 324 ASN B CA 1
ATOM 10491 C C . ASN B 1 324 ? 32.719 0.159 19.609 1 82.06 324 ASN B C 1
ATOM 10493 O O . ASN B 1 324 ? 31.672 0.747 19.359 1 82.06 324 ASN B O 1
ATOM 10497 N N . VAL B 1 325 ? 33.094 -0.903 19.062 1 82.12 325 VAL B N 1
ATOM 10498 C CA . VAL B 1 325 ? 32.281 -1.478 17.984 1 82.12 325 VAL B CA 1
ATOM 10499 C C . VAL B 1 325 ? 30.969 -1.997 18.531 1 82.12 325 VAL B C 1
ATOM 10501 O O . VAL B 1 325 ? 29.953 -1.991 17.844 1 82.12 325 VAL B O 1
ATOM 10504 N N . LEU B 1 326 ? 30.938 -2.363 19.781 1 78.69 326 LEU B N 1
ATOM 10505 C CA . LEU B 1 326 ? 29.734 -2.963 20.359 1 78.69 326 LEU B CA 1
ATOM 10506 C C . LEU B 1 326 ? 28.859 -1.898 21 1 78.69 326 LEU B C 1
ATOM 10508 O O . LEU B 1 326 ? 27.719 -2.18 21.391 1 78.69 326 LEU B O 1
ATOM 10512 N N . LYS B 1 327 ? 29.375 -0.701 21 1 83.75 327 LYS B N 1
ATOM 10513 C CA . LYS B 1 327 ? 28.625 0.362 21.656 1 83.75 327 LYS B CA 1
ATOM 10514 C C . LYS B 1 327 ? 27.656 1.023 20.688 1 83.75 327 LYS B C 1
ATOM 10516 O O . LYS B 1 327 ? 27.781 0.87 19.469 1 83.75 327 LYS B O 1
ATOM 10521 N N . TYR B 1 328 ? 26.625 1.646 21.266 1 83.88 328 TYR B N 1
ATOM 10522 C CA . TYR B 1 328 ? 25.625 2.311 20.438 1 83.88 328 TYR B CA 1
ATOM 10523 C C . TYR B 1 328 ? 26.203 3.562 19.797 1 83.88 328 TYR B C 1
ATOM 10525 O O . TYR B 1 328 ? 27.219 4.105 20.266 1 83.88 328 TYR B O 1
ATOM 10533 N N . GLN B 1 329 ? 25.641 4.008 18.719 1 89.81 329 GLN B N 1
ATOM 10534 C CA . GLN B 1 329 ? 26.078 5.184 17.969 1 89.81 329 GLN B CA 1
ATOM 10535 C C . GLN B 1 329 ? 25.562 6.469 18.609 1 89.81 329 GLN B C 1
ATOM 10537 O O . GLN B 1 329 ? 24.391 6.555 18.969 1 89.81 329 GLN B O 1
ATOM 10542 N N . PRO B 1 330 ? 26.375 7.355 18.875 1 91.5 330 PRO B N 1
ATOM 10543 C CA . PRO B 1 330 ? 25.938 8.648 19.406 1 91.5 330 PRO B CA 1
ATOM 10544 C C . PRO B 1 330 ? 25.266 9.516 18.344 1 91.5 330 PRO B C 1
ATOM 10546 O O . PRO B 1 330 ? 25.875 10.469 17.859 1 91.5 330 PRO B O 1
ATOM 10549 N N . LEU B 1 331 ? 24.078 9.352 18.078 1 92.62 331 LEU B N 1
ATOM 10550 C CA . LEU B 1 331 ? 23.359 9.992 16.969 1 92.62 331 LEU B CA 1
ATOM 10551 C C . LEU B 1 331 ? 23.188 11.484 17.234 1 92.62 331 LEU B C 1
ATOM 10553 O O . LEU B 1 331 ? 23.266 12.297 16.312 1 92.62 331 LEU B O 1
ATOM 10557 N N . ASP B 1 332 ? 22.984 11.852 18.438 1 89.94 332 ASP B N 1
ATOM 10558 C CA . ASP B 1 332 ? 22.781 13.266 18.766 1 89.94 332 ASP B CA 1
ATOM 10559 C C . ASP B 1 332 ? 24.047 14.07 18.516 1 89.94 332 ASP B C 1
ATOM 10561 O O . ASP B 1 332 ? 23.984 15.203 18.031 1 89.94 332 ASP B O 1
ATOM 10565 N N . CYS B 1 333 ? 25.156 13.438 18.828 1 90.56 333 CYS B N 1
ATOM 10566 C CA . CYS B 1 333 ? 26.422 14.109 18.594 1 90.56 333 CYS B CA 1
ATOM 10567 C C . CYS B 1 333 ? 26.719 14.203 17.094 1 90.56 333 CYS B C 1
ATOM 10569 O O . CYS B 1 333 ? 27.281 15.195 16.641 1 90.56 333 CYS B O 1
ATOM 10571 N N . ILE B 1 334 ? 26.391 13.195 16.406 1 93.19 334 ILE B N 1
ATOM 10572 C CA . ILE B 1 334 ? 26.594 13.203 14.961 1 93.19 334 ILE B CA 1
ATOM 10573 C C . ILE B 1 334 ? 25.75 14.289 14.32 1 93.19 334 ILE B C 1
ATOM 10575 O O . ILE B 1 334 ? 26.203 15.016 13.438 1 93.19 334 ILE B O 1
ATOM 10579 N N . LYS B 1 335 ? 24.562 14.406 14.797 1 91.81 335 LYS B N 1
ATOM 10580 C CA . LYS B 1 335 ? 23.672 15.438 14.281 1 91.81 335 LYS B CA 1
ATOM 10581 C C . LYS B 1 335 ? 24.203 16.828 14.57 1 91.81 335 LYS B C 1
ATOM 10583 O O . LYS B 1 335 ? 24.156 17.719 13.711 1 91.81 335 LYS B O 1
ATOM 10588 N N . ARG B 1 336 ? 24.734 16.969 15.711 1 88.88 336 ARG B N 1
ATOM 10589 C CA . ARG B 1 336 ? 25.25 18.281 16.109 1 88.88 336 ARG B CA 1
ATOM 10590 C C . ARG B 1 336 ? 26.453 18.672 15.266 1 88.88 336 ARG B C 1
ATOM 10592 O O . ARG B 1 336 ? 26.641 19.844 14.953 1 88.88 336 ARG B O 1
ATOM 10599 N N . TYR B 1 337 ? 27.188 17.703 14.922 1 91.62 337 TYR B N 1
ATOM 10600 C CA . TYR B 1 337 ? 28.422 18 14.211 1 91.62 337 TYR B CA 1
ATOM 10601 C C . TYR B 1 337 ? 28.188 18.031 12.703 1 91.62 337 TYR B C 1
ATOM 10603 O O . TYR B 1 337 ? 28.703 18.922 12.016 1 91.62 337 TYR B O 1
ATOM 10611 N N . PHE B 1 338 ? 27.469 17.094 12.117 1 93.19 338 PHE B N 1
ATOM 10612 C CA . PHE B 1 338 ? 27.375 16.938 10.664 1 93.19 338 PHE B CA 1
ATOM 10613 C C . PHE B 1 338 ? 26.016 17.375 10.156 1 93.19 338 PHE B C 1
ATOM 10615 O O . PHE B 1 338 ? 25.812 17.547 8.953 1 93.19 338 PHE B O 1
ATOM 10622 N N . GLY B 1 339 ? 25.062 17.5 10.945 1 91.25 339 GLY B N 1
ATOM 10623 C CA . GLY B 1 339 ? 23.719 17.844 10.516 1 91.25 339 GLY B CA 1
ATOM 10624 C C . GLY B 1 339 ? 22.781 16.656 10.492 1 91.25 339 GLY B C 1
ATOM 10625 O O . GLY B 1 339 ? 23.188 15.539 10.812 1 91.25 339 GLY B O 1
ATOM 10626 N N . THR B 1 340 ? 21.547 16.859 10.125 1 91.31 340 THR B N 1
ATOM 10627 C CA . THR B 1 340 ? 20.531 15.82 10.227 1 91.31 340 THR B CA 1
ATOM 10628 C C . THR B 1 340 ? 20.609 14.859 9.047 1 91.31 340 THR B C 1
ATOM 10630 O O . THR B 1 340 ? 20.25 13.688 9.164 1 91.31 340 THR B O 1
ATOM 10633 N N . LYS B 1 341 ? 21.062 15.289 7.898 1 90.94 341 LYS B N 1
ATOM 10634 C CA . LYS B 1 341 ? 21.141 14.43 6.723 1 90.94 341 LYS B CA 1
ATOM 10635 C C . LYS B 1 341 ? 22.062 13.234 6.965 1 90.94 341 LYS B C 1
ATOM 10637 O O . LYS B 1 341 ? 21.672 12.094 6.738 1 90.94 341 LYS B O 1
ATOM 10642 N N . ILE B 1 342 ? 23.266 13.453 7.453 1 93.44 342 ILE B N 1
ATOM 10643 C CA . ILE B 1 342 ? 24.234 12.398 7.734 1 93.44 342 ILE B CA 1
ATOM 10644 C C . ILE B 1 342 ? 23.797 11.617 8.969 1 93.44 342 ILE B C 1
ATOM 10646 O O . ILE B 1 342 ? 23.984 10.398 9.039 1 93.44 342 ILE B O 1
ATOM 10650 N N . ALA B 1 343 ? 23.219 12.305 9.883 1 94.12 343 ALA B N 1
ATOM 10651 C CA . ALA B 1 343 ? 22.75 11.633 11.094 1 94.12 343 ALA B CA 1
ATOM 10652 C C . ALA B 1 343 ? 21.641 10.641 10.773 1 94.12 343 ALA B C 1
ATOM 10654 O O . ALA B 1 343 ? 21.594 9.547 11.344 1 94.12 343 ALA B O 1
ATOM 10655 N N . PHE B 1 344 ? 20.797 11.008 9.859 1 93.62 344 PHE B N 1
ATOM 10656 C CA . PHE B 1 344 ? 19.734 10.102 9.461 1 93.62 344 PHE B CA 1
ATOM 10657 C C . PHE B 1 344 ? 20.297 8.859 8.773 1 93.62 344 PHE B C 1
ATOM 10659 O O . PHE B 1 344 ? 19.766 7.762 8.922 1 93.62 344 PHE B O 1
ATOM 10666 N N . TYR B 1 345 ? 21.344 9.031 8.016 1 95 345 TYR B N 1
ATOM 10667 C CA . TYR B 1 345 ? 21.969 7.887 7.363 1 95 345 TYR B CA 1
ATOM 10668 C C . TYR B 1 345 ? 22.484 6.887 8.391 1 95 345 TYR B C 1
ATOM 10670 O O . TYR B 1 345 ? 22.203 5.688 8.297 1 95 345 TYR B O 1
ATOM 10678 N N . PHE B 1 346 ? 23.125 7.363 9.414 1 95.06 346 PHE B N 1
ATOM 10679 C CA . PHE B 1 346 ? 23.688 6.465 10.406 1 95.06 346 PHE B CA 1
ATOM 10680 C C . PHE B 1 346 ? 22.609 5.906 11.312 1 95.06 346 PHE B C 1
ATOM 10682 O O . PHE B 1 346 ? 22.719 4.777 11.805 1 95.06 346 PHE B O 1
ATOM 10689 N N . ALA B 1 347 ? 21.578 6.723 11.492 1 95.31 347 ALA B N 1
ATOM 10690 C CA . ALA B 1 347 ? 20.438 6.195 12.242 1 95.31 347 ALA B CA 1
ATOM 10691 C C . ALA B 1 347 ? 19.766 5.047 11.484 1 95.31 347 ALA B C 1
ATOM 10693 O O . ALA B 1 347 ? 19.438 4.012 12.078 1 95.31 347 ALA B O 1
ATOM 10694 N N . TRP B 1 348 ? 19.578 5.258 10.242 1 95.88 348 TRP B N 1
ATOM 10695 C CA . TRP B 1 348 ? 18.969 4.234 9.406 1 95.88 348 TRP B CA 1
ATOM 10696 C C . TRP B 1 348 ? 19.844 2.992 9.328 1 95.88 348 TRP B C 1
ATOM 10698 O O . TRP B 1 348 ? 19.359 1.866 9.445 1 95.88 348 TRP B O 1
ATOM 10708 N N . LEU B 1 349 ? 21.156 3.174 9.125 1 95.81 349 LEU B N 1
ATOM 10709 C CA . LEU B 1 349 ? 22.109 2.064 9.023 1 95.81 349 LEU B CA 1
ATOM 10710 C C . LEU B 1 349 ? 22.156 1.272 10.328 1 95.81 349 LEU B C 1
ATOM 10712 O O . LEU B 1 349 ? 22.188 0.04 10.312 1 95.81 349 LEU B O 1
ATOM 10716 N N . GLY B 1 350 ? 22.141 2.021 11.43 1 94.06 350 GLY B N 1
ATOM 10717 C CA . GLY B 1 350 ? 22.125 1.348 12.719 1 94.06 350 GLY B CA 1
ATOM 10718 C C . GLY B 1 350 ? 20.859 0.544 12.953 1 94.06 350 GLY B C 1
ATOM 10719 O O . GLY B 1 350 ? 20.906 -0.589 13.438 1 94.06 350 GLY B O 1
ATOM 10720 N N . TYR B 1 351 ? 19.75 1.094 12.633 1 94 351 TYR B N 1
ATOM 10721 C CA . TYR B 1 351 ? 18.484 0.394 12.805 1 94 351 TYR B CA 1
ATOM 10722 C C . TYR B 1 351 ? 18.422 -0.835 11.906 1 94 351 TYR B C 1
ATOM 10724 O O . TYR B 1 351 ? 17.953 -1.895 12.328 1 94 351 TYR B O 1
ATOM 10732 N N . TYR B 1 352 ? 18.812 -0.671 10.633 1 96.06 352 TYR B N 1
ATOM 10733 C CA . TYR B 1 352 ? 18.844 -1.776 9.68 1 96.06 352 TYR B CA 1
ATOM 10734 C C . TYR B 1 352 ? 19.703 -2.92 10.203 1 96.06 352 TYR B C 1
ATOM 10736 O O . TYR B 1 352 ? 19.297 -4.082 10.18 1 96.06 352 TYR B O 1
ATOM 10744 N N . THR B 1 353 ? 20.875 -2.637 10.773 1 94.56 353 THR B N 1
ATOM 10745 C CA . THR B 1 353 ? 21.797 -3.643 11.289 1 94.56 353 THR B CA 1
ATOM 10746 C C . THR B 1 353 ? 21.188 -4.348 12.5 1 94.56 353 THR B C 1
ATOM 10748 O O . THR B 1 353 ? 21.266 -5.574 12.617 1 94.56 353 THR B O 1
ATOM 10751 N N . ARG B 1 354 ? 20.594 -3.588 13.352 1 90.88 354 ARG B N 1
ATOM 10752 C CA . ARG B 1 354 ? 19.969 -4.176 14.531 1 90.88 354 ARG B CA 1
ATOM 10753 C C . ARG B 1 354 ? 18.812 -5.094 14.156 1 90.88 354 ARG B C 1
ATOM 10755 O O . ARG B 1 354 ? 18.625 -6.148 14.766 1 90.88 354 ARG B O 1
ATOM 10762 N N . SER B 1 355 ? 18.078 -4.652 13.203 1 93.38 355 SER B N 1
ATOM 10763 C CA . SER B 1 355 ? 16.938 -5.473 12.766 1 93.38 355 SER B CA 1
ATOM 10764 C C . SER B 1 355 ? 17.422 -6.77 12.125 1 93.38 355 SER B C 1
ATOM 10766 O O . SER B 1 355 ? 16.719 -7.777 12.148 1 93.38 355 SER B O 1
ATOM 10768 N N . LEU B 1 356 ? 18.625 -6.785 11.57 1 95.38 356 LEU B N 1
ATOM 10769 C CA . LEU B 1 356 ? 19.172 -7.949 10.883 1 95.38 356 LEU B CA 1
ATOM 10770 C C . LEU B 1 356 ? 19.656 -8.992 11.883 1 95.38 356 LEU B C 1
ATOM 10772 O O . LEU B 1 356 ? 19.859 -10.148 11.523 1 95.38 356 LEU B O 1
ATOM 10776 N N . TYR B 1 357 ? 19.812 -8.641 13.172 1 92.5 357 TYR B N 1
ATOM 10777 C CA . TYR B 1 357 ? 20.297 -9.586 14.164 1 92.5 357 TYR B CA 1
ATOM 10778 C C . TYR B 1 357 ? 19.359 -10.781 14.297 1 92.5 357 TYR B C 1
ATOM 10780 O O . TYR B 1 357 ? 19.797 -11.93 14.289 1 92.5 357 TYR B O 1
ATOM 10788 N N . LEU B 1 358 ? 18.141 -10.453 14.32 1 91.06 358 LEU B N 1
ATOM 10789 C CA . LEU B 1 358 ? 17.156 -11.516 14.477 1 91.06 358 LEU B CA 1
ATOM 10790 C C . LEU B 1 358 ? 17.078 -12.375 13.219 1 91.06 358 LEU B C 1
ATOM 10792 O O . LEU B 1 358 ? 16.969 -13.602 13.297 1 91.06 358 LEU B O 1
ATOM 10796 N N . ALA B 1 359 ? 17.125 -11.742 12.094 1 95.25 359 ALA B N 1
ATOM 10797 C CA . ALA B 1 359 ? 17.094 -12.469 10.828 1 95.25 359 ALA B CA 1
ATOM 10798 C C . ALA B 1 359 ? 18.328 -13.359 10.688 1 95.25 359 ALA B C 1
ATOM 10800 O O . ALA B 1 359 ? 18.219 -14.5 10.227 1 95.25 359 ALA B O 1
ATOM 10801 N N . ALA B 1 360 ? 19.484 -12.836 11.094 1 96.81 360 ALA B N 1
ATOM 10802 C CA . ALA B 1 360 ? 20.734 -13.609 11.023 1 96.81 360 ALA B CA 1
ATOM 10803 C C . ALA B 1 360 ? 20.688 -14.805 11.969 1 96.81 360 ALA B C 1
ATOM 10805 O O . ALA B 1 360 ? 21.125 -15.898 11.609 1 96.81 360 ALA B O 1
ATOM 10806 N N . PHE B 1 361 ? 20.141 -14.633 13.109 1 94.81 361 PHE B N 1
ATOM 10807 C CA . PHE B 1 361 ? 20.031 -15.711 14.086 1 94.81 361 PHE B CA 1
ATOM 10808 C C . PHE B 1 361 ? 19.141 -16.828 13.57 1 94.81 361 PHE B C 1
ATOM 10810 O O . PHE B 1 361 ? 19.516 -18.016 13.641 1 94.81 361 PHE B O 1
ATOM 10817 N N . VAL B 1 362 ? 18.031 -16.469 12.977 1 95.19 362 VAL B N 1
ATOM 10818 C CA . VAL B 1 362 ? 17.125 -17.484 12.438 1 95.19 362 VAL B CA 1
ATOM 10819 C C . VAL B 1 362 ? 17.75 -18.141 11.219 1 95.19 362 VAL B C 1
ATOM 10821 O O . VAL B 1 362 ? 17.562 -19.344 10.992 1 95.19 362 VAL B O 1
ATOM 10824 N N . GLY B 1 363 ? 18.453 -17.359 10.414 1 96.19 363 GLY B N 1
ATOM 10825 C CA . GLY B 1 363 ? 19.141 -17.922 9.266 1 96.19 363 GLY B CA 1
ATOM 10826 C C . GLY B 1 363 ? 20.188 -18.953 9.648 1 96.19 363 GLY B C 1
ATOM 10827 O O . GLY B 1 363 ? 20.281 -20.016 9.031 1 96.19 363 GLY B O 1
ATOM 10828 N N . ILE B 1 364 ? 20.938 -18.719 10.703 1 96.38 364 ILE B N 1
ATOM 10829 C CA . ILE B 1 364 ? 21.953 -19.641 11.172 1 96.38 364 ILE B CA 1
ATOM 10830 C C . ILE B 1 364 ? 21.297 -20.906 11.711 1 96.38 364 ILE B C 1
ATOM 10832 O O . ILE B 1 364 ? 21.766 -22.016 11.438 1 96.38 364 ILE B O 1
ATOM 10836 N N . ILE B 1 365 ? 20.219 -20.781 12.367 1 95.62 365 ILE B N 1
ATOM 10837 C CA . ILE B 1 365 ? 19.5 -21.922 12.922 1 95.62 365 ILE B CA 1
ATOM 10838 C C . ILE B 1 365 ? 18.969 -22.812 11.789 1 95.62 365 ILE B C 1
ATOM 10840 O O . ILE B 1 365 ? 19.016 -24.031 11.875 1 95.62 365 ILE B O 1
ATOM 10844 N N . THR B 1 366 ? 18.547 -22.188 10.742 1 95.25 366 THR B N 1
ATOM 10845 C CA . THR B 1 366 ? 18.016 -22.922 9.602 1 95.25 366 THR B CA 1
ATOM 10846 C C . THR B 1 366 ? 19.109 -23.75 8.938 1 95.25 366 THR B C 1
ATOM 10848 O O . THR B 1 366 ? 18.891 -24.906 8.578 1 95.25 366 THR B O 1
ATOM 10851 N N . VAL B 1 367 ? 20.297 -23.234 8.789 1 94.62 367 VAL B N 1
ATOM 10852 C CA . VAL B 1 367 ? 21.391 -23.938 8.156 1 94.62 367 VAL B CA 1
ATOM 10853 C C . VAL B 1 367 ? 21.938 -25 9.102 1 94.62 367 VAL B C 1
ATOM 10855 O O . VAL B 1 367 ? 22.312 -26.094 8.664 1 94.62 367 VAL B O 1
ATOM 10858 N N . LEU B 1 368 ? 21.969 -24.734 10.414 1 95.31 368 LEU B N 1
ATOM 10859 C CA . LEU B 1 368 ? 22.422 -25.719 11.391 1 95.31 368 LEU B CA 1
ATOM 10860 C C . LEU B 1 368 ? 21.469 -26.906 11.461 1 95.31 368 LEU B C 1
ATOM 10862 O O . LEU B 1 368 ? 21.906 -28.047 11.648 1 95.31 368 LEU B O 1
ATOM 10866 N N . PHE B 1 369 ? 20.25 -26.625 11.273 1 94.31 369 PHE B N 1
ATOM 10867 C CA . PHE B 1 369 ? 19.266 -27.703 11.195 1 94.31 369 PHE B CA 1
ATOM 10868 C C . PHE B 1 369 ? 19.562 -28.609 10.008 1 94.31 369 PHE B C 1
ATOM 10870 O O . PHE B 1 369 ? 19.484 -29.844 10.117 1 94.31 369 PHE B O 1
ATOM 10877 N N . GLY B 1 370 ? 19.859 -28.031 8.898 1 92.88 370 GLY B N 1
ATOM 10878 C CA . GLY B 1 370 ? 20.25 -28.828 7.73 1 92.88 370 GLY B CA 1
ATOM 10879 C C . GLY B 1 370 ? 21.516 -29.625 7.941 1 92.88 370 GLY B C 1
ATOM 10880 O O . GLY B 1 370 ? 21.609 -30.781 7.523 1 92.88 370 GLY B O 1
ATOM 10881 N N . PHE B 1 371 ? 22.453 -29.062 8.648 1 93.5 371 PHE B N 1
ATOM 10882 C CA . PHE B 1 371 ? 23.734 -29.703 8.898 1 93.5 371 PHE B CA 1
ATOM 10883 C C . PHE B 1 371 ? 23.594 -30.891 9.836 1 93.5 371 PHE B C 1
ATOM 10885 O O . PHE B 1 371 ? 24.203 -31.938 9.625 1 93.5 371 PHE B O 1
ATOM 10892 N N . TRP B 1 372 ? 22.688 -30.797 10.797 1 93.44 372 TRP B N 1
ATOM 10893 C CA . TRP B 1 372 ? 22.5 -31.859 11.781 1 93.44 372 TRP B CA 1
ATOM 10894 C C . TRP B 1 372 ? 21.656 -33 11.211 1 93.44 372 TRP B C 1
ATOM 10896 O O . TRP B 1 372 ? 21.844 -34.156 11.586 1 93.44 372 TRP B O 1
ATOM 10906 N N . ASN B 1 373 ? 20.859 -32.719 10.188 1 92.75 373 ASN B N 1
ATOM 10907 C CA . ASN B 1 373 ? 19.922 -33.719 9.68 1 92.75 373 ASN B CA 1
ATOM 10908 C C . ASN B 1 373 ? 20.344 -34.219 8.297 1 92.75 373 ASN B C 1
ATOM 10910 O O . ASN B 1 373 ? 19.641 -35.031 7.691 1 92.75 373 ASN B O 1
ATOM 10914 N N . VAL B 1 374 ? 21.438 -33.781 7.816 1 92.44 374 VAL B N 1
ATOM 10915 C CA . VAL B 1 374 ? 21.859 -34.188 6.48 1 92.44 374 VAL B CA 1
ATOM 10916 C C . VAL B 1 374 ? 22.141 -35.688 6.449 1 92.44 374 VAL B C 1
ATOM 10918 O O . VAL B 1 374 ? 21.891 -36.344 5.441 1 92.44 374 VAL B O 1
ATOM 10921 N N . GLY B 1 375 ? 22.562 -36.312 7.566 1 90.31 375 GLY B N 1
ATOM 10922 C CA . GLY B 1 375 ? 22.875 -37.719 7.637 1 90.31 375 GLY B CA 1
ATOM 10923 C C . GLY B 1 375 ? 21.625 -38.594 7.598 1 90.31 375 GLY B C 1
ATOM 10924 O O . GLY B 1 375 ? 21.703 -39.75 7.172 1 90.31 375 GLY B O 1
ATOM 10925 N N . GLU B 1 376 ? 20.484 -38.031 7.871 1 90.69 376 GLU B N 1
ATOM 10926 C CA . GLU B 1 376 ? 19.25 -38.844 7.949 1 90.69 376 GLU B CA 1
ATOM 10927 C C . GLU B 1 376 ? 18.375 -38.594 6.727 1 90.69 376 GLU B C 1
ATOM 10929 O O . GLU B 1 376 ? 17.312 -39.219 6.59 1 90.69 376 GLU B O 1
ATOM 10934 N N . ASP B 1 377 ? 18.828 -37.875 5.773 1 92.31 377 ASP B N 1
ATOM 10935 C CA . ASP B 1 377 ? 18.031 -37.625 4.582 1 92.31 377 ASP B CA 1
ATOM 10936 C C . ASP B 1 377 ? 18.062 -38.812 3.627 1 92.31 377 ASP B C 1
ATOM 10938 O O . ASP B 1 377 ? 19.125 -39.188 3.127 1 92.31 377 ASP B O 1
ATOM 10942 N N . VAL B 1 378 ? 16.953 -39.281 3.324 1 92.81 378 VAL B N 1
ATOM 10943 C CA . VAL B 1 378 ? 16.828 -40.5 2.531 1 92.81 378 VAL B CA 1
ATOM 10944 C C . VAL B 1 378 ? 17.234 -40.219 1.083 1 92.81 378 VAL B C 1
ATOM 10946 O O . VAL B 1 378 ? 17.906 -41.031 0.445 1 92.81 378 VAL B O 1
ATOM 10949 N N . VAL B 1 379 ? 16.844 -39.125 0.573 1 92.31 379 VAL B N 1
ATOM 10950 C CA . VAL B 1 379 ? 17.062 -38.812 -0.833 1 92.31 379 VAL B CA 1
ATOM 10951 C C . VAL B 1 379 ? 18.562 -38.656 -1.102 1 92.31 379 VAL B C 1
ATOM 10953 O O . VAL B 1 379 ? 19.078 -39.25 -2.057 1 92.31 379 VAL B O 1
ATOM 10956 N N . SER B 1 380 ? 19.281 -37.906 -0.236 1 92.06 380 SER B N 1
ATOM 10957 C CA . SER B 1 380 ? 20.719 -37.75 -0.404 1 92.06 380 SER B CA 1
ATOM 10958 C C . SER B 1 380 ? 21.453 -39.062 -0.193 1 92.06 380 SER B C 1
ATOM 10960 O O . SER B 1 380 ? 22.422 -39.344 -0.895 1 92.06 380 SER B O 1
ATOM 10962 N N . ASN B 1 381 ? 20.984 -39.844 0.686 1 92.94 381 ASN B N 1
ATOM 10963 C CA . ASN B 1 381 ? 21.625 -41.125 0.944 1 92.94 381 ASN B CA 1
ATOM 10964 C C . ASN B 1 381 ? 21.406 -42.094 -0.214 1 92.94 381 ASN B C 1
ATOM 10966 O O . ASN B 1 381 ? 22.266 -42.938 -0.501 1 92.94 381 ASN B O 1
ATOM 10970 N N . ASP B 1 382 ? 20.25 -41.969 -0.874 1 92.31 382 ASP B N 1
ATOM 10971 C CA . ASP B 1 382 ? 19.984 -42.812 -2.037 1 92.31 382 ASP B CA 1
ATOM 10972 C C . ASP B 1 382 ? 20.906 -42.469 -3.197 1 92.31 382 ASP B C 1
ATOM 10974 O O . ASP B 1 382 ? 21.359 -43.344 -3.936 1 92.31 382 ASP B O 1
ATOM 10978 N N . ILE B 1 383 ? 21.141 -41.281 -3.354 1 92.12 383 ILE B N 1
ATOM 10979 C CA . ILE B 1 383 ? 22.016 -40.812 -4.434 1 92.12 383 ILE B CA 1
ATOM 10980 C C . ILE B 1 383 ? 23.469 -41.188 -4.121 1 92.12 383 ILE B C 1
ATOM 10982 O O . ILE B 1 383 ? 24.219 -41.562 -5.016 1 92.12 383 ILE B O 1
ATOM 10986 N N . CYS B 1 384 ? 23.891 -41.062 -2.84 1 90.94 384 CYS B N 1
ATOM 10987 C CA . CYS B 1 384 ? 25.266 -41.281 -2.43 1 90.94 384 CYS B CA 1
ATOM 10988 C C . CYS B 1 384 ? 25.531 -42.781 -2.205 1 90.94 384 CYS B C 1
ATOM 10990 O O . CYS B 1 384 ? 26.688 -43.219 -2.143 1 90.94 384 CYS B O 1
ATOM 10992 N N . GLY B 1 385 ? 24.531 -43.562 -2.133 1 87.5 385 GLY B N 1
ATOM 10993 C CA . GLY B 1 385 ? 24.688 -44.969 -1.77 1 87.5 385 GLY B CA 1
ATOM 10994 C C . GLY B 1 385 ? 25.453 -45.75 -2.799 1 87.5 385 GLY B C 1
ATOM 10995 O O . GLY B 1 385 ? 25.438 -45.438 -3.99 1 87.5 385 GLY B O 1
ATOM 10996 N N . ARG B 1 386 ? 26.188 -46.875 -2.309 1 82.94 386 ARG B N 1
ATOM 10997 C CA . ARG B 1 386 ? 27 -47.719 -3.166 1 82.94 386 ARG B CA 1
ATOM 10998 C C . ARG B 1 386 ? 26.188 -48.969 -3.6 1 82.94 386 ARG B C 1
ATOM 11000 O O . ARG B 1 386 ? 26.562 -49.656 -4.555 1 82.94 386 ARG B O 1
ATOM 11007 N N . ASP B 1 387 ? 25.078 -49.281 -3.102 1 78.81 387 ASP B N 1
ATOM 11008 C CA . ASP B 1 387 ? 24.344 -50.5 -3.412 1 78.81 387 ASP B CA 1
ATOM 11009 C C . ASP B 1 387 ? 22.938 -50.188 -3.939 1 78.81 387 ASP B C 1
ATOM 11011 O O . ASP B 1 387 ? 22.188 -51.062 -4.328 1 78.81 387 ASP B O 1
ATOM 11015 N N . GLY B 1 388 ? 22.641 -48.938 -4.156 1 79.12 388 GLY B N 1
ATOM 11016 C CA . GLY B 1 388 ? 21.281 -48.594 -4.547 1 79.12 388 GLY B CA 1
ATOM 11017 C C . GLY B 1 388 ? 21.203 -47.844 -5.867 1 79.12 388 GLY B C 1
ATOM 11018 O O . GLY B 1 388 ? 21.969 -48.156 -6.793 1 79.12 388 GLY B O 1
ATOM 11019 N N . VAL B 1 389 ? 20.172 -47.156 -6.102 1 80.88 389 VAL B N 1
ATOM 11020 C CA . VAL B 1 389 ? 19.875 -46.406 -7.324 1 80.88 389 VAL B CA 1
ATOM 11021 C C . VAL B 1 389 ? 21.062 -45.531 -7.684 1 80.88 389 VAL B C 1
ATOM 11023 O O . VAL B 1 389 ? 21.344 -45.312 -8.867 1 80.88 389 VAL B O 1
ATOM 11026 N N . GLY B 1 390 ? 21.859 -45.188 -6.711 1 84.62 390 GLY B N 1
ATOM 11027 C CA . GLY B 1 390 ? 22.969 -44.281 -6.922 1 84.62 390 GLY B CA 1
ATOM 11028 C C . GLY B 1 390 ? 24.078 -44.906 -7.758 1 84.62 390 GLY B C 1
ATOM 11029 O O . GLY B 1 390 ? 24.625 -44.25 -8.648 1 84.62 390 GLY B O 1
ATOM 11030 N N . SER B 1 391 ? 24.391 -46.156 -7.543 1 85.06 391 SER B N 1
ATOM 11031 C CA . SER B 1 391 ? 25.5 -46.812 -8.234 1 85.06 391 SER B CA 1
ATOM 11032 C C . SER B 1 391 ? 25.031 -47.5 -9.516 1 85.06 391 SER B C 1
ATOM 11034 O O . SER B 1 391 ? 25.812 -47.656 -10.461 1 85.06 391 SER B O 1
ATOM 11036 N N . LYS B 1 392 ? 23.75 -47.812 -9.594 1 85.12 392 LYS B N 1
ATOM 11037 C CA . LYS B 1 392 ? 23.266 -48.625 -10.703 1 85.12 392 LYS B CA 1
ATOM 11038 C C . LYS B 1 392 ? 22.75 -47.719 -11.836 1 85.12 392 LYS B C 1
ATOM 11040 O O . LYS B 1 392 ? 22.719 -48.156 -12.992 1 85.12 392 LYS B O 1
ATOM 11045 N N . THR B 1 393 ? 22.422 -46.531 -11.508 1 89.38 393 THR B N 1
ATOM 11046 C CA . THR B 1 393 ? 21.781 -45.688 -12.5 1 89.38 393 THR B CA 1
ATOM 11047 C C . THR B 1 393 ? 22.812 -44.781 -13.172 1 89.38 393 THR B C 1
ATOM 11049 O O . THR B 1 393 ? 23.641 -44.156 -12.5 1 89.38 393 THR B O 1
ATOM 11052 N N . LEU B 1 394 ? 22.828 -44.812 -14.539 1 89.75 394 LEU B N 1
ATOM 11053 C CA . LEU B 1 394 ? 23.688 -43.938 -15.32 1 89.75 394 LEU B CA 1
ATOM 11054 C C . LEU B 1 394 ? 22.922 -42.719 -15.812 1 89.75 394 LEU B C 1
ATOM 11056 O O . LEU B 1 394 ? 21.797 -42.844 -16.312 1 89.75 394 LEU B O 1
ATOM 11060 N N . ILE B 1 395 ? 23.484 -41.562 -15.586 1 90.88 395 ILE B N 1
ATOM 11061 C CA . ILE B 1 395 ? 22.859 -40.312 -16.016 1 90.88 395 ILE B CA 1
ATOM 11062 C C . ILE B 1 395 ? 23.312 -39.969 -17.422 1 90.88 395 ILE B C 1
ATOM 11064 O O . ILE B 1 395 ? 24.469 -40.156 -17.781 1 90.88 395 ILE B O 1
ATOM 11068 N N . CYS B 1 396 ? 22.344 -39.438 -18.219 1 88.81 396 CYS B N 1
ATOM 11069 C CA . CYS B 1 396 ? 22.625 -39.062 -19.594 1 88.81 396 CYS B CA 1
ATOM 11070 C C . CYS B 1 396 ? 23.641 -37.938 -19.672 1 88.81 396 CYS B C 1
ATOM 11072 O O . CYS B 1 396 ? 23.688 -37.094 -18.797 1 88.81 396 CYS B O 1
ATOM 11074 N N . PRO B 1 397 ? 24.438 -37.969 -20.734 1 85.12 397 PRO B N 1
ATOM 11075 C CA . PRO B 1 397 ? 25.453 -36.906 -20.891 1 85.12 397 PRO B CA 1
ATOM 11076 C C . PRO B 1 397 ? 24.844 -35.531 -21.016 1 85.12 397 PRO B C 1
ATOM 11078 O O . PRO B 1 397 ? 23.797 -35.344 -21.641 1 85.12 397 PRO B O 1
ATOM 11081 N N . GLN B 1 398 ? 25.516 -34.562 -20.375 1 80.31 398 GLN B N 1
ATOM 11082 C CA . GLN B 1 398 ? 25.016 -33.188 -20.328 1 80.31 398 GLN B CA 1
ATOM 11083 C C . GLN B 1 398 ? 25.391 -32.406 -21.594 1 80.31 398 GLN B C 1
ATOM 11085 O O . GLN B 1 398 ? 24.766 -31.406 -21.922 1 80.31 398 GLN B O 1
ATOM 11090 N N . CYS B 1 399 ? 26.375 -32.844 -22.25 1 77.12 399 CYS B N 1
ATOM 11091 C CA . CYS B 1 399 ? 26.781 -32.188 -23.5 1 77.12 399 CYS B CA 1
ATOM 11092 C C . CYS B 1 399 ? 26.953 -33.219 -24.609 1 77.12 399 CYS B C 1
ATOM 11094 O O . CYS B 1 399 ? 27.016 -34.438 -24.344 1 77.12 399 CYS B O 1
ATOM 11096 N N . GLU B 1 400 ? 27.062 -32.688 -25.797 1 74.06 400 GLU B N 1
ATOM 11097 C CA . GLU B 1 400 ? 27.172 -33.594 -26.938 1 74.06 400 GLU B CA 1
ATOM 11098 C C . GLU B 1 400 ? 28.625 -33.875 -27.266 1 74.06 400 GLU B C 1
ATOM 11100 O O . GLU B 1 400 ? 29.484 -33 -27.156 1 74.06 400 GLU B O 1
ATOM 11105 N N . ASN B 1 401 ? 28.922 -35.062 -27.625 1 74.62 401 ASN B N 1
ATOM 11106 C CA . ASN B 1 401 ? 30.172 -35.531 -28.219 1 74.62 401 ASN B CA 1
ATOM 11107 C C . ASN B 1 401 ? 31.25 -35.75 -27.172 1 74.62 401 ASN B C 1
ATOM 11109 O O . ASN B 1 401 ? 31.969 -36.75 -27.203 1 74.62 401 ASN B O 1
ATOM 11113 N N . TYR B 1 402 ? 31.328 -34.719 -26.203 1 75.62 402 TYR B N 1
ATOM 11114 C CA . TYR B 1 402 ? 32.469 -34.812 -25.312 1 75.62 402 TYR B CA 1
ATOM 11115 C C . TYR B 1 402 ? 32.062 -35.312 -23.938 1 75.62 402 TYR B C 1
ATOM 11117 O O . TYR B 1 402 ? 32.875 -35.875 -23.203 1 75.62 402 TYR B O 1
ATOM 11125 N N . CYS B 1 403 ? 30.875 -35.156 -23.609 1 80.44 403 CYS B N 1
ATOM 11126 C CA . CYS B 1 403 ? 30.422 -35.562 -22.281 1 80.44 403 CYS B CA 1
ATOM 11127 C C . CYS B 1 403 ? 30.031 -37.031 -22.25 1 80.44 403 CYS B C 1
ATOM 11129 O O . CYS B 1 403 ? 29.438 -37.531 -23.203 1 80.44 403 CYS B O 1
ATOM 11131 N N . ASP B 1 404 ? 30.516 -37.688 -21.25 1 85.69 404 ASP B N 1
ATOM 11132 C CA . ASP B 1 404 ? 30.234 -39.125 -21.094 1 85.69 404 ASP B CA 1
ATOM 11133 C C . ASP B 1 404 ? 29.125 -39.344 -20.078 1 85.69 404 ASP B C 1
ATOM 11135 O O . ASP B 1 404 ? 28.688 -38.406 -19.422 1 85.69 404 ASP B O 1
ATOM 11139 N N . PHE B 1 405 ? 28.594 -40.625 -20.047 1 86.62 405 PHE B N 1
ATOM 11140 C CA . PHE B 1 405 ? 27.656 -41.031 -19.016 1 86.62 405 PHE B CA 1
ATOM 11141 C C . PHE B 1 405 ? 28.281 -40.938 -17.641 1 86.62 405 PHE B C 1
ATOM 11143 O O . PHE B 1 405 ? 29.5 -41.125 -17.484 1 86.62 405 PHE B O 1
ATOM 11150 N N . THR B 1 406 ? 27.578 -40.5 -16.719 1 86.5 406 THR B N 1
ATOM 11151 C CA . THR B 1 406 ? 28.062 -40.375 -15.352 1 86.5 406 THR B CA 1
ATOM 11152 C C . THR B 1 406 ? 27.156 -41.125 -14.383 1 86.5 406 THR B C 1
ATOM 11154 O O . THR B 1 406 ? 25.922 -41.094 -14.516 1 86.5 406 THR B O 1
ATOM 11157 N N . PRO B 1 407 ? 27.844 -41.906 -13.531 1 89.31 407 PRO B N 1
ATOM 11158 C CA . PRO B 1 407 ? 27 -42.5 -12.508 1 89.31 407 PRO B CA 1
ATOM 11159 C C . PRO B 1 407 ? 26.344 -41.5 -11.594 1 89.31 407 PRO B C 1
ATOM 11161 O O . PRO B 1 407 ? 26.922 -40.438 -11.297 1 89.31 407 PRO B O 1
ATOM 11164 N N . LEU B 1 408 ? 25.188 -41.75 -11.125 1 91.81 408 LEU B N 1
ATOM 11165 C CA . LEU B 1 408 ? 24.391 -40.844 -10.297 1 91.81 408 LEU B CA 1
ATOM 11166 C C . LEU B 1 408 ? 25.125 -40.531 -9 1 91.81 408 LEU B C 1
ATOM 11168 O O . LEU B 1 408 ? 24.953 -39.438 -8.438 1 91.81 408 LEU B O 1
ATOM 11172 N N . ASN B 1 409 ? 26 -41.406 -8.5 1 90.31 409 ASN B N 1
ATOM 11173 C CA . ASN B 1 409 ? 26.703 -41.219 -7.234 1 90.31 409 ASN B CA 1
ATOM 11174 C C . ASN B 1 409 ? 27.719 -40.094 -7.316 1 90.31 409 ASN B C 1
ATOM 11176 O O . ASN B 1 409 ? 28.188 -39.594 -6.293 1 90.31 409 ASN B O 1
ATOM 11180 N N . ASN B 1 410 ? 28.062 -39.625 -8.508 1 87 410 ASN B N 1
ATOM 11181 C CA . ASN B 1 410 ? 28.969 -38.5 -8.672 1 87 410 ASN B CA 1
ATOM 11182 C C . ASN B 1 410 ? 28.328 -37.188 -8.203 1 87 410 ASN B C 1
ATOM 11184 O O . ASN B 1 410 ? 29.031 -36.219 -7.93 1 87 410 ASN B O 1
ATOM 11188 N N . SER B 1 411 ? 27.016 -37.219 -8.047 1 89.88 411 SER B N 1
ATOM 11189 C CA . SER B 1 411 ? 26.281 -36.031 -7.621 1 89.88 411 SER B CA 1
ATOM 11190 C C . SER B 1 411 ? 26.031 -36.031 -6.117 1 89.88 411 SER B C 1
ATOM 11192 O O . SER B 1 411 ? 25.156 -35.312 -5.625 1 89.88 411 SER B O 1
ATOM 11194 N N . CYS B 1 412 ? 26.797 -36.812 -5.387 1 90.06 412 CYS B N 1
ATOM 11195 C CA . CYS B 1 412 ? 26.594 -36.969 -3.949 1 90.06 412 CYS B CA 1
ATOM 11196 C C . CYS B 1 412 ? 26.859 -35.656 -3.223 1 90.06 412 CYS B C 1
ATOM 11198 O O . CYS B 1 412 ? 26.031 -35.188 -2.434 1 90.06 412 CYS B O 1
ATOM 11200 N N . VAL B 1 413 ? 28.016 -34.969 -3.508 1 88.69 413 VAL B N 1
ATOM 11201 C CA . VAL B 1 413 ? 28.344 -33.688 -2.85 1 88.69 413 VAL B CA 1
ATOM 11202 C C . VAL B 1 413 ? 27.297 -32.656 -3.166 1 88.69 413 VAL B C 1
ATOM 11204 O O . VAL B 1 413 ? 26.875 -31.891 -2.285 1 88.69 413 VAL B O 1
ATOM 11207 N N . TYR B 1 414 ? 26.828 -32.688 -4.355 1 90.12 414 TYR B N 1
ATOM 11208 C CA . TYR B 1 414 ? 25.812 -31.75 -4.793 1 90.12 414 TYR B CA 1
ATOM 11209 C C . TYR B 1 414 ? 24.5 -31.953 -4.043 1 90.12 414 TYR B C 1
ATOM 11211 O O . TYR B 1 414 ? 23.859 -31 -3.621 1 90.12 414 TYR B O 1
ATOM 11219 N N . ALA B 1 415 ? 24.141 -33.188 -3.873 1 91.62 415 ALA B N 1
ATOM 11220 C CA . ALA B 1 415 ? 22.891 -33.531 -3.193 1 91.62 415 ALA B CA 1
ATOM 11221 C C . ALA B 1 415 ? 22.953 -33.156 -1.715 1 91.62 415 ALA B C 1
ATOM 11223 O O . ALA B 1 415 ? 21.984 -32.656 -1.15 1 91.62 415 ALA B O 1
ATOM 11224 N N . LYS B 1 416 ? 24.109 -33.344 -1.139 1 92.31 416 LYS B N 1
ATOM 11225 C CA . LYS B 1 416 ? 24.266 -33.031 0.278 1 92.31 416 LYS B CA 1
ATOM 11226 C C . LYS B 1 416 ? 24.266 -31.531 0.507 1 92.31 416 LYS B C 1
ATOM 11228 O O . LYS B 1 416 ? 23.656 -31.031 1.465 1 92.31 416 LYS B O 1
ATOM 11233 N N . VAL B 1 417 ? 24.875 -30.797 -0.341 1 90.44 417 VAL B N 1
ATOM 11234 C CA . VAL B 1 417 ? 24.906 -29.344 -0.216 1 90.44 417 VAL B CA 1
ATOM 11235 C C . VAL B 1 417 ? 23.5 -28.781 -0.47 1 90.44 417 VAL B C 1
ATOM 11237 O O . VAL B 1 417 ? 23.094 -27.828 0.178 1 90.44 417 VAL B O 1
ATOM 11240 N N . SER B 1 418 ? 22.844 -29.391 -1.41 1 91.56 418 SER B N 1
ATOM 11241 C CA . SER B 1 418 ? 21.469 -28.953 -1.692 1 91.56 418 SER B CA 1
ATOM 11242 C C . SER B 1 418 ? 20.578 -29.125 -0.472 1 91.56 418 SER B C 1
ATOM 11244 O O . SER B 1 418 ? 19.766 -28.234 -0.161 1 91.56 418 SER B O 1
ATOM 11246 N N . TYR B 1 419 ? 20.766 -30.188 0.22 1 92.56 419 TYR B N 1
ATOM 11247 C CA . TYR B 1 419 ? 19.938 -30.422 1.396 1 92.56 419 TYR B CA 1
ATOM 11248 C C . TYR B 1 419 ? 20.281 -29.453 2.521 1 92.56 419 TYR B C 1
ATOM 11250 O O . TYR B 1 419 ? 19.438 -29.109 3.336 1 92.56 419 TYR B O 1
ATOM 11258 N N . LEU B 1 420 ? 21.516 -29.078 2.596 1 92.31 420 LEU B N 1
ATOM 11259 C CA . LEU B 1 420 ? 21.969 -28.141 3.625 1 92.31 420 LEU B CA 1
ATOM 11260 C C . LEU B 1 420 ? 21.172 -26.844 3.555 1 92.31 420 LEU B C 1
ATOM 11262 O O . LEU B 1 420 ? 20.797 -26.281 4.59 1 92.31 420 LEU B O 1
ATOM 11266 N N . PHE B 1 421 ? 20.828 -26.438 2.354 1 91.94 421 PHE B N 1
ATOM 11267 C CA . PHE B 1 421 ? 20.188 -25.141 2.176 1 91.94 421 PHE B CA 1
ATOM 11268 C C . PHE B 1 421 ? 18.719 -25.312 1.785 1 91.94 421 PHE B C 1
ATOM 11270 O O . PHE B 1 421 ? 17.922 -24.391 1.914 1 91.94 421 PHE B O 1
ATOM 11277 N N . ASP B 1 422 ? 18.422 -26.391 1.25 1 90.38 422 ASP B N 1
ATOM 11278 C CA . ASP B 1 422 ? 17.047 -26.656 0.839 1 90.38 422 ASP B CA 1
ATOM 11279 C C . ASP B 1 422 ? 16.406 -27.734 1.723 1 90.38 422 ASP B C 1
ATOM 11281 O O . ASP B 1 422 ? 16.203 -28.859 1.281 1 90.38 422 ASP B O 1
ATOM 11285 N N . ASN B 1 423 ? 16.125 -27.391 2.912 1 88.94 423 ASN B N 1
ATOM 11286 C CA . ASN B 1 423 ? 15.438 -28.297 3.826 1 88.94 423 ASN B CA 1
ATOM 11287 C C . ASN B 1 423 ? 14.047 -27.797 4.176 1 88.94 423 ASN B C 1
ATOM 11289 O O . ASN B 1 423 ? 13.617 -26.75 3.699 1 88.94 423 ASN B O 1
ATOM 11293 N N . GLY B 1 424 ? 13.102 -28.562 4.684 1 86 424 GLY B N 1
ATOM 11294 C CA . GLY B 1 424 ? 11.742 -28.172 5.023 1 86 424 GLY B CA 1
ATOM 11295 C C . GLY B 1 424 ? 11.664 -26.906 5.84 1 86 424 GLY B C 1
ATOM 11296 O O . GLY B 1 424 ? 10.711 -26.141 5.715 1 86 424 GLY B O 1
ATOM 11297 N N . SER B 1 425 ? 12.719 -26.5 6.496 1 91 425 SER B N 1
ATOM 11298 C CA . SER B 1 425 ? 12.742 -25.328 7.352 1 91 425 SER B CA 1
ATOM 11299 C C . SER B 1 425 ? 12.984 -24.062 6.535 1 91 425 SER B C 1
ATOM 11301 O O . SER B 1 425 ? 12.68 -22.953 6.988 1 91 425 SER B O 1
ATOM 11303 N N . THR B 1 426 ? 13.484 -24.188 5.367 1 91.81 426 THR B N 1
ATOM 11304 C CA . THR B 1 426 ? 13.781 -23.031 4.523 1 91.81 426 THR B CA 1
ATOM 11305 C C . THR B 1 426 ? 12.5 -22.344 4.07 1 91.81 426 THR B C 1
ATOM 11307 O O . THR B 1 426 ? 12.469 -21.125 3.891 1 91.81 426 THR B O 1
ATOM 11310 N N . VAL B 1 427 ? 11.422 -23.109 3.9 1 93.06 427 VAL B N 1
ATOM 11311 C CA . VAL B 1 427 ? 10.141 -22.547 3.506 1 93.06 427 VAL B CA 1
ATOM 11312 C C . VAL B 1 427 ? 9.617 -21.625 4.605 1 93.06 427 VAL B C 1
ATOM 11314 O O . VAL B 1 427 ? 9.156 -20.516 4.332 1 93.06 427 VAL B O 1
ATOM 11317 N N . ILE B 1 428 ? 9.742 -22.016 5.785 1 93.81 428 ILE B N 1
ATOM 11318 C CA . ILE B 1 428 ? 9.32 -21.219 6.93 1 93.81 428 ILE B CA 1
ATOM 11319 C C . ILE B 1 428 ? 10.195 -19.969 7.047 1 93.81 428 ILE B C 1
ATOM 11321 O O . ILE B 1 428 ? 9.703 -18.875 7.328 1 93.81 428 ILE B O 1
ATOM 11325 N N . PHE B 1 429 ? 11.5 -20.203 6.828 1 95.62 429 PHE B N 1
ATOM 11326 C CA . PHE B 1 429 ? 12.438 -19.078 6.891 1 95.62 429 PHE B CA 1
ATOM 11327 C C . PHE B 1 429 ? 12.094 -18.031 5.84 1 95.62 429 PHE B C 1
ATOM 11329 O O . PHE B 1 429 ? 12.133 -16.828 6.113 1 95.62 429 PHE B O 1
ATOM 11336 N N . ALA B 1 430 ? 11.82 -18.5 4.641 1 95.06 430 ALA B N 1
ATOM 11337 C CA . ALA B 1 430 ? 11.484 -17.562 3.568 1 95.06 430 ALA B CA 1
ATOM 11338 C C . ALA B 1 430 ? 10.227 -16.766 3.912 1 95.06 430 ALA B C 1
ATOM 11340 O O . ALA B 1 430 ? 10.156 -15.57 3.648 1 95.06 430 ALA B O 1
ATOM 11341 N N . ALA B 1 431 ? 9.219 -17.391 4.488 1 94.62 431 ALA B N 1
ATOM 11342 C CA . ALA B 1 431 ? 8.008 -16.703 4.914 1 94.62 431 ALA B CA 1
ATOM 11343 C C . ALA B 1 431 ? 8.305 -15.688 6.016 1 94.62 431 ALA B C 1
ATOM 11345 O O . ALA B 1 431 ? 7.824 -14.555 5.973 1 94.62 431 ALA B O 1
ATOM 11346 N N . LEU B 1 432 ? 9.133 -16.031 6.902 1 94.81 432 LEU B N 1
ATOM 11347 C CA . LEU B 1 432 ? 9.484 -15.164 8.016 1 94.81 432 LEU B CA 1
ATOM 11348 C C . LEU B 1 432 ? 10.266 -13.945 7.52 1 94.81 432 LEU B C 1
ATOM 11350 O O . LEU B 1 432 ? 10.086 -12.836 8.031 1 94.81 432 LEU B O 1
ATOM 11354 N N . MET B 1 433 ? 11.133 -14.211 6.566 1 96.06 433 MET B N 1
ATOM 11355 C CA . MET B 1 433 ? 11.938 -13.109 6.047 1 96.06 433 MET B CA 1
ATOM 11356 C C . MET B 1 433 ? 11.07 -12.125 5.27 1 96.06 433 MET B C 1
ATOM 11358 O O . MET B 1 433 ? 11.344 -10.922 5.266 1 96.06 433 MET B O 1
ATOM 11362 N N . SER B 1 434 ? 10.055 -12.641 4.578 1 94.25 434 SER B N 1
ATOM 11363 C CA . SER B 1 434 ? 9.141 -11.742 3.883 1 94.25 434 SER B CA 1
ATOM 11364 C C . SER B 1 434 ? 8.359 -10.883 4.871 1 94.25 434 SER B C 1
ATOM 11366 O O . SER B 1 434 ? 8.133 -9.695 4.625 1 94.25 434 SER B O 1
ATOM 11368 N N . ILE B 1 435 ? 7.988 -11.398 5.961 1 93.69 435 ILE B N 1
ATOM 11369 C CA . ILE B 1 435 ? 7.293 -10.656 7.008 1 93.69 435 ILE B CA 1
ATOM 11370 C C . ILE B 1 435 ? 8.266 -9.703 7.699 1 93.69 435 ILE B C 1
ATOM 11372 O O . ILE B 1 435 ? 7.914 -8.57 8.023 1 93.69 435 ILE B O 1
ATOM 11376 N N . TRP B 1 436 ? 9.516 -10.18 7.887 1 95.5 436 TRP B N 1
ATOM 11377 C CA . TRP B 1 436 ? 10.562 -9.359 8.492 1 95.5 436 TRP B CA 1
ATOM 11378 C C . TRP B 1 436 ? 10.789 -8.086 7.691 1 95.5 436 TRP B C 1
ATOM 11380 O O . TRP B 1 436 ? 10.984 -7.012 8.266 1 95.5 436 TRP B O 1
ATOM 11390 N N . ALA B 1 437 ? 10.766 -8.219 6.367 1 95.38 437 ALA B N 1
ATOM 11391 C CA . ALA B 1 437 ? 10.977 -7.047 5.527 1 95.38 437 ALA B CA 1
ATOM 11392 C C . ALA B 1 437 ? 9.922 -5.973 5.812 1 95.38 437 ALA B C 1
ATOM 11394 O O . ALA B 1 437 ? 10.242 -4.785 5.867 1 95.38 437 ALA B O 1
ATOM 11395 N N . THR B 1 438 ? 8.719 -6.352 6.102 1 93.19 438 THR B N 1
ATOM 11396 C CA . THR B 1 438 ? 7.648 -5.414 6.414 1 93.19 438 THR B CA 1
ATOM 11397 C C . THR B 1 438 ? 7.801 -4.867 7.828 1 93.19 438 THR B C 1
ATOM 11399 O O . THR B 1 438 ? 7.574 -3.678 8.07 1 93.19 438 THR B O 1
ATOM 11402 N N . LEU B 1 439 ? 8.164 -5.711 8.719 1 92.94 439 LEU B N 1
ATOM 11403 C CA . LEU B 1 439 ? 8.398 -5.273 10.094 1 92.94 439 LEU B CA 1
ATOM 11404 C C . LEU B 1 439 ? 9.531 -4.254 10.156 1 92.94 439 LEU B C 1
ATOM 11406 O O . LEU B 1 439 ? 9.461 -3.281 10.906 1 92.94 439 LEU B O 1
ATOM 11410 N N . PHE B 1 440 ? 10.531 -4.516 9.383 1 94.5 440 PHE B N 1
ATOM 11411 C CA . PHE B 1 440 ? 11.656 -3.59 9.305 1 94.5 440 PHE B CA 1
ATOM 11412 C C . PHE B 1 440 ? 11.203 -2.229 8.789 1 94.5 440 PHE B C 1
ATOM 11414 O O . PHE B 1 440 ? 11.539 -1.195 9.367 1 94.5 440 PHE B O 1
ATOM 11421 N N . LEU B 1 441 ? 10.445 -2.191 7.719 1 94.81 441 LEU B N 1
ATOM 11422 C CA . LEU B 1 441 ? 10.023 -0.935 7.109 1 94.81 441 LEU B CA 1
ATOM 11423 C C . LEU B 1 441 ? 9.07 -0.176 8.031 1 94.81 441 LEU B C 1
ATOM 11425 O O . LEU B 1 441 ? 9.227 1.031 8.227 1 94.81 441 LEU B O 1
ATOM 11429 N N . GLU B 1 442 ? 8.125 -0.855 8.633 1 92.69 442 GLU B N 1
ATOM 11430 C CA . GLU B 1 442 ? 7.199 -0.205 9.555 1 92.69 442 GLU B CA 1
ATOM 11431 C C . GLU B 1 442 ? 7.91 0.24 10.828 1 92.69 442 GLU B C 1
ATOM 11433 O O . GLU B 1 442 ? 7.594 1.293 11.391 1 92.69 442 GLU B O 1
ATOM 11438 N N . GLY B 1 443 ? 8.805 -0.588 11.258 1 91.69 443 GLY B N 1
ATOM 11439 C CA . GLY B 1 443 ? 9.594 -0.205 12.422 1 91.69 443 GLY B CA 1
ATOM 11440 C C . GLY B 1 443 ? 10.461 1.014 12.188 1 91.69 443 GLY B C 1
ATOM 11441 O O . GLY B 1 443 ? 10.641 1.844 13.078 1 91.69 443 GLY B O 1
ATOM 11442 N N . TRP B 1 444 ? 11 1.087 11.008 1 93.56 444 TRP B N 1
ATOM 11443 C CA . TRP B 1 444 ? 11.805 2.258 10.672 1 93.56 444 TRP B CA 1
ATOM 11444 C C . TRP B 1 444 ? 10.953 3.52 10.664 1 93.56 444 TRP B C 1
ATOM 11446 O O . TRP B 1 444 ? 11.375 4.57 11.148 1 93.56 444 TRP B O 1
ATOM 11456 N N . LYS B 1 445 ? 9.797 3.469 10.078 1 92.06 445 LYS B N 1
ATOM 11457 C CA . LYS B 1 445 ? 8.914 4.633 10.07 1 92.06 445 LYS B CA 1
ATOM 11458 C C . LYS B 1 445 ? 8.648 5.133 11.492 1 92.06 445 LYS B C 1
ATOM 11460 O O . LYS B 1 445 ? 8.656 6.34 11.734 1 92.06 445 LYS B O 1
ATOM 11465 N N . ARG B 1 446 ? 8.516 4.246 12.414 1 90.25 446 ARG B N 1
ATOM 11466 C CA . ARG B 1 446 ? 8.281 4.59 13.812 1 90.25 446 ARG B CA 1
ATOM 11467 C C . ARG B 1 446 ? 9.531 5.203 14.438 1 90.25 446 ARG B C 1
ATOM 11469 O O . ARG B 1 446 ? 9.445 6.223 15.125 1 90.25 446 ARG B O 1
ATOM 11476 N N . TYR B 1 447 ? 10.594 4.543 14.156 1 91.56 447 TYR B N 1
ATOM 11477 C CA . TYR B 1 447 ? 11.852 5.047 14.695 1 91.56 447 TYR B CA 1
ATOM 11478 C C . TYR B 1 447 ? 12.188 6.41 14.109 1 91.56 447 TYR B C 1
ATOM 11480 O O . TYR B 1 447 ? 12.711 7.281 14.805 1 91.56 447 TYR B O 1
ATOM 11488 N N . HIS B 1 448 ? 11.938 6.535 12.852 1 91.62 448 HIS B N 1
ATOM 11489 C CA . HIS B 1 448 ? 12.172 7.812 12.195 1 91.62 448 HIS B CA 1
ATOM 11490 C C . HIS B 1 448 ? 11.328 8.922 12.82 1 91.62 448 HIS B C 1
ATOM 11492 O O . HIS B 1 448 ? 11.812 10.039 13.008 1 91.62 448 HIS B O 1
ATOM 11498 N N . ALA B 1 449 ? 10.078 8.633 13.133 1 88.56 449 ALA B N 1
ATOM 11499 C CA . ALA B 1 449 ? 9.203 9.633 13.742 1 88.56 449 ALA B CA 1
ATOM 11500 C C . ALA B 1 449 ? 9.711 10.047 15.117 1 88.56 449 ALA B C 1
ATOM 11502 O O . ALA B 1 449 ? 9.617 11.211 15.5 1 88.56 449 ALA B O 1
ATOM 11503 N N . GLU B 1 450 ? 10.258 9.141 15.797 1 88.44 450 GLU B N 1
ATOM 11504 C CA . GLU B 1 450 ? 10.805 9.422 17.125 1 88.44 450 GLU B CA 1
ATOM 11505 C C . GLU B 1 450 ? 12.031 10.336 17.031 1 88.44 450 GLU B C 1
ATOM 11507 O O . GLU B 1 450 ? 12.141 11.312 17.781 1 88.44 450 GLU B O 1
ATOM 11512 N N . ILE B 1 451 ? 12.883 9.992 16.125 1 89.12 451 ILE B N 1
ATOM 11513 C CA . ILE B 1 451 ? 14.094 10.789 15.984 1 89.12 451 ILE B CA 1
ATOM 11514 C C . ILE B 1 451 ? 13.758 12.148 15.383 1 89.12 451 ILE B C 1
ATOM 11516 O O . ILE B 1 451 ? 14.367 13.164 15.75 1 89.12 451 ILE B O 1
ATOM 11520 N N . ALA B 1 452 ? 12.82 12.125 14.477 1 88.56 452 ALA B N 1
ATOM 11521 C CA . ALA B 1 452 ? 12.422 13.383 13.859 1 88.56 452 ALA B CA 1
ATOM 11522 C C . ALA B 1 452 ? 11.797 14.328 14.883 1 88.56 452 ALA B C 1
ATOM 11524 O O . ALA B 1 452 ? 11.992 15.539 14.82 1 88.56 452 ALA B O 1
ATOM 11525 N N . TRP B 1 453 ? 11.078 13.781 15.766 1 82.94 453 TRP B N 1
ATOM 11526 C CA . TRP B 1 453 ? 10.492 14.602 16.828 1 82.94 453 TRP B CA 1
ATOM 11527 C C . TRP B 1 453 ? 11.578 15.141 17.75 1 82.94 453 TRP B C 1
ATOM 11529 O O . TRP B 1 453 ? 11.562 16.312 18.125 1 82.94 453 TRP B O 1
ATOM 11539 N N . LYS B 1 454 ? 12.508 14.297 18.109 1 82.62 454 LYS B N 1
ATOM 11540 C CA . LYS B 1 454 ? 13.594 14.703 19 1 82.62 454 LYS B CA 1
ATOM 11541 C C . LYS B 1 454 ? 14.414 15.836 18.375 1 82.62 454 LYS B C 1
ATOM 11543 O O . LYS B 1 454 ? 14.844 16.75 19.078 1 82.62 454 LYS B O 1
ATOM 11548 N N . TRP B 1 455 ? 14.562 15.734 17.094 1 85.25 455 TRP B N 1
ATOM 11549 C CA . TRP B 1 455 ? 15.398 16.719 16.406 1 85.25 455 TRP B CA 1
ATOM 11550 C C . TRP B 1 455 ? 14.555 17.875 15.898 1 85.25 455 TRP B C 1
ATOM 11552 O O . TRP B 1 455 ? 15.07 18.797 15.25 1 85.25 455 TRP B O 1
ATOM 11562 N N . GLY B 1 456 ? 13.242 17.891 16.109 1 78.81 456 GLY B N 1
ATOM 11563 C CA . GLY B 1 456 ? 12.359 18.984 15.758 1 78.81 456 GLY B CA 1
ATOM 11564 C C . GLY B 1 456 ? 12.102 19.094 14.266 1 78.81 456 GLY B C 1
ATOM 11565 O O . GLY B 1 456 ? 12.031 20.188 13.711 1 78.81 456 GLY B O 1
ATOM 11566 N N . LEU B 1 457 ? 12.055 17.953 13.617 1 80.38 457 LEU B N 1
ATOM 11567 C CA . LEU B 1 457 ? 11.93 17.969 12.164 1 80.38 457 LEU B CA 1
ATOM 11568 C C . LEU B 1 457 ? 10.531 17.531 11.727 1 80.38 457 LEU B C 1
ATOM 11570 O O . LEU B 1 457 ? 10.25 17.438 10.531 1 80.38 457 LEU B O 1
ATOM 11574 N N . LEU B 1 458 ? 9.609 17.281 12.539 1 72.81 458 LEU B N 1
ATOM 11575 C CA . LEU B 1 458 ? 8.297 16.781 12.156 1 72.81 458 LEU B CA 1
ATOM 11576 C C . LEU B 1 458 ? 7.559 17.797 11.289 1 72.81 458 LEU B C 1
ATOM 11578 O O . LEU B 1 458 ? 6.867 17.422 10.336 1 72.81 458 LEU B O 1
ATOM 11582 N N . ASP B 1 459 ? 7.676 19.047 11.578 1 63.06 459 ASP B N 1
ATOM 11583 C CA . ASP B 1 459 ? 6.977 20.078 10.805 1 63.06 459 ASP B CA 1
ATOM 11584 C C . ASP B 1 459 ? 7.914 20.734 9.805 1 63.06 459 ASP B C 1
ATOM 11586 O O . ASP B 1 459 ? 7.625 21.828 9.305 1 63.06 459 ASP B O 1
ATOM 11590 N N . PHE B 1 460 ? 8.977 20.016 9.617 1 57 460 PHE B N 1
ATOM 11591 C CA . PHE B 1 460 ? 9.969 20.625 8.734 1 57 460 PHE B CA 1
ATOM 11592 C C . PHE B 1 460 ? 9.523 20.531 7.281 1 57 460 PHE B C 1
ATOM 11594 O O . PHE B 1 460 ? 9.195 19.438 6.797 1 57 460 PHE B O 1
ATOM 11601 N N . VAL B 1 461 ? 8.828 21.531 6.73 1 52.97 461 VAL B N 1
ATOM 11602 C CA . VAL B 1 461 ? 8.484 21.578 5.316 1 52.97 461 VAL B CA 1
ATOM 11603 C C . VAL B 1 461 ? 9.703 21.984 4.5 1 52.97 461 VAL B C 1
ATOM 11605 O O . VAL B 1 461 ? 10.344 23 4.789 1 52.97 461 VAL B O 1
ATOM 11608 N N . ILE B 1 462 ? 10.5 21.031 4.027 1 49.44 462 ILE B N 1
ATOM 11609 C CA . ILE B 1 462 ? 11.633 21.375 3.176 1 49.44 462 ILE B CA 1
ATOM 11610 C C . ILE B 1 462 ? 11.258 22.516 2.238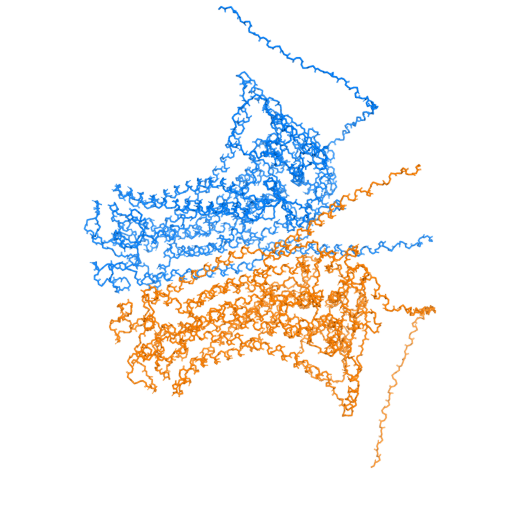 1 49.44 462 ILE B C 1
ATOM 11612 O O . ILE B 1 462 ? 10.242 22.438 1.536 1 49.44 462 ILE B O 1
ATOM 11616 N N . GLU B 1 463 ? 11.609 23.672 2.615 1 51.41 463 GLU B N 1
ATOM 11617 C CA . GLU B 1 463 ? 11.539 24.906 1.817 1 51.41 463 GLU B CA 1
ATOM 11618 C C . GLU B 1 463 ? 11.594 24.594 0.325 1 51.41 463 GLU B C 1
ATOM 11620 O O . GLU B 1 463 ? 11.953 23.469 -0.07 1 51.41 463 GLU B O 1
ATOM 11625 N N . GLU B 1 464 ? 11.43 25.703 -0.463 1 50.62 464 GLU B N 1
ATOM 11626 C CA . GLU B 1 464 ? 11.43 25.969 -1.897 1 50.62 464 GLU B CA 1
ATOM 11627 C C . GLU B 1 464 ? 12.648 25.359 -2.578 1 50.62 464 GLU B C 1
ATOM 11629 O O . GLU B 1 464 ? 13.789 25.672 -2.225 1 50.62 464 GLU B O 1
ATOM 11634 N N . ASP B 1 465 ? 12.539 24.141 -2.91 1 55.81 465 ASP B N 1
ATOM 11635 C CA . ASP B 1 465 ? 13.594 23.594 -3.756 1 55.81 465 ASP B CA 1
ATOM 11636 C C . ASP B 1 465 ? 14.148 24.672 -4.699 1 55.81 465 ASP B C 1
ATOM 11638 O O . ASP B 1 465 ? 13.406 25.25 -5.488 1 55.81 465 ASP B O 1
ATOM 11642 N N . THR B 1 466 ? 15.336 25.266 -4.242 1 59.72 466 THR B N 1
ATOM 11643 C CA . THR B 1 466 ? 16.062 26.219 -5.09 1 59.72 466 THR B CA 1
ATOM 11644 C C . THR B 1 466 ? 16.328 25.609 -6.465 1 59.72 466 THR B C 1
ATOM 11646 O O . THR B 1 466 ? 16.516 24.406 -6.594 1 59.72 466 THR B O 1
ATOM 11649 N N . VAL B 1 467 ? 15.906 26.391 -7.422 1 70.5 467 VAL B N 1
ATOM 11650 C CA . VAL B 1 467 ? 16.203 26.016 -8.797 1 70.5 467 VAL B CA 1
ATOM 11651 C C . VAL B 1 467 ? 17.703 25.766 -8.945 1 70.5 467 VAL B C 1
ATOM 11653 O O . VAL B 1 467 ? 18.531 26.531 -8.438 1 70.5 467 VAL B O 1
ATOM 11656 N N . ARG B 1 468 ? 18.109 24.688 -9.422 1 71.62 468 ARG B N 1
ATOM 11657 C CA . ARG B 1 468 ? 19.5 24.328 -9.648 1 71.62 468 ARG B CA 1
ATOM 11658 C C . ARG B 1 468 ? 20.188 25.344 -10.555 1 71.62 468 ARG B C 1
ATOM 11660 O O . ARG B 1 468 ? 19.594 25.812 -11.531 1 71.62 468 ARG B O 1
ATOM 11667 N N . PRO B 1 469 ? 21.297 25.734 -10.25 1 65.75 469 PRO B N 1
ATOM 11668 C CA . PRO B 1 469 ? 22 26.703 -11.078 1 65.75 469 PRO B CA 1
ATOM 11669 C C . PRO B 1 469 ? 22.219 26.219 -12.516 1 65.75 469 PRO B C 1
ATOM 11671 O O . PRO B 1 469 ? 22.156 27.016 -13.453 1 65.75 469 PRO B O 1
ATOM 11674 N N . GLU B 1 470 ? 22.359 24.984 -12.672 1 71 470 GLU B N 1
ATOM 11675 C CA . GLU B 1 470 ? 22.562 24.453 -14.016 1 71 470 GLU B CA 1
ATOM 11676 C C . GLU B 1 470 ? 21.328 24.609 -14.875 1 71 470 GLU B C 1
ATOM 11678 O O . GLU B 1 470 ? 21.422 24.844 -16.078 1 71 470 GLU B O 1
ATOM 11683 N N . PHE B 1 471 ? 20.281 24.562 -14.195 1 73.94 471 PHE B N 1
ATOM 11684 C CA . PHE B 1 471 ? 19.016 24.719 -14.914 1 73.94 471 PHE B CA 1
ATOM 11685 C C . PHE B 1 471 ? 18.844 26.141 -15.422 1 73.94 471 PHE B C 1
ATOM 11687 O O . PHE B 1 471 ? 18.391 26.359 -16.547 1 73.94 471 PHE B O 1
ATOM 11694 N N . GLN B 1 472 ? 19.219 27.031 -14.633 1 69.44 472 GLN B N 1
ATOM 11695 C CA . GLN B 1 472 ? 19.078 28.438 -14.977 1 69.44 472 GLN B CA 1
ATOM 11696 C C . GLN B 1 472 ? 20 28.828 -16.125 1 69.44 472 GLN B C 1
ATOM 11698 O O . GLN B 1 472 ? 19.656 29.688 -16.938 1 69.44 472 GLN B O 1
ATOM 11703 N N . TYR B 1 473 ? 21.047 28.062 -16.172 1 65.56 473 TYR B N 1
ATOM 11704 C CA . TYR B 1 473 ? 22.047 28.391 -17.172 1 65.56 473 TYR B CA 1
ATOM 11705 C C . TYR B 1 473 ? 21.703 27.766 -18.516 1 65.56 473 TYR B C 1
ATOM 11707 O O . TYR B 1 473 ? 21.859 28.391 -19.578 1 65.56 473 TYR B O 1
ATOM 11715 N N . ARG B 1 474 ? 21.156 26.656 -18.453 1 73.44 474 ARG B N 1
ATOM 11716 C CA . ARG B 1 474 ? 20.984 25.891 -19.688 1 73.44 474 ARG B CA 1
ATOM 11717 C C . ARG B 1 474 ? 19.672 26.219 -20.359 1 73.44 474 ARG B C 1
ATOM 11719 O O . ARG B 1 474 ? 19.562 26.156 -21.594 1 73.44 474 ARG B O 1
ATOM 11726 N N . VAL B 1 475 ? 18.734 26.625 -19.484 1 77.31 475 VAL B N 1
ATOM 11727 C CA . VAL B 1 475 ? 17.406 26.875 -20.047 1 77.31 475 VAL B CA 1
ATOM 11728 C C . VAL B 1 475 ? 17.234 28.375 -20.281 1 77.31 475 VAL B C 1
ATOM 11730 O O . VAL B 1 475 ? 17.281 29.172 -19.344 1 77.31 475 VAL B O 1
ATOM 11733 N N . LYS B 1 476 ? 17.062 28.766 -21.484 1 70.94 476 LYS B N 1
ATOM 11734 C CA . LYS B 1 476 ? 16.969 30.172 -21.859 1 70.94 476 LYS B CA 1
ATOM 11735 C C . LYS B 1 476 ? 15.508 30.594 -22.047 1 70.94 476 LYS B C 1
ATOM 11737 O O . LYS B 1 476 ? 15.195 31.781 -22.031 1 70.94 476 LYS B O 1
ATOM 11742 N N . THR B 1 477 ? 14.695 29.594 -22.109 1 79.88 477 THR B N 1
ATOM 11743 C CA . THR B 1 477 ? 13.289 29.922 -22.297 1 79.88 477 THR B CA 1
ATOM 11744 C C . THR B 1 477 ? 12.648 30.328 -20.969 1 79.88 477 THR B C 1
ATOM 11746 O O . THR B 1 477 ? 12.961 29.75 -19.922 1 79.88 477 THR B O 1
ATOM 11749 N N . LYS B 1 478 ? 11.914 31.484 -20.969 1 78 478 LYS B N 1
ATOM 11750 C CA . LYS B 1 478 ? 11.281 31.984 -19.75 1 78 478 LYS B CA 1
ATOM 11751 C C . LYS B 1 478 ? 9.766 31.891 -19.844 1 78 478 LYS B C 1
ATOM 11753 O O . LYS B 1 478 ? 9.195 31.969 -20.938 1 78 478 LYS B O 1
ATOM 11758 N N . ARG B 1 479 ? 9.211 31.422 -18.859 1 78.5 479 ARG B N 1
ATOM 11759 C CA . ARG B 1 479 ? 7.758 31.391 -18.734 1 78.5 479 ARG B CA 1
ATOM 11760 C C . ARG B 1 479 ? 7.312 32 -17.406 1 78.5 479 ARG B C 1
ATOM 11762 O O . ARG B 1 479 ? 8.062 32 -16.438 1 78.5 479 ARG B O 1
ATOM 11769 N N . PHE B 1 480 ? 6.035 32.562 -17.406 1 77.75 480 PHE B N 1
ATOM 11770 C CA . PHE B 1 480 ? 5.457 33.188 -16.234 1 77.75 480 PHE B CA 1
ATOM 11771 C C . PHE B 1 480 ? 5.102 32.156 -15.172 1 77.75 480 PHE B C 1
ATOM 11773 O O . PHE B 1 480 ? 4.352 31.203 -15.453 1 77.75 480 PHE B O 1
ATOM 11780 N N . ASN B 1 481 ? 5.859 32.188 -14.062 1 73.38 481 ASN B N 1
ATOM 11781 C CA . ASN B 1 481 ? 5.547 31.297 -12.953 1 73.38 481 ASN B CA 1
ATOM 11782 C C . ASN B 1 481 ? 4.418 31.844 -12.086 1 73.38 481 ASN B C 1
ATOM 11784 O O . ASN B 1 481 ? 4.543 32.938 -11.516 1 73.38 481 ASN B O 1
ATOM 11788 N N . PRO B 1 482 ? 3.371 31.141 -12.094 1 74.44 482 PRO B N 1
ATOM 11789 C CA . PRO B 1 482 ? 2.219 31.641 -11.336 1 74.44 482 PRO B CA 1
ATOM 11790 C C . PRO B 1 482 ? 2.508 31.797 -9.844 1 74.44 482 PRO B C 1
ATOM 11792 O O . PRO B 1 482 ? 1.823 32.562 -9.148 1 74.44 482 PRO B O 1
ATOM 11795 N N . VAL B 1 483 ? 3.537 31.203 -9.336 1 74.5 483 VAL B N 1
ATOM 11796 C CA . VAL B 1 483 ? 3.83 31.266 -7.91 1 74.5 483 VAL B CA 1
ATOM 11797 C C . VAL B 1 483 ? 4.543 32.562 -7.59 1 74.5 483 VAL B C 1
ATOM 11799 O O . VAL B 1 483 ? 4.117 33.312 -6.707 1 74.5 483 VAL B O 1
ATOM 11802 N N . THR B 1 484 ? 5.625 32.875 -8.273 1 69.81 484 THR B N 1
ATOM 11803 C CA . THR B 1 484 ? 6.422 34.062 -8.016 1 69.81 484 THR B CA 1
ATOM 11804 C C . THR B 1 484 ? 5.941 35.219 -8.875 1 69.81 484 THR B C 1
ATOM 11806 O O . THR B 1 484 ? 6.246 36.375 -8.586 1 69.81 484 THR B O 1
ATOM 11809 N N . GLN B 1 485 ? 5 34.969 -9.914 1 73.19 485 GLN B N 1
ATOM 11810 C CA . GLN B 1 485 ? 4.496 35.938 -10.867 1 73.19 485 GLN B CA 1
ATOM 11811 C C . GLN B 1 485 ? 5.641 36.688 -11.562 1 73.19 485 GLN B C 1
ATOM 11813 O O . GLN B 1 485 ? 5.582 37.875 -11.766 1 73.19 485 GLN B O 1
ATOM 11818 N N . GLN B 1 486 ? 6.887 35.938 -11.656 1 75 486 GLN B N 1
ATOM 11819 C CA . GLN B 1 486 ? 8.039 36.438 -12.422 1 75 486 GLN B CA 1
ATOM 11820 C C . GLN B 1 486 ? 8.398 35.438 -13.531 1 75 486 GLN B C 1
ATOM 11822 O O . GLN B 1 486 ? 7.988 34.281 -13.5 1 75 486 GLN B O 1
ATOM 11827 N N . ASP B 1 487 ? 9.016 35.969 -14.469 1 76.25 487 ASP B N 1
ATOM 11828 C CA . ASP B 1 487 ? 9.453 35.094 -15.555 1 76.25 487 ASP B CA 1
ATOM 11829 C C . ASP B 1 487 ? 10.633 34.219 -15.125 1 76.25 487 ASP B C 1
ATOM 11831 O O . ASP B 1 487 ? 11.656 34.719 -14.664 1 76.25 487 ASP B O 1
ATOM 11835 N N . GLU B 1 488 ? 10.398 33.062 -14.992 1 77.25 488 GLU B N 1
ATOM 11836 C CA . GLU B 1 488 ? 11.438 32.094 -14.641 1 77.25 488 GLU B CA 1
ATOM 11837 C C . GLU B 1 488 ? 11.758 31.172 -15.805 1 77.25 488 GLU B C 1
ATOM 11839 O O . GLU B 1 488 ? 10.93 30.969 -16.703 1 77.25 488 GLU B O 1
ATOM 11844 N N . PRO B 1 489 ? 12.977 30.719 -15.82 1 77.62 489 PRO B N 1
ATOM 11845 C CA . PRO B 1 489 ? 13.328 29.781 -16.891 1 77.62 489 PRO B CA 1
ATOM 11846 C C . PRO B 1 489 ? 12.453 28.531 -16.875 1 77.62 489 PRO B C 1
ATOM 11848 O O . PRO B 1 489 ? 12.094 28.031 -15.797 1 77.62 489 PRO B O 1
ATOM 11851 N N . TYR B 1 490 ? 11.93 28.25 -18.031 1 78.81 490 TYR B N 1
ATOM 11852 C CA . TYR B 1 490 ? 11.016 27.125 -18.156 1 78.81 490 TYR B CA 1
ATOM 11853 C C . TYR B 1 490 ? 11.406 26.25 -19.344 1 78.81 490 TYR B C 1
ATOM 11855 O O . TYR B 1 490 ? 11.688 26.75 -20.438 1 78.81 490 TYR B O 1
ATOM 11863 N N . LEU B 1 491 ? 11.656 25.016 -19.016 1 82 491 LEU B N 1
ATOM 11864 C CA . LEU B 1 491 ? 11.875 24.047 -20.094 1 82 491 LEU B CA 1
ATOM 11865 C C . LEU B 1 491 ? 10.555 23.594 -20.688 1 82 491 LEU B C 1
ATOM 11867 O O . LEU B 1 491 ? 9.664 23.125 -19.969 1 82 491 LEU B O 1
ATOM 11871 N N . SER B 1 492 ? 10.469 23.734 -22 1 81.62 492 SER B N 1
ATOM 11872 C CA . SER B 1 492 ? 9.219 23.359 -22.672 1 81.62 492 SER B CA 1
ATOM 11873 C C . SER B 1 492 ? 8.891 21.891 -22.453 1 81.62 492 SER B C 1
ATOM 11875 O O . SER B 1 492 ? 9.789 21.062 -22.344 1 81.62 492 SER B O 1
ATOM 11877 N N . GLY B 1 493 ? 7.703 21.562 -22.312 1 81.75 493 GLY B N 1
ATOM 11878 C CA . GLY B 1 493 ? 7.25 20.203 -22.094 1 81.75 493 GLY B CA 1
ATOM 11879 C C . GLY B 1 493 ? 7.703 19.25 -23.188 1 81.75 493 GLY B C 1
ATOM 11880 O O . GLY B 1 493 ? 8.039 18.094 -22.906 1 81.75 493 GLY B O 1
ATOM 11881 N N . LYS B 1 494 ? 7.738 19.734 -24.438 1 85.88 494 LYS B N 1
ATOM 11882 C CA . LYS B 1 494 ? 8.164 18.875 -25.547 1 85.88 494 LYS B CA 1
ATOM 11883 C C . LYS B 1 494 ? 9.648 18.547 -25.438 1 85.88 494 LYS B C 1
ATOM 11885 O O . LYS B 1 494 ? 10.039 17.391 -25.656 1 85.88 494 LYS B O 1
ATOM 11890 N N . LYS B 1 495 ? 10.43 19.531 -25.016 1 85.94 495 LYS B N 1
ATOM 11891 C CA . LYS B 1 495 ? 11.859 19.297 -24.875 1 85.94 495 LYS B CA 1
ATOM 11892 C C . LYS B 1 495 ? 12.148 18.422 -23.656 1 85.94 495 LYS B C 1
ATOM 11894 O O . LYS B 1 495 ? 13.047 17.578 -23.688 1 85.94 495 LYS B O 1
ATOM 11899 N N . LYS B 1 496 ? 11.391 18.672 -22.641 1 87 496 LYS B N 1
ATOM 11900 C CA . LYS B 1 496 ? 11.547 17.844 -21.453 1 87 496 LYS B CA 1
ATOM 11901 C C . LYS B 1 496 ? 11.203 16.391 -21.766 1 87 496 LYS B C 1
ATOM 11903 O O . LYS B 1 496 ? 11.922 15.469 -21.344 1 87 496 LYS B O 1
ATOM 11908 N N . ALA B 1 497 ? 10.188 16.172 -22.578 1 88.88 497 ALA B N 1
ATOM 11909 C CA . ALA B 1 497 ? 9.773 14.828 -22.953 1 88.88 497 ALA B CA 1
ATOM 11910 C C . ALA B 1 497 ? 10.797 14.18 -23.891 1 88.88 497 ALA B C 1
ATOM 11912 O O . ALA B 1 497 ? 11.07 12.984 -23.797 1 88.88 497 ALA B O 1
ATOM 11913 N N . ALA B 1 498 ? 11.32 14.953 -24.797 1 89.94 498 ALA B N 1
ATOM 11914 C CA . ALA B 1 498 ? 12.336 14.445 -25.703 1 89.94 498 ALA B CA 1
ATOM 11915 C C . ALA B 1 498 ? 13.602 14.031 -24.953 1 89.94 498 ALA B C 1
ATOM 11917 O O . ALA B 1 498 ? 14.195 12.992 -25.25 1 89.94 498 ALA B O 1
ATOM 11918 N N . ASN B 1 499 ? 14 14.875 -23.969 1 88.69 499 ASN B N 1
ATOM 11919 C CA . ASN B 1 499 ? 15.164 14.539 -23.156 1 88.69 499 ASN B CA 1
ATOM 11920 C C . ASN B 1 499 ? 14.922 13.297 -22.312 1 88.69 499 ASN B C 1
ATOM 11922 O O . ASN B 1 499 ? 15.812 12.461 -22.156 1 88.69 499 ASN B O 1
ATOM 11926 N N . PHE B 1 500 ? 13.766 13.25 -21.859 1 87.31 500 PHE B N 1
ATOM 11927 C CA . PHE B 1 500 ? 13.422 12.109 -21.031 1 87.31 500 PHE B CA 1
ATOM 11928 C C . PHE B 1 500 ? 13.352 10.836 -21.859 1 87.31 500 PHE B C 1
ATOM 11930 O O . PHE B 1 500 ? 13.781 9.766 -21.406 1 87.31 500 PHE B O 1
ATOM 11937 N N . PHE B 1 501 ? 12.875 10.906 -23.062 1 90.31 501 PHE B N 1
ATOM 11938 C CA . PHE B 1 501 ? 12.789 9.758 -23.953 1 90.31 501 PHE B CA 1
ATOM 11939 C C . PHE B 1 501 ? 14.18 9.297 -24.391 1 90.31 501 PHE B C 1
ATOM 11941 O O . PHE B 1 501 ? 14.453 8.102 -24.453 1 90.31 501 PHE B O 1
ATOM 11948 N N . ALA B 1 502 ? 14.969 10.242 -24.594 1 90.75 502 ALA B N 1
ATOM 11949 C CA . ALA B 1 502 ? 16.344 9.914 -24.969 1 90.75 502 ALA B CA 1
ATOM 11950 C C . ALA B 1 502 ? 17.078 9.234 -23.812 1 90.75 502 ALA B C 1
ATOM 11952 O O . ALA B 1 502 ? 17.844 8.297 -24.016 1 90.75 502 ALA B O 1
ATOM 11953 N N . ALA B 1 503 ? 16.812 9.703 -22.625 1 90.88 503 ALA B N 1
ATOM 11954 C CA . ALA B 1 503 ? 17.422 9.086 -21.453 1 90.88 503 ALA B CA 1
ATOM 11955 C C . ALA B 1 503 ? 16.875 7.68 -21.234 1 90.88 503 ALA B C 1
ATOM 11957 O O . ALA B 1 503 ? 17.641 6.758 -20.922 1 90.88 503 ALA B O 1
ATOM 11958 N N . MET B 1 504 ? 15.664 7.473 -21.484 1 89.69 504 MET B N 1
ATOM 11959 C CA . MET B 1 504 ? 15.031 6.172 -21.281 1 89.69 504 MET B CA 1
ATOM 11960 C C . MET B 1 504 ? 15.523 5.164 -22.312 1 89.69 504 MET B C 1
ATOM 11962 O O . MET B 1 504 ? 15.719 3.988 -22 1 89.69 504 MET B O 1
ATOM 11966 N N . VAL B 1 505 ? 15.758 5.617 -23.516 1 92.31 505 VAL B N 1
ATOM 11967 C CA . VAL B 1 505 ? 16.266 4.746 -24.578 1 92.31 505 VAL B CA 1
ATOM 11968 C C . VAL B 1 505 ? 17.688 4.293 -24.234 1 92.31 505 VAL B C 1
ATOM 11970 O O . VAL B 1 505 ? 18.047 3.135 -24.469 1 92.31 505 VAL B O 1
ATOM 11973 N N . THR B 1 506 ? 18.359 5.199 -23.609 1 91.81 506 THR B N 1
ATOM 11974 C CA . THR B 1 506 ? 19.719 4.844 -23.234 1 91.81 506 THR B CA 1
ATOM 11975 C C . THR B 1 506 ? 19.703 3.842 -22.078 1 91.81 506 THR B C 1
ATOM 11977 O O . THR B 1 506 ? 20.516 2.912 -22.062 1 91.81 506 THR B O 1
ATOM 11980 N N . VAL B 1 507 ? 18.859 4.027 -21.172 1 90.88 507 VAL B N 1
ATOM 11981 C CA . VAL B 1 507 ? 18.75 3.104 -20.047 1 90.88 507 VAL B CA 1
ATOM 11982 C C . VAL B 1 507 ? 18.328 1.725 -20.547 1 90.88 507 VAL B C 1
ATOM 11984 O O . VAL B 1 507 ? 18.891 0.708 -20.125 1 90.88 507 VAL B O 1
ATOM 11987 N N . VAL B 1 508 ? 17.375 1.637 -21.484 1 92.75 508 VAL B N 1
ATOM 11988 C CA . VAL B 1 508 ? 16.906 0.371 -22.031 1 92.75 508 VAL B CA 1
ATOM 11989 C C . VAL B 1 508 ? 18.016 -0.303 -22.828 1 92.75 508 VAL B C 1
ATOM 11991 O O . VAL B 1 508 ? 18.156 -1.527 -22.797 1 92.75 508 VAL B O 1
ATOM 11994 N N . PHE B 1 509 ? 18.781 0.452 -23.5 1 93.81 509 PHE B N 1
ATOM 11995 C CA . PHE B 1 509 ? 19.922 -0.072 -24.234 1 93.81 509 PHE B CA 1
ATOM 11996 C C . PHE B 1 509 ? 20.906 -0.745 -23.297 1 93.81 509 PHE B C 1
ATOM 11998 O O . PHE B 1 509 ? 21.391 -1.846 -23.578 1 93.81 509 PHE B O 1
ATOM 12005 N N . PHE B 1 510 ? 21.141 -0.124 -22.172 1 92 510 PHE B N 1
ATOM 12006 C CA . PHE B 1 510 ? 22.078 -0.705 -21.234 1 92 510 PHE B CA 1
ATOM 12007 C C . P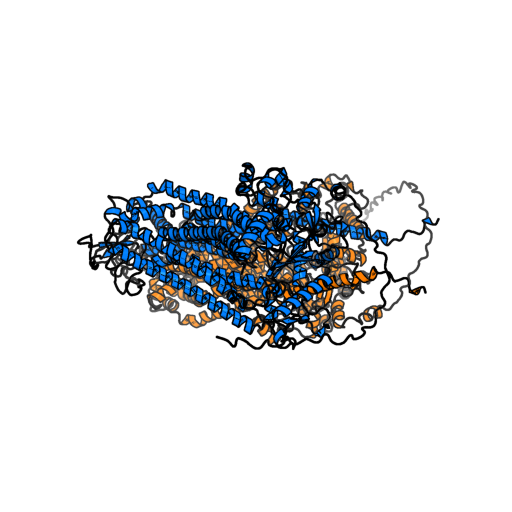HE B 1 510 ? 21.484 -1.925 -20.547 1 92 510 PHE B C 1
ATOM 12009 O O . PHE B 1 510 ? 22.203 -2.852 -20.172 1 92 510 PHE B O 1
ATOM 12016 N N . MET B 1 511 ? 20.234 -1.934 -20.375 1 92.38 511 MET B N 1
ATOM 12017 C CA . MET B 1 511 ? 19.578 -3.129 -19.844 1 92.38 511 MET B CA 1
ATOM 12018 C C . MET B 1 511 ? 19.703 -4.293 -20.828 1 92.38 511 MET B C 1
ATOM 12020 O O . MET B 1 511 ? 19.875 -5.441 -20.406 1 92.38 511 MET B O 1
ATOM 12024 N N . CYS B 1 512 ? 19.656 -4.004 -22.109 1 93.88 512 CYS B N 1
ATOM 12025 C CA . CYS B 1 512 ? 19.859 -5.027 -23.125 1 93.88 512 CYS B CA 1
ATOM 12026 C C . CYS B 1 512 ? 21.297 -5.523 -23.125 1 93.88 512 CYS B C 1
ATOM 12028 O O . CYS B 1 512 ? 21.562 -6.699 -23.391 1 93.88 512 CYS B O 1
ATOM 12030 N N . LEU B 1 513 ? 22.141 -4.602 -22.797 1 93.75 513 LEU B N 1
ATOM 12031 C CA . LEU B 1 513 ? 23.531 -4.996 -22.703 1 93.75 513 LEU B CA 1
ATOM 12032 C C . LEU B 1 513 ? 23.75 -5.957 -21.531 1 93.75 513 LEU B C 1
ATOM 12034 O O . LEU B 1 513 ? 24.547 -6.883 -21.609 1 93.75 513 LEU B O 1
ATOM 12038 N N . VAL B 1 514 ? 23.062 -5.73 -20.422 1 94.38 514 VAL B N 1
ATOM 12039 C CA . VAL B 1 514 ? 23.125 -6.633 -19.281 1 94.38 514 VAL B CA 1
ATOM 12040 C C . VAL B 1 514 ? 22.609 -8.008 -19.688 1 94.38 514 VAL B C 1
ATOM 12042 O O . VAL B 1 514 ? 23.203 -9.031 -19.328 1 94.38 514 VAL B O 1
ATOM 12045 N N . LEU B 1 515 ? 21.547 -8.062 -20.453 1 94.31 515 LEU B N 1
ATOM 12046 C CA . LEU B 1 515 ? 21 -9.328 -20.922 1 94.31 515 LEU B CA 1
ATOM 12047 C C . LEU B 1 515 ? 21.969 -10.023 -21.875 1 94.31 515 LEU B C 1
ATOM 12049 O O . LEU B 1 515 ? 22.078 -11.258 -21.859 1 94.31 515 LEU B O 1
ATOM 12053 N N . ALA B 1 516 ? 22.703 -9.227 -22.625 1 94.81 516 ALA B N 1
ATOM 12054 C CA . ALA B 1 516 ? 23.734 -9.789 -23.5 1 94.81 516 ALA B CA 1
ATOM 12055 C C . ALA B 1 516 ? 24.859 -10.406 -22.688 1 94.81 516 ALA B C 1
ATOM 12057 O O . ALA B 1 516 ? 25.422 -11.43 -23.078 1 94.81 516 ALA B O 1
ATOM 12058 N N . VAL B 1 517 ? 25.078 -9.781 -21.562 1 94.31 517 VAL B N 1
ATOM 12059 C CA . VAL B 1 517 ? 26.125 -10.32 -20.688 1 94.31 517 VAL B CA 1
ATOM 12060 C C . VAL B 1 517 ? 25.656 -11.633 -20.078 1 94.31 517 VAL B C 1
ATOM 12062 O O . VAL B 1 517 ? 26.438 -12.578 -19.953 1 94.31 517 VAL B O 1
ATOM 12065 N N . VAL B 1 518 ? 24.484 -11.719 -19.703 1 93.75 518 VAL B N 1
ATOM 12066 C CA . VAL B 1 518 ? 23.938 -12.953 -19.156 1 93.75 518 VAL B CA 1
ATOM 12067 C C . VAL B 1 518 ? 24 -14.055 -20.219 1 93.75 518 VAL B C 1
ATOM 12069 O O . VAL B 1 518 ? 24.375 -15.195 -19.922 1 93.75 518 VAL B O 1
ATOM 12072 N N . PHE B 1 519 ? 23.734 -13.703 -21.438 1 92.44 519 PHE B N 1
ATOM 12073 C CA . PHE B 1 519 ? 23.844 -14.656 -22.547 1 92.44 519 PHE B CA 1
ATOM 12074 C C . PHE B 1 519 ? 25.297 -15.086 -22.734 1 92.44 519 PHE B C 1
ATOM 12076 O O . PHE B 1 519 ? 25.562 -16.266 -23 1 92.44 519 PHE B O 1
ATOM 12083 N N . GLY B 1 520 ? 26.156 -14.102 -22.656 1 93.38 520 GLY B N 1
ATOM 12084 C CA . GLY B 1 520 ? 27.578 -14.43 -22.734 1 93.38 520 GLY B CA 1
ATOM 12085 C C . GLY B 1 520 ? 28.031 -15.375 -21.641 1 93.38 520 GLY B C 1
ATOM 12086 O O . GLY B 1 520 ? 28.859 -16.25 -21.859 1 93.38 520 GLY B O 1
ATOM 12087 N N . MET B 1 521 ? 27.406 -15.266 -20.469 1 93.69 521 MET B N 1
ATOM 12088 C CA . MET B 1 521 ? 27.75 -16.141 -19.359 1 93.69 521 MET B CA 1
ATOM 12089 C C . MET B 1 521 ? 27.219 -17.547 -19.578 1 93.69 521 MET B C 1
ATOM 12091 O O . MET B 1 521 ? 27.859 -18.531 -19.172 1 93.69 521 MET B O 1
ATOM 12095 N N . VAL B 1 522 ? 26.078 -17.688 -20.203 1 91.25 522 VAL B N 1
ATOM 12096 C CA . VAL B 1 522 ? 25.531 -19 -20.531 1 91.25 522 VAL B CA 1
ATOM 12097 C C . VAL B 1 522 ? 26.438 -19.703 -21.547 1 91.25 522 VAL B C 1
ATOM 12099 O O . VAL B 1 522 ? 26.75 -20.891 -21.391 1 91.25 522 VAL B O 1
ATOM 12102 N N . VAL B 1 523 ? 26.984 -18.969 -22.516 1 91.69 523 VAL B N 1
ATOM 12103 C CA . VAL B 1 523 ? 27.891 -19.531 -23.516 1 91.69 523 VAL B CA 1
ATOM 12104 C C . VAL B 1 523 ? 29.203 -19.938 -22.859 1 91.69 523 VAL B C 1
ATOM 12106 O O . VAL B 1 523 ? 29.766 -21 -23.172 1 91.69 523 VAL B O 1
ATOM 12109 N N . TYR B 1 524 ? 29.641 -19.141 -21.984 1 93.75 524 TYR B N 1
ATOM 12110 C CA . TYR B 1 524 ? 30.844 -19.469 -21.25 1 93.75 524 TYR B CA 1
ATOM 12111 C C . TYR B 1 524 ? 30.688 -20.781 -20.5 1 93.75 524 TYR B C 1
ATOM 12113 O O . TYR B 1 524 ? 31.594 -21.625 -20.5 1 93.75 524 TYR B O 1
ATOM 12121 N N . ARG B 1 525 ? 29.609 -21.016 -19.828 1 91.19 525 ARG B N 1
ATOM 12122 C CA . ARG B 1 525 ? 29.359 -22.234 -19.047 1 91.19 525 ARG B CA 1
ATOM 12123 C C . ARG B 1 525 ? 29.359 -23.469 -19.953 1 91.19 525 ARG B C 1
ATOM 12125 O O . ARG B 1 525 ? 29.922 -24.5 -19.578 1 91.19 525 ARG B O 1
ATOM 12132 N N . VAL B 1 526 ? 28.75 -23.297 -21.125 1 88.75 526 VAL B N 1
ATOM 12133 C CA . VAL B 1 526 ? 28.688 -24.406 -22.062 1 88.75 526 VAL B CA 1
ATOM 12134 C C . VAL B 1 526 ? 30.094 -24.766 -22.547 1 88.75 526 VAL B C 1
ATOM 12136 O O . VAL B 1 526 ? 30.484 -25.938 -22.578 1 88.75 526 VAL B O 1
ATOM 12139 N N . ILE B 1 527 ? 30.891 -23.75 -22.875 1 89.5 527 ILE B N 1
ATOM 12140 C CA . ILE B 1 527 ? 32.25 -23.969 -23.391 1 89.5 527 ILE B CA 1
ATOM 12141 C C . ILE B 1 527 ? 33.125 -24.547 -22.297 1 89.5 527 ILE B C 1
ATOM 12143 O O . ILE B 1 527 ? 33.906 -25.469 -22.547 1 89.5 527 ILE B O 1
ATOM 12147 N N . CYS B 1 528 ? 33 -24.016 -21.125 1 90.88 528 CYS B N 1
ATOM 12148 C CA . CYS B 1 528 ? 33.812 -24.484 -20.016 1 90.88 528 CYS B CA 1
ATOM 12149 C C . CYS B 1 528 ? 33.469 -25.922 -19.672 1 90.88 528 CYS B C 1
ATOM 12151 O O . CYS B 1 528 ? 34.375 -26.719 -19.375 1 90.88 528 CYS B O 1
ATOM 12153 N N . MET B 1 529 ? 32.219 -26.344 -19.672 1 88.31 529 MET B N 1
ATOM 12154 C CA . MET B 1 529 ? 31.828 -27.719 -19.391 1 88.31 529 MET B CA 1
ATOM 12155 C C . MET B 1 529 ? 32.406 -28.672 -20.438 1 88.31 529 MET B C 1
ATOM 12157 O O . MET B 1 529 ? 32.875 -29.766 -20.109 1 88.31 529 MET B O 1
ATOM 12161 N N . ARG B 1 530 ? 32.406 -28.281 -21.656 1 85.81 530 ARG B N 1
ATOM 12162 C CA . ARG B 1 530 ? 32.969 -29.094 -22.734 1 85.81 530 ARG B CA 1
ATOM 12163 C C . ARG B 1 530 ? 34.469 -29.25 -22.594 1 85.81 530 ARG B C 1
ATOM 12165 O O . ARG B 1 530 ? 35.031 -30.328 -22.844 1 85.81 530 ARG B O 1
ATOM 12172 N N . LEU B 1 531 ? 35.094 -28.172 -22.219 1 88.56 531 LEU B N 1
ATOM 12173 C CA . LEU B 1 531 ? 36.531 -28.188 -22.078 1 88.56 531 LEU B CA 1
ATOM 12174 C C . LEU B 1 531 ? 36.938 -29.109 -20.922 1 88.56 531 LEU B C 1
ATOM 12176 O O . LEU B 1 531 ? 37.938 -29.844 -21.031 1 88.56 531 LEU B O 1
ATOM 12180 N N . LEU B 1 532 ? 36.219 -29.047 -19.859 1 88.69 532 LEU B N 1
ATOM 12181 C CA . LEU B 1 532 ? 36.531 -29.906 -18.703 1 88.69 532 LEU B CA 1
ATOM 12182 C C . LEU B 1 532 ? 36.25 -31.359 -19.031 1 88.69 532 LEU B C 1
ATOM 12184 O O . LEU B 1 532 ? 36.969 -32.25 -18.578 1 88.69 532 LEU B O 1
ATOM 12188 N N . ALA B 1 533 ? 35.188 -31.625 -19.781 1 84.12 533 ALA B N 1
ATOM 12189 C CA . ALA B 1 533 ? 34.812 -33 -20.172 1 84.12 533 ALA B CA 1
ATOM 12190 C C . ALA B 1 533 ? 35.875 -33.562 -21.125 1 84.12 533 ALA B C 1
ATOM 12192 O O . ALA B 1 533 ? 36.094 -34.781 -21.141 1 84.12 533 ALA B O 1
ATOM 12193 N N . SER B 1 534 ? 36.531 -32.719 -21.938 1 83.81 534 SER B N 1
ATOM 12194 C CA . SER B 1 534 ? 37.531 -33.156 -22.906 1 83.81 534 SER B CA 1
ATOM 12195 C C . SER B 1 534 ? 38.812 -33.625 -22.234 1 83.81 534 SER B C 1
ATOM 12197 O O . SER B 1 534 ? 39.594 -34.344 -22.828 1 83.81 534 SER B O 1
ATOM 12199 N N . MET B 1 535 ? 38.938 -33.219 -20.984 1 83.62 535 MET B N 1
ATOM 12200 C CA . MET B 1 535 ? 40.156 -33.594 -20.266 1 83.62 535 MET B CA 1
ATOM 12201 C C . MET B 1 535 ? 40.094 -35.031 -19.812 1 83.62 535 MET B C 1
ATOM 12203 O O . MET B 1 535 ? 41.125 -35.625 -19.469 1 83.62 535 MET B O 1
ATOM 12207 N N . ASP B 1 536 ? 39.125 -35.812 -19.922 1 77.75 536 ASP B N 1
ATOM 12208 C CA . ASP B 1 536 ? 38.906 -37.219 -19.656 1 77.75 536 ASP B CA 1
ATOM 12209 C C . ASP B 1 536 ? 39.438 -37.625 -18.281 1 77.75 536 ASP B C 1
ATOM 12211 O O . ASP B 1 536 ? 40.125 -38.625 -18.125 1 77.75 536 ASP B O 1
ATOM 12215 N N . ASN B 1 537 ? 39.312 -36.75 -17.281 1 82.38 537 ASN B N 1
ATOM 12216 C CA . ASN B 1 537 ? 39.688 -37.031 -15.891 1 82.38 537 ASN B CA 1
ATOM 12217 C C . ASN B 1 537 ? 38.469 -37.188 -15.008 1 82.38 537 ASN B C 1
ATOM 12219 O O . ASN B 1 537 ? 37.656 -36.25 -14.852 1 82.38 537 ASN B O 1
ATOM 12223 N N . PRO B 1 538 ? 38.312 -38.375 -14.414 1 78.94 538 PRO B N 1
ATOM 12224 C CA . PRO B 1 538 ? 37.094 -38.656 -13.625 1 78.94 538 PRO B CA 1
ATOM 12225 C C . PRO B 1 538 ? 36.969 -37.719 -12.414 1 78.94 538 PRO B C 1
ATOM 12227 O O . PRO B 1 538 ? 35.844 -37.406 -12.016 1 78.94 538 PRO B O 1
ATOM 12230 N N . THR B 1 539 ? 38.062 -37.281 -11.875 1 81.69 539 THR B N 1
ATOM 12231 C CA . THR B 1 539 ? 38 -36.406 -10.719 1 81.69 539 THR B CA 1
ATOM 12232 C C . THR B 1 539 ? 37.5 -35.031 -11.133 1 81.69 539 THR B C 1
ATOM 12234 O O . THR B 1 539 ? 36.688 -34.406 -10.414 1 81.69 539 THR B O 1
ATOM 12237 N N . VAL B 1 540 ? 37.875 -34.594 -12.219 1 83.81 540 VAL B N 1
ATOM 12238 C CA . VAL B 1 540 ? 37.469 -33.281 -12.711 1 83.81 540 VAL B CA 1
ATOM 12239 C C . VAL B 1 540 ? 36 -33.312 -13.141 1 83.81 540 VAL B C 1
ATOM 12241 O O . VAL B 1 540 ? 35.281 -32.344 -12.961 1 83.81 540 VAL B O 1
ATOM 12244 N N . ASP B 1 541 ? 35.594 -34.469 -13.562 1 80.5 541 ASP B N 1
ATOM 12245 C CA . ASP B 1 541 ? 34.219 -34.594 -14.008 1 80.5 541 ASP B CA 1
ATOM 12246 C C . ASP B 1 541 ? 33.25 -34.562 -12.82 1 80.5 541 ASP B C 1
ATOM 12248 O O . ASP B 1 541 ? 32.125 -34.062 -12.938 1 80.5 541 ASP B O 1
ATOM 12252 N N . SER B 1 542 ? 33.812 -35.062 -11.695 1 80.19 542 SER B N 1
ATOM 12253 C CA . SER B 1 542 ? 32.969 -35.094 -10.508 1 80.19 542 SER B CA 1
ATOM 12254 C C . SER B 1 542 ? 32.781 -33.688 -9.953 1 80.19 542 SER B C 1
ATOM 12256 O O . SER B 1 542 ? 31.75 -33.406 -9.305 1 80.19 542 SER B O 1
ATOM 12258 N N . TYR B 1 543 ? 33.719 -32.75 -10.188 1 86.81 543 TYR B N 1
ATOM 12259 C CA . TYR B 1 543 ? 33.625 -31.391 -9.641 1 86.81 543 TYR B CA 1
ATOM 12260 C C . TYR B 1 543 ? 33.406 -30.375 -10.75 1 86.81 543 TYR B C 1
ATOM 12262 O O . TYR B 1 543 ? 33.5 -29.172 -10.523 1 86.81 543 TYR B O 1
ATOM 12270 N N . ALA B 1 544 ? 33.094 -30.828 -11.898 1 86.38 544 ALA B N 1
ATOM 12271 C CA . ALA B 1 544 ? 32.969 -29.969 -13.07 1 86.38 544 ALA B CA 1
ATOM 12272 C C . ALA B 1 544 ? 31.875 -28.922 -12.852 1 86.38 544 ALA B C 1
ATOM 12274 O O . ALA B 1 544 ? 32.094 -27.734 -13.117 1 86.38 544 ALA B O 1
ATOM 12275 N N . PHE B 1 545 ? 30.672 -29.312 -12.281 1 86.75 545 PHE B N 1
ATOM 12276 C CA . PHE B 1 545 ? 29.562 -28.375 -12.07 1 86.75 545 PHE B CA 1
ATOM 12277 C C . PHE B 1 545 ? 29.953 -27.312 -11.047 1 86.75 545 PHE B C 1
ATOM 12279 O O . PHE B 1 545 ? 29.578 -26.141 -11.195 1 86.75 545 PHE B O 1
ATOM 12286 N N . LEU B 1 546 ? 30.656 -27.641 -10.055 1 89.38 546 LEU B N 1
ATOM 12287 C CA . LEU B 1 546 ? 31.047 -26.703 -9.016 1 89.38 546 LEU B CA 1
ATOM 12288 C C . LEU B 1 546 ? 32.094 -25.719 -9.539 1 89.38 546 LEU B C 1
ATOM 12290 O O . LEU B 1 546 ? 32.031 -24.531 -9.234 1 89.38 546 LEU B O 1
ATOM 12294 N N . ILE B 1 547 ? 33 -26.172 -10.352 1 91.62 547 ILE B N 1
ATOM 12295 C CA . ILE B 1 547 ? 34.062 -25.344 -10.906 1 91.62 547 ILE B CA 1
ATOM 12296 C C . ILE B 1 547 ? 33.469 -24.359 -11.906 1 91.62 547 ILE B C 1
ATOM 12298 O O . ILE B 1 547 ? 33.781 -23.156 -11.852 1 91.62 547 ILE B O 1
ATOM 12302 N N . VAL B 1 548 ? 32.625 -24.891 -12.766 1 92.31 548 VAL B N 1
ATOM 12303 C CA . VAL B 1 548 ? 32.031 -24.031 -13.781 1 92.31 548 VAL B CA 1
ATOM 12304 C C . VAL B 1 548 ? 31.156 -22.969 -13.117 1 92.31 548 VAL B C 1
ATOM 12306 O O . VAL B 1 548 ? 31.203 -21.797 -13.477 1 92.31 548 VAL B O 1
ATOM 12309 N N . SER B 1 549 ? 30.375 -23.359 -12.094 1 93.06 549 SER B N 1
ATOM 12310 C CA . SER B 1 549 ? 29.484 -22.406 -11.414 1 93.06 549 SER B CA 1
ATOM 12311 C C . SER B 1 549 ? 30.281 -21.359 -10.656 1 93.06 549 SER B C 1
ATOM 12313 O O . SER B 1 549 ? 29.953 -20.172 -10.703 1 93.06 549 SER B O 1
ATOM 12315 N N . ALA B 1 550 ? 31.359 -21.672 -9.977 1 94.75 550 ALA B N 1
ATOM 12316 C CA . ALA B 1 550 ? 32.156 -20.734 -9.203 1 94.75 550 ALA B CA 1
ATOM 12317 C C . ALA B 1 550 ? 32.906 -19.766 -10.117 1 94.75 550 ALA B C 1
ATOM 12319 O O . ALA B 1 550 ? 32.938 -18.562 -9.867 1 94.75 550 ALA B O 1
ATOM 12320 N N . THR B 1 551 ? 33.531 -20.297 -11.172 1 95.75 551 THR B N 1
ATOM 12321 C CA . THR B 1 551 ? 34.281 -19.438 -12.078 1 95.75 551 THR B CA 1
ATOM 12322 C C . THR B 1 551 ? 33.344 -18.5 -12.828 1 95.75 551 THR B C 1
ATOM 12324 O O . THR B 1 551 ? 33.688 -17.328 -13.039 1 95.75 551 THR B O 1
ATOM 12327 N N . ALA B 1 552 ? 32.219 -19.094 -13.25 1 95.25 552 ALA B N 1
ATOM 12328 C CA . ALA B 1 552 ? 31.234 -18.234 -13.914 1 95.25 552 ALA B CA 1
ATOM 12329 C C . ALA B 1 552 ? 30.766 -17.109 -12.992 1 95.25 552 ALA B C 1
ATOM 12331 O O . ALA B 1 552 ? 30.609 -15.969 -13.422 1 95.25 552 ALA B O 1
ATOM 12332 N N . ALA B 1 553 ? 30.578 -17.391 -11.734 1 95.94 553 ALA B N 1
ATOM 12333 C CA . ALA B 1 553 ? 30.125 -16.391 -10.773 1 95.94 553 ALA B CA 1
ATOM 12334 C C . ALA B 1 553 ? 31.188 -15.32 -10.547 1 95.94 553 ALA B C 1
ATOM 12336 O O . ALA B 1 553 ? 30.875 -14.133 -10.469 1 95.94 553 ALA B O 1
ATOM 12337 N N . PHE B 1 554 ? 32.469 -15.711 -10.516 1 96.38 554 PHE B N 1
ATOM 12338 C CA . PHE B 1 554 ? 33.562 -14.758 -10.328 1 96.38 554 PHE B CA 1
ATOM 12339 C C . PHE B 1 554 ? 33.688 -13.844 -11.539 1 96.38 554 PHE B C 1
ATOM 12341 O O . PHE B 1 554 ? 33.906 -12.641 -11.391 1 96.38 554 PHE B O 1
ATOM 12348 N N . ILE B 1 555 ? 33.562 -14.422 -12.656 1 96.38 555 ILE B N 1
ATOM 12349 C CA . ILE B 1 555 ? 33.656 -13.625 -13.883 1 96.38 555 ILE B CA 1
ATOM 12350 C C . ILE B 1 555 ? 32.469 -12.664 -13.945 1 96.38 555 ILE B C 1
ATOM 12352 O O . ILE B 1 555 ? 32.625 -11.492 -14.297 1 96.38 555 ILE B O 1
ATOM 12356 N N . ASN B 1 556 ? 31.359 -13.203 -13.617 1 96 556 ASN B N 1
ATOM 12357 C CA . ASN B 1 556 ? 30.172 -12.352 -13.602 1 96 556 ASN B CA 1
ATOM 12358 C C . ASN B 1 556 ? 30.328 -11.18 -12.625 1 96 556 ASN B C 1
ATOM 12360 O O . ASN B 1 556 ? 29.953 -10.055 -12.938 1 96 556 ASN B O 1
ATOM 12364 N N . LEU B 1 557 ? 30.875 -11.438 -11.492 1 95.88 557 LEU B N 1
ATOM 12365 C CA . LEU B 1 557 ? 31.094 -10.391 -10.5 1 95.88 557 LEU B CA 1
ATOM 12366 C C . LEU B 1 557 ? 32.031 -9.32 -11.039 1 95.88 557 LEU B C 1
ATOM 12368 O O . LEU B 1 557 ? 31.781 -8.125 -10.875 1 95.88 557 LEU B O 1
ATOM 12372 N N . ALA B 1 558 ? 33.062 -9.727 -11.695 1 95.5 558 ALA B N 1
ATOM 12373 C CA . ALA B 1 558 ? 34.031 -8.789 -12.281 1 95.5 558 ALA B CA 1
ATOM 12374 C C . ALA B 1 558 ? 33.375 -7.91 -13.336 1 95.5 558 ALA B C 1
ATOM 12376 O O . ALA B 1 558 ? 33.594 -6.699 -13.375 1 95.5 558 ALA B O 1
ATOM 12377 N N . ILE B 1 559 ? 32.531 -8.516 -14.102 1 95.88 559 ILE B N 1
ATOM 12378 C CA . ILE B 1 559 ? 31.844 -7.773 -15.148 1 95.88 559 ILE B CA 1
ATOM 12379 C C . ILE B 1 559 ? 30.844 -6.805 -14.523 1 95.88 559 ILE B C 1
ATOM 12381 O O . ILE B 1 559 ? 30.703 -5.668 -14.977 1 95.88 559 ILE B O 1
ATOM 12385 N N . ILE B 1 560 ? 30.156 -7.215 -13.508 1 95.81 560 ILE B N 1
ATOM 12386 C CA . ILE B 1 560 ? 29.172 -6.391 -12.82 1 95.81 560 ILE B CA 1
ATOM 12387 C C . ILE B 1 560 ? 29.844 -5.137 -12.266 1 95.81 560 ILE B C 1
ATOM 12389 O O . ILE B 1 560 ? 29.359 -4.023 -12.477 1 95.81 560 ILE B O 1
ATOM 12393 N N . ILE B 1 561 ? 30.969 -5.305 -11.594 1 93.62 561 ILE B N 1
ATOM 12394 C CA . ILE B 1 561 ? 31.688 -4.188 -10.984 1 93.62 561 ILE B CA 1
ATOM 12395 C C . ILE B 1 561 ? 32.156 -3.219 -12.07 1 93.62 561 ILE B C 1
ATOM 12397 O O . ILE B 1 561 ? 32 -2.002 -11.922 1 93.62 561 ILE B O 1
ATOM 12401 N N . THR B 1 562 ? 32.562 -3.771 -13.172 1 93.5 562 THR B N 1
ATOM 12402 C CA . THR B 1 562 ? 33.062 -2.949 -14.266 1 93.5 562 THR B CA 1
ATOM 12403 C C . THR B 1 562 ? 31.906 -2.193 -14.938 1 93.5 562 THR B C 1
ATOM 12405 O O . THR B 1 562 ? 32 -0.994 -15.195 1 93.5 562 THR B O 1
ATOM 12408 N N . MET B 1 563 ? 30.859 -2.895 -15.188 1 93.94 563 MET B N 1
ATOM 12409 C CA . MET B 1 563 ? 29.719 -2.271 -15.836 1 93.94 563 MET B CA 1
ATOM 12410 C C . MET B 1 563 ? 29.094 -1.204 -14.945 1 93.94 563 MET B C 1
ATOM 12412 O O . MET B 1 563 ? 28.641 -0.171 -15.43 1 93.94 563 MET B O 1
ATOM 12416 N N . ASN B 1 564 ? 29.094 -1.443 -13.68 1 92.5 564 ASN B N 1
ATOM 12417 C CA . ASN B 1 564 ? 28.547 -0.461 -12.742 1 92.5 564 ASN B CA 1
ATOM 12418 C C . ASN B 1 564 ? 29.359 0.833 -12.758 1 92.5 564 ASN B C 1
ATOM 12420 O O . ASN B 1 564 ? 28.797 1.925 -12.688 1 92.5 564 ASN B O 1
ATOM 12424 N N . TYR B 1 565 ? 30.656 0.695 -12.859 1 90.19 565 TYR B N 1
ATOM 12425 C CA . TYR B 1 565 ? 31.531 1.86 -12.891 1 90.19 565 TYR B CA 1
ATOM 12426 C C . TYR B 1 565 ? 31.234 2.73 -14.102 1 90.19 565 TYR B C 1
ATOM 12428 O O . TYR B 1 565 ? 31.078 3.947 -13.977 1 90.19 565 TYR B O 1
ATOM 12436 N N . PHE B 1 566 ? 31.047 2.115 -15.211 1 90.69 566 PHE B N 1
ATOM 12437 C CA . PHE B 1 566 ? 30.812 2.846 -16.453 1 90.69 566 PHE B CA 1
ATOM 12438 C C . PHE B 1 566 ? 29.406 3.42 -16.484 1 90.69 566 PHE B C 1
ATOM 12440 O O . PHE B 1 566 ? 29.203 4.559 -16.906 1 90.69 566 PHE B O 1
ATOM 12447 N N . TYR B 1 567 ? 28.547 2.713 -16 1 91.94 567 TYR B N 1
ATOM 12448 C CA . TYR B 1 567 ? 27.172 3.164 -16.078 1 91.94 567 TYR B CA 1
ATOM 12449 C C . TYR B 1 567 ? 26.906 4.305 -15.102 1 91.94 567 TYR B C 1
ATOM 12451 O O . TYR B 1 567 ? 26.094 5.184 -15.367 1 91.94 567 TYR B O 1
ATOM 12459 N N . ASN B 1 568 ? 27.547 4.305 -13.992 1 89.56 568 ASN B N 1
ATOM 12460 C CA . ASN B 1 568 ? 27.375 5.406 -13.047 1 89.56 568 ASN B CA 1
ATOM 12461 C C . ASN B 1 568 ? 27.766 6.742 -13.672 1 89.56 568 ASN B C 1
ATOM 12463 O O . ASN B 1 568 ? 27.078 7.742 -13.5 1 89.56 568 ASN B O 1
ATOM 12467 N N . SER B 1 569 ? 28.812 6.715 -14.391 1 90.19 569 SER B N 1
ATOM 12468 C CA . SER B 1 569 ? 29.281 7.926 -15.062 1 90.19 569 SER B CA 1
ATOM 12469 C C . SER B 1 569 ? 28.328 8.344 -16.172 1 90.19 569 SER B C 1
ATOM 12471 O O . SER B 1 569 ? 28.078 9.531 -16.359 1 90.19 569 SER B O 1
ATOM 12473 N N . LEU B 1 570 ? 27.828 7.371 -16.797 1 91.06 570 LEU B N 1
ATOM 12474 C CA . LEU B 1 570 ? 26.891 7.652 -17.875 1 91.06 570 LEU B CA 1
ATOM 12475 C C . LEU B 1 570 ? 25.562 8.18 -17.312 1 91.06 570 LEU B C 1
ATOM 12477 O O . LEU B 1 570 ? 24.984 9.109 -17.875 1 91.06 570 LEU B O 1
ATOM 12481 N N . ALA B 1 571 ? 25.094 7.539 -16.297 1 92.25 571 ALA B N 1
ATOM 12482 C CA . ALA B 1 571 ? 23.828 7.945 -15.68 1 92.25 571 ALA B CA 1
ATOM 12483 C C . ALA B 1 571 ? 23.906 9.383 -15.18 1 92.25 571 ALA B C 1
ATOM 12485 O O . ALA B 1 571 ? 22.938 10.133 -15.258 1 92.25 571 ALA B O 1
ATOM 12486 N N . HIS B 1 572 ? 25.047 9.727 -14.68 1 90.31 572 HIS B N 1
ATOM 12487 C CA . HIS B 1 572 ? 25.234 11.094 -14.211 1 90.31 572 HIS B CA 1
ATOM 12488 C C . HIS B 1 572 ? 25.156 12.086 -15.367 1 90.31 572 HIS B C 1
ATOM 12490 O O . HIS B 1 572 ? 24.531 13.141 -15.25 1 90.31 572 HIS B O 1
ATOM 12496 N N . ARG B 1 573 ? 25.734 11.766 -16.484 1 88.56 573 ARG B N 1
ATOM 12497 C CA . ARG B 1 573 ? 25.719 12.625 -17.656 1 88.56 573 ARG B CA 1
ATOM 12498 C C . ARG B 1 573 ? 24.312 12.695 -18.266 1 88.56 573 ARG B C 1
ATOM 12500 O O . ARG B 1 573 ? 23.891 13.758 -18.719 1 88.56 573 ARG B O 1
ATOM 12507 N N . LEU B 1 574 ? 23.688 11.625 -18.25 1 90.38 574 LEU B N 1
ATOM 12508 C CA . LEU B 1 574 ? 22.328 11.586 -18.781 1 90.38 574 LEU B CA 1
ATOM 12509 C C . LEU B 1 574 ? 21.375 12.438 -17.953 1 90.38 574 LEU B C 1
ATOM 12511 O O . LEU B 1 574 ? 20.516 13.125 -18.5 1 90.38 574 LEU B O 1
ATOM 12515 N N . THR B 1 575 ? 21.516 12.375 -16.641 1 89.75 575 THR B N 1
ATOM 12516 C CA . THR B 1 575 ? 20.641 13.141 -15.766 1 89.75 575 THR B CA 1
ATOM 12517 C C . THR B 1 575 ? 20.922 14.633 -15.898 1 89.75 575 THR B C 1
ATOM 12519 O O . THR B 1 575 ? 20 15.445 -15.812 1 89.75 575 THR B O 1
ATOM 12522 N N . ARG B 1 576 ? 22.156 14.914 -16.125 1 84.88 576 ARG B N 1
ATOM 12523 C CA . ARG B 1 576 ? 22.5 16.312 -16.359 1 84.88 576 ARG B CA 1
ATOM 12524 C C . ARG B 1 576 ? 21.891 16.812 -17.672 1 84.88 576 ARG B C 1
ATOM 12526 O O . ARG B 1 576 ? 21.438 17.953 -17.766 1 84.88 576 ARG B O 1
ATOM 12533 N N . TRP B 1 577 ? 21.875 15.93 -18.562 1 84.44 577 TRP B N 1
ATOM 12534 C CA . TRP B 1 577 ? 21.328 16.266 -19.875 1 84.44 577 TRP B CA 1
ATOM 12535 C C . TRP B 1 577 ? 19.812 16.469 -19.781 1 84.44 577 TRP B C 1
ATOM 12537 O O . TRP B 1 577 ? 19.234 17.234 -20.562 1 84.44 577 TRP B O 1
ATOM 12547 N N . GLU B 1 578 ? 19.141 15.852 -18.891 1 87.88 578 GLU B N 1
ATOM 12548 C CA . GLU B 1 578 ? 17.703 16.031 -18.672 1 87.88 578 GLU B CA 1
ATOM 12549 C C . GLU B 1 578 ? 17.391 17.391 -18.094 1 87.88 578 GLU B C 1
ATOM 12551 O O . GLU B 1 578 ? 16.266 17.891 -18.203 1 87.88 578 GLU B O 1
ATOM 12556 N N . CYS B 1 579 ? 18.266 18.016 -17.469 1 80.94 579 CYS B N 1
ATOM 12557 C CA . CYS B 1 579 ? 18.172 19.344 -16.891 1 80.94 579 CYS B CA 1
ATOM 12558 C C . CYS B 1 579 ? 17 19.438 -15.93 1 80.94 579 CYS B C 1
ATOM 12560 O O . CYS B 1 579 ? 16.078 20.234 -16.141 1 80.94 579 CYS B O 1
ATOM 12562 N N . PRO B 1 580 ? 17.172 18.656 -14.867 1 84.69 580 PRO B N 1
ATOM 12563 C CA . PRO B 1 580 ? 16.109 18.797 -13.875 1 84.69 580 PRO B CA 1
ATOM 12564 C C . PRO B 1 580 ? 16.109 20.172 -13.211 1 84.69 580 PRO B C 1
ATOM 12566 O O . PRO B 1 580 ? 17.156 20.797 -13.078 1 84.69 580 PRO B O 1
ATOM 12569 N N . ARG B 1 581 ? 14.93 20.594 -12.773 1 81.25 581 ARG B N 1
ATOM 12570 C CA . ARG B 1 581 ? 14.766 21.953 -12.234 1 81.25 581 ARG B CA 1
ATOM 12571 C C . ARG B 1 581 ? 15.328 22.047 -10.82 1 81.25 581 ARG B C 1
ATOM 12573 O O . ARG B 1 581 ? 16.047 22.984 -10.492 1 81.25 581 ARG B O 1
ATOM 12580 N N . THR B 1 582 ? 15.023 21.031 -10.031 1 79.56 582 THR B N 1
ATOM 12581 C CA . THR B 1 582 ? 15.438 21.078 -8.633 1 79.56 582 THR B CA 1
ATOM 12582 C C . THR B 1 582 ? 16.469 19.984 -8.344 1 79.56 582 THR B C 1
ATOM 12584 O O . THR B 1 582 ? 16.625 19.047 -9.125 1 79.56 582 THR B O 1
ATOM 12587 N N . GLN B 1 583 ? 17.203 20.172 -7.277 1 77.62 583 GLN B N 1
ATOM 12588 C CA . GLN B 1 583 ? 18.188 19.156 -6.863 1 77.62 583 GLN B CA 1
ATOM 12589 C C . GLN B 1 583 ? 17.5 17.859 -6.461 1 77.62 583 GLN B C 1
ATOM 12591 O O . GLN B 1 583 ? 18.031 16.766 -6.695 1 77.62 583 GLN B O 1
ATOM 12596 N N . ALA B 1 584 ? 16.359 18.016 -5.859 1 79.12 584 ALA B N 1
ATOM 12597 C CA . ALA B 1 584 ? 15.625 16.812 -5.473 1 79.12 584 ALA B CA 1
ATOM 12598 C C . ALA B 1 584 ? 15.203 16 -6.699 1 79.12 584 ALA B C 1
ATOM 12600 O O . ALA B 1 584 ? 15.273 14.773 -6.691 1 79.12 584 ALA B O 1
ATOM 12601 N N . ASP B 1 585 ? 14.875 16.75 -7.77 1 83.5 585 ASP B N 1
ATOM 12602 C CA . ASP B 1 585 ? 14.5 16.078 -9.008 1 83.5 585 ASP B CA 1
ATOM 12603 C C . ASP B 1 585 ? 15.703 15.391 -9.641 1 83.5 585 ASP B C 1
ATOM 12605 O O . ASP B 1 585 ? 15.578 14.312 -10.227 1 83.5 585 ASP B O 1
ATOM 12609 N N . PHE B 1 586 ? 16.75 16.031 -9.539 1 85.56 586 PHE B N 1
ATOM 12610 C CA . PHE B 1 586 ? 17.969 15.445 -10.062 1 85.56 586 PHE B CA 1
ATOM 12611 C C . PHE B 1 586 ? 18.312 14.164 -9.305 1 85.56 586 PHE B C 1
ATOM 12613 O O . PHE B 1 586 ? 18.578 13.125 -9.922 1 85.56 586 PHE B O 1
ATOM 12620 N N . ASP B 1 587 ? 18.25 14.211 -8 1 85.25 587 ASP B N 1
ATOM 12621 C CA . ASP B 1 587 ? 18.609 13.062 -7.18 1 85.25 587 ASP B CA 1
ATOM 12622 C C . ASP B 1 587 ? 17.625 11.906 -7.398 1 85.25 587 ASP B C 1
ATOM 12624 O O . ASP B 1 587 ? 18.031 10.742 -7.422 1 85.25 587 ASP B O 1
ATOM 12628 N N . ASN B 1 588 ? 16.453 12.297 -7.527 1 87.38 588 ASN B N 1
ATOM 12629 C CA . ASN B 1 588 ? 15.453 11.25 -7.738 1 87.38 588 ASN B CA 1
ATOM 12630 C C . ASN B 1 588 ? 15.641 10.555 -9.078 1 87.38 588 ASN B C 1
ATOM 12632 O O . ASN B 1 588 ? 15.617 9.32 -9.156 1 87.38 588 ASN B O 1
ATOM 12636 N N . SER B 1 589 ? 15.812 11.367 -10.164 1 89.94 589 SER B N 1
ATOM 12637 C CA . SER B 1 589 ? 16.016 10.781 -11.492 1 89.94 589 SER B CA 1
ATOM 12638 C C . SER B 1 589 ? 17.312 10 -11.562 1 89.94 589 SER B C 1
ATOM 12640 O O . SER B 1 589 ? 17.359 8.914 -12.148 1 89.94 589 SER B O 1
ATOM 12642 N N . TYR B 1 590 ? 18.297 10.5 -10.93 1 91.62 590 TYR B N 1
ATOM 12643 C CA . TYR B 1 590 ? 19.594 9.812 -10.898 1 91.62 590 TYR B CA 1
ATOM 12644 C C . TYR B 1 590 ? 19.484 8.508 -10.125 1 91.62 590 TYR B C 1
ATOM 12646 O O . TYR B 1 590 ? 19.984 7.473 -10.57 1 91.62 590 TYR B O 1
ATOM 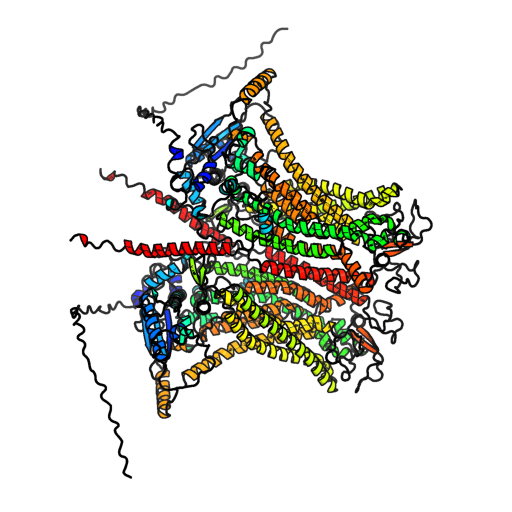12654 N N . THR B 1 591 ? 18.875 8.539 -8.961 1 91.44 591 THR B N 1
ATOM 12655 C CA . THR B 1 591 ? 18.719 7.352 -8.117 1 91.44 591 THR B CA 1
ATOM 12656 C C . THR B 1 591 ? 17.938 6.27 -8.852 1 91.44 591 THR B C 1
ATOM 12658 O O . THR B 1 591 ? 18.312 5.098 -8.836 1 91.44 591 THR B O 1
ATOM 12661 N N . PHE B 1 592 ? 16.938 6.691 -9.531 1 90.19 592 PHE B N 1
ATOM 12662 C CA . PHE B 1 592 ? 16.094 5.727 -10.227 1 90.19 592 PHE B CA 1
ATOM 12663 C C . PHE B 1 592 ? 16.844 5.055 -11.359 1 90.19 592 PHE B C 1
ATOM 12665 O O . PHE B 1 592 ? 16.766 3.84 -11.539 1 90.19 592 PHE B O 1
ATOM 12672 N N . LYS B 1 593 ? 17.641 5.801 -12.102 1 92.56 593 LYS B N 1
ATOM 12673 C CA . LYS B 1 593 ? 18.391 5.27 -13.242 1 92.56 593 LYS B CA 1
ATOM 12674 C C . LYS B 1 593 ? 19.5 4.332 -12.789 1 92.56 593 LYS B C 1
ATOM 12676 O O . LYS B 1 593 ? 19.625 3.223 -13.312 1 92.56 593 LYS B O 1
ATOM 12681 N N . VAL B 1 594 ? 20.156 4.762 -11.805 1 94 594 VAL B N 1
ATOM 12682 C CA . VAL B 1 594 ? 21.281 3.953 -11.352 1 94 594 VAL B CA 1
ATOM 12683 C C . VAL B 1 594 ? 20.766 2.695 -10.656 1 94 594 VAL B C 1
ATOM 12685 O O . VAL B 1 594 ? 21.312 1.605 -10.844 1 94 594 VAL B O 1
ATOM 12688 N N . PHE B 1 595 ? 19.688 2.77 -9.984 1 93.88 595 PHE B N 1
ATOM 12689 C CA . PHE B 1 595 ? 19.141 1.616 -9.273 1 93.88 595 PHE B CA 1
ATOM 12690 C C . PHE B 1 595 ? 18.609 0.583 -10.258 1 93.88 595 PHE B C 1
ATOM 12692 O O . PHE B 1 595 ? 18.844 -0.616 -10.094 1 93.88 595 PHE B O 1
ATOM 12699 N N . LEU B 1 596 ? 17.891 1.072 -11.164 1 92.06 596 LEU B N 1
ATOM 12700 C CA . LEU B 1 596 ? 17.312 0.151 -12.133 1 92.06 596 LEU B CA 1
ATOM 12701 C C . LEU B 1 596 ? 18.406 -0.632 -12.859 1 92.06 596 LEU B C 1
ATOM 12703 O O . LEU B 1 596 ? 18.266 -1.842 -13.062 1 92.06 596 LEU B O 1
ATOM 12707 N N . PHE B 1 597 ? 19.406 0.037 -13.195 1 93.56 597 PHE B N 1
ATOM 12708 C CA . PHE B 1 597 ? 20.5 -0.624 -13.898 1 93.56 597 PHE B CA 1
ATOM 12709 C C . PHE B 1 597 ? 21.219 -1.6 -12.977 1 93.56 597 PHE B C 1
ATOM 12711 O O . PHE B 1 597 ? 21.5 -2.738 -13.359 1 93.56 597 PHE B O 1
ATOM 12718 N N . GLN B 1 598 ? 21.562 -1.174 -11.836 1 94.31 598 GLN B N 1
ATOM 12719 C CA . GLN B 1 598 ? 22.297 -2.047 -10.93 1 94.31 598 GLN B CA 1
ATOM 12720 C C . GLN B 1 598 ? 21.438 -3.213 -10.461 1 94.31 598 GLN B C 1
ATOM 12722 O O . GLN B 1 598 ? 21.938 -4.316 -10.234 1 94.31 598 GLN B O 1
ATOM 12727 N N . PHE B 1 599 ? 20.188 -2.992 -10.344 1 93.5 599 PHE B N 1
ATOM 12728 C CA . PHE B 1 599 ? 19.266 -4.07 -10.008 1 93.5 599 PHE B CA 1
ATOM 12729 C C . PHE B 1 599 ? 19.281 -5.156 -11.078 1 93.5 599 PHE B C 1
ATOM 12731 O O . PHE B 1 599 ? 19.391 -6.344 -10.766 1 93.5 599 PHE B O 1
ATOM 12738 N N . ALA B 1 600 ? 19.234 -4.73 -12.273 1 93.81 600 ALA B N 1
ATOM 12739 C CA . ALA B 1 600 ? 19.281 -5.684 -13.383 1 93.81 600 ALA B CA 1
ATOM 12740 C C . ALA B 1 600 ? 20.641 -6.363 -13.461 1 93.81 600 ALA B C 1
ATOM 12742 O O . ALA B 1 600 ? 20.734 -7.566 -13.727 1 93.81 600 ALA B O 1
ATOM 12743 N N . ASN B 1 601 ? 21.594 -5.598 -13.188 1 94.88 601 ASN B N 1
ATOM 12744 C CA . ASN B 1 601 ? 22.953 -6.109 -13.336 1 94.88 601 ASN B CA 1
ATOM 12745 C C . ASN B 1 601 ? 23.281 -7.152 -12.266 1 94.88 601 ASN B C 1
ATOM 12747 O O . ASN B 1 601 ? 23.922 -8.164 -12.562 1 94.88 601 ASN B O 1
ATOM 12751 N N . TYR B 1 602 ? 22.844 -6.969 -11.094 1 95.5 602 TYR B N 1
ATOM 12752 C CA . TYR B 1 602 ? 23.188 -7.879 -10.008 1 95.5 602 TYR B CA 1
ATOM 12753 C C . TYR B 1 602 ? 22.25 -9.086 -10 1 95.5 602 TYR B C 1
ATOM 12755 O O . TYR B 1 602 ? 22.672 -10.203 -9.68 1 95.5 602 TYR B O 1
ATOM 12763 N N . TYR B 1 603 ? 20.984 -8.938 -10.391 1 95.56 603 TYR B N 1
ATOM 12764 C CA . TYR B 1 603 ? 20.016 -9.984 -10.109 1 95.56 603 TYR B CA 1
ATOM 12765 C C . TYR B 1 603 ? 19.641 -10.734 -11.375 1 95.56 603 TYR B C 1
ATOM 12767 O O . TYR B 1 603 ? 19.016 -11.805 -11.32 1 95.56 603 TYR B O 1
ATOM 12775 N N . SER B 1 604 ? 20.047 -10.305 -12.586 1 94.62 604 SER B N 1
ATOM 12776 C CA . SER B 1 604 ? 19.641 -10.953 -13.828 1 94.62 604 SER B CA 1
ATOM 12777 C C . SER B 1 604 ? 20.203 -12.367 -13.93 1 94.62 604 SER B C 1
ATOM 12779 O O . SER B 1 604 ? 19.5 -13.289 -14.352 1 94.62 604 SER B O 1
ATOM 12781 N N . SER B 1 605 ? 21.391 -12.516 -13.5 1 94.44 605 SER B N 1
ATOM 12782 C CA . SER B 1 605 ? 21.984 -13.852 -13.555 1 94.44 605 SER B CA 1
ATOM 12783 C C . SER B 1 605 ? 21.297 -14.805 -12.586 1 94.44 605 SER B C 1
ATOM 12785 O O . SER B 1 605 ? 21.141 -15.992 -12.875 1 94.44 605 SER B O 1
ATOM 12787 N N . LEU B 1 606 ? 20.891 -14.305 -11.461 1 95.19 606 LEU B N 1
ATOM 12788 C CA . LEU B 1 606 ? 20.188 -15.117 -10.477 1 95.19 606 LEU B CA 1
ATOM 12789 C C . LEU B 1 606 ? 18.812 -15.523 -11.008 1 95.19 606 LEU B C 1
ATOM 12791 O O . LEU B 1 606 ? 18.391 -16.672 -10.812 1 95.19 606 LEU B O 1
ATOM 12795 N N . PHE B 1 607 ? 18.156 -14.664 -11.773 1 94.75 607 PHE B N 1
ATOM 12796 C CA . PHE B 1 607 ? 16.859 -14.969 -12.367 1 94.75 607 PHE B CA 1
ATOM 12797 C C . PHE B 1 607 ? 17 -16.047 -13.438 1 94.75 607 PHE B C 1
ATOM 12799 O O . PHE B 1 607 ? 16.141 -16.938 -13.539 1 94.75 607 PHE B O 1
ATOM 12806 N N . TYR B 1 608 ? 18.047 -16.031 -14.148 1 94 608 TYR B N 1
ATOM 12807 C CA . TYR B 1 608 ? 18.25 -17.031 -15.195 1 94 608 TYR B CA 1
ATOM 12808 C C . TYR B 1 608 ? 18.453 -18.422 -14.602 1 94 608 TYR B C 1
ATOM 12810 O O . TYR B 1 608 ? 17.797 -19.375 -15.023 1 94 608 TYR B O 1
ATOM 12818 N N . ILE B 1 609 ? 19.266 -18.469 -13.594 1 93.44 609 ILE B N 1
ATOM 12819 C CA . ILE B 1 609 ? 19.578 -19.766 -13.016 1 93.44 609 ILE B CA 1
ATOM 12820 C C . ILE B 1 609 ? 18.359 -20.312 -12.273 1 93.44 609 ILE B C 1
ATOM 12822 O O . ILE B 1 609 ? 18.078 -21.5 -12.344 1 93.44 609 ILE B O 1
ATOM 12826 N N . ALA B 1 610 ? 17.625 -19.422 -11.688 1 93.88 610 ALA B N 1
ATOM 12827 C CA . ALA B 1 610 ? 16.516 -19.844 -10.852 1 93.88 610 ALA B CA 1
ATOM 12828 C C . ALA B 1 610 ? 15.32 -20.281 -11.703 1 93.88 610 ALA B C 1
ATOM 12830 O O . ALA B 1 610 ? 14.68 -21.297 -11.422 1 93.88 610 ALA B O 1
ATOM 12831 N N . PHE B 1 611 ? 15.086 -19.625 -12.875 1 92.31 611 PHE B N 1
ATOM 12832 C CA . PHE B 1 611 ? 13.789 -19.859 -13.5 1 92.31 611 PHE B CA 1
ATOM 12833 C C . PHE B 1 611 ? 13.945 -20.297 -14.945 1 92.31 611 PHE B C 1
ATOM 12835 O O . PHE B 1 611 ? 13.031 -20.891 -15.523 1 92.31 611 PHE B O 1
ATOM 12842 N N . PHE B 1 612 ? 15.078 -20.094 -15.57 1 90.06 612 PHE B N 1
ATOM 12843 C CA . PHE B 1 612 ? 15.141 -20.328 -17 1 90.06 612 PHE B CA 1
ATOM 12844 C C . PHE B 1 612 ? 16.094 -21.469 -17.328 1 90.06 612 PHE B C 1
ATOM 12846 O O . PHE B 1 612 ? 15.859 -22.234 -18.266 1 90.06 612 PHE B O 1
ATOM 12853 N N . LYS B 1 613 ? 17.062 -21.703 -16.609 1 89.75 613 LYS B N 1
ATOM 12854 C CA . LYS B 1 613 ? 18.094 -22.703 -16.922 1 89.75 613 LYS B CA 1
ATOM 12855 C C . LYS B 1 613 ? 17.484 -24.109 -16.969 1 89.75 613 LYS B C 1
ATOM 12857 O O . LYS B 1 613 ? 17.734 -24.859 -17.906 1 89.75 613 LYS B O 1
ATOM 12862 N N . GLY B 1 614 ? 16.672 -24.375 -15.984 1 83 614 GLY B N 1
ATOM 12863 C CA . GLY B 1 614 ? 16.078 -25.703 -15.914 1 83 614 GLY B CA 1
ATOM 12864 C C . GLY B 1 614 ? 15.023 -25.953 -16.969 1 83 614 GLY B C 1
ATOM 12865 O O . GLY B 1 614 ? 14.828 -27.078 -17.422 1 83 614 GLY B O 1
ATOM 12866 N N . VAL B 1 615 ? 14.422 -24.969 -17.5 1 83 615 VAL B N 1
ATOM 12867 C CA . VAL B 1 615 ? 13.289 -25.109 -18.406 1 83 615 VAL B CA 1
ATOM 12868 C C . VAL B 1 615 ? 13.781 -25.109 -19.859 1 83 615 VAL B C 1
ATOM 12870 O O . VAL B 1 615 ? 13.195 -25.766 -20.719 1 83 615 VAL B O 1
ATOM 12873 N N . LEU B 1 616 ? 14.898 -24.594 -20.094 1 81.62 616 LEU B N 1
ATOM 12874 C CA . LEU B 1 616 ? 15.367 -24.438 -21.469 1 81.62 616 LEU B CA 1
ATOM 12875 C C . LEU B 1 616 ? 16.141 -25.656 -21.922 1 81.62 616 LEU B C 1
ATOM 12877 O O . LEU B 1 616 ? 16.281 -25.906 -23.109 1 81.62 616 LEU B O 1
ATOM 12881 N N . SER B 1 617 ? 16.703 -26.422 -21.016 1 75.75 617 SER B N 1
ATOM 12882 C CA . SER B 1 617 ? 17.453 -27.625 -21.375 1 75.75 617 SER B CA 1
ATOM 12883 C C . SER B 1 617 ? 16.984 -28.828 -20.578 1 75.75 617 SER B C 1
ATOM 12885 O O . SER B 1 617 ? 17.625 -29.219 -19.594 1 75.75 617 SER B O 1
ATOM 12887 N N . GLN B 1 618 ? 15.906 -29.438 -21.062 1 72.94 618 GLN B N 1
ATOM 12888 C CA . GLN B 1 618 ? 15.367 -30.531 -20.25 1 72.94 618 GLN B CA 1
ATOM 12889 C C . GLN B 1 618 ? 15.656 -31.891 -20.906 1 72.94 618 GLN B C 1
ATOM 12891 O O . GLN B 1 618 ? 15.93 -32.875 -20.203 1 72.94 618 GLN B O 1
ATOM 12896 N N . LEU B 1 619 ? 15.727 -31.906 -22.219 1 81.94 619 LEU B N 1
ATOM 12897 C CA . LEU B 1 619 ? 15.805 -33.188 -22.875 1 81.94 619 LEU B CA 1
ATOM 12898 C C . LEU B 1 619 ? 17.219 -33.469 -23.375 1 81.94 619 LEU B C 1
ATOM 12900 O O . LEU B 1 619 ? 17.875 -32.594 -23.938 1 81.94 619 LEU B O 1
ATOM 12904 N N . PRO B 1 620 ? 17.656 -34.656 -22.984 1 83 620 PRO B N 1
ATOM 12905 C CA . PRO B 1 620 ? 18.969 -35.062 -23.484 1 83 620 PRO B CA 1
ATOM 12906 C C . PRO B 1 620 ? 18.953 -35.438 -24.969 1 83 620 PRO B C 1
ATOM 12908 O O . PRO B 1 620 ? 17.891 -35.75 -25.516 1 83 620 PRO B O 1
ATOM 12911 N N . GLY B 1 621 ? 19.953 -35.281 -25.688 1 75.94 621 GLY B N 1
ATOM 12912 C CA . GLY B 1 621 ? 20.078 -35.75 -27.047 1 75.94 621 GLY B CA 1
ATOM 12913 C C . GLY B 1 621 ? 19.953 -34.656 -28.078 1 75.94 621 GLY B C 1
ATOM 12914 O O . GLY B 1 621 ? 19.797 -33.5 -27.734 1 75.94 621 GLY B O 1
ATOM 12915 N N . HIS B 1 622 ? 20.266 -34.969 -29.297 1 66.5 622 HIS B N 1
ATOM 12916 C CA . HIS B 1 622 ? 20.328 -34 -30.391 1 66.5 622 HIS B CA 1
ATOM 12917 C C . HIS B 1 622 ? 19.156 -34.156 -31.344 1 66.5 622 HIS B C 1
ATOM 12919 O O . HIS B 1 622 ? 19.219 -33.719 -32.5 1 66.5 622 HIS B O 1
ATOM 12925 N N . LYS B 1 623 ? 18.047 -34.562 -30.797 1 62.38 623 LYS B N 1
ATOM 12926 C CA . LYS B 1 623 ? 17 -34.656 -31.812 1 62.38 623 LYS B CA 1
ATOM 12927 C C . LYS B 1 623 ? 16.438 -33.281 -32.156 1 62.38 623 LYS B C 1
ATOM 12929 O O . LYS B 1 623 ? 16.406 -32.406 -31.328 1 62.38 623 LYS B O 1
ATOM 12934 N N . ASP B 1 624 ? 16.344 -32.875 -33.344 1 53.66 624 ASP B N 1
ATOM 12935 C CA . ASP B 1 624 ? 15.922 -31.578 -33.875 1 53.66 624 ASP B CA 1
ATOM 12936 C C . ASP B 1 624 ? 14.656 -31.078 -33.188 1 53.66 624 ASP B C 1
ATOM 12938 O O . ASP B 1 624 ? 14.516 -29.891 -32.938 1 53.66 624 ASP B O 1
ATOM 12942 N N . ASN B 1 625 ? 13.688 -31.922 -33.062 1 55.47 625 ASN B N 1
ATOM 12943 C CA . ASN B 1 625 ? 12.398 -31.438 -32.594 1 55.47 625 ASN B CA 1
ATOM 12944 C C . ASN B 1 625 ? 12.18 -31.719 -31.109 1 55.47 625 ASN B C 1
ATOM 12946 O O . ASN B 1 625 ? 11.086 -32.125 -30.703 1 55.47 625 ASN B O 1
ATOM 12950 N N . ASP B 1 626 ? 13.367 -31.484 -30.344 1 61.97 626 ASP B N 1
ATOM 12951 C CA . ASP B 1 626 ? 13.242 -31.938 -28.969 1 61.97 626 ASP B CA 1
ATOM 12952 C C . ASP B 1 626 ? 12.758 -30.812 -28.062 1 61.97 626 ASP B C 1
ATOM 12954 O O . ASP B 1 626 ? 12.453 -31.031 -26.891 1 61.97 626 ASP B O 1
ATOM 12958 N N . GLY B 1 627 ? 12.391 -29.609 -28.562 1 65.06 627 GLY B N 1
ATOM 12959 C CA . GLY B 1 627 ? 11.852 -28.516 -27.75 1 65.06 627 GLY B CA 1
ATOM 12960 C C . GLY B 1 627 ? 12.922 -27.766 -26.984 1 65.06 627 GLY B C 1
ATOM 12961 O O . GLY B 1 627 ? 12.633 -26.766 -26.328 1 65.06 627 GLY B O 1
ATOM 12962 N N . ASN B 1 628 ? 14.32 -28.219 -27.109 1 71.38 628 ASN B N 1
ATOM 12963 C CA . ASN B 1 628 ? 15.414 -27.547 -26.422 1 71.38 628 ASN B CA 1
ATOM 12964 C C . ASN B 1 628 ? 15.859 -26.297 -27.188 1 71.38 628 ASN B C 1
ATOM 12966 O O . ASN B 1 628 ? 15.781 -26.266 -28.422 1 71.38 628 ASN B O 1
ATOM 12970 N N . VAL B 1 629 ? 16.172 -25.281 -26.422 1 77.62 629 VAL B N 1
ATOM 12971 C CA . VAL B 1 629 ? 16.75 -24.094 -27.047 1 77.62 629 VAL B CA 1
ATOM 12972 C C . VAL B 1 629 ? 18.234 -24.344 -27.328 1 77.62 629 VAL B C 1
ATOM 12974 O O . VAL B 1 629 ? 18.969 -24.781 -26.438 1 77.62 629 VAL B O 1
ATOM 12977 N N . LYS B 1 630 ? 18.625 -24.25 -28.594 1 79.88 630 LYS B N 1
ATOM 12978 C CA . LYS B 1 630 ? 20 -24.516 -29 1 79.88 630 LYS B CA 1
ATOM 12979 C C . LYS B 1 630 ? 20.688 -23.25 -29.5 1 79.88 630 LYS B C 1
ATOM 12981 O O . LYS B 1 630 ? 20.047 -22.359 -30.078 1 79.88 630 LYS B O 1
ATOM 12986 N N . ILE B 1 631 ? 21.906 -23.156 -28.953 1 77.19 631 ILE B N 1
ATOM 12987 C CA . ILE B 1 631 ? 22.734 -22.047 -29.453 1 77.19 631 ILE B CA 1
ATOM 12988 C C . ILE B 1 631 ? 23.797 -22.594 -30.406 1 77.19 631 ILE B C 1
ATOM 12990 O O . ILE B 1 631 ? 24.625 -23.406 -30 1 77.19 631 ILE B O 1
ATOM 12994 N N . ALA B 1 632 ? 23.828 -22.219 -31.594 1 76.88 632 ALA B N 1
ATOM 12995 C CA . ALA B 1 632 ? 24.781 -22.672 -32.594 1 76.88 632 ALA B CA 1
ATOM 12996 C C . ALA B 1 632 ? 24.781 -24.188 -32.719 1 76.88 632 ALA B C 1
ATOM 12998 O O . ALA B 1 632 ? 25.828 -24.812 -32.812 1 76.88 632 ALA B O 1
ATOM 12999 N N . GLY B 1 633 ? 23.641 -24.812 -32.438 1 73.69 633 GLY B N 1
ATOM 13000 C CA . GLY B 1 633 ? 23.469 -26.25 -32.594 1 73.69 633 GLY B CA 1
ATOM 13001 C C . GLY B 1 633 ? 23.75 -27.016 -31.328 1 73.69 633 GLY B C 1
ATOM 13002 O O . GLY B 1 633 ? 23.531 -28.234 -31.281 1 73.69 633 GLY B O 1
ATOM 13003 N N . TYR B 1 634 ? 24.266 -26.328 -30.344 1 75.88 634 TYR B N 1
ATOM 13004 C CA . TYR B 1 634 ? 24.594 -27.016 -29.109 1 75.88 634 TYR B CA 1
ATOM 13005 C C . TYR B 1 634 ? 23.547 -26.719 -28.031 1 75.88 634 TYR B C 1
ATOM 13007 O O . TYR B 1 634 ? 23.062 -25.594 -27.922 1 75.88 634 TYR B O 1
ATOM 13015 N N . ARG B 1 635 ? 23.281 -27.781 -27.375 1 81.25 635 ARG B N 1
ATOM 13016 C CA . ARG B 1 635 ? 22.328 -27.656 -26.281 1 81.25 635 ARG B CA 1
ATOM 13017 C C . ARG B 1 635 ? 22.891 -26.797 -25.156 1 81.25 635 ARG B C 1
ATOM 13019 O O . ARG B 1 635 ? 24.109 -26.766 -24.938 1 81.25 635 ARG B O 1
ATOM 13026 N N . LEU B 1 636 ? 22.031 -26.125 -24.453 1 84.31 636 LEU B N 1
ATOM 13027 C CA . LEU B 1 636 ? 22.422 -25.312 -23.312 1 84.31 636 LEU B CA 1
ATOM 13028 C C . LEU B 1 636 ? 22.766 -26.188 -22.109 1 84.31 636 LEU B C 1
ATOM 13030 O O . LEU B 1 636 ? 22.438 -27.375 -22.094 1 84.31 636 LEU B O 1
ATOM 13034 N N . GLU B 1 637 ? 23.5 -25.578 -21.219 1 81.94 637 GLU B N 1
ATOM 13035 C CA . GLU B 1 637 ? 23.859 -26.328 -20.031 1 81.94 637 GLU B CA 1
ATOM 13036 C C . GLU B 1 637 ? 22.641 -26.672 -19.188 1 81.94 637 GLU B C 1
ATOM 13038 O O . GLU B 1 637 ? 21.797 -25.797 -18.938 1 81.94 637 GLU B O 1
ATOM 13043 N N . GLY B 1 638 ? 22.5 -27.906 -18.891 1 81.12 638 GLY B N 1
ATOM 13044 C CA . GLY B 1 638 ? 21.406 -28.328 -18.031 1 81.12 638 GLY B CA 1
ATOM 13045 C C . GLY B 1 638 ? 21.75 -28.281 -16.562 1 81.12 638 GLY B C 1
ATOM 13046 O O . GLY B 1 638 ? 22.812 -27.766 -16.172 1 81.12 638 GLY B O 1
ATOM 13047 N N . CYS B 1 639 ? 20.859 -28.688 -15.766 1 85.44 639 CYS B N 1
ATOM 13048 C CA . CYS B 1 639 ? 21.062 -28.75 -14.32 1 85.44 639 CYS B CA 1
ATOM 13049 C C . CYS B 1 639 ? 21.594 -30.109 -13.906 1 85.44 639 CYS B C 1
ATOM 13051 O O . CYS B 1 639 ? 21.469 -31.094 -14.648 1 85.44 639 CYS B O 1
ATOM 13053 N N . ASP B 1 640 ? 22.297 -30.094 -12.766 1 83.88 640 ASP B N 1
ATOM 13054 C CA . ASP B 1 640 ? 22.688 -31.375 -12.164 1 83.88 640 ASP B CA 1
ATOM 13055 C C . ASP B 1 640 ? 21.469 -32.25 -11.859 1 83.88 640 ASP B C 1
ATOM 13057 O O . ASP B 1 640 ? 20.344 -31.719 -11.758 1 83.88 640 ASP B O 1
ATOM 13061 N N . PRO B 1 641 ? 21.703 -33.531 -11.891 1 82.5 641 PRO B N 1
ATOM 13062 C CA . PRO B 1 641 ? 20.562 -34.406 -11.586 1 82.5 641 PRO B CA 1
ATOM 13063 C C . PRO B 1 641 ? 19.922 -34.125 -10.234 1 82.5 641 PRO B C 1
ATOM 13065 O O . PRO B 1 641 ? 18.75 -34.438 -10.016 1 82.5 641 PRO B O 1
ATOM 13068 N N . ALA B 1 642 ? 20.719 -33.531 -9.383 1 81.19 642 ALA B N 1
ATOM 13069 C CA . ALA B 1 642 ? 20.188 -33.156 -8.078 1 81.19 642 ALA B CA 1
ATOM 13070 C C . ALA B 1 642 ? 19.484 -31.812 -8.133 1 81.19 642 ALA B C 1
ATOM 13072 O O . ALA B 1 642 ? 18.875 -31.375 -7.148 1 81.19 642 ALA B O 1
ATOM 13073 N N . GLY B 1 643 ? 19.5 -31.094 -9.234 1 83.38 643 GLY B N 1
ATOM 13074 C CA . GLY B 1 643 ? 18.812 -29.828 -9.383 1 83.38 643 GLY B CA 1
ATOM 13075 C C . GLY B 1 643 ? 19.766 -28.656 -9.586 1 83.38 643 GLY B C 1
ATOM 13076 O O . GLY B 1 643 ? 20.984 -28.828 -9.523 1 83.38 643 GLY B O 1
ATOM 13077 N N . CYS B 1 644 ? 19.156 -27.484 -9.805 1 87.62 644 CYS B N 1
ATOM 13078 C CA . CYS B 1 644 ? 19.938 -26.281 -10.047 1 87.62 644 CYS B CA 1
ATOM 13079 C C . CYS B 1 644 ? 20.016 -25.406 -8.797 1 87.62 644 CYS B C 1
ATOM 13081 O O . CYS B 1 644 ? 20.438 -24.266 -8.859 1 87.62 644 CYS B O 1
ATOM 13083 N N . PHE B 1 645 ? 19.625 -25.906 -7.688 1 91.94 645 PHE B N 1
ATOM 13084 C CA . PHE B 1 645 ? 19.516 -25.109 -6.473 1 91.94 645 PHE B CA 1
ATOM 13085 C C . PHE B 1 645 ? 20.891 -24.719 -5.957 1 91.94 645 PHE B C 1
ATOM 13087 O O . PHE B 1 645 ? 21.094 -23.578 -5.535 1 91.94 645 PHE B O 1
ATOM 13094 N N . VAL B 1 646 ? 21.891 -25.578 -6.027 1 92.75 646 VAL B N 1
ATOM 13095 C CA . VAL B 1 646 ? 23.234 -25.328 -5.508 1 92.75 646 VAL B CA 1
ATOM 13096 C C . VAL B 1 646 ? 23.922 -24.25 -6.348 1 92.75 646 VAL B C 1
ATOM 13098 O O . VAL B 1 646 ? 24.672 -23.422 -5.82 1 92.75 646 VAL B O 1
ATOM 13101 N N . GLU B 1 647 ? 23.688 -24.312 -7.625 1 93.31 647 GLU B N 1
ATOM 13102 C CA . GLU B 1 647 ? 24.266 -23.281 -8.484 1 93.31 647 GLU B CA 1
ATOM 13103 C C . GLU B 1 647 ? 23.734 -21.906 -8.117 1 93.31 647 GLU B C 1
ATOM 13105 O O . GLU B 1 647 ? 24.484 -20.922 -8.172 1 93.31 647 GLU B O 1
ATOM 13110 N N . LEU B 1 648 ? 22.484 -21.844 -7.801 1 94.31 648 LEU B N 1
ATOM 13111 C CA . LEU B 1 648 ? 21.891 -20.578 -7.367 1 94.31 648 LEU B CA 1
ATOM 13112 C C . LEU B 1 648 ? 22.531 -20.109 -6.07 1 94.31 648 LEU B C 1
ATOM 13114 O O . LEU B 1 648 ? 22.812 -18.906 -5.918 1 94.31 648 LEU B O 1
ATOM 13118 N N . VAL B 1 649 ? 22.828 -21 -5.145 1 95.12 649 VAL B N 1
ATOM 13119 C CA . VAL B 1 649 ? 23.438 -20.672 -3.863 1 95.12 649 VAL B CA 1
ATOM 13120 C C . VAL B 1 649 ? 24.844 -20.125 -4.098 1 95.12 649 VAL B C 1
ATOM 13122 O O . VAL B 1 649 ? 25.234 -19.109 -3.52 1 95.12 649 VAL B O 1
ATOM 13125 N N . ILE B 1 650 ? 25.578 -20.766 -4.973 1 95.12 650 ILE B N 1
ATOM 13126 C CA . ILE B 1 650 ? 26.953 -20.375 -5.25 1 95.12 650 ILE B CA 1
ATOM 13127 C C . ILE B 1 650 ? 26.953 -19 -5.91 1 95.12 650 ILE B C 1
ATOM 13129 O O . ILE B 1 650 ? 27.734 -18.125 -5.52 1 95.12 650 ILE B O 1
ATOM 13133 N N . GLN B 1 651 ? 26.094 -18.859 -6.887 1 95.5 651 GLN B N 1
ATOM 13134 C CA . GLN B 1 651 ? 26.016 -17.578 -7.574 1 95.5 651 GLN B CA 1
ATOM 13135 C C . GLN B 1 651 ? 25.656 -16.453 -6.602 1 95.5 651 GLN B C 1
ATOM 13137 O O . GLN B 1 651 ? 26.266 -15.391 -6.629 1 95.5 651 GLN B O 1
ATOM 13142 N N . LEU B 1 652 ? 24.734 -16.703 -5.734 1 95.44 652 LEU B N 1
ATOM 13143 C CA . LEU B 1 652 ? 24.281 -15.695 -4.773 1 95.44 652 LEU B CA 1
ATOM 13144 C C . LEU B 1 652 ? 25.375 -15.391 -3.75 1 95.44 652 LEU B C 1
ATOM 13146 O O . LEU B 1 652 ? 25.625 -14.227 -3.439 1 95.44 652 LEU B O 1
ATOM 13150 N N . ALA B 1 653 ? 26.031 -16.344 -3.242 1 95.56 653 ALA B N 1
ATOM 13151 C CA . ALA B 1 653 ? 27.062 -16.172 -2.225 1 95.56 653 ALA B CA 1
ATOM 13152 C C . ALA B 1 653 ? 28.266 -15.398 -2.771 1 95.56 653 ALA B C 1
ATOM 13154 O O . ALA B 1 653 ? 28.75 -14.461 -2.129 1 95.56 653 ALA B O 1
ATOM 13155 N N . ILE B 1 654 ? 28.609 -15.695 -3.975 1 96.38 654 ILE B N 1
ATOM 13156 C CA . ILE B 1 654 ? 29.781 -15.062 -4.547 1 96.38 654 ILE B CA 1
ATOM 13157 C C . ILE B 1 654 ? 29.469 -13.617 -4.918 1 96.38 654 ILE B C 1
ATOM 13159 O O . ILE B 1 654 ? 30.266 -12.711 -4.652 1 96.38 654 ILE B O 1
ATOM 13163 N N . ILE B 1 655 ? 28.328 -13.422 -5.43 1 95.56 655 ILE B N 1
ATOM 13164 C CA . ILE B 1 655 ? 27.984 -12.07 -5.848 1 95.56 655 ILE B CA 1
ATOM 13165 C C . ILE B 1 655 ? 27.75 -11.195 -4.621 1 95.56 655 ILE B C 1
ATOM 13167 O O . ILE B 1 655 ? 28.25 -10.078 -4.547 1 95.56 655 ILE B O 1
ATOM 13171 N N . MET B 1 656 ? 27.047 -11.664 -3.68 1 95.56 656 MET B N 1
ATOM 13172 C CA . MET B 1 656 ? 26.719 -10.859 -2.506 1 95.56 656 MET B CA 1
ATOM 13173 C C . MET B 1 656 ? 27.969 -10.602 -1.659 1 95.56 656 MET B C 1
ATOM 13175 O O . MET B 1 656 ? 28.281 -9.453 -1.35 1 95.56 656 MET B O 1
ATOM 13179 N N . CYS B 1 657 ? 28.703 -11.672 -1.328 1 94.5 657 CYS B N 1
ATOM 13180 C CA . CYS B 1 657 ? 29.891 -11.523 -0.484 1 94.5 657 CYS B CA 1
ATOM 13181 C C . CYS B 1 657 ? 31.031 -10.859 -1.248 1 94.5 657 CYS B C 1
ATOM 13183 O O . CYS B 1 657 ? 31.766 -10.055 -0.688 1 94.5 657 CYS B O 1
ATOM 13185 N N . GLY B 1 658 ? 31.094 -11.234 -2.549 1 94.06 658 GLY B N 1
ATOM 13186 C CA . GLY B 1 658 ? 32.125 -10.609 -3.361 1 94.06 658 GLY B CA 1
ATOM 13187 C C . GLY B 1 658 ? 31.938 -9.109 -3.51 1 94.06 658 GLY B C 1
ATOM 13188 O O . GLY B 1 658 ? 32.906 -8.352 -3.414 1 94.06 658 GLY B O 1
ATOM 13189 N N . LYS B 1 659 ? 30.75 -8.672 -3.699 1 92.94 659 LYS B N 1
ATOM 13190 C CA . LYS B 1 659 ? 30.469 -7.246 -3.818 1 92.94 659 LYS B CA 1
ATOM 13191 C C . LYS B 1 659 ? 30.766 -6.516 -2.514 1 92.94 659 LYS B C 1
ATOM 13193 O O . LYS B 1 659 ? 31.359 -5.43 -2.527 1 92.94 659 LYS B O 1
ATOM 13198 N N . GLN B 1 660 ? 30.391 -7.07 -1.43 1 90.25 660 GLN B N 1
ATOM 13199 C CA . GLN B 1 660 ? 30.594 -6.434 -0.13 1 90.25 660 GLN B CA 1
ATOM 13200 C C . GLN B 1 660 ? 32.062 -6.359 0.228 1 90.25 660 GLN B C 1
ATOM 13202 O O . GLN B 1 660 ? 32.531 -5.352 0.764 1 90.25 660 GLN B O 1
ATOM 13207 N N . PHE B 1 661 ? 32.781 -7.402 -0.106 1 89.25 661 PHE B N 1
ATOM 13208 C CA . PHE B 1 661 ? 34.219 -7.402 0.155 1 89.25 661 PHE B CA 1
ATOM 13209 C C . PHE B 1 661 ? 34.938 -6.371 -0.713 1 89.25 661 PHE B C 1
ATOM 13211 O O . PHE B 1 661 ? 35.812 -5.656 -0.238 1 89.25 661 PHE B O 1
ATOM 13218 N N . PHE B 1 662 ? 34.5 -6.309 -1.881 1 88.56 662 PHE B N 1
ATOM 13219 C CA . PHE B 1 662 ? 35.094 -5.344 -2.791 1 88.56 662 PHE B CA 1
ATOM 13220 C C . PHE B 1 662 ? 34.781 -3.916 -2.348 1 88.56 662 PHE B C 1
ATOM 13222 O O . PHE B 1 662 ? 35.656 -3.047 -2.389 1 88.56 662 PHE B O 1
ATOM 13229 N N . SER B 1 663 ? 33.562 -3.691 -1.965 1 85.94 663 SER B N 1
ATOM 13230 C CA . SER B 1 663 ? 33.156 -2.361 -1.517 1 85.94 663 SER B CA 1
ATOM 13231 C C . SER B 1 663 ? 33.938 -1.952 -0.257 1 85.94 663 SER B C 1
ATOM 13233 O O . SER B 1 663 ? 34.344 -0.804 -0.132 1 85.94 663 SER B O 1
ATOM 13235 N N . ALA B 1 664 ? 34.125 -2.861 0.65 1 84.12 664 ALA B N 1
ATOM 13236 C CA . ALA B 1 664 ? 34.875 -2.588 1.868 1 84.12 664 ALA B CA 1
ATOM 13237 C C . ALA B 1 664 ? 36.344 -2.303 1.548 1 84.12 664 ALA B C 1
ATOM 13239 O O . ALA B 1 664 ? 36.938 -1.403 2.135 1 84.12 664 ALA B O 1
ATOM 13240 N N . PHE B 1 665 ? 36.844 -2.98 0.591 1 84.44 665 PHE B N 1
ATOM 13241 C CA . PHE B 1 665 ? 38.219 -2.805 0.187 1 84.44 665 PHE B CA 1
ATOM 13242 C C . PHE B 1 665 ? 38.438 -1.438 -0.455 1 84.44 665 PHE B C 1
ATOM 13244 O O . PHE B 1 665 ? 39.406 -0.747 -0.151 1 84.44 665 PHE B O 1
ATOM 13251 N N . VAL B 1 666 ? 37.531 -1.054 -1.235 1 81.88 666 VAL B N 1
ATOM 13252 C CA . VAL B 1 666 ? 37.625 0.228 -1.927 1 81.88 666 VAL B CA 1
ATOM 13253 C C . VAL B 1 666 ? 37.438 1.369 -0.926 1 81.88 666 VAL B C 1
ATOM 13255 O O . VAL B 1 666 ? 38.156 2.387 -1.016 1 81.88 666 VAL B O 1
ATOM 13258 N N . GLU B 1 667 ? 36.5 1.241 -0.03 1 80.62 667 GLU B N 1
ATOM 13259 C CA . GLU B 1 667 ? 36.25 2.277 0.965 1 80.62 667 GLU B CA 1
ATOM 13260 C C . GLU B 1 667 ? 37.469 2.482 1.877 1 80.62 667 GLU B C 1
ATOM 13262 O O . GLU B 1 667 ? 37.688 3.59 2.363 1 80.62 667 GLU B O 1
ATOM 13267 N N . PHE B 1 668 ? 38.25 1.418 2.07 1 77.88 668 PHE B N 1
ATOM 13268 C CA . PHE B 1 668 ? 39.406 1.506 2.932 1 77.88 668 PHE B CA 1
ATOM 13269 C C . PHE B 1 668 ? 40.625 1.976 2.145 1 77.88 668 PHE B C 1
ATOM 13271 O O . PHE B 1 668 ? 41.375 2.852 2.598 1 77.88 668 PHE B O 1
ATOM 13278 N N . ALA B 1 669 ? 40.719 1.471 1.017 1 79.75 669 ALA B N 1
ATOM 13279 C CA . ALA B 1 669 ? 41.969 1.668 0.265 1 79.75 669 ALA B CA 1
ATOM 13280 C C . ALA B 1 669 ? 41.906 2.955 -0.553 1 79.75 669 ALA B C 1
ATOM 13282 O O . ALA B 1 669 ? 42.875 3.697 -0.621 1 79.75 669 ALA B O 1
ATOM 13283 N N . TYR B 1 670 ? 40.781 3.312 -1.058 1 79.62 670 TYR B N 1
ATOM 13284 C CA . TYR B 1 670 ? 40.688 4.391 -2.033 1 79.62 670 TYR B CA 1
ATOM 13285 C C . TYR B 1 670 ? 41 5.738 -1.395 1 79.62 670 TYR B C 1
ATOM 13287 O O . TYR B 1 670 ? 41.875 6.469 -1.878 1 79.62 670 TYR B O 1
ATOM 13295 N N . PRO B 1 671 ? 40.344 6.094 -0.283 1 76.81 671 PRO B N 1
ATOM 13296 C CA . PRO B 1 671 ? 40.625 7.406 0.299 1 76.81 671 PRO B CA 1
ATOM 13297 C C . PRO B 1 671 ? 42.062 7.512 0.8 1 76.81 671 PRO B C 1
ATOM 13299 O O . PRO B 1 671 ? 42.688 8.578 0.705 1 76.81 671 PRO B O 1
ATOM 13302 N N . ASN B 1 672 ? 42.719 6.402 1.25 1 76.12 672 ASN B N 1
ATOM 13303 C CA . ASN B 1 672 ? 44.094 6.422 1.731 1 76.12 672 ASN B CA 1
ATOM 13304 C C . ASN B 1 672 ? 45.062 6.586 0.584 1 76.12 672 ASN B C 1
ATOM 13306 O O . ASN B 1 672 ? 46.062 7.312 0.711 1 76.12 672 ASN B O 1
ATOM 13310 N N . VAL B 1 673 ? 44.719 5.996 -0.459 1 76.88 673 VAL B N 1
ATOM 13311 C CA . VAL B 1 673 ? 45.594 6.094 -1.622 1 76.88 673 VAL B CA 1
ATOM 13312 C C . VAL B 1 673 ? 45.5 7.488 -2.234 1 76.88 673 VAL B C 1
ATOM 13314 O O . VAL B 1 673 ? 46.5 8.078 -2.625 1 76.88 673 VAL B O 1
ATOM 13317 N N . MET B 1 674 ? 44.312 8.023 -2.244 1 78.19 674 MET B N 1
ATOM 13318 C CA . MET B 1 674 ? 44.094 9.344 -2.836 1 78.19 674 MET B CA 1
ATOM 13319 C C . MET B 1 674 ? 44.688 10.438 -1.953 1 78.19 674 MET B C 1
ATOM 13321 O O . MET B 1 674 ? 45.219 11.422 -2.457 1 78.19 674 MET B O 1
ATOM 13325 N N . SER B 1 675 ? 44.438 10.258 -0.62 1 74.44 675 SER B N 1
ATOM 13326 C CA . SER B 1 675 ? 45.031 11.227 0.293 1 74.44 675 SER B CA 1
ATOM 13327 C C . SER B 1 675 ? 46.562 11.234 0.171 1 74.44 675 SER B C 1
ATOM 13329 O O . SER B 1 675 ? 47.188 12.297 0.22 1 74.44 675 SER B O 1
ATOM 13331 N N . LEU B 1 676 ? 47.188 10.016 -0.058 1 71.44 676 LEU B N 1
ATOM 13332 C CA . LEU B 1 676 ? 48.625 9.914 -0.222 1 71.44 676 LEU B CA 1
ATOM 13333 C C . LEU B 1 676 ? 49.062 10.539 -1.541 1 71.44 676 LEU B C 1
ATOM 13335 O O . LEU B 1 676 ? 50.094 11.219 -1.598 1 71.44 676 LEU B O 1
ATOM 13339 N N . LEU B 1 677 ? 48.219 10.375 -2.48 1 73.12 677 LEU B N 1
ATOM 13340 C CA . LEU B 1 677 ? 48.531 10.938 -3.793 1 73.12 677 LEU B CA 1
ATOM 13341 C C . LEU B 1 677 ? 48.406 12.453 -3.783 1 73.12 677 LEU B C 1
ATOM 13343 O O . LEU B 1 677 ? 49.219 13.156 -4.398 1 73.12 677 LEU B O 1
ATOM 13347 N N . ARG B 1 678 ? 47.406 12.961 -3.135 1 74.38 678 ARG B N 1
ATOM 13348 C CA . ARG B 1 678 ? 47.188 14.398 -3.043 1 74.38 678 ARG B CA 1
ATOM 13349 C C . ARG B 1 678 ? 48.281 15.062 -2.225 1 74.38 678 ARG B C 1
ATOM 13351 O O . ARG B 1 678 ? 48.75 16.156 -2.574 1 74.38 678 ARG B O 1
ATOM 13358 N N . LYS B 1 679 ? 48.625 14.359 -1.121 1 66.19 679 LYS B N 1
ATOM 13359 C CA . LYS B 1 679 ? 49.75 14.867 -0.332 1 66.19 679 LYS B CA 1
ATOM 13360 C C . LYS B 1 679 ? 51.031 14.883 -1.152 1 66.19 679 LYS B C 1
ATOM 13362 O O . LYS B 1 679 ? 51.812 15.836 -1.069 1 66.19 679 LYS B O 1
ATOM 13367 N N . TRP B 1 680 ? 51.094 13.797 -1.949 1 64.12 680 TRP B N 1
ATOM 13368 C CA . TRP B 1 680 ? 52.281 13.695 -2.791 1 64.12 680 TRP B CA 1
ATOM 13369 C C . TRP B 1 680 ? 52.281 14.758 -3.883 1 64.12 680 TRP B C 1
ATOM 13371 O O . TRP B 1 680 ? 53.281 15.383 -4.16 1 64.12 680 TRP B O 1
ATOM 13381 N N . GLN B 1 681 ? 51.125 14.992 -4.434 1 63.16 681 GLN B N 1
ATOM 13382 C CA . GLN B 1 681 ? 50.969 15.969 -5.508 1 63.16 681 GLN B CA 1
ATOM 13383 C C . GLN B 1 681 ? 51.188 17.391 -4.992 1 63.16 681 GLN B C 1
ATOM 13385 O O . GLN B 1 681 ? 51.75 18.234 -5.695 1 63.16 681 GLN B O 1
ATOM 13390 N N . LEU B 1 682 ? 50.625 17.531 -3.859 1 59.62 682 LEU B N 1
ATOM 13391 C CA . LEU B 1 682 ? 50.719 18.875 -3.305 1 59.62 682 LEU B CA 1
ATOM 13392 C C . LEU B 1 682 ? 52.094 19.141 -2.719 1 59.62 682 LEU B C 1
ATOM 13394 O O . LEU B 1 682 ? 52.562 20.281 -2.668 1 59.62 682 LEU B O 1
ATOM 13398 N N . MET B 1 683 ? 52.781 17.953 -2.172 1 51.19 683 MET B N 1
ATOM 13399 C CA . MET B 1 683 ? 54.094 18.109 -1.612 1 51.19 683 MET B CA 1
ATOM 13400 C C . MET B 1 683 ? 55.156 18.203 -2.719 1 51.19 683 MET B C 1
ATOM 13402 O O . MET B 1 683 ? 56.281 18.641 -2.484 1 51.19 683 MET B O 1
ATOM 13406 N N . VAL B 1 684 ? 54.969 17.562 -3.838 1 46.53 684 VAL B N 1
ATOM 13407 C CA . VAL B 1 684 ? 55.969 17.594 -4.898 1 46.53 684 VAL B CA 1
ATOM 13408 C C . VAL B 1 684 ? 56.125 19.031 -5.414 1 46.53 684 VAL B C 1
ATOM 13410 O O . VAL B 1 684 ? 55.188 19.609 -5.934 1 46.53 684 VAL B O 1
ATOM 13413 N N . PRO B 1 685 ? 57.125 19.828 -4.844 1 42.09 685 PRO B N 1
ATOM 13414 C CA . PRO B 1 685 ? 57.438 21.141 -5.414 1 42.09 685 PRO B CA 1
ATOM 13415 C C . PRO B 1 685 ? 57.656 21.094 -6.926 1 42.09 685 PRO B C 1
ATOM 13417 O O . PRO B 1 685 ? 58.094 20.062 -7.457 1 42.09 685 PRO B O 1
ATOM 13420 N N . ILE B 1 686 ? 57.062 21.828 -7.73 1 38.16 686 ILE B N 1
ATOM 13421 C CA . ILE B 1 686 ? 57.469 21.906 -9.133 1 38.16 686 ILE B CA 1
ATOM 13422 C C . ILE B 1 686 ? 58.969 21.781 -9.258 1 38.16 686 ILE B C 1
ATOM 13424 O O . ILE B 1 686 ? 59.469 20.922 -9.992 1 38.16 686 ILE B O 1
ATOM 13428 N N . VAL B 1 687 ? 59.781 22.859 -10.055 1 37.41 687 VAL B N 1
ATOM 13429 C CA . VAL B 1 687 ? 61.125 23.016 -10.602 1 37.41 687 VAL B CA 1
ATOM 13430 C C . VAL B 1 687 ? 62.125 23.203 -9.461 1 37.41 687 VAL B C 1
ATOM 13432 O O . VAL B 1 687 ? 62.375 24.328 -9.055 1 37.41 687 VAL B O 1
ATOM 13435 N N . GLU B 1 688 ? 61.969 22.766 -8.289 1 39.03 688 GLU B N 1
ATOM 13436 C CA . GLU B 1 688 ? 63.031 23.109 -7.352 1 39.03 688 GLU B CA 1
ATOM 13437 C C . GLU B 1 688 ? 64.375 22.438 -7.723 1 39.03 688 GLU B C 1
ATOM 13439 O O . GLU B 1 688 ? 64.375 21.266 -8.117 1 39.03 688 GLU B O 1
ATOM 13444 N N . THR B 1 689 ? 65.375 23.266 -8.18 1 38.16 689 THR B N 1
ATOM 13445 C CA . THR B 1 689 ? 66.75 22.859 -8.352 1 38.16 689 THR B CA 1
ATOM 13446 C C . THR B 1 689 ? 67.25 22.047 -7.148 1 38.16 689 THR B C 1
ATOM 13448 O O . THR B 1 689 ? 66.688 22.125 -6.066 1 38.16 689 THR B O 1
ATOM 13451 N N . LYS B 1 690 ? 68.188 21.156 -7.293 1 43.81 690 LYS B N 1
ATOM 13452 C CA . LYS B 1 690 ? 68.75 20.25 -6.332 1 43.81 690 LYS B CA 1
ATOM 13453 C C . LYS B 1 690 ? 69 20.922 -4.98 1 43.81 690 LYS B C 1
ATOM 13455 O O . LYS B 1 690 ? 68.75 20.328 -3.934 1 43.81 690 LYS B O 1
ATOM 13460 N N . GLN B 1 691 ? 69.5 22.141 -5.066 1 46.62 691 GLN B N 1
ATOM 13461 C CA . GLN B 1 691 ? 69.875 22.828 -3.842 1 46.62 691 GLN B CA 1
ATOM 13462 C C . GLN B 1 691 ? 68.625 23.25 -3.023 1 46.62 691 GLN B C 1
ATOM 13464 O O . GLN B 1 691 ? 68.625 23.125 -1.797 1 46.62 691 GLN B O 1
ATOM 13469 N N . GLN B 1 692 ? 67.625 23.703 -3.693 1 45.12 692 GLN B N 1
ATOM 13470 C CA . GLN B 1 692 ? 66.438 24.219 -2.98 1 45.12 692 GLN B CA 1
ATOM 13471 C C . GLN B 1 692 ? 65.625 23.094 -2.377 1 45.12 692 GLN B C 1
ATOM 13473 O O . GLN B 1 692 ? 65 23.25 -1.319 1 45.12 692 GLN B O 1
ATOM 13478 N N . ARG B 1 693 ? 65.75 21.891 -2.982 1 45.38 693 ARG B N 1
ATOM 13479 C CA . ARG B 1 693 ? 65.188 20.703 -2.395 1 45.38 693 ARG B CA 1
ATOM 13480 C C . ARG B 1 693 ? 65.812 20.359 -1.067 1 45.38 693 ARG B C 1
ATOM 13482 O O . ARG B 1 693 ? 65.125 20 -0.099 1 45.38 693 ARG B O 1
ATOM 13489 N N . LYS B 1 694 ? 67.188 20.359 -1.046 1 48.12 694 LYS B N 1
ATOM 13490 C CA . LYS B 1 694 ? 67.938 20.094 0.186 1 48.12 694 LYS B CA 1
ATOM 13491 C C . LYS B 1 694 ? 67.562 21.094 1.273 1 48.12 694 LYS B C 1
ATOM 13493 O O . LYS B 1 694 ? 67.438 20.719 2.436 1 48.12 694 LYS B O 1
ATOM 13498 N N . GLU B 1 695 ? 67.5 22.328 0.949 1 47.5 695 GLU B N 1
ATOM 13499 C CA . GLU B 1 695 ? 67.188 23.344 1.952 1 47.5 695 GLU B CA 1
ATOM 13500 C C . GLU B 1 695 ? 65.75 23.234 2.398 1 47.5 695 GLU B C 1
ATOM 13502 O O . GLU B 1 695 ? 65.438 23.422 3.578 1 47.5 695 GLU B O 1
ATOM 13507 N N . ARG B 1 696 ? 64.812 22.875 1.526 1 45.19 696 ARG B N 1
ATOM 13508 C CA . ARG B 1 696 ? 63.406 22.672 1.872 1 45.19 696 ARG B CA 1
ATOM 13509 C C . ARG B 1 696 ? 63.25 21.438 2.766 1 45.19 696 ARG B C 1
ATOM 13511 O O . ARG B 1 696 ? 62.5 21.484 3.752 1 45.19 696 ARG B O 1
ATOM 13518 N N . ILE B 1 697 ? 63.938 20.359 2.457 1 47.53 697 ILE B N 1
ATOM 13519 C CA . ILE B 1 697 ? 63.938 19.203 3.355 1 47.53 697 ILE B CA 1
ATOM 13520 C C . ILE B 1 697 ? 64.562 19.609 4.707 1 47.53 697 ILE B C 1
ATOM 13522 O O . ILE B 1 697 ? 64 19.203 5.758 1 47.53 697 ILE B O 1
ATOM 13526 N N . ARG B 1 698 ? 65.625 20.312 4.723 1 45.03 698 ARG B N 1
ATOM 13527 C CA . ARG B 1 698 ? 66.25 20.781 5.973 1 45.03 698 ARG B CA 1
ATOM 13528 C C . ARG B 1 698 ? 65.25 21.703 6.719 1 45.03 698 ARG B C 1
ATOM 13530 O O . ARG B 1 698 ? 65.062 21.578 7.934 1 45.03 698 ARG B O 1
ATOM 13537 N N . GLU B 1 699 ? 64.688 22.656 6.062 1 44.06 699 GLU B N 1
ATOM 13538 C CA . GLU B 1 699 ? 63.719 23.547 6.734 1 44.06 699 GLU B CA 1
ATOM 13539 C C . GLU B 1 699 ? 62.406 22.844 7.027 1 44.06 699 GLU B C 1
ATOM 13541 O O . GLU B 1 699 ? 61.781 23.062 8.07 1 44.06 699 GLU B O 1
ATOM 13546 N N . GLU B 1 700 ? 61.875 22.062 6.18 1 43.38 700 GLU B N 1
ATOM 13547 C CA . GLU B 1 700 ? 60.688 21.234 6.461 1 43.38 700 GLU B CA 1
ATOM 13548 C C . GLU B 1 700 ? 60.969 20.234 7.566 1 43.38 700 GLU B C 1
ATOM 13550 O O . GLU B 1 700 ? 60.094 19.922 8.375 1 43.38 700 GLU B O 1
ATOM 13555 N N . SER B 1 701 ? 62.125 19.516 7.551 1 41.09 701 SER B N 1
ATOM 13556 C CA . SER B 1 701 ? 62.5 18.719 8.719 1 41.09 701 SER B CA 1
ATOM 13557 C C . SER B 1 701 ? 62.594 19.594 9.969 1 41.09 701 SER B C 1
ATOM 13559 O O . SER B 1 701 ? 62.312 19.141 11.078 1 41.09 701 SER B O 1
ATOM 13561 N N . CYS B 1 702 ? 63.25 20.734 9.969 1 35.97 702 CYS B N 1
ATOM 13562 C CA . CYS B 1 702 ? 63.281 21.609 11.141 1 35.97 702 CYS B CA 1
ATOM 13563 C C . CYS B 1 702 ? 61.906 22.188 11.414 1 35.97 702 CYS B C 1
ATOM 13565 O O . CYS B 1 702 ? 61.5 22.312 12.562 1 35.97 702 CYS B O 1
ATOM 13567 N N . LYS B 1 703 ? 61.219 22.875 10.445 1 40.72 703 LYS B N 1
ATOM 13568 C CA . LYS B 1 703 ? 59.906 23.422 10.75 1 40.72 703 LYS B CA 1
ATOM 13569 C C . LYS B 1 703 ? 58.844 22.328 10.773 1 40.72 703 LYS B C 1
ATOM 13571 O O . LYS B 1 703 ? 57.719 22.578 11.164 1 40.72 703 LYS B O 1
ATOM 13576 N N . LYS B 1 704 ? 58.812 21.297 10.219 1 41.34 704 LYS B N 1
ATOM 13577 C CA . LYS B 1 704 ? 57.875 20.188 10.438 1 41.34 704 LYS B CA 1
ATOM 13578 C C . LYS B 1 704 ? 57.969 19.703 11.883 1 41.34 704 LYS B C 1
ATOM 13580 O O . LYS B 1 704 ? 57.031 19.062 12.375 1 41.34 704 LYS B O 1
ATOM 13585 N N . VAL B 1 705 ? 59.094 19.547 12.383 1 38.81 705 VAL B N 1
ATOM 13586 C CA . VAL B 1 705 ? 59.031 18.969 13.719 1 38.81 705 VAL B CA 1
ATOM 13587 C C . VAL B 1 705 ? 58.062 19.781 14.594 1 38.81 705 VAL B C 1
ATOM 13589 O O . VAL B 1 705 ? 57.281 19.203 15.359 1 38.81 705 VAL B O 1
ATOM 13592 N N . GLY B 1 706 ? 58.188 21.266 14.984 1 37.5 706 GLY B N 1
ATOM 13593 C CA . GLY B 1 706 ? 57.406 21.969 16 1 37.5 706 GLY B CA 1
ATOM 13594 C C . GLY B 1 706 ? 56.156 22.594 15.461 1 37.5 706 GLY B C 1
ATOM 13595 O O . GLY B 1 706 ? 55.281 23 16.219 1 37.5 706 GLY B O 1
ATOM 13596 N N . LYS B 1 707 ? 55.969 23.531 14.25 1 45.03 707 LYS B N 1
ATOM 13597 C CA . LYS B 1 707 ? 54.875 24.484 14.023 1 45.03 707 LYS B CA 1
ATOM 13598 C C . LYS B 1 707 ? 53.688 23.797 13.398 1 45.03 707 LYS B C 1
ATOM 13600 O O . LYS B 1 707 ? 53.781 23.219 12.312 1 45.03 707 LYS B O 1
ATOM 13605 N N . ASP B 1 708 ? 52.625 23.375 14.094 1 56.19 708 ASP B N 1
ATOM 13606 C CA . ASP B 1 708 ? 51.281 22.828 13.969 1 56.19 708 ASP B CA 1
ATOM 13607 C C . ASP B 1 708 ? 50.531 23.469 12.797 1 56.19 708 ASP B C 1
ATOM 13609 O O . ASP B 1 708 ? 50.406 24.688 12.711 1 56.19 708 ASP B O 1
ATOM 13613 N N . MET B 1 709 ? 50.5 22.828 11.422 1 71.75 709 MET B N 1
ATOM 13614 C CA . MET B 1 709 ? 49.625 23.25 10.336 1 71.75 709 MET B CA 1
ATOM 13615 C C . MET B 1 709 ? 48.281 23.766 10.875 1 71.75 709 MET B C 1
ATOM 13617 O O . MET B 1 709 ? 47.719 23.188 11.797 1 71.75 709 MET B O 1
ATOM 13621 N N . ALA B 1 710 ? 48.062 25.016 10.328 1 80.31 710 ALA B N 1
ATOM 13622 C CA . ALA B 1 710 ? 46.781 25.562 10.734 1 80.31 710 ALA B CA 1
ATOM 13623 C C . ALA B 1 710 ? 45.625 24.641 10.32 1 80.31 710 ALA B C 1
ATOM 13625 O O . ALA B 1 710 ? 45.781 23.875 9.367 1 80.31 710 ALA B O 1
ATOM 13626 N N . ARG B 1 711 ? 44.656 24.562 11 1 85.81 711 ARG B N 1
ATOM 13627 C CA . ARG B 1 711 ? 43.5 23.672 10.797 1 85.81 711 ARG B CA 1
ATOM 13628 C C . ARG B 1 711 ? 42.906 23.875 9.414 1 85.81 711 ARG B C 1
ATOM 13630 O O . ARG B 1 711 ? 42.531 22.906 8.75 1 85.81 711 ARG B O 1
ATOM 13637 N N . TRP B 1 712 ? 42.75 25.109 8.898 1 88 712 TRP B N 1
ATOM 13638 C CA . TRP B 1 712 ? 42.156 25.391 7.602 1 88 712 TRP B CA 1
ATOM 13639 C C . TRP B 1 712 ? 43.031 24.859 6.473 1 88 712 TRP B C 1
ATOM 13641 O O . TRP B 1 712 ? 42.531 24.531 5.395 1 88 712 TRP B O 1
ATOM 13651 N N . GLU B 1 713 ? 44.375 24.781 6.648 1 83.56 713 GLU B N 1
ATOM 13652 C CA . GLU B 1 713 ? 45.281 24.203 5.656 1 83.56 713 GLU B CA 1
ATOM 13653 C C . GLU B 1 713 ? 45.188 22.672 5.668 1 83.56 713 GLU B C 1
ATOM 13655 O O . GLU B 1 713 ? 45.188 22.047 4.609 1 83.56 713 GLU B O 1
ATOM 13660 N N . ALA B 1 714 ? 45.188 22.141 6.891 1 83.5 714 ALA B N 1
ATOM 13661 C CA . ALA B 1 714 ? 45.125 20.688 7.031 1 83.5 714 ALA B CA 1
ATOM 13662 C C . ALA B 1 714 ? 43.844 20.141 6.387 1 83.5 714 ALA B C 1
ATOM 13664 O O . ALA B 1 714 ? 43.844 19.062 5.789 1 83.5 714 ALA B O 1
ATOM 13665 N N . ASP B 1 715 ? 42.75 20.844 6.52 1 89.5 715 ASP B N 1
ATOM 13666 C CA . ASP B 1 715 ? 41.469 20.375 5.984 1 89.5 715 ASP B CA 1
ATOM 13667 C C . ASP B 1 715 ? 41.438 20.484 4.461 1 89.5 715 ASP B C 1
ATOM 13669 O O . ASP B 1 715 ? 40.656 19.781 3.797 1 89.5 715 ASP B O 1
ATOM 13673 N N . TYR B 1 716 ? 42.188 21.391 3.891 1 86.06 716 TYR B N 1
ATOM 13674 C CA . TYR B 1 716 ? 42.25 21.531 2.439 1 86.06 716 TYR B CA 1
ATOM 13675 C C . TYR B 1 716 ? 42.844 20.281 1.791 1 86.06 716 TYR B C 1
ATOM 13677 O O . TYR B 1 716 ? 42.469 19.938 0.664 1 86.06 716 TYR B O 1
ATOM 13685 N N . TYR B 1 717 ? 43.688 19.531 2.492 1 80.38 717 TYR B N 1
ATOM 13686 C CA . TYR B 1 717 ? 44.344 18.359 1.94 1 80.38 717 TYR B CA 1
ATOM 13687 C C . TYR B 1 717 ? 43.469 17.125 2.061 1 80.38 717 TYR B C 1
ATOM 13689 O O . TYR B 1 717 ? 43.781 16.062 1.512 1 80.38 717 TYR B O 1
ATOM 13697 N N . LEU B 1 718 ? 42.375 17.297 2.732 1 86.88 718 LEU B N 1
ATOM 13698 C CA . LEU B 1 718 ? 41.438 16.172 2.83 1 86.88 718 LEU B CA 1
ATOM 13699 C C . LEU B 1 718 ? 40.656 16.016 1.54 1 86.88 718 LEU B C 1
ATOM 13701 O O . LEU B 1 718 ? 40.656 16.906 0.688 1 86.88 718 LEU B O 1
ATOM 13705 N N . ASN B 1 719 ? 40.062 14.883 1.344 1 85.12 719 ASN B N 1
ATOM 13706 C CA . ASN B 1 719 ? 39.281 14.609 0.154 1 85.12 719 ASN B CA 1
ATOM 13707 C C . ASN B 1 719 ? 38 15.445 0.138 1 85.12 719 ASN B C 1
ATOM 13709 O O . ASN B 1 719 ? 37.312 15.578 1.162 1 85.12 719 ASN B O 1
ATOM 13713 N N . PRO B 1 720 ? 37.688 16.047 -1.023 1 83.62 720 PRO B N 1
ATOM 13714 C CA . PRO B 1 720 ? 36.469 16.828 -1.101 1 83.62 720 PRO B CA 1
ATOM 13715 C C . PRO B 1 720 ? 35.219 15.961 -1.068 1 83.62 720 PRO B C 1
ATOM 13717 O O . PRO B 1 720 ? 35.25 14.789 -1.443 1 83.62 720 PRO B O 1
ATOM 13720 N N . THR B 1 721 ? 34.188 16.547 -0.498 1 78.31 721 THR B N 1
ATOM 13721 C CA . THR B 1 721 ? 32.906 15.859 -0.451 1 78.31 721 THR B CA 1
ATOM 13722 C C . THR B 1 721 ? 32.094 16.109 -1.724 1 78.31 721 THR B C 1
ATOM 13724 O O . THR B 1 721 ? 31.969 17.266 -2.158 1 78.31 721 THR B O 1
ATOM 13727 N N . TYR B 1 722 ? 31.844 15.086 -2.484 1 68.62 722 TYR B N 1
ATOM 13728 C CA . TYR B 1 722 ? 31.031 15.258 -3.68 1 68.62 722 TYR B CA 1
ATOM 13729 C C . TYR B 1 722 ? 29.547 15.266 -3.326 1 68.62 722 TYR B C 1
ATOM 13731 O O . TYR B 1 722 ? 29.156 14.828 -2.242 1 68.62 722 TYR B O 1
ATOM 13739 N N . ASP B 1 723 ? 28.672 15.93 -4.109 1 64.75 723 ASP B N 1
ATOM 13740 C CA . ASP B 1 723 ? 27.234 16.141 -3.859 1 64.75 723 ASP B CA 1
ATOM 13741 C C . ASP B 1 723 ? 26.516 14.805 -3.658 1 64.75 723 ASP B C 1
ATOM 13743 O O . ASP B 1 723 ? 25.562 14.727 -2.883 1 64.75 723 ASP B O 1
ATOM 13747 N N . GLN B 1 724 ? 27.047 13.766 -4.328 1 71.5 724 GLN B N 1
ATOM 13748 C CA . GLN B 1 724 ? 26.328 12.5 -4.25 1 71.5 724 GLN B CA 1
ATOM 13749 C C . GLN B 1 724 ? 27.047 11.5 -3.354 1 71.5 724 GLN B C 1
ATOM 13751 O O . GLN B 1 724 ? 27.047 10.297 -3.627 1 71.5 724 GLN B O 1
ATOM 13756 N N . PHE B 1 725 ? 27.547 11.961 -2.244 1 77.56 725 PHE B N 1
ATOM 13757 C CA . PHE B 1 725 ? 28.359 11.055 -1.434 1 77.56 725 PHE B CA 1
ATOM 13758 C C . PHE B 1 725 ? 27.469 10.086 -0.656 1 77.56 725 PHE B C 1
ATOM 13760 O O . PHE B 1 725 ? 27.859 8.938 -0.424 1 77.56 725 PHE B O 1
ATOM 13767 N N . LEU B 1 726 ? 26.297 10.516 -0.222 1 87.5 726 LEU B N 1
ATOM 13768 C CA . LEU B 1 726 ? 25.422 9.633 0.547 1 87.5 726 LEU B CA 1
ATOM 13769 C C . LEU B 1 726 ? 24.656 8.695 -0.373 1 87.5 726 LEU B C 1
ATOM 13771 O O . LEU B 1 726 ? 24.141 7.664 0.071 1 87.5 726 LEU B O 1
ATOM 13775 N N . PHE B 1 727 ? 24.656 9.008 -1.647 1 88.38 727 PHE B N 1
ATOM 13776 C CA . PHE B 1 727 ? 23.922 8.203 -2.619 1 88.38 727 PHE B CA 1
ATOM 13777 C C . PHE B 1 727 ? 24.547 6.824 -2.758 1 88.38 727 PHE B C 1
ATOM 13779 O O . PHE B 1 727 ? 23.844 5.812 -2.725 1 88.38 727 PHE B O 1
ATOM 13786 N N . ASP B 1 728 ? 25.828 6.773 -2.844 1 87.31 728 ASP B N 1
ATOM 13787 C CA . ASP B 1 728 ? 26.531 5.512 -3.045 1 87.31 728 ASP B CA 1
ATOM 13788 C C . ASP B 1 728 ? 26.406 4.609 -1.821 1 87.31 728 ASP B C 1
ATOM 13790 O O . ASP B 1 728 ? 26.312 3.387 -1.953 1 87.31 728 ASP B O 1
ATOM 13794 N N . GLU B 1 729 ? 26.391 5.266 -0.707 1 91.06 729 GLU B N 1
ATOM 13795 C CA . GLU B 1 729 ? 26.266 4.488 0.525 1 91.06 729 GLU B CA 1
ATOM 13796 C C . GLU B 1 729 ? 24.891 3.869 0.656 1 91.06 729 GLU B C 1
ATOM 13798 O O . GLU B 1 729 ? 24.75 2.689 0.991 1 91.06 729 GLU B O 1
ATOM 13803 N N . TYR B 1 730 ? 23.828 4.637 0.362 1 93.81 730 TYR B N 1
ATOM 13804 C CA . TYR B 1 730 ? 22.469 4.113 0.408 1 93.81 730 TYR B CA 1
ATOM 13805 C C . TYR B 1 730 ? 22.266 3.018 -0.634 1 93.81 730 TYR B C 1
ATOM 13807 O O . TYR B 1 730 ? 21.625 2.004 -0.363 1 93.81 730 TYR B O 1
ATOM 13815 N N . LEU B 1 731 ? 22.828 3.246 -1.795 1 93.94 731 LEU B N 1
ATOM 13816 C CA . LEU B 1 731 ? 22.672 2.293 -2.887 1 93.94 731 LEU B CA 1
ATOM 13817 C C . LEU B 1 731 ? 23.25 0.936 -2.518 1 93.94 731 LEU B C 1
ATOM 13819 O O . LEU B 1 731 ? 22.641 -0.103 -2.771 1 93.94 731 LEU B O 1
ATOM 13823 N N . GLU B 1 732 ? 24.359 0.955 -1.888 1 92.56 732 GLU B N 1
ATOM 13824 C CA . GLU B 1 732 ? 25.016 -0.282 -1.473 1 92.56 732 GLU B CA 1
ATOM 13825 C C . GLU B 1 732 ? 24.156 -1.052 -0.472 1 92.56 732 GLU B C 1
ATOM 13827 O O . GLU B 1 732 ? 24 -2.27 -0.583 1 92.56 732 GLU B O 1
ATOM 13832 N N . MET B 1 733 ? 23.609 -0.353 0.435 1 95.25 733 MET B N 1
ATOM 13833 C CA . MET B 1 733 ? 22.828 -1.008 1.485 1 95.25 733 MET B CA 1
ATOM 13834 C C . MET B 1 733 ? 21.484 -1.469 0.955 1 95.25 733 MET B C 1
ATOM 13836 O O . MET B 1 733 ? 20.953 -2.496 1.39 1 95.25 733 MET B O 1
ATOM 13840 N N . VAL B 1 734 ? 20.891 -0.726 0.014 1 95.75 734 VAL B N 1
ATOM 13841 C CA . VAL B 1 734 ? 19.594 -1.086 -0.555 1 95.75 734 VAL B CA 1
ATOM 13842 C C . VAL B 1 734 ? 19.734 -2.348 -1.404 1 95.75 734 VAL B C 1
ATOM 13844 O O . VAL B 1 734 ? 18.859 -3.225 -1.374 1 95.75 734 VAL B O 1
ATOM 13847 N N . LEU B 1 735 ? 20.875 -2.492 -2.109 1 95.94 735 LEU B N 1
ATOM 13848 C CA . LEU B 1 735 ? 21.125 -3.703 -2.883 1 95.94 735 LEU B CA 1
ATOM 13849 C C . LEU B 1 735 ? 21.359 -4.898 -1.964 1 95.94 735 LEU B C 1
ATOM 13851 O O . LEU B 1 735 ? 20.938 -6.012 -2.266 1 95.94 735 LEU B O 1
ATOM 13855 N N . GLN B 1 736 ? 22.031 -4.598 -0.892 1 96 736 GLN B N 1
ATOM 13856 C CA . GLN B 1 736 ? 22.234 -5.648 0.1 1 96 736 GLN B CA 1
ATOM 13857 C C . GLN B 1 736 ? 20.891 -6.125 0.665 1 96 736 GLN B C 1
ATOM 13859 O O . GLN B 1 736 ? 20.703 -7.32 0.889 1 96 736 GLN B O 1
ATOM 13864 N N . PHE B 1 737 ? 19.953 -5.258 0.922 1 97.06 737 PHE B N 1
ATOM 13865 C CA . PHE B 1 737 ? 18.609 -5.59 1.365 1 97.06 737 PHE B CA 1
ATOM 13866 C C . PHE B 1 737 ? 17.922 -6.504 0.361 1 97.06 737 PHE B C 1
ATOM 13868 O O . PHE B 1 737 ? 17.203 -7.438 0.747 1 97.06 737 PHE B O 1
ATOM 13875 N N . GLY B 1 738 ? 18.188 -6.254 -0.876 1 96.56 738 GLY B N 1
ATOM 13876 C CA . GLY B 1 738 ? 17.641 -7.109 -1.913 1 96.56 738 GLY B CA 1
ATOM 13877 C C . GLY B 1 738 ? 18.156 -8.531 -1.857 1 96.56 738 GLY B C 1
ATOM 13878 O O . GLY B 1 738 ? 17.391 -9.484 -1.987 1 96.56 738 GLY B O 1
ATOM 13879 N N . PHE B 1 739 ? 19.438 -8.688 -1.589 1 95.75 739 PHE B N 1
ATOM 13880 C CA . PHE B 1 739 ? 20.031 -10.016 -1.499 1 95.75 739 PHE B CA 1
ATOM 13881 C C . PHE B 1 739 ? 19.469 -10.773 -0.297 1 95.75 739 PHE B C 1
ATOM 13883 O O . PHE B 1 739 ? 19.344 -12 -0.339 1 95.75 739 PHE B O 1
ATOM 13890 N N . CYS B 1 740 ? 19.109 -9.992 0.708 1 96.06 740 CYS B N 1
ATOM 13891 C CA . CYS B 1 740 ? 18.656 -10.602 1.953 1 96.06 740 CYS B CA 1
ATOM 13892 C C . CYS B 1 740 ? 17.156 -10.914 1.891 1 96.06 740 CYS B C 1
ATOM 13894 O O . CYS B 1 740 ? 16.625 -11.602 2.766 1 96.06 740 CYS B O 1
ATOM 13896 N N . THR B 1 741 ? 16.5 -10.492 0.846 1 95.94 741 THR B N 1
ATOM 13897 C CA . THR B 1 741 ? 15.047 -10.672 0.875 1 95.94 741 THR B CA 1
ATOM 13898 C C . THR B 1 741 ? 14.562 -11.359 -0.397 1 95.94 741 THR B C 1
ATOM 13900 O O . THR B 1 741 ? 13.734 -12.273 -0.339 1 95.94 741 THR B O 1
ATOM 13903 N N . LEU B 1 742 ? 15.016 -11.062 -1.571 1 95.44 742 LEU B N 1
ATOM 13904 C CA . LEU B 1 742 ? 14.477 -11.523 -2.846 1 95.44 742 LEU B CA 1
ATOM 13905 C C . LEU B 1 742 ? 14.734 -13.016 -3.039 1 95.44 742 LEU B C 1
ATOM 13907 O O . LEU B 1 742 ? 13.844 -13.758 -3.467 1 95.44 742 LEU B O 1
ATOM 13911 N N . PHE B 1 743 ? 15.977 -13.492 -2.787 1 95 743 PHE B N 1
ATOM 13912 C CA . PHE B 1 743 ? 16.344 -14.891 -3.008 1 95 743 PHE B CA 1
ATOM 13913 C C . PHE B 1 743 ? 16.844 -15.531 -1.719 1 95 743 PHE B C 1
ATOM 13915 O O . PHE B 1 743 ? 17.766 -16.344 -1.744 1 95 743 PHE B O 1
ATOM 13922 N N . VAL B 1 744 ? 16.281 -15.117 -0.638 1 94.06 744 VAL B N 1
ATOM 13923 C CA . VAL B 1 744 ? 16.812 -15.531 0.66 1 94.06 744 VAL B CA 1
ATOM 13924 C C . VAL B 1 744 ? 16.5 -17.016 0.891 1 94.06 744 VAL B C 1
ATOM 13926 O O . VAL B 1 744 ? 17.188 -17.688 1.661 1 94.06 744 VAL B O 1
ATOM 13929 N N . ALA B 1 745 ? 15.547 -17.547 0.161 1 93.75 745 ALA B N 1
ATOM 13930 C CA . ALA B 1 745 ? 15.219 -18.969 0.265 1 93.75 745 ALA B CA 1
ATOM 13931 C C . ALA B 1 745 ? 16.406 -19.828 -0.162 1 93.75 745 ALA B C 1
ATOM 13933 O O . ALA B 1 745 ? 16.562 -20.953 0.329 1 93.75 745 ALA B O 1
ATOM 13934 N N . ALA B 1 746 ? 17.219 -19.359 -1.009 1 94.25 746 ALA B N 1
ATOM 13935 C CA . ALA B 1 746 ? 18.359 -20.109 -1.524 1 94.25 746 ALA B CA 1
ATOM 13936 C C . ALA B 1 746 ? 19.562 -20 -0.599 1 94.25 746 ALA B C 1
ATOM 13938 O O . ALA B 1 746 ? 20.391 -20.906 -0.522 1 94.25 746 ALA B O 1
ATOM 13939 N N . PHE B 1 747 ? 19.641 -18.891 0.062 1 94.88 747 PHE B N 1
ATOM 13940 C CA . PHE B 1 747 ? 20.812 -18.641 0.892 1 94.88 747 PHE B CA 1
ATOM 13941 C C . PHE B 1 747 ? 20.422 -17.984 2.205 1 94.88 747 PHE B C 1
ATOM 13943 O O . PHE B 1 747 ? 20.625 -16.781 2.389 1 94.88 747 PHE B O 1
ATOM 13950 N N . PRO B 1 748 ? 20.031 -18.766 3.199 1 95.88 748 PRO B N 1
ATOM 13951 C CA . PRO B 1 748 ? 19.547 -18.219 4.473 1 95.88 748 PRO B CA 1
ATOM 13952 C C . PRO B 1 748 ? 20.656 -17.578 5.301 1 95.88 748 PRO B C 1
ATOM 13954 O O . PRO B 1 748 ? 20.375 -16.891 6.281 1 95.88 748 PRO B O 1
ATOM 13957 N N . LEU B 1 749 ? 21.938 -17.672 4.891 1 95.81 749 LEU B N 1
ATOM 13958 C CA . LEU B 1 749 ? 23.062 -17.062 5.613 1 95.81 749 LEU B CA 1
ATOM 13959 C C . LEU B 1 749 ? 23.281 -15.625 5.152 1 95.81 749 LEU B C 1
ATOM 13961 O O . LEU B 1 749 ? 24.109 -14.914 5.719 1 95.81 749 LEU B O 1
ATOM 13965 N N . ALA B 1 750 ? 22.547 -15.203 4.203 1 96.69 750 ALA B N 1
ATOM 13966 C CA . ALA B 1 750 ? 22.734 -13.867 3.646 1 96.69 750 ALA B CA 1
ATOM 13967 C C . ALA B 1 750 ? 22.625 -12.797 4.73 1 96.69 750 ALA B C 1
ATOM 13969 O O . ALA B 1 750 ? 23.484 -11.922 4.836 1 96.69 750 ALA B O 1
ATOM 13970 N N . PRO B 1 751 ? 21.625 -12.844 5.652 1 97 751 PRO B N 1
ATOM 13971 C CA . PRO B 1 751 ? 21.531 -11.828 6.707 1 97 751 PRO B CA 1
ATOM 13972 C C . PRO B 1 751 ? 22.734 -11.852 7.652 1 97 751 PRO B C 1
ATOM 13974 O O . PRO B 1 751 ? 23.141 -10.812 8.164 1 97 751 PRO B O 1
ATOM 13977 N N . PHE B 1 752 ? 23.328 -13.031 7.867 1 96.88 752 PHE B N 1
ATOM 13978 C CA . PHE B 1 752 ? 24.484 -13.141 8.734 1 96.88 752 PHE B CA 1
ATOM 13979 C C . PHE B 1 752 ? 25.688 -12.398 8.141 1 96.88 752 PHE B C 1
ATOM 13981 O O . PHE B 1 752 ? 26.328 -11.609 8.828 1 96.88 752 PHE B O 1
ATOM 13988 N N . PHE B 1 753 ? 25.938 -12.609 6.906 1 96.25 753 PHE B N 1
ATOM 13989 C CA . PHE B 1 753 ? 27.047 -11.922 6.254 1 96.25 753 PHE B CA 1
ATOM 13990 C C . PHE B 1 753 ? 26.75 -10.43 6.117 1 96.25 753 PHE B C 1
ATOM 13992 O O . PHE B 1 753 ? 27.672 -9.609 6.141 1 96.25 753 PHE B O 1
ATOM 13999 N N . ALA B 1 754 ? 25.469 -10.078 5.961 1 96.94 754 ALA B N 1
ATOM 14000 C CA . ALA B 1 754 ? 25.078 -8.664 5.91 1 96.94 754 ALA B CA 1
ATOM 14001 C C . ALA B 1 754 ? 25.375 -7.969 7.238 1 96.94 754 ALA B C 1
ATOM 14003 O O . ALA B 1 754 ? 25.844 -6.832 7.258 1 96.94 754 ALA B O 1
ATOM 14004 N N . VAL B 1 755 ? 25.109 -8.672 8.383 1 95.88 755 VAL B N 1
ATOM 14005 C CA . VAL B 1 755 ? 25.375 -8.102 9.695 1 95.88 755 VAL B CA 1
ATOM 14006 C C . VAL B 1 755 ? 26.875 -7.863 9.859 1 95.88 755 VAL B C 1
ATOM 14008 O O . VAL B 1 755 ? 27.297 -6.793 10.305 1 95.88 755 VAL B O 1
ATOM 14011 N N . LEU B 1 756 ? 27.688 -8.781 9.438 1 94.06 756 LEU B N 1
ATOM 14012 C CA . LEU B 1 756 ? 29.125 -8.641 9.539 1 94.06 756 LEU B CA 1
ATOM 14013 C C . LEU B 1 756 ? 29.625 -7.477 8.695 1 94.06 756 LEU B C 1
ATOM 14015 O O . LEU B 1 756 ? 30.453 -6.68 9.148 1 94.06 756 LEU B O 1
ATOM 14019 N N . ASN B 1 757 ? 29.078 -7.387 7.559 1 93.94 757 ASN B N 1
ATOM 14020 C CA . ASN B 1 757 ? 29.453 -6.285 6.668 1 93.94 757 ASN B CA 1
ATOM 14021 C C . ASN B 1 757 ? 29.016 -4.938 7.238 1 93.94 757 ASN B C 1
ATOM 14023 O O . ASN B 1 757 ? 29.766 -3.961 7.164 1 93.94 757 ASN B O 1
ATOM 14027 N N . ASN B 1 758 ? 27.812 -4.879 7.797 1 94.5 758 ASN B N 1
ATOM 14028 C CA . ASN B 1 758 ? 27.266 -3.617 8.289 1 94.5 758 ASN B CA 1
ATOM 14029 C C . ASN B 1 758 ? 28.016 -3.117 9.516 1 94.5 758 ASN B C 1
ATOM 14031 O O . ASN B 1 758 ? 28.188 -1.911 9.695 1 94.5 758 ASN B O 1
ATOM 14035 N N . ILE B 1 759 ? 28.453 -4 10.359 1 91 759 ILE B N 1
ATOM 14036 C CA . ILE B 1 759 ? 29.234 -3.617 11.539 1 91 759 ILE B CA 1
ATOM 14037 C C . ILE B 1 759 ? 30.531 -2.957 11.109 1 91 759 ILE B C 1
ATOM 14039 O O . ILE B 1 759 ? 30.938 -1.934 11.672 1 91 759 ILE B O 1
ATOM 14043 N N . LEU B 1 760 ? 31.109 -3.449 10.062 1 89.5 760 LEU B N 1
ATOM 14044 C CA . LEU B 1 760 ? 32.344 -2.871 9.539 1 89.5 760 LEU B CA 1
ATOM 14045 C C . LEU B 1 760 ? 32.062 -1.574 8.789 1 89.5 760 LEU B C 1
ATOM 14047 O O . LEU B 1 760 ? 32.812 -0.61 8.891 1 89.5 760 LEU B O 1
ATOM 14051 N N . GLU B 1 761 ? 30.953 -1.556 8.125 1 91.31 761 GLU B N 1
ATOM 14052 C CA . GLU B 1 761 ? 30.562 -0.41 7.305 1 91.31 761 GLU B CA 1
ATOM 14053 C C . GLU B 1 761 ? 30.281 0.818 8.164 1 91.31 761 GLU B C 1
ATOM 14055 O O . GLU B 1 761 ? 30.641 1.938 7.793 1 91.31 761 GLU B O 1
ATOM 14060 N N . ILE B 1 762 ? 29.656 0.663 9.266 1 92.25 762 ILE B N 1
ATOM 14061 C CA . ILE B 1 762 ? 29.344 1.774 10.148 1 92.25 762 ILE B CA 1
ATOM 14062 C C . ILE B 1 762 ? 30.625 2.459 10.602 1 92.25 762 ILE B C 1
ATOM 14064 O O . ILE B 1 762 ? 30.719 3.689 10.586 1 92.25 762 ILE B O 1
ATOM 14068 N N . ARG B 1 763 ? 31.688 1.723 10.875 1 91.06 763 ARG B N 1
ATOM 14069 C CA . ARG B 1 763 ? 32.938 2.279 11.359 1 91.06 763 ARG B CA 1
ATOM 14070 C C . ARG B 1 763 ? 33.781 2.846 10.211 1 91.06 763 ARG B C 1
ATOM 14072 O O . ARG B 1 763 ? 34.438 3.883 10.367 1 91.06 763 ARG B O 1
ATOM 14079 N N . LEU B 1 764 ? 33.688 2.197 9.164 1 89.62 764 LEU B N 1
ATOM 14080 C CA . LEU B 1 764 ? 34.438 2.666 8.016 1 89.62 764 LEU B CA 1
ATOM 14081 C C . LEU B 1 764 ? 33.875 3.975 7.48 1 89.62 764 LEU B C 1
ATOM 14083 O O . LEU B 1 764 ? 34.625 4.875 7.098 1 89.62 764 LEU B O 1
ATOM 14087 N N . ASP B 1 765 ? 32.594 4.039 7.438 1 91.38 765 ASP B N 1
ATOM 14088 C CA . ASP B 1 765 ? 31.953 5.273 6.992 1 91.38 765 ASP B CA 1
ATOM 14089 C C . ASP B 1 765 ? 32.188 6.406 7.984 1 91.38 765 ASP B C 1
ATOM 14091 O O . ASP B 1 765 ? 32.375 7.559 7.586 1 91.38 765 ASP B O 1
ATOM 14095 N N . ALA B 1 766 ? 32.094 6.082 9.25 1 92.75 766 ALA B N 1
ATOM 14096 C CA . ALA B 1 766 ? 32.406 7.09 10.266 1 92.75 766 ALA B CA 1
ATOM 14097 C C . ALA B 1 766 ? 33.844 7.605 10.109 1 92.75 766 ALA B C 1
ATOM 14099 O O . ALA B 1 766 ? 34.062 8.812 10.188 1 92.75 766 ALA B O 1
ATOM 14100 N N . TYR B 1 767 ? 34.75 6.684 9.852 1 90.25 767 TYR B N 1
ATOM 14101 C CA . TYR B 1 767 ? 36.125 7.055 9.641 1 90.25 767 TYR B CA 1
ATOM 14102 C C . TYR B 1 767 ? 36.281 7.895 8.383 1 90.25 767 TYR B C 1
ATOM 14104 O O . TYR B 1 767 ? 37.031 8.875 8.367 1 90.25 767 TYR B O 1
ATOM 14112 N N . LYS B 1 768 ? 35.625 7.613 7.449 1 88.94 768 LYS B N 1
ATOM 14113 C CA . LYS B 1 768 ? 35.688 8.32 6.172 1 88.94 768 LYS B CA 1
ATOM 14114 C C . LYS B 1 768 ? 35.188 9.758 6.328 1 88.94 768 LYS B C 1
ATOM 14116 O O . LYS B 1 768 ? 35.875 10.695 5.867 1 88.94 768 LYS B O 1
ATOM 14121 N N . PHE B 1 769 ? 34.094 10.016 7.023 1 89.38 769 PHE B N 1
ATOM 14122 C CA . PHE B 1 769 ? 33.5 11.344 7.141 1 89.38 769 PHE B CA 1
ATOM 14123 C C . PHE B 1 769 ? 34.281 12.188 8.148 1 89.38 769 PHE B C 1
ATOM 14125 O O . PHE B 1 769 ? 34.406 13.406 7.973 1 89.38 769 PHE B O 1
ATOM 14132 N N . LEU B 1 770 ? 34.781 11.531 9.141 1 91.25 770 LEU B N 1
ATOM 14133 C CA . LEU B 1 770 ? 35.375 12.289 10.234 1 91.25 770 LEU B CA 1
ATOM 14134 C C . LEU B 1 770 ? 36.844 12.578 9.953 1 91.25 770 LEU B C 1
ATOM 14136 O O . LEU B 1 770 ? 37.375 13.625 10.352 1 91.25 770 LEU B O 1
ATOM 14140 N N . VAL B 1 771 ? 37.562 11.688 9.234 1 88.56 771 VAL B N 1
ATOM 14141 C CA . VAL B 1 771 ? 39.031 11.805 9.172 1 88.56 771 VAL B CA 1
ATOM 14142 C C . VAL B 1 771 ? 39.469 12.023 7.723 1 88.56 771 VAL B C 1
ATOM 14144 O O . VAL B 1 771 ? 40.375 12.828 7.457 1 88.56 771 VAL B O 1
ATOM 14147 N N . ASN B 1 772 ? 38.875 11.461 6.797 1 87 772 ASN B N 1
ATOM 14148 C CA . ASN B 1 772 ? 39.438 11.43 5.449 1 87 772 ASN B CA 1
ATOM 14149 C C . ASN B 1 772 ? 38.75 12.453 4.543 1 87 772 ASN B C 1
ATOM 14151 O O . ASN B 1 772 ? 39.281 12.773 3.471 1 87 772 ASN B O 1
ATOM 14155 N N . THR B 1 773 ? 37.656 12.992 4.902 1 88.75 773 THR B N 1
ATOM 14156 C CA . THR B 1 773 ? 36.938 13.922 4.035 1 88.75 773 THR B CA 1
ATOM 14157 C C . THR B 1 773 ? 36.781 15.281 4.711 1 88.75 773 THR B C 1
ATOM 14159 O O . THR B 1 773 ? 36.812 15.375 5.941 1 88.75 773 THR B O 1
ATOM 14162 N N . GLN B 1 774 ? 36.688 16.25 3.783 1 91.31 774 GLN B N 1
ATOM 14163 C CA . GLN B 1 774 ? 36.344 17.562 4.309 1 91.31 774 GLN B CA 1
ATOM 14164 C C . GLN B 1 774 ? 34.969 17.578 4.969 1 91.31 774 GLN B C 1
ATOM 14166 O O . GLN B 1 774 ? 34.094 16.781 4.59 1 91.31 774 GLN B O 1
ATOM 14171 N N . ARG B 1 775 ? 34.812 18.359 5.957 1 92.38 775 ARG B N 1
ATOM 14172 C CA . ARG B 1 775 ? 33.531 18.422 6.648 1 92.38 775 ARG B CA 1
ATOM 14173 C C . ARG B 1 775 ? 32.438 18.812 5.695 1 92.38 775 ARG B C 1
ATOM 14175 O O . ARG B 1 775 ? 32.469 19.891 5.078 1 92.38 775 ARG B O 1
ATOM 14182 N N . PRO B 1 776 ? 31.516 17.969 5.488 1 91.19 776 PRO B N 1
ATOM 14183 C CA . PRO B 1 776 ? 30.391 18.312 4.605 1 91.19 776 PRO B CA 1
ATOM 14184 C C . PRO B 1 776 ? 29.5 19.422 5.184 1 91.19 776 PRO B C 1
ATOM 14186 O O . PRO B 1 776 ? 29.484 19.609 6.402 1 91.19 776 PRO B O 1
ATOM 14189 N N . VAL B 1 777 ? 28.812 20.125 4.273 1 90.19 777 VAL B N 1
ATOM 14190 C CA . VAL B 1 777 ? 27.875 21.141 4.723 1 90.19 777 VAL B CA 1
ATOM 14191 C C . VAL B 1 777 ? 26.734 20.484 5.508 1 90.19 777 VAL B C 1
ATOM 14193 O O . VAL B 1 777 ? 26.156 19.484 5.062 1 90.19 777 VAL B O 1
ATOM 14196 N N . PRO B 1 778 ? 26.5 20.875 6.707 1 90.69 778 PRO B N 1
ATOM 14197 C CA . PRO B 1 778 ? 25.438 20.281 7.523 1 90.69 778 PRO B CA 1
ATOM 14198 C C . PRO B 1 778 ? 24.047 20.562 6.969 1 90.69 778 PRO B C 1
ATOM 14200 O O . PRO B 1 778 ? 23.312 21.391 7.508 1 90.69 778 PRO B O 1
ATOM 14203 N N . ALA B 1 779 ? 23.656 19.781 6.031 1 85.19 779 ALA B N 1
ATOM 14204 C CA . ALA B 1 779 ? 22.344 19.922 5.379 1 85.19 779 ALA B CA 1
ATOM 14205 C C . ALA B 1 779 ? 21.25 19.25 6.191 1 85.19 779 ALA B C 1
ATOM 14207 O O . ALA B 1 779 ? 21.516 18.328 6.973 1 85.19 779 ALA B O 1
ATOM 14208 N N . GLN B 1 780 ? 20.062 19.828 6.086 1 83.19 780 GLN B N 1
ATOM 14209 C CA . GLN B 1 780 ? 18.922 19.25 6.766 1 83.19 780 GLN B CA 1
ATOM 14210 C C . GLN B 1 780 ? 18.109 18.344 5.824 1 83.19 780 GLN B C 1
ATOM 14212 O O . GLN B 1 780 ? 18.016 18.625 4.629 1 83.19 780 GLN B O 1
ATOM 14217 N N . ALA B 1 781 ? 17.766 17.234 6.32 1 84.06 781 ALA B N 1
ATOM 14218 C CA . ALA B 1 781 ? 16.922 16.328 5.559 1 84.06 781 ALA B CA 1
ATOM 14219 C C . ALA B 1 781 ? 15.742 15.836 6.398 1 84.06 781 ALA B C 1
ATOM 14221 O O . ALA B 1 781 ? 15.875 15.648 7.613 1 84.06 781 ALA B O 1
ATOM 14222 N N . ARG B 1 782 ? 14.578 15.688 5.754 1 81.69 782 ARG B N 1
ATOM 14223 C CA . ARG B 1 782 ? 13.383 15.227 6.449 1 81.69 782 ARG B CA 1
ATOM 14224 C C . ARG B 1 782 ? 13.375 13.711 6.578 1 81.69 782 ARG B C 1
ATOM 14226 O O . ARG B 1 782 ? 12.961 13.172 7.609 1 81.69 782 ARG B O 1
ATOM 14233 N N . ASN B 1 783 ? 13.68 13.078 5.586 1 86.62 783 ASN B N 1
ATOM 14234 C CA . ASN B 1 783 ? 13.672 11.625 5.535 1 86.62 783 ASN B CA 1
ATOM 14235 C C . ASN B 1 783 ? 14.688 11.086 4.531 1 86.62 783 ASN B C 1
ATOM 14237 O O . ASN B 1 783 ? 15.508 11.844 4.004 1 86.62 783 ASN B O 1
ATOM 14241 N N . ILE B 1 784 ? 14.75 9.797 4.41 1 87.5 784 ILE B N 1
ATOM 14242 C CA . ILE B 1 784 ? 15.711 9.164 3.518 1 87.5 784 ILE B CA 1
ATOM 14243 C C . ILE B 1 784 ? 15.242 9.297 2.072 1 87.5 784 ILE B C 1
ATOM 14245 O O . ILE B 1 784 ? 15.953 8.914 1.142 1 87.5 784 ILE B O 1
ATOM 14249 N N . GLY B 1 785 ? 14.094 9.891 1.86 1 83.12 785 GLY B N 1
ATOM 14250 C CA . GLY B 1 785 ? 13.648 10.25 0.525 1 83.12 785 GLY B CA 1
ATOM 14251 C C . GLY B 1 785 ? 13.125 9.062 -0.268 1 83.12 785 GLY B C 1
ATOM 14252 O O . GLY B 1 785 ? 12.344 8.266 0.247 1 83.12 785 GLY B O 1
ATOM 14253 N N . VAL B 1 786 ? 13.586 8.867 -1.498 1 88.44 786 VAL B N 1
ATOM 14254 C CA . VAL B 1 786 ? 13.07 7.914 -2.477 1 88.44 786 VAL B CA 1
ATOM 14255 C C . VAL B 1 786 ? 13.5 6.5 -2.096 1 88.44 786 VAL B C 1
ATOM 14257 O O . VAL B 1 786 ? 12.906 5.52 -2.549 1 88.44 786 VAL B O 1
ATOM 14260 N N . TRP B 1 787 ? 14.508 6.355 -1.254 1 93.25 787 TRP B N 1
ATOM 14261 C CA . TRP B 1 787 ? 15.008 5.043 -0.866 1 93.25 787 TRP B CA 1
ATOM 14262 C C . TRP B 1 787 ? 13.938 4.238 -0.141 1 93.25 787 TRP B C 1
ATOM 14264 O O . TRP B 1 787 ? 13.883 3.012 -0.262 1 93.25 787 TRP B O 1
ATOM 14274 N N . LEU B 1 788 ? 13.078 4.93 0.605 1 93.19 788 LEU B N 1
ATOM 14275 C CA . LEU B 1 788 ? 12.016 4.23 1.321 1 93.19 788 LEU B CA 1
ATOM 14276 C C . LEU B 1 788 ? 11.023 3.605 0.347 1 93.19 788 LEU B C 1
ATOM 14278 O O . LEU B 1 788 ? 10.547 2.488 0.569 1 93.19 788 LEU B O 1
ATOM 14282 N N . LYS B 1 789 ? 10.789 4.266 -0.724 1 90.25 789 LYS B N 1
ATOM 14283 C CA . LYS B 1 789 ? 9.883 3.734 -1.742 1 90.25 789 LYS B CA 1
ATOM 14284 C C . LYS B 1 789 ? 10.5 2.531 -2.449 1 90.25 789 LYS B C 1
ATOM 14286 O O . LYS B 1 789 ? 9.805 1.554 -2.742 1 90.25 789 LYS B O 1
ATOM 14291 N N . ILE B 1 790 ? 11.75 2.619 -2.711 1 93.88 790 ILE B N 1
ATOM 14292 C CA . ILE B 1 790 ? 12.445 1.525 -3.383 1 93.88 790 ILE B CA 1
ATOM 14293 C C . ILE B 1 790 ? 12.453 0.293 -2.48 1 93.88 790 ILE B C 1
ATOM 14295 O O . ILE B 1 790 ? 12.203 -0.822 -2.939 1 93.88 790 ILE B O 1
ATOM 14299 N N . LEU B 1 791 ? 12.719 0.479 -1.191 1 96.31 791 LEU B N 1
ATOM 14300 C CA . LEU B 1 791 ? 12.727 -0.624 -0.237 1 96.31 791 LEU B CA 1
ATOM 14301 C C . LEU B 1 791 ? 11.352 -1.27 -0.139 1 96.31 791 LEU B C 1
ATOM 14303 O O . LEU B 1 791 ? 11.242 -2.492 -0.014 1 96.31 791 LEU B O 1
ATOM 14307 N N . ASP B 1 792 ? 10.32 -0.5 -0.252 1 93.12 792 ASP B N 1
ATOM 14308 C CA . ASP B 1 792 ? 8.953 -1.011 -0.204 1 93.12 792 ASP B CA 1
ATOM 14309 C C . ASP B 1 792 ? 8.648 -1.88 -1.422 1 93.12 792 ASP B C 1
ATOM 14311 O O . ASP B 1 792 ? 8.016 -2.93 -1.298 1 93.12 792 ASP B O 1
ATOM 14315 N N . VAL B 1 793 ? 9.164 -1.453 -2.527 1 91.62 793 VAL B N 1
ATOM 14316 C CA . VAL B 1 793 ? 8.953 -2.209 -3.756 1 91.62 793 VAL B CA 1
ATOM 14317 C C . VAL B 1 793 ? 9.695 -3.539 -3.684 1 91.62 793 VAL B C 1
ATOM 14319 O O . VAL B 1 793 ? 9.148 -4.582 -4.051 1 91.62 793 VAL B O 1
ATOM 14322 N N . ILE B 1 794 ? 10.891 -3.512 -3.186 1 95.06 794 ILE B N 1
ATOM 14323 C CA . ILE B 1 794 ? 11.68 -4.734 -3.057 1 95.06 794 ILE B CA 1
ATOM 14324 C C . ILE B 1 794 ? 10.984 -5.691 -2.088 1 95.06 794 ILE B C 1
ATOM 14326 O O . ILE B 1 794 ? 10.93 -6.898 -2.336 1 95.06 794 ILE B O 1
ATOM 14330 N N . SER B 1 795 ? 10.445 -5.105 -1.04 1 95.19 795 SER B N 1
ATOM 14331 C CA . SER B 1 795 ? 9.758 -5.914 -0.041 1 95.19 795 SER B CA 1
ATOM 14332 C C . SER B 1 795 ? 8.547 -6.621 -0.641 1 95.19 795 SER B C 1
ATOM 14334 O O . SER B 1 795 ? 8.312 -7.797 -0.363 1 95.19 795 SER B O 1
ATOM 14336 N N . LYS B 1 796 ? 7.828 -6.016 -1.515 1 92.19 796 LYS B N 1
ATOM 14337 C CA . LYS B 1 796 ? 6.641 -6.605 -2.125 1 92.19 796 LYS B CA 1
ATOM 14338 C C . LYS B 1 796 ? 7.02 -7.684 -3.135 1 92.19 796 LYS B C 1
ATOM 14340 O O . LYS B 1 796 ? 6.379 -8.734 -3.197 1 92.19 796 LYS B O 1
ATOM 14345 N N . PHE B 1 797 ? 8.094 -7.523 -3.842 1 93 797 PHE B N 1
ATOM 14346 C CA . PHE B 1 797 ? 8.516 -8.484 -4.852 1 93 797 PHE B CA 1
ATOM 14347 C C . PHE B 1 797 ? 9.188 -9.688 -4.207 1 93 797 PHE B C 1
ATOM 14349 O O . PHE B 1 797 ? 9.227 -10.773 -4.789 1 93 797 PHE B O 1
ATOM 14356 N N . SER B 1 798 ? 9.719 -9.453 -3.018 1 95.69 798 SER B N 1
ATOM 14357 C CA . SER B 1 798 ? 10.398 -10.539 -2.328 1 95.69 798 SER B CA 1
ATOM 14358 C C . SER B 1 798 ? 9.453 -11.703 -2.053 1 95.69 798 SER B C 1
ATOM 14360 O O . SER B 1 798 ? 9.852 -12.867 -2.129 1 95.69 798 SER B O 1
ATOM 14362 N N . VAL B 1 799 ? 8.156 -11.469 -1.836 1 95.5 799 VAL B N 1
ATOM 14363 C CA . VAL B 1 799 ? 7.184 -12.516 -1.544 1 95.5 799 VAL B CA 1
ATOM 14364 C C . VAL B 1 799 ? 6.988 -13.398 -2.775 1 95.5 799 VAL B C 1
ATOM 14366 O O . VAL B 1 799 ? 7.07 -14.625 -2.686 1 95.5 799 VAL B O 1
ATOM 14369 N N . THR B 1 800 ? 6.82 -12.789 -3.906 1 94.88 800 THR B N 1
ATOM 14370 C CA . THR B 1 800 ? 6.539 -13.516 -5.137 1 94.88 800 THR B CA 1
ATOM 14371 C C . THR B 1 800 ? 7.777 -14.273 -5.609 1 94.88 800 THR B C 1
ATOM 14373 O O . THR B 1 800 ? 7.68 -15.438 -6.02 1 94.88 800 THR B O 1
ATOM 14376 N N . ILE B 1 801 ? 8.938 -13.688 -5.492 1 95.62 801 ILE B N 1
ATOM 14377 C CA . ILE B 1 801 ? 10.164 -14.312 -5.984 1 95.62 801 ILE B CA 1
ATOM 14378 C C . ILE B 1 801 ? 10.523 -15.5 -5.098 1 95.62 801 ILE B C 1
ATOM 14380 O O . ILE B 1 801 ? 10.898 -16.562 -5.602 1 95.62 801 ILE B O 1
ATOM 14384 N N . ASN B 1 802 ? 10.383 -15.359 -3.809 1 96.62 802 ASN B N 1
ATOM 14385 C CA . ASN B 1 802 ? 10.656 -16.484 -2.924 1 96.62 802 ASN B CA 1
ATOM 14386 C C . ASN B 1 802 ? 9.656 -17.625 -3.133 1 96.62 802 ASN B C 1
ATOM 14388 O O . ASN B 1 802 ? 10.023 -18.797 -3.064 1 96.62 802 ASN B O 1
ATOM 14392 N N . ALA B 1 803 ? 8.398 -17.25 -3.391 1 96.94 803 ALA B N 1
ATOM 14393 C CA . ALA B 1 803 ? 7.402 -18.281 -3.676 1 96.94 803 ALA B CA 1
ATOM 14394 C C . ALA B 1 803 ? 7.762 -19.062 -4.934 1 96.94 803 ALA B C 1
ATOM 14396 O O . ALA B 1 803 ? 7.668 -20.281 -4.961 1 96.94 803 ALA B O 1
ATOM 14397 N N . LEU B 1 804 ? 8.25 -18.375 -5.91 1 96.25 804 LEU B N 1
ATOM 14398 C CA . LEU B 1 804 ? 8.617 -19 -7.172 1 96.25 804 LEU B CA 1
ATOM 14399 C C . LEU B 1 804 ? 9.875 -19.859 -7.008 1 96.25 804 LEU B C 1
ATOM 14401 O O . LEU B 1 804 ? 9.984 -20.922 -7.598 1 96.25 804 LEU B O 1
ATOM 14405 N N . VAL B 1 805 ? 10.797 -19.391 -6.188 1 95.75 805 VAL B N 1
ATOM 14406 C CA . VAL B 1 805 ? 12.031 -20.141 -5.961 1 95.75 805 VAL B CA 1
ATOM 14407 C C . VAL B 1 805 ? 11.711 -21.438 -5.223 1 95.75 805 VAL B C 1
ATOM 14409 O O . VAL B 1 805 ? 12.195 -22.5 -5.602 1 95.75 805 VAL B O 1
ATOM 14412 N N . ILE B 1 806 ? 10.859 -21.406 -4.281 1 95.81 806 ILE B N 1
ATOM 14413 C CA . ILE B 1 806 ? 10.508 -22.594 -3.516 1 95.81 806 ILE B CA 1
ATOM 14414 C C . ILE B 1 806 ? 9.719 -23.562 -4.398 1 95.81 806 ILE B C 1
ATOM 14416 O O . ILE B 1 806 ? 9.914 -24.781 -4.324 1 95.81 806 ILE B O 1
ATOM 14420 N N . ALA B 1 807 ? 8.93 -22.953 -5.277 1 95.94 807 ALA B N 1
ATOM 14421 C CA . ALA B 1 807 ? 8.039 -23.797 -6.078 1 95.94 807 ALA B CA 1
ATOM 14422 C C . ALA B 1 807 ? 8.789 -24.422 -7.254 1 95.94 807 ALA B C 1
ATOM 14424 O O . ALA B 1 807 ? 8.633 -25.609 -7.535 1 95.94 807 ALA B O 1
ATOM 14425 N N . PHE B 1 808 ? 9.688 -23.641 -7.879 1 93.56 808 PHE B N 1
ATOM 14426 C CA . PHE B 1 808 ? 10.188 -24.094 -9.172 1 93.56 808 PHE B CA 1
ATOM 14427 C C . PHE B 1 808 ? 11.664 -24.453 -9.086 1 93.56 808 PHE B C 1
ATOM 14429 O O . PHE B 1 808 ? 12.18 -25.203 -9.914 1 93.56 808 PHE B O 1
ATOM 14436 N N . THR B 1 809 ? 12.328 -23.953 -8.125 1 93 809 THR B N 1
ATOM 14437 C CA . THR B 1 809 ? 13.758 -24.234 -8.023 1 93 809 THR B CA 1
ATOM 14438 C C . THR B 1 809 ? 14.031 -25.25 -6.914 1 93 809 THR B C 1
ATOM 14440 O O . THR B 1 809 ? 14.812 -26.188 -7.098 1 93 809 THR B O 1
ATOM 14443 N N . SER B 1 810 ? 13.359 -25.156 -5.816 1 92.94 810 SER B N 1
ATOM 14444 C CA . SER B 1 810 ? 13.477 -26.109 -4.715 1 92.94 810 SER B CA 1
ATOM 14445 C C . SER B 1 810 ? 12.695 -27.375 -5 1 92.94 810 SER B C 1
ATOM 14447 O O . SER B 1 810 ? 11.781 -27.391 -5.828 1 92.94 810 SER B O 1
ATOM 14449 N N . ASP B 1 811 ? 13.07 -28.484 -4.395 1 92.62 811 ASP B N 1
ATOM 14450 C CA . ASP B 1 811 ? 12.367 -29.766 -4.543 1 92.62 811 ASP B CA 1
ATOM 14451 C C . ASP B 1 811 ? 11.383 -29.984 -3.396 1 92.62 811 ASP B C 1
ATOM 14453 O O . ASP B 1 811 ? 10.969 -31.109 -3.133 1 92.62 811 ASP B O 1
ATOM 14457 N N . PHE B 1 812 ? 11.078 -28.953 -2.773 1 93.44 812 PHE B N 1
ATOM 14458 C CA . PHE B 1 812 ? 10.18 -29.047 -1.634 1 93.44 812 PHE B CA 1
ATOM 14459 C C . PHE B 1 812 ? 8.805 -29.531 -2.074 1 93.44 812 PHE B C 1
ATOM 14461 O O . PHE B 1 812 ? 8.227 -30.438 -1.447 1 93.44 812 PHE B O 1
ATOM 14468 N N . VAL B 1 813 ? 8.289 -29.062 -3.193 1 95.06 813 VAL B N 1
ATOM 14469 C CA . VAL B 1 813 ? 6.922 -29.344 -3.619 1 95.06 813 VAL B CA 1
ATOM 14470 C C . VAL B 1 813 ? 6.832 -30.781 -4.129 1 95.06 813 VAL B C 1
ATOM 14472 O O . VAL B 1 813 ? 5.992 -31.562 -3.67 1 95.06 813 VAL B O 1
ATOM 14475 N N . PRO B 1 814 ? 7.75 -31.203 -5.012 1 94.25 814 PRO B N 1
ATOM 14476 C CA . PRO B 1 814 ? 7.664 -32.594 -5.453 1 94.25 814 PRO B CA 1
ATOM 14477 C C . PRO B 1 814 ? 7.914 -33.594 -4.324 1 94.25 814 PRO B C 1
ATOM 14479 O O . PRO B 1 814 ? 7.293 -34.656 -4.285 1 94.25 814 PRO B O 1
ATOM 14482 N N . LYS B 1 815 ? 8.797 -33.312 -3.412 1 94.06 815 LYS B N 1
ATOM 14483 C CA . LYS B 1 815 ? 9.07 -34.188 -2.287 1 94.06 815 LYS B CA 1
ATOM 14484 C C . LYS B 1 815 ? 7.848 -34.312 -1.376 1 94.06 815 LYS B C 1
ATOM 14486 O O . LYS B 1 815 ? 7.516 -35.406 -0.91 1 94.06 815 LYS B O 1
ATOM 14491 N N . THR B 1 816 ? 7.199 -33.188 -1.124 1 94.44 816 THR B N 1
ATOM 14492 C CA . THR B 1 816 ? 6.023 -33.188 -0.265 1 94.44 816 THR B CA 1
ATOM 14493 C C . THR B 1 816 ? 4.875 -33.969 -0.923 1 94.44 816 THR B C 1
ATOM 14495 O O . THR B 1 816 ? 4.141 -34.688 -0.251 1 94.44 816 THR B O 1
ATOM 14498 N N . MET B 1 817 ? 4.73 -33.812 -2.188 1 93.5 817 MET B N 1
ATOM 14499 C CA . MET B 1 817 ? 3.686 -34.531 -2.906 1 93.5 817 MET B CA 1
ATOM 14500 C C . MET B 1 817 ? 3.934 -36.031 -2.85 1 93.5 817 MET B C 1
ATOM 14502 O O . MET B 1 817 ? 2.996 -36.812 -2.678 1 93.5 817 MET B O 1
ATOM 14506 N N . TYR B 1 818 ? 5.203 -36.375 -3.049 1 93.19 818 TYR B N 1
ATOM 14507 C CA . TYR B 1 818 ? 5.559 -37.781 -2.971 1 93.19 818 TYR B CA 1
ATOM 14508 C C . TYR B 1 818 ? 5.336 -38.344 -1.563 1 93.19 818 TYR B C 1
ATOM 14510 O O . TYR B 1 818 ? 4.844 -39.469 -1.393 1 93.19 818 TYR B O 1
ATOM 14518 N N . TRP B 1 819 ? 5.656 -37.594 -0.57 1 92.94 819 TRP B N 1
ATOM 14519 C CA . TRP B 1 819 ? 5.477 -38 0.82 1 92.94 819 TRP B CA 1
ATOM 14520 C C . TRP B 1 819 ? 3.998 -38.188 1.146 1 92.94 819 TRP B C 1
ATOM 14522 O O . TRP B 1 819 ? 3.633 -39.094 1.896 1 92.94 819 TRP B O 1
ATOM 14532 N N . PHE B 1 820 ? 3.143 -37.375 0.587 1 90.69 820 PHE B N 1
ATOM 14533 C CA . PHE B 1 820 ? 1.71 -37.469 0.837 1 90.69 820 PHE B CA 1
ATOM 14534 C C . PHE B 1 820 ? 1.128 -38.688 0.144 1 90.69 820 PHE B C 1
ATOM 14536 O O . PHE B 1 820 ? 0.191 -39.312 0.652 1 90.69 820 PHE B O 1
ATOM 14543 N N . ALA B 1 821 ? 1.709 -39.062 -0.974 1 87.06 821 ALA B N 1
ATOM 14544 C CA . ALA B 1 821 ? 1.18 -40.188 -1.756 1 87.06 821 ALA B CA 1
ATOM 14545 C C . ALA B 1 821 ? 1.674 -41.531 -1.212 1 87.06 821 ALA B C 1
ATOM 14547 O O . ALA B 1 821 ? 0.905 -42.469 -1.11 1 87.06 821 ALA B O 1
ATOM 14548 N N . LYS B 1 822 ? 2.959 -41.594 -0.815 1 89 822 LYS B N 1
ATOM 14549 C CA . LYS B 1 822 ? 3.543 -42.906 -0.466 1 89 822 LYS B CA 1
ATOM 14550 C C . LYS B 1 822 ? 3.881 -42.969 1.021 1 89 822 LYS B C 1
ATOM 14552 O O . LYS B 1 822 ? 4.176 -44.031 1.548 1 89 822 LYS B O 1
ATOM 14557 N N . HIS B 1 823 ? 3.877 -41.875 1.819 1 90.81 823 HIS B N 1
ATOM 14558 C CA . HIS B 1 823 ? 4.18 -41.781 3.242 1 90.81 823 HIS B CA 1
ATOM 14559 C C . HIS B 1 823 ? 5.598 -42.281 3.537 1 90.81 823 HIS B C 1
ATOM 14561 O O . HIS B 1 823 ? 5.867 -42.781 4.621 1 90.81 823 HIS B O 1
ATOM 14567 N N . SER B 1 824 ? 6.422 -42.344 2.498 1 90.69 824 SER B N 1
ATOM 14568 C CA . SER B 1 824 ? 7.844 -42.656 2.6 1 90.69 824 SER B CA 1
ATOM 14569 C C . SER B 1 824 ? 8.641 -42 1.494 1 90.69 824 SER B C 1
ATOM 14571 O O . SER B 1 824 ? 8.102 -41.656 0.438 1 90.69 824 SER B O 1
ATOM 14573 N N . MET B 1 825 ? 9.891 -41.719 1.796 1 92.12 825 MET B N 1
ATOM 14574 C CA . MET B 1 825 ? 10.711 -41.062 0.79 1 92.12 825 MET B CA 1
ATOM 14575 C C . MET B 1 825 ? 11.562 -42.062 0.03 1 92.12 825 MET B C 1
ATOM 14577 O O . MET B 1 825 ? 12.312 -41.688 -0.877 1 92.12 825 MET B O 1
ATOM 14581 N N . ILE B 1 826 ? 11.359 -43.281 0.285 1 89.62 826 ILE B N 1
ATOM 14582 C CA . ILE B 1 826 ? 12.102 -44.344 -0.417 1 89.62 826 ILE B CA 1
ATOM 14583 C C . ILE B 1 826 ? 11.586 -44.469 -1.848 1 89.62 826 ILE B C 1
ATOM 14585 O O . ILE B 1 826 ? 10.375 -44.562 -2.072 1 89.62 826 ILE B O 1
ATOM 14589 N N . GLY B 1 827 ? 12.438 -44.281 -2.746 1 89.25 827 GLY B N 1
ATOM 14590 C CA . GLY B 1 827 ? 12.062 -44.438 -4.145 1 89.25 827 GLY B CA 1
ATOM 14591 C C . GLY B 1 827 ? 11.82 -43.094 -4.844 1 89.25 827 GLY B C 1
ATOM 14592 O O . GLY B 1 827 ? 11.539 -43.062 -6.043 1 89.25 827 GLY B O 1
ATOM 14593 N N . TYR B 1 828 ? 11.938 -42.094 -4.105 1 92.06 828 TYR B N 1
ATOM 14594 C CA . TYR B 1 828 ? 11.688 -40.781 -4.688 1 92.06 828 TYR B CA 1
ATOM 14595 C C . TYR B 1 828 ? 12.656 -40.5 -5.828 1 92.06 828 TYR B C 1
ATOM 14597 O O . TYR B 1 828 ? 12.25 -39.969 -6.875 1 92.06 828 TYR B O 1
ATOM 14605 N N . VAL B 1 829 ? 13.953 -40.781 -5.703 1 91.5 829 VAL B N 1
ATOM 14606 C CA . VAL B 1 829 ? 14.969 -40.5 -6.711 1 91.5 829 VAL B CA 1
ATOM 14607 C C . VAL B 1 829 ? 14.648 -41.25 -7.996 1 91.5 829 VAL B C 1
ATOM 14609 O O . VAL B 1 829 ? 14.719 -40.688 -9.094 1 91.5 829 VAL B O 1
ATOM 14612 N N . ASP B 1 830 ? 14.242 -42.438 -7.82 1 88.75 830 ASP B N 1
ATOM 14613 C CA . ASP B 1 830 ? 13.898 -43.25 -8.984 1 88.75 830 ASP B CA 1
ATOM 14614 C C . ASP B 1 830 ? 12.656 -42.719 -9.68 1 88.75 830 ASP B C 1
ATOM 14616 O O . ASP B 1 830 ? 12.562 -42.75 -10.914 1 88.75 830 ASP B O 1
ATOM 14620 N N . SER B 1 831 ? 11.734 -42.25 -8.883 1 88.69 831 SER B N 1
ATOM 14621 C CA . SER B 1 831 ? 10.492 -41.719 -9.438 1 88.69 831 SER B CA 1
ATOM 14622 C C . SER B 1 831 ? 10.727 -40.375 -10.141 1 88.69 831 SER B C 1
ATOM 14624 O O . SER B 1 831 ? 9.969 -40.031 -11.039 1 88.69 831 SER B O 1
ATOM 14626 N N . SER B 1 832 ? 11.742 -39.688 -9.789 1 90 832 SER B N 1
ATOM 14627 C CA . SER B 1 832 ? 11.984 -38.375 -10.344 1 90 832 SER B CA 1
ATOM 14628 C C . SER B 1 832 ? 12.797 -38.438 -11.633 1 90 832 SER B C 1
ATOM 14630 O O . SER B 1 832 ? 12.875 -37.469 -12.375 1 90 832 SER B O 1
ATOM 14632 N N . LEU B 1 833 ? 13.352 -39.625 -11.984 1 89.38 833 LEU B N 1
ATOM 14633 C CA . LEU B 1 833 ? 14.172 -39.781 -13.18 1 89.38 833 LEU B CA 1
ATOM 14634 C C . LEU B 1 833 ? 13.383 -40.469 -14.281 1 89.38 833 LEU B C 1
ATOM 14636 O O . LEU B 1 833 ? 12.578 -41.375 -14.008 1 89.38 833 LEU B O 1
ATOM 14640 N N . SER B 1 834 ? 13.602 -40 -15.5 1 87.94 834 SER B N 1
ATOM 14641 C CA . SER B 1 834 ? 12.977 -40.625 -16.672 1 87.94 834 SER B CA 1
ATOM 14642 C C . SER B 1 834 ? 14 -41.375 -17.516 1 87.94 834 SER B C 1
ATOM 14644 O O . SER B 1 834 ? 15.203 -41.188 -17.375 1 87.94 834 SER B O 1
ATOM 14646 N N . TYR B 1 835 ? 13.531 -42.219 -18.328 1 86.56 835 TYR B N 1
ATOM 14647 C CA . TYR B 1 835 ? 14.398 -43.062 -19.141 1 86.56 835 TYR B CA 1
ATOM 14648 C C . TYR B 1 835 ? 14.648 -42.438 -20.516 1 86.56 835 TYR B C 1
ATOM 14650 O O . TYR B 1 835 ? 13.766 -41.781 -21.062 1 86.56 835 TYR B O 1
ATOM 14658 N N . PHE B 1 836 ? 15.805 -42.562 -21 1 87.56 836 PHE B N 1
ATOM 14659 C CA . PHE B 1 836 ? 16.188 -42.125 -22.344 1 87.56 836 PHE B CA 1
ATOM 14660 C C . PHE B 1 836 ? 16.922 -43.219 -23.094 1 87.56 836 PHE B C 1
ATOM 14662 O O . PHE B 1 836 ? 17.719 -43.969 -22.516 1 87.56 836 PHE B O 1
ATOM 14669 N N . ASP B 1 837 ? 16.594 -43.344 -24.391 1 86.94 837 ASP B N 1
ATOM 14670 C CA . ASP B 1 837 ? 17.266 -44.312 -25.25 1 86.94 837 ASP B CA 1
ATOM 14671 C C . ASP B 1 837 ? 18.672 -43.844 -25.609 1 86.94 837 ASP B C 1
ATOM 14673 O O . ASP B 1 837 ? 18.828 -42.906 -26.406 1 86.94 837 ASP B O 1
ATOM 14677 N N . ALA B 1 838 ? 19.688 -44.5 -25 1 86.69 838 ALA B N 1
ATOM 14678 C CA . ALA B 1 838 ? 21.078 -44.062 -25.156 1 86.69 838 ALA B CA 1
ATOM 14679 C C . ALA B 1 838 ? 21.688 -44.688 -26.422 1 86.69 838 ALA B C 1
ATOM 14681 O O . ALA B 1 838 ? 22.844 -44.406 -26.75 1 86.69 838 ALA B O 1
ATOM 14682 N N . SER B 1 839 ? 20.938 -45.469 -27.219 1 79.25 839 SER B N 1
ATOM 14683 C CA . SER B 1 839 ? 21.5 -46.156 -28.375 1 79.25 839 SER B CA 1
ATOM 14684 C C . SER B 1 839 ? 21.906 -45.156 -29.469 1 79.25 839 SER B C 1
ATOM 14686 O O . SER B 1 839 ? 22.781 -45.438 -30.297 1 79.25 839 SER B O 1
ATOM 14688 N N . GLU B 1 840 ? 21.328 -44 -29.375 1 73.38 840 GLU B N 1
ATOM 14689 C CA . GLU B 1 840 ? 21.594 -43.062 -30.469 1 73.38 840 GLU B CA 1
ATOM 14690 C C . GLU B 1 840 ? 22.797 -42.156 -30.141 1 73.38 840 GLU B C 1
ATOM 14692 O O . GLU B 1 840 ? 23.266 -41.406 -31 1 73.38 840 GLU B O 1
ATOM 14697 N N . PHE B 1 841 ? 23.375 -42.344 -28.891 1 78.75 841 PHE B N 1
ATOM 14698 C CA . PHE B 1 841 ? 24.484 -41.438 -28.562 1 78.75 841 PHE B CA 1
ATOM 14699 C C . PHE B 1 841 ? 25.781 -41.938 -29.203 1 78.75 841 PHE B C 1
ATOM 14701 O O . PHE B 1 841 ? 26.078 -43.125 -29.172 1 78.75 841 PHE B O 1
ATOM 14708 N N . ASN B 1 842 ? 26.312 -41.062 -30.125 1 72.38 842 ASN B N 1
ATOM 14709 C CA . ASN B 1 842 ? 27.609 -41.344 -30.719 1 72.38 842 ASN B CA 1
ATOM 14710 C C . ASN B 1 842 ? 28.734 -40.625 -29.984 1 72.38 842 ASN B C 1
ATOM 14712 O O . ASN B 1 842 ? 28.891 -39.406 -30.172 1 72.38 842 ASN B O 1
ATOM 14716 N N . MET B 1 843 ? 29.312 -41.312 -28.922 1 73.75 843 MET B N 1
ATOM 14717 C CA . MET B 1 843 ? 30.359 -40.656 -28.156 1 73.75 843 MET B CA 1
ATOM 14718 C C . MET B 1 843 ? 31.734 -41.031 -28.703 1 73.75 843 MET B C 1
ATOM 14720 O O . MET B 1 843 ? 31.938 -42.125 -29.188 1 73.75 843 MET B O 1
ATOM 14724 N N . LYS B 1 844 ? 32.594 -40.094 -28.891 1 68.44 844 LYS B N 1
ATOM 14725 C CA . LYS B 1 844 ? 33.938 -40.312 -29.375 1 68.44 844 LYS B CA 1
ATOM 14726 C C . LYS B 1 844 ? 34.719 -41.219 -28.422 1 68.44 844 LYS B C 1
ATOM 14728 O O . LYS B 1 844 ? 35.438 -42.125 -28.859 1 68.44 844 LYS B O 1
ATOM 14733 N N . SER B 1 845 ? 34.75 -40.906 -27.125 1 70.06 845 SER B N 1
ATOM 14734 C CA . SER B 1 845 ? 35.438 -41.719 -26.109 1 70.06 845 SER B CA 1
ATOM 14735 C C . SER B 1 845 ? 34.531 -41.969 -24.906 1 70.06 845 SER B C 1
ATOM 14737 O O . SER B 1 845 ? 33.938 -41.031 -24.375 1 70.06 845 SER B O 1
ATOM 14739 N N . SER B 1 846 ? 34 -43.188 -24.766 1 77.12 846 SER B N 1
ATOM 14740 C CA . SER B 1 846 ? 33.156 -43.5 -23.594 1 77.12 846 SER B CA 1
ATOM 14741 C C . SER B 1 846 ? 33.812 -44.562 -22.719 1 77.12 846 SER B C 1
ATOM 14743 O O . SER B 1 846 ? 34.438 -45.469 -23.219 1 77.12 846 SER B O 1
ATOM 14745 N N . GLN B 1 847 ? 33.812 -44.25 -21.406 1 77.81 847 GLN B N 1
ATOM 14746 C CA . GLN B 1 847 ? 34.281 -45.219 -20.438 1 77.81 847 GLN B CA 1
ATOM 14747 C C . GLN B 1 847 ? 33.281 -46.344 -20.25 1 77.81 847 GLN B C 1
ATOM 14749 O O . GLN B 1 847 ? 33.594 -47.406 -19.719 1 77.81 847 GLN B O 1
ATOM 14754 N N . PHE B 1 848 ? 32.031 -46.031 -20.656 1 82.38 848 PHE B N 1
ATOM 14755 C CA . PHE B 1 848 ? 30.953 -47 -20.5 1 82.38 848 PHE B CA 1
ATOM 14756 C C . PHE B 1 848 ? 30.609 -47.656 -21.844 1 82.38 848 PHE B C 1
ATOM 14758 O O . PHE B 1 848 ? 30.375 -46.969 -22.828 1 82.38 848 PHE B O 1
ATOM 14765 N N . HIS B 1 849 ? 30.844 -48.969 -21.891 1 78.38 849 HIS B N 1
ATOM 14766 C CA . HIS B 1 849 ? 30.625 -49.688 -23.141 1 78.38 849 HIS B CA 1
ATOM 14767 C C . HIS B 1 849 ? 29.234 -50.312 -23.172 1 78.38 849 HIS B C 1
ATOM 14769 O O . HIS B 1 849 ? 28.75 -50.812 -22.156 1 78.38 849 HIS B O 1
ATOM 14775 N N . ASN B 1 850 ? 28.5 -50.281 -24.234 1 79.12 850 ASN B N 1
ATOM 14776 C CA . ASN B 1 850 ? 27.219 -50.938 -24.516 1 79.12 850 ASN B CA 1
ATOM 14777 C C . ASN B 1 850 ? 26.109 -50.406 -23.625 1 79.12 850 ASN B C 1
ATOM 14779 O O . ASN B 1 850 ? 25.375 -51.188 -23 1 79.12 850 ASN B O 1
ATOM 14783 N N . VAL B 1 851 ? 26.094 -49.062 -23.391 1 85.75 851 VAL B N 1
ATOM 14784 C CA . VAL B 1 851 ? 25.016 -48.469 -22.609 1 85.75 851 VAL B CA 1
ATOM 14785 C C . VAL B 1 851 ? 23.766 -48.344 -23.453 1 85.75 851 VAL B C 1
ATOM 14787 O O . VAL B 1 851 ? 23.797 -47.719 -24.516 1 85.75 851 VAL B O 1
ATOM 14790 N N . THR B 1 852 ? 22.641 -49.031 -23.031 1 84.12 852 THR B N 1
ATOM 14791 C CA . THR B 1 852 ? 21.406 -49 -23.812 1 84.12 852 THR B CA 1
ATOM 14792 C C . THR B 1 852 ? 20.422 -48 -23.25 1 84.12 852 THR B C 1
ATOM 14794 O O . THR B 1 852 ? 19.531 -47.531 -23.953 1 84.12 852 THR B O 1
ATOM 14797 N N . GLU B 1 853 ? 20.609 -47.688 -21.953 1 88 853 GLU B N 1
ATOM 14798 C CA . GLU B 1 853 ? 19.656 -46.75 -21.344 1 88 853 GLU B CA 1
ATOM 14799 C C . GLU B 1 853 ? 20.359 -45.781 -20.406 1 88 853 GLU B C 1
ATOM 14801 O O . GLU B 1 853 ? 21.375 -46.156 -19.781 1 88 853 GLU B O 1
ATOM 14806 N N . CYS B 1 854 ? 19.938 -44.594 -20.375 1 89.5 854 CYS B N 1
ATOM 14807 C CA . CYS B 1 854 ? 20.391 -43.594 -19.422 1 89.5 854 CYS B CA 1
ATOM 14808 C C . CYS B 1 854 ? 19.203 -42.812 -18.828 1 89.5 854 CYS B C 1
ATOM 14810 O O . CYS B 1 854 ? 18.078 -42.938 -19.328 1 89.5 854 CYS B O 1
ATOM 14812 N N . ARG B 1 855 ? 19.406 -42.219 -17.672 1 89.19 855 ARG B N 1
ATOM 14813 C CA . ARG B 1 855 ? 18.328 -41.531 -16.984 1 89.19 855 ARG B CA 1
ATOM 14814 C C . ARG B 1 855 ? 18.562 -40.031 -16.938 1 89.19 855 ARG B C 1
ATOM 14816 O O . ARG B 1 855 ? 19.703 -39.594 -17.062 1 89.19 855 ARG B O 1
ATOM 14823 N N . TYR B 1 856 ? 17.547 -39.25 -16.938 1 87.81 856 TYR B N 1
ATOM 14824 C CA . TYR B 1 856 ? 17.594 -37.812 -16.797 1 87.81 856 TYR B CA 1
ATOM 14825 C C . TYR B 1 856 ? 16.453 -37.312 -15.922 1 87.81 856 TYR B C 1
ATOM 14827 O O . TYR B 1 856 ? 15.461 -38 -15.719 1 87.81 856 TYR B O 1
ATOM 14835 N N . ARG B 1 857 ? 16.656 -36.188 -15.367 1 88.44 857 ARG B N 1
ATOM 14836 C CA . ARG B 1 857 ? 15.648 -35.625 -14.469 1 88.44 857 ARG B CA 1
ATOM 14837 C C . ARG B 1 857 ? 14.461 -35.062 -15.258 1 88.44 857 ARG B C 1
ATOM 14839 O O . ARG B 1 857 ? 14.633 -34.344 -16.219 1 88.44 857 ARG B O 1
ATOM 14846 N N . GLY B 1 858 ? 13.352 -35.594 -14.867 1 83 858 GLY B N 1
ATOM 14847 C CA . GLY B 1 858 ? 12.148 -35.062 -15.492 1 83 858 GLY B CA 1
ATOM 14848 C C . GLY B 1 858 ? 10.992 -36.062 -15.469 1 83 858 GLY B C 1
ATOM 14849 O O . GLY B 1 858 ? 11.203 -37.25 -15.344 1 83 858 GLY B O 1
ATOM 14850 N N . TRP B 1 859 ? 9.883 -35.938 -14.953 1 87.62 859 TRP B N 1
ATOM 14851 C CA . TRP B 1 859 ? 8.664 -36.75 -14.945 1 87.62 859 TRP B CA 1
ATOM 14852 C C . TRP B 1 859 ? 8.078 -36.875 -16.344 1 87.62 859 TRP B C 1
ATOM 14854 O O . TRP B 1 859 ? 6.898 -36.594 -16.562 1 87.62 859 TRP B O 1
ATOM 14864 N N . ARG B 1 860 ? 8.992 -37.406 -17.281 1 88 860 ARG B N 1
ATOM 14865 C CA . ARG B 1 860 ? 8.523 -37.562 -18.656 1 88 860 ARG B CA 1
ATOM 14866 C C . ARG B 1 860 ? 8.234 -39.031 -18.984 1 88 860 ARG B C 1
ATOM 14868 O O . ARG B 1 860 ? 8.633 -39.906 -18.25 1 88 860 ARG B O 1
ATOM 14875 N N . ARG B 1 861 ? 7.582 -39.25 -20.109 1 86.38 861 ARG B N 1
ATOM 14876 C CA . ARG B 1 861 ? 7.238 -40.625 -20.531 1 86.38 861 ARG B CA 1
ATOM 14877 C C . ARG B 1 861 ? 8.453 -41.312 -21.125 1 86.38 861 ARG B C 1
ATOM 14879 O O . ARG B 1 861 ? 9.312 -40.688 -21.75 1 86.38 861 ARG B O 1
ATOM 14886 N N . SER B 1 862 ? 8.5 -42.656 -20.891 1 85.81 862 SER B N 1
ATOM 14887 C CA . SER B 1 862 ? 9.617 -43.469 -21.375 1 85.81 862 SER B CA 1
ATOM 14888 C C . SER B 1 862 ? 9.453 -43.812 -22.859 1 85.81 862 SER B C 1
ATOM 14890 O O . SER B 1 862 ? 8.328 -43.938 -23.344 1 85.81 862 SER B O 1
ATOM 14892 N N . PRO B 1 863 ? 10.531 -43.875 -23.547 1 85.38 863 PRO B N 1
ATOM 14893 C CA . PRO B 1 863 ? 10.461 -44.281 -24.953 1 85.38 863 PRO B CA 1
ATOM 14894 C C . PRO B 1 863 ? 9.984 -45.719 -25.141 1 85.38 863 PRO B C 1
ATOM 14896 O O . PRO B 1 863 ? 10.273 -46.562 -24.312 1 85.38 863 PRO B O 1
ATOM 14899 N N . CYS B 1 864 ? 9.266 -46 -26.25 1 84.75 864 CYS B N 1
ATOM 14900 C CA . CYS B 1 864 ? 8.695 -47.312 -26.531 1 84.75 864 CYS B CA 1
ATOM 14901 C C . CYS B 1 864 ? 9.789 -48.344 -26.875 1 84.75 864 CYS B C 1
ATOM 14903 O O . CYS B 1 864 ? 9.594 -49.531 -26.719 1 84.75 864 CYS B O 1
ATOM 14905 N N . SER B 1 865 ? 10.938 -47.844 -27.281 1 82.62 865 SER B N 1
ATOM 14906 C CA . SER B 1 865 ? 12.047 -48.719 -27.625 1 82.62 865 SER B CA 1
ATOM 14907 C C . SER B 1 865 ? 12.562 -49.469 -26.391 1 82.62 865 SER B C 1
ATOM 14909 O O . SER B 1 865 ? 13.055 -50.594 -26.484 1 82.62 865 SER B O 1
ATOM 14911 N N . LEU B 1 866 ? 12.547 -48.875 -25.328 1 80.69 866 LEU B N 1
ATOM 14912 C CA . LEU B 1 866 ? 13.07 -49.469 -24.109 1 80.69 866 LEU B CA 1
ATOM 14913 C C . LEU B 1 866 ? 11.992 -50.25 -23.375 1 80.69 866 LEU B C 1
ATOM 14915 O O . LEU B 1 866 ? 12.281 -51.281 -22.734 1 80.69 866 LEU B O 1
ATOM 14919 N N . MET B 1 867 ? 10.812 -49.688 -23.312 1 68.81 867 MET B N 1
ATOM 14920 C CA . MET B 1 867 ? 9.781 -50.375 -22.516 1 68.81 867 MET B CA 1
ATOM 14921 C C . MET B 1 867 ? 8.414 -50.219 -23.172 1 68.81 867 MET B C 1
ATOM 14923 O O . MET B 1 867 ? 8.047 -49.125 -23.609 1 68.81 867 MET B O 1
ATOM 14927 N N . ASP B 1 868 ? 7.738 -51.375 -23.578 1 60.72 868 ASP B N 1
ATOM 14928 C CA . ASP B 1 868 ? 6.367 -51.281 -24.078 1 60.72 868 ASP B CA 1
ATOM 14929 C C . ASP B 1 868 ? 5.445 -50.688 -23.016 1 60.72 868 ASP B C 1
ATOM 14931 O O . ASP B 1 868 ? 4.523 -49.938 -23.359 1 60.72 868 ASP B O 1
ATOM 14935 N N . THR B 1 869 ? 5.473 -51.219 -21.859 1 58.12 869 THR B N 1
ATOM 14936 C CA . THR B 1 869 ? 4.738 -50.688 -20.734 1 58.12 869 THR B CA 1
ATOM 14937 C C . THR B 1 869 ? 5.656 -50.5 -19.516 1 58.12 869 THR B C 1
ATOM 14939 O O . THR B 1 869 ? 6.422 -51.406 -19.188 1 58.12 869 THR B O 1
ATOM 14942 N N . THR B 1 870 ? 6.043 -49.125 -19.203 1 59.47 870 THR B N 1
ATOM 14943 C CA . THR B 1 870 ? 6.938 -48.812 -18.094 1 59.47 870 THR B CA 1
ATOM 14944 C C . THR B 1 870 ? 6.18 -48.812 -16.766 1 59.47 870 THR B C 1
ATOM 14946 O O . THR B 1 870 ? 5.102 -48.219 -16.656 1 59.47 870 THR B O 1
ATOM 14949 N N . ASN B 1 871 ? 6.41 -49.781 -15.945 1 62.81 871 ASN B N 1
ATOM 14950 C CA . ASN B 1 871 ? 5.887 -49.781 -14.586 1 62.81 871 ASN B CA 1
ATOM 14951 C C . ASN B 1 871 ? 6.633 -48.781 -13.703 1 62.81 871 ASN B C 1
ATOM 14953 O O . ASN B 1 871 ? 7.828 -48.938 -13.453 1 62.81 871 ASN B O 1
ATOM 14957 N N . THR B 1 872 ? 6.066 -47.625 -13.633 1 64.94 872 THR B N 1
ATOM 14958 C CA . THR B 1 872 ? 6.641 -46.625 -12.727 1 64.94 872 THR B CA 1
ATOM 14959 C C . THR B 1 872 ? 6.082 -46.812 -11.312 1 64.94 872 THR B C 1
ATOM 14961 O O . THR B 1 872 ? 5.199 -47.625 -11.086 1 64.94 872 THR B O 1
ATOM 14964 N N . THR B 1 873 ? 6.703 -46.188 -10.391 1 67.94 873 THR B N 1
ATOM 14965 C CA . THR B 1 873 ? 6.246 -46.188 -9.008 1 67.94 873 THR B CA 1
ATOM 14966 C C . THR B 1 873 ? 4.801 -45.719 -8.906 1 67.94 873 THR B C 1
ATOM 14968 O O . THR B 1 873 ? 4.109 -46.031 -7.934 1 67.94 873 THR B O 1
ATOM 14971 N N . TYR B 1 874 ? 4.289 -45.062 -10 1 68.38 874 TYR B N 1
ATOM 14972 C CA . TYR B 1 874 ? 2.943 -44.5 -9.953 1 68.38 874 TYR B CA 1
ATOM 14973 C C . TYR B 1 874 ? 1.97 -45.344 -10.758 1 68.38 874 TYR B C 1
ATOM 14975 O O . TYR B 1 874 ? 0.785 -45.031 -10.859 1 68.38 874 TYR B O 1
ATOM 14983 N N . GLY B 1 875 ? 2.482 -46.438 -11.312 1 66.06 875 GLY B N 1
ATOM 14984 C CA . GLY B 1 875 ? 1.613 -47.344 -12.055 1 66.06 875 GLY B CA 1
ATOM 14985 C C . GLY B 1 875 ? 2.037 -47.531 -13.5 1 66.06 875 GLY B C 1
ATOM 14986 O O . GLY B 1 875 ? 3.162 -47.188 -13.867 1 66.06 875 GLY B O 1
ATOM 14987 N N . LYS B 1 876 ? 1.11 -48.156 -14.32 1 68.12 876 LYS B N 1
ATOM 14988 C CA . LYS B 1 876 ? 1.399 -48.469 -15.719 1 68.12 876 LYS B CA 1
ATOM 14989 C C . LYS B 1 876 ? 1.195 -47.25 -16.609 1 68.12 876 LYS B C 1
ATOM 14991 O O . LYS B 1 876 ? 0.149 -46.594 -16.547 1 68.12 876 LYS B O 1
ATOM 14996 N N . GLU B 1 877 ? 2.266 -46.75 -17.203 1 73.62 877 GLU B N 1
ATOM 14997 C CA . GLU B 1 877 ? 2.17 -45.594 -18.094 1 73.62 877 GLU B CA 1
ATOM 14998 C C . GLU B 1 877 ? 2.492 -46 -19.531 1 73.62 877 GLU B C 1
ATOM 15000 O O . GLU B 1 877 ? 3.299 -46.875 -19.781 1 73.62 877 GLU B O 1
ATOM 15005 N N . SER B 1 878 ? 1.735 -45.25 -20.406 1 75.56 878 SER B N 1
ATOM 15006 C CA . SER B 1 878 ? 1.956 -45.5 -21.828 1 75.56 878 SER B CA 1
ATOM 15007 C C . SER B 1 878 ? 3.293 -44.938 -22.297 1 75.56 878 SER B C 1
ATOM 15009 O O . SER B 1 878 ? 3.744 -43.906 -21.781 1 75.56 878 SER B O 1
ATOM 15011 N N . CYS B 1 879 ? 3.939 -45.688 -23.141 1 79.31 879 CYS B N 1
ATOM 15012 C CA . CYS B 1 879 ? 5.207 -45.219 -23.703 1 79.31 879 CYS B CA 1
ATOM 15013 C C . CYS B 1 879 ? 4.98 -44.125 -24.75 1 79.31 879 CYS B C 1
ATOM 15015 O O . CYS B 1 879 ? 3.875 -44 -25.266 1 79.31 879 CYS B O 1
ATOM 15017 N N . ASP B 1 880 ? 5.93 -43.188 -24.891 1 82.31 880 ASP B N 1
ATOM 15018 C CA . ASP B 1 880 ? 5.883 -42.125 -25.875 1 82.31 880 ASP B CA 1
ATOM 15019 C C . ASP B 1 880 ? 7.266 -41.844 -26.469 1 82.31 880 ASP B C 1
ATOM 15021 O O . ASP B 1 880 ? 8.188 -41.438 -25.75 1 82.31 880 ASP B O 1
ATOM 15025 N N . ASP B 1 881 ? 7.375 -41.969 -27.688 1 80.44 881 ASP B N 1
ATOM 15026 C CA . ASP B 1 881 ? 8.664 -41.812 -28.344 1 80.44 881 ASP B CA 1
ATOM 15027 C C . ASP B 1 881 ? 9.039 -40.312 -28.438 1 80.44 881 ASP B C 1
ATOM 15029 O O . ASP B 1 881 ? 10.203 -40 -28.672 1 80.44 881 ASP B O 1
ATOM 15033 N N . PHE B 1 882 ? 8.078 -39.438 -28.25 1 81.5 882 PHE B N 1
ATOM 15034 C CA . PHE B 1 882 ? 8.359 -38 -28.281 1 81.5 882 PHE B CA 1
ATOM 15035 C C . PHE B 1 882 ? 8.633 -37.469 -26.875 1 81.5 882 PHE B C 1
ATOM 15037 O O . PHE B 1 882 ? 8.828 -36.281 -26.688 1 81.5 882 PHE B O 1
ATOM 15044 N N . LEU B 1 883 ? 8.742 -38.375 -25.969 1 86.19 883 LEU B N 1
ATOM 15045 C CA . LEU B 1 883 ? 9.086 -38.094 -24.578 1 86.19 883 LEU B CA 1
ATOM 15046 C C . LEU B 1 883 ? 8.188 -36.969 -24.031 1 86.19 883 LEU B C 1
ATOM 15048 O O . LEU B 1 883 ? 8.68 -35.969 -23.5 1 86.19 883 LEU B O 1
ATOM 15052 N N . GLY B 1 884 ? 6.859 -37.094 -24.25 1 84.75 884 GLY B N 1
ATOM 15053 C CA . GLY B 1 884 ? 5.879 -36.125 -23.766 1 84.75 884 GLY B CA 1
ATOM 15054 C C . GLY B 1 884 ? 5.777 -36.094 -22.25 1 84.75 884 GLY B C 1
ATOM 15055 O O . GLY B 1 884 ? 6.5 -36.812 -21.562 1 84.75 884 GLY B O 1
ATOM 15056 N N . LEU B 1 885 ? 5.02 -35.156 -21.672 1 89.38 885 LEU B N 1
ATOM 15057 C CA . LEU B 1 885 ? 4.867 -34.969 -20.234 1 89.38 885 LEU B CA 1
ATOM 15058 C C . LEU B 1 885 ? 3.941 -36 -19.641 1 89.38 885 LEU B C 1
ATOM 15060 O O . LEU B 1 885 ? 2.918 -36.344 -20.234 1 89.38 885 LEU B O 1
ATOM 15064 N N . SER B 1 886 ? 4.312 -36.594 -18.562 1 89.19 886 SER B N 1
ATOM 15065 C CA . SER B 1 886 ? 3.527 -37.625 -17.891 1 89.19 886 SER B CA 1
ATOM 15066 C C . SER B 1 886 ? 2.463 -37 -16.984 1 89.19 886 SER B C 1
ATOM 15068 O O . SER B 1 886 ? 2.42 -35.781 -16.828 1 89.19 886 SER B O 1
ATOM 15070 N N . MET B 1 887 ? 1.54 -37.844 -16.453 1 87.75 887 MET B N 1
ATOM 15071 C CA . MET B 1 887 ? 0.516 -37.406 -15.508 1 87.75 887 MET B CA 1
ATOM 15072 C C . MET B 1 887 ? 1.146 -36.875 -14.227 1 87.75 887 MET B C 1
ATOM 15074 O O . MET B 1 887 ? 0.666 -35.906 -13.641 1 87.75 887 MET B O 1
ATOM 15078 N N . GLU B 1 888 ? 2.252 -37.469 -13.859 1 90 888 GLU B N 1
ATOM 15079 C CA . GLU B 1 888 ? 2.93 -37.031 -12.641 1 90 888 GLU B CA 1
ATOM 15080 C C . GLU B 1 888 ? 3.543 -35.656 -12.812 1 90 888 GLU B C 1
ATOM 15082 O O . GLU B 1 888 ? 3.596 -34.875 -11.867 1 90 888 GLU B O 1
ATOM 15087 N N . TRP B 1 889 ? 4.016 -35.406 -13.984 1 92.25 889 TRP B N 1
ATOM 15088 C CA . TRP B 1 889 ? 4.566 -34.094 -14.25 1 92.25 889 TRP B CA 1
ATOM 15089 C C . TRP B 1 889 ? 3.506 -33.031 -14.062 1 92.25 889 TRP B C 1
ATOM 15091 O O . TRP B 1 889 ? 3.768 -31.984 -13.453 1 92.25 889 TRP B O 1
ATOM 15101 N N . TRP B 1 890 ? 2.301 -33.25 -14.562 1 93.81 890 TRP B N 1
ATOM 15102 C CA . TRP B 1 890 ? 1.219 -32.281 -14.461 1 93.81 890 TRP B CA 1
ATOM 15103 C C . TRP B 1 890 ? 0.765 -32.094 -13.008 1 93.81 890 TRP B C 1
ATOM 15105 O O . TRP B 1 890 ? 0.394 -31.016 -12.586 1 93.81 890 TRP B O 1
ATOM 15115 N N . LYS B 1 891 ? 0.723 -33.25 -12.281 1 94.25 891 LYS B N 1
ATOM 15116 C CA . LYS B 1 891 ? 0.384 -33.188 -10.867 1 94.25 891 LYS B CA 1
ATOM 15117 C C . LYS B 1 891 ? 1.38 -32.312 -10.109 1 94.25 891 LYS B C 1
ATOM 15119 O O . LYS B 1 891 ? 0.985 -31.453 -9.305 1 94.25 891 LYS B O 1
ATOM 15124 N N . VAL B 1 89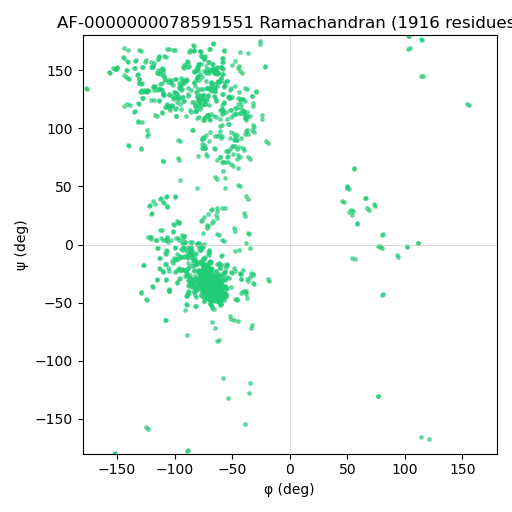2 ? 2.645 -32.5 -10.422 1 94.94 892 VAL B N 1
ATOM 15125 C CA . VAL B 1 892 ? 3.686 -31.719 -9.75 1 94.94 892 VAL B CA 1
ATOM 15126 C C . VAL B 1 892 ? 3.59 -30.266 -10.172 1 94.94 892 VAL B C 1
ATOM 15128 O O . VAL B 1 892 ? 3.723 -29.359 -9.336 1 94.94 892 VAL B O 1
ATOM 15131 N N . PHE B 1 893 ? 3.373 -30.016 -11.445 1 96 893 PHE B N 1
ATOM 15132 C CA . PHE B 1 893 ? 3.252 -28.656 -11.945 1 96 893 PHE B CA 1
ATOM 15133 C C . PHE B 1 893 ? 2.07 -27.938 -11.305 1 96 893 PHE B C 1
ATOM 15135 O O . PHE B 1 893 ? 2.18 -26.781 -10.906 1 96 893 PHE B O 1
ATOM 15142 N N . ALA B 1 894 ? 0.956 -28.609 -11.172 1 97.06 894 ALA B N 1
ATOM 15143 C CA . ALA B 1 894 ? -0.219 -28.031 -10.516 1 97.06 894 ALA B CA 1
ATOM 15144 C C . ALA B 1 894 ? 0.058 -27.75 -9.039 1 97.06 894 ALA B C 1
ATOM 15146 O O . ALA B 1 894 ? -0.363 -26.719 -8.508 1 97.06 894 ALA B O 1
ATOM 15147 N N . ALA B 1 895 ? 0.732 -28.656 -8.445 1 97.12 895 ALA B N 1
ATOM 15148 C CA . ALA B 1 895 ? 1.067 -28.469 -7.035 1 97.12 895 ALA B CA 1
ATOM 15149 C C . ALA B 1 895 ? 2.008 -27.281 -6.848 1 97.12 895 ALA B C 1
ATOM 15151 O O . ALA B 1 895 ? 1.907 -26.547 -5.859 1 97.12 895 ALA B O 1
ATOM 15152 N N . ARG B 1 896 ? 2.949 -27.141 -7.77 1 97.25 896 ARG B N 1
ATOM 15153 C CA . ARG B 1 896 ? 3.852 -26 -7.727 1 97.25 896 ARG B CA 1
ATOM 15154 C C . ARG B 1 896 ? 3.078 -24.688 -7.824 1 97.25 896 ARG B C 1
ATOM 15156 O O . ARG B 1 896 ? 3.299 -23.766 -7.031 1 97.25 896 ARG B O 1
ATOM 15163 N N . LEU B 1 897 ? 2.146 -24.625 -8.703 1 97.5 897 LEU B N 1
ATOM 15164 C CA . LEU B 1 897 ? 1.35 -23.422 -8.898 1 97.5 897 LEU B CA 1
ATOM 15165 C C . LEU B 1 897 ? 0.43 -23.188 -7.707 1 97.5 897 LEU B C 1
ATOM 15167 O O . LEU B 1 897 ? 0.239 -22.047 -7.289 1 97.5 897 LEU B O 1
ATOM 15171 N N . LEU B 1 898 ? -0.142 -24.234 -7.195 1 97.25 898 LEU B N 1
ATOM 15172 C CA . LEU B 1 898 ? -1 -24.109 -6.02 1 97.25 898 LEU B CA 1
ATOM 15173 C C . LEU B 1 898 ? -0.215 -23.578 -4.828 1 97.25 898 LEU B C 1
ATOM 15175 O O . LEU B 1 898 ? -0.724 -22.75 -4.062 1 97.25 898 LEU B O 1
ATOM 15179 N N . PHE B 1 899 ? 0.979 -24.062 -4.73 1 97.06 899 PHE B N 1
ATOM 15180 C CA . PHE B 1 899 ? 1.829 -23.578 -3.65 1 97.06 899 PHE B CA 1
ATOM 15181 C C . PHE B 1 899 ? 2.07 -22.078 -3.783 1 97.06 899 PHE B C 1
ATOM 15183 O O . PHE B 1 899 ? 2.006 -21.344 -2.797 1 97.06 899 PHE B O 1
ATOM 15190 N N . VAL B 1 900 ? 2.385 -21.641 -4.949 1 97.06 900 VAL B N 1
ATOM 15191 C CA . VAL B 1 900 ? 2.656 -20.219 -5.184 1 97.06 900 VAL B CA 1
ATOM 15192 C C . VAL B 1 900 ? 1.436 -19.391 -4.797 1 97.06 900 VAL B C 1
ATOM 15194 O O . VAL B 1 900 ? 1.561 -18.375 -4.102 1 97.06 900 VAL B O 1
ATOM 15197 N N . VAL B 1 901 ? 0.238 -19.828 -5.148 1 96.56 901 VAL B N 1
ATOM 15198 C CA . VAL B 1 901 ? -0.992 -19.094 -4.883 1 96.56 901 VAL B CA 1
ATOM 15199 C C . VAL B 1 901 ? -1.252 -19.047 -3.379 1 96.56 901 VAL B C 1
ATOM 15201 O O . VAL B 1 901 ? -1.521 -17.969 -2.82 1 96.56 901 VAL B O 1
ATOM 15204 N N . VAL B 1 902 ? -1.08 -20.109 -2.715 1 96 902 VAL B N 1
ATOM 15205 C CA . VAL B 1 902 ? -1.379 -20.188 -1.289 1 96 902 VAL B CA 1
ATOM 15206 C C . VAL B 1 902 ? -0.331 -19.406 -0.502 1 96 902 VAL B C 1
ATOM 15208 O O . VAL B 1 902 ? -0.672 -18.594 0.367 1 96 902 VAL B O 1
ATOM 15211 N N . PHE B 1 903 ? 0.917 -19.609 -0.868 1 96.19 903 PHE B N 1
ATOM 15212 C CA . PHE B 1 903 ? 2.008 -18.953 -0.166 1 96.19 903 PHE B CA 1
ATOM 15213 C C . PHE B 1 903 ? 1.901 -17.438 -0.314 1 96.19 903 PHE B C 1
ATOM 15215 O O . PHE B 1 903 ? 1.996 -16.703 0.672 1 96.19 903 PHE B O 1
ATOM 15222 N N . GLU B 1 904 ? 1.714 -17.016 -1.473 1 95.69 904 GLU B N 1
ATOM 15223 C CA . GLU B 1 904 ? 1.646 -15.586 -1.741 1 95.69 904 GLU B CA 1
ATOM 15224 C C . GLU B 1 904 ? 0.469 -14.945 -1.013 1 95.69 904 GLU B C 1
ATOM 15226 O O . GLU B 1 904 ? 0.613 -13.883 -0.408 1 95.69 904 GLU B O 1
ATOM 15231 N N . HIS B 1 905 ? -0.672 -15.555 -1.019 1 94.75 905 HIS B N 1
ATOM 15232 C CA . HIS B 1 905 ? -1.858 -14.953 -0.418 1 94.75 905 HIS B CA 1
ATOM 15233 C C . HIS B 1 905 ? -1.772 -14.969 1.104 1 94.75 905 HIS B C 1
ATOM 15235 O O . HIS B 1 905 ? -2.166 -14 1.763 1 94.75 905 HIS B O 1
ATOM 15241 N N . VAL B 1 906 ? -1.21 -15.969 1.636 1 95.06 906 VAL B N 1
ATOM 15242 C CA . VAL B 1 906 ? -1.087 -16.047 3.088 1 95.06 906 VAL B CA 1
ATOM 15243 C C . VAL B 1 906 ? -0.082 -15.016 3.58 1 95.06 906 VAL B C 1
ATOM 15245 O O . VAL B 1 906 ? -0.366 -14.258 4.512 1 95.06 906 VAL B O 1
ATOM 15248 N N . VAL B 1 907 ? 1.062 -14.945 2.934 1 94.56 907 VAL B N 1
ATOM 15249 C CA . VAL B 1 907 ? 2.111 -14.031 3.369 1 94.56 907 VAL B CA 1
ATOM 15250 C C . VAL B 1 907 ? 1.67 -12.586 3.125 1 94.56 907 VAL B C 1
ATOM 15252 O O . VAL B 1 907 ? 1.9 -11.711 3.961 1 94.56 907 VAL B O 1
ATOM 15255 N N . PHE B 1 908 ? 0.966 -12.328 2.027 1 92.56 908 PHE B N 1
ATOM 15256 C CA . PHE B 1 908 ? 0.504 -10.969 1.739 1 92.56 908 PHE B CA 1
ATOM 15257 C C . PHE B 1 908 ? -0.559 -10.539 2.742 1 92.56 908 PHE B C 1
ATOM 15259 O O . PHE B 1 908 ? -0.594 -9.375 3.152 1 92.56 908 PHE B O 1
ATOM 15266 N N . VAL B 1 909 ? -1.445 -11.445 3.107 1 91.56 909 VAL B N 1
ATOM 15267 C CA . VAL B 1 909 ? -2.482 -11.109 4.078 1 91.56 909 VAL B CA 1
ATOM 15268 C C . VAL B 1 909 ? -1.845 -10.805 5.43 1 91.56 909 VAL B C 1
ATOM 15270 O O . VAL B 1 909 ? -2.227 -9.836 6.098 1 91.56 909 VAL B O 1
ATOM 15273 N N . ILE B 1 910 ? -0.824 -11.547 5.758 1 92.56 910 ILE B N 1
ATOM 15274 C CA . ILE B 1 910 ? -0.127 -11.297 7.016 1 92.56 910 ILE B CA 1
ATOM 15275 C C . ILE B 1 910 ? 0.587 -9.945 6.953 1 92.56 910 ILE B C 1
ATOM 15277 O O . ILE B 1 910 ? 0.572 -9.188 7.926 1 92.56 910 ILE B O 1
ATOM 15281 N N . LYS B 1 911 ? 1.186 -9.703 5.852 1 90.88 911 LYS B N 1
ATOM 15282 C CA . LYS B 1 911 ? 1.886 -8.43 5.676 1 90.88 911 LYS B CA 1
ATOM 15283 C C . LYS B 1 911 ? 0.925 -7.254 5.793 1 90.88 911 LYS B C 1
ATOM 15285 O O . LYS B 1 911 ? 1.248 -6.246 6.426 1 90.88 911 LYS B O 1
ATOM 15290 N N . ILE B 1 912 ? -0.276 -7.363 5.242 1 85.94 912 ILE B N 1
ATOM 15291 C CA . ILE B 1 912 ? -1.273 -6.297 5.289 1 85.94 912 ILE B CA 1
ATOM 15292 C C . ILE B 1 912 ? -1.753 -6.105 6.727 1 85.94 912 ILE B C 1
ATOM 15294 O O . ILE B 1 912 ? -1.919 -4.973 7.184 1 85.94 912 ILE B O 1
ATOM 15298 N N . VAL B 1 913 ? -1.888 -7.176 7.426 1 88.44 913 VAL B N 1
ATOM 15299 C CA . VAL B 1 913 ? -2.35 -7.113 8.805 1 88.44 913 VAL B CA 1
ATOM 15300 C C . VAL B 1 913 ? -1.281 -6.457 9.68 1 88.44 913 VAL B C 1
ATOM 15302 O O . VAL B 1 913 ? -1.591 -5.609 10.516 1 88.44 913 VAL B O 1
ATOM 15305 N N . VAL B 1 914 ? -0.058 -6.766 9.398 1 88.06 914 VAL B N 1
ATOM 15306 C CA . VAL B 1 914 ? 1.045 -6.195 10.172 1 88.06 914 VAL B CA 1
ATOM 15307 C C . VAL B 1 914 ? 1.151 -4.699 9.883 1 88.06 914 VAL B C 1
ATOM 15309 O O . VAL B 1 914 ? 1.353 -3.898 10.805 1 88.06 914 VAL B O 1
ATOM 15312 N N . GLU B 1 915 ? 1.016 -4.355 8.695 1 85.5 915 GLU B N 1
ATOM 15313 C CA . GLU B 1 915 ? 1.081 -2.947 8.312 1 85.5 915 GLU B CA 1
ATOM 15314 C C . GLU B 1 915 ? -0.053 -2.148 8.945 1 85.5 915 GLU B C 1
ATOM 15316 O O . GLU B 1 915 ? 0.132 -0.99 9.328 1 85.5 915 GLU B O 1
ATOM 15321 N N . TYR B 1 916 ? -1.192 -2.816 9.117 1 81 916 TYR B N 1
ATOM 15322 C CA . TYR B 1 916 ? -2.354 -2.137 9.68 1 81 916 TYR B CA 1
ATOM 15323 C C . TYR B 1 916 ? -2.244 -2.035 11.195 1 81 916 TYR B C 1
ATOM 15325 O O . TYR B 1 916 ? -2.695 -1.057 11.789 1 81 916 TYR B O 1
ATOM 15333 N N . LEU B 1 917 ? -1.656 -2.994 11.797 1 82.31 917 LEU B N 1
ATOM 15334 C CA . LEU B 1 917 ? -1.598 -3.062 13.25 1 82.31 917 LEU B CA 1
ATOM 15335 C C . LEU B 1 917 ? -0.531 -2.119 13.797 1 82.31 917 LEU B C 1
ATOM 15337 O O . LEU B 1 917 ? -0.642 -1.637 14.922 1 82.31 917 LEU B O 1
ATOM 15341 N N . ILE B 1 918 ? 0.485 -1.83 13.023 1 84.94 918 ILE B N 1
ATOM 15342 C CA . ILE B 1 918 ? 1.577 -0.995 13.516 1 84.94 918 ILE B CA 1
ATOM 15343 C C . ILE B 1 918 ? 1.38 0.442 13.039 1 84.94 918 ILE B C 1
ATOM 15345 O O . ILE B 1 918 ? 1.523 0.734 11.844 1 84.94 918 ILE B O 1
ATOM 15349 N N . PRO B 1 919 ? 1.069 1.289 14 1 82.88 919 PRO B N 1
ATOM 15350 C CA . PRO B 1 919 ? 0.917 2.689 13.602 1 82.88 919 PRO B CA 1
ATOM 15351 C C . PRO B 1 919 ? 2.244 3.338 13.211 1 82.88 919 PRO B C 1
ATOM 15353 O O . PRO B 1 919 ? 3.291 2.99 13.758 1 82.88 919 PRO B O 1
ATOM 15356 N N . ASP B 1 920 ? 2.24 4.246 12.367 1 80.31 920 ASP B N 1
ATOM 15357 C CA . ASP B 1 920 ? 3.432 4.918 11.859 1 80.31 920 ASP B CA 1
ATOM 15358 C C . ASP B 1 920 ? 4.074 5.789 12.93 1 80.31 920 ASP B C 1
ATOM 15360 O O . ASP B 1 920 ? 5.301 5.934 12.969 1 80.31 920 ASP B O 1
ATOM 15364 N N . VAL B 1 921 ? 3.25 6.375 13.805 1 84.5 921 VAL B N 1
ATOM 15365 C CA . VAL B 1 921 ? 3.775 7.23 14.867 1 84.5 921 VAL B CA 1
ATOM 15366 C C . VAL B 1 921 ? 3.523 6.578 16.219 1 84.5 921 VAL B C 1
ATOM 15368 O O . VAL B 1 921 ? 2.389 6.211 16.547 1 84.5 921 VAL B O 1
ATOM 15371 N N . PRO B 1 922 ? 4.586 6.387 16.953 1 82.38 922 PRO B N 1
ATOM 15372 C CA . PRO B 1 922 ? 4.402 5.801 18.281 1 82.38 922 PRO B CA 1
ATOM 15373 C C . PRO B 1 922 ? 3.5 6.641 19.188 1 82.38 922 PRO B C 1
ATOM 15375 O O . PRO B 1 922 ? 3.422 7.863 19.016 1 82.38 922 PRO B O 1
ATOM 15378 N N . THR B 1 923 ? 2.84 6.023 20.109 1 77.56 923 THR B N 1
ATOM 15379 C CA . THR B 1 923 ? 1.873 6.668 20.984 1 77.56 923 THR B CA 1
ATOM 15380 C C . THR B 1 923 ? 2.557 7.707 21.859 1 77.56 923 THR B C 1
ATOM 15382 O O . THR B 1 923 ? 1.977 8.75 22.172 1 77.56 923 THR B O 1
ATOM 15385 N N . ARG B 1 924 ? 3.799 7.438 22.141 1 76.44 924 ARG B N 1
ATOM 15386 C CA . ARG B 1 924 ? 4.516 8.383 23 1 76.44 924 ARG B CA 1
ATOM 15387 C C . ARG B 1 924 ? 4.699 9.727 22.297 1 76.44 924 ARG B C 1
ATOM 15389 O O . ARG B 1 924 ? 4.535 10.781 22.906 1 76.44 924 ARG B O 1
ATOM 15396 N N . ILE B 1 925 ? 5.062 9.547 21.094 1 78.75 925 ILE B N 1
ATOM 15397 C CA . ILE B 1 925 ? 5.305 10.766 20.344 1 78.75 925 ILE B CA 1
ATOM 15398 C C . ILE B 1 925 ? 3.977 11.461 20.047 1 78.75 925 ILE B C 1
ATOM 15400 O O . ILE B 1 925 ? 3.902 12.695 20.047 1 78.75 925 ILE B O 1
ATOM 15404 N N . PHE B 1 926 ? 3.027 10.672 19.938 1 75.94 926 PHE B N 1
ATOM 15405 C CA . PHE B 1 926 ? 1.709 11.25 19.719 1 75.94 926 PHE B CA 1
ATOM 15406 C C . PHE B 1 926 ? 1.256 12.047 20.938 1 75.94 926 PHE B C 1
ATOM 15408 O O . PHE B 1 926 ? 0.72 13.148 20.797 1 75.94 926 PHE B O 1
ATOM 15415 N N . VAL B 1 927 ? 1.562 11.531 22.125 1 75.62 927 VAL B N 1
ATOM 15416 C CA . VAL B 1 927 ? 1.2 12.203 23.375 1 75.62 927 VAL B CA 1
ATOM 15417 C C . VAL B 1 927 ? 2.031 13.469 23.531 1 75.62 927 VAL B C 1
ATOM 15419 O O . VAL B 1 927 ? 1.524 14.5 24 1 75.62 927 VAL B O 1
ATOM 15422 N N . GLN B 1 928 ? 3.23 13.328 23.109 1 75.69 928 GLN B N 1
ATOM 15423 C CA . GLN B 1 928 ? 4.098 14.492 23.219 1 75.69 928 GLN B CA 1
ATOM 15424 C C . GLN B 1 928 ? 3.65 15.602 22.281 1 75.69 928 GLN B C 1
ATOM 15426 O O . GLN B 1 928 ? 3.697 16.781 22.625 1 75.69 928 GLN B O 1
ATOM 15431 N N . GLN B 1 929 ? 3.246 15.242 21.188 1 76.06 929 GLN B N 1
ATOM 15432 C CA . GLN B 1 929 ? 2.746 16.234 20.234 1 76.06 929 GLN B CA 1
ATOM 15433 C C . GLN B 1 929 ? 1.448 16.859 20.734 1 76.06 929 GLN B C 1
ATOM 15435 O O . GLN B 1 929 ? 1.223 18.062 20.547 1 76.06 929 GLN B O 1
ATOM 15440 N N . GLN B 1 930 ? 0.664 16.047 21.422 1 74.94 930 GLN B N 1
ATOM 15441 C CA . GLN B 1 930 ? -0.583 16.562 21.969 1 74.94 930 GLN B CA 1
ATOM 15442 C C . GLN B 1 930 ? -0.316 17.516 23.125 1 74.94 930 GLN B C 1
ATOM 15444 O O . GLN B 1 930 ? -1.028 18.5 23.312 1 74.94 930 GLN B O 1
ATOM 15449 N N . ARG B 1 931 ? 0.673 17.156 23.875 1 77.12 931 ARG B N 1
ATOM 15450 C CA . ARG B 1 931 ? 1.05 18.031 24.984 1 77.12 931 ARG B CA 1
ATOM 15451 C C . ARG B 1 931 ? 1.557 19.375 24.453 1 77.12 931 ARG B C 1
ATOM 15453 O O . ARG B 1 931 ? 1.228 20.422 25.016 1 77.12 931 ARG B O 1
ATOM 15460 N N . GLU B 1 932 ? 2.324 19.266 23.422 1 74.25 932 GLU B N 1
ATOM 15461 C CA . GLU B 1 932 ? 2.838 20.484 22.828 1 74.25 932 GLU B CA 1
ATOM 15462 C C . GLU B 1 932 ? 1.702 21.359 22.297 1 74.25 932 GLU B C 1
ATOM 15464 O O . GLU B 1 932 ? 1.702 22.578 22.5 1 74.25 932 GLU B O 1
ATOM 15469 N N . LYS B 1 933 ? 0.807 20.781 21.734 1 71.19 933 LYS B N 1
ATOM 15470 C CA . LYS B 1 933 ? -0.333 21.531 21.219 1 71.19 933 LYS B CA 1
ATOM 15471 C C . LYS B 1 933 ? -1.195 22.078 22.344 1 71.19 933 LYS B C 1
ATOM 15473 O O . LYS B 1 933 ? -1.729 23.188 22.25 1 71.19 933 LYS B O 1
ATOM 15478 N N . TYR B 1 934 ? -1.296 21.25 23.375 1 72.12 934 TYR B N 1
ATOM 15479 C CA . TYR B 1 934 ? -2.051 21.672 24.547 1 72.12 934 TYR B CA 1
ATOM 15480 C C . TYR B 1 934 ? -1.405 22.891 25.203 1 72.12 934 TYR B C 1
ATOM 15482 O O . TYR B 1 934 ? -2.1 23.828 25.609 1 72.12 934 TYR B O 1
ATOM 15490 N N . LEU B 1 935 ? -0.12 22.922 25.266 1 71.88 935 LEU B N 1
ATOM 15491 C CA . LEU B 1 935 ? 0.598 24.031 25.891 1 71.88 935 LEU B CA 1
ATOM 15492 C C . LEU B 1 935 ? 0.515 25.281 25.031 1 71.88 935 LEU B C 1
ATOM 15494 O O . LEU B 1 935 ? 0.42 26.391 25.562 1 71.88 935 LEU B O 1
ATOM 15498 N N . VAL B 1 936 ? 0.501 25.047 23.828 1 69.06 936 VAL B N 1
ATOM 15499 C CA . VAL B 1 936 ? 0.386 26.188 22.922 1 69.06 936 VAL B CA 1
ATOM 15500 C C . VAL B 1 936 ? -1.01 26.797 23.031 1 69.06 936 VAL B C 1
ATOM 15502 O O . VAL B 1 936 ? -1.16 28.016 23.031 1 69.06 936 VAL B O 1
ATOM 15505 N N . ARG B 1 937 ? -1.979 25.969 23.188 1 64.25 937 ARG B N 1
ATOM 15506 C CA . ARG B 1 937 ? -3.35 26.453 23.344 1 64.25 937 ARG B CA 1
ATOM 15507 C C . ARG B 1 937 ? -3.537 27.172 24.672 1 64.25 937 ARG B C 1
ATOM 15509 O O . ARG B 1 937 ? -4.207 28.203 24.734 1 64.25 937 ARG B O 1
ATOM 15516 N N . LYS B 1 938 ? -3.002 26.594 25.672 1 64.88 938 LYS B N 1
ATOM 15517 C CA . LYS B 1 938 ? -3.094 27.219 26.984 1 64.88 938 LYS B CA 1
ATOM 15518 C C . LYS B 1 938 ? -2.393 28.578 27 1 64.88 938 LYS B C 1
ATOM 15520 O O . LYS B 1 938 ? -2.881 29.516 27.609 1 64.88 938 LYS B O 1
ATOM 15525 N N . ALA B 1 939 ? -1.301 28.578 26.281 1 64.75 939 ALA B N 1
ATOM 15526 C CA . ALA B 1 939 ? -0.562 29.828 26.203 1 64.75 939 ALA B CA 1
ATOM 15527 C C . ALA B 1 939 ? -1.352 30.891 25.438 1 64.75 939 ALA B C 1
ATOM 15529 O O . ALA B 1 939 ? -1.356 32.062 25.812 1 64.75 939 ALA B O 1
ATOM 15530 N N . LEU B 1 940 ? -2.07 30.438 24.516 1 61.91 940 LEU B N 1
ATOM 15531 C CA . LEU B 1 940 ? -2.893 31.359 23.75 1 61.91 940 LEU B CA 1
ATOM 15532 C C . LEU B 1 940 ? -4.094 31.828 24.562 1 61.91 940 LEU B C 1
ATOM 15534 O O . LEU B 1 940 ? -4.477 33 24.484 1 61.91 940 LEU B O 1
ATOM 15538 N N . LEU B 1 941 ? -4.656 30.953 25.281 1 60.84 941 LEU B N 1
ATOM 15539 C CA . LEU B 1 941 ? -5.805 31.297 26.109 1 60.84 941 LEU B CA 1
ATOM 15540 C C . LEU B 1 941 ? -5.406 32.281 27.219 1 60.84 941 LEU B C 1
ATOM 15542 O O . LEU B 1 941 ? -6.16 33.188 27.547 1 60.84 941 LEU B O 1
ATOM 15546 N N . ASN B 1 942 ? -4.258 32.094 27.766 1 58.47 942 ASN B N 1
ATOM 15547 C CA . ASN B 1 942 ? -3.762 33 28.781 1 58.47 942 ASN B CA 1
ATOM 15548 C C . ASN B 1 942 ? -3.455 34.406 28.219 1 58.47 942 ASN B C 1
ATOM 15550 O O . ASN B 1 942 ? -3.688 35.406 28.875 1 58.47 942 ASN B O 1
ATOM 15554 N N . ASP B 1 943 ? -2.99 34.344 27.078 1 59.09 943 ASP B N 1
ATOM 15555 C CA . ASP B 1 943 ? -2.719 35.625 26.422 1 59.09 943 ASP B CA 1
ATOM 15556 C C . ASP B 1 943 ? -4.016 36.375 26.109 1 59.09 943 ASP B C 1
ATOM 15558 O O . ASP B 1 943 ? -4.082 37.594 26.266 1 59.09 943 ASP B O 1
ATOM 15562 N N . LEU B 1 944 ? -4.977 35.656 25.766 1 57.75 944 LEU B N 1
ATOM 15563 C CA . LEU B 1 944 ? -6.277 36.281 25.484 1 57.75 944 LEU B CA 1
ATOM 15564 C C . LEU B 1 944 ? -6.941 36.75 26.766 1 57.75 944 LEU B C 1
ATOM 15566 O O . LEU B 1 944 ? -7.609 37.781 26.766 1 57.75 944 LEU B O 1
ATOM 15570 N N . ALA B 1 945 ? -6.668 36.062 27.797 1 54.25 945 ALA B N 1
ATOM 15571 C CA . ALA B 1 945 ? -7.215 36.469 29.094 1 54.25 945 ALA B CA 1
ATOM 15572 C C . ALA B 1 945 ? -6.461 37.656 29.672 1 54.25 945 ALA B C 1
ATOM 15574 O O . ALA B 1 945 ? -7.062 38.531 30.297 1 54.25 945 ALA B O 1
ATOM 15575 N N . SER B 1 946 ? -5.168 37.75 29.531 1 51.28 946 SER B N 1
ATOM 15576 C CA . SER B 1 946 ? -4.363 38.844 30.047 1 51.28 946 SER B CA 1
ATOM 15577 C C . SER B 1 946 ? -4.539 40.094 29.219 1 51.28 946 SER B C 1
ATOM 15579 O O . SER B 1 946 ? -4.426 41.219 29.734 1 51.28 946 SER B O 1
ATOM 15581 N N . GLY B 1 947 ? -4.676 40.125 28.016 1 46.12 947 GLY B N 1
ATOM 15582 C CA . GLY B 1 947 ? -4.91 41.312 27.219 1 46.12 947 GLY B CA 1
ATOM 15583 C C . GLY B 1 947 ? -6.164 42.062 27.609 1 46.12 947 GLY B C 1
ATOM 15584 O O . GLY B 1 947 ? -6.43 43.156 27.109 1 46.12 947 GLY B O 1
ATOM 15585 N N . ARG B 1 948 ? -7.086 41.719 28.406 1 42.88 948 ARG B N 1
ATOM 15586 C CA . ARG B 1 948 ? -8.172 42.5 28.984 1 42.88 948 ARG B CA 1
ATOM 15587 C C . ARG B 1 948 ? -7.637 43.469 30.031 1 42.88 948 ARG B C 1
ATOM 15589 O O . ARG B 1 948 ? -8.203 44.562 30.234 1 42.88 948 ARG B O 1
ATOM 15596 N N . GLU B 1 949 ? -6.555 43.219 30.734 1 36.44 949 GLU B N 1
ATOM 15597 C CA . GLU B 1 949 ? -6.27 44.156 31.812 1 36.44 949 GLU B CA 1
ATOM 15598 C C . GLU B 1 949 ? -5.707 45.469 31.266 1 36.44 949 GLU B C 1
ATOM 15600 O O . GLU B 1 949 ? -5.879 46.531 31.859 1 36.44 949 GLU B O 1
ATOM 15605 N N . THR B 1 950 ? -4.965 45.438 30.219 1 34.25 950 THR B N 1
ATOM 15606 C CA . THR B 1 950 ? -4.371 46.719 29.859 1 34.25 950 THR B CA 1
ATOM 15607 C C . THR B 1 950 ? -5.406 47.625 29.219 1 34.25 950 THR B C 1
ATOM 15609 O O . THR B 1 950 ? -5.133 48.812 28.969 1 34.25 950 THR B O 1
ATOM 15612 N N . ALA B 1 951 ? -6.441 47.219 28.719 1 33.97 951 ALA B N 1
ATOM 15613 C CA . ALA B 1 951 ? -7.324 48.281 28.203 1 33.97 951 ALA B CA 1
ATOM 15614 C C . ALA B 1 951 ? -8.07 48.969 29.344 1 33.97 951 ALA B C 1
ATOM 15616 O O . ALA B 1 951 ? -8.836 49.906 29.094 1 33.97 951 ALA B O 1
ATOM 15617 N N . ASN B 1 952 ? -8.32 48.406 30.484 1 30.44 952 ASN B N 1
ATOM 15618 C CA . ASN B 1 952 ? -8.898 49.281 31.5 1 30.44 952 ASN B CA 1
ATOM 15619 C C . ASN B 1 952 ? -7.852 50.219 32.094 1 30.44 952 ASN B C 1
ATOM 15621 O O . ASN B 1 952 ? -6.867 49.75 32.688 1 30.44 952 ASN B O 1
ATOM 15625 N N . GLY B 1 953 ? -7.539 51.281 31.531 1 28.19 953 GLY B N 1
ATOM 15626 C CA . GLY B 1 953 ? -6.816 52.438 32.062 1 28.19 953 GLY B CA 1
ATOM 15627 C C . GLY B 1 953 ? -7.016 52.625 33.562 1 28.19 953 GLY B C 1
ATOM 15628 O O . GLY B 1 953 ? -7.957 52.062 34.125 1 28.19 953 GLY B O 1
ATOM 15629 N N . PRO B 1 954 ? -5.922 52.812 34.25 1 30.36 954 PRO B N 1
ATOM 15630 C CA . PRO B 1 954 ? -6.031 53.188 35.656 1 30.36 954 PRO B CA 1
ATOM 15631 C C . PRO B 1 954 ? -7.164 54.188 35.938 1 30.36 954 PRO B C 1
ATOM 15633 O O . PRO B 1 954 ? -7.48 55 35.062 1 30.36 954 PRO B O 1
ATOM 15636 N N . SER B 1 955 ? -8.148 53.781 36.625 1 28.25 955 SER B N 1
ATOM 15637 C CA . SER B 1 955 ? -9.047 54.812 37.156 1 28.25 955 SER B CA 1
ATOM 15638 C C . SER B 1 955 ? -8.273 55.969 37.75 1 28.25 955 SER B C 1
ATOM 15640 O O . SER B 1 955 ? -7.199 55.781 38.312 1 28.25 955 SER B O 1
ATOM 15642 N N . PRO B 1 956 ? -8.461 57.219 37.25 1 31.17 956 PRO B N 1
ATOM 15643 C CA . PRO B 1 956 ? -7.875 58.438 37.781 1 31.17 956 PRO B CA 1
ATOM 15644 C C . PRO B 1 956 ? -8.031 58.562 39.281 1 31.17 956 PRO B C 1
ATOM 15646 O O . PRO B 1 956 ? -7.789 59.656 39.844 1 31.17 956 PRO B O 1
ATOM 15649 N N . GLU B 1 957 ? -8.375 57.562 40.062 1 28.34 957 GLU B N 1
ATOM 15650 C CA . GLU B 1 957 ? -8.711 58 41.406 1 28.34 957 GLU B CA 1
ATOM 15651 C C . GLU B 1 957 ? -7.469 58.438 42.188 1 28.34 957 GLU B C 1
ATOM 15653 O O . GLU B 1 957 ? -7.566 58.906 43.312 1 28.34 957 GLU B O 1
ATOM 15658 N N . ARG B 1 958 ? -6.227 58 41.812 1 27.67 958 ARG B N 1
ATOM 15659 C CA . ARG B 1 958 ? -5.293 58.406 42.844 1 27.67 958 ARG B CA 1
ATOM 15660 C C . ARG B 1 958 ? -5.078 59.938 42.844 1 27.67 958 ARG B C 1
ATOM 15662 O O . ARG B 1 958 ? -4.207 60.438 43.531 1 27.67 958 ARG B O 1
ATOM 15669 N N . LYS B 1 959 ? -5.621 60.594 41.812 1 27.61 959 LYS B N 1
ATOM 15670 C CA . LYS B 1 959 ? -5.254 61.969 42.156 1 27.61 959 LYS B CA 1
ATOM 15671 C C . LYS B 1 959 ? -6.113 62.5 43.312 1 27.61 959 LYS B C 1
ATOM 15673 O O . LYS B 1 959 ? -5.879 63.594 43.812 1 27.61 959 LYS B O 1
ATOM 15678 N N . ALA B 1 960 ? -7.117 61.812 44 1 22.52 960 ALA B N 1
ATOM 15679 C CA . ALA B 1 960 ? -7.422 62.625 45.156 1 22.52 960 ALA B CA 1
ATOM 15680 C C . ALA B 1 960 ? -6.613 62.188 46.375 1 22.52 960 ALA B C 1
ATOM 15682 O O . ALA B 1 960 ? -6.375 61 46.562 1 22.52 960 ALA B O 1
#

Foldseek 3Di:
DDDPPPDPPDPPPPDPDDPPCPDPPPPPDPPDPVVVPPPPPPPVPVVPPDVVPDPPLVSVLLQQQDFQQQADPVSPFGFQKKFKAFQDDDDDPDDPPVVQPPQPPPVVLVPDVVPPDDPRVVLVLLVVLQVVLCVVLPKDWDKDDDDPVQGRMIMITIGHDLVSLLVLLLVLQPKAFQAFFPPCPPVCCVPPPPLNVVLVVVVLAEDDPVLVSNLDDGFGDIGGDDPVPLVRGDPSVPSVRRDGSLSSSQSVQVVQAAGASDDPPDDPVPRPPQRGHPVSSCSNSSTVDMFGFFHDADDPVVLPPDDNNHLLNSCCVQFQDPVNLSYDHSLVSCCSFFNALVSQLLVLLVLVLSLLVVLLVLLVVLLVVLVVCLVVDPVLCQLQDCPHQNVPAWAFFQWAQLGFIDGSNLCNVVLSVQSSQFPPVLLVSLLVLLLSLLVSLLVVLAVLQVVCVSVVCPPPPPPDQAFDSLLQSPAPDWDQDPVVSDTGGDDDPVVLVVLVVVLVVVLVVLLVVLVVVLVVLQVQLNVQLSVQSNVVDPVSPSCVVVVSLQVSLVVLLVVLVVSLVVVLVVLLVSLSSSSDGGPLVSLVSSLVSSLVSSVSSLCVNLCCLQPPQAPQAFDDDQDPPLNHDDDVSIGTGHARLSFSLVSSLSSLCCNLLVVLVVVLCCLVPVLVVVLVVLCVVSRPDDPDDPVVVVVCCVVCVVVVVPDDPRSSVVLVSAAEDDPCNVVVVLSSVLVLLLSCQQACSSPSNSSVSVSVSSSSVSSSVSCCQSPRYGRDNNDHDSHPPCSSVSSVVSSLNSQLNNLSSCLRRHCPLVQVVVCVVPVDNPCVSVQQKEKDQCVPRDHPDYPDPPDGIHIGGAQWAHACVVDDQDQHPVGGDDHDNSRHHDPSRVVSVVSSVVSSVVSSVVSVVSSVVVSVVRDSYDVVVVVSVVVVVVVVVVVVVVVVVVVVPVVPPPDPPVVD/DDDPDDPCPDPPPPDPDDCPCPDDPPPPDDPDPPVVPPPPPPPVPVLPPDVVPDDPLVSVQLQQQDFQQQADPVSPFGFQKKFKAFQDDDDDPDDDPVVQPPQPPPVVQVPDVVVPDPPRVVLVLLVVLQVVLCVVLPKDWDKDDDDPVQGRMIMITIGHDLVSLLVLLLVLQPKAFQAFFPPCPPVCPVPPPPLNVVLVVVVLAEDDPVLVSNLDDGFGDIGGDDPVPLVRGDPSVPSPRRDGSLSSSQSVQVVQAAGASDHPPDDPVPRPPQRGHPVSSCSNSSTVDMFGFFHDADDPVVLVPDDNNHLLNSCCVQFQDPVNLSYDHSLVSCCSFFNALVSQLLVLLVLVLSLLVVLLVLLVVLLVVLVVCLVVDPLLCQLQDCPHQNVPFWAFFQWAQLGFIDGSNLCNVVLSVQSSQFPPVLLVSLLVLLLSLLVSLLVVLAVLQVVCVSVVCPPPPPPDQAFDSLLQSPAPDWDQDPVVRDTGGDDDPVVLVVLVVVLVVVLVVLLVVLVVVLVVLQVQLNVQLSVQSNVVDPVSPSCVVVVSLQVSLVVLLVVLVVSLVVVLVVLLVSLSSSSDGGPLVSLVSSLVSSLVSSVSSLCVNLCCLQPPQAPQAFDDDQDPPLNHDDDVSIGTGHARLSFSLVSSLSSLCCNLLVVLVVVLCCLVPVLVVVLVVLCVVSRPDDPDDPVNVVVCCVVCVVVVVPDDPRSSVVLVSAAEDDPCNVVVVLSSVLVLLLSCQQACSSPSNSSVSVSVSSSSVSNSVSCCQSPRYGRDNNDHDSHPPCSSVSSVVSSLNSQLNNLSSCLRGHCPLVQVVVCVVPVDNPCVSVQQKEKDQCVPRDHPDYPDPPDGIHIGGAQWAHACVVPCWDQHPVGTDHHDNSRHHDPSRVVSVVSSVVSSVVSSVVSVVSSVVVSVVRDSYDVVVVVSVVVVVVVVVVVVVVVVVVVVVVVPPPDPPVVD